Protein 7AC0 (pdb70)

Secondary structure (P-SEA, 3-state):
cbbbbbccccccbbbbbbbbbbcbbbbbbbccccccccccccaaaaaaccbbbbbbcccccccccccccccaaaaaaaaaaaaaaaccccbbbbbcaaaaaaaaaaaaaccccccbbbbcccccccccccccccaaaaaacaaaaaacccaaaaaaaaaccaaaaaaacccccccccccccccaaaaaaaaaaaaccaaaaaaaaaaaaaacaaaaaaaacccccccbbbbbbbccccccaaaaaaaaccbbbbbbbcccccccccccaaaaaaaaaaaacccc/cccccccccccbbbbbbbbbbcbbbbbbbccccccccaaaaaaaaaacccccccccccccccccccccccaaaaaaaaaaaaaaaccccbbbbbcaaaaaaaaaaaaaccccccbbbbcccccccccccccccaaaaaacaaaaaacccaaaaaaaaaccaaaaaaacccccccccccccccaaaaaaaaaaaaccaaaaaaaaaaaaaacaaaaaaaacccccccbbbbbbbccccccccccccccccbbbbbbbcccccccccccaaaaaaaaaaaacccc/cbbbbbccccccbbbbbbbbbbcbbbbbbbccccccccccccaaaaaaccbbbbbbcccccccccccccccaaaaaaaaaaaaaaaccccbbbbbcaaaaaaaaaaaaaccccccbbbbcccccccccccccccaaaaaacaaaaaaacaaaaaaaaaaccaaaaaaacccccccccccccccaaaaaaaaaaaaccaaaaaaaaaaaaaacaaaaaaaacccccccbbbbbbbccccccaaaaaaaaccccccccccccccccccccaaaaaaaaaaaacccc/ccccccccccccbbbbbbbbbbcbbbbbbbccccccccccccaaaaaaccbbbbbbcccccccccccccccaaaaaaaaaaaaaaaccccbbbbbccaaaaaaaaaaaaccccccbbbbcccccccccccccccaaaaaacaaaaaacccaaaaaaaaaccaaaaaaacccccccccccccccaaaaaaaaaaaaccaaaaaaaaaaaaaacaaaaaaaacccccccbbbbbbbccccccaaaaaaacccccbbbbbcccccccccccaaaaaaaaaaaacccc/cccccccccccbbbbbbbbbbcbbbbbbbccccccccccccccccccccbbbbbbcccccccccccccccaaaaaaaaaaaaaaaccccbbbbbcaaaaaaaaaaaaaccccccbbbbcccccccccccccccaaaaaacaaaaaacccaaaaaaaaaccaaaaaaacccccccccccccccaaaaaaaaaaaaccaaaaaaaaaaaaaacaaaaaaaacccccccbbbbbbbccccccaaaaaaacccccccccccccccccccccaaaaaaaaaaaacccc/cbbbbbccccccbbbbbbbbbbcbbbbbbbccccccccaaaaaaaaaaccbbbbbbcccccccccccccccaaaaaaaaaaaaaaaccccbbbbbcaaaaaaaaaaaaaccccccbbbbcccccccccccccccaaaaaacaaaaaacccaaaaaaaaaccaaaaaaacccccccccccccccaaaaaaaaaaaaccaaaaaaaaaaaaaacaaaaaaaacccccccbbbbbbbccccccaaaaaaacccccccccccccccccccccaaaaaaaaaaaacccc/cbbbbbccccccbbbbbbbbbbcbbbbbbbccccccccaaaaaaaaaaccbbbbbbcccccccccccccccaaaaaaaaaaaaaaaccccbbbbbcaaaaaaaaaaaaaccccccbbbbcccccccccccccccaaaaaaaaaaaaacccaaaaaaaaaccaaaaaaacccccccccccccccaaaaaaaaaaaaccaaaaaaaaaaaaaacaaaaaaaacccccccbbbbbbbccccccaaaaaaacccbbbbbbbcccccccccccaaaaaaaaaaaacccc/cccccccccccbbbbbbbbbbcbbbbbbbccccccccaaaaaaaaaaccbbbbbbcccccccccccccccaaaaaaaaaaaaaaaccccbbbbbcaaaaaaaaaaaaaccccccbbbbcccccccccccccccaaaaaacaaaaaacccaaaaaaaaaccaaaaaaacccccccccccccccaaaaaaaaaaaaccaaaaaaaaaaaaaacaaaaaaaacccccccbbbbbbbccccccaaaaaaacccccccccccccccccccccaaaaaaaaaaaacccc

Foldseek 3Di:
DDKDWDWDCFPNWIKIKIKAADDAEEEEEEAPPDFLVLQVLQVVLVRPHHIYMTIGFAQFFPTDHDLDQLQLLSSLSRVVRVCVVVPAQAYEYEAAHSRLLNQLSNCLVRVRHYQEYEYEAYFNALAAPPDDQDPVRCVLPVVLCLLQVPPVVSLVVCLVCVLVVCLVQQQDVLQWLHSPLDDPVRSVSSSVRCNPPRNSSSNSVNSNSSPPVNNHVVNVLQAARAHAYEHEYEPSHPFANQVSNVRRHVHYHYTYDYSGGRSCCSRPVVVVNVVCCVRCVVVD/DKDWDWDQFPNWIKIKIKAADDAEEEEFEAPPDFLVLLVLQRVLCNPPHIYIYIGFEQFFPIDFDLDQLQLLSSLSRVVRVCVVVPAQEYEYEAAESRLLSQLSNCLVNVRHYQEYEYEAYFNAPAAPPDDDDPVRCVLPVVLCLLQVDPVVSLVVCLVDVLVPCLVQQQDVLQWLHSPLDDPVRSVSSSVRCNPPNNSSSNSNNSNSRVPVNNHVVNVLQAAREHHYEYEYEPSYPFANQVRNVRRHVHYHYTYDYSTGRSCCRNPVVVCNVVCCVRCVVVD/DDKDWDWDQFPNWIKIKIKAADDAEEEEAEAPPDFLLLLPLQRVLVRPPHIYMTIGFAQFFPTDHDLDQLQLLSSLSRVVRVCVVVPAQEYEYEAAELRLLNQLSVCLVRVRYYQEYEYEAYFNALAAPPDDADVVNCVLPVVLCLLQVPPVVSLVVCLVDVLVVCLVQQQDVLFWLHSPLADPVRSVSSSVGCNPPRNSSSNSVNSNCRVPVNNHVVNVLQQARAHAYEYEYAPSGPFANQVSNVRRHVHYHYTHDYSTGRSCCRNPVVCVNVVVCVRCVVVD/DDKDWDWDCFPNWIKIKIKAADDAEEEEFEAPPDFLVLLVLQRVLVRPHHIYITIGFEQFFPTDHDPDQLQLLSSLSRVVRVCVVVPAQAYEYEAAHVRQLNQLNNCLVRVRHYQEYEYEADFNALAAPPDDDDPVSCVLPVVLCLLAVDPVVSLVVCLVCVLVPVLVQQQDVLFWLHSPLDDVVRSVSSSVRCNPPRSSSSNSSNSNSSVPVNNHVVNVQQQARAHAYEYEYAPSYPWACQVSNVSRHVHYDYTYDYSTGRSCCRNPVVVVNVCCCVRCVVVD/DKDWDWDCFPNWIKIKIKAADDAEEEEFEAPPDFLVLLVLQRVLVRPPHIYITIGFAQFAPIDHDLDQLQLLSSLSRVVRVCVVVPAQAYEYEAAASRQLNVLSNCLVNVRHYQEYEYEADFNAPAAPVDDDDPVRCVLPVVLCLLQVPVVVSLVVCLVDVLVPVLVQQQDVLFWLHSPLDDPVRSVSSSVGCNPPRNSSSNSNNSNSSVPVNNHVVNVLQAARAHAYEYEYAPSYPWACQVSNVSRHVHYDYTYDYSTGRSCCRNPVVVVNVVCCVRCVVVD/DDKDWDWDQFPNWIKIKIKAAADAEEEEFEAPPDFLLLQVLQRVLVRPPHIYMTIGFELHFPTDFDLDQLQLLSSLSRVVVVCVVVPAQEHEYEAAEVRLLNQQSVCLVRVSHHQEYEYEAYFNALAAPPDDDDPVSCVLPVVLCLLQVDPVVSLVVCLVCVLVVVLVQQQDVLQWLHSPLDDPVRSVSSSVRCNPPNNSSSNSVNSNSSVPVNNHVVNVLQAARAHAYEYEYEPSYPFACQVSNVRRHVHYHYTYDYSTGRSCCSNPVVCVNVVVCVRCVVRD/DDWDWDWDQFPRWIKIKIKAAADAEEEEFEAPPDFLVLLVLQRVLVRPHHIYITIGFAQFQPIDFDLDQLQLLSSLSSVVRVCVVVPAQAYEYEAAHVRLLNQLSNCLVNVRHHQEYEYEAYFNAPAAPPDDDDPVRCVLPVVLCLLQVPPVVSLVVCLVDVLVVCLVQQQDVLQWLHSPLDDPVRSVSSSVRCNPPNNSSSSSNNSNCRVPVNNHVVNVLQAAREHAYEYEYEPSAPFACQVSNVSRHVHYHYTYDYSTGRSCCSNPVVCVNVVCCVRCVVVD/DKDWDWDQFPNWIKIKIKAADDAEEEEEEAPPDFLLLQVLQRVLVNPPHIYITIGFAQFFPTDHDLDQLQLLSSLSSVVRVCVVVPAQEYEYEAAASRLLNQLNVCLVRVRHYQEYEYEAYFNALAAPPDDDDPVRCVLPVVLCLLQVPPVVSLVVCLVCVLVPCLVQQQDCLQWLHSPLDDPVRSVSSSVRCNPPNNSSSSSVNSNSRPPVNNHVVNVLQAARAHAYEHEYEPSERFQNQVSNVNRHVHYHYTYDYSGGRSCCRNPVVVVNVVCCVRCVVVD

Sequence (2269 aa):
TEITHHQAMINGYRMHYVTAGSGYPLVLLHGWPQSWYEWRNVIPALAEQFTVIAPDLRGLGDSEKPMTGFDKRTMMATDVRELVSHLGYDKVGVIGHDWGGSVAFYFAYDNRDLVERLFILDMIPGLIKAGDSFPIPVALMINHIFFHGGNPDWATALISKDVNLYLRRFLTTLDYNYSPNVFSEEDIAEYVRVNSLPGSIRSGCQWYATGLREEDTENLAKATDKLTIPVIAWGGSHFLGDIRPAWQEVAENVEGGAVENCGHFVPEEKPQFVIDTALKFFAPLREITHHQAMINGYRMHYVTAGSGYPLVLLHGWPQSWYEWRNVIPALAEQFTVIAPDLRGLGDSEKPMTGFDKRTMMATDVRELVSHLGYDKVGVIGHDWGGSVAFYFAYDNRDLVERLFILDMIPGLIKAGDSFPIPVALMINHIFFHGGNPDWATALISKDVNLYLRRFLTTLDYNYSPNVFSEEDIAEYVRVNSLPGSIRSGCQWYATGLREEDTENLAKATDKLTIPVIAWGGSHFLGDIRPAWQEVAENVEGGAVENCGHFVPEEKPQFVIDTALKFFAPLRTEITHHQAMINGYRMHYVTAGSGYPLVLLHGWPQSWYEWRNVIPALAEQFTVIAPDLRGLGDSEKPMTGFDKRTMMATDVRREELVSHLGYDKVGVIGHDWGGSVAFYFAYDNRDLVERLFILDMIPGLIKAGDSFPIPVALMINHIFFHGGNPDWATALISKDVNLYLRRFLTTLDYNYSPNVFSEEDIAEYVRVNSLPGSIRSGCQWYATGLREEDTEENLAKATDKLTIPVIAWGGSHFLGDIRPAWQEVAENVEGGAVENCGHFVPEEKPQFVIDTALKFFAPLRTEITHHQAMINGYRMHYVTAGSGYPLVLLHGWPQSWYEWRNVIPALAEQFTVIAPDLRGLGDSEKPMTGFDKRTMATDVRELVSHLGYDKVGVIGHDWGGSVAFYFAYDNRDLVERLFILDMIPGLIKAGDSFPIPVALMINHIFFHGGNPDWATALISKDVNLYLRRFLTTLDYNYSPNVFSEEDIAEYVRVNSLPGSIRSGCQWYATGLREDTENLAKATDKLTIPVIAWGGSHFLGDIRPAWQEVAENVEGGAVENCGHFVPEEKPQFVIDTALKFFAPLREITHHQAMINGYRMHYVTAGSGYPLVLLHGWPQSWYEWRNVIPALAEQFTVIAPDLRGLGDSEKPMTGFDKRTMATDVRELVSHLGYDKVGVIGHDWGGSVAFYFAYDNRDLVERLFILDMIPGLIKAGDSFPIPVALMINHIFFHGGNPDWATALISKDVNLYLRRFLTTLDYNYSPNVFSEEDIAEYVRVNSLPGSIRSGCQWYATGLREDTENLAKATDKLTIPVIAWGGSHFLGDIRPAWQEVAENVEGGAVENCGHFVPEEKPQFVIDTALKFFAPLRTEITHHQAMINGYRMHYVTAGSGYPLVLLHGWPQSWYEWRNVIPALAEQFTVIAPDLRGLGDSEKPMTGFDKRTMMATDVRELVSHLGYDKVGVIGHDWGGSVAFYFAYDNRDLVERLFILDMIPGLIKAGDSFPIPVALMINHIFFHGGNPDWATALISKDVNLYLRRFLTTLDYNYSPNVFSEEDIAEYVRVNSLPGSIRSGCQWYATGLREDTENLAKATDKLTIPVIAWGGSHFLGDIRPAWQEVAENVEGGAVENCGHFVPEEKPQFVIDTALKFFAPLRTEITHHQAMINGYRMHYVTAGSGYPLVLLHGWPQSWYEWRNVIPALAEQFTVIAPDLRGLGDSEKPMTGFDKRTMMATDVRELVSHLGYDKVGVIGHDWGGSVAFYFAYDNRDLVERLFILDMIPGLIKAGDSFPIPVALMINHIFFHGGNPDWATALISKDVNLYLRRFLTTLDYNYSPNVFSEEDIAEYVRVNSLPGSIRSGCQWYATGLREDTEENLAKATDKLTIPVIAWGGSHFLGDIRPAWQEVAENVEGGAVENCGHFVPEEKPQFVIDTALKFFAPLREITHHQAMINGYRMHYVTAGSGYPLVLLHGWPQSWYEWRNVIPALAEQFTVIAPDLRGLGDSEKPMTGFDKRTMMATDVRELVSHLGYDKVGVIGHDWGGSVAFYFAYDNRDLVERLFILDMIPGLIKAGDSFPIPVALMINHIFFHGGNPDWATALISKDVNLYLRRFLTTLDYNYSPNVFSEEDIAEYVRVNSLPGSIRSGCQWYATGLREEDTEENLAKATDKLTIPVIAWGGSHFLGDIRPAWQEVAENVEGGAVENCGHFVPEEKPQFVIDTALKFFAPLR

Structure (mmCIF, N/CA/C/O backbone):
data_7AC0
#
_entry.id   7AC0
#
_cell.length_a   140.016
_cell.length_b   156.570
_cell.length_c   112.581
_cell.angle_alpha   90.000
_cell.angle_beta   90.000
_cell.angle_gamma   90.000
#
_symmetry.space_group_name_H-M   'P 21 21 2'
#
loop_
_entity.id
_entity.type
_entity.pdbx_description
1 polymer 'Soluble epoxide hydrolase'
2 water water
#
loop_
_atom_site.group_PDB
_atom_site.id
_atom_site.type_symbol
_atom_site.label_atom_id
_atom_site.label_alt_id
_atom_site.label_comp_id
_atom_site.label_asym_id
_atom_site.label_entity_id
_atom_site.label_seq_id
_atom_site.pdbx_PDB_ins_code
_atom_site.Cartn_x
_atom_site.Cartn_y
_atom_site.Cartn_z
_atom_site.occupancy
_atom_site.B_iso_or_equiv
_atom_site.auth_seq_id
_atom_site.auth_comp_id
_atom_site.auth_asym_id
_atom_site.auth_atom_id
_atom_site.pdbx_PDB_model_num
ATOM 1 N N . THR A 1 21 ? 8.621 27.087 48.944 1.000 57.452 3 THR AAA N 1
ATOM 2 C CA . THR A 1 21 ? 9.950 27.773 49.199 1.000 56.350 3 THR AAA CA 1
ATOM 3 C C . THR A 1 21 ? 10.247 27.836 50.723 1.000 56.057 3 THR AAA C 1
ATOM 4 O O . THR A 1 21 ? 11.451 27.875 51.099 1.000 48.980 3 THR AAA O 1
ATOM 9 N N . GLU A 1 22 ? 9.198 27.892 51.568 1.000 56.575 4 GLU AAA N 1
ATOM 10 C CA . GLU A 1 22 ? 9.203 27.790 53.069 1.000 54.361 4 GLU AAA CA 1
ATOM 11 C C . GLU A 1 22 ? 10.094 26.618 53.575 1.000 47.830 4 GLU AAA C 1
ATOM 12 O O . GLU A 1 22 ? 9.730 25.459 53.364 1.000 45.538 4 GLU AAA O 1
ATOM 24 N N . ILE A 1 23 ? 11.208 26.888 54.259 1.000 43.936 5 ILE AAA N 1
ATOM 25 C CA . ILE A 1 23 ? 11.992 25.889 55.073 1.000 42.070 5 ILE AAA CA 1
ATOM 26 C C . ILE A 1 23 ? 11.128 25.370 56.241 1.000 38.245 5 ILE AAA C 1
ATOM 27 O O . ILE A 1 23 ? 10.633 26.234 56.936 1.000 40.133 5 ILE AAA O 1
ATOM 43 N N . THR A 1 24 ? 11.012 24.050 56.495 1.000 33.708 6 THR AAA N 1
ATOM 44 C CA . THR A 1 24 ? 10.347 23.466 57.697 1.000 31.603 6 THR AAA CA 1
ATOM 45 C C . THR A 1 24 ? 11.343 22.627 58.491 1.000 30.275 6 THR AAA C 1
ATOM 46 O O . THR A 1 24 ? 12.093 21.877 57.851 1.000 29.925 6 THR AAA O 1
ATOM 57 N N . HIS A 1 25 ? 11.299 22.718 59.823 1.000 28.680 7 HIS AAA N 1
ATOM 58 C CA . HIS A 1 25 ? 12.164 21.972 60.781 1.000 27.225 7 HIS AAA CA 1
ATOM 59 C C . HIS A 1 25 ? 11.541 20.627 61.182 1.000 26.789 7 HIS AAA C 1
ATOM 60 O O . HIS A 1 25 ? 10.375 20.594 61.647 1.000 27.299 7 HIS AAA O 1
ATOM 75 N N . HIS A 1 26 ? 12.338 19.561 61.089 1.000 25.492 8 HIS AAA N 1
ATOM 76 C CA . HIS A 1 26 ? 11.935 18.178 61.390 1.000 24.698 8 HIS AAA CA 1
ATOM 77 C C . HIS A 1 26 ? 12.997 17.499 62.241 1.000 23.861 8 HIS AAA C 1
ATOM 78 O O . HIS A 1 26 ? 14.084 18.025 62.415 1.000 22.850 8 HIS AAA O 1
ATOM 93 N N . GLN A 1 27 ? 12.644 16.320 62.710 1.000 24.357 9 GLN AAA N 1
ATOM 94 C CA . GLN A 1 27 ? 13.546 15.390 63.382 1.000 24.163 9 GLN AAA CA 1
ATOM 95 C C . GLN A 1 27 ? 13.068 13.991 63.000 1.000 25.002 9 GLN AAA C 1
ATOM 96 O O . GLN A 1 27 ? 11.813 13.766 62.724 1.000 24.346 9 GLN AAA O 1
ATOM 110 N N . ALA A 1 28 ? 14.031 13.077 62.927 1.000 25.565 10 ALA AAA N 1
ATOM 111 C CA . ALA A 1 28 ? 13.815 11.616 62.812 1.000 26.980 10 ALA AAA CA 1
ATOM 112 C C . ALA A 1 28 ? 14.754 10.905 63.804 1.000 27.557 10 ALA AAA C 1
ATOM 113 O O . ALA A 1 28 ? 15.820 11.463 64.146 1.000 28.567 10 ALA AAA O 1
ATOM 120 N N . MET A 1 29 ? 14.350 9.726 64.260 1.000 29.203 11 MET AAA N 1
ATOM 121 C CA . MET A 1 29 ? 15.207 8.799 65.038 1.000 31.234 11 MET AAA CA 1
ATOM 122 C C . MET A 1 29 ? 16.067 8.013 64.037 1.000 29.545 11 MET AAA C 1
ATOM 123 O O . MET A 1 29 ? 15.490 7.240 63.239 1.000 27.930 11 MET AAA O 1
ATOM 137 N N . ILE A 1 30 ? 17.386 8.286 64.030 1.000 27.016 12 ILE AAA N 1
ATOM 138 C CA . ILE A 1 30 ? 18.340 7.775 63.005 1.000 26.989 12 ILE AAA CA 1
ATOM 139 C C . ILE A 1 30 ? 19.498 7.117 63.731 1.000 25.374 12 ILE AAA C 1
ATOM 140 O O . ILE A 1 30 ? 20.171 7.840 64.452 1.000 23.571 12 ILE AAA O 1
ATOM 156 N N . ASN A 1 31 ? 19.682 5.812 63.538 1.000 25.385 13 ASN AAA N 1
ATOM 157 C CA . ASN A 1 31 ? 20.767 5.008 64.158 1.000 25.663 13 ASN AAA CA 1
ATOM 158 C C . ASN A 1 31 ? 20.915 5.378 65.636 1.000 25.620 13 ASN AAA C 1
ATOM 159 O O . ASN A 1 31 ? 22.051 5.507 66.080 1.000 25.147 13 ASN AAA O 1
ATOM 170 N N . GLY A 1 32 ? 19.822 5.465 66.390 1.000 26.059 14 GLY AAA N 1
ATOM 171 C CA . GLY A 1 32 ? 19.896 5.546 67.858 1.000 27.020 14 GLY AAA CA 1
ATOM 172 C C . GLY A 1 32 ? 19.994 6.962 68.392 1.000 27.061 14 GLY AAA C 1
ATOM 173 O O . GLY A 1 32 ? 20.058 7.080 69.593 1.000 27.822 14 GLY AAA O 1
ATOM 177 N N . TYR A 1 33 ? 19.931 8.018 67.571 1.000 27.022 15 TYR AAA N 1
ATOM 178 C CA . TYR A 1 33 ? 19.915 9.424 68.083 1.000 26.946 15 TYR AAA CA 1
ATOM 179 C C . TYR A 1 33 ? 18.941 10.256 67.231 1.000 27.486 15 TYR AAA C 1
ATOM 180 O O . TYR A 1 33 ? 18.562 9.857 66.084 1.000 29.709 15 TYR AAA O 1
ATOM 198 N N . ARG A 1 34 ? 18.523 11.405 67.774 1.000 27.874 16 ARG AAA N 1
ATOM 199 C CA . ARG A 1 34 ? 17.568 12.316 67.107 1.000 27.367 16 ARG AAA CA 1
ATOM 200 C C . ARG A 1 34 ? 18.353 13.225 66.173 1.000 27.086 16 ARG AAA C 1
ATOM 201 O O . ARG A 1 34 ? 19.221 13.958 66.646 1.000 27.760 16 ARG AAA O 1
ATOM 222 N N . MET A 1 35 ? 18.041 13.130 64.882 1.000 27.254 17 MET AAA N 1
ATOM 223 C CA . MET A 1 35 ? 18.694 13.943 63.838 1.000 26.597 17 MET AAA CA 1
ATOM 224 C C . MET A 1 35 ? 17.730 15.061 63.440 1.000 25.252 17 MET AAA C 1
ATOM 225 O O . MET A 1 35 ? 16.586 14.743 63.058 1.000 25.947 17 MET AAA O 1
ATOM 239 N N . HIS A 1 36 ? 18.165 16.308 63.584 1.000 23.432 18 HIS AAA N 1
ATOM 240 C CA . HIS A 1 36 ? 17.492 17.520 63.075 1.000 23.371 18 HIS AAA CA 1
ATOM 241 C C . HIS A 1 36 ? 17.723 17.649 61.570 1.000 24.068 18 HIS AAA C 1
ATOM 242 O O . HIS A 1 36 ? 18.867 17.490 61.139 1.000 22.985 18 HIS AAA O 1
ATOM 257 N N . TYR A 1 37 ? 16.683 17.928 60.792 1.000 24.324 19 TYR AAA N 1
ATOM 258 C CA . TYR A 1 37 ? 16.863 18.138 59.341 1.000 23.673 19 TYR AAA CA 1
ATOM 259 C C . TYR A 1 37 ? 15.830 19.151 58.931 1.000 24.366 19 TYR AAA C 1
ATOM 260 O O . TYR A 1 37 ? 14.743 19.183 59.618 1.000 25.224 19 TYR AAA O 1
ATOM 278 N N . VAL A 1 38 ? 16.109 19.924 57.892 1.000 23.075 20 VAL AAA N 1
ATOM 279 C CA . VAL A 1 38 ? 15.083 20.827 57.319 1.000 24.596 20 VAL AAA CA 1
ATOM 280 C C . VAL A 1 38 ? 14.740 20.377 55.882 1.000 25.856 20 VAL AAA C 1
ATOM 281 O O . VAL A 1 38 ? 15.548 19.713 55.212 1.000 25.574 20 VAL AAA O 1
ATOM 294 N N . THR A 1 39 ? 13.555 20.745 55.430 1.000 26.039 21 THR AAA N 1
ATOM 295 C CA . THR A 1 39 ? 13.019 20.352 54.109 1.000 27.582 21 THR AAA CA 1
ATOM 296 C C . THR A 1 39 ? 12.388 21.587 53.485 1.000 27.322 21 THR AAA C 1
ATOM 297 O O . THR A 1 39 ? 11.952 22.489 54.242 1.000 26.745 21 THR AAA O 1
ATOM 308 N N . ALA A 1 40 ? 12.400 21.643 52.157 1.000 27.952 22 ALA AAA N 1
ATOM 309 C CA . ALA A 1 40 ? 11.709 22.673 51.348 1.000 28.982 22 ALA AAA CA 1
ATOM 310 C C . ALA A 1 40 ? 11.436 22.118 49.950 1.000 30.914 22 ALA AAA C 1
ATOM 311 O O . ALA A 1 40 ? 12.145 21.225 49.497 1.000 32.228 22 ALA AAA O 1
ATOM 318 N N . GLY A 1 41 ? 10.479 22.727 49.287 1.000 32.198 23 GLY AAA N 1
ATOM 319 C CA . GLY A 1 41 ? 10.189 22.510 47.869 1.000 33.494 23 GLY AAA CA 1
ATOM 320 C C . GLY A 1 41 ? 9.521 21.193 47.592 1.000 34.127 23 GLY AAA C 1
ATOM 321 O O . GLY A 1 41 ? 8.893 20.616 48.505 1.000 33.526 23 GLY AAA O 1
ATOM 325 N N . SER A 1 42 ? 9.607 20.797 46.325 1.000 34.844 24 SER AAA N 1
ATOM 326 C CA . SER A 1 42 ? 8.882 19.650 45.760 1.000 37.051 24 SER AAA CA 1
ATOM 327 C C . SER A 1 42 ? 9.591 19.207 44.487 1.000 36.947 24 SER AAA C 1
ATOM 328 O O . SER A 1 42 ? 10.273 20.033 43.871 1.000 38.023 24 SER AAA O 1
ATOM 336 N N . GLY A 1 43 ? 9.458 17.929 44.152 1.000 37.843 25 GLY AAA N 1
ATOM 337 C CA . GLY A 1 43 ? 10.155 17.292 43.016 1.000 38.267 25 GLY AAA CA 1
ATOM 338 C C . GLY A 1 43 ? 11.293 16.391 43.492 1.000 36.764 25 GLY AAA C 1
ATOM 339 O O . GLY A 1 43 ? 11.323 16.018 44.704 1.000 36.541 25 GLY AAA O 1
ATOM 343 N N . TYR A 1 44 ? 12.208 16.079 42.574 1.000 34.069 26 TYR AAA N 1
ATOM 344 C CA . TYR A 1 44 ? 13.382 15.213 42.806 1.000 32.430 26 TYR AAA CA 1
ATOM 345 C C . TYR A 1 44 ? 14.173 15.734 44.016 1.000 30.338 26 TYR AAA C 1
ATOM 346 O O . TYR A 1 44 ? 14.454 16.927 44.160 1.000 30.388 26 TYR AAA O 1
ATOM 364 N N . PRO A 1 45 ? 14.597 14.834 44.909 1.000 28.004 27 PRO AAA N 1
ATOM 365 C CA . PRO A 1 45 ? 15.323 15.229 46.118 1.000 27.903 27 PRO AAA CA 1
ATOM 366 C C . PRO A 1 45 ? 16.848 15.425 45.964 1.000 27.199 27 PRO AAA C 1
ATOM 367 O O . PRO A 1 45 ? 17.491 14.548 45.446 1.000 27.830 27 PRO AAA O 1
ATOM 378 N N . LEU A 1 46 ? 17.344 16.571 46.457 1.000 25.933 28 LEU AAA N 1
ATOM 379 C CA . LEU A 1 46 ? 18.754 16.950 46.650 1.000 25.334 28 LEU AAA CA 1
ATOM 380 C C . LEU A 1 46 ? 19.027 16.982 48.146 1.000 25.187 28 LEU AAA C 1
ATOM 381 O O . LEU A 1 46 ? 18.320 17.709 48.834 1.000 26.484 28 LEU AAA O 1
ATOM 397 N N . VAL A 1 47 ? 20.001 16.214 48.615 1.000 25.132 29 VAL AAA N 1
ATOM 398 C CA . VAL A 1 47 ? 20.476 16.218 50.021 1.000 25.323 29 VAL AAA CA 1
ATOM 399 C C . VAL A 1 47 ? 21.682 17.162 50.083 1.000 25.275 29 VAL AAA C 1
ATOM 400 O O . VAL A 1 47 ? 22.620 16.996 49.266 1.000 26.595 29 VAL AAA O 1
ATOM 413 N N . LEU A 1 48 ? 21.598 18.241 50.860 1.000 25.438 30 LEU AAA N 1
ATOM 414 C CA . LEU A 1 48 ? 22.743 19.177 51.086 1.000 25.003 30 LEU AAA CA 1
ATOM 415 C C . LEU A 1 48 ? 23.408 18.776 52.402 1.000 24.718 30 LEU AAA C 1
ATOM 416 O O . LEU A 1 48 ? 22.704 18.809 53.405 1.000 23.940 30 LEU AAA O 1
ATOM 432 N N . LEU A 1 49 ? 24.722 18.522 52.421 1.000 26.424 31 LEU AAA N 1
ATOM 433 C CA . LEU A 1 49 ? 25.473 18.068 53.635 1.000 25.166 31 LEU AAA CA 1
ATOM 434 C C . LEU A 1 49 ? 26.544 19.081 54.027 1.000 25.361 31 LEU AAA C 1
ATOM 435 O O . LEU A 1 49 ? 27.498 19.259 53.291 1.000 25.755 31 LEU AAA O 1
ATOM 451 N N . HIS A 1 50 ? 26.376 19.731 55.172 1.000 24.014 32 HIS AAA N 1
ATOM 452 C CA . HIS A 1 50 ? 27.269 20.785 55.715 1.000 22.245 32 HIS AAA CA 1
ATOM 453 C C . HIS A 1 50 ? 28.604 20.236 56.258 1.000 21.121 32 HIS AAA C 1
ATOM 454 O O . HIS A 1 50 ? 28.845 19.027 56.296 1.000 19.332 32 HIS AAA O 1
ATOM 469 N N . GLY A 1 51 ? 29.467 21.122 56.730 1.000 22.288 33 GLY AAA N 1
ATOM 470 C CA . GLY A 1 51 ? 30.756 20.717 57.331 1.000 23.173 33 GLY AAA CA 1
ATOM 471 C C . GLY A 1 51 ? 30.985 21.389 58.658 1.000 23.056 33 GLY AAA C 1
ATOM 472 O O . GLY A 1 51 ? 29.994 21.920 59.250 1.000 23.274 33 GLY AAA O 1
ATOM 476 N N . TRP A 1 52 ? 32.239 21.408 59.098 1.000 23.266 34 TRP AAA N 1
ATOM 477 C CA . TRP A 1 52 ? 32.618 21.974 60.403 1.000 24.687 34 TRP AAA CA 1
ATOM 478 C C . TRP A 1 52 ? 33.003 23.448 60.207 1.000 24.823 34 TRP AAA C 1
ATOM 479 O O . TRP A 1 52 ? 33.720 23.727 59.262 1.000 23.714 34 TRP AAA O 1
ATOM 500 N N . PRO A 1 53 ? 32.661 24.433 61.098 1.000 23.356 35 PRO AAA N 1
ATOM 501 C CA . PRO A 1 53 ? 31.826 24.264 62.292 1.000 22.235 35 PRO AAA CA 1
ATOM 502 C C . PRO A 1 53 ? 30.365 24.689 62.082 1.000 21.439 35 PRO AAA C 1
ATOM 503 O O . PRO A 1 53 ? 29.897 25.541 62.746 1.000 20.402 35 PRO AAA O 1
ATOM 514 N N . GLN A 1 54 ? 29.683 24.131 61.106 1.000 21.583 36 GLN AAA N 1
ATOM 515 C CA . GLN A 1 54 ? 28.401 24.728 60.687 1.000 22.786 36 GLN AAA CA 1
ATOM 516 C C . GLN A 1 54 ? 27.287 23.680 60.860 1.000 22.575 36 GLN AAA C 1
ATOM 517 O O . GLN A 1 54 ? 27.334 22.867 61.817 1.000 20.072 36 GLN AAA O 1
ATOM 531 N N . SER A 1 55 ? 26.275 23.759 59.992 1.000 22.541 37 SER AAA N 1
ATOM 532 C CA . SER A 1 55 ? 24.971 23.089 60.144 1.000 21.822 37 SER AAA CA 1
ATOM 533 C C . SER A 1 55 ? 24.153 23.304 58.862 1.000 23.137 37 SER AAA C 1
ATOM 534 O O . SER A 1 55 ? 24.665 23.968 57.944 1.000 22.184 37 SER AAA O 1
ATOM 542 N N . TRP A 1 56 ? 22.907 22.830 58.820 1.000 22.897 38 TRP AAA N 1
ATOM 543 C CA . TRP A 1 56 ? 21.989 23.054 57.668 1.000 23.442 38 TRP AAA CA 1
ATOM 544 C C . TRP A 1 56 ? 22.029 24.531 57.284 1.000 24.829 38 TRP AAA C 1
ATOM 545 O O . TRP A 1 56 ? 21.880 24.897 56.061 1.000 24.569 38 TRP AAA O 1
ATOM 566 N N . TYR A 1 57 ? 22.251 25.365 58.298 1.000 24.748 39 TYR AAA N 1
ATOM 567 C CA . TYR A 1 57 ? 22.117 26.842 58.174 1.000 24.446 39 TYR AAA CA 1
ATOM 568 C C . TYR A 1 57 ? 23.074 27.408 57.110 1.000 24.560 39 TYR AAA C 1
ATOM 569 O O . TYR A 1 57 ? 22.803 28.504 56.665 1.000 25.396 39 TYR AAA O 1
ATOM 587 N N . GLU A 1 58 ? 24.178 26.739 56.766 1.000 23.791 40 GLU AAA N 1
ATOM 588 C CA . GLU A 1 58 ? 25.106 27.258 55.737 1.000 24.384 40 GLU AAA CA 1
ATOM 589 C C . GLU A 1 58 ? 24.462 27.223 54.339 1.000 24.786 40 GLU AAA C 1
ATOM 590 O O . GLU A 1 58 ? 25.012 27.852 53.435 1.000 25.050 40 GLU AAA O 1
ATOM 602 N N . TRP A 1 59 ? 23.306 26.563 54.191 1.000 26.322 41 TRP AAA N 1
ATOM 603 C CA . TRP A 1 59 ? 22.599 26.360 52.898 1.000 25.342 41 TRP AAA CA 1
ATOM 604 C C . TRP A 1 59 ? 21.467 27.359 52.776 1.000 25.646 41 TRP AAA C 1
ATOM 605 O O . TRP A 1 59 ? 20.866 27.411 51.678 1.000 26.900 41 TRP AAA O 1
ATOM 626 N N . ARG A 1 60 ? 21.195 28.119 53.843 1.000 25.815 42 ARG AAA N 1
ATOM 627 C CA . ARG A 1 60 ? 19.992 28.999 53.939 1.000 27.444 42 ARG AAA CA 1
ATOM 628 C C . ARG A 1 60 ? 19.829 29.867 52.676 1.000 28.291 42 ARG AAA C 1
ATOM 629 O O . ARG A 1 60 ? 18.667 30.118 52.321 1.000 29.473 42 ARG AAA O 1
ATOM 650 N N . ASN A 1 61 ? 20.904 30.317 52.015 1.000 27.682 43 ASN AAA N 1
ATOM 651 C CA . ASN A 1 61 ? 20.777 31.236 50.840 1.000 28.378 43 ASN AAA CA 1
ATOM 652 C C . ASN A 1 61 ? 20.757 30.496 49.490 1.000 27.344 43 ASN AAA C 1
ATOM 653 O O . ASN A 1 61 ? 20.644 31.153 48.436 1.000 28.146 43 ASN AAA O 1
ATOM 664 N N . VAL A 1 62 ? 20.807 29.179 49.532 1.000 27.571 44 VAL AAA N 1
ATOM 665 C CA . VAL A 1 62 ? 20.817 28.258 48.360 1.000 27.601 44 VAL AAA CA 1
ATOM 666 C C . VAL A 1 62 ? 19.491 27.488 48.310 1.000 26.384 44 VAL AAA C 1
ATOM 667 O O . VAL A 1 62 ? 18.964 27.313 47.226 1.000 27.198 44 VAL AAA O 1
ATOM 680 N N . ILE A 1 63 ? 19.006 27.022 49.445 1.000 25.162 45 ILE AAA N 1
ATOM 681 C CA . ILE A 1 63 ? 17.747 26.233 49.571 1.000 25.560 45 ILE AAA CA 1
ATOM 682 C C . ILE A 1 63 ? 16.583 26.914 48.846 1.000 26.598 45 ILE AAA C 1
ATOM 683 O O . ILE A 1 63 ? 15.930 26.271 48.062 1.000 28.253 45 ILE AAA O 1
ATOM 699 N N . PRO A 1 64 ? 16.206 28.190 49.052 1.000 27.502 46 PRO AAA N 1
ATOM 700 C CA . PRO A 1 64 ? 14.966 28.666 48.465 1.000 28.846 46 PRO AAA CA 1
ATOM 701 C C . PRO A 1 64 ? 15.014 28.527 46.935 1.000 30.823 46 PRO AAA C 1
ATOM 702 O O . PRO A 1 64 ? 13.955 28.273 46.363 1.000 32.691 46 PRO AAA O 1
ATOM 713 N N . ALA A 1 65 ? 16.173 28.786 46.311 1.000 30.099 47 ALA AAA N 1
ATOM 714 C CA . ALA A 1 65 ? 16.316 28.784 44.830 1.000 30.102 47 ALA AAA CA 1
ATOM 715 C C . ALA A 1 65 ? 16.240 27.331 44.378 1.000 29.056 47 ALA AAA C 1
ATOM 716 O O . ALA A 1 65 ? 15.478 27.043 43.431 1.000 29.275 47 ALA AAA O 1
ATOM 723 N N . LEU A 1 66 ? 16.819 26.419 45.158 1.000 28.273 48 LEU AAA N 1
ATOM 724 C CA . LEU A 1 66 ? 16.798 24.987 44.753 1.000 28.611 48 LEU AAA CA 1
ATOM 725 C C . LEU A 1 66 ? 15.363 24.456 44.882 1.000 28.378 48 LEU AAA C 1
ATOM 726 O O . LEU A 1 66 ? 14.941 23.688 43.974 1.000 27.947 48 LEU AAA O 1
ATOM 742 N N . ALA A 1 67 ? 14.660 24.931 45.914 1.000 27.780 49 ALA AAA N 1
ATOM 743 C CA . ALA A 1 67 ? 13.308 24.494 46.312 1.000 28.431 49 ALA AAA CA 1
ATOM 744 C C . ALA A 1 67 ? 12.283 24.838 45.221 1.000 30.152 49 ALA AAA C 1
ATOM 745 O O . ALA A 1 67 ? 11.225 24.320 45.312 1.000 31.841 49 ALA AAA O 1
ATOM 752 N N . GLU A 1 68 ? 12.559 25.728 44.273 1.000 32.266 50 GLU AAA N 1
ATOM 753 C CA . GLU A 1 68 ? 11.626 26.037 43.149 1.000 35.431 50 GLU AAA CA 1
ATOM 754 C C . GLU A 1 68 ? 11.585 24.873 42.166 1.000 34.127 50 GLU AAA C 1
ATOM 755 O O . GLU A 1 68 ? 10.569 24.752 41.452 1.000 34.162 50 GLU AAA O 1
ATOM 767 N N . GLN A 1 69 ? 12.600 24.014 42.165 1.000 32.665 51 GLN AAA N 1
ATOM 768 C CA . GLN A 1 69 ? 12.661 22.915 41.163 1.000 32.990 51 GLN AAA CA 1
ATOM 769 C C . GLN A 1 69 ? 12.862 21.541 41.787 1.000 31.236 51 GLN AAA C 1
ATOM 770 O O . GLN A 1 69 ? 12.700 20.577 41.043 1.000 31.733 51 GLN AAA O 1
ATOM 784 N N . PHE A 1 70 ? 13.225 21.467 43.077 1.000 29.918 52 PHE AAA N 1
ATOM 785 C CA . PHE A 1 70 ? 13.643 20.220 43.758 1.000 28.528 52 PHE AAA CA 1
ATOM 786 C C . PHE A 1 70 ? 13.068 20.183 45.174 1.000 28.552 52 PHE AAA C 1
ATOM 787 O O . PHE A 1 70 ? 12.688 21.224 45.737 1.000 28.159 52 PHE AAA O 1
ATOM 804 N N . THR A 1 71 ? 13.043 18.991 45.750 1.000 27.799 53 THR AAA N 1
ATOM 805 C CA . THR A 1 71 ? 12.820 18.817 47.186 1.000 27.621 53 THR AAA CA 1
ATOM 806 C C . THR A 1 71 ? 14.215 18.980 47.774 1.000 27.568 53 THR AAA C 1
ATOM 807 O O . THR A 1 71 ? 15.105 18.313 47.295 1.000 28.009 53 THR AAA O 1
ATOM 818 N N . VAL A 1 72 ? 14.387 19.829 48.768 1.000 27.662 54 VAL AAA N 1
ATOM 819 C CA . VAL A 1 72 ? 15.706 20.048 49.380 1.000 27.531 54 VAL AAA CA 1
ATOM 820 C C . VAL A 1 72 ? 15.659 19.511 50.793 1.000 27.716 54 VAL AAA C 1
ATOM 821 O O . VAL A 1 72 ? 14.760 19.877 51.533 1.000 27.449 54 VAL AAA O 1
ATOM 834 N N . ILE A 1 73 ? 16.676 18.732 51.130 1.000 28.792 55 ILE AAA N 1
ATOM 835 C CA . ILE A 1 73 ? 16.839 18.033 52.429 1.000 27.776 55 ILE AAA CA 1
ATOM 836 C C . ILE A 1 73 ? 18.223 18.378 52.947 1.000 26.402 55 ILE AAA C 1
ATOM 837 O O . ILE A 1 73 ? 19.194 18.072 52.248 1.000 26.112 55 ILE AAA O 1
ATOM 853 N N . ALA A 1 74 ? 18.278 19.001 54.116 1.000 24.816 56 ALA AAA N 1
ATOM 854 C CA . ALA A 1 74 ? 19.506 19.494 54.758 1.000 24.248 56 ALA AAA CA 1
ATOM 855 C C . ALA A 1 74 ? 19.502 19.115 56.240 1.000 23.706 56 ALA AAA C 1
ATOM 856 O O . ALA A 1 74 ? 18.951 19.814 57.066 1.000 21.622 56 ALA AAA O 1
ATOM 863 N N . PRO A 1 75 ? 20.182 18.016 56.607 1.000 23.784 57 PRO AAA N 1
ATOM 864 C CA . PRO A 1 75 ? 20.344 17.628 57.997 1.000 24.004 57 PRO AAA CA 1
ATOM 865 C C . PRO A 1 75 ? 21.519 18.295 58.705 1.000 25.080 57 PRO AAA C 1
ATOM 866 O O . PRO A 1 75 ? 22.459 18.749 58.038 1.000 27.554 57 PRO AAA O 1
ATOM 877 N N . ASP A 1 76 ? 21.410 18.344 60.026 1.000 24.828 58 ASP AAA N 1
ATOM 878 C CA . ASP A 1 76 ? 22.522 18.528 60.982 1.000 23.638 58 ASP AAA CA 1
ATOM 879 C C . ASP A 1 76 ? 23.141 17.148 61.182 1.000 24.286 58 ASP AAA C 1
ATOM 880 O O . ASP A 1 76 ? 22.473 16.239 61.733 1.000 26.351 58 ASP AAA O 1
ATOM 889 N N . LEU A 1 77 ? 24.342 16.961 60.648 1.000 23.587 59 LEU AAA N 1
ATOM 890 C CA . LEU A 1 77 ? 25.088 15.697 60.745 1.000 23.046 59 LEU AAA CA 1
ATOM 891 C C . LEU A 1 77 ? 25.421 15.372 62.212 1.000 22.770 59 LEU AAA C 1
ATOM 892 O O . LEU A 1 77 ? 25.352 16.244 63.087 1.000 22.267 59 LEU AAA O 1
ATOM 908 N N . ARG A 1 78 ? 25.751 14.114 62.444 1.000 23.736 60 ARG AAA N 1
ATOM 909 C CA . ARG A 1 78 ? 25.978 13.484 63.772 1.000 23.791 60 ARG AAA CA 1
ATOM 910 C C . ARG A 1 78 ? 26.848 14.391 64.672 1.000 22.875 60 ARG AAA C 1
ATOM 911 O O . ARG A 1 78 ? 27.993 14.668 64.307 1.000 22.765 60 ARG AAA O 1
ATOM 932 N N . GLY A 1 79 ? 26.258 14.924 65.738 1.000 20.628 61 GLY AAA N 1
ATOM 933 C CA . GLY A 1 79 ? 26.933 15.641 66.829 1.000 20.184 61 GLY AAA CA 1
ATOM 934 C C . GLY A 1 79 ? 26.895 17.142 66.663 1.000 19.311 61 GLY AAA C 1
ATOM 935 O O . GLY A 1 79 ? 27.179 17.861 67.624 1.000 18.211 61 GLY AAA O 1
ATOM 939 N N . LEU A 1 80 ? 26.555 17.628 65.472 1.000 19.851 62 LEU AAA N 1
ATOM 940 C CA . LEU A 1 80 ? 26.625 19.077 65.176 1.000 20.401 62 LEU AAA CA 1
ATOM 941 C C . LEU A 1 80 ? 25.238 19.664 64.930 1.000 21.960 62 LEU AAA C 1
ATOM 942 O O . LEU A 1 80 ? 24.206 18.940 65.038 1.000 22.267 62 LEU AAA O 1
ATOM 958 N N . GLY A 1 81 ? 25.210 20.970 64.675 1.000 22.022 63 GLY AAA N 1
ATOM 959 C CA . GLY A 1 81 ? 23.982 21.762 64.784 1.000 21.910 63 GLY AAA CA 1
ATOM 960 C C . GLY A 1 81 ? 23.158 21.333 66.000 1.000 22.666 63 GLY AAA C 1
ATOM 961 O O . GLY A 1 81 ? 23.723 21.208 67.108 1.000 21.446 63 GLY AAA O 1
ATOM 965 N N . ASP A 1 82 ? 21.866 21.105 65.778 1.000 21.448 64 ASP AAA N 1
ATOM 966 C CA . ASP A 1 82 ? 20.913 20.812 66.852 1.000 23.092 64 ASP AAA CA 1
ATOM 967 C C . ASP A 1 82 ? 20.697 19.310 66.888 1.000 22.927 64 ASP AAA C 1
ATOM 968 O O . ASP A 1 82 ? 19.853 18.888 67.721 1.000 23.635 64 ASP AAA O 1
ATOM 977 N N . SER A 1 83 ? 21.364 18.524 66.030 1.000 21.505 65 SER AAA N 1
ATOM 978 C CA . SER A 1 83 ? 21.218 17.048 66.134 1.000 21.812 65 SER AAA CA 1
ATOM 979 C C . SER A 1 83 ? 21.756 16.599 67.502 1.000 23.347 65 SER AAA C 1
ATOM 980 O O . SER A 1 83 ? 22.448 17.387 68.155 1.000 23.287 65 SER AAA O 1
ATOM 988 N N . GLU A 1 84 ? 21.314 15.438 67.969 1.000 23.832 66 GLU AAA N 1
ATOM 989 C CA . GLU A 1 84 ? 21.850 14.797 69.183 1.000 24.328 66 GLU AAA CA 1
ATOM 990 C C . GLU A 1 84 ? 23.280 14.329 68.881 1.000 25.390 66 GLU AAA C 1
ATOM 991 O O . GLU A 1 84 ? 23.742 14.326 67.679 1.000 22.142 66 GLU AAA O 1
ATOM 1003 N N . LYS A 1 85 ? 23.985 14.004 69.954 1.000 24.899 67 LYS AAA N 1
ATOM 1004 C CA . LYS A 1 85 ? 25.461 13.985 69.952 1.000 25.038 67 LYS AAA CA 1
ATOM 1005 C C . LYS A 1 85 ? 25.899 12.674 70.600 1.000 25.499 67 LYS AAA C 1
ATOM 1006 O O . LYS A 1 85 ? 26.140 12.619 71.798 1.000 25.187 67 LYS AAA O 1
ATOM 1025 N N . PRO A 1 86 ? 25.962 11.556 69.856 1.000 25.906 68 PRO AAA N 1
ATOM 1026 C CA . PRO A 1 86 ? 26.516 10.326 70.400 1.000 27.727 68 PRO AAA CA 1
ATOM 1027 C C . PRO A 1 86 ? 28.029 10.481 70.682 1.000 27.722 68 PRO AAA C 1
ATOM 1028 O O . PRO A 1 86 ? 28.608 11.521 70.360 1.000 25.405 68 PRO AAA O 1
ATOM 1039 N N . MET A 1 87 ? 28.597 9.474 71.346 1.000 27.846 69 MET AAA N 1
ATOM 1040 C CA . MET A 1 87 ? 30.014 9.416 71.795 1.000 29.251 69 MET AAA CA 1
ATOM 1041 C C . MET A 1 87 ? 30.883 8.716 70.731 1.000 29.658 69 MET AAA C 1
ATOM 1042 O O . MET A 1 87 ? 32.103 8.793 70.863 1.000 31.187 69 MET AAA O 1
ATOM 1056 N N . THR A 1 88 ? 30.272 8.033 69.758 1.000 28.711 70 THR AAA N 1
ATOM 1057 C CA . THR A 1 88 ? 30.944 7.192 68.741 1.000 30.327 70 THR AAA CA 1
ATOM 1058 C C . THR A 1 88 ? 30.296 7.379 67.375 1.000 28.596 70 THR AAA C 1
ATOM 1059 O O . THR A 1 88 ? 29.252 8.033 67.325 1.000 26.145 70 THR AAA O 1
ATOM 1070 N N . GLY A 1 89 ? 30.922 6.783 66.346 1.000 30.044 71 GLY AAA N 1
ATOM 1071 C CA . GLY A 1 89 ? 30.463 6.698 64.940 1.000 29.960 71 GLY AAA CA 1
ATOM 1072 C C . GLY A 1 89 ? 30.689 7.979 64.154 1.000 28.389 71 GLY AAA C 1
ATOM 1073 O O . GLY A 1 89 ? 29.836 8.320 63.281 1.000 30.281 71 GLY AAA O 1
ATOM 1077 N N . PHE A 1 90 ? 31.778 8.680 64.431 1.000 26.179 72 PHE AAA N 1
ATOM 1078 C CA . PHE A 1 90 ? 32.102 9.977 63.790 1.000 24.818 72 PHE AAA CA 1
ATOM 1079 C C . PHE A 1 90 ? 32.999 9.757 62.564 1.000 24.756 72 PHE AAA C 1
ATOM 1080 O O . PHE A 1 90 ? 33.295 10.752 61.888 1.000 25.473 72 PHE AAA O 1
ATOM 1097 N N . ASP A 1 91 ? 33.382 8.531 62.246 1.000 24.123 73 ASP AAA N 1
ATOM 1098 C CA . ASP A 1 91 ? 33.992 8.260 60.924 1.000 25.831 73 ASP AAA CA 1
ATOM 1099 C C . ASP A 1 91 ? 32.963 8.580 59.825 1.000 25.308 73 ASP AAA C 1
ATOM 1100 O O . ASP A 1 91 ? 31.723 8.426 60.074 1.000 24.987 73 ASP AAA O 1
ATOM 1109 N N . LYS A 1 92 ? 33.449 8.997 58.652 1.000 25.533 74 LYS AAA N 1
ATOM 1110 C CA . LYS A 1 92 ? 32.602 9.581 57.573 1.000 25.269 74 LYS AAA CA 1
ATOM 1111 C C . LYS A 1 92 ? 31.755 8.481 56.933 1.000 25.776 74 LYS AAA C 1
ATOM 1112 O O . LYS A 1 92 ? 30.615 8.749 56.591 1.000 27.285 74 LYS AAA O 1
ATOM 1131 N N . ARG A 1 93 ? 32.226 7.246 56.863 1.000 27.443 75 ARG AAA N 1
ATOM 1132 C CA . ARG A 1 93 ? 31.371 6.122 56.407 1.000 28.883 75 ARG AAA CA 1
ATOM 1133 C C . ARG A 1 93 ? 30.200 5.920 57.385 1.000 29.985 75 ARG AAA C 1
ATOM 1134 O O . ARG A 1 93 ? 29.068 5.808 56.899 1.000 31.810 75 ARG AAA O 1
ATOM 1155 N N . THR A 1 94 ? 30.434 5.863 58.699 1.000 28.690 76 THR AAA N 1
ATOM 1156 C CA . THR A 1 94 ? 29.305 5.695 59.646 1.000 28.356 76 THR AAA CA 1
ATOM 1157 C C . THR A 1 94 ? 28.304 6.840 59.470 1.000 26.804 76 THR AAA C 1
ATOM 1158 O O . THR A 1 94 ? 27.086 6.593 59.410 1.000 27.020 76 THR AAA O 1
ATOM 1169 N N . MET A 1 95 ? 28.807 8.054 59.371 1.000 26.910 77 MET AAA N 1
ATOM 1170 C CA A MET A 1 95 ? 27.957 9.263 59.282 0.500 26.284 77 MET AAA CA 1
ATOM 1171 C CA B MET A 1 95 ? 27.956 9.264 59.283 0.500 26.180 77 MET AAA CA 1
ATOM 11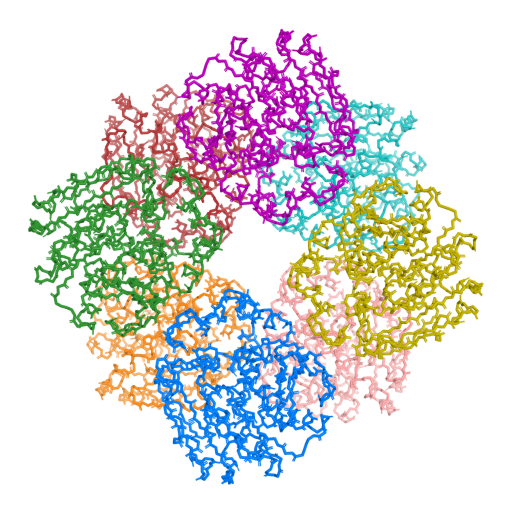72 C C . MET A 1 95 ? 27.127 9.224 57.995 1.000 26.188 77 MET AAA C 1
ATOM 1173 O O . MET A 1 95 ? 25.973 9.679 58.051 1.000 26.362 77 MET AAA O 1
ATOM 1199 N N . ALA A 1 96 ? 27.672 8.662 56.919 1.000 26.036 78 ALA AAA N 1
ATOM 1200 C CA . ALA A 1 96 ? 26.947 8.454 55.649 1.000 26.251 78 ALA AAA CA 1
ATOM 1201 C C . ALA A 1 96 ? 25.791 7.483 55.871 1.000 26.988 78 ALA AAA C 1
ATOM 1202 O O . ALA A 1 96 ? 24.807 7.644 55.188 1.000 26.662 78 ALA AAA O 1
ATOM 1209 N N . THR A 1 97 ? 25.902 6.460 56.727 1.000 28.768 79 THR AAA N 1
ATOM 1210 C CA . THR A 1 97 ? 24.749 5.553 57.049 1.000 28.625 79 THR AAA CA 1
ATOM 1211 C C . THR A 1 97 ? 23.606 6.385 57.650 1.000 28.826 79 THR AAA C 1
ATOM 1212 O O . THR A 1 97 ? 22.444 6.095 57.363 1.000 29.568 79 THR AAA O 1
ATOM 1223 N N . ASP A 1 98 ? 23.921 7.391 58.464 1.000 28.153 80 ASP AAA N 1
ATOM 1224 C CA . ASP A 1 98 ? 22.905 8.319 59.014 1.000 26.629 80 ASP AAA CA 1
ATOM 1225 C C . ASP A 1 98 ? 22.129 8.940 57.842 1.000 27.131 80 ASP AAA C 1
ATOM 1226 O O . ASP A 1 98 ? 20.872 8.989 57.876 1.000 24.459 80 ASP AAA O 1
ATOM 1235 N N . VAL A 1 99 ? 22.861 9.416 56.834 1.000 26.649 81 VAL AAA N 1
ATOM 1236 C CA . VAL A 1 99 ? 22.254 10.137 55.689 1.000 27.582 81 VAL AAA CA 1
ATOM 1237 C C . VAL A 1 99 ? 21.416 9.129 54.914 1.000 26.773 81 VAL AAA C 1
ATOM 1238 O O . VAL A 1 99 ? 20.309 9.500 54.506 1.000 29.573 81 VAL AAA O 1
ATOM 1251 N N . ARG A 1 100 ? 21.909 7.908 54.734 1.000 26.676 82 ARG AAA N 1
ATOM 1252 C CA . ARG A 1 100 ? 21.144 6.789 54.104 1.000 27.425 82 ARG AAA CA 1
ATOM 1253 C C . ARG A 1 100 ? 19.821 6.522 54.859 1.000 28.107 82 ARG AAA C 1
ATOM 1254 O O . ARG A 1 100 ? 18.777 6.309 54.195 1.000 27.239 82 ARG AAA O 1
ATOM 1275 N N . GLU A 1 101 ? 19.871 6.443 56.194 1.000 27.249 83 GLU AAA N 1
ATOM 1276 C CA . GLU A 1 101 ? 18.676 6.156 57.018 1.000 27.667 83 GLU AAA CA 1
ATOM 1277 C C . GLU A 1 101 ? 17.662 7.296 56.877 1.000 27.509 83 GLU AAA C 1
ATOM 1278 O O . GLU A 1 101 ? 16.475 6.959 56.788 1.000 28.350 83 GLU AAA O 1
ATOM 1290 N N . LEU A 1 102 ? 18.112 8.551 56.822 1.000 26.140 84 LEU AAA N 1
ATOM 1291 C CA . LEU A 1 102 ? 17.247 9.737 56.644 1.000 26.289 84 LEU AAA CA 1
ATOM 1292 C C . LEU A 1 102 ? 16.547 9.655 55.285 1.000 26.940 84 LEU AAA C 1
ATOM 1293 O O . LEU A 1 102 ? 15.329 9.854 55.231 1.000 27.907 84 LEU AAA O 1
ATOM 1309 N N . VAL A 1 103 ? 17.292 9.379 54.226 1.000 27.199 85 VAL AAA N 1
ATOM 1310 C CA . VAL A 1 103 ? 16.744 9.365 52.844 1.000 27.666 85 VAL AAA CA 1
ATOM 1311 C C . VAL A 1 103 ? 15.702 8.257 52.747 1.000 28.737 85 VAL AAA C 1
ATOM 1312 O O . VAL A 1 103 ? 14.664 8.438 52.120 1.000 30.625 85 VAL AAA O 1
ATOM 1325 N N . SER A 1 104 ? 15.974 7.142 53.395 1.000 30.175 86 SER AAA N 1
ATOM 1326 C CA . SER A 1 104 ? 15.118 5.934 53.460 1.000 31.424 86 SER AAA CA 1
ATOM 1327 C C . SER A 1 104 ? 13.830 6.257 54.228 1.000 31.702 86 SER AAA C 1
ATOM 1328 O O . SER A 1 104 ? 12.746 5.992 53.670 1.000 33.704 86 SER AAA O 1
ATOM 1336 N N . HIS A 1 105 ? 13.955 6.833 55.439 1.000 30.496 87 HIS AAA N 1
ATOM 1337 C CA . HIS A 1 105 ? 12.857 7.379 56.285 1.000 30.593 87 HIS AAA CA 1
ATOM 1338 C C . HIS A 1 105 ? 12.002 8.337 55.469 1.000 30.389 87 HIS AAA C 1
ATOM 1339 O O . HIS A 1 105 ? 10.838 8.261 55.588 1.000 31.139 87 HIS AAA O 1
ATOM 1354 N N . LEU A 1 106 ? 12.573 9.173 54.618 1.000 30.683 88 LEU AAA N 1
ATOM 1355 C CA . LEU A 1 106 ? 11.763 10.156 53.874 1.000 30.964 88 LEU AAA CA 1
ATOM 1356 C C . LEU A 1 106 ? 11.127 9.483 52.676 1.000 31.462 88 LEU AAA C 1
ATOM 1357 O O . LEU A 1 106 ? 10.354 10.182 52.058 1.000 33.239 88 LEU AAA O 1
ATOM 1373 N N . GLY A 1 107 ? 11.416 8.207 52.392 1.000 31.656 89 GLY AAA N 1
ATOM 1374 C CA . GLY A 1 107 ? 10.858 7.420 51.264 1.000 32.297 89 GLY AAA CA 1
ATOM 1375 C C . GLY A 1 107 ? 11.543 7.586 49.894 1.000 32.618 89 GLY AAA C 1
ATOM 1376 O O . GLY A 1 107 ? 10.924 7.278 48.884 1.000 32.862 89 GLY AAA O 1
ATOM 1380 N N . TYR A 1 108 ? 12.809 7.962 49.782 1.000 34.012 90 TYR AAA N 1
ATOM 1381 C CA . TYR A 1 108 ? 13.405 8.129 48.422 1.000 35.754 90 TYR AAA CA 1
ATOM 1382 C C . TYR A 1 108 ? 14.476 7.063 48.141 1.000 35.662 90 TYR AAA C 1
ATOM 1383 O O . TYR A 1 108 ? 15.270 6.679 49.038 1.000 36.745 90 TYR AAA O 1
ATOM 1401 N N . ASP A 1 109 ? 14.496 6.600 46.900 1.000 35.908 91 ASP AAA N 1
ATOM 1402 C CA . ASP A 1 109 ? 15.413 5.528 46.456 1.000 36.415 91 ASP AAA CA 1
ATOM 1403 C C . ASP A 1 109 ? 16.391 6.081 45.408 1.000 34.553 91 ASP AAA C 1
ATOM 1404 O O . ASP A 1 109 ? 17.232 5.284 44.980 1.000 37.082 91 ASP AAA O 1
ATOM 1413 N N . LYS A 1 110 ? 16.322 7.375 45.036 1.000 32.622 92 LYS AAA N 1
ATOM 1414 C CA . LYS A 1 110 ? 17.286 8.085 44.139 1.000 31.020 92 LYS AAA CA 1
ATOM 1415 C C . LYS A 1 110 ? 17.439 9.520 44.631 1.000 29.471 92 LYS AAA C 1
ATOM 1416 O O . LYS A 1 110 ? 16.437 10.138 44.859 1.000 29.355 92 LYS AAA O 1
ATOM 1435 N N . VAL A 1 111 ? 18.657 10.035 44.774 1.000 29.227 93 VAL AAA N 1
ATOM 1436 C CA . VAL A 1 111 ? 18.905 11.439 45.221 1.000 28.290 93 VAL AAA CA 1
ATOM 1437 C C . VAL A 1 111 ? 20.119 12.013 44.500 1.000 28.008 93 VAL AAA C 1
ATOM 1438 O O . VAL A 1 111 ? 21.007 11.198 44.141 1.000 29.260 93 VAL AAA O 1
ATOM 1451 N N . GLY A 1 112 ? 20.173 13.350 44.424 1.000 26.355 94 GLY AAA N 1
ATOM 1452 C CA . GLY A 1 112 ? 21.393 14.136 44.197 1.000 25.781 94 GLY AAA CA 1
ATOM 1453 C C . GLY A 1 112 ? 21.949 14.561 45.539 1.000 25.544 94 GLY AAA C 1
ATOM 1454 O O . GLY A 1 112 ? 21.198 14.562 46.524 1.000 23.383 94 GLY AAA O 1
ATOM 1458 N N . VAL A 1 113 ? 23.244 14.835 45.612 1.000 26.319 95 VAL AAA N 1
ATOM 1459 C CA . VAL A 1 113 ? 23.913 15.295 46.869 1.000 25.809 95 VAL AAA CA 1
ATOM 1460 C C . VAL A 1 113 ? 24.835 16.482 46.559 1.000 26.999 95 VAL AAA C 1
ATOM 1461 O O . VAL A 1 113 ? 25.538 16.483 45.496 1.000 27.766 95 VAL AAA O 1
ATOM 1474 N N . ILE A 1 114 ? 24.817 17.463 47.446 1.000 25.239 96 ILE AAA N 1
ATOM 1475 C CA . ILE A 1 114 ? 25.857 18.510 47.538 1.000 24.477 96 ILE AAA CA 1
ATOM 1476 C C . ILE A 1 114 ? 26.506 18.371 48.920 1.000 24.083 96 ILE AAA C 1
ATOM 1477 O O . ILE A 1 114 ? 25.773 18.332 49.924 1.000 22.998 96 ILE AAA O 1
ATOM 1493 N N . GLY A 1 115 ? 27.834 18.273 48.956 1.000 24.113 97 GLY AAA N 1
ATOM 1494 C CA . GLY A 1 115 ? 28.608 18.219 50.206 1.000 24.233 97 GLY AAA CA 1
ATOM 1495 C C . GLY A 1 115 ? 29.657 19.285 50.190 1.000 24.172 97 GLY AAA C 1
ATOM 1496 O O . GLY A 1 115 ? 30.393 19.382 49.157 1.000 25.890 97 GLY AAA O 1
ATOM 1500 N N . HIS A 1 116 ? 29.695 20.073 51.245 1.000 23.541 98 HIS AAA N 1
ATOM 1501 C CA . HIS A 1 116 ? 30.686 21.141 51.486 1.000 24.436 98 HIS AAA CA 1
ATOM 1502 C C . HIS A 1 116 ? 31.549 20.746 52.669 1.000 25.906 98 HIS AAA C 1
ATOM 1503 O O . HIS A 1 116 ? 30.941 20.263 53.689 1.000 25.350 98 HIS AAA O 1
ATOM 1518 N N . ASP A 1 117 ? 32.881 20.914 52.555 1.000 25.203 99 ASP AAA N 1
ATOM 1519 C CA . ASP A 1 117 ? 33.785 20.651 53.700 1.000 26.068 99 ASP AAA CA 1
ATOM 1520 C C . ASP A 1 117 ? 33.638 19.168 54.068 1.000 26.123 99 ASP AAA C 1
ATOM 1521 O O . ASP A 1 117 ? 33.480 18.340 53.169 1.000 25.374 99 ASP AAA O 1
ATOM 1530 N N . TRP A 1 118 ? 33.562 18.830 55.355 1.000 27.125 100 TRP AAA N 1
ATOM 1531 C CA . TRP A 1 118 ? 33.428 17.419 55.796 1.000 26.994 100 TRP AAA CA 1
ATOM 1532 C C . TRP A 1 118 ? 32.199 16.724 55.194 1.000 25.181 100 TRP AAA C 1
ATOM 1533 O O . TRP A 1 118 ? 32.258 15.504 54.972 1.000 25.844 100 TRP AAA O 1
ATOM 1554 N N . GLY A 1 119 ? 31.139 17.468 54.966 1.000 22.769 101 GLY AAA N 1
ATOM 1555 C CA . GLY A 1 119 ? 29.940 16.998 54.259 1.000 24.556 101 GLY AAA CA 1
ATOM 1556 C C . GLY A 1 119 ? 30.249 16.447 52.882 1.000 24.662 101 GLY AAA C 1
ATOM 1557 O O . GLY A 1 119 ? 29.486 15.618 52.439 1.000 25.184 101 GLY AAA O 1
ATOM 1561 N N . GLY A 1 120 ? 31.345 16.874 52.267 1.000 26.214 102 GLY AAA N 1
ATOM 1562 C CA . GLY A 1 120 ? 31.880 16.313 51.014 1.000 27.919 102 GLY AAA CA 1
ATOM 1563 C C . GLY A 1 120 ? 32.467 14.917 51.174 1.000 28.491 102 GLY AAA C 1
ATOM 1564 O O . GLY A 1 120 ? 32.342 14.154 50.220 1.000 29.998 102 GLY AAA O 1
ATOM 1568 N N . SER A 1 121 ? 33.137 14.642 52.298 1.000 27.611 103 SER AAA N 1
ATOM 1569 C CA . SER A 1 121 ? 33.724 13.327 52.644 1.000 28.114 103 SER AAA CA 1
ATOM 1570 C C . SER A 1 121 ? 32.574 12.374 52.975 1.000 25.924 103 SER AAA C 1
ATOM 1571 O O . SER A 1 121 ? 32.510 11.303 52.415 1.000 26.814 103 SER AAA O 1
ATOM 1579 N N . VAL A 1 122 ? 31.614 12.800 53.785 1.000 24.721 104 VAL AAA N 1
ATOM 1580 C CA . VAL A 1 122 ? 30.382 12.013 54.063 1.000 23.616 104 VAL AAA CA 1
ATOM 1581 C C . VAL A 1 122 ? 29.630 11.766 52.742 1.000 23.860 104 VAL AAA C 1
ATOM 1582 O O . VAL A 1 122 ? 29.267 10.622 52.470 1.000 24.144 104 VAL AAA O 1
ATOM 1595 N N . ALA A 1 123 ? 29.410 12.792 51.932 1.000 23.144 105 ALA AAA N 1
ATOM 1596 C CA . ALA A 1 123 ? 28.850 12.631 50.575 1.000 25.990 105 ALA AAA CA 1
ATOM 1597 C C . ALA A 1 123 ? 29.598 11.539 49.828 1.000 27.165 105 ALA AAA C 1
ATOM 1598 O O . ALA A 1 123 ? 28.920 10.738 49.161 1.000 29.684 105 ALA AAA O 1
ATOM 1605 N N . PHE A 1 124 ? 30.932 11.545 49.883 1.000 27.697 106 PHE AAA N 1
ATOM 1606 C CA . PHE A 1 124 ? 31.773 10.586 49.132 1.000 27.694 106 PHE AAA CA 1
ATOM 1607 C C . PHE A 1 124 ? 31.470 9.162 49.573 1.000 29.255 106 PHE AAA C 1
ATOM 1608 O O . PHE A 1 124 ? 31.339 8.297 48.679 1.000 29.475 106 PHE AAA O 1
ATOM 1625 N N . TYR A 1 125 ? 31.420 8.890 50.891 1.000 28.620 107 TYR AAA N 1
ATOM 1626 C CA . TYR A 1 125 ? 31.086 7.526 51.402 1.000 28.388 107 TYR AAA CA 1
ATOM 1627 C C . TYR A 1 125 ? 29.599 7.219 51.141 1.000 27.378 107 TYR AAA C 1
ATOM 1628 O O . TYR A 1 125 ? 29.262 6.064 50.885 1.000 28.956 107 TYR AAA O 1
ATOM 1646 N N . PHE A 1 126 ? 28.740 8.215 51.162 1.000 25.296 108 PHE AAA N 1
ATOM 1647 C CA . PHE A 1 126 ? 27.310 8.013 50.823 1.000 26.149 108 PHE AAA CA 1
ATOM 1648 C C . PHE A 1 126 ? 27.233 7.525 49.375 1.000 25.783 108 PHE AAA C 1
ATOM 1649 O O . PHE A 1 126 ? 26.683 6.462 49.155 1.000 26.959 108 PHE AAA O 1
ATOM 1666 N N . ALA A 1 127 ? 27.920 8.161 48.437 1.000 25.736 109 ALA AAA N 1
ATOM 1667 C CA . ALA A 1 127 ? 27.910 7.716 47.018 1.000 27.598 109 ALA AAA CA 1
ATOM 1668 C C . ALA A 1 127 ? 28.616 6.356 46.843 1.000 28.999 109 ALA AAA C 1
ATOM 1669 O O . ALA A 1 127 ? 28.071 5.456 46.091 1.000 30.435 109 ALA AAA O 1
ATOM 1676 N N . TYR A 1 128 ? 29.768 6.165 47.504 1.000 27.735 110 TYR AAA N 1
ATOM 1677 C CA . TYR A 1 128 ? 30.596 4.944 47.391 1.000 27.794 110 TYR AAA CA 1
ATOM 1678 C C . TYR A 1 128 ? 29.796 3.723 47.851 1.000 28.852 110 TYR AAA C 1
ATOM 1679 O O . TYR A 1 128 ? 29.836 2.716 47.151 1.000 28.851 110 TYR AAA O 1
ATOM 1697 N N . ASP A 1 129 ? 29.158 3.806 49.038 1.000 29.634 111 ASP AAA N 1
ATOM 1698 C CA . ASP A 1 129 ? 28.425 2.718 49.750 1.000 29.402 111 ASP AAA CA 1
ATOM 1699 C C . ASP A 1 129 ? 26.973 2.523 49.254 1.000 30.220 111 ASP AAA C 1
ATOM 1700 O O . ASP A 1 129 ? 26.315 1.551 49.726 1.000 31.041 111 ASP AAA O 1
ATOM 1709 N N . ASN A 1 130 ? 26.430 3.419 48.413 1.000 30.340 112 ASN AAA N 1
ATOM 1710 C CA . ASN A 1 130 ? 25.026 3.349 47.913 1.000 30.226 112 ASN AAA CA 1
ATOM 1711 C C . ASN A 1 130 ? 25.038 3.740 46.426 1.000 31.586 112 ASN AAA C 1
ATOM 1712 O O . ASN A 1 130 ? 24.591 4.793 46.084 1.000 30.852 112 ASN AAA O 1
ATOM 1723 N N . ARG A 1 131 ? 25.509 2.866 45.559 1.000 34.556 113 ARG AAA N 1
ATOM 1724 C CA . ARG A 1 131 ? 25.776 3.171 44.133 1.000 37.125 113 ARG AAA CA 1
ATOM 1725 C C . ARG A 1 131 ? 24.501 3.245 43.296 1.000 39.151 113 ARG AAA C 1
ATOM 1726 O O . ARG A 1 131 ? 24.565 3.839 42.216 1.000 42.377 113 ARG AAA O 1
ATOM 1747 N N . ASP A 1 132 ? 23.413 2.639 43.759 1.000 41.975 114 ASP AAA N 1
ATOM 1748 C CA . ASP A 1 132 ? 22.059 2.721 43.148 1.000 44.696 114 ASP AAA CA 1
ATOM 1749 C C . ASP A 1 132 ? 21.211 3.834 43.762 1.000 40.479 114 ASP AAA C 1
ATOM 1750 O O . ASP A 1 132 ? 20.064 3.932 43.303 1.000 40.672 114 ASP AAA O 1
ATOM 1759 N N . LEU A 1 133 ? 21.677 4.508 44.829 1.000 36.465 115 LEU AAA N 1
ATOM 1760 C CA . LEU A 1 133 ? 20.898 5.521 45.587 1.000 33.028 115 LEU AAA CA 1
ATOM 1761 C C . LEU A 1 133 ? 21.284 6.896 45.070 1.000 32.087 115 LEU AAA C 1
ATOM 1762 O O . LEU A 1 133 ? 20.396 7.691 44.753 1.000 31.490 115 LEU AAA O 1
ATOM 1778 N N . VAL A 1 134 ? 22.578 7.190 45.072 1.000 30.215 116 VAL AAA N 1
ATOM 1779 C CA . VAL A 1 134 ? 23.090 8.534 44.723 1.000 28.543 116 VAL AAA CA 1
ATOM 1780 C C . VAL A 1 134 ? 23.407 8.626 43.209 1.000 29.489 116 VAL AAA C 1
ATOM 1781 O O . VAL A 1 134 ? 24.239 7.888 42.718 1.000 30.094 116 VAL AAA O 1
ATOM 1794 N N . GLU A 1 135 ? 22.809 9.567 42.501 1.000 29.438 117 GLU AAA N 1
ATOM 1795 C CA . GLU A 1 135 ? 22.833 9.601 41.021 1.000 30.819 117 GLU AAA CA 1
ATOM 1796 C C . GLU A 1 135 ? 23.848 10.637 40.556 1.000 29.551 117 GLU AAA C 1
ATOM 1797 O O . GLU A 1 135 ? 24.453 10.441 39.460 1.000 30.276 117 GLU AAA O 1
ATOM 1809 N N . ARG A 1 136 ? 24.015 11.683 41.361 1.000 27.917 118 ARG AAA N 1
ATOM 1810 C CA . ARG A 1 136 ? 24.889 12.838 41.063 1.000 27.584 118 ARG AAA CA 1
ATOM 1811 C C . ARG A 1 136 ? 25.442 13.420 42.362 1.000 27.524 118 ARG AAA C 1
ATOM 1812 O O . ARG A 1 136 ? 24.754 13.417 43.410 1.000 26.663 118 ARG AAA O 1
ATOM 1833 N N . LEU A 1 137 ? 26.708 13.835 42.288 1.000 28.086 119 LEU AAA N 1
ATOM 1834 C CA . LEU A 1 137 ? 27.486 14.336 43.453 1.000 25.678 119 LEU AAA CA 1
ATOM 1835 C C . LEU A 1 137 ? 28.220 15.622 43.053 1.000 25.054 119 LEU AAA C 1
ATOM 1836 O O . LEU A 1 137 ? 29.002 15.561 42.071 1.000 24.363 119 LEU AAA O 1
ATOM 1852 N N . PHE A 1 138 ? 27.928 16.717 43.793 1.000 24.529 120 PHE AAA N 1
ATOM 1853 C CA . PHE A 1 138 ? 28.471 18.091 43.726 1.000 23.731 120 PHE AAA CA 1
ATOM 1854 C C . PHE A 1 138 ? 29.279 18.322 44.998 1.000 24.196 120 PHE AAA C 1
ATOM 1855 O O . PHE A 1 138 ? 28.701 18.309 46.127 1.000 23.406 120 PHE AAA O 1
ATOM 1872 N N . ILE A 1 139 ? 30.604 18.464 44.842 1.000 24.802 121 ILE AAA N 1
ATOM 1873 C CA . ILE A 1 139 ? 31.527 18.726 45.973 1.000 23.876 121 ILE AAA CA 1
ATOM 1874 C C . ILE A 1 139 ? 31.930 20.213 45.998 1.000 23.872 121 ILE AAA C 1
ATOM 1875 O O . ILE A 1 139 ? 32.286 20.754 44.968 1.000 23.351 121 ILE AAA O 1
ATOM 1891 N N . LEU A 1 140 ? 31.914 20.826 47.184 1.000 23.442 122 LEU AAA N 1
ATOM 1892 C CA . LEU A 1 140 ? 32.371 22.208 47.420 1.000 24.136 122 LEU AAA CA 1
ATOM 1893 C C . LEU A 1 140 ? 33.497 22.234 48.460 1.000 25.806 122 LEU AAA C 1
ATOM 1894 O O . LEU A 1 140 ? 33.256 21.891 49.645 1.000 24.901 122 LEU AAA O 1
ATOM 1910 N N . ASP A 1 141 ? 34.674 22.654 48.005 1.000 26.684 123 ASP AAA N 1
ATOM 1911 C CA . ASP A 1 141 ? 35.862 22.979 48.837 1.000 28.457 123 ASP AAA CA 1
ATOM 1912 C C . ASP A 1 141 ? 36.142 21.881 49.886 1.000 27.909 123 ASP AAA C 1
ATOM 1913 O O . ASP A 1 141 ? 36.218 22.175 51.087 1.000 27.986 123 ASP AAA O 1
ATOM 1922 N N . MET A 1 142 ? 36.396 20.679 49.389 1.000 28.907 124 MET AAA N 1
ATOM 1923 C CA . MET A 1 142 ? 36.796 19.462 50.140 1.000 28.701 124 MET AAA CA 1
ATOM 1924 C C . MET A 1 142 ? 37.547 18.518 49.201 1.000 30.810 124 MET AAA C 1
ATOM 1925 O O . MET A 1 142 ? 37.392 18.587 47.916 1.000 31.271 124 MET AAA O 1
ATOM 1939 N N . ILE A 1 143 ? 38.349 17.651 49.793 1.000 31.531 125 ILE AAA N 1
ATOM 1940 C CA . ILE A 1 143 ? 39.000 16.535 49.059 1.000 32.913 125 ILE AAA CA 1
ATOM 1941 C C . ILE A 1 143 ? 38.484 15.240 49.688 1.000 32.924 125 ILE AAA C 1
ATOM 1942 O O . ILE A 1 143 ? 37.989 15.238 50.813 1.000 33.987 125 ILE AAA O 1
ATOM 1958 N N . PRO A 1 144 ? 38.552 14.083 49.003 1.000 33.392 126 PRO AAA N 1
ATOM 1959 C CA . PRO A 1 144 ? 37.831 12.902 49.476 1.000 34.340 126 PRO AAA CA 1
ATOM 1960 C C . PRO A 1 144 ? 38.063 12.541 50.950 1.000 34.849 126 PRO AAA C 1
ATOM 1961 O O . PRO A 1 144 ? 37.101 12.045 51.604 1.000 37.960 126 PRO AAA O 1
ATOM 1972 N N . GLY A 1 145 ? 39.267 12.831 51.445 1.000 34.125 127 GLY AAA N 1
ATOM 1973 C CA . GLY A 1 145 ? 39.666 12.709 52.861 1.000 34.977 127 GLY AAA CA 1
ATOM 1974 C C . GLY A 1 145 ? 40.955 13.481 53.112 1.000 35.526 127 GLY AAA C 1
ATOM 1975 O O . GLY A 1 145 ? 41.662 13.757 52.113 1.000 36.993 127 GLY AAA O 1
ATOM 1979 N N . LEU A 1 146 ? 41.270 13.846 54.366 1.000 34.757 128 LEU AAA N 1
ATOM 1980 C CA . LEU A 1 146 ? 42.453 14.720 54.659 1.000 35.885 128 LEU AAA CA 1
ATOM 1981 C C . LEU A 1 146 ? 43.719 14.111 54.032 1.000 35.823 128 LEU AAA C 1
ATOM 1982 O O . LEU A 1 146 ? 44.512 14.843 53.501 1.000 36.874 128 LEU AAA O 1
ATOM 1998 N N . ILE A 1 147 ? 43.859 12.794 54.049 1.000 36.045 129 ILE AAA N 1
ATOM 1999 C CA . ILE A 1 147 ? 45.104 12.088 53.654 1.000 35.984 129 ILE AAA CA 1
ATOM 2000 C C . ILE A 1 147 ? 44.813 10.588 53.617 1.000 37.566 129 ILE AAA C 1
ATOM 2001 O O . ILE A 1 147 ? 43.799 10.133 54.209 1.000 36.182 129 ILE AAA O 1
ATOM 2017 N N . LYS A 1 148 ? 45.672 9.844 52.941 1.000 40.563 130 LYS AAA N 1
ATOM 2018 C CA . LYS A 1 148 ? 45.589 8.367 52.849 1.000 44.903 130 LYS AAA CA 1
ATOM 2019 C C . LYS A 1 148 ? 46.555 7.775 53.877 1.000 45.174 130 LYS AAA C 1
ATOM 2020 O O . LYS A 1 148 ? 47.668 8.334 54.007 1.000 45.188 130 LYS AAA O 1
ATOM 2039 N N . ALA A 1 149 ? 46.169 6.698 54.573 1.000 45.034 131 ALA AAA N 1
ATOM 2040 C CA . ALA A 1 149 ? 47.084 5.960 55.481 1.000 46.844 131 ALA AAA CA 1
ATOM 2041 C C . ALA A 1 149 ? 48.396 5.692 54.718 1.000 47.287 131 ALA AAA C 1
ATOM 2042 O O . ALA A 1 149 ? 48.308 5.407 53.510 1.000 48.199 131 ALA AAA O 1
ATOM 2049 N N . GLY A 1 150 ? 49.550 5.898 55.372 1.000 47.622 132 GLY AAA N 1
ATOM 2050 C CA . GLY A 1 150 ? 50.904 5.660 54.821 1.000 48.503 132 GLY AAA CA 1
ATOM 2051 C C . GLY A 1 150 ? 51.527 6.898 54.188 1.000 47.847 132 GLY AAA C 1
ATOM 2052 O O . GLY A 1 150 ? 52.680 6.832 53.839 1.000 48.491 132 GLY AAA O 1
ATOM 2056 N N . ASP A 1 151 ? 50.779 7.989 54.000 1.000 47.845 133 ASP AAA N 1
ATOM 2057 C CA . ASP A 1 151 ? 51.276 9.235 53.348 1.000 46.204 133 ASP AAA CA 1
ATOM 2058 C C . ASP A 1 151 ? 51.649 10.232 54.452 1.000 44.563 133 ASP AAA C 1
ATOM 2059 O O . ASP A 1 151 ? 51.343 9.980 55.653 1.000 42.862 133 ASP AAA O 1
ATOM 2068 N N . SER A 1 152 ? 52.316 11.304 54.041 1.000 43.703 134 SER AAA N 1
ATOM 2069 C CA . SER A 1 152 ? 52.913 12.344 54.908 1.000 44.365 134 SER AAA CA 1
ATOM 2070 C C . SER A 1 152 ? 52.357 13.719 54.504 1.000 44.524 134 SER AAA C 1
ATOM 2071 O O . SER A 1 152 ? 52.056 13.920 53.308 1.000 45.076 134 SER AAA O 1
ATOM 2079 N N . PHE A 1 153 ? 52.159 14.618 55.476 1.000 44.831 135 PHE AAA N 1
ATOM 2080 C CA . PHE A 1 153 ? 51.749 16.032 55.245 1.000 43.795 135 PHE AAA CA 1
ATOM 2081 C C . PHE A 1 153 ? 52.967 16.904 54.916 1.000 44.756 135 PHE AAA C 1
ATOM 2082 O O . PHE A 1 153 ? 53.825 17.081 55.787 1.000 44.293 135 PHE AAA O 1
ATOM 2099 N N . PRO A 1 154 ? 53.069 17.498 53.687 1.000 45.130 136 PRO AAA N 1
ATOM 2100 C CA . PRO A 1 154 ? 54.093 18.511 53.395 1.000 46.107 136 PRO AAA CA 1
ATOM 2101 C C . PRO A 1 154 ? 53.976 19.652 54.429 1.000 45.486 136 PRO AAA C 1
ATOM 2102 O O . PRO A 1 154 ? 52.907 19.841 54.986 1.000 44.747 136 PRO AAA O 1
ATOM 2113 N N . ILE A 1 155 ? 55.065 20.365 54.724 1.000 44.801 137 ILE AAA N 1
ATOM 2114 C CA . ILE A 1 155 ? 55.073 21.420 55.787 1.000 44.536 137 ILE AAA CA 1
ATOM 2115 C C . ILE A 1 155 ? 54.094 22.542 55.435 1.000 42.512 137 ILE AAA C 1
ATOM 2116 O O . ILE A 1 155 ? 53.351 22.967 56.314 1.000 41.814 137 ILE AAA O 1
ATOM 2132 N N . PRO A 1 156 ? 54.035 23.069 54.181 1.000 42.372 138 PRO AAA N 1
ATOM 2133 C CA . PRO A 1 156 ? 53.045 24.099 53.817 1.000 41.911 138 PRO AAA CA 1
ATOM 2134 C C . PRO A 1 156 ? 51.570 23.697 54.017 1.000 40.197 138 PRO AAA C 1
ATOM 2135 O O . PRO A 1 156 ? 50.752 24.524 54.438 1.000 39.018 138 PRO AAA O 1
ATOM 2146 N N . VAL A 1 157 ? 51.257 22.426 53.746 1.000 40.295 139 VAL AAA N 1
ATOM 2147 C CA . VAL A 1 157 ? 49.892 21.838 53.915 1.000 39.027 139 VAL AAA CA 1
ATOM 2148 C C . VAL A 1 157 ? 49.574 21.741 55.415 1.000 36.745 139 VAL AAA C 1
ATOM 2149 O O . VAL A 1 157 ? 48.474 22.154 55.790 1.000 36.833 139 VAL AAA O 1
ATOM 2162 N N . ALA A 1 158 ? 50.491 21.231 56.241 1.000 36.039 140 ALA AAA N 1
ATOM 2163 C CA . ALA A 1 158 ? 50.279 21.118 57.705 1.000 35.891 140 ALA AAA CA 1
ATOM 2164 C C . ALA A 1 158 ? 49.988 22.520 58.264 1.000 36.555 140 ALA AAA C 1
ATOM 2165 O O . ALA A 1 158 ? 49.111 22.646 59.087 1.000 35.687 140 ALA AAA O 1
ATOM 2172 N N . LEU A 1 159 ? 50.677 23.562 57.798 1.000 38.882 141 LEU AAA N 1
ATOM 2173 C CA . LEU A 1 159 ? 50.520 24.945 58.341 1.000 38.565 141 LEU AAA CA 1
ATOM 2174 C C . LEU A 1 159 ? 49.175 25.516 57.906 1.000 38.457 141 LEU AAA C 1
ATOM 2175 O O . LEU A 1 159 ? 48.584 26.242 58.730 1.000 34.607 141 LEU AAA O 1
ATOM 2191 N N . MET A 1 160 ? 48.757 25.205 56.663 1.000 38.963 142 MET AAA N 1
ATOM 2192 C CA . MET A 1 160 ? 47.524 25.726 56.017 1.000 37.814 142 MET AAA CA 1
ATOM 2193 C C . MET A 1 160 ? 46.318 25.212 56.813 1.000 36.421 142 MET AAA C 1
ATOM 2194 O O . MET A 1 160 ? 45.421 26.047 57.103 1.000 38.045 142 MET AAA O 1
ATOM 2208 N N . ILE A 1 161 ? 46.301 23.918 57.161 1.000 34.761 143 ILE AAA N 1
ATOM 2209 C CA . ILE A 1 161 ? 45.173 23.244 57.879 1.000 35.735 143 ILE AAA CA 1
ATOM 2210 C C . ILE A 1 161 ? 45.595 22.797 59.300 1.000 34.554 143 ILE AAA C 1
ATOM 2211 O O . ILE A 1 161 ? 45.185 21.693 59.730 1.000 32.931 143 ILE AAA O 1
ATOM 2227 N N . ASN A 1 162 ? 46.359 23.630 60.020 1.000 32.664 144 ASN AAA N 1
ATOM 2228 C CA . ASN A 1 162 ? 47.008 23.233 61.291 1.000 33.409 144 ASN AAA CA 1
ATOM 2229 C C . ASN A 1 162 ? 45.944 22.882 62.333 1.000 33.840 144 ASN AAA C 1
ATOM 2230 O O . ASN A 1 162 ? 46.241 22.064 63.176 1.000 35.631 144 ASN AAA O 1
ATOM 2241 N N . HIS A 1 163 ? 44.729 23.423 62.226 1.000 34.576 145 HIS AAA N 1
ATOM 2242 C CA . HIS A 1 163 ? 43.586 23.103 63.131 1.000 33.800 145 HIS AAA CA 1
ATOM 2243 C C . HIS A 1 163 ? 43.263 21.590 63.145 1.000 32.139 145 HIS AAA C 1
ATOM 2244 O O . HIS A 1 163 ? 42.777 21.124 64.167 1.000 32.720 145 HIS AAA O 1
ATOM 2259 N N . ILE A 1 164 ? 43.514 20.821 62.090 1.000 29.652 146 ILE AAA N 1
ATOM 2260 C CA . ILE A 1 164 ? 43.154 19.372 62.111 1.000 30.095 146 ILE AAA CA 1
ATOM 2261 C C . ILE A 1 164 ? 43.967 18.663 63.211 1.000 31.762 146 ILE AAA C 1
ATOM 2262 O O . ILE A 1 164 ? 43.427 17.680 63.807 1.000 31.848 146 ILE AAA O 1
ATOM 2278 N N . PHE A 1 165 ? 45.247 19.043 63.403 1.000 31.452 147 PHE AAA N 1
ATOM 2279 C CA . PHE A 1 165 ? 46.135 18.425 64.431 1.000 32.578 147 PHE AAA CA 1
ATOM 2280 C C . PHE A 1 165 ? 45.653 18.847 65.827 1.000 31.783 147 PHE AAA C 1
ATOM 2281 O O . PHE A 1 165 ? 45.717 18.071 66.778 1.000 33.268 147 PHE AAA O 1
ATOM 2298 N N . PHE A 1 166 ? 45.169 20.068 65.955 1.000 31.158 148 PHE AAA N 1
ATOM 2299 C CA . PHE A 1 166 ? 44.694 20.598 67.252 1.000 32.118 148 PHE AAA CA 1
ATOM 2300 C C . PHE A 1 166 ? 43.423 19.843 67.656 1.000 30.898 148 PHE AAA C 1
ATOM 2301 O O . PHE A 1 166 ? 43.469 19.144 68.651 1.000 32.377 148 PHE AAA O 1
ATOM 2318 N N . HIS A 1 167 ? 42.372 19.868 66.838 1.000 29.365 149 HIS AAA N 1
ATOM 2319 C CA . HIS A 1 167 ? 41.107 19.132 67.081 1.000 28.636 149 HIS AAA CA 1
ATOM 2320 C C . HIS A 1 167 ? 41.346 17.614 67.207 1.000 28.792 149 HIS AAA C 1
ATOM 2321 O O . HIS A 1 167 ? 40.814 16.981 68.184 1.000 28.749 149 HIS AAA O 1
ATOM 2336 N N . GLY A 1 168 ? 42.099 17.022 66.267 1.000 26.576 150 GLY AAA N 1
ATOM 2337 C CA . GLY A 1 168 ? 42.204 15.561 66.117 1.000 26.030 150 GLY AAA CA 1
ATOM 2338 C C . GLY A 1 168 ? 43.246 14.939 67.010 1.000 26.944 150 GLY AAA C 1
ATOM 2339 O O . GLY A 1 168 ? 43.240 13.696 67.175 1.000 26.506 150 GLY AAA O 1
ATOM 2343 N N . GLY A 1 169 ? 44.221 15.742 67.441 1.000 28.333 151 GLY AAA N 1
ATOM 2344 C CA . GLY A 1 169 ? 45.429 15.228 68.106 1.000 29.690 151 GLY AAA CA 1
ATOM 2345 C C . GLY A 1 169 ? 45.076 14.692 69.474 1.000 29.669 151 GLY AAA C 1
ATOM 2346 O O . GLY A 1 169 ? 45.047 13.465 69.646 1.000 28.636 151 GLY AAA O 1
ATOM 2350 N N . ASN A 1 170 ? 44.735 15.601 70.378 1.000 30.113 152 ASN AAA N 1
ATOM 2351 C CA . ASN A 1 170 ? 44.217 15.245 71.734 1.000 31.515 152 ASN AAA CA 1
ATOM 2352 C C . ASN A 1 170 ? 42.848 15.896 71.884 1.000 30.755 152 ASN AAA C 1
ATOM 2353 O O . ASN A 1 170 ? 42.730 17.000 72.404 1.000 32.794 152 ASN AAA O 1
ATOM 2364 N N . PRO A 1 171 ? 41.781 15.255 71.387 1.000 29.453 153 PRO AAA N 1
ATOM 2365 C CA . PRO A 1 171 ? 40.466 15.901 71.324 1.000 28.531 153 PRO AAA CA 1
ATOM 2366 C C . PRO A 1 171 ? 39.904 16.486 72.641 1.000 28.049 153 PRO AAA C 1
ATOM 2367 O O . PRO A 1 171 ? 39.362 17.555 72.578 1.000 27.735 153 PRO AAA O 1
ATOM 2378 N N . ASP A 1 172 ? 40.060 15.822 73.792 1.000 28.558 154 ASP AAA N 1
ATOM 2379 C CA . ASP A 1 172 ? 39.587 16.343 75.107 1.000 28.517 154 ASP AAA CA 1
ATOM 2380 C C . ASP A 1 172 ? 40.226 17.687 75.401 1.000 28.979 154 ASP AAA C 1
ATOM 2381 O O . ASP A 1 172 ? 39.496 18.562 75.874 1.000 29.601 154 ASP AAA O 1
ATOM 2390 N N . TRP A 1 173 ? 41.529 17.827 75.126 1.000 29.562 155 TRP AAA N 1
ATOM 2391 C CA . TRP A 1 173 ? 42.307 19.067 75.379 1.000 29.703 155 TRP AAA CA 1
ATOM 2392 C C . TRP A 1 173 ? 41.873 20.177 74.433 1.000 27.883 155 TRP AAA C 1
ATOM 2393 O O . TRP A 1 173 ? 41.628 21.292 74.907 1.000 27.238 155 TRP AAA O 1
ATOM 2414 N N . ALA A 1 174 ? 41.739 19.899 73.149 1.000 28.017 156 ALA AAA N 1
ATOM 2415 C CA . ALA A 1 174 ? 41.175 20.892 72.200 1.000 27.575 156 ALA AAA CA 1
ATOM 2416 C C . ALA A 1 174 ? 39.772 21.275 72.680 1.000 26.567 156 ALA AAA C 1
ATOM 2417 O O . ALA A 1 174 ? 39.374 22.469 72.591 1.000 26.706 156 ALA AAA O 1
ATOM 2424 N N . THR A 1 175 ? 38.989 20.286 73.078 1.000 27.468 157 THR AAA N 1
ATOM 2425 C CA . THR A 1 175 ? 37.587 20.529 73.479 1.000 26.628 157 THR AAA CA 1
ATOM 2426 C C . THR A 1 175 ? 37.641 21.570 74.603 1.000 27.120 157 THR AAA C 1
ATOM 2427 O O . THR A 1 175 ? 36.947 22.579 74.493 1.000 27.368 157 THR AAA O 1
ATOM 2438 N N . ALA A 1 176 ? 38.521 21.404 75.597 1.000 26.270 158 ALA AAA N 1
ATOM 2439 C CA . ALA A 1 176 ? 38.586 22.333 76.743 1.000 26.698 158 ALA AAA CA 1
ATOM 2440 C C . ALA A 1 176 ? 39.032 23.712 76.233 1.000 27.255 158 ALA AAA C 1
ATOM 2441 O O . ALA A 1 176 ? 38.435 24.703 76.624 1.000 27.717 158 ALA AAA O 1
ATOM 2448 N N . LEU A 1 177 ? 40.043 23.818 75.363 1.000 28.407 159 LEU AAA N 1
ATOM 2449 C CA . LEU A 1 177 ? 40.563 25.162 75.016 1.000 27.490 159 LEU AAA CA 1
ATOM 2450 C C . LEU A 1 177 ? 39.487 25.849 74.179 1.000 26.705 159 LEU AAA C 1
ATOM 2451 O O . LEU A 1 177 ? 39.306 27.078 74.319 1.000 27.603 159 LEU AAA O 1
ATOM 2467 N N . ILE A 1 178 ? 38.773 25.109 73.350 1.000 25.693 160 ILE AAA N 1
ATOM 2468 C CA . ILE A 1 178 ? 37.795 25.757 72.438 1.000 25.688 160 ILE AAA CA 1
ATOM 2469 C C . ILE A 1 178 ? 36.524 26.171 73.199 1.000 25.990 160 ILE AAA C 1
ATOM 2470 O O . ILE A 1 178 ? 36.038 27.340 72.996 1.000 25.236 160 ILE AAA O 1
ATOM 2486 N N . SER A 1 179 ? 35.998 25.283 74.046 1.000 27.183 161 SER AAA N 1
ATOM 2487 C CA . SER A 1 179 ? 34.695 25.485 74.752 1.000 28.267 161 SER AAA CA 1
ATOM 2488 C C . SER A 1 179 ? 34.753 26.684 75.705 1.000 28.440 161 SER AAA C 1
ATOM 2489 O O . SER A 1 179 ? 33.704 27.163 76.152 1.000 28.624 161 SER AAA O 1
ATOM 2497 N N . LYS A 1 180 ? 35.953 27.136 76.035 1.000 30.430 162 LYS AAA N 1
ATOM 2498 C CA . LYS A 1 180 ? 36.201 28.250 76.989 1.000 32.023 162 LYS AAA CA 1
ATOM 2499 C C . LYS A 1 180 ? 35.731 29.569 76.362 1.000 31.343 162 LYS AAA C 1
ATOM 2500 O O . LYS A 1 180 ? 35.370 30.506 77.118 1.000 30.720 162 LYS AAA O 1
ATOM 2519 N N . ASP A 1 181 ? 35.736 29.657 75.021 1.000 29.183 163 ASP AAA N 1
ATOM 2520 C CA . ASP A 1 181 ? 35.288 30.864 74.280 1.000 27.276 163 ASP AAA CA 1
ATOM 2521 C C . ASP A 1 181 ? 34.946 30.430 72.854 1.000 26.313 163 ASP AAA C 1
ATOM 2522 O O . ASP A 1 181 ? 35.847 30.530 71.964 1.000 26.566 163 ASP AAA O 1
ATOM 2531 N N . VAL A 1 182 ? 33.748 29.878 72.635 1.000 25.004 164 VAL AAA N 1
ATOM 2532 C CA . VAL A 1 182 ? 33.348 29.412 71.273 1.000 24.475 164 VAL AAA CA 1
ATOM 2533 C C . VAL A 1 182 ? 33.282 30.592 70.304 1.000 25.064 164 VAL AAA C 1
ATOM 2534 O O . VAL A 1 182 ? 33.603 30.408 69.140 1.000 26.477 164 VAL AAA O 1
ATOM 2547 N N . ASN A 1 183 ? 32.907 31.764 70.791 1.000 26.110 165 ASN AAA N 1
ATOM 2548 C CA . ASN A 1 183 ? 32.686 32.965 69.967 1.000 26.708 165 ASN AAA CA 1
ATOM 2549 C C . ASN A 1 183 ? 34.027 33.429 69.379 1.000 27.738 165 ASN AAA C 1
ATOM 2550 O O . ASN A 1 183 ? 34.053 33.821 68.186 1.000 25.110 165 ASN AAA O 1
ATOM 2561 N N . LEU A 1 184 ? 35.102 33.409 70.181 1.000 28.244 166 LEU AAA N 1
ATOM 2562 C CA . LEU A 1 184 ? 36.463 33.721 69.686 1.000 28.173 166 LEU AAA CA 1
ATOM 2563 C C . LEU A 1 184 ? 36.864 32.704 68.629 1.000 27.564 166 LEU AAA C 1
ATOM 2564 O O . LEU A 1 184 ? 37.165 33.083 67.471 1.000 29.712 166 LEU AAA O 1
ATOM 2580 N N . TYR A 1 185 ? 36.838 31.439 69.007 1.000 26.951 167 TYR AAA N 1
ATOM 2581 C CA . TYR A 1 185 ? 37.478 30.354 68.237 1.000 26.266 167 TYR AAA CA 1
ATOM 2582 C C . TYR A 1 185 ? 36.883 30.278 66.826 1.000 25.277 167 TYR AAA C 1
ATOM 2583 O O . TYR A 1 185 ? 37.697 30.159 65.835 1.000 23.343 167 TYR AAA O 1
ATOM 2601 N N . LEU A 1 186 ? 35.561 30.329 66.691 1.000 23.328 168 LEU AAA N 1
ATOM 2602 C CA . LEU A 1 186 ? 34.961 30.063 65.352 1.000 23.448 168 LEU AAA CA 1
ATOM 2603 C C . LEU A 1 186 ? 35.384 31.158 64.373 1.000 23.929 168 LEU AAA C 1
ATOM 2604 O O . LEU A 1 186 ? 35.354 30.923 63.153 1.000 22.568 168 LEU AAA O 1
ATOM 2620 N N . ARG A 1 187 ? 35.708 32.349 64.875 1.000 24.632 169 ARG AAA N 1
ATOM 2621 C CA . ARG A 1 187 ? 36.117 33.458 63.975 1.000 26.797 169 ARG AAA CA 1
ATOM 2622 C C . ARG A 1 187 ? 37.474 33.169 63.295 1.000 26.552 169 ARG AAA C 1
ATOM 2623 O O . ARG A 1 187 ? 37.699 33.799 62.268 1.000 26.097 169 ARG AAA O 1
ATOM 2644 N N . ARG A 1 188 ? 38.332 32.290 63.839 1.000 26.085 170 ARG AAA N 1
ATOM 2645 C CA . ARG A 1 188 ? 39.563 31.788 63.143 1.000 26.278 170 ARG AAA CA 1
ATOM 2646 C C . ARG A 1 188 ? 39.177 31.379 61.715 1.000 25.459 170 ARG AAA C 1
ATOM 2647 O O . ARG A 1 188 ? 39.976 31.568 60.782 1.000 24.226 170 ARG AAA O 1
ATOM 2668 N N . PHE A 1 189 ? 37.969 30.835 61.588 1.000 24.636 171 PHE AAA N 1
ATOM 2669 C CA . PHE A 1 189 ? 37.442 30.214 60.355 1.000 24.764 171 PHE AAA CA 1
ATOM 2670 C C . PHE A 1 189 ? 36.546 31.201 59.614 1.000 25.252 171 PHE AAA C 1
ATOM 2671 O O . PHE A 1 189 ? 36.795 31.374 58.430 1.000 25.975 171 PHE AAA O 1
ATOM 2688 N N . LEU A 1 190 ? 35.609 31.853 60.310 1.000 24.773 172 LEU AAA N 1
ATOM 2689 C CA . LEU A 1 190 ? 34.472 32.577 59.707 1.000 24.776 172 LEU AAA CA 1
ATOM 2690 C C . LEU A 1 190 ? 34.891 33.964 59.219 1.000 25.016 172 LEU AAA C 1
ATOM 2691 O O . LEU A 1 190 ? 34.271 34.385 58.223 1.000 24.383 172 LEU AAA O 1
ATOM 2707 N N . THR A 1 191 ? 35.831 34.678 59.855 1.000 24.677 173 THR AAA N 1
ATOM 2708 C CA . THR A 1 191 ? 36.093 36.090 59.438 1.000 24.939 173 THR AAA CA 1
ATOM 2709 C C . THR A 1 191 ? 37.522 36.312 58.888 1.000 25.672 173 THR AAA C 1
ATOM 2710 O O . THR A 1 191 ? 37.858 37.457 58.604 1.000 27.340 173 THR AAA O 1
ATOM 2721 N N . THR A 1 192 ? 38.380 35.304 58.816 1.000 25.164 174 THR AAA N 1
ATOM 2722 C CA . THR A 1 192 ? 39.814 35.494 58.486 1.000 25.564 174 THR AAA CA 1
ATOM 2723 C C . THR A 1 192 ? 40.008 35.558 56.968 1.000 26.283 174 THR AAA C 1
ATOM 2724 O O . THR A 1 192 ? 39.168 35.015 56.207 1.000 25.526 174 THR AAA O 1
ATOM 2735 N N . LEU A 1 193 ? 41.078 36.231 56.538 1.000 27.126 175 LEU AAA N 1
ATOM 2736 C CA . LEU A 1 193 ? 41.395 36.382 55.097 1.000 27.287 175 LEU AAA CA 1
ATOM 2737 C C . LEU A 1 193 ? 41.970 35.093 54.510 1.000 28.165 175 LEU AAA C 1
ATOM 2738 O O . LEU A 1 193 ? 41.870 34.955 53.250 1.000 29.102 175 LEU AAA O 1
ATOM 2754 N N . ASP A 1 194 ? 42.488 34.152 55.324 1.000 28.297 176 ASP AAA N 1
ATOM 2755 C CA . ASP A 1 194 ? 43.088 32.900 54.761 1.000 28.327 176 ASP AAA CA 1
ATOM 2756 C C . ASP A 1 194 ? 42.012 31.849 54.535 1.000 27.551 176 ASP AAA C 1
ATOM 2757 O O . ASP A 1 194 ? 42.252 31.001 53.700 1.000 30.452 176 ASP AAA O 1
ATOM 2766 N N . TYR A 1 195 ? 40.840 31.972 55.162 1.000 27.092 177 TYR AAA N 1
ATOM 2767 C CA . TYR A 1 195 ? 39.645 31.087 54.972 1.000 25.710 177 TYR AAA CA 1
ATOM 2768 C C . TYR A 1 195 ? 38.611 31.717 54.037 1.000 25.283 177 TYR AAA C 1
ATOM 2769 O O . TYR A 1 195 ? 37.818 30.910 53.498 1.000 25.104 177 TYR AAA O 1
ATOM 2787 N N . ASN A 1 196 ? 38.602 33.055 53.859 1.000 25.104 178 ASN AAA N 1
ATOM 2788 C CA . ASN A 1 196 ? 37.536 33.798 53.127 1.000 25.512 178 ASN AAA CA 1
ATOM 2789 C C . ASN A 1 196 ? 38.150 34.829 52.183 1.000 25.392 178 ASN AAA C 1
ATOM 2790 O O . ASN A 1 196 ? 39.155 35.435 52.587 1.000 27.360 178 ASN AAA O 1
ATOM 2801 N N . TYR A 1 197 ? 37.552 35.087 51.020 1.000 23.740 179 TYR AAA N 1
ATOM 2802 C CA . TYR A 1 197 ? 37.992 36.236 50.189 1.000 24.864 179 TYR AAA CA 1
ATOM 2803 C C . TYR A 1 197 ? 37.697 37.524 50.960 1.000 25.932 179 TYR AAA C 1
ATOM 2804 O O . TYR A 1 197 ? 38.636 38.333 51.103 1.000 27.921 179 TYR AAA O 1
ATOM 2822 N N . SER A 1 198 ? 36.452 37.718 51.429 1.000 25.743 180 SER AAA N 1
ATOM 2823 C CA . SER A 1 198 ? 36.035 38.881 52.252 1.000 25.857 180 SER AAA CA 1
ATOM 2824 C C . SER A 1 198 ? 35.925 38.477 53.719 1.000 24.018 180 SER AAA C 1
ATOM 2825 O O . SER A 1 198 ? 35.495 37.378 54.003 1.000 22.250 180 SER AAA O 1
ATOM 2833 N N . PRO A 1 199 ? 36.310 39.356 54.677 1.000 24.110 181 PRO AAA N 1
ATOM 2834 C CA . PRO A 1 199 ? 36.128 39.091 56.102 1.000 24.527 181 PRO AAA CA 1
ATOM 2835 C C . PRO A 1 199 ? 34.695 39.366 56.548 1.000 25.830 181 PRO AAA C 1
ATOM 2836 O O . PRO A 1 199 ? 34.446 39.361 57.692 1.000 25.327 181 PRO AAA O 1
ATOM 2847 N N . ASN A 1 200 ? 33.781 39.494 55.596 1.000 27.712 182 ASN AAA N 1
ATOM 2848 C CA . ASN A 1 200 ? 32.408 39.976 55.868 1.000 29.812 182 ASN AAA CA 1
ATOM 2849 C C . ASN A 1 200 ? 31.380 39.061 55.176 1.000 28.736 182 ASN AAA C 1
ATOM 2850 O O . ASN A 1 200 ? 30.313 39.531 54.840 1.000 29.534 182 ASN AAA O 1
ATOM 2861 N N . VAL A 1 201 ? 31.668 37.771 55.042 1.000 27.300 183 VAL AAA N 1
ATOM 2862 C CA . VAL A 1 201 ? 30.709 36.781 54.496 1.000 27.681 183 VAL AAA CA 1
ATOM 2863 C C . VAL A 1 201 ? 29.586 36.566 55.522 1.000 26.926 183 VAL AAA C 1
ATOM 2864 O O . VAL A 1 201 ? 28.469 36.322 55.105 1.000 26.263 183 VAL AAA O 1
ATOM 2877 N N . PHE A 1 202 ? 29.871 36.732 56.809 1.000 26.681 184 PHE AAA N 1
ATOM 2878 C CA . PHE A 1 202 ? 28.933 36.399 57.904 1.000 26.530 184 PHE AAA CA 1
ATOM 2879 C C . PHE A 1 202 ? 28.608 37.658 58.676 1.000 27.309 184 PHE AAA C 1
ATOM 2880 O O . PHE A 1 202 ? 29.550 38.383 59.122 1.000 29.144 184 PHE AAA O 1
ATOM 2897 N N . SER A 1 203 ? 27.310 37.902 58.823 1.000 26.657 185 SER AAA N 1
ATOM 2898 C CA . SER A 1 203 ? 26.766 38.921 59.756 1.000 28.673 185 SER AAA CA 1
ATOM 2899 C C . SER A 1 203 ? 27.025 38.448 61.196 1.000 28.116 185 SER AAA C 1
ATOM 2900 O O . SER A 1 203 ? 27.285 37.245 61.380 1.000 26.062 185 SER AAA O 1
ATOM 2908 N N . GLU A 1 204 ? 26.939 39.350 62.172 1.000 30.578 186 GLU AAA N 1
ATOM 2909 C CA . GLU A 1 204 ? 27.033 39.007 63.623 1.000 31.819 186 GLU AAA CA 1
ATOM 2910 C C . GLU A 1 204 ? 25.915 38.008 63.983 1.000 31.046 186 GLU AAA C 1
ATOM 2911 O O . GLU A 1 204 ? 26.158 37.097 64.764 1.000 28.192 186 GLU AAA O 1
ATOM 2923 N N . GLU A 1 205 ? 24.715 38.143 63.394 1.000 32.466 187 GLU AAA N 1
ATOM 2924 C CA . GLU A 1 205 ? 23.594 37.185 63.587 1.000 33.429 187 GLU AAA CA 1
ATOM 2925 C C . GLU A 1 205 ? 23.999 35.773 63.110 1.000 30.712 187 GLU AAA C 1
ATOM 2926 O O . GLU A 1 205 ? 23.707 34.777 63.806 1.000 29.337 187 GLU AAA O 1
ATOM 2938 N N . ASP A 1 206 ? 24.628 35.663 61.939 1.000 27.424 188 ASP AAA N 1
ATOM 2939 C CA . ASP A 1 206 ? 25.029 34.367 61.376 1.000 26.497 188 ASP AAA CA 1
ATOM 2940 C C . ASP A 1 206 ? 26.079 33.732 62.289 1.000 25.361 188 ASP AAA C 1
ATOM 2941 O O . ASP A 1 206 ? 26.012 32.533 62.543 1.000 26.313 188 ASP AAA O 1
ATOM 2950 N N . ILE A 1 207 ? 27.093 34.464 62.715 1.000 24.761 189 ILE AAA N 1
ATOM 2951 C CA . ILE A 1 207 ? 28.151 33.883 63.603 1.000 24.093 189 ILE AAA CA 1
ATOM 2952 C C . ILE A 1 207 ? 27.499 33.437 64.936 1.000 23.711 189 ILE AAA C 1
ATOM 2953 O O . ILE A 1 207 ? 27.817 32.359 65.439 1.000 22.864 189 ILE AAA O 1
ATOM 2969 N N . ALA A 1 208 ? 26.568 34.217 65.479 1.000 24.867 190 ALA AAA N 1
ATOM 2970 C CA . ALA A 1 208 ? 25.851 33.887 66.742 1.000 25.689 190 ALA AAA CA 1
ATOM 2971 C C . ALA A 1 208 ? 25.101 32.561 66.566 1.000 25.616 190 ALA AAA C 1
ATOM 2972 O O . ALA A 1 208 ? 25.027 31.784 67.562 1.000 26.046 190 ALA AAA O 1
ATOM 2979 N N . GLU A 1 209 ? 24.592 32.283 65.356 1.000 24.284 191 GLU AAA N 1
ATOM 2980 C CA . GLU A 1 209 ? 23.872 31.018 65.116 1.000 24.184 191 GLU AAA CA 1
ATOM 2981 C C . GLU A 1 209 ? 24.864 29.864 65.222 1.000 22.437 191 GLU AAA C 1
ATOM 2982 O O . GLU A 1 209 ? 24.565 28.879 65.933 1.000 22.639 191 GLU AAA O 1
ATOM 2994 N N . TYR A 1 210 ? 26.012 29.977 64.585 1.000 21.465 192 TYR AAA N 1
ATOM 2995 C CA . TYR A 1 210 ? 27.063 28.939 64.679 1.000 21.145 192 TYR AAA CA 1
ATOM 2996 C C . TYR A 1 210 ? 27.609 28.866 66.110 1.000 20.732 192 TYR AAA C 1
ATOM 2997 O O . TYR A 1 210 ? 27.899 27.761 66.556 1.000 20.000 192 TYR AAA O 1
ATOM 3015 N N . VAL A 1 211 ? 27.694 29.971 66.827 1.000 21.034 193 VAL AAA N 1
ATOM 3016 C CA . VAL A 1 211 ? 28.209 29.919 68.223 1.000 22.202 193 VAL AAA CA 1
ATOM 3017 C C . VAL A 1 211 ? 27.159 29.191 69.049 1.000 23.715 193 VAL AAA C 1
ATOM 3018 O O . VAL A 1 211 ? 27.551 28.339 69.857 1.000 23.867 193 VAL AAA O 1
ATOM 3031 N N . ARG A 1 212 ? 25.864 29.430 68.756 1.000 25.291 194 ARG AAA N 1
ATOM 3032 C CA . ARG A 1 212 ? 24.739 28.800 69.510 1.000 24.768 194 ARG AAA CA 1
ATOM 3033 C C . ARG A 1 212 ? 24.847 27.267 69.420 1.000 23.989 194 ARG AAA C 1
ATOM 3034 O O . ARG A 1 212 ? 24.899 26.613 70.453 1.000 24.027 194 ARG AAA O 1
ATOM 3055 N N . VAL A 1 213 ? 24.889 26.719 68.206 1.000 22.474 195 VAL AAA N 1
ATOM 3056 C CA . VAL A 1 213 ? 24.886 25.256 68.003 1.000 22.197 195 VAL AAA CA 1
ATOM 3057 C C . VAL A 1 213 ? 26.196 24.658 68.531 1.000 22.784 195 VAL AAA C 1
ATOM 3058 O O . VAL A 1 213 ? 26.116 23.576 69.175 1.000 25.398 195 VAL AAA O 1
ATOM 3071 N N . ASN A 1 214 ? 27.337 25.330 68.365 1.000 20.812 196 ASN AAA N 1
ATOM 3072 C CA . ASN A 1 214 ? 28.627 24.772 68.800 1.000 20.674 196 ASN AAA CA 1
ATOM 3073 C C . ASN A 1 214 ? 28.795 25.040 70.308 1.000 22.077 196 ASN AAA C 1
ATOM 3074 O O . ASN A 1 214 ? 29.726 24.478 70.875 1.000 22.303 196 ASN AAA O 1
ATOM 3085 N N . SER A 1 215 ? 27.933 25.840 70.956 1.000 23.287 197 SER AAA N 1
ATOM 3086 C CA . SER A 1 215 ? 27.934 25.989 72.447 1.000 24.515 197 SER AAA CA 1
ATOM 3087 C C . SER A 1 215 ? 27.055 24.916 73.115 1.000 24.941 197 SER AAA C 1
ATOM 3088 O O . SER A 1 215 ? 27.033 24.842 74.387 1.000 26.331 197 SER AAA O 1
ATOM 3096 N N . LEU A 1 216 ? 26.269 24.162 72.329 1.000 25.474 198 LEU AAA N 1
ATOM 3097 C CA . LEU A 1 216 ? 25.436 23.054 72.867 1.000 24.932 198 LEU AAA CA 1
ATOM 3098 C C . LEU A 1 216 ? 26.418 22.006 73.341 1.000 25.707 198 LEU AAA C 1
ATOM 3099 O O . LEU A 1 216 ? 27.329 21.631 72.574 1.000 26.263 198 LEU AAA O 1
ATOM 3115 N N . PRO A 1 217 ? 26.314 21.592 74.625 1.000 24.379 199 PRO AAA N 1
ATOM 3116 C CA . PRO A 1 217 ? 27.175 20.552 75.160 1.000 25.027 199 PRO AAA CA 1
ATOM 3117 C C . PRO A 1 217 ? 27.187 19.306 74.264 1.000 23.181 199 PRO AAA C 1
ATOM 3118 O O . PRO A 1 217 ? 26.162 18.859 73.877 1.000 20.743 199 PRO AAA O 1
ATOM 3129 N N . GLY A 1 218 ? 28.394 18.794 73.994 1.000 22.881 200 GLY AAA N 1
ATOM 3130 C CA . GLY A 1 218 ? 28.618 17.715 73.032 1.000 22.450 200 GLY AAA CA 1
ATOM 3131 C C . GLY A 1 218 ? 29.028 18.201 71.646 1.000 21.868 200 GLY AAA C 1
ATOM 3132 O O . GLY A 1 218 ? 29.541 17.380 70.930 1.000 22.066 200 GLY AAA O 1
ATOM 3136 N N . SER A 1 219 ? 28.758 19.432 71.227 1.000 22.109 201 SER AAA N 1
ATOM 3137 C CA . SER A 1 219 ? 29.022 19.833 69.814 1.000 22.275 201 SER AAA CA 1
ATOM 3138 C C . SER A 1 219 ? 30.531 19.933 69.613 1.000 23.049 201 SER AAA C 1
ATOM 3139 O O . SER A 1 219 ? 31.002 19.445 68.596 1.000 22.337 201 SER AAA O 1
ATOM 3147 N N . ILE A 1 220 ? 31.264 20.546 70.557 1.000 24.499 202 ILE AAA N 1
ATOM 3148 C CA . ILE A 1 220 ? 32.729 20.736 70.367 1.000 25.044 202 ILE AAA CA 1
ATOM 3149 C C . ILE A 1 220 ? 33.388 19.358 70.520 1.000 25.473 202 ILE AAA C 1
ATOM 3150 O O . ILE A 1 220 ? 34.238 18.986 69.685 1.000 26.168 202 ILE AAA O 1
ATOM 3166 N N . ARG A 1 221 ? 32.973 18.565 71.501 1.000 23.668 203 ARG AAA N 1
ATOM 3167 C CA . ARG A 1 221 ? 33.444 17.161 71.619 1.000 23.585 203 ARG AAA CA 1
ATOM 3168 C C . ARG A 1 221 ? 33.233 16.413 70.293 1.000 24.051 203 ARG AAA C 1
ATOM 3169 O O . ARG A 1 221 ? 34.143 15.779 69.793 1.000 25.444 203 ARG AAA O 1
ATOM 3190 N N . SER A 1 222 ? 32.049 16.507 69.712 1.000 24.665 204 SER AAA N 1
ATOM 3191 C CA . SER A 1 222 ? 31.648 15.737 68.521 1.000 23.731 204 SER AAA CA 1
ATOM 3192 C C . SER A 1 222 ? 32.490 16.217 67.347 1.000 23.364 204 SER AAA C 1
ATOM 3193 O O . SER A 1 222 ? 32.984 15.394 66.577 1.000 23.777 204 SER AAA O 1
ATOM 3201 N N . GLY A 1 223 ? 32.634 17.526 67.220 1.000 23.675 205 GLY AAA N 1
ATOM 3202 C CA . GLY A 1 223 ? 33.401 18.134 66.131 1.000 24.287 205 GLY AAA CA 1
ATOM 3203 C C . GLY A 1 223 ? 34.852 17.689 66.190 1.000 25.577 205 GLY AAA C 1
ATOM 3204 O O . GLY A 1 223 ? 35.416 17.382 65.124 1.000 25.655 205 GLY AAA O 1
ATOM 3208 N N . CYS A 1 224 ? 35.444 17.640 67.386 1.000 25.031 206 CYS AAA N 1
ATOM 3209 C CA . CYS A 1 224 ? 36.823 17.192 67.542 1.000 26.092 206 CYS AAA CA 1
ATOM 3210 C C . CYS A 1 224 ? 36.888 15.735 67.092 1.000 26.953 206 CYS AAA C 1
ATOM 3211 O O . CYS A 1 224 ? 37.903 15.361 66.483 1.000 27.607 206 CYS AAA O 1
ATOM 3219 N N . GLN A 1 225 ? 35.867 14.936 67.380 1.000 26.866 207 GLN AAA N 1
ATOM 3220 C CA . GLN A 1 225 ? 35.884 13.528 66.939 1.000 27.351 207 GLN AAA CA 1
ATOM 3221 C C . GLN A 1 225 ? 35.810 13.492 65.401 1.000 27.272 207 GLN AAA C 1
ATOM 3222 O O . GLN A 1 225 ? 36.297 12.543 64.832 1.000 29.088 207 GLN AAA O 1
ATOM 3236 N N . TRP A 1 226 ? 35.176 14.436 64.733 1.000 25.372 208 TRP AAA N 1
ATOM 3237 C CA . TRP A 1 226 ? 35.159 14.364 63.251 1.000 25.850 208 TRP AAA CA 1
ATOM 3238 C C . TRP A 1 226 ? 36.617 14.361 62.796 1.000 26.053 208 TRP AAA C 1
ATOM 3239 O O . TRP A 1 226 ? 36.958 13.599 61.880 1.000 26.532 208 TRP AAA O 1
ATOM 3260 N N . TYR A 1 227 ? 37.468 15.143 63.461 1.000 26.585 209 TYR AAA N 1
ATOM 3261 C CA . TYR A 1 227 ? 38.882 15.330 63.053 1.000 27.309 209 TYR AAA CA 1
ATOM 3262 C C . TYR A 1 227 ? 39.741 14.158 63.533 1.000 27.575 209 TYR AAA C 1
ATOM 3263 O O . TYR A 1 227 ? 40.676 13.760 62.784 1.000 26.557 209 TYR AAA O 1
ATOM 3281 N N . ALA A 1 228 ? 39.488 13.657 64.755 1.000 26.912 210 ALA AAA N 1
ATOM 3282 C CA . ALA A 1 228 ? 40.224 12.534 65.347 1.000 27.731 210 ALA AAA CA 1
ATOM 3283 C C . ALA A 1 228 ? 40.134 11.333 64.407 1.000 27.902 210 ALA AAA C 1
ATOM 3284 O O . ALA A 1 228 ? 41.179 10.807 64.004 1.000 29.759 210 ALA AAA O 1
ATOM 3291 N N . THR A 1 229 ? 38.918 10.968 64.041 1.000 27.352 211 THR AAA N 1
ATOM 3292 C CA . THR A 1 229 ? 38.581 9.886 63.073 1.000 27.661 211 THR AAA CA 1
ATOM 3293 C C . THR A 1 229 ? 39.128 10.261 61.677 1.000 27.276 211 THR AAA C 1
ATOM 3294 O O . THR A 1 229 ? 39.572 9.367 60.948 1.000 28.538 211 THR AAA O 1
ATOM 3305 N N . GLY A 1 230 ? 39.112 11.552 61.357 1.000 27.202 212 GLY AAA N 1
ATOM 3306 C CA . GLY A 1 230 ? 39.613 12.136 60.097 1.000 26.922 212 GLY AAA CA 1
ATOM 3307 C C . GLY A 1 230 ? 41.061 11.796 59.904 1.000 28.851 212 GLY AAA C 1
ATOM 3308 O O . GLY A 1 230 ? 41.412 11.570 58.737 1.000 29.631 212 GLY AAA O 1
ATOM 3312 N N . LEU A 1 231 ? 41.823 11.682 61.008 1.000 28.678 213 LEU AAA N 1
ATOM 3313 C CA . LEU A 1 231 ? 43.278 11.400 60.968 1.000 30.906 213 LEU AAA CA 1
ATOM 3314 C C . LEU A 1 231 ? 43.596 9.939 61.320 1.000 31.006 213 LEU AAA C 1
ATOM 3315 O O . LEU A 1 231 ? 44.794 9.638 61.338 1.000 31.957 213 LEU AAA O 1
ATOM 3331 N N . ARG A 1 232 ? 42.603 9.052 61.464 1.000 30.409 214 ARG AAA N 1
ATOM 3332 C CA . ARG A 1 232 ? 42.787 7.635 61.874 1.000 31.247 214 ARG AAA CA 1
ATOM 3333 C C . ARG A 1 232 ? 41.932 6.730 60.981 1.000 32.142 214 ARG AAA C 1
ATOM 3334 O O . ARG A 1 232 ? 42.371 6.536 59.848 1.000 32.383 214 ARG AAA O 1
ATOM 3355 N N . GLU A 1 233 ? 40.800 6.191 61.462 1.000 32.554 215 GLU AAA N 1
ATOM 3356 C CA A GLU A 1 233 ? 39.858 5.314 60.707 0.700 33.487 215 GLU AAA CA 1
ATOM 3357 C CA B GLU A 1 233 ? 39.965 5.246 60.671 0.300 32.369 215 GLU AAA CA 1
ATOM 3358 C C . GLU A 1 233 ? 39.684 5.827 59.276 1.000 32.225 215 GLU AAA C 1
ATOM 3359 O O . GLU A 1 233 ? 39.833 5.085 58.355 1.000 34.249 215 GLU AAA O 1
ATOM 3381 N N . ASP A 1 234 ? 39.352 7.098 59.114 1.000 30.666 216 ASP AAA N 1
ATOM 3382 C CA . ASP A 1 234 ? 39.059 7.644 57.756 1.000 30.716 216 ASP AAA CA 1
ATOM 3383 C C . ASP A 1 234 ? 40.247 7.468 56.783 1.000 31.906 216 ASP AAA C 1
ATOM 3384 O O . ASP A 1 234 ? 40.001 7.346 55.552 1.000 30.490 216 ASP AAA O 1
ATOM 3393 N N . THR A 1 235 ? 41.490 7.422 57.285 1.000 31.698 217 THR AAA N 1
ATOM 3394 C CA . THR A 1 235 ? 42.705 7.423 56.420 1.000 32.377 217 THR AAA CA 1
ATOM 3395 C C . THR A 1 235 ? 42.825 6.024 55.824 1.000 34.443 217 THR AAA C 1
ATOM 3396 O O . THR A 1 235 ? 43.130 5.916 54.610 1.000 34.304 217 THR AAA O 1
ATOM 3407 N N . GLU A 1 236 ? 42.509 5.020 56.650 1.000 36.637 218 GLU AAA N 1
ATOM 3408 C CA . GLU A 1 236 ? 42.485 3.580 56.306 1.000 39.098 218 GLU AAA CA 1
ATOM 3409 C C . GLU A 1 236 ? 41.303 3.308 55.383 1.000 37.169 218 GLU AAA C 1
ATOM 3410 O O . GLU A 1 236 ? 41.466 2.476 54.505 1.000 38.582 218 GLU AAA O 1
ATOM 3422 N N . ASN A 1 237 ? 40.132 3.907 55.627 1.000 35.396 219 ASN AAA N 1
ATOM 3423 C CA . ASN A 1 237 ? 38.932 3.671 54.769 1.000 35.573 219 ASN AAA CA 1
ATOM 3424 C C . ASN A 1 237 ? 39.199 4.202 53.345 1.000 35.586 219 ASN AAA C 1
ATOM 3425 O O . ASN A 1 237 ? 38.864 3.497 52.354 1.000 35.546 219 ASN AAA O 1
ATOM 3436 N N . LEU A 1 238 ? 39.793 5.398 53.253 1.000 36.151 220 LEU AAA N 1
ATOM 3437 C CA . LEU A 1 238 ? 40.179 6.054 51.977 1.000 36.224 220 LEU AAA CA 1
ATOM 3438 C C . LEU A 1 238 ? 41.177 5.155 51.231 1.000 37.768 220 LEU AAA C 1
ATOM 3439 O O . LEU A 1 238 ? 41.025 5.025 50.004 1.000 38.689 220 LEU AAA O 1
ATOM 3455 N N . ALA A 1 239 ? 42.141 4.527 51.901 1.000 38.485 221 ALA AAA N 1
ATOM 3456 C CA . ALA A 1 239 ? 43.170 3.721 51.192 1.000 40.225 221 ALA AAA CA 1
ATOM 3457 C C . ALA A 1 239 ? 42.484 2.496 50.570 1.000 40.780 221 ALA AAA C 1
ATOM 3458 O O . ALA A 1 239 ? 42.946 2.047 49.540 1.000 41.617 221 ALA AAA O 1
ATOM 3465 N N . LYS A 1 240 ? 41.400 2.002 51.173 1.000 42.334 222 LYS AAA N 1
ATOM 3466 C CA . LYS A 1 240 ? 40.732 0.718 50.791 1.000 45.324 222 LYS AAA CA 1
ATOM 3467 C C . LYS A 1 240 ? 39.622 0.970 49.772 1.000 40.948 222 LYS AAA C 1
ATOM 3468 O O . LYS A 1 240 ? 39.169 0.007 49.196 1.000 41.891 222 LYS AAA O 1
ATOM 3487 N N . ALA A 1 241 ? 39.203 2.218 49.630 1.000 38.090 223 ALA AAA N 1
ATOM 3488 C CA . ALA A 1 241 ? 38.129 2.715 48.735 1.000 36.496 223 ALA AAA CA 1
ATOM 3489 C C . ALA A 1 241 ? 38.696 2.860 47.322 1.000 36.695 223 ALA AAA C 1
ATOM 3490 O O . ALA A 1 241 ? 38.968 3.996 46.912 1.000 36.275 223 ALA AAA O 1
ATOM 3497 N N . THR A 1 242 ? 38.930 1.739 46.647 1.000 37.577 224 THR AAA N 1
ATOM 3498 C CA . THR A 1 242 ? 39.680 1.648 45.368 1.000 38.558 224 THR AAA CA 1
ATOM 3499 C C . THR A 1 242 ? 38.731 1.556 44.162 1.000 38.836 224 THR AAA C 1
ATOM 3500 O O . THR A 1 242 ? 39.207 1.599 43.022 1.000 37.041 224 THR AAA O 1
ATOM 3511 N N . ASP A 1 243 ? 37.428 1.469 44.420 1.000 39.846 225 ASP AAA N 1
ATOM 3512 C CA . ASP A 1 243 ? 36.369 1.403 43.383 1.000 41.437 225 ASP AAA CA 1
ATOM 3513 C C . ASP A 1 243 ? 35.935 2.843 43.034 1.000 39.475 225 ASP AAA C 1
ATOM 3514 O O . ASP A 1 243 ? 35.151 3.491 43.771 1.000 38.937 225 ASP AAA O 1
ATOM 3523 N N . LYS A 1 244 ? 36.421 3.379 41.926 1.000 39.030 226 LYS AAA N 1
ATOM 3524 C CA . LYS A 1 244 ? 36.051 4.755 41.489 1.000 38.041 226 LYS AAA CA 1
ATOM 3525 C C . LYS A 1 244 ? 34.539 4.861 41.279 1.000 35.351 226 LYS AAA C 1
ATOM 3526 O O . LYS A 1 244 ? 33.944 3.925 40.721 1.000 34.495 226 LYS AAA O 1
ATOM 3545 N N . LEU A 1 245 ? 33.949 5.984 41.671 1.000 33.337 227 LEU AAA N 1
ATOM 3546 C CA . LEU A 1 245 ? 32.524 6.275 41.368 1.000 32.559 227 LEU AAA CA 1
ATOM 3547 C C . LEU A 1 245 ? 32.338 6.316 39.834 1.000 34.543 227 LEU AAA C 1
ATOM 3548 O O . LEU A 1 245 ? 33.261 6.805 39.121 1.000 32.627 227 LEU AAA O 1
ATOM 3564 N N . THR A 1 246 ? 31.176 5.875 39.341 1.000 34.371 228 THR AAA N 1
ATOM 3565 C CA . THR A 1 246 ? 30.826 5.894 37.899 1.000 35.439 228 THR AAA CA 1
ATOM 3566 C C . THR A 1 246 ? 29.916 7.089 37.584 1.000 34.390 228 THR AAA C 1
ATOM 3567 O O . THR A 1 246 ? 29.972 7.565 36.434 1.000 34.175 228 THR AAA O 1
ATOM 3578 N N . ILE A 1 247 ? 29.207 7.599 38.594 1.000 33.473 229 ILE AAA N 1
ATOM 3579 C CA . ILE A 1 247 ? 28.208 8.712 38.497 1.000 32.267 229 ILE AAA CA 1
ATOM 3580 C C . ILE A 1 247 ? 28.879 10.044 38.207 1.000 31.193 229 ILE AAA C 1
ATOM 3581 O O . ILE A 1 247 ? 30.027 10.291 38.548 1.000 32.229 229 ILE AAA O 1
ATOM 3597 N N . PRO A 1 248 ? 28.143 10.983 37.604 1.000 30.581 230 PRO AAA N 1
ATOM 3598 C CA . PRO A 1 248 ? 28.679 12.311 37.378 1.000 30.305 230 PRO AAA CA 1
ATOM 3599 C C . PRO A 1 248 ? 29.022 12.974 38.717 1.000 29.629 230 PRO AAA C 1
ATOM 3600 O O . PRO A 1 248 ? 28.229 12.928 39.647 1.000 27.321 230 PRO AAA O 1
ATOM 3611 N N . VAL A 1 249 ? 30.234 13.537 38.764 1.000 29.761 231 VAL AAA N 1
ATOM 3612 C CA . VAL A 1 249 ? 30.762 14.337 39.893 1.000 28.927 231 VAL AAA CA 1
ATOM 3613 C C . VAL A 1 249 ? 31.136 15.709 39.365 1.000 29.267 231 VAL AAA C 1
ATOM 3614 O O . VAL A 1 249 ? 31.849 15.755 38.343 1.000 30.114 231 VAL AAA O 1
ATOM 3627 N N . ILE A 1 250 ? 30.724 16.765 40.068 1.000 28.788 232 ILE AAA N 1
ATOM 3628 C CA . ILE A 1 250 ? 31.378 18.092 39.903 1.000 29.063 232 ILE AAA CA 1
ATOM 3629 C C . ILE A 1 250 ? 32.009 18.485 41.230 1.000 27.356 232 ILE AAA C 1
ATOM 3630 O O . ILE A 1 250 ? 31.445 18.135 42.313 1.000 25.634 232 ILE AAA O 1
ATOM 3646 N N . ALA A 1 251 ? 33.202 19.076 41.136 1.000 26.459 233 ALA AAA N 1
ATOM 3647 C CA . ALA A 1 251 ? 33.972 19.495 42.335 1.000 26.115 233 ALA AAA CA 1
ATOM 3648 C C . ALA A 1 251 ? 34.507 20.906 42.146 1.000 25.575 233 ALA AAA C 1
ATOM 3649 O O . ALA A 1 251 ? 35.306 21.099 41.220 1.000 26.891 233 ALA AAA O 1
ATOM 3656 N N . TRP A 1 252 ? 34.041 21.863 42.958 1.000 24.603 234 TRP AAA N 1
ATOM 3657 C CA . TRP A 1 252 ? 34.412 23.299 42.843 1.000 23.868 234 TRP AAA CA 1
ATOM 3658 C C . TRP A 1 252 ? 35.011 23.732 44.169 1.000 23.858 234 TRP AAA C 1
ATOM 3659 O O . TRP A 1 252 ? 34.381 23.521 45.246 1.000 24.312 234 TRP AAA O 1
ATOM 3680 N N . GLY A 1 253 ? 36.216 24.286 44.132 1.000 23.967 235 GLY AAA N 1
ATOM 3681 C CA . GLY A 1 253 ? 36.849 24.847 45.346 1.000 23.275 235 GLY AAA CA 1
ATOM 3682 C C . GLY A 1 253 ? 36.896 26.355 45.233 1.000 23.756 235 GLY AAA C 1
ATOM 3683 O O . GLY A 1 253 ? 36.671 26.857 44.109 1.000 25.069 235 GLY AAA O 1
ATOM 3687 N N . GLY A 1 254 ? 37.146 27.068 46.332 1.000 23.376 236 GLY AAA N 1
ATOM 3688 C CA . GLY A 1 254 ? 37.377 28.520 46.278 1.000 24.084 236 GLY AAA CA 1
ATOM 3689 C C . GLY A 1 254 ? 38.821 28.834 45.880 1.000 25.860 236 GLY AAA C 1
ATOM 3690 O O . GLY A 1 254 ? 39.744 28.145 46.363 1.000 25.466 236 GLY AAA O 1
ATOM 3694 N N . SER A 1 255 ? 38.985 29.865 45.047 1.000 27.076 237 SER AAA N 1
ATOM 3695 C CA . SER A 1 255 ? 40.254 30.461 44.572 1.000 28.033 237 SER AAA CA 1
ATOM 3696 C C . SER A 1 255 ? 41.143 30.715 45.785 1.000 29.253 237 SER AAA C 1
ATOM 3697 O O . SER A 1 255 ? 42.342 30.452 45.708 1.000 28.944 237 SER AAA O 1
ATOM 3705 N N . HIS A 1 256 ? 40.539 31.140 46.895 1.000 29.182 238 HIS AAA N 1
ATOM 3706 C CA . HIS A 1 256 ? 41.284 31.531 48.108 1.000 29.298 238 HIS AAA CA 1
ATOM 3707 C C . HIS A 1 256 ? 41.262 30.404 49.150 1.000 29.209 238 HIS AAA C 1
ATOM 3708 O O . HIS A 1 256 ? 41.688 30.665 50.288 1.000 29.794 238 HIS AAA O 1
ATOM 3723 N N . PHE A 1 257 ? 40.878 29.173 48.800 1.000 30.258 239 PHE AAA N 1
ATOM 3724 C CA . PHE A 1 257 ? 41.149 28.003 49.691 1.000 30.936 239 PHE AAA CA 1
ATOM 3725 C C . PHE A 1 257 ? 41.601 26.809 48.847 1.000 30.680 239 PHE AAA C 1
ATOM 3726 O O . PHE A 1 257 ? 42.760 26.856 48.493 1.000 34.301 239 PHE AAA O 1
ATOM 3743 N N . LEU A 1 258 ? 40.819 25.764 48.573 1.000 30.025 240 LEU AAA N 1
ATOM 3744 C CA . LEU A 1 258 ? 41.430 24.551 47.963 1.000 30.213 240 LEU AAA CA 1
ATOM 3745 C C . LEU A 1 258 ? 41.676 24.751 46.467 1.000 31.152 240 LEU AAA C 1
ATOM 3746 O O . LEU A 1 258 ? 42.570 24.086 45.966 1.000 32.176 240 LEU AAA O 1
ATOM 3762 N N . GLY A 1 259 ? 40.913 25.615 45.800 1.000 30.486 241 GLY AAA N 1
ATOM 3763 C CA . GLY A 1 259 ? 41.112 25.957 44.381 1.000 30.742 241 GLY AAA CA 1
ATOM 3764 C C . GLY A 1 259 ? 40.592 24.861 43.481 1.000 29.828 241 GLY AAA C 1
ATOM 3765 O O . GLY A 1 259 ? 39.457 24.388 43.648 1.000 27.422 241 GLY AAA O 1
ATOM 3769 N N . ASP A 1 260 ? 41.403 24.472 42.522 1.000 31.139 242 ASP AAA N 1
ATOM 3770 C CA . ASP A 1 260 ? 40.983 23.491 41.489 1.000 31.863 242 ASP AAA CA 1
ATOM 3771 C C . ASP A 1 260 ? 41.081 22.086 42.088 1.000 31.943 242 ASP AAA C 1
ATOM 3772 O O . ASP A 1 260 ? 42.164 21.530 42.038 1.000 34.568 242 ASP AAA O 1
ATOM 3781 N N . ILE A 1 261 ? 39.975 21.527 42.597 1.000 31.777 243 ILE AAA N 1
ATOM 3782 C CA . ILE A 1 261 ? 39.962 20.210 43.322 1.000 31.546 243 ILE AAA CA 1
ATOM 3783 C C . ILE A 1 261 ? 39.573 19.058 42.382 1.000 31.755 243 ILE AAA C 1
ATOM 3784 O O . ILE A 1 261 ? 39.453 17.942 42.848 1.000 31.775 243 ILE AAA O 1
ATOM 3800 N N . ARG A 1 262 ? 39.547 19.278 41.075 1.000 33.125 244 ARG AAA N 1
ATOM 3801 C CA . ARG A 1 262 ? 39.256 18.198 40.113 1.000 34.932 244 ARG AAA CA 1
ATOM 3802 C C . ARG A 1 262 ? 40.263 17.069 40.238 1.000 35.347 244 ARG AAA C 1
ATOM 3803 O O . ARG A 1 262 ? 39.834 15.931 40.314 1.000 36.344 244 ARG AAA O 1
ATOM 3824 N N . PRO A 1 263 ? 41.600 17.275 40.225 1.000 35.072 245 PRO AAA N 1
ATOM 3825 C CA . PRO A 1 263 ? 42.516 16.140 40.293 1.000 35.048 245 PRO AAA CA 1
ATOM 3826 C C . PRO A 1 263 ? 42.242 15.254 41.515 1.000 33.681 245 PRO AAA C 1
ATOM 3827 O O . PRO A 1 263 ? 42.249 14.050 41.360 1.000 34.972 245 PRO AAA O 1
ATOM 3838 N N . ALA A 1 264 ? 42.021 15.839 42.691 1.000 32.000 246 ALA AAA N 1
ATOM 3839 C CA . ALA A 1 264 ? 41.764 15.073 43.937 1.000 31.455 246 ALA AAA CA 1
ATOM 3840 C C . ALA A 1 264 ? 40.547 14.180 43.691 1.000 30.560 246 ALA AAA C 1
ATOM 3841 O O . ALA A 1 264 ? 40.562 13.013 44.083 1.000 31.106 246 ALA AAA O 1
ATOM 3848 N N . TRP A 1 265 ? 39.527 14.696 43.010 1.000 29.900 247 TRP AAA N 1
ATOM 3849 C CA . TRP A 1 265 ? 38.285 13.911 42.845 1.000 29.277 247 TRP AAA CA 1
ATOM 3850 C C . TRP A 1 265 ? 38.460 12.899 41.704 1.000 30.797 247 TRP AAA C 1
ATOM 3851 O O . TRP A 1 265 ? 37.804 11.831 41.784 1.000 30.579 247 TRP AAA O 1
ATOM 3872 N N . GLN A 1 266 ? 39.379 13.143 40.768 1.000 32.650 248 GLN AAA N 1
ATOM 3873 C CA . GLN A 1 266 ? 39.698 12.243 39.614 1.000 36.122 248 GLN AAA CA 1
ATOM 3874 C C . GLN A 1 266 ? 40.318 10.927 40.109 1.000 35.864 248 GLN AAA C 1
ATOM 3875 O O . GLN A 1 266 ? 40.161 9.895 39.440 1.000 34.448 248 GLN AAA O 1
ATOM 3889 N N . GLU A 1 267 ? 40.916 10.925 41.293 1.000 36.407 249 GLU AAA N 1
ATOM 3890 C CA . GLU A 1 267 ? 41.461 9.685 41.908 1.000 37.403 249 GLU AAA CA 1
ATOM 3891 C C . GLU A 1 267 ? 40.335 8.744 42.340 1.000 35.965 249 GLU AAA C 1
ATOM 3892 O O . GLU A 1 267 ? 40.542 7.552 42.263 1.000 37.639 249 GLU AAA O 1
ATOM 3904 N N . VAL A 1 268 ? 39.180 9.245 42.750 1.000 34.047 250 VAL AAA N 1
ATOM 3905 C CA . VAL A 1 268 ? 38.106 8.394 43.342 1.000 33.635 250 VAL AAA CA 1
ATOM 3906 C C . VAL A 1 268 ? 36.854 8.346 42.444 1.000 33.288 250 VAL AAA C 1
ATOM 3907 O O . VAL A 1 268 ? 35.862 7.692 42.835 1.000 32.115 250 VAL AAA O 1
ATOM 3920 N N . ALA A 1 269 ? 36.897 8.978 41.268 1.000 33.602 251 ALA AAA N 1
ATOM 3921 C CA . ALA A 1 269 ? 35.724 9.105 40.360 1.000 33.531 251 ALA AAA CA 1
ATOM 3922 C C . ALA A 1 269 ? 36.178 9.257 38.911 1.000 34.457 251 ALA AAA C 1
ATOM 3923 O O . ALA A 1 269 ? 37.129 9.997 38.708 1.000 34.745 251 ALA AAA O 1
ATOM 3930 N N . GLU A 1 270 ? 35.465 8.610 37.991 1.000 35.453 252 GLU AAA N 1
ATOM 3931 C CA . GLU A 1 270 ? 35.804 8.400 36.562 1.000 38.744 252 GLU AAA CA 1
ATOM 3932 C C . GLU A 1 270 ? 35.354 9.609 35.741 1.000 37.661 252 GLU AAA C 1
ATOM 3933 O O . GLU A 1 270 ? 36.019 9.889 34.809 1.000 37.037 252 GLU AAA O 1
ATOM 3945 N N . ASN A 1 271 ? 34.252 10.269 36.117 1.000 36.701 253 ASN AAA N 1
ATOM 3946 C CA . ASN A 1 271 ? 33.624 11.414 35.405 1.000 35.561 253 ASN AAA CA 1
ATOM 3947 C C . ASN A 1 271 ? 33.522 12.625 36.351 1.000 34.132 253 ASN AAA C 1
ATOM 3948 O O . ASN A 1 271 ? 32.525 12.723 37.118 1.000 33.248 253 ASN AAA O 1
ATOM 3959 N N . VAL A 1 272 ? 34.514 13.521 36.298 1.000 33.732 254 VAL AAA N 1
ATOM 3960 C CA . VAL A 1 272 ? 34.695 14.660 37.237 1.000 32.568 254 VAL AAA CA 1
ATOM 3961 C C . VAL A 1 272 ? 34.855 15.949 36.456 1.000 32.690 254 VAL AAA C 1
ATOM 3962 O O . VAL A 1 272 ? 35.647 15.970 35.592 1.000 33.727 254 VAL AAA O 1
ATOM 3975 N N . GLU A 1 273 ? 34.118 16.989 36.805 1.000 34.096 255 GLU AAA N 1
ATOM 3976 C CA . GLU A 1 273 ? 34.249 18.348 36.222 1.000 35.435 255 GLU AAA CA 1
ATOM 3977 C C . GLU A 1 273 ? 34.251 19.334 37.382 1.000 33.484 255 GLU AAA C 1
ATOM 3978 O O . GLU A 1 273 ? 33.958 18.915 38.493 1.000 32.436 255 GLU AAA O 1
ATOM 3990 N N . GLY A 1 274 ? 34.597 20.587 37.101 1.000 33.522 256 GLY AAA N 1
ATOM 3991 C CA . GLY A 1 274 ? 34.550 21.702 38.057 1.000 32.091 256 GLY AAA CA 1
ATOM 3992 C C . GLY A 1 274 ? 35.708 22.639 37.850 1.000 31.986 256 GLY AAA C 1
ATOM 3993 O O . GLY A 1 274 ? 36.007 22.996 36.684 1.000 32.241 256 GLY AAA O 1
ATOM 3997 N N . GLY A 1 275 ? 36.344 23.023 38.947 1.000 30.996 257 GLY AAA N 1
ATOM 3998 C CA . GLY A 1 275 ? 37.373 24.078 38.944 1.000 31.013 257 GLY AAA CA 1
ATOM 3999 C C . GLY A 1 275 ? 37.391 24.885 40.234 1.000 29.836 257 GLY AAA C 1
ATOM 4000 O O . GLY A 1 275 ? 37.009 24.370 41.275 1.000 27.736 257 GLY AAA O 1
ATOM 4004 N N . ALA A 1 276 ? 37.783 26.144 40.093 1.000 30.689 258 ALA AAA N 1
ATOM 4005 C CA . ALA A 1 276 ? 37.953 27.164 41.137 1.000 30.726 258 ALA AAA CA 1
ATOM 4006 C C . ALA A 1 276 ? 36.927 28.281 40.940 1.000 31.604 258 ALA AAA C 1
ATOM 4007 O O . ALA A 1 276 ? 36.741 28.750 39.754 1.000 31.796 258 ALA AAA O 1
ATOM 4014 N N . VAL A 1 277 ? 36.328 28.735 42.049 1.000 29.453 259 VAL AAA N 1
ATOM 4015 C CA . VAL A 1 277 ? 35.337 29.844 42.043 1.000 30.055 259 VAL AAA CA 1
ATOM 4016 C C . VAL A 1 277 ? 36.111 31.125 42.304 1.000 31.195 259 VAL AAA C 1
ATOM 4017 O O . VAL A 1 277 ? 36.790 31.121 43.339 1.000 32.087 259 VAL AAA O 1
ATOM 4030 N N . GLU A 1 278 ? 36.020 32.132 41.434 1.000 31.870 260 GLU AAA N 1
ATOM 4031 C CA . GLU A 1 278 ? 36.854 33.366 41.477 1.000 35.444 260 GLU AAA CA 1
ATOM 4032 C C . GLU A 1 278 ? 36.544 34.138 42.766 1.000 31.819 260 GLU AAA C 1
ATOM 4033 O O . GLU A 1 278 ? 35.373 34.272 43.113 1.000 32.014 260 GLU AAA O 1
ATOM 4045 N N . ASN A 1 279 ? 37.571 34.621 43.440 1.000 30.973 261 ASN AAA N 1
ATOM 4046 C CA . ASN A 1 279 ? 37.523 35.525 44.628 1.000 30.593 261 ASN AAA CA 1
ATOM 4047 C C . ASN A 1 279 ? 36.593 34.925 45.652 1.000 27.297 261 ASN AAA C 1
ATOM 4048 O O . ASN A 1 279 ? 35.708 35.607 46.136 1.000 26.628 261 ASN AAA O 1
ATOM 4059 N N . CYS A 1 280 ? 36.781 33.651 45.879 1.000 26.624 262 CYS AAA N 1
ATOM 4060 C CA . CYS A 1 280 ? 35.955 32.849 46.794 1.000 25.701 262 CYS AAA CA 1
ATOM 4061 C C . CYS A 1 280 ? 36.877 32.073 47.709 1.000 25.380 262 CYS AAA C 1
ATOM 4062 O O . CYS A 1 280 ? 37.847 31.467 47.224 1.000 26.077 262 CYS AAA O 1
ATOM 4070 N N . GLY A 1 281 ? 36.594 32.162 48.992 1.000 25.175 263 GLY AAA N 1
ATOM 4071 C CA . GLY A 1 281 ? 37.189 31.308 50.028 1.000 25.514 263 GLY AAA CA 1
ATOM 4072 C C . GLY A 1 281 ? 36.509 29.963 50.165 1.000 25.490 263 GLY AAA C 1
ATOM 4073 O O . GLY A 1 281 ? 35.863 29.430 49.180 1.000 27.772 263 GLY AAA O 1
ATOM 4077 N N . HIS A 1 282 ? 36.667 29.408 51.355 1.000 23.959 264 HIS AAA N 1
ATOM 4078 C CA . HIS A 1 282 ? 36.272 28.032 51.720 1.000 23.619 264 HIS AAA CA 1
ATOM 4079 C C . HIS A 1 282 ? 34.743 27.895 51.792 1.000 22.865 264 HIS AAA C 1
ATOM 4080 O O . HIS A 1 282 ? 34.192 26.808 51.437 1.000 22.834 264 HIS AAA O 1
ATOM 4095 N N . PHE A 1 283 ? 34.075 28.954 52.234 1.000 22.997 265 PHE AAA N 1
ATOM 4096 C CA . PHE A 1 283 ? 32.642 28.882 52.594 1.000 22.127 265 PHE AAA CA 1
ATOM 4097 C C . PHE A 1 283 ? 31.842 29.227 51.346 1.000 21.865 265 PHE AAA C 1
ATOM 4098 O O . PHE A 1 283 ? 31.200 30.285 51.338 1.000 22.118 265 PHE AAA O 1
ATOM 4115 N N . VAL A 1 284 ? 31.935 28.388 50.312 1.000 21.642 266 VAL AAA N 1
ATOM 4116 C CA . VAL A 1 284 ? 31.359 28.750 48.991 1.000 23.621 266 VAL AAA CA 1
ATOM 4117 C C . VAL A 1 284 ? 29.847 28.982 49.118 1.000 23.953 266 VAL AAA C 1
ATOM 4118 O O . VAL A 1 284 ? 29.354 30.011 48.674 1.000 24.718 266 VAL AAA O 1
ATOM 4131 N N . PRO A 1 285 ? 29.049 28.102 49.765 1.000 24.615 267 PRO AAA N 1
ATOM 4132 C CA . PRO A 1 285 ? 27.604 28.328 49.848 1.000 24.458 267 PRO AAA CA 1
ATOM 4133 C C . PRO A 1 285 ? 27.191 29.708 50.381 1.000 25.954 267 PRO AAA C 1
ATOM 4134 O O . PRO A 1 285 ? 26.170 30.225 49.997 1.000 27.509 267 PRO AAA O 1
ATOM 4145 N N . GLU A 1 286 ? 27.986 30.294 51.269 1.000 25.228 268 GLU AAA N 1
ATOM 4146 C CA . GLU A 1 286 ? 27.618 31.567 51.928 1.000 24.839 268 GLU AAA CA 1
ATOM 4147 C C . GLU A 1 286 ? 28.319 32.717 51.200 1.000 25.412 268 GLU AAA C 1
ATOM 4148 O O . GLU A 1 286 ? 27.688 33.800 51.118 1.000 26.888 268 GLU AAA O 1
ATOM 4160 N N . GLU A 1 287 ? 29.532 32.515 50.661 1.000 23.712 269 GLU AAA N 1
ATOM 4161 C CA . GLU A 1 287 ? 30.292 33.622 50.010 1.000 23.579 269 GLU AAA CA 1
ATOM 4162 C C . GLU A 1 287 ? 29.888 33.752 48.545 1.000 22.719 269 GLU AAA C 1
ATOM 4163 O O . GLU A 1 287 ? 29.942 34.858 48.004 1.000 22.996 269 GLU AAA O 1
ATOM 4175 N N . LYS A 1 288 ? 29.501 32.676 47.907 1.000 22.714 270 LYS AAA N 1
ATOM 4176 C CA . LYS A 1 288 ? 29.034 32.762 46.489 1.000 23.774 270 LYS AAA CA 1
ATOM 4177 C C . LYS A 1 288 ? 27.778 31.910 46.299 1.000 24.920 270 LYS AAA C 1
ATOM 4178 O O . LYS A 1 288 ? 27.770 30.937 45.529 1.000 24.161 270 LYS AAA O 1
ATOM 4197 N N . PRO A 1 289 ? 26.685 32.187 47.046 1.000 26.130 271 PRO AAA N 1
ATOM 4198 C CA . PRO A 1 289 ? 25.453 31.400 46.918 1.000 26.100 271 PRO AAA CA 1
ATOM 4199 C C . PRO A 1 289 ? 24.922 31.321 45.483 1.000 25.857 271 PRO AAA C 1
ATOM 4200 O O . PRO A 1 289 ? 24.546 30.319 45.079 1.000 27.405 271 PRO AAA O 1
ATOM 4211 N N . GLN A 1 290 ? 24.896 32.414 44.763 1.000 27.342 272 GLN AAA N 1
ATOM 4212 C CA . GLN A 1 290 ? 24.391 32.442 43.367 1.000 28.184 272 GLN AAA CA 1
ATOM 4213 C C . GLN A 1 290 ? 25.201 31.453 42.512 1.000 28.751 272 GLN AAA C 1
ATOM 4214 O O . GLN A 1 290 ? 24.612 30.836 41.606 1.000 27.733 272 GLN AAA O 1
ATOM 4228 N N . PHE A 1 291 ? 26.515 31.310 42.761 1.000 28.929 273 PHE AAA N 1
ATOM 4229 C CA . PHE A 1 291 ? 27.372 30.339 42.034 1.000 29.239 273 PHE AAA CA 1
ATOM 4230 C C . PHE A 1 291 ? 26.920 28.905 42.352 1.000 27.369 273 PHE AAA C 1
ATOM 4231 O O . PHE A 1 291 ? 26.837 28.052 41.457 1.000 27.357 273 PHE AAA O 1
ATOM 4248 N N . VAL A 1 292 ? 26.672 28.601 43.617 1.000 24.997 274 VAL AAA N 1
ATOM 4249 C CA . VAL A 1 292 ? 26.253 27.230 43.974 1.000 24.635 274 VAL AAA CA 1
ATOM 4250 C C . VAL A 1 292 ? 24.861 26.962 43.374 1.000 25.248 274 VAL AAA C 1
ATOM 4251 O O . VAL A 1 292 ? 24.626 25.848 42.872 1.000 23.756 274 VAL AAA O 1
ATOM 4264 N N . ILE A 1 293 ? 23.967 27.947 43.443 1.000 25.152 275 ILE AAA N 1
ATOM 4265 C CA . ILE A 1 293 ? 22.578 27.801 42.937 1.000 26.786 275 ILE AAA CA 1
ATOM 4266 C C . ILE A 1 293 ? 22.659 27.488 41.443 1.000 27.692 275 ILE AAA C 1
ATOM 4267 O O . ILE A 1 293 ? 22.131 26.450 41.052 1.000 28.601 275 ILE AAA O 1
ATOM 4283 N N . ASP A 1 294 ? 23.287 28.349 40.648 1.000 28.753 276 ASP AAA N 1
ATOM 4284 C CA . ASP A 1 294 ? 23.291 28.221 39.157 1.000 29.864 276 ASP AAA CA 1
ATOM 4285 C C . ASP A 1 294 ? 23.908 26.867 38.758 1.000 30.201 276 ASP AAA C 1
ATOM 4286 O O . ASP A 1 294 ? 23.331 26.180 37.886 1.000 28.600 276 ASP AAA O 1
ATOM 4295 N N . THR A 1 295 ? 25.003 26.490 39.430 1.000 29.957 277 THR AAA N 1
ATOM 4296 C CA . THR A 1 295 ? 25.776 25.255 39.173 1.000 30.380 277 THR AAA CA 1
ATOM 4297 C C . THR A 1 295 ? 24.892 24.043 39.525 1.000 30.534 277 THR AAA C 1
ATOM 4298 O O . THR A 1 295 ? 24.767 23.096 38.651 1.000 29.902 277 THR AAA O 1
ATOM 4309 N N . ALA A 1 296 ? 24.289 24.009 40.728 1.000 28.790 278 ALA AAA N 1
ATOM 4310 C CA . ALA A 1 296 ? 23.391 22.876 41.091 1.000 29.867 278 ALA AAA CA 1
ATOM 4311 C C . ALA A 1 296 ? 22.225 22.740 40.075 1.000 30.544 278 ALA AAA C 1
ATOM 4312 O O . ALA A 1 296 ? 21.953 21.629 39.580 1.000 30.222 278 ALA AAA O 1
ATOM 4319 N N . LEU A 1 297 ? 21.479 23.801 39.794 1.000 32.371 279 LEU AAA N 1
ATOM 4320 C CA . LEU A 1 297 ? 20.268 23.688 38.916 1.000 34.481 279 LEU AAA CA 1
ATOM 4321 C C . LEU A 1 297 ? 20.654 23.088 37.557 1.000 36.019 279 LEU AAA C 1
ATOM 4322 O O . LEU A 1 297 ? 19.822 22.347 37.002 1.000 40.576 279 LEU AAA O 1
ATOM 4338 N N . LYS A 1 298 ? 21.839 23.399 37.023 1.000 36.499 280 LYS AAA N 1
ATOM 4339 C CA . LYS A 1 298 ? 22.231 22.950 35.659 1.000 39.561 280 LYS AAA CA 1
ATOM 4340 C C . LYS A 1 298 ? 22.692 21.492 35.780 1.000 36.665 280 LYS AAA C 1
ATOM 4341 O O . LYS A 1 298 ? 22.324 20.662 34.949 1.000 36.078 280 LYS AAA O 1
ATOM 4360 N N . PHE A 1 299 ? 23.426 21.188 36.836 1.000 33.082 281 PHE AAA N 1
ATOM 4361 C CA . PHE A 1 299 ? 24.052 19.865 37.021 1.000 32.510 281 PHE AAA CA 1
ATOM 4362 C C . PHE A 1 299 ? 22.979 18.823 37.335 1.000 32.458 281 PHE AAA C 1
ATOM 4363 O O . PHE A 1 299 ? 23.123 17.707 36.867 1.000 33.424 281 PHE AAA O 1
ATOM 4380 N N . PHE A 1 300 ? 21.984 19.175 38.162 1.000 31.567 282 PHE AAA N 1
ATOM 4381 C CA . PHE A 1 300 ? 20.917 18.254 38.628 1.000 30.263 282 PHE AAA CA 1
ATOM 4382 C C . PHE A 1 300 ? 19.698 18.289 37.704 1.000 31.181 282 PHE AAA C 1
ATOM 4383 O O . PHE A 1 300 ? 18.774 17.485 37.912 1.000 31.295 282 PHE AAA O 1
ATOM 4400 N N . ALA A 1 301 ? 19.687 19.175 36.709 1.000 31.868 283 ALA AAA N 1
ATOM 4401 C CA . ALA A 1 301 ? 18.567 19.332 35.746 1.000 33.556 283 ALA AAA CA 1
ATOM 4402 C C . ALA A 1 301 ? 18.173 17.982 35.152 1.000 34.648 283 ALA AAA C 1
ATOM 4403 O O . ALA A 1 301 ? 16.993 17.677 35.053 1.000 35.342 283 ALA AAA O 1
ATOM 4410 N N . PRO A 1 302 ? 19.097 17.100 34.732 1.000 35.791 284 PRO AAA N 1
ATOM 4411 C CA . PRO A 1 302 ? 18.661 15.877 34.055 1.000 37.473 284 PRO AAA CA 1
ATOM 4412 C C . PRO A 1 302 ? 17.899 14.927 34.986 1.000 37.485 284 PRO AAA C 1
ATOM 4413 O O . PRO A 1 302 ? 17.275 14.064 34.472 1.000 37.385 284 PRO AAA O 1
ATOM 4424 N N . LEU A 1 303 ? 17.961 15.116 36.305 1.000 38.375 285 LEU AAA N 1
ATOM 4425 C CA . LEU A 1 303 ? 17.234 14.263 37.293 1.000 40.386 285 LEU AAA CA 1
ATOM 4426 C C . LEU A 1 303 ? 15.769 14.693 37.484 1.000 41.951 285 LEU AAA C 1
ATOM 4427 O O . LEU A 1 303 ? 15.006 13.891 38.067 1.000 42.818 285 LEU AAA O 1
ATOM 4443 N N . ARG A 1 304 ? 15.388 15.912 37.084 1.000 45.202 286 ARG AAA N 1
ATOM 4444 C CA . ARG A 1 304 ? 14.009 16.463 37.296 1.000 48.268 286 ARG AAA CA 1
ATOM 4445 C C . ARG A 1 304 ? 12.975 15.750 36.423 1.000 49.484 286 ARG AAA C 1
ATOM 4446 O O . ARG A 1 304 ? 11.827 15.700 36.864 1.000 53.746 286 ARG AAA O 1
ATOM 4468 N N . GLU B 1 22 ? 75.502 26.769 95.720 1.000 69.509 4 GLU BBB N 1
ATOM 4469 C CA . GLU B 1 22 ? 74.462 27.832 95.890 1.000 67.209 4 GLU BBB CA 1
ATOM 4470 C C . GLU B 1 22 ? 74.269 28.595 94.571 1.000 62.892 4 GLU BBB C 1
ATOM 4471 O O . GLU B 1 22 ? 75.284 29.071 93.964 1.000 59.197 4 GLU BBB O 1
ATOM 4483 N N . ILE B 1 23 ? 72.993 28.781 94.204 1.000 58.587 5 ILE BBB N 1
ATOM 4484 C CA . ILE B 1 23 ? 72.545 29.407 92.928 1.000 54.952 5 ILE BBB CA 1
ATOM 4485 C C . ILE B 1 23 ? 72.394 30.914 93.182 1.000 52.192 5 ILE BBB C 1
ATOM 4486 O O . ILE B 1 23 ? 71.783 31.275 94.187 1.000 51.184 5 ILE BBB O 1
ATOM 4502 N N . THR B 1 24 ? 72.995 31.760 92.340 1.000 49.507 6 THR BBB N 1
ATOM 4503 C CA . THR B 1 24 ? 72.850 33.240 92.396 1.000 48.479 6 THR BBB CA 1
ATOM 4504 C C . THR B 1 24 ? 72.087 33.731 91.152 1.000 45.775 6 THR BBB C 1
ATOM 4505 O O . THR B 1 24 ? 72.372 33.283 90.032 1.000 43.215 6 THR BBB O 1
ATOM 4516 N N . HIS B 1 25 ? 71.150 34.657 91.347 1.000 45.318 7 HIS BBB N 1
ATOM 4517 C CA . HIS B 1 25 ? 70.311 35.219 90.254 1.000 43.723 7 HIS BBB CA 1
ATOM 4518 C C . HIS B 1 25 ? 71.031 36.427 89.666 1.000 44.085 7 HIS BBB C 1
ATOM 4519 O O . HIS B 1 25 ? 71.573 37.224 90.459 1.000 47.472 7 HIS BBB O 1
ATOM 4534 N N . HIS B 1 26 ? 71.053 36.551 88.356 1.000 41.430 8 HIS BBB N 1
ATOM 4535 C CA . HIS B 1 26 ? 71.822 37.616 87.669 1.000 42.838 8 HIS BBB CA 1
ATOM 4536 C C . HIS B 1 26 ? 71.032 38.108 86.466 1.000 41.473 8 HIS BBB C 1
ATOM 4537 O O . HIS B 1 26 ? 70.167 37.354 86.011 1.000 40.406 8 HIS BBB O 1
ATOM 4552 N N . GLN B 1 27 ? 71.307 39.322 85.990 1.000 42.046 9 GLN BBB N 1
ATOM 4553 C CA . GLN B 1 27 ? 70.757 39.799 84.692 1.000 39.953 9 GLN BBB CA 1
ATOM 4554 C C . GLN B 1 27 ? 71.898 40.403 83.870 1.000 40.198 9 GLN BBB C 1
ATOM 4555 O O . GLN B 1 27 ? 72.892 40.817 84.453 1.000 39.207 9 GLN BBB O 1
ATOM 4569 N N . ALA B 1 28 ? 71.783 40.385 82.550 1.000 40.179 10 ALA BBB N 1
ATOM 4570 C CA . ALA B 1 28 ? 72.710 41.114 81.661 1.000 42.189 10 ALA BBB CA 1
ATOM 4571 C C . ALA B 1 28 ? 71.957 41.605 80.435 1.000 41.953 10 ALA BBB C 1
ATOM 4572 O O . ALA B 1 28 ? 70.971 40.949 80.025 1.000 41.350 10 ALA BBB O 1
ATOM 4579 N N . MET B 1 29 ? 72.406 42.743 79.919 1.000 43.732 11 MET BBB N 1
ATOM 4580 C CA . MET B 1 29 ? 71.843 43.379 78.710 1.000 45.236 11 MET BBB CA 1
ATOM 4581 C C . MET B 1 29 ? 72.412 42.604 77.504 1.000 44.467 11 MET BBB C 1
ATOM 4582 O O . MET B 1 29 ? 73.639 42.702 77.249 1.000 43.067 11 MET BBB O 1
ATOM 4596 N N . ILE B 1 30 ? 71.586 41.757 76.874 1.000 42.945 12 ILE BBB N 1
ATOM 4597 C CA . ILE B 1 30 ? 72.024 40.844 75.770 1.000 42.639 12 ILE BBB CA 1
ATOM 4598 C C . ILE B 1 30 ? 71.198 41.162 74.528 1.000 40.275 12 ILE BBB C 1
ATOM 4599 O O . ILE B 1 30 ? 69.963 41.020 74.614 1.000 37.800 12 ILE BBB O 1
ATOM 4615 N N . ASN B 1 31 ? 71.864 41.559 73.441 1.000 39.148 13 ASN BBB N 1
ATOM 4616 C CA . ASN B 1 31 ? 71.276 41.734 72.094 1.000 38.187 13 ASN BBB CA 1
ATOM 4617 C C . ASN B 1 31 ? 70.022 42.586 72.223 1.000 38.632 13 ASN BBB C 1
ATOM 4618 O O . ASN B 1 31 ? 69.022 42.262 71.562 1.000 38.473 13 ASN BBB O 1
ATOM 4629 N N . GLY B 1 32 ? 70.049 43.560 73.138 1.000 39.389 14 GLY BBB N 1
ATOM 4630 C CA . GLY B 1 32 ? 69.025 44.609 73.244 1.000 39.387 14 GLY BBB CA 1
ATOM 4631 C C . GLY B 1 32 ? 67.935 44.306 74.257 1.000 39.801 14 GLY BBB C 1
ATOM 4632 O O . GLY B 1 32 ? 67.114 45.225 74.466 1.000 39.956 14 GLY BBB O 1
ATOM 4636 N N . TYR B 1 33 ? 67.921 43.113 74.878 1.000 39.353 15 TYR BBB N 1
ATOM 4637 C CA . TYR B 1 33 ? 67.055 42.819 76.048 1.000 38.133 15 TYR BBB CA 1
ATOM 4638 C C . TYR B 1 33 ? 67.816 42.381 77.325 1.000 39.110 15 TYR BBB C 1
ATOM 4639 O O . TYR B 1 33 ? 69.003 41.985 77.308 1.000 39.286 15 TYR BBB O 1
ATOM 4657 N N . ARG B 1 34 ? 67.115 42.477 78.454 1.000 38.665 16 ARG BBB N 1
ATOM 4658 C CA . ARG B 1 34 ? 67.588 41.953 79.757 1.000 39.985 16 ARG BBB CA 1
ATOM 4659 C C . ARG B 1 34 ? 67.407 40.437 79.761 1.000 39.023 16 ARG BBB C 1
ATOM 4660 O O . ARG B 1 34 ? 66.254 39.978 79.631 1.000 37.325 16 ARG BBB O 1
ATOM 4681 N N . MET B 1 35 ? 68.513 39.702 79.887 1.000 39.386 17 MET BBB N 1
ATOM 4682 C CA . MET B 1 35 ? 68.487 38.228 80.022 1.000 38.179 17 MET BBB CA 1
ATOM 4683 C C . MET B 1 35 ? 68.716 37.900 81.493 1.000 38.898 17 MET BBB C 1
ATOM 4684 O O . MET B 1 35 ? 69.674 38.404 82.063 1.000 38.218 17 MET BBB O 1
ATOM 4698 N N . HIS B 1 36 ? 67.767 37.186 82.095 1.000 39.708 18 HIS BBB N 1
ATOM 4699 C CA . HIS B 1 36 ? 67.917 36.540 83.411 1.000 38.533 18 HIS BBB CA 1
ATOM 4700 C C . HIS B 1 36 ? 68.773 35.303 83.212 1.000 38.791 18 HIS BBB C 1
ATOM 4701 O O . HIS B 1 36 ? 68.529 34.597 82.240 1.000 37.694 18 HIS BBB O 1
ATOM 4716 N N . TYR B 1 37 ? 69.741 35.076 84.097 1.000 40.050 19 TYR BBB N 1
ATOM 4717 C CA . TYR B 1 37 ? 70.541 33.829 84.191 1.000 39.517 19 TYR BBB CA 1
ATOM 4718 C C . TYR B 1 37 ? 70.933 33.604 85.654 1.000 40.000 19 TYR BBB C 1
ATOM 4719 O O . TYR B 1 37 ? 70.957 34.607 86.429 1.000 38.834 19 TYR BBB O 1
ATOM 4737 N N . VAL B 1 38 ? 71.157 32.329 86.006 1.000 40.221 20 VAL BBB N 1
ATOM 4738 C CA . VAL B 1 38 ? 71.684 31.892 87.338 1.000 41.937 20 VAL BBB CA 1
ATOM 4739 C C . VAL B 1 38 ? 73.069 31.266 87.135 1.000 43.199 20 VAL BBB C 1
ATOM 4740 O O . VAL B 1 38 ? 73.318 30.631 86.083 1.000 44.869 20 VAL BBB O 1
ATOM 4753 N N . THR B 1 39 ? 73.914 31.399 88.145 1.000 43.887 21 THR BBB N 1
ATOM 4754 C CA . THR B 1 39 ? 75.271 30.825 88.194 1.000 45.309 21 THR BBB CA 1
ATOM 4755 C C . THR B 1 39 ? 75.471 30.161 89.539 1.000 46.410 21 THR BBB C 1
ATOM 4756 O O . THR B 1 39 ? 74.827 30.608 90.517 1.000 45.588 21 THR BBB O 1
ATOM 4767 N N . ALA B 1 40 ? 76.312 29.128 89.553 1.000 47.200 22 ALA BBB N 1
ATOM 4768 C CA . ALA B 1 40 ? 76.746 28.415 90.768 1.000 48.814 22 ALA BBB CA 1
ATOM 4769 C C . ALA B 1 40 ? 78.072 27.709 90.489 1.000 50.121 22 ALA BBB C 1
ATOM 4770 O O . ALA B 1 40 ? 78.302 27.290 89.336 1.000 51.144 22 ALA BBB O 1
ATOM 4777 N N . GLY B 1 41 ? 78.916 27.591 91.503 1.000 51.207 23 GLY BBB N 1
ATOM 4778 C CA . GLY B 1 41 ? 80.132 26.761 91.418 1.000 52.953 23 GLY BBB CA 1
ATOM 4779 C C . GLY B 1 41 ? 81.317 27.523 90.870 1.000 53.349 23 GLY BBB C 1
ATOM 4780 O O . GLY B 1 41 ? 81.254 28.759 90.780 1.000 53.822 23 GLY BBB O 1
ATOM 4784 N N . SER B 1 42 ? 82.384 26.814 90.522 1.000 54.638 24 SER BBB N 1
ATOM 4785 C CA . SER B 1 42 ? 83.608 27.425 89.942 1.000 55.230 24 SER BBB CA 1
ATOM 4786 C C . SER B 1 42 ? 84.391 26.377 89.148 1.000 55.060 24 SER BBB C 1
ATOM 4787 O O . SER B 1 42 ? 84.045 25.193 89.218 1.000 55.610 24 SER BBB O 1
ATOM 4795 N N . GLY B 1 43 ? 85.425 26.808 88.435 1.000 54.973 25 GLY BBB N 1
ATOM 4796 C CA . GLY B 1 43 ? 86.135 25.969 87.461 1.000 54.931 25 GLY BBB CA 1
ATOM 4797 C C . GLY B 1 43 ? 85.530 26.146 86.088 1.000 53.716 25 GLY BBB C 1
ATOM 4798 O O . GLY B 1 43 ? 84.843 27.167 85.856 1.000 53.089 25 GLY BBB O 1
ATOM 4802 N N . TYR B 1 44 ? 85.711 25.155 85.219 1.000 53.629 26 TYR BBB N 1
ATOM 4803 C CA . TYR B 1 44 ? 85.300 25.205 83.791 1.000 52.300 26 TYR BBB CA 1
ATOM 4804 C C . TYR B 1 44 ? 83.810 25.497 83.659 1.000 50.332 26 TYR BBB C 1
ATOM 4805 O O . TYR B 1 44 ? 83.002 24.854 84.331 1.000 49.942 26 TYR BBB O 1
ATOM 4823 N N . PRO B 1 45 ? 83.416 26.409 82.732 1.000 49.560 27 PRO BBB N 1
ATOM 4824 C CA . PRO B 1 45 ? 82.007 26.762 82.518 1.000 47.257 27 PRO BBB CA 1
ATOM 4825 C C . PRO B 1 45 ? 81.159 25.728 81.753 1.000 46.496 27 PRO BBB C 1
ATOM 4826 O O . PRO B 1 45 ? 81.560 25.309 80.667 1.000 46.639 27 PRO BBB O 1
ATOM 4837 N N . LEU B 1 46 ? 80.015 25.342 82.342 1.000 45.657 28 LEU BBB N 1
ATOM 4838 C CA . LEU B 1 46 ? 78.936 24.565 81.666 1.000 44.970 28 LEU BBB CA 1
ATOM 4839 C C . LEU B 1 46 ? 77.689 25.446 81.532 1.000 43.549 28 LEU BBB C 1
ATOM 4840 O O . LEU B 1 46 ? 77.221 26.044 82.567 1.000 42.360 28 LEU BBB O 1
ATOM 4856 N N . VAL B 1 47 ? 77.172 25.490 80.304 1.000 42.927 29 VAL BBB N 1
ATOM 4857 C CA . VAL B 1 47 ? 75.922 26.184 79.958 1.000 42.546 29 VAL BBB CA 1
ATOM 4858 C C . VAL B 1 47 ? 74.807 25.145 79.835 1.000 42.501 29 VAL BBB C 1
ATOM 4859 O O . VAL B 1 47 ? 74.934 24.222 79.003 1.000 43.123 29 VAL BBB O 1
ATOM 4872 N N . LEU B 1 48 ? 73.742 25.321 80.628 1.000 41.357 30 LEU BBB N 1
ATOM 4873 C CA . LEU B 1 48 ? 72.527 24.471 80.602 1.000 39.865 30 LEU BBB CA 1
ATOM 4874 C C . LEU B 1 48 ? 71.415 25.337 80.000 1.000 39.143 30 LEU BBB C 1
ATOM 4875 O O . LEU B 1 48 ? 71.126 26.441 80.584 1.000 39.086 30 LEU BBB O 1
ATOM 4891 N N . LEU B 1 49 ? 70.870 24.851 78.882 1.000 37.051 31 LEU BBB N 1
ATOM 4892 C CA . LEU B 1 49 ? 69.852 25.503 78.029 1.000 36.329 31 LEU BBB CA 1
ATOM 4893 C C . LEU B 1 49 ? 68.537 24.728 78.133 1.000 35.658 31 LEU BBB C 1
ATOM 4894 O O . LEU B 1 49 ? 68.442 23.584 77.625 1.000 35.671 31 LEU BBB O 1
ATOM 4910 N N . HIS B 1 50 ? 67.542 25.368 78.734 1.000 36.116 32 HIS BBB N 1
ATOM 4911 C CA . HIS B 1 50 ? 66.174 24.821 78.936 1.000 35.305 32 HIS BBB CA 1
ATOM 4912 C C . HIS B 1 50 ? 65.347 24.847 77.643 1.000 34.518 32 HIS BBB C 1
ATOM 4913 O O . HIS B 1 50 ? 65.759 25.446 76.655 1.000 33.561 32 HIS BBB O 1
ATOM 4928 N N . GLY B 1 51 ? 64.168 24.235 77.698 1.000 34.382 33 GLY BBB N 1
ATOM 4929 C CA . GLY B 1 51 ? 63.192 24.212 76.595 1.000 33.427 33 GLY BBB CA 1
ATOM 4930 C C . GLY B 1 51 ? 61.843 24.752 77.031 1.000 32.911 33 GLY BBB C 1
ATOM 4931 O O . GLY B 1 51 ? 61.769 25.455 78.086 1.000 32.254 33 GLY BBB O 1
ATOM 4935 N N . TRP B 1 52 ? 60.839 24.510 76.182 1.000 32.977 34 TRP BBB N 1
ATOM 4936 C CA . TRP B 1 52 ? 59.433 24.962 76.334 1.000 31.670 34 TRP BBB CA 1
ATOM 4937 C C . TRP B 1 52 ? 58.670 23.872 77.064 1.000 31.246 34 TRP BBB C 1
ATOM 4938 O O . TRP B 1 52 ? 58.816 22.708 76.724 1.000 30.858 34 TRP BBB O 1
ATOM 4959 N N . PRO B 1 53 ? 57.812 24.164 78.053 1.000 32.351 35 PRO BBB N 1
ATOM 4960 C CA . PRO B 1 53 ? 57.528 25.515 78.545 1.000 32.886 35 PRO BBB CA 1
ATOM 4961 C C . PRO B 1 53 ? 58.273 25.859 79.845 1.000 32.446 35 PRO BBB C 1
ATOM 4962 O O . PRO B 1 53 ? 57.643 26.164 80.909 1.000 33.376 35 PRO BBB O 1
ATOM 4973 N N . GLN B 1 54 ? 59.590 25.748 79.811 1.000 31.920 36 GLN BBB N 1
ATOM 4974 C CA . GLN B 1 54 ? 60.364 25.790 81.084 1.000 32.456 36 GLN BBB CA 1
ATOM 4975 C C . GLN B 1 54 ? 61.253 27.034 81.125 1.000 33.031 36 GLN BBB C 1
ATOM 4976 O O . GLN B 1 54 ? 60.859 28.089 80.629 1.000 33.429 36 GLN BBB O 1
ATOM 4990 N N . SER B 1 55 ? 62.397 26.919 81.775 1.000 34.243 37 SER BBB N 1
ATOM 4991 C CA . SER B 1 55 ? 63.173 28.047 82.329 1.000 33.281 37 SER BBB CA 1
ATOM 4992 C C . SER B 1 55 ? 64.408 27.386 82.906 1.000 34.355 37 SER BBB C 1
ATOM 4993 O O . SER B 1 55 ? 64.477 26.142 82.819 1.000 34.280 37 SER BBB O 1
ATOM 5001 N N . TRP B 1 56 ? 65.313 28.171 83.476 1.000 35.187 38 TRP BBB N 1
ATOM 5002 C CA . TRP B 1 56 ? 66.497 27.660 84.230 1.000 36.405 38 TRP BBB CA 1
ATOM 5003 C C . TRP B 1 56 ? 66.067 26.630 85.286 1.000 36.214 38 TRP BBB C 1
ATOM 5004 O O . TRP B 1 56 ? 66.845 25.696 85.562 1.000 36.277 38 TRP BBB O 1
ATOM 5025 N N . TYR B 1 57 ? 64.871 26.817 85.869 1.000 36.309 39 TYR BBB N 1
ATOM 5026 C CA . TYR B 1 57 ? 64.319 26.043 87.028 1.000 35.734 39 TYR BBB CA 1
ATOM 5027 C C . TYR B 1 57 ? 64.353 24.536 86.740 1.000 35.382 39 TYR BBB C 1
ATOM 5028 O O . TYR B 1 57 ? 64.466 23.744 87.735 1.000 35.890 39 TYR BBB O 1
ATOM 5046 N N . GLU B 1 58 ? 64.277 24.130 85.460 1.000 33.810 40 GLU BBB N 1
ATOM 5047 C CA . GLU B 1 58 ? 64.293 22.690 85.107 1.000 34.698 40 GLU BBB CA 1
ATOM 5048 C C . GLU B 1 58 ? 65.661 22.087 85.460 1.000 37.105 40 GLU BBB C 1
ATOM 5049 O O . GLU B 1 58 ? 65.746 20.839 85.572 1.000 39.909 40 GLU BBB O 1
ATOM 5061 N N . TRP B 1 59 ? 66.695 22.890 85.705 1.000 36.664 41 TRP BBB N 1
ATOM 5062 C CA . TRP B 1 59 ? 68.008 22.308 86.070 1.000 38.309 41 TRP BBB CA 1
ATOM 5063 C C . TRP B 1 59 ? 68.240 22.423 87.564 1.000 38.966 41 TRP BBB C 1
ATOM 5064 O O . TRP B 1 59 ? 69.295 22.074 87.973 1.000 40.655 41 TRP BBB O 1
ATOM 5085 N N . ARG B 1 60 ? 67.248 22.815 88.335 1.000 39.928 42 ARG BBB N 1
ATOM 5086 C CA . ARG B 1 60 ? 67.430 23.154 89.770 1.000 40.991 42 ARG BBB CA 1
ATOM 5087 C C . ARG B 1 60 ? 68.023 21.973 90.555 1.000 43.204 42 ARG BBB C 1
ATOM 5088 O O . ARG B 1 60 ? 68.762 22.263 91.536 1.000 47.143 42 ARG BBB O 1
ATOM 5109 N N . ASN B 1 61 ? 67.749 20.718 90.167 1.000 43.204 43 ASN BBB N 1
ATOM 5110 C CA . ASN B 1 61 ? 68.168 19.507 90.930 1.000 44.187 43 ASN BBB CA 1
ATOM 5111 C C . ASN B 1 61 ? 69.410 18.866 90.298 1.000 46.199 43 ASN BBB C 1
ATOM 5112 O O . ASN B 1 61 ? 69.858 17.825 90.831 1.000 49.470 43 ASN BBB O 1
ATOM 5123 N N . VAL B 1 62 ? 69.951 19.452 89.225 1.000 44.907 44 VAL BBB N 1
ATOM 5124 C CA . VAL B 1 62 ? 71.201 19.003 88.552 1.000 44.175 44 VAL BBB CA 1
ATOM 5125 C C . VAL B 1 62 ? 72.305 20.004 88.899 1.000 44.391 44 VAL BBB C 1
ATOM 5126 O O . VAL B 1 62 ? 73.434 19.604 89.111 1.000 45.291 44 VAL BBB O 1
ATOM 5139 N N . ILE B 1 63 ? 71.991 21.285 88.984 1.000 43.114 45 ILE BBB N 1
ATOM 5140 C CA . ILE B 1 63 ? 73.022 22.339 89.160 1.000 43.168 45 ILE BBB CA 1
ATOM 5141 C C . ILE B 1 63 ? 73.897 22.098 90.395 1.000 44.769 45 ILE BBB C 1
ATOM 5142 O O . ILE B 1 63 ? 75.129 22.111 90.254 1.000 46.252 45 ILE BBB O 1
ATOM 5158 N N . PRO B 1 64 ? 73.366 21.904 91.632 1.000 44.715 46 PRO BBB N 1
ATOM 5159 C CA . PRO B 1 64 ? 74.234 21.787 92.819 1.000 46.217 46 PRO BBB CA 1
ATOM 5160 C C . PRO B 1 64 ? 75.307 20.693 92.685 1.000 47.631 46 PRO BBB C 1
ATOM 5161 O O . PRO B 1 64 ? 76.420 20.940 93.094 1.000 49.809 46 PRO BBB O 1
ATOM 5172 N N . ALA B 1 65 ? 74.974 19.521 92.130 1.000 47.347 47 ALA BBB N 1
ATOM 5173 C CA . ALA B 1 65 ? 75.947 18.427 91.903 1.000 48.246 47 ALA BBB CA 1
ATOM 5174 C C . ALA B 1 65 ? 77.001 18.886 90.878 1.000 48.769 47 ALA BBB C 1
ATOM 5175 O O . ALA B 1 65 ? 78.197 18.708 91.189 1.000 50.917 47 ALA BBB O 1
ATOM 5182 N N . LEU B 1 66 ? 76.611 19.509 89.748 1.000 46.631 48 LEU BBB N 1
ATOM 5183 C CA . LEU B 1 66 ? 77.589 20.018 88.744 1.000 47.975 48 LEU BBB CA 1
ATOM 5184 C C . LEU B 1 66 ? 78.423 21.158 89.342 1.000 49.134 48 LEU BBB C 1
ATOM 5185 O O . LEU B 1 66 ? 79.596 21.272 89.019 1.000 49.721 48 LEU BBB O 1
ATOM 5201 N N . ALA B 1 67 ? 77.816 21.977 90.188 1.000 50.026 49 ALA BBB N 1
ATOM 5202 C CA . ALA B 1 67 ? 78.442 23.162 90.805 1.000 51.472 49 ALA BBB CA 1
ATOM 5203 C C . ALA B 1 67 ? 79.670 22.750 91.614 1.000 54.988 49 ALA BBB C 1
ATOM 5204 O O . ALA B 1 67 ? 80.431 23.653 91.921 1.000 55.514 49 ALA BBB O 1
ATOM 5211 N N . GLU B 1 68 ? 79.803 21.480 92.017 1.000 57.491 50 GLU BBB N 1
ATOM 5212 C CA . GLU B 1 68 ? 80.930 21.023 92.872 1.000 61.546 50 GLU BBB CA 1
ATOM 5213 C C . GLU B 1 68 ? 82.212 20.980 92.041 1.000 61.440 50 GLU BBB C 1
ATOM 5214 O O . GLU B 1 68 ? 83.256 21.255 92.595 1.000 62.849 50 GLU BBB O 1
ATOM 5226 N N . GLN B 1 69 ? 82.096 20.710 90.741 1.000 60.510 51 GLN BBB N 1
ATOM 5227 C CA . GLN B 1 69 ? 83.238 20.470 89.835 1.000 60.164 51 GLN BBB CA 1
ATOM 5228 C C . GLN B 1 69 ? 83.281 21.501 88.704 1.000 58.160 51 GLN BBB C 1
ATOM 5229 O O . GLN B 1 69 ? 84.286 21.519 88.004 1.000 59.169 51 GLN BBB O 1
ATOM 5243 N N . PHE B 1 70 ? 82.238 22.302 88.485 1.000 55.825 52 PHE BBB N 1
ATOM 5244 C CA . PHE B 1 70 ? 82.100 23.151 87.269 1.000 53.048 52 PHE BBB CA 1
ATOM 5245 C C . PHE B 1 70 ? 81.531 24.513 87.642 1.000 52.339 52 PHE BBB C 1
ATOM 5246 O O . PHE B 1 70 ? 80.830 24.594 88.661 1.000 52.974 52 PHE BBB O 1
ATOM 5263 N N . THR B 1 71 ? 81.827 25.557 86.869 1.000 51.058 53 THR BBB N 1
ATOM 5264 C CA . THR B 1 71 ? 80.979 26.766 86.879 1.000 49.367 53 THR BBB CA 1
ATOM 5265 C C . THR B 1 71 ? 79.733 26.402 86.094 1.000 48.532 53 THR BBB C 1
ATOM 5266 O O . THR B 1 71 ? 79.929 25.833 84.997 1.000 48.387 53 THR BBB O 1
ATOM 5277 N N . VAL B 1 72 ? 78.536 26.675 86.636 1.000 46.425 54 VAL BBB N 1
ATOM 5278 C CA . VAL B 1 72 ? 77.251 26.360 85.952 1.000 44.439 54 VAL BBB CA 1
ATOM 5279 C C . VAL B 1 72 ? 76.522 27.666 85.645 1.000 43.469 54 VAL BBB C 1
ATOM 5280 O O . VAL B 1 72 ? 76.449 28.525 86.529 1.000 43.090 54 VAL BBB O 1
ATOM 5293 N N . ILE B 1 73 ? 76.126 27.831 84.374 1.000 41.766 55 ILE BBB N 1
ATOM 5294 C CA . ILE B 1 73 ? 75.415 29.026 83.864 1.000 40.430 55 ILE BBB CA 1
ATOM 5295 C C . ILE B 1 73 ? 74.126 28.555 83.189 1.000 39.834 55 ILE BBB C 1
ATOM 5296 O O . ILE B 1 73 ? 74.210 27.885 82.133 1.000 41.452 55 ILE BBB O 1
ATOM 5312 N N . ALA B 1 74 ? 72.977 28.909 83.740 1.000 38.255 56 ALA BBB N 1
ATOM 5313 C CA . ALA B 1 74 ? 71.669 28.517 83.187 1.000 37.106 56 ALA BBB CA 1
ATOM 5314 C C . ALA B 1 74 ? 70.843 29.775 82.974 1.000 36.911 56 ALA BBB C 1
ATOM 5315 O O . ALA B 1 74 ? 70.304 30.364 83.912 1.000 38.511 56 ALA BBB O 1
ATOM 5322 N N . PRO B 1 75 ? 70.755 30.259 81.723 1.000 36.885 57 PRO BBB N 1
ATOM 5323 C CA . PRO B 1 75 ? 69.932 31.422 81.404 1.000 37.281 57 PRO BBB CA 1
ATOM 5324 C C . PRO B 1 75 ? 68.454 31.084 81.071 1.000 34.880 57 PRO BBB C 1
ATOM 5325 O O . PRO B 1 75 ? 68.165 29.971 80.677 1.000 34.730 57 PRO BBB O 1
ATOM 5336 N N . ASP B 1 76 ? 67.547 32.026 81.286 1.000 34.232 58 ASP BBB N 1
ATOM 5337 C CA . ASP B 1 76 ? 66.174 32.010 80.701 1.000 34.640 58 ASP BBB CA 1
ATOM 5338 C C . ASP B 1 76 ? 66.344 32.523 79.268 1.000 33.748 58 ASP BBB C 1
ATOM 5339 O O . ASP B 1 76 ? 66.777 33.661 79.126 1.000 33.392 58 ASP BBB O 1
ATOM 5348 N N . LEU B 1 77 ? 66.213 31.648 78.284 1.000 33.956 59 LEU BBB N 1
ATOM 5349 C CA . LEU B 1 77 ? 66.349 31.982 76.835 1.000 34.544 59 LEU BBB CA 1
ATOM 5350 C C . LEU B 1 77 ? 65.303 33.021 76.428 1.000 33.937 59 LEU BBB C 1
ATOM 5351 O O . LEU B 1 77 ? 64.272 33.178 77.124 1.000 33.742 59 LEU BBB O 1
ATOM 5367 N N . ARG B 1 78 ? 65.499 33.605 75.251 1.000 33.221 60 ARG BBB N 1
ATOM 5368 C CA . ARG B 1 78 ? 64.713 34.753 74.719 1.000 32.714 60 ARG BBB CA 1
ATOM 5369 C C . ARG B 1 78 ? 63.205 34.565 74.943 1.000 31.771 60 ARG BBB C 1
ATOM 5370 O O . ARG B 1 78 ? 62.619 33.571 74.437 1.000 31.754 60 ARG BBB O 1
ATOM 5391 N N . GLY B 1 79 ? 62.600 35.499 75.682 1.000 31.398 61 GLY BBB N 1
ATOM 5392 C CA . GLY B 1 79 ? 61.142 35.579 75.819 1.000 31.005 61 GLY BBB CA 1
ATOM 5393 C C . GLY B 1 79 ? 60.555 34.679 76.896 1.000 30.007 61 GLY BBB C 1
ATOM 5394 O O . GLY B 1 79 ? 59.378 34.929 77.234 1.000 29.787 61 GLY BBB O 1
ATOM 5398 N N . LEU B 1 80 ? 61.271 33.667 77.391 1.000 30.492 62 LEU BBB N 1
ATOM 5399 C CA . LEU B 1 80 ? 60.698 32.688 78.371 1.000 32.205 62 LEU BBB CA 1
ATOM 5400 C C . LEU B 1 80 ? 61.220 32.965 79.784 1.000 31.256 62 LEU BBB C 1
ATOM 5401 O O . LEU B 1 80 ? 62.033 33.865 79.942 1.000 31.504 62 LEU BBB O 1
ATOM 5417 N N . GLY B 1 81 ? 60.798 32.173 80.759 1.000 30.682 63 GLY BBB N 1
ATOM 5418 C CA . GLY B 1 81 ? 61.132 32.412 82.177 1.000 32.118 63 GLY BBB CA 1
ATOM 5419 C C . GLY B 1 81 ? 61.011 33.885 82.495 1.000 32.341 63 GLY BBB C 1
ATOM 5420 O O . GLY B 1 81 ? 60.060 34.479 81.968 1.000 34.193 63 GLY BBB O 1
ATOM 5424 N N . ASP B 1 82 ? 61.913 34.455 83.299 1.000 32.219 64 ASP BBB N 1
ATOM 5425 C CA . ASP B 1 82 ? 61.873 35.884 83.723 1.000 32.420 64 ASP BBB CA 1
ATOM 5426 C C . ASP B 1 82 ? 62.672 36.803 82.773 1.000 33.674 64 ASP BBB C 1
ATOM 5427 O O . ASP B 1 82 ? 62.708 38.059 83.005 1.000 35.667 64 ASP BBB O 1
ATOM 5436 N N . SER B 1 83 ? 63.257 36.265 81.708 1.000 32.324 65 SER BBB N 1
ATOM 5437 C CA . SER B 1 83 ? 63.946 37.091 80.689 1.000 33.057 65 SER BBB CA 1
ATOM 5438 C C . SER B 1 83 ? 62.949 38.050 80.018 1.000 33.048 65 SER BBB C 1
ATOM 5439 O O . SER B 1 83 ? 61.712 37.787 80.073 1.000 32.186 65 SER BBB O 1
ATOM 5447 N N . GLU B 1 84 ? 63.474 39.145 79.443 1.000 33.371 66 GLU BBB N 1
ATOM 5448 C CA . GLU B 1 84 ? 62.663 40.111 78.688 1.000 33.349 66 GLU BBB CA 1
ATOM 5449 C C . GLU B 1 84 ? 62.257 39.424 77.381 1.000 33.788 66 GLU BBB C 1
ATOM 5450 O O . GLU B 1 84 ? 62.846 38.342 77.091 1.000 33.183 66 GLU BBB O 1
ATOM 5462 N N . LYS B 1 85 ? 61.262 40.009 76.674 1.000 34.026 67 LYS BBB N 1
ATOM 5463 C CA . LYS B 1 85 ? 60.406 39.327 75.665 1.000 33.696 67 LYS BBB CA 1
ATOM 5464 C C . LYS B 1 85 ? 60.324 40.214 74.439 1.000 33.109 67 LYS BBB C 1
ATOM 5465 O O . LYS B 1 85 ? 59.370 40.927 74.201 1.000 32.261 67 LYS BBB O 1
ATOM 5484 N N . PRO B 1 86 ? 61.382 40.201 73.615 1.000 34.278 68 PRO BBB N 1
ATOM 5485 C CA . PRO B 1 86 ? 61.376 40.933 72.357 1.000 34.166 68 PRO BBB CA 1
ATOM 5486 C C . PRO B 1 86 ? 60.231 40.402 71.498 1.000 33.073 68 PRO BBB C 1
ATOM 5487 O O . PRO B 1 86 ? 59.687 39.455 71.870 1.000 31.930 68 PRO BBB O 1
ATOM 5498 N N . MET B 1 87 ? 59.973 41.023 70.349 1.000 34.653 69 MET BBB N 1
ATOM 5499 C CA . MET B 1 87 ? 58.901 40.620 69.397 1.000 33.475 69 MET BBB CA 1
ATOM 5500 C C . MET B 1 87 ? 59.467 39.727 68.298 1.000 34.178 69 MET BBB C 1
ATOM 5501 O O . MET B 1 87 ? 58.666 39.063 67.631 1.000 33.244 69 MET BBB O 1
ATOM 5515 N N . THR B 1 88 ? 60.790 39.712 68.105 1.000 35.221 70 THR BBB N 1
ATOM 5516 C CA . THR B 1 88 ? 61.460 38.919 67.045 1.000 37.297 70 THR BBB CA 1
ATOM 5517 C C . THR B 1 88 ? 62.736 38.254 67.561 1.000 38.435 70 THR BBB C 1
ATOM 5518 O O . THR B 1 88 ? 63.137 38.514 68.744 1.000 37.520 70 THR BBB O 1
ATOM 5529 N N . GLY B 1 89 ? 63.340 37.455 66.669 1.000 36.364 71 GLY BBB N 1
ATOM 5530 C CA . GLY B 1 89 ? 64.628 36.801 66.889 1.000 36.355 71 GLY BBB CA 1
ATOM 5531 C C . GLY B 1 89 ? 64.449 35.503 67.629 1.000 34.660 71 GLY BBB C 1
ATOM 5532 O O . GLY B 1 89 ? 65.323 35.182 68.443 1.000 34.244 71 GLY BBB O 1
ATOM 5536 N N . PHE B 1 90 ? 63.378 34.767 67.320 1.000 33.315 72 PHE BBB N 1
ATOM 5537 C CA . PHE B 1 90 ? 63.012 33.497 67.992 1.000 32.739 72 PHE BBB CA 1
ATOM 5538 C C . PHE B 1 90 ? 63.436 32.304 67.148 1.000 32.749 72 PHE BBB C 1
ATOM 5539 O O . PHE B 1 90 ? 63.278 31.175 67.626 1.000 31.599 72 PHE BBB O 1
ATOM 5556 N N . ASP B 1 91 ? 64.002 32.524 65.961 1.000 34.445 73 ASP BBB N 1
ATOM 5557 C CA . ASP B 1 91 ? 64.622 31.408 65.215 1.000 35.623 73 ASP BBB CA 1
ATOM 5558 C C . ASP B 1 91 ? 65.823 30.981 66.073 1.000 36.220 73 ASP BBB C 1
ATOM 5559 O O . ASP B 1 91 ? 66.296 31.824 66.912 1.000 35.095 73 ASP BBB O 1
ATOM 5568 N N . LYS B 1 92 ? 66.221 29.703 66.005 1.000 36.151 74 LYS BBB N 1
ATOM 5569 C CA . LYS B 1 92 ? 67.100 29.134 67.051 1.000 36.307 74 LYS BBB CA 1
ATOM 5570 C C . LYS B 1 92 ? 68.535 29.612 66.833 1.000 36.747 74 LYS BBB C 1
ATOM 5571 O O . LYS B 1 92 ? 69.258 29.753 67.878 1.000 36.487 74 LYS BBB O 1
ATOM 5590 N N . ARG B 1 93 ? 68.917 29.896 65.583 1.000 34.533 75 ARG BBB N 1
ATOM 5591 C CA . ARG B 1 93 ? 70.207 30.552 65.283 1.000 36.691 75 ARG BBB CA 1
ATOM 5592 C C . ARG B 1 93 ? 70.285 31.871 66.067 1.000 36.201 75 ARG BBB C 1
ATOM 5593 O O . ARG B 1 93 ? 71.332 32.110 66.699 1.000 36.335 75 ARG BBB O 1
ATOM 5614 N N . THR B 1 94 ? 69.269 32.726 66.003 1.000 34.660 76 THR BBB N 1
ATOM 5615 C CA . THR B 1 94 ? 69.310 34.061 66.665 1.000 35.873 76 THR BBB CA 1
ATOM 5616 C C . THR B 1 94 ? 69.332 33.892 68.198 1.000 36.915 76 THR BBB C 1
ATOM 5617 O O . THR B 1 94 ? 70.066 34.674 68.885 1.000 38.717 76 THR BBB O 1
ATOM 5628 N N . MET B 1 95 ? 68.678 32.869 68.737 1.000 36.562 77 MET BBB N 1
ATOM 5629 C CA A MET B 1 95 ? 68.681 32.614 70.203 0.500 36.597 77 MET BBB CA 1
ATOM 5630 C CA B MET B 1 95 ? 68.699 32.631 70.204 0.500 36.601 77 MET BBB CA 1
ATOM 5631 C C . MET B 1 95 ? 70.073 32.091 70.610 1.000 37.725 77 MET BBB C 1
ATOM 5632 O O . MET B 1 95 ? 70.515 32.436 71.687 1.000 37.005 77 MET BBB O 1
ATOM 5658 N N . ALA B 1 96 ? 70.759 31.377 69.719 1.000 38.701 78 ALA BBB N 1
ATOM 5659 C CA . ALA B 1 96 ? 72.185 31.001 69.918 1.000 40.592 78 ALA BBB CA 1
ATOM 5660 C C . ALA B 1 96 ? 73.097 32.229 70.011 1.000 40.490 78 ALA BBB C 1
ATOM 5661 O O . ALA B 1 96 ? 74.045 32.178 70.821 1.000 44.482 78 ALA BBB O 1
ATOM 5668 N N . THR B 1 97 ? 72.868 33.284 69.238 1.000 39.206 79 THR BBB N 1
ATOM 5669 C CA . THR B 1 97 ? 73.729 34.490 69.323 1.000 40.904 79 THR BBB CA 1
ATOM 5670 C C . THR B 1 97 ? 73.612 35.067 70.743 1.000 40.213 79 THR BBB C 1
ATOM 5671 O O . THR B 1 97 ? 74.613 35.540 71.232 1.000 40.510 79 THR BBB O 1
ATOM 5682 N N . ASP B 1 98 ? 72.423 35.008 71.366 1.000 40.400 80 ASP BBB N 1
ATOM 5683 C CA . ASP B 1 98 ? 72.149 35.480 72.753 1.000 39.937 80 ASP BBB CA 1
ATOM 5684 C C . ASP B 1 98 ? 73.094 34.766 73.732 1.000 40.214 80 ASP BBB C 1
ATOM 5685 O O . ASP B 1 98 ? 73.627 35.436 74.636 1.000 38.947 80 ASP BBB O 1
ATOM 5694 N N . VAL B 1 99 ? 73.233 33.447 73.566 1.000 40.132 81 VAL BBB N 1
ATOM 5695 C CA . VAL B 1 99 ? 74.066 32.552 74.420 1.000 40.792 81 VAL BBB CA 1
ATOM 5696 C C . VAL B 1 99 ? 75.534 32.903 74.167 1.000 42.290 81 VAL BBB C 1
ATOM 5697 O O . VAL B 1 99 ? 76.284 33.034 75.113 1.000 41.393 81 VAL BBB O 1
ATOM 5710 N N . ARG B 1 100 ? 75.903 33.130 72.908 1.000 43.889 82 ARG BBB N 1
ATOM 5711 C CA . ARG B 1 100 ? 77.279 33.566 72.557 1.000 44.961 82 ARG BBB CA 1
ATOM 5712 C C . ARG B 1 100 ? 77.564 34.859 73.311 1.000 44.932 82 ARG BBB C 1
ATOM 5713 O O . ARG B 1 100 ? 78.627 34.959 73.926 1.000 45.255 82 ARG BBB O 1
ATOM 5734 N N . GLU B 1 101 ? 76.656 35.825 73.217 1.000 43.682 83 GLU BBB N 1
ATOM 5735 C CA . GLU B 1 101 ? 76.839 37.151 73.855 1.000 45.122 83 GLU BBB CA 1
ATOM 5736 C C . GLU B 1 101 ? 76.896 36.984 75.382 1.000 43.890 83 GLU BBB C 1
ATOM 5737 O O . GLU B 1 101 ? 77.650 37.737 76.033 1.000 43.140 83 GLU BBB O 1
ATOM 5749 N N . LEU B 1 102 ? 76.145 36.039 75.942 1.000 42.967 84 LEU BBB N 1
ATOM 5750 C CA . LEU B 1 102 ? 76.100 35.851 77.422 1.000 43.319 84 LEU BBB CA 1
ATOM 5751 C C . LEU B 1 102 ? 77.481 35.388 77.853 1.000 44.086 84 LEU BBB C 1
ATOM 5752 O O . LEU B 1 102 ? 78.095 36.047 78.726 1.000 45.035 84 LEU BBB O 1
ATOM 5768 N N . VAL B 1 103 ? 77.923 34.320 77.193 1.000 44.482 85 VAL BBB N 1
ATOM 5769 C CA . VAL B 1 103 ? 79.171 33.561 77.460 1.000 46.273 85 VAL BBB CA 1
ATOM 5770 C C . VAL B 1 103 ? 80.377 34.514 77.318 1.000 47.608 85 VAL BBB C 1
ATOM 5771 O O . VAL B 1 103 ? 81.173 34.556 78.241 1.000 49.938 85 VAL BBB O 1
ATOM 5784 N N . SER B 1 104 ? 80.431 35.314 76.254 1.000 46.242 86 SER BBB N 1
ATOM 5785 C CA . SER B 1 104 ? 81.394 36.421 76.048 1.000 46.762 86 SER BBB CA 1
ATOM 5786 C C . SER B 1 104 ? 81.293 37.485 77.153 1.000 46.729 86 SER BBB C 1
ATOM 5787 O O . SER B 1 104 ? 82.379 37.896 77.664 1.000 48.160 86 SER BBB O 1
ATOM 5795 N N . HIS B 1 105 ? 80.097 37.969 77.506 1.000 44.927 87 HIS BBB N 1
ATOM 5796 C CA . HIS B 1 105 ? 79.877 38.908 78.658 1.000 45.416 87 HIS BBB CA 1
ATOM 5797 C C . HIS B 1 105 ? 80.519 38.374 79.949 1.000 46.282 87 HIS BBB C 1
ATOM 5798 O O . HIS B 1 105 ? 80.999 39.191 80.754 1.000 45.591 87 HIS BBB O 1
ATOM 5813 N N . LEU B 1 106 ? 80.502 37.056 80.153 1.000 47.053 88 LEU BBB N 1
ATOM 5814 C CA . LEU B 1 106 ? 80.954 36.427 81.421 1.000 47.976 88 LEU BBB CA 1
ATOM 5815 C C . LEU B 1 106 ? 82.468 36.174 81.405 1.000 49.698 88 LEU BBB C 1
ATOM 5816 O O . LEU B 1 106 ? 82.946 35.718 82.431 1.000 49.626 88 LEU BBB O 1
ATOM 5832 N N . GLY B 1 107 ? 83.175 36.437 80.303 1.000 51.145 89 GLY BBB N 1
ATOM 5833 C CA . GLY B 1 107 ? 84.660 36.338 80.212 1.000 52.946 89 GLY BBB CA 1
ATOM 5834 C C . GLY B 1 107 ? 85.220 35.016 79.659 1.000 53.304 89 GLY BBB C 1
ATOM 5835 O O . GLY B 1 107 ? 86.450 34.928 79.617 1.000 56.386 89 GLY BBB O 1
ATOM 5839 N N . TYR B 1 108 ? 84.392 34.046 79.220 1.000 53.786 90 TYR BBB N 1
ATOM 5840 C CA . TYR B 1 108 ? 84.783 32.652 78.846 1.000 55.079 90 TYR BBB CA 1
ATOM 5841 C C . TYR B 1 108 ? 84.931 32.523 77.312 1.000 55.420 90 TYR BBB C 1
ATOM 5842 O O . TYR B 1 108 ? 84.143 33.120 76.581 1.000 53.049 90 TYR BBB O 1
ATOM 5860 N N . ASP B 1 109 ? 85.969 31.822 76.821 1.000 57.243 91 ASP BBB N 1
ATOM 5861 C CA . ASP B 1 109 ? 86.220 31.609 75.362 1.000 57.207 91 ASP BBB CA 1
ATOM 5862 C C . ASP B 1 109 ? 86.145 30.104 75.024 1.000 56.155 91 ASP BBB C 1
ATOM 5863 O O . ASP B 1 109 ? 86.273 29.762 73.808 1.000 55.824 91 ASP BBB O 1
ATOM 5872 N N . LYS B 1 110 ? 85.874 29.265 76.039 1.000 54.551 92 LYS BBB N 1
ATOM 5873 C CA . LYS B 1 110 ? 85.621 27.801 75.940 1.000 54.445 92 LYS BBB CA 1
ATOM 5874 C C . LYS B 1 110 ? 84.470 27.438 76.897 1.000 54.974 92 LYS BBB C 1
ATOM 5875 O O . LYS B 1 110 ? 84.489 27.916 78.050 1.000 56.260 92 LYS BBB O 1
ATOM 5894 N N . VAL B 1 111 ? 83.477 26.664 76.422 1.000 54.022 93 VAL BBB N 1
ATOM 5895 C CA . VAL B 1 111 ? 82.327 26.173 77.232 1.000 52.187 93 VAL BBB CA 1
ATOM 5896 C C . VAL B 1 111 ? 81.923 24.769 76.792 1.000 50.760 93 VAL BBB C 1
ATOM 5897 O O . VAL B 1 111 ? 82.119 24.411 75.600 1.000 50.189 93 VAL BBB O 1
ATOM 5910 N N . GLY B 1 112 ? 81.424 24.021 77.780 1.000 49.642 94 GLY BBB N 1
ATOM 5911 C CA . GLY B 1 112 ? 80.541 22.847 77.630 1.000 48.878 94 GLY BBB CA 1
ATOM 5912 C C . GLY B 1 112 ? 79.073 23.273 77.647 1.000 46.411 94 GLY BBB C 1
ATOM 5913 O O . GLY B 1 112 ? 78.730 24.283 78.352 1.000 44.495 94 GLY BBB O 1
ATOM 5917 N N . VAL B 1 113 ? 78.234 22.583 76.860 1.000 45.284 95 VAL BBB N 1
ATOM 5918 C CA . VAL B 1 113 ? 76.797 22.940 76.736 1.000 43.702 95 VAL BBB CA 1
ATOM 5919 C C . VAL B 1 113 ? 75.910 21.707 76.944 1.000 42.973 95 VAL BBB C 1
ATOM 5920 O O . VAL B 1 113 ? 76.231 20.628 76.407 1.000 43.123 95 VAL BBB O 1
ATOM 5933 N N . ILE B 1 114 ? 74.810 21.889 77.680 1.000 42.172 96 ILE BBB N 1
ATOM 5934 C CA . ILE B 1 114 ? 73.730 20.871 77.827 1.000 42.137 96 ILE BBB CA 1
ATOM 5935 C C . ILE B 1 114 ? 72.462 21.554 77.353 1.000 40.881 96 ILE BBB C 1
ATOM 5936 O O . ILE B 1 114 ? 72.168 22.668 77.825 1.000 40.221 96 ILE BBB O 1
ATOM 5952 N N . GLY B 1 115 ? 71.722 20.859 76.498 1.000 42.065 97 GLY BBB N 1
ATOM 5953 C CA . GLY B 1 115 ? 70.503 21.357 75.849 1.000 40.752 97 GLY BBB CA 1
ATOM 5954 C C . GLY B 1 115 ? 69.369 20.350 75.921 1.000 40.870 97 GLY BBB C 1
ATOM 5955 O O . GLY B 1 115 ? 69.515 19.248 75.377 1.000 42.366 97 GLY BBB O 1
ATOM 5959 N N . HIS B 1 116 ? 68.253 20.747 76.530 1.000 39.840 98 HIS BBB N 1
ATOM 5960 C CA . HIS B 1 116 ? 67.011 19.946 76.632 1.000 39.375 98 HIS BBB CA 1
ATOM 5961 C C . HIS B 1 116 ? 65.895 20.566 75.779 1.000 38.478 98 HIS BBB C 1
ATOM 5962 O O . HIS B 1 116 ? 65.756 21.833 75.752 1.000 36.978 98 HIS BBB O 1
ATOM 5977 N N . ASP B 1 117 ? 65.117 19.714 75.110 1.000 38.443 99 ASP BBB N 1
ATOM 5978 C CA . ASP B 1 117 ? 63.994 20.169 74.270 1.000 37.582 99 ASP BBB CA 1
ATOM 5979 C C . ASP B 1 117 ? 64.543 21.226 73.317 1.000 37.601 99 ASP BBB C 1
ATOM 5980 O O . ASP B 1 117 ? 65.591 20.966 72.734 1.000 37.112 99 ASP BBB O 1
ATOM 5989 N N . TRP B 1 118 ? 63.896 22.391 73.186 1.000 38.866 100 TRP BBB N 1
ATOM 5990 C CA . TRP B 1 118 ? 64.334 23.453 72.233 1.000 39.550 100 TRP BBB CA 1
ATOM 5991 C C . TRP B 1 118 ? 65.723 23.998 72.628 1.000 39.733 100 TRP BBB C 1
ATOM 5992 O O . TRP B 1 118 ? 66.453 24.432 71.743 1.000 41.953 100 TRP BBB O 1
ATOM 6013 N N . GLY B 1 119 ? 66.068 24.003 73.913 1.000 39.042 101 GLY BBB N 1
ATOM 6014 C CA . GLY B 1 119 ? 67.444 24.238 74.380 1.000 39.055 101 GLY BBB CA 1
ATOM 6015 C C . GLY B 1 119 ? 68.450 23.353 73.651 1.000 40.154 101 GLY BBB C 1
ATOM 6016 O O . GLY B 1 119 ? 69.629 23.758 73.467 1.000 40.206 101 GLY BBB O 1
ATOM 6020 N N . GLY B 1 120 ? 68.049 22.155 73.251 1.000 39.839 102 GLY BBB N 1
ATOM 6021 C CA . GLY B 1 120 ? 68.916 21.283 72.439 1.000 40.800 102 GLY BBB CA 1
ATOM 6022 C C . GLY B 1 120 ? 69.149 21.858 71.047 1.000 41.057 102 GLY BBB C 1
ATOM 6023 O O . GLY B 1 120 ? 70.296 21.759 70.527 1.000 42.220 102 GLY BBB O 1
ATOM 6027 N N . SER B 1 121 ? 68.124 22.451 70.446 1.000 40.114 103 SER BBB N 1
ATOM 6028 C CA . SER B 1 121 ? 68.184 22.953 69.052 1.000 40.532 103 SER BBB CA 1
ATOM 6029 C C . SER B 1 121 ? 69.038 24.215 69.039 1.000 39.981 103 SER BBB C 1
ATOM 6030 O O . SER B 1 121 ? 69.885 24.381 68.109 1.000 41.560 103 SER BBB O 1
ATOM 6038 N N . VAL B 1 122 ? 68.850 25.056 70.051 1.000 38.909 104 VAL BBB N 1
ATOM 6039 C CA . VAL B 1 122 ? 69.645 26.295 70.258 1.000 39.258 104 VAL BBB CA 1
ATOM 6040 C C . VAL B 1 122 ? 71.113 25.891 70.467 1.000 41.281 104 VAL BBB C 1
ATOM 6041 O O . VAL B 1 122 ? 71.965 26.361 69.660 1.000 41.660 104 VAL BBB O 1
ATOM 6054 N N . ALA B 1 123 ? 71.370 24.953 71.384 1.000 41.269 105 ALA BBB N 1
ATOM 6055 C CA . ALA B 1 123 ? 72.704 24.333 71.600 1.000 41.911 105 ALA BBB CA 1
ATOM 6056 C C . ALA B 1 123 ? 73.314 23.994 70.244 1.000 42.427 105 ALA BBB C 1
ATOM 6057 O O . ALA B 1 123 ? 74.526 24.320 69.989 1.000 42.151 105 ALA BBB O 1
ATOM 6064 N N . PHE B 1 124 ? 72.524 23.310 69.424 1.000 40.680 106 PHE BBB N 1
ATOM 6065 C CA . PHE B 1 124 ? 73.001 22.796 68.126 1.000 41.832 106 PHE BBB CA 1
ATOM 6066 C C . PHE B 1 124 ? 73.548 23.956 67.277 1.000 41.736 106 PHE BBB C 1
ATOM 6067 O O . PHE B 1 124 ? 74.650 23.822 66.739 1.000 42.001 106 PHE BBB O 1
ATOM 6084 N N . TYR B 1 125 ? 72.806 25.062 67.188 1.000 40.368 107 TYR BBB N 1
ATOM 6085 C CA . TYR B 1 125 ? 73.196 26.245 66.386 1.000 41.069 107 TYR BBB CA 1
ATOM 6086 C C . TYR B 1 125 ? 74.344 26.980 67.103 1.000 41.578 107 TYR BBB C 1
ATOM 6087 O O . TYR B 1 125 ? 75.291 27.466 66.389 1.000 41.206 107 TYR BBB O 1
ATOM 6105 N N . PHE B 1 126 ? 74.309 27.038 68.444 1.000 40.393 108 PHE BBB N 1
ATOM 6106 C CA . PHE B 1 126 ? 75.399 27.630 69.275 1.000 41.129 108 PHE BBB CA 1
ATOM 6107 C C . PHE B 1 126 ? 76.739 26.964 68.920 1.000 42.048 108 PHE BBB C 1
ATOM 6108 O O . PHE B 1 126 ? 77.683 27.687 68.629 1.000 43.459 108 PHE BBB O 1
ATOM 6125 N N . ALA B 1 127 ? 76.787 25.630 68.887 1.000 41.963 109 ALA BBB N 1
ATOM 6126 C CA . ALA B 1 127 ? 77.954 24.834 68.457 1.000 43.722 109 ALA BBB CA 1
ATOM 6127 C C . ALA B 1 127 ? 78.242 25.047 66.970 1.000 44.059 109 ALA BBB C 1
ATOM 6128 O O . ALA B 1 127 ? 79.431 25.237 66.651 1.000 44.765 109 ALA BBB O 1
ATOM 6135 N N . TYR B 1 128 ? 77.231 24.927 66.105 1.000 42.722 110 TYR BBB N 1
ATOM 6136 C CA . TYR B 1 128 ? 77.411 24.915 64.624 1.000 44.153 110 TYR BBB CA 1
ATOM 6137 C C . TYR B 1 128 ? 78.101 26.214 64.179 1.000 45.205 110 TYR BBB C 1
ATOM 6138 O O . TYR B 1 128 ? 78.944 26.160 63.323 1.000 46.537 110 TYR BBB O 1
ATOM 6156 N N . ASP B 1 129 ? 77.767 27.344 64.805 1.000 46.247 111 ASP BBB N 1
ATOM 6157 C CA . ASP B 1 129 ? 78.155 28.717 64.364 1.000 47.508 111 ASP BBB CA 1
ATOM 6158 C C . ASP B 1 129 ? 79.369 29.222 65.162 1.000 48.053 111 ASP BBB C 1
ATOM 6159 O O . ASP B 1 129 ? 79.847 30.315 64.858 1.000 47.457 111 ASP BBB O 1
ATOM 6168 N N . ASN B 1 130 ? 79.760 28.513 66.222 1.000 49.012 112 ASN BBB N 1
ATOM 6169 C CA . ASN B 1 130 ? 80.912 28.883 67.091 1.000 50.454 112 ASN BBB CA 1
ATOM 6170 C C . ASN B 1 130 ? 81.772 27.628 67.332 1.000 52.199 112 ASN BBB C 1
ATOM 6171 O O . ASN B 1 130 ? 81.747 27.049 68.465 1.000 52.800 112 ASN BBB O 1
ATOM 6182 N N . ARG B 1 131 ? 82.520 27.231 66.312 1.000 52.737 113 ARG BBB N 1
ATOM 6183 C CA . ARG B 1 131 ? 83.244 25.943 66.259 1.000 54.508 113 ARG BBB CA 1
ATOM 6184 C C . ARG B 1 131 ? 84.414 25.944 67.258 1.000 55.779 113 ARG BBB C 1
ATOM 6185 O O . ARG B 1 131 ? 84.859 24.847 67.645 1.000 54.913 113 ARG BBB O 1
ATOM 6206 N N . ASP B 1 132 ? 84.905 27.127 67.645 1.000 56.232 114 ASP BBB N 1
ATOM 6207 C CA . ASP B 1 132 ? 86.103 27.277 68.524 1.000 57.642 114 ASP BBB CA 1
ATOM 6208 C C . ASP B 1 132 ? 85.654 27.728 69.923 1.000 55.911 114 ASP BBB C 1
ATOM 6209 O O . ASP B 1 132 ? 86.539 28.040 70.753 1.000 57.399 114 ASP BBB O 1
ATOM 6218 N N . LEU B 1 133 ? 84.349 27.732 70.205 1.000 54.443 115 LEU BBB N 1
ATOM 6219 C CA . LEU B 1 133 ? 83.830 28.121 71.549 1.000 53.076 115 LEU BBB CA 1
ATOM 6220 C C . LEU B 1 133 ? 83.285 26.901 72.292 1.000 52.140 115 LEU BBB C 1
ATOM 6221 O O . LEU B 1 133 ? 83.592 26.752 73.490 1.000 52.823 115 LEU BBB O 1
ATOM 6237 N N . VAL B 1 134 ? 82.471 26.069 71.653 1.000 51.164 116 VAL BBB N 1
ATOM 6238 C CA . VAL B 1 134 ? 81.804 24.926 72.347 1.000 50.109 116 VAL BBB CA 1
ATOM 6239 C C . VAL B 1 134 ? 82.654 23.672 72.155 1.000 49.309 116 VAL BBB C 1
ATOM 6240 O O . VAL B 1 134 ? 82.793 23.247 71.029 1.000 50.110 116 VAL BBB O 1
ATOM 6253 N N . GLU B 1 135 ? 83.135 23.054 73.220 1.000 48.457 117 GLU BBB N 1
ATOM 6254 C CA . GLU B 1 135 ? 84.065 21.906 73.110 1.000 49.295 117 GLU BBB CA 1
ATOM 6255 C C . GLU B 1 135 ? 83.325 20.570 73.136 1.000 48.473 117 GLU BBB C 1
ATOM 6256 O O . GLU B 1 135 ? 83.804 19.635 72.509 1.000 48.764 117 GLU BBB O 1
ATOM 6268 N N . ARG B 1 136 ? 82.244 20.466 73.908 1.000 47.653 118 ARG BBB N 1
ATOM 6269 C CA . ARG B 1 136 ? 81.418 19.235 74.050 1.000 47.122 118 ARG BBB CA 1
ATOM 6270 C C . ARG B 1 136 ? 79.938 19.622 74.189 1.000 45.717 118 ARG BBB C 1
ATOM 6271 O O . ARG B 1 136 ? 79.620 20.707 74.743 1.000 46.027 118 ARG BBB O 1
ATOM 6292 N N . LEU B 1 137 ? 79.067 18.762 73.685 1.000 44.796 119 LEU BBB N 1
ATOM 6293 C CA . LEU B 1 137 ? 77.606 19.025 73.550 1.000 42.612 119 LEU BBB CA 1
ATOM 6294 C C . LEU B 1 137 ? 76.850 17.816 74.101 1.000 42.468 119 LEU BBB C 1
ATOM 6295 O O . LEU B 1 137 ? 77.169 16.677 73.708 1.000 42.860 119 LEU BBB O 1
ATOM 6311 N N . PHE B 1 138 ? 75.898 18.063 75.000 1.000 43.084 120 PHE BBB N 1
ATOM 6312 C CA . PHE B 1 138 ? 74.997 17.038 75.596 1.000 43.440 120 PHE BBB CA 1
ATOM 6313 C C . PHE B 1 138 ? 73.543 17.421 75.262 1.000 42.751 120 PHE BBB C 1
ATOM 6314 O O . PHE B 1 138 ? 73.070 18.520 75.620 1.000 41.824 120 PHE BBB O 1
ATOM 6331 N N . ILE B 1 139 ? 72.864 16.557 74.503 1.000 42.977 121 ILE BBB N 1
ATOM 6332 C CA . ILE B 1 139 ? 71.459 16.762 74.055 1.000 41.863 121 ILE BBB CA 1
ATOM 6333 C C . ILE B 1 139 ? 70.564 15.825 74.873 1.000 41.008 121 ILE BBB C 1
ATOM 6334 O O . ILE B 1 139 ? 70.882 14.625 75.002 1.000 40.804 121 ILE BBB O 1
ATOM 6350 N N . LEU B 1 140 ? 69.464 16.361 75.388 1.000 39.785 122 LEU BBB N 1
ATOM 6351 C CA . LEU B 1 140 ? 68.430 15.564 76.086 1.000 39.242 122 LEU BBB CA 1
ATOM 6352 C C . LEU B 1 140 ? 67.093 15.677 75.353 1.000 39.015 122 LEU BBB C 1
ATOM 6353 O O . LEU B 1 140 ? 66.556 16.804 75.226 1.000 39.005 122 LEU BBB O 1
ATOM 6369 N N . ASP B 1 141 ? 66.580 14.519 74.943 1.000 39.353 123 ASP BBB N 1
ATOM 6370 C CA . ASP B 1 141 ? 65.231 14.325 74.360 1.000 40.216 123 ASP BBB CA 1
ATOM 6371 C C . ASP B 1 141 ? 64.951 15.474 73.394 1.000 39.490 123 ASP BBB C 1
ATOM 6372 O O . ASP B 1 141 ? 64.062 16.286 73.640 1.000 37.820 123 ASP BBB O 1
ATOM 6381 N N . MET B 1 142 ? 65.766 15.555 72.349 1.000 39.378 124 MET BBB N 1
ATOM 6382 C CA . MET B 1 142 ? 65.526 16.484 71.229 1.000 38.969 124 MET BBB CA 1
ATOM 6383 C C . MET B 1 142 ? 66.231 15.951 69.992 1.000 39.703 124 MET BBB C 1
ATOM 6384 O O . MET B 1 142 ? 67.157 15.134 70.146 1.000 40.664 124 MET BBB O 1
ATOM 6398 N N . ILE B 1 143 ? 65.768 16.396 68.834 1.000 39.564 125 ILE BBB N 1
ATOM 6399 C CA . ILE B 1 143 ? 66.416 16.222 67.511 1.000 41.676 125 ILE BBB CA 1
ATOM 6400 C C . ILE B 1 143 ? 66.822 17.615 67.039 1.000 42.346 125 ILE BBB C 1
ATOM 6401 O O . ILE B 1 143 ? 66.301 18.623 67.524 1.000 42.978 125 ILE BBB O 1
ATOM 6417 N N . PRO B 1 144 ? 67.813 17.711 66.132 1.000 43.086 126 PRO BBB N 1
ATOM 6418 C CA . PRO B 1 144 ? 68.398 18.999 65.753 1.000 42.981 126 PRO BBB CA 1
ATOM 6419 C C . PRO B 1 144 ? 67.423 20.129 65.373 1.000 41.204 126 PRO BBB C 1
ATOM 6420 O O . PRO B 1 144 ? 67.628 21.287 65.740 1.000 39.664 126 PRO BBB O 1
ATOM 6431 N N . GLY B 1 145 ? 66.429 19.799 64.566 1.000 42.391 127 GLY BBB N 1
ATOM 6432 C CA . GLY B 1 145 ? 65.213 20.620 64.418 1.000 42.772 127 GLY BBB CA 1
ATOM 6433 C C . GLY B 1 145 ? 64.025 19.715 64.134 1.000 44.427 127 GLY BBB C 1
ATOM 6434 O O . GLY B 1 145 ? 64.245 18.483 63.989 1.000 44.071 127 GLY BBB O 1
ATOM 6438 N N . LEU B 1 146 ? 62.817 20.284 64.005 1.000 45.707 128 LEU BBB N 1
ATOM 6439 C CA . LEU B 1 146 ? 61.569 19.484 63.848 1.000 47.509 128 LEU BBB CA 1
ATOM 6440 C C . LEU B 1 146 ? 61.600 18.756 62.506 1.000 46.525 128 LEU BBB C 1
ATOM 6441 O O . LEU B 1 146 ? 61.117 17.623 62.456 1.000 47.226 128 LEU BBB O 1
ATOM 6457 N N . ILE B 1 147 ? 62.206 19.351 61.481 1.000 47.019 129 ILE BBB N 1
ATOM 6458 C CA . ILE B 1 147 ? 62.114 18.836 60.080 1.000 46.806 129 ILE BBB CA 1
ATOM 6459 C C . ILE B 1 147 ? 62.938 19.765 59.190 1.000 46.908 129 ILE BBB C 1
ATOM 6460 O O . ILE B 1 147 ? 63.051 20.945 59.553 1.000 46.678 129 ILE BBB O 1
ATOM 6476 N N . LYS B 1 148 ? 63.470 19.283 58.063 1.000 48.990 130 LYS BBB N 1
ATOM 6477 C CA . LYS B 1 148 ? 64.120 20.171 57.066 1.000 49.745 130 LYS BBB CA 1
ATOM 6478 C C . LYS B 1 148 ? 63.055 20.662 56.082 1.000 47.487 130 LYS BBB C 1
ATOM 6479 O O . LYS B 1 148 ? 62.175 19.869 55.715 1.000 47.096 130 LYS BBB O 1
ATOM 6498 N N . ALA B 1 149 ? 63.181 21.900 55.614 1.000 46.035 131 ALA BBB N 1
ATOM 6499 C CA . ALA B 1 149 ? 62.434 22.433 54.452 1.000 46.103 131 ALA BBB CA 1
ATOM 6500 C C . ALA B 1 149 ? 62.506 21.407 53.308 1.000 46.690 131 ALA BBB C 1
ATOM 6501 O O . ALA B 1 149 ? 63.588 20.887 53.021 1.000 48.201 131 ALA BBB O 1
ATOM 6508 N N . GLY B 1 150 ? 61.368 21.067 52.712 1.000 47.352 132 GLY BBB N 1
ATOM 6509 C CA . GLY B 1 150 ? 61.275 20.060 51.629 1.000 48.549 132 GLY BBB CA 1
ATOM 6510 C C . GLY B 1 150 ? 60.713 18.728 52.123 1.000 48.298 132 GLY BBB C 1
ATOM 6511 O O . GLY B 1 150 ? 60.190 17.955 51.291 1.000 47.636 132 GLY BBB O 1
ATOM 6515 N N . ASP B 1 151 ? 60.821 18.442 53.429 1.000 47.067 133 ASP BBB N 1
ATOM 6516 C CA . ASP B 1 151 ? 60.415 17.119 53.975 1.000 48.111 133 ASP BBB CA 1
ATOM 6517 C C . ASP B 1 151 ? 58.970 17.238 54.469 1.000 46.825 133 ASP BBB C 1
ATOM 6518 O O . ASP B 1 151 ? 58.412 18.366 54.521 1.000 45.955 133 ASP BBB O 1
ATOM 6527 N N . SER B 1 152 ? 58.363 16.107 54.797 1.000 46.037 134 SER BBB N 1
ATOM 6528 C CA . SER B 1 152 ? 56.935 16.065 55.167 1.000 44.837 134 SER BBB CA 1
ATOM 6529 C C . SER B 1 152 ? 56.755 15.172 56.404 1.000 43.429 134 SER BBB C 1
ATOM 6530 O O . SER B 1 152 ? 57.646 14.363 56.677 1.000 42.278 134 SER BBB O 1
ATOM 6538 N N . PHE B 1 153 ? 55.668 15.375 57.151 1.000 42.592 135 PHE BBB N 1
ATOM 6539 C CA . PHE B 1 153 ? 55.389 14.677 58.435 1.000 42.855 135 PHE BBB CA 1
ATOM 6540 C C . PHE B 1 153 ? 54.605 13.385 58.207 1.000 44.798 135 PHE BBB C 1
ATOM 6541 O O . PHE B 1 153 ? 53.490 13.419 57.690 1.000 46.456 135 PHE BBB O 1
ATOM 6558 N N . PRO B 1 154 ? 55.146 12.198 58.584 1.000 46.135 136 PRO BBB N 1
ATOM 6559 C CA . PRO B 1 154 ? 54.304 11.014 58.709 1.000 46.205 136 PRO BBB CA 1
ATOM 6560 C C . PRO B 1 154 ? 53.180 11.324 59.721 1.000 43.766 136 PRO BBB C 1
ATOM 6561 O O . PRO B 1 154 ? 53.432 12.010 60.706 1.000 40.967 136 PRO BBB O 1
ATOM 6572 N N . ILE B 1 155 ? 51.964 10.854 59.396 1.000 43.762 137 ILE BBB N 1
ATOM 6573 C CA . ILE B 1 155 ? 50.712 10.961 60.216 1.000 41.970 137 ILE BBB CA 1
ATOM 6574 C C . ILE B 1 155 ? 51.002 10.609 61.680 1.000 41.635 137 ILE BBB C 1
ATOM 6575 O O . ILE B 1 155 ? 50.771 11.459 62.539 1.000 38.611 137 ILE BBB O 1
ATOM 6591 N N . PRO B 1 156 ? 51.528 9.395 62.021 1.000 43.672 138 PRO BBB N 1
ATOM 6592 C CA . PRO B 1 156 ? 51.846 9.066 63.416 1.000 44.574 138 PRO BBB CA 1
ATOM 6593 C C . PRO B 1 156 ? 52.695 10.142 64.135 1.000 44.900 138 PRO BBB C 1
ATOM 6594 O O . PRO B 1 156 ? 52.452 10.422 65.323 1.000 45.085 138 PRO BBB O 1
ATOM 6605 N N . VAL B 1 157 ? 53.664 10.739 63.421 1.000 43.993 139 VAL BBB N 1
ATOM 6606 C CA . VAL B 1 157 ? 54.566 11.785 63.982 1.000 42.672 139 VAL BBB CA 1
ATOM 6607 C C . VAL B 1 157 ? 53.750 13.056 64.228 1.000 41.757 139 VAL BBB C 1
ATOM 6608 O O . VAL B 1 157 ? 53.807 13.564 65.359 1.000 42.884 139 VAL BBB O 1
ATOM 6621 N N . ALA B 1 158 ? 52.986 13.526 63.234 1.000 41.286 140 ALA BBB N 1
ATOM 6622 C CA . ALA B 1 158 ? 52.086 14.710 63.322 1.000 40.816 140 ALA BBB CA 1
ATOM 6623 C C . ALA B 1 158 ? 51.117 14.595 64.526 1.000 39.774 140 ALA BBB C 1
ATOM 6624 O O . ALA B 1 158 ? 50.922 15.617 65.241 1.000 37.418 140 ALA BBB O 1
ATOM 6631 N N . LEU B 1 159 ? 50.531 13.408 64.758 1.000 40.900 141 LEU BBB N 1
ATOM 6632 C CA . LEU B 1 159 ? 49.668 13.096 65.948 1.000 40.442 141 LEU BBB CA 1
ATOM 6633 C C . LEU B 1 159 ? 50.510 13.141 67.231 1.000 40.279 141 LEU BBB C 1
ATOM 6634 O O . LEU B 1 159 ? 50.113 13.828 68.103 1.000 39.416 141 LEU BBB O 1
ATOM 6650 N N . MET B 1 160 ? 51.697 12.537 67.295 1.000 43.810 142 MET BBB N 1
ATOM 6651 C CA . MET B 1 160 ? 52.566 12.533 68.524 1.000 44.337 142 MET BBB CA 1
ATOM 6652 C C . MET B 1 160 ? 52.909 13.960 69.026 1.000 41.783 142 MET BBB C 1
ATOM 6653 O O . MET B 1 160 ? 52.805 14.230 70.252 1.000 42.340 142 MET BBB O 1
ATOM 6667 N N . ILE B 1 161 ? 53.282 14.874 68.131 1.000 41.247 143 ILE BBB N 1
ATOM 6668 C CA . ILE B 1 161 ? 53.680 16.273 68.494 1.000 39.878 143 ILE BBB CA 1
ATOM 6669 C C . ILE B 1 161 ? 52.710 17.276 67.828 1.000 38.676 143 ILE BBB C 1
ATOM 6670 O O . ILE B 1 161 ? 53.180 18.332 67.299 1.000 38.678 143 ILE BBB O 1
ATOM 6686 N N . ASN B 1 162 ? 51.390 16.989 67.911 1.000 35.551 144 ASN BBB N 1
ATOM 6687 C CA . ASN B 1 162 ? 50.303 17.793 67.294 1.000 34.022 144 ASN BBB CA 1
ATOM 6688 C C . ASN B 1 162 ? 50.379 19.225 67.818 1.000 33.189 144 ASN BBB C 1
ATOM 6689 O O . ASN B 1 162 ? 49.963 20.147 67.084 1.000 33.646 144 ASN BBB O 1
ATOM 6700 N N . HIS B 1 163 ? 50.906 19.423 69.025 1.000 32.047 145 HIS BBB N 1
ATOM 6701 C CA . HIS B 1 163 ? 51.029 20.782 69.604 1.000 32.683 145 HIS BBB CA 1
ATOM 6702 C C . HIS B 1 163 ? 51.902 21.699 68.721 1.000 33.174 145 HIS BBB C 1
ATOM 6703 O O . HIS B 1 163 ? 51.685 22.953 68.766 1.000 31.752 145 HIS BBB O 1
ATOM 6718 N N . ILE B 1 164 ? 52.907 21.187 67.991 1.000 33.735 146 ILE BBB N 1
ATOM 6719 C CA . ILE B 1 164 ? 53.786 22.142 67.244 1.000 33.187 146 ILE BBB CA 1
ATOM 6720 C C . ILE B 1 164 ? 52.881 22.916 66.267 1.000 32.516 146 ILE BBB C 1
ATOM 6721 O O . ILE B 1 164 ? 53.146 24.129 66.065 1.000 32.529 146 ILE BBB O 1
ATOM 6737 N N . PHE B 1 165 ? 51.876 22.280 65.654 1.000 32.663 147 PHE BBB N 1
ATOM 6738 C CA . PHE B 1 165 ? 51.067 22.949 64.604 1.000 34.058 147 PHE BBB CA 1
ATOM 6739 C C . PHE B 1 165 ? 50.109 23.955 65.251 1.000 33.980 147 PHE BBB C 1
ATOM 6740 O O . PHE B 1 165 ? 49.651 24.887 64.556 1.000 36.418 147 PHE BBB O 1
ATOM 6757 N N . PHE B 1 166 ? 49.730 23.699 66.499 1.000 32.583 148 PHE BBB N 1
ATOM 6758 C CA . PHE B 1 166 ? 48.813 24.550 67.263 1.000 32.681 148 PHE BBB CA 1
ATOM 6759 C C . PHE B 1 166 ? 49.579 25.838 67.571 1.000 32.065 148 PHE BBB C 1
ATOM 6760 O O . PHE B 1 166 ? 49.118 26.912 67.147 1.000 32.146 148 PHE BBB O 1
ATOM 6777 N N . HIS B 1 167 ? 50.730 25.727 68.240 1.000 31.720 149 HIS BBB N 1
ATOM 6778 C CA . HIS B 1 167 ? 51.582 26.862 68.666 1.000 32.142 149 HIS BBB CA 1
ATOM 6779 C C . HIS B 1 167 ? 52.144 27.601 67.443 1.000 33.621 149 HIS BBB C 1
ATOM 6780 O O . HIS B 1 167 ? 52.164 28.861 67.443 1.000 35.918 149 HIS BBB O 1
ATOM 6795 N N . GLY B 1 168 ? 52.564 26.876 66.412 1.000 33.372 150 GLY BBB N 1
ATOM 6796 C CA . GLY B 1 168 ? 53.312 27.481 65.298 1.000 34.008 150 GLY BBB CA 1
ATOM 6797 C C . GLY B 1 168 ? 52.443 27.837 64.116 1.000 33.332 150 GLY BBB C 1
ATOM 6798 O O . GLY B 1 168 ? 52.889 28.628 63.231 1.000 32.871 150 GLY BBB O 1
ATOM 6802 N N . GLY B 1 169 ? 51.261 27.244 64.028 1.000 34.179 151 GLY BBB N 1
ATOM 6803 C CA . GLY B 1 169 ? 50.393 27.494 62.859 1.000 32.939 151 GLY BBB CA 1
ATOM 6804 C C . GLY B 1 169 ? 49.970 28.936 62.817 1.000 32.765 151 GLY BBB C 1
ATOM 6805 O O . GLY B 1 169 ? 50.347 29.621 61.888 1.000 34.251 151 GLY BBB O 1
ATOM 6809 N N . ASN B 1 170 ? 49.179 29.362 63.803 1.000 32.559 152 ASN BBB N 1
ATOM 6810 C CA . ASN B 1 170 ? 48.582 30.725 63.929 1.000 31.362 152 ASN BBB CA 1
ATOM 6811 C C . ASN B 1 170 ? 48.825 31.175 65.364 1.000 30.344 152 ASN BBB C 1
ATOM 6812 O O . ASN B 1 170 ? 47.944 31.059 66.225 1.000 28.754 152 ASN BBB O 1
ATOM 6823 N N . PRO B 1 171 ? 50.050 31.649 65.649 1.000 30.027 153 PRO BBB N 1
ATOM 6824 C CA . PRO B 1 171 ? 50.501 31.845 67.014 1.000 29.480 153 PRO BBB CA 1
ATOM 6825 C C . PRO B 1 171 ? 49.649 32.783 67.880 1.000 29.650 153 PRO BBB C 1
ATOM 6826 O O . PRO B 1 171 ? 49.492 32.476 69.053 1.000 28.670 153 PRO BBB O 1
ATOM 6837 N N . ASP B 1 172 ? 49.123 33.882 67.324 1.000 30.281 154 ASP BBB N 1
ATOM 6838 C CA . ASP B 1 172 ? 48.199 34.800 68.060 1.000 29.550 154 ASP BBB CA 1
ATOM 6839 C C . ASP B 1 172 ? 46.985 34.036 68.589 1.000 29.894 154 ASP BBB C 1
ATOM 6840 O O . ASP B 1 172 ? 46.555 34.259 69.793 1.000 29.993 154 ASP BBB O 1
ATOM 6849 N N . TRP B 1 173 ? 46.435 33.141 67.772 1.000 30.952 155 TRP BBB N 1
ATOM 6850 C CA . TRP B 1 173 ? 45.197 32.373 68.110 1.000 29.661 155 TRP BBB CA 1
ATOM 6851 C C . TRP B 1 173 ? 45.517 31.373 69.198 1.000 28.838 155 TRP BBB C 1
ATOM 6852 O O . TRP B 1 173 ? 44.790 31.338 70.189 1.000 30.131 155 TRP BBB O 1
ATOM 6873 N N . ALA B 1 174 ? 46.604 30.646 69.035 1.000 28.661 156 ALA BBB N 1
ATOM 6874 C CA . ALA B 1 174 ? 47.160 29.752 70.072 1.000 28.539 156 ALA BBB CA 1
ATOM 6875 C C . ALA B 1 174 ? 47.442 30.524 71.373 1.000 28.329 156 ALA BBB C 1
ATOM 6876 O O . ALA B 1 174 ? 47.180 29.971 72.466 1.000 27.215 156 ALA BBB O 1
ATOM 6883 N N . THR B 1 175 ? 48.007 31.729 71.255 1.000 29.070 157 THR BBB N 1
ATOM 6884 C CA . THR B 1 175 ? 48.372 32.585 72.404 1.000 29.443 157 THR BBB CA 1
ATOM 6885 C C . THR B 1 175 ? 47.072 32.893 73.156 1.000 30.253 157 THR BBB C 1
ATOM 6886 O O . THR B 1 175 ? 47.061 32.790 74.417 1.000 29.333 157 THR BBB O 1
ATOM 6897 N N . ALA B 1 176 ? 46.008 33.225 72.421 1.000 29.653 158 ALA BBB N 1
ATOM 6898 C CA . ALA B 1 176 ? 44.705 33.616 73.025 1.000 30.077 158 ALA BBB CA 1
ATOM 6899 C C . ALA B 1 176 ? 44.152 32.428 73.818 1.000 29.316 158 ALA BBB C 1
ATOM 6900 O O . ALA B 1 176 ? 43.809 32.607 75.055 1.000 28.030 158 ALA BBB O 1
ATOM 6907 N N . LEU B 1 177 ? 44.174 31.246 73.189 1.000 28.124 159 LEU BBB N 1
ATOM 6908 C CA . LEU B 1 177 ? 43.526 30.049 73.769 1.000 27.742 159 LEU BBB CA 1
ATOM 6909 C C . LEU B 1 177 ? 44.343 29.494 74.936 1.000 27.286 159 LEU BBB C 1
ATOM 6910 O O . LEU B 1 177 ? 43.714 29.096 75.958 1.000 26.188 159 LEU BBB O 1
ATOM 6926 N N . ILE B 1 178 ? 45.657 29.469 74.821 1.000 26.341 160 ILE BBB N 1
ATOM 6927 C CA . ILE B 1 178 ? 46.517 29.024 75.952 1.000 26.893 160 ILE BBB CA 1
ATOM 6928 C C . ILE B 1 178 ? 46.372 30.015 77.127 1.000 28.208 160 ILE BBB C 1
ATOM 6929 O O . ILE B 1 178 ? 46.165 29.559 78.266 1.000 29.350 160 ILE BBB O 1
ATOM 6945 N N . SER B 1 179 ? 46.485 31.317 76.885 1.000 29.641 161 SER BBB N 1
ATOM 6946 C CA . SER B 1 179 ? 46.560 32.341 77.947 1.000 30.463 161 SER BBB CA 1
ATOM 6947 C C . SER B 1 179 ? 45.288 32.361 78.788 1.000 32.884 161 SER BBB C 1
ATOM 6948 O O . SER B 1 179 ? 45.408 32.824 79.946 1.000 33.221 161 SER BBB O 1
ATOM 6956 N N . LYS B 1 180 ? 44.110 31.955 78.286 1.000 34.643 162 LYS BBB N 1
ATOM 6957 C CA . LYS B 1 180 ? 42.895 31.951 79.174 1.000 34.945 162 LYS BBB CA 1
ATOM 6958 C C . LYS B 1 180 ? 43.078 30.991 80.342 1.000 34.577 162 LYS BBB C 1
ATOM 6959 O O . LYS B 1 180 ? 42.336 31.140 81.295 1.000 35.706 162 LYS BBB O 1
ATOM 6978 N N . ASP B 1 181 ? 43.968 30.001 80.257 1.000 33.107 163 ASP BBB N 1
ATOM 6979 C CA . ASP B 1 181 ? 44.170 29.070 81.393 1.000 32.676 163 ASP BBB CA 1
ATOM 6980 C C . ASP B 1 181 ? 45.516 28.348 81.259 1.000 31.599 163 ASP BBB C 1
ATOM 6981 O O . ASP B 1 181 ? 45.586 27.188 80.777 1.000 29.836 163 ASP BBB O 1
ATOM 6990 N N . VAL B 1 182 ? 46.550 29.017 81.753 1.000 31.482 164 VAL BBB N 1
ATOM 6991 C CA . VAL B 1 182 ? 47.955 28.555 81.625 1.000 31.477 164 VAL BBB CA 1
ATOM 6992 C C . VAL B 1 182 ? 48.138 27.360 82.553 1.000 31.516 164 VAL BBB C 1
ATOM 6993 O O . VAL B 1 182 ? 48.728 26.380 82.120 1.000 31.021 164 VAL BBB O 1
ATOM 7006 N N . ASN B 1 183 ? 47.621 27.438 83.783 1.000 32.014 165 ASN BBB N 1
ATOM 7007 C CA . ASN B 1 183 ? 47.680 26.317 84.756 1.000 32.020 165 ASN BBB CA 1
ATOM 7008 C C . ASN B 1 183 ? 47.140 25.025 84.118 1.000 32.335 165 ASN BBB C 1
ATOM 7009 O O . ASN B 1 183 ? 47.734 23.931 84.329 1.000 32.706 165 ASN BBB O 1
ATOM 7020 N N . LEU B 1 184 ? 46.000 25.115 83.413 1.000 30.559 166 LEU BBB N 1
ATOM 7021 C CA . LEU B 1 184 ? 45.429 23.957 82.688 1.000 30.060 166 LEU BBB CA 1
ATOM 7022 C C . LEU B 1 184 ? 46.371 23.577 81.541 1.000 29.778 166 LEU BBB C 1
ATOM 7023 O O . LEU B 1 184 ? 46.764 22.428 81.459 1.000 29.373 166 LEU BBB O 1
ATOM 7039 N N . TYR B 1 185 ? 46.719 24.493 80.655 1.000 29.638 167 TYR BBB N 1
ATOM 7040 C CA . TYR B 1 185 ? 47.388 24.081 79.397 1.000 30.418 167 TYR BBB CA 1
ATOM 7041 C C . TYR B 1 185 ? 48.755 23.418 79.649 1.000 29.848 167 TYR BBB C 1
ATOM 7042 O O . TYR B 1 185 ? 49.038 22.369 79.055 1.000 29.490 167 TYR BBB O 1
ATOM 7060 N N . LEU B 1 186 ? 49.593 23.977 80.522 1.000 30.792 168 LEU BBB N 1
ATOM 7061 C CA . LEU B 1 186 ? 50.943 23.390 80.838 1.000 29.605 168 LEU BBB CA 1
ATOM 7062 C C . LEU B 1 186 ? 50.826 21.920 81.268 1.000 28.694 168 LEU BBB C 1
ATOM 7063 O O . LEU B 1 186 ? 51.821 21.163 81.020 1.000 29.881 168 LEU BBB O 1
ATOM 7079 N N . ARG B 1 187 ? 49.693 21.488 81.822 1.000 26.636 169 ARG BBB N 1
ATOM 7080 C CA . ARG B 1 187 ? 49.568 20.113 82.367 1.000 27.173 169 ARG BBB CA 1
ATOM 7081 C C . ARG B 1 187 ? 49.450 19.101 81.243 1.000 27.550 169 ARG BBB C 1
ATOM 7082 O O . ARG B 1 187 ? 49.769 17.936 81.510 1.000 29.415 169 ARG BBB O 1
ATOM 7103 N N . ARG B 1 188 ? 48.994 19.508 80.061 1.000 27.947 170 ARG BBB N 1
ATOM 7104 C CA . ARG B 1 188 ? 49.130 18.692 78.817 1.000 30.152 170 ARG BBB CA 1
ATOM 7105 C C . ARG B 1 188 ? 50.542 18.081 78.740 1.000 30.721 170 ARG BBB C 1
ATOM 7106 O O . ARG B 1 188 ? 50.687 16.971 78.288 1.000 34.053 170 ARG BBB O 1
ATOM 7127 N N . PHE B 1 189 ? 51.570 18.814 79.117 1.000 30.829 171 PHE BBB N 1
ATOM 7128 C CA . PHE B 1 189 ? 52.993 18.394 79.006 1.000 31.315 171 PHE BBB CA 1
ATOM 7129 C C . PHE B 1 189 ? 53.489 17.846 80.352 1.000 31.036 171 PHE BBB C 1
ATOM 7130 O O . PHE B 1 189 ? 54.185 16.811 80.319 1.000 30.816 171 PHE BBB O 1
ATOM 7147 N N . LEU B 1 190 ? 53.134 18.473 81.487 1.000 29.695 172 LEU BBB N 1
ATOM 7148 C CA . LEU B 1 190 ? 53.835 18.194 82.770 1.000 30.384 172 LEU BBB CA 1
ATOM 7149 C C . LEU B 1 190 ? 53.269 16.950 83.493 1.000 31.408 172 LEU BBB C 1
ATOM 7150 O O . LEU B 1 190 ? 54.063 16.288 84.198 1.000 31.344 172 LEU BBB O 1
ATOM 7166 N N . THR B 1 191 ? 51.971 16.614 83.387 1.000 31.494 173 THR BBB N 1
ATOM 7167 C CA . THR B 1 191 ? 51.422 15.435 84.123 1.000 32.343 173 THR BBB CA 1
ATOM 7168 C C . THR B 1 191 ? 50.985 14.261 83.231 1.000 32.740 173 THR BBB C 1
ATOM 7169 O O . THR B 1 191 ? 50.765 13.170 83.782 1.000 33.763 173 THR BBB O 1
ATOM 7180 N N . THR B 1 192 ? 50.910 14.397 81.912 1.000 32.023 174 THR BBB N 1
ATOM 7181 C CA . THR B 1 192 ? 50.357 13.322 81.053 1.000 32.178 174 THR BBB CA 1
ATOM 7182 C C . THR B 1 192 ? 51.347 12.156 80.900 1.000 32.128 174 THR BBB C 1
ATOM 7183 O O . THR B 1 192 ? 52.588 12.377 80.967 1.000 31.459 174 THR BBB O 1
ATOM 7194 N N . LEU B 1 193 ? 50.821 10.944 80.684 1.000 31.663 175 LEU BBB N 1
ATOM 7195 C CA . LEU B 1 193 ? 51.633 9.709 80.552 1.000 32.518 175 LEU BBB CA 1
ATOM 7196 C C . LEU B 1 193 ? 52.299 9.609 79.173 1.000 34.348 175 LEU BBB C 1
ATOM 7197 O O . LEU B 1 193 ? 53.128 8.708 79.005 1.000 35.272 175 LEU BBB O 1
ATOM 7213 N N . ASP B 1 194 ? 51.924 10.451 78.209 1.000 34.340 176 ASP BBB N 1
ATOM 7214 C CA . ASP B 1 194 ? 52.490 10.373 76.848 1.000 34.705 176 ASP BBB CA 1
ATOM 7215 C C . ASP B 1 194 ? 53.753 11.230 76.797 1.000 34.555 176 ASP BBB C 1
ATOM 7216 O O . ASP B 1 194 ? 54.578 10.996 75.896 1.000 35.035 176 ASP BBB O 1
ATOM 7225 N N . TYR B 1 195 ? 53.902 12.200 77.712 1.000 34.643 177 TYR BBB N 1
ATOM 7226 C CA . TYR B 1 195 ? 55.158 12.989 77.870 1.000 34.826 177 TYR BBB CA 1
ATOM 7227 C C . TYR B 1 195 ? 56.017 12.519 79.062 1.000 34.865 177 TYR BBB C 1
ATOM 7228 O O . TYR B 1 195 ? 57.171 12.991 79.130 1.000 33.311 177 TYR BBB O 1
ATOM 7246 N N . ASN B 1 196 ? 55.500 11.695 79.990 1.000 34.962 178 ASN BBB N 1
ATOM 7247 C CA . ASN B 1 196 ? 56.214 11.350 81.249 1.000 34.660 178 ASN BBB CA 1
ATOM 7248 C C . ASN B 1 196 ? 56.069 9.858 81.523 1.000 35.262 178 ASN BBB C 1
ATOM 7249 O O . ASN B 1 196 ? 54.992 9.382 81.308 1.000 35.817 178 ASN BBB O 1
ATOM 7260 N N . TYR B 1 197 ? 57.094 9.144 82.004 1.000 36.028 179 TYR BBB N 1
ATOM 7261 C CA . TYR B 1 197 ? 56.852 7.779 82.560 1.000 37.182 179 TYR BBB CA 1
ATOM 7262 C C . TYR B 1 197 ? 55.812 7.930 83.692 1.000 36.720 179 TYR BBB C 1
ATOM 7263 O O . TYR B 1 197 ? 54.776 7.240 83.685 1.000 36.678 179 TYR BBB O 1
ATOM 7281 N N . SER B 1 198 ? 56.045 8.886 84.585 1.000 36.912 180 SER BBB N 1
ATOM 7282 C CA . SER B 1 198 ? 55.239 9.108 85.814 1.000 36.901 180 SER BBB CA 1
ATOM 7283 C C . SER B 1 198 ? 54.519 10.452 85.763 1.000 36.511 180 SER BBB C 1
ATOM 7284 O O . SER B 1 198 ? 55.027 11.474 85.286 1.000 35.402 180 SER BBB O 1
ATOM 7292 N N . PRO B 1 199 ? 53.257 10.481 86.240 1.000 37.615 181 PRO BBB N 1
ATOM 7293 C CA . PRO B 1 199 ? 52.470 11.717 86.270 1.000 37.715 181 PRO BBB CA 1
ATOM 7294 C C . PRO B 1 199 ? 52.756 12.570 87.510 1.000 39.028 181 PRO BBB C 1
ATOM 7295 O O . PRO B 1 199 ? 52.081 13.553 87.720 1.000 39.560 181 PRO BBB O 1
ATOM 7306 N N . ASN B 1 200 ? 53.747 12.181 88.315 1.000 41.232 182 ASN BBB N 1
ATOM 7307 C CA . ASN B 1 200 ? 54.057 12.903 89.572 1.000 42.091 182 ASN BBB CA 1
ATOM 7308 C C . ASN B 1 200 ? 55.535 13.337 89.544 1.000 42.631 182 ASN BBB C 1
ATOM 7309 O O . ASN B 1 200 ? 56.149 13.423 90.627 1.000 41.171 182 ASN BBB O 1
ATOM 7320 N N . VAL B 1 201 ? 56.083 13.651 88.358 1.000 41.464 183 VAL BBB N 1
ATOM 7321 C CA . VAL B 1 201 ? 57.471 14.185 88.240 1.000 40.997 183 VAL BBB CA 1
ATOM 7322 C C . VAL B 1 201 ? 57.507 15.572 88.882 1.000 39.210 183 VAL BBB C 1
ATOM 7323 O O . VAL B 1 201 ? 58.546 15.959 89.389 1.000 37.979 183 VAL BBB O 1
ATOM 7336 N N . PHE B 1 202 ? 56.398 16.304 88.846 1.000 38.266 184 PHE BBB N 1
ATOM 7337 C CA . PHE B 1 202 ? 56.342 17.710 89.292 1.000 37.242 184 PHE BBB CA 1
ATOM 7338 C C . PHE B 1 202 ? 55.411 17.824 90.492 1.000 37.590 184 PHE BBB C 1
ATOM 7339 O O . PHE B 1 202 ? 54.228 17.460 90.383 1.000 39.726 184 PHE BBB O 1
ATOM 7356 N N . SER B 1 203 ? 55.944 18.322 91.602 1.000 38.051 185 SER BBB N 1
ATOM 7357 C CA . SER B 1 203 ? 55.151 18.925 92.700 1.000 39.160 185 SER BBB CA 1
ATOM 7358 C C . SER B 1 203 ? 54.222 20.016 92.119 1.000 38.669 185 SER BBB C 1
ATOM 7359 O O . SER B 1 203 ? 54.494 20.572 91.024 1.000 35.363 185 SER BBB O 1
ATOM 7367 N N . GLU B 1 204 ? 53.166 20.342 92.859 1.000 39.044 186 GLU BBB N 1
ATOM 7368 C CA . GLU B 1 204 ? 52.297 21.514 92.600 1.000 39.540 186 GLU BBB CA 1
ATOM 7369 C C . GLU B 1 204 ? 53.127 22.811 92.708 1.000 39.124 186 GLU BBB C 1
ATOM 7370 O O . GLU B 1 204 ? 52.871 23.733 91.907 1.000 35.737 186 GLU BBB O 1
ATOM 7382 N N . GLU B 1 205 ? 54.060 22.914 93.662 1.000 40.328 187 GLU BBB N 1
ATOM 7383 C CA . GLU B 1 205 ? 54.965 24.087 93.781 1.000 42.695 187 GLU BBB CA 1
ATOM 7384 C C . GLU B 1 205 ? 55.741 24.232 92.455 1.000 39.762 187 GLU BBB C 1
ATOM 7385 O O . GLU B 1 205 ? 55.938 25.362 91.969 1.000 37.895 187 GLU BBB O 1
ATOM 7397 N N . ASP B 1 206 ? 56.169 23.121 91.865 1.000 37.835 188 ASP BBB N 1
ATOM 7398 C CA . ASP B 1 206 ? 56.973 23.157 90.615 1.000 37.276 188 ASP BBB CA 1
ATOM 7399 C C . ASP B 1 206 ? 56.093 23.652 89.469 1.000 36.803 188 ASP BBB C 1
ATOM 7400 O O . ASP B 1 206 ? 56.562 24.490 88.705 1.000 38.350 188 ASP BBB O 1
ATOM 7409 N N . ILE B 1 207 ? 54.873 23.132 89.323 1.000 36.254 189 ILE BBB N 1
ATOM 7410 C CA . ILE B 1 207 ? 54.008 23.470 88.156 1.000 35.846 189 ILE BBB CA 1
ATOM 7411 C C . ILE B 1 207 ? 53.727 24.965 88.274 1.000 35.747 189 ILE BBB C 1
ATOM 7412 O O . ILE B 1 207 ? 53.778 25.692 87.268 1.000 33.018 189 ILE BBB O 1
ATOM 7428 N N . ALA B 1 208 ? 53.461 25.398 89.513 1.000 35.114 190 ALA BBB N 1
ATOM 7429 C CA . ALA B 1 208 ? 53.184 26.794 89.873 1.000 33.738 190 ALA BBB CA 1
ATOM 7430 C C . ALA B 1 208 ? 54.371 27.666 89.439 1.000 33.552 190 ALA BBB C 1
ATOM 7431 O O . ALA B 1 208 ? 54.134 28.767 88.874 1.000 33.147 190 ALA BBB O 1
ATOM 7438 N N . GLU B 1 209 ? 55.624 27.245 89.631 1.000 33.305 191 GLU BBB N 1
ATOM 7439 C CA . GLU B 1 209 ? 56.721 28.097 89.092 1.000 32.943 191 GLU BBB CA 1
ATOM 7440 C C . GLU B 1 209 ? 56.560 28.216 87.554 1.000 31.827 191 GLU BBB C 1
ATOM 7441 O O . GLU B 1 209 ? 56.689 29.338 87.027 1.000 31.106 191 GLU BBB O 1
ATOM 7453 N N . TYR B 1 210 ? 56.272 27.140 86.827 1.000 30.479 192 TYR BBB N 1
ATOM 7454 C CA . TYR B 1 210 ? 56.195 27.215 85.345 1.000 31.209 192 TYR BBB CA 1
ATOM 7455 C C . TYR B 1 210 ? 54.984 28.036 84.918 1.000 31.832 192 TYR BBB C 1
ATOM 7456 O O . TYR B 1 210 ? 55.116 28.815 83.933 1.000 30.707 192 TYR BBB O 1
ATOM 7474 N N . VAL B 1 211 ? 53.871 27.913 85.668 1.000 32.143 193 VAL BBB N 1
ATOM 7475 C CA . VAL B 1 211 ? 52.649 28.717 85.428 1.000 31.526 193 VAL BBB CA 1
ATOM 7476 C C . VAL B 1 211 ? 53.054 30.173 85.614 1.000 31.170 193 VAL BBB C 1
ATOM 7477 O O . VAL B 1 211 ? 52.702 30.951 84.738 1.000 32.176 193 VAL BBB O 1
ATOM 7490 N N . ARG B 1 212 ? 53.810 30.499 86.677 1.000 31.436 194 ARG BBB N 1
ATOM 7491 C CA . ARG B 1 212 ? 54.196 31.897 87.030 1.000 31.371 194 ARG BBB CA 1
ATOM 7492 C C . ARG B 1 212 ? 54.922 32.546 85.844 1.000 31.482 194 ARG BBB C 1
ATOM 7493 O O . ARG B 1 212 ? 54.497 33.631 85.368 1.000 32.963 194 ARG BBB O 1
ATOM 7514 N N . VAL B 1 213 ? 55.939 31.884 85.326 1.000 30.489 195 VAL BBB N 1
ATOM 7515 C CA . VAL B 1 213 ? 56.818 32.501 84.293 1.000 30.047 195 VAL BBB CA 1
ATOM 7516 C C . VAL B 1 213 ? 56.064 32.552 82.962 1.000 29.077 195 VAL BBB C 1
ATOM 7517 O O . VAL B 1 213 ? 56.198 33.556 82.277 1.000 28.521 195 VAL BBB O 1
ATOM 7530 N N . ASN B 1 214 ? 55.244 31.548 82.667 1.000 29.733 196 ASN BBB N 1
ATOM 7531 C CA . ASN B 1 214 ? 54.463 31.442 81.408 1.000 30.641 196 ASN BBB CA 1
ATOM 7532 C C . ASN B 1 214 ? 53.204 32.333 81.455 1.000 30.856 196 ASN BBB C 1
ATOM 7533 O O . ASN B 1 214 ? 52.676 32.664 80.352 1.000 31.408 196 ASN BBB O 1
ATOM 7544 N N . SER B 1 215 ? 52.829 32.836 82.632 1.000 29.073 197 SER BBB N 1
ATOM 7545 C CA . SER B 1 215 ? 51.755 33.851 82.792 1.000 29.896 197 SER BBB CA 1
ATOM 7546 C C . SER B 1 215 ? 52.309 35.289 82.748 1.000 29.989 197 SER BBB C 1
ATOM 7547 O O . SER B 1 215 ? 51.500 36.238 82.838 1.000 30.466 197 SER BBB O 1
ATOM 7555 N N . LEU B 1 216 ? 53.623 35.487 82.768 1.000 30.459 198 LEU BBB N 1
ATOM 7556 C CA . LEU B 1 216 ? 54.189 36.837 82.535 1.000 31.463 198 LEU BBB CA 1
ATOM 7557 C C . LEU B 1 216 ? 53.729 37.232 81.141 1.000 30.797 198 LEU BBB C 1
ATOM 7558 O O . LEU B 1 216 ? 53.858 36.418 80.237 1.000 31.035 198 LEU BBB O 1
ATOM 7574 N N . PRO B 1 217 ? 53.119 38.423 80.944 1.000 31.007 199 PRO BBB N 1
ATOM 7575 C CA . PRO B 1 217 ? 52.779 38.894 79.609 1.000 30.637 199 PRO BBB CA 1
ATOM 7576 C C . PRO B 1 217 ? 53.965 38.776 78.649 1.000 30.094 199 PRO BBB C 1
ATOM 7577 O O . PRO B 1 217 ? 54.961 39.319 78.908 1.000 29.483 199 PRO BBB O 1
ATOM 7588 N N . GLY B 1 218 ? 53.795 38.015 77.577 1.000 30.611 200 GLY BBB N 1
ATOM 7589 C CA . GLY B 1 218 ? 54.821 37.882 76.524 1.000 30.323 200 GLY BBB CA 1
ATOM 7590 C C . GLY B 1 218 ? 55.367 36.485 76.459 1.000 29.676 200 GLY BBB C 1
ATOM 7591 O O . GLY B 1 218 ? 55.839 36.123 75.356 1.000 30.207 200 GLY BBB O 1
ATOM 7595 N N . SER B 1 219 ? 55.341 35.735 77.584 1.000 28.707 201 SER BBB N 1
ATOM 7596 C CA . SER B 1 219 ? 55.973 34.394 77.660 1.000 27.773 201 SER BBB CA 1
ATOM 7597 C C . SER B 1 219 ? 55.244 33.481 76.686 1.000 27.329 201 SER BBB C 1
ATOM 7598 O O . SER B 1 219 ? 55.908 32.816 75.914 1.000 27.083 201 SER BBB O 1
ATOM 7606 N N . ILE B 1 220 ? 53.921 33.489 76.656 1.000 27.899 202 ILE BBB N 1
ATOM 7607 C CA . ILE B 1 220 ? 53.183 32.563 75.754 1.000 28.259 202 ILE BBB CA 1
ATOM 7608 C C . ILE B 1 220 ? 53.428 33.033 74.321 1.000 28.098 202 ILE BBB C 1
ATOM 7609 O O . ILE B 1 220 ? 53.697 32.182 73.458 1.000 30.000 202 ILE BBB O 1
ATOM 7625 N N . ARG B 1 221 ? 53.313 34.332 74.078 1.000 27.712 203 ARG BBB N 1
ATOM 7626 C CA . ARG B 1 221 ? 53.500 34.882 72.716 1.000 28.208 203 ARG BBB CA 1
ATOM 7627 C C . ARG B 1 221 ? 54.873 34.419 72.219 1.000 29.888 203 ARG BBB C 1
ATOM 7628 O O . ARG B 1 221 ? 54.982 33.928 71.043 1.000 30.074 203 ARG BBB O 1
ATOM 7649 N N . SER B 1 222 ? 55.885 34.581 73.088 1.000 28.426 204 SER BBB N 1
ATOM 7650 C CA . SER B 1 222 ? 57.294 34.257 72.777 1.000 28.930 204 SER BBB CA 1
ATOM 7651 C C . SER B 1 222 ? 57.395 32.752 72.491 1.000 28.852 204 SER BBB C 1
ATOM 7652 O O . SER B 1 222 ? 58.015 32.379 71.482 1.000 28.323 204 SER BBB O 1
ATOM 7660 N N . GLY B 1 223 ? 56.781 31.927 73.334 1.000 28.715 205 GLY BBB N 1
ATOM 7661 C CA . GLY B 1 223 ? 56.796 30.459 73.169 1.000 29.010 205 GLY BBB CA 1
ATOM 7662 C C . GLY B 1 223 ? 56.229 30.058 71.810 1.000 29.428 205 GLY BBB C 1
ATOM 7663 O O . GLY B 1 223 ? 56.846 29.223 71.113 1.000 28.690 205 GLY BBB O 1
ATOM 7667 N N . CYS B 1 224 ? 55.063 30.592 71.433 1.000 28.974 206 CYS BBB N 1
ATOM 7668 C CA . CYS B 1 224 ? 54.452 30.259 70.129 1.000 29.135 206 CYS BBB CA 1
ATOM 7669 C C . CYS B 1 224 ? 55.410 30.699 69.016 1.000 29.428 206 CYS BBB C 1
ATOM 7670 O O . CYS B 1 224 ? 55.484 29.968 68.033 1.000 30.320 206 CYS BBB O 1
ATOM 7678 N N . GLN B 1 225 ? 56.188 31.778 69.196 1.000 29.891 207 GLN BBB N 1
ATOM 7679 C CA . GLN B 1 225 ? 57.202 32.224 68.185 1.000 31.360 207 GLN BBB CA 1
ATOM 7680 C C . GLN B 1 225 ? 58.316 31.163 68.040 1.000 33.213 207 GLN BBB C 1
ATOM 7681 O O . GLN B 1 225 ? 58.887 31.006 66.888 1.000 32.262 207 GLN BBB O 1
ATOM 7695 N N . TRP B 1 226 ? 58.615 30.420 69.116 1.000 32.848 208 TRP BBB N 1
ATOM 7696 C CA . TRP B 1 226 ? 59.624 29.324 69.071 1.000 34.042 208 TRP BBB CA 1
ATOM 7697 C C . TRP B 1 226 ? 59.156 28.307 68.035 1.000 32.962 208 TRP BBB C 1
ATOM 7698 O O . TRP B 1 226 ? 59.905 28.045 67.102 1.000 33.339 208 TRP BBB O 1
ATOM 7719 N N . TYR B 1 227 ? 57.931 27.814 68.184 1.000 32.858 209 TYR BBB N 1
ATOM 7720 C CA . TYR B 1 227 ? 57.260 26.861 67.252 1.000 32.821 209 TYR BBB CA 1
ATOM 7721 C C . TYR B 1 227 ? 57.077 27.462 65.833 1.000 33.172 209 TYR BBB C 1
ATOM 7722 O O . TYR B 1 227 ? 57.263 26.709 64.843 1.000 32.970 209 TYR BBB O 1
ATOM 7740 N N . ALA B 1 228 ? 56.688 28.742 65.699 1.000 31.563 210 ALA BBB N 1
ATOM 7741 C CA . ALA B 1 228 ? 56.398 29.335 64.380 1.000 31.384 210 ALA BBB CA 1
ATOM 7742 C C . ALA B 1 228 ? 57.682 29.346 63.534 1.000 32.240 210 ALA BBB C 1
ATOM 7743 O O . ALA B 1 228 ? 57.687 28.827 62.356 1.000 31.497 210 ALA BBB O 1
ATOM 7750 N N . THR B 1 229 ? 58.750 29.903 64.097 1.000 32.210 211 THR BBB N 1
ATOM 7751 C CA . THR B 1 229 ? 60.105 29.869 63.471 1.000 33.798 211 THR BBB CA 1
ATOM 7752 C C . THR B 1 229 ? 60.543 28.409 63.313 1.000 33.893 211 THR BBB C 1
ATOM 7753 O O . THR B 1 229 ? 61.057 28.111 62.255 1.000 35.434 211 THR BBB O 1
ATOM 7764 N N . GLY B 1 230 ? 60.231 27.518 64.263 1.000 33.833 212 GLY BBB N 1
ATOM 7765 C CA . GLY B 1 230 ? 60.476 26.059 64.190 1.000 33.676 212 GLY BBB CA 1
ATOM 7766 C C . GLY B 1 230 ? 59.938 25.406 62.924 1.000 34.943 212 GLY BBB C 1
ATOM 7767 O O . GLY B 1 230 ? 60.582 24.443 62.464 1.000 36.273 212 GLY BBB O 1
ATOM 7771 N N . LEU B 1 231 ? 58.789 25.863 62.391 1.000 35.233 213 LEU BBB N 1
ATOM 7772 C CA . LEU B 1 231 ? 58.139 25.277 61.192 1.000 36.912 213 LEU BBB CA 1
ATOM 7773 C C . LEU B 1 231 ? 58.460 26.131 59.956 1.000 37.260 213 LEU BBB C 1
ATOM 7774 O O . LEU B 1 231 ? 58.031 25.755 58.900 1.000 37.350 213 LEU BBB O 1
ATOM 7790 N N . ARG B 1 232 ? 59.206 27.234 60.088 1.000 37.365 214 ARG BBB N 1
ATOM 7791 C CA . ARG B 1 232 ? 59.510 28.159 58.962 1.000 37.771 214 ARG BBB CA 1
ATOM 7792 C C . ARG B 1 232 ? 61.044 28.350 58.868 1.000 38.156 214 ARG BBB C 1
ATOM 7793 O O . ARG B 1 232 ? 61.668 27.440 58.315 1.000 37.279 214 ARG BBB O 1
ATOM 7814 N N . GLU B 1 233 ? 61.608 29.466 59.359 1.000 38.210 215 GLU BBB N 1
ATOM 7815 C CA A GLU B 1 233 ? 63.048 29.774 59.110 0.600 39.490 215 GLU BBB CA 1
ATOM 7816 C CA B GLU B 1 233 ? 63.050 29.838 59.313 0.400 38.361 215 GLU BBB CA 1
ATOM 7817 C C . GLU B 1 233 ? 63.931 28.622 59.623 1.000 39.685 215 GLU BBB C 1
ATOM 7818 O O . GLU B 1 233 ? 64.976 28.406 58.939 1.000 40.848 215 GLU BBB O 1
ATOM 7840 N N . ASP B 1 234 ? 63.556 27.916 60.705 1.000 39.198 216 ASP BBB N 1
ATOM 7841 C CA . ASP B 1 234 ? 64.418 26.873 61.336 1.000 40.452 216 ASP BBB CA 1
ATOM 7842 C C . ASP B 1 234 ? 64.615 25.747 60.342 1.000 40.452 216 ASP BBB C 1
ATOM 7843 O O . ASP B 1 234 ? 65.684 25.144 60.329 1.000 41.346 216 ASP BBB O 1
ATOM 7852 N N . THR B 1 235 ? 63.599 25.496 59.540 1.000 40.131 217 THR BBB N 1
ATOM 7853 C CA . THR B 1 235 ? 63.583 24.328 58.626 1.000 41.931 217 THR BBB CA 1
ATOM 7854 C C . THR B 1 235 ? 64.578 24.600 57.496 1.000 42.973 217 THR BBB C 1
ATOM 7855 O O . THR B 1 235 ? 65.154 23.633 56.978 1.000 44.088 217 THR BBB O 1
ATOM 7866 N N . GLU B 1 236 ? 64.722 25.868 57.112 1.000 44.900 218 GLU BBB N 1
ATOM 7867 C CA . GLU B 1 236 ? 65.675 26.316 56.061 1.000 48.748 218 GLU BBB CA 1
ATOM 7868 C C . GLU B 1 236 ? 67.100 26.240 56.630 1.000 46.246 218 GLU BBB C 1
ATOM 7869 O O . GLU B 1 236 ? 67.975 25.778 55.921 1.000 46.958 218 GLU BBB O 1
ATOM 7881 N N . ASN B 1 237 ? 67.306 26.620 57.889 1.000 43.852 219 ASN BBB N 1
ATOM 7882 C CA . ASN B 1 237 ? 68.658 26.697 58.503 1.000 43.442 219 ASN BBB CA 1
ATOM 7883 C C . ASN B 1 237 ? 69.179 25.256 58.673 1.000 45.780 219 ASN BBB C 1
ATOM 7884 O O . ASN B 1 237 ? 70.407 24.969 58.370 1.000 45.804 219 ASN BBB O 1
ATOM 7895 N N . LEU B 1 238 ? 68.269 24.352 59.060 1.000 47.162 220 LEU BBB N 1
ATOM 7896 C CA . LEU B 1 238 ? 68.598 22.915 59.289 1.000 48.050 220 LEU BBB CA 1
ATOM 7897 C C . LEU B 1 238 ? 68.876 22.231 57.940 1.000 48.529 220 LEU BBB C 1
ATOM 7898 O O . LEU B 1 238 ? 69.863 21.471 57.898 1.000 51.680 220 LEU BBB O 1
ATOM 7914 N N . ALA B 1 239 ? 68.102 22.505 56.882 1.000 46.577 221 ALA BBB N 1
ATOM 7915 C CA . ALA B 1 239 ? 68.371 22.005 55.503 1.000 47.916 221 ALA BBB CA 1
ATOM 7916 C C . ALA B 1 239 ? 69.786 22.381 54.996 1.000 48.210 221 ALA BBB C 1
ATOM 7917 O O . ALA B 1 239 ? 70.361 21.579 54.256 1.000 47.083 221 ALA BBB O 1
ATOM 7924 N N . LYS B 1 240 ? 70.326 23.540 55.398 1.000 49.422 222 LYS BBB N 1
ATOM 7925 C CA . LYS B 1 240 ? 71.672 24.059 55.003 1.000 52.122 222 LYS BBB CA 1
ATOM 7926 C C . LYS B 1 240 ? 72.759 23.667 56.027 1.000 51.186 222 LYS BBB C 1
ATOM 7927 O O . LYS B 1 240 ? 73.938 23.850 55.720 1.000 51.702 222 LYS BBB O 1
ATOM 7946 N N . ALA B 1 241 ? 72.389 23.117 57.188 1.000 49.126 223 ALA BBB N 1
ATOM 7947 C CA . ALA B 1 241 ? 73.310 22.690 58.275 1.000 49.363 223 ALA BBB CA 1
ATOM 7948 C C . ALA B 1 241 ? 74.019 21.352 57.942 1.000 49.002 223 ALA BBB C 1
ATOM 7949 O O . ALA B 1 241 ? 73.847 20.375 58.656 1.000 47.056 223 ALA BBB O 1
ATOM 7956 N N . THR B 1 242 ? 74.875 21.319 56.918 1.000 51.909 224 THR BBB N 1
ATOM 7957 C CA . THR B 1 242 ? 75.348 20.059 56.262 1.000 52.969 224 THR BBB CA 1
ATOM 7958 C C . THR B 1 242 ? 76.819 19.744 56.619 1.000 55.512 224 THR BBB C 1
ATOM 7959 O O . THR B 1 242 ? 77.245 18.561 56.404 1.000 55.966 224 THR BBB O 1
ATOM 7970 N N . ASP B 1 243 ? 77.537 20.745 57.163 1.000 56.353 225 ASP BBB N 1
ATOM 7971 C CA . ASP B 1 243 ? 78.912 20.694 57.747 1.000 57.463 225 ASP BBB CA 1
ATOM 7972 C C . ASP B 1 243 ? 78.855 20.089 59.173 1.000 54.563 225 ASP BBB C 1
ATOM 7973 O O . ASP B 1 243 ? 78.649 20.850 60.135 1.000 51.626 225 ASP BBB O 1
ATOM 7982 N N . LYS B 1 244 ? 79.075 18.778 59.315 1.000 54.029 226 LYS BBB N 1
ATOM 7983 C CA . LYS B 1 244 ? 78.870 18.009 60.580 1.000 52.313 226 LYS BBB CA 1
ATOM 7984 C C . LYS B 1 244 ? 79.738 18.588 61.697 1.000 51.219 226 LYS BBB C 1
ATOM 7985 O O . LYS B 1 244 ? 80.910 18.893 61.432 1.000 50.701 226 LYS BBB O 1
ATOM 8004 N N . LEU B 1 245 ? 79.170 18.722 62.898 1.000 49.122 227 LEU BBB N 1
ATOM 8005 C CA . LEU B 1 245 ? 79.952 19.024 64.121 1.000 49.282 227 LEU BBB CA 1
ATOM 8006 C C . LEU B 1 245 ? 81.096 18.015 64.190 1.000 49.828 227 LEU BBB C 1
ATOM 8007 O O . LEU B 1 245 ? 80.842 16.847 63.861 1.000 49.568 227 LEU BBB O 1
ATOM 8023 N N . THR B 1 246 ? 82.267 18.430 64.662 1.000 50.973 228 THR BBB N 1
ATOM 8024 C CA . THR B 1 246 ? 83.426 17.517 64.907 1.000 53.264 228 THR BBB CA 1
ATOM 8025 C C . THR B 1 246 ? 83.667 17.308 66.405 1.000 53.370 228 THR BBB C 1
ATOM 8026 O O . THR B 1 246 ? 84.292 16.273 66.742 1.000 55.639 228 THR BBB O 1
ATOM 8037 N N . ILE B 1 247 ? 83.225 18.238 67.255 1.000 52.334 229 ILE BBB N 1
ATOM 8038 C CA . ILE B 1 247 ? 83.328 18.133 68.747 1.000 52.899 229 ILE BBB CA 1
ATOM 8039 C C . ILE B 1 247 ? 82.535 16.918 69.241 1.000 52.511 229 ILE BBB C 1
ATOM 8040 O O . ILE B 1 247 ? 81.558 16.527 68.616 1.000 51.834 229 ILE BBB O 1
ATOM 8056 N N . PRO B 1 248 ? 82.925 16.290 70.377 1.000 53.630 230 PRO BBB N 1
ATOM 8057 C CA . PRO B 1 248 ? 82.103 15.270 71.031 1.000 53.030 230 PRO BBB CA 1
ATOM 8058 C C . PRO B 1 248 ? 80.646 15.698 71.291 1.000 51.031 230 PRO BBB C 1
ATOM 8059 O O . PRO B 1 248 ? 80.412 16.781 71.807 1.000 50.019 230 PRO BBB O 1
ATOM 8070 N N . VAL B 1 249 ? 79.701 14.841 70.879 1.000 49.878 231 VAL BBB N 1
ATOM 8071 C CA . VAL B 1 249 ? 78.242 14.972 71.159 1.000 47.920 231 VAL BBB CA 1
ATOM 8072 C C . VAL B 1 249 ? 77.766 13.699 71.867 1.000 47.279 231 VAL BBB C 1
ATOM 8073 O O . VAL B 1 249 ? 78.127 12.605 71.413 1.000 46.826 231 VAL BBB O 1
ATOM 8086 N N . ILE B 1 250 ? 76.960 13.857 72.914 1.000 46.497 232 ILE BBB N 1
ATOM 8087 C CA . ILE B 1 250 ? 76.099 12.754 73.407 1.000 47.637 232 ILE BBB CA 1
ATOM 8088 C C . ILE B 1 250 ? 74.638 13.187 73.393 1.000 46.206 232 ILE BBB C 1
ATOM 8089 O O . ILE B 1 250 ? 74.334 14.320 73.776 1.000 45.772 232 ILE BBB O 1
ATOM 8105 N N . ALA B 1 251 ? 73.774 12.253 73.008 1.000 46.243 233 ALA BBB N 1
ATOM 8106 C CA . ALA B 1 251 ? 72.326 12.457 72.795 1.000 45.368 233 ALA BBB CA 1
ATOM 8107 C C . ALA B 1 251 ? 71.564 11.337 73.505 1.000 45.210 233 ALA BBB C 1
ATOM 8108 O O . ALA B 1 251 ? 71.691 10.133 73.124 1.000 45.437 233 ALA BBB O 1
ATOM 8115 N N . TRP B 1 252 ? 70.815 11.727 74.523 1.000 43.292 234 TRP BBB N 1
ATOM 8116 C CA . TRP B 1 252 ? 69.995 10.778 75.310 1.000 44.588 234 TRP BBB CA 1
ATOM 8117 C C . TRP B 1 252 ? 68.548 11.256 75.327 1.000 42.894 234 TRP BBB C 1
ATOM 8118 O O . TRP B 1 252 ? 68.314 12.418 75.713 1.000 43.336 234 TRP BBB O 1
ATOM 8139 N N . GLY B 1 253 ? 67.631 10.390 74.912 1.000 43.305 235 GLY BBB N 1
ATOM 8140 C CA . GLY B 1 253 ? 66.184 10.645 74.989 1.000 42.638 235 GLY BBB CA 1
ATOM 8141 C C . GLY B 1 253 ? 65.509 9.692 75.950 1.000 42.942 235 GLY BBB C 1
ATOM 8142 O O . GLY B 1 253 ? 66.091 8.616 76.207 1.000 45.591 235 GLY BBB O 1
ATOM 8146 N N . GLY B 1 254 ? 64.347 10.071 76.492 1.000 41.687 236 GLY BBB N 1
ATOM 8147 C CA . GLY B 1 254 ? 63.550 9.170 77.351 1.000 41.336 236 GLY BBB CA 1
ATOM 8148 C C . GLY B 1 254 ? 62.991 7.987 76.561 1.000 40.468 236 GLY BBB C 1
ATOM 8149 O O . GLY B 1 254 ? 62.547 8.213 75.466 1.000 41.034 236 GLY BBB O 1
ATOM 8153 N N . SER B 1 255 ? 63.046 6.776 77.101 1.000 40.251 237 SER BBB N 1
ATOM 8154 C CA . SER B 1 255 ? 62.354 5.553 76.628 1.000 41.346 237 SER BBB CA 1
ATOM 8155 C C . SER B 1 255 ? 60.920 5.892 76.203 1.000 41.287 237 SER BBB C 1
ATOM 8156 O O . SER B 1 255 ? 60.495 5.403 75.165 1.000 41.469 237 SER BBB O 1
ATOM 8164 N N . HIS B 1 256 ? 60.211 6.697 77.005 1.000 40.737 238 HIS BBB N 1
ATOM 8165 C CA . HIS B 1 256 ? 58.757 6.996 76.881 1.000 39.540 238 HIS BBB CA 1
ATOM 8166 C C . HIS B 1 256 ? 58.536 8.372 76.204 1.000 38.781 238 HIS BBB C 1
ATOM 8167 O O . HIS B 1 256 ? 57.408 8.936 76.316 1.000 37.159 238 HIS BBB O 1
ATOM 8182 N N . PHE B 1 257 ? 59.545 8.880 75.477 1.000 38.641 239 PHE BBB N 1
ATOM 8183 C CA . PHE B 1 257 ? 59.332 9.920 74.432 1.000 38.459 239 PHE BBB CA 1
ATOM 8184 C C . PHE B 1 257 ? 60.185 9.592 73.179 1.000 38.510 239 PHE BBB C 1
ATOM 8185 O O . PHE B 1 257 ? 59.797 8.642 72.469 1.000 39.165 239 PHE BBB O 1
ATOM 8202 N N . LEU B 1 258 ? 61.275 10.315 72.892 1.000 38.427 240 LEU BBB N 1
ATOM 8203 C CA . LEU B 1 258 ? 62.060 10.146 71.620 1.000 38.970 240 LEU BBB CA 1
ATOM 8204 C C . LEU B 1 258 ? 62.958 8.924 71.688 1.000 39.786 240 LEU BBB C 1
ATOM 8205 O O . LEU B 1 258 ? 63.327 8.444 70.623 1.000 40.828 240 LEU BBB O 1
ATOM 8221 N N . GLY B 1 259 ? 63.306 8.479 72.896 1.000 40.542 241 GLY BBB N 1
ATOM 8222 C CA . GLY B 1 259 ? 64.210 7.343 73.137 1.000 42.731 241 GLY BBB CA 1
ATOM 8223 C C . GLY B 1 259 ? 65.572 7.537 72.469 1.000 43.879 241 GLY BBB C 1
ATOM 8224 O O . GLY B 1 259 ? 66.222 8.572 72.711 1.000 44.692 241 GLY BBB O 1
ATOM 8228 N N . ASP B 1 260 ? 66.014 6.559 71.688 1.000 44.496 242 ASP BBB N 1
ATOM 8229 C CA . ASP B 1 260 ? 67.379 6.515 71.123 1.000 45.730 242 ASP BBB CA 1
ATOM 8230 C C . ASP B 1 260 ? 67.517 7.584 70.021 1.000 45.257 242 ASP BBB C 1
ATOM 8231 O O . ASP B 1 260 ? 67.275 7.266 68.860 1.000 45.583 242 ASP BBB O 1
ATOM 8240 N N . ILE B 1 261 ? 67.969 8.789 70.378 1.000 44.891 243 ILE BBB N 1
ATOM 8241 C CA . ILE B 1 261 ? 68.079 9.966 69.463 1.000 45.226 243 ILE BBB CA 1
ATOM 8242 C C . ILE B 1 261 ? 69.454 10.022 68.757 1.000 47.514 243 ILE BBB C 1
ATOM 8243 O O . ILE B 1 261 ? 69.693 11.004 68.032 1.000 46.632 243 ILE BBB O 1
ATOM 8259 N N . ARG B 1 262 ? 70.309 9.004 68.889 1.000 49.624 244 ARG BBB N 1
ATOM 8260 C CA . ARG B 1 262 ? 71.673 8.983 68.278 1.000 51.896 244 ARG BBB CA 1
ATOM 8261 C C . ARG B 1 262 ? 71.588 9.084 66.755 1.000 52.762 244 ARG BBB C 1
ATOM 8262 O O . ARG B 1 262 ? 72.291 9.901 66.154 1.000 51.323 244 ARG BBB O 1
ATOM 8283 N N . PRO B 1 263 ? 70.751 8.245 66.093 1.000 53.855 245 PRO BBB N 1
ATOM 8284 C CA . PRO B 1 263 ? 70.625 8.279 64.634 1.000 54.185 245 PRO BBB CA 1
ATOM 8285 C C . PRO B 1 263 ? 70.398 9.697 64.094 1.000 52.676 245 PRO BBB C 1
ATOM 8286 O O . PRO B 1 263 ? 70.980 10.015 63.076 1.000 53.067 245 PRO BBB O 1
ATOM 8297 N N . ALA B 1 264 ? 69.608 10.517 64.792 1.000 50.289 246 ALA BBB N 1
ATOM 8298 C CA . ALA B 1 264 ? 69.227 11.870 64.324 1.000 50.844 246 ALA BBB CA 1
ATOM 8299 C C . ALA B 1 264 ? 70.431 12.832 64.397 1.000 51.075 246 ALA BBB C 1
ATOM 8300 O O . ALA B 1 264 ? 70.679 13.550 63.414 1.000 50.314 246 ALA BBB O 1
ATOM 8307 N N . TRP B 1 265 ? 71.132 12.855 65.533 1.000 50.013 247 TRP BBB N 1
ATOM 8308 C CA . TRP B 1 265 ? 72.342 13.680 65.772 1.000 49.318 247 TRP BBB CA 1
ATOM 8309 C C . TRP B 1 265 ? 73.497 13.210 64.887 1.000 51.079 247 TRP BBB C 1
ATOM 8310 O O . TRP B 1 265 ? 74.259 14.075 64.421 1.000 50.682 247 TRP BBB O 1
ATOM 8331 N N . GLN B 1 266 ? 73.596 11.908 64.624 1.000 52.858 248 GLN BBB N 1
ATOM 8332 C CA . GLN B 1 266 ? 74.632 11.351 63.726 1.000 56.724 248 GLN BBB CA 1
ATOM 8333 C C . GLN B 1 266 ? 74.602 12.087 62.382 1.000 57.376 248 GLN BBB C 1
ATOM 8334 O O . GLN B 1 266 ? 75.684 12.192 61.765 1.000 56.925 248 GLN BBB O 1
ATOM 8348 N N . GLU B 1 267 ? 73.438 12.616 61.974 1.000 56.662 249 GLU BBB N 1
ATOM 8349 C CA . GLU B 1 267 ? 73.265 13.345 60.690 1.000 56.965 249 GLU BBB CA 1
ATOM 8350 C C . GLU B 1 267 ? 73.909 14.732 60.733 1.000 56.949 249 GLU BBB C 1
ATOM 8351 O O . GLU B 1 267 ? 74.187 15.241 59.628 1.000 57.643 249 GLU BBB O 1
ATOM 8363 N N . VAL B 1 268 ? 74.123 15.344 61.906 1.000 54.027 250 VAL BBB N 1
ATOM 8364 C CA . VAL B 1 268 ? 74.763 16.697 61.956 1.000 53.761 250 VAL BBB CA 1
ATOM 8365 C C . VAL B 1 268 ? 76.091 16.687 62.710 1.000 53.701 250 VAL BBB C 1
ATOM 8366 O O . VAL B 1 268 ? 76.654 17.775 62.887 1.000 52.934 250 VAL BBB O 1
ATOM 8379 N N . ALA B 1 269 ? 76.584 15.514 63.091 1.000 54.967 251 ALA BBB N 1
ATOM 8380 C CA . ALA B 1 269 ? 77.708 15.361 64.043 1.000 56.749 251 ALA BBB CA 1
ATOM 8381 C C . ALA B 1 269 ? 78.471 14.049 63.789 1.000 58.521 251 ALA BBB C 1
ATOM 8382 O O . ALA B 1 269 ? 77.828 12.977 63.668 1.000 58.435 251 ALA BBB O 1
ATOM 8389 N N . GLU B 1 270 ? 79.803 14.122 63.736 1.000 59.521 252 GLU BBB N 1
ATOM 8390 C CA . GLU B 1 270 ? 80.667 12.969 63.376 1.000 61.257 252 GLU BBB CA 1
ATOM 8391 C C . GLU B 1 270 ? 80.844 12.040 64.584 1.000 60.244 252 GLU BBB C 1
ATOM 8392 O O . GLU B 1 270 ? 80.937 10.829 64.346 1.000 60.193 252 GLU BBB O 1
ATOM 8404 N N . ASN B 1 271 ? 80.864 12.575 65.811 1.000 58.361 253 ASN BBB N 1
ATOM 8405 C CA . ASN B 1 271 ? 81.215 11.826 67.052 1.000 59.763 253 ASN BBB CA 1
ATOM 8406 C C . ASN B 1 271 ? 80.015 11.864 68.000 1.000 56.992 253 ASN BBB C 1
ATOM 8407 O O . ASN B 1 271 ? 79.859 12.867 68.706 1.000 55.025 253 ASN BBB O 1
ATOM 8418 N N . VAL B 1 272 ? 79.191 10.808 67.978 1.000 56.635 254 VAL BBB N 1
ATOM 8419 C CA . VAL B 1 272 ? 77.861 10.722 68.671 1.000 53.306 254 VAL BBB CA 1
ATOM 8420 C C . VAL B 1 272 ? 77.752 9.408 69.469 1.000 52.824 254 VAL BBB C 1
ATOM 8421 O O . VAL B 1 272 ? 77.818 8.300 68.894 1.000 50.697 254 VAL BBB O 1
ATOM 8434 N N . GLU B 1 273 ? 77.552 9.562 70.776 1.000 53.231 255 GLU BBB N 1
ATOM 8435 C CA . GLU B 1 273 ? 77.244 8.475 71.746 1.000 55.396 255 GLU BBB CA 1
ATOM 8436 C C . GLU B 1 273 ? 75.903 8.808 72.408 1.000 52.746 255 GLU BBB C 1
ATOM 8437 O O . GLU B 1 273 ? 75.500 9.985 72.353 1.000 51.167 255 GLU BBB O 1
ATOM 8449 N N . GLY B 1 274 ? 75.252 7.818 73.024 1.000 53.067 256 GLY BBB N 1
ATOM 8450 C CA . GLY B 1 274 ? 74.060 8.034 73.866 1.000 50.851 256 GLY BBB CA 1
ATOM 8451 C C . GLY B 1 274 ? 73.062 6.908 73.760 1.000 50.524 256 GLY BBB C 1
ATOM 8452 O O . GLY B 1 274 ? 73.458 5.761 73.908 1.000 51.549 256 GLY BBB O 1
ATOM 8456 N N . GLY B 1 275 ? 71.797 7.244 73.531 1.000 49.358 257 GLY BBB N 1
ATOM 8457 C CA . GLY B 1 275 ? 70.694 6.268 73.466 1.000 49.606 257 GLY BBB CA 1
ATOM 8458 C C . GLY B 1 275 ? 69.487 6.723 74.271 1.000 47.073 257 GLY BBB C 1
ATOM 8459 O O . GLY B 1 275 ? 69.139 7.916 74.183 1.000 45.232 257 GLY BBB O 1
ATOM 8463 N N . ALA B 1 276 ? 68.900 5.808 75.046 1.000 47.484 258 ALA BBB N 1
ATOM 8464 C CA . ALA B 1 276 ? 67.558 5.932 75.665 1.000 47.112 258 ALA BBB CA 1
ATOM 8465 C C . ALA B 1 276 ? 67.662 5.715 77.169 1.000 47.125 258 ALA BBB C 1
ATOM 8466 O O . ALA B 1 276 ? 68.306 4.740 77.546 1.000 47.831 258 ALA BBB O 1
ATOM 8473 N N . VAL B 1 277 ? 67.021 6.573 77.965 1.000 46.063 259 VAL BBB N 1
ATOM 8474 C CA . VAL B 1 277 ? 66.925 6.430 79.446 1.000 46.740 259 VAL BBB CA 1
ATOM 8475 C C . VAL B 1 277 ? 65.718 5.529 79.769 1.000 47.461 259 VAL BBB C 1
ATOM 8476 O O . VAL B 1 277 ? 64.623 5.815 79.296 1.000 45.219 259 VAL BBB O 1
ATOM 8489 N N . GLU B 1 278 ? 65.919 4.490 80.581 1.000 50.472 260 GLU BBB N 1
ATOM 8490 C CA . GLU B 1 278 ? 64.876 3.503 80.967 1.000 52.481 260 GLU BBB CA 1
ATOM 8491 C C . GLU B 1 278 ? 63.807 4.192 81.824 1.000 49.053 260 GLU BBB C 1
ATOM 8492 O O . GLU B 1 278 ? 64.176 4.997 82.708 1.000 48.225 260 GLU BBB O 1
ATOM 8504 N N . ASN B 1 279 ? 62.534 3.903 81.540 1.000 46.456 261 ASN BBB N 1
ATOM 8505 C CA . ASN B 1 279 ? 61.341 4.378 82.301 1.000 43.596 261 ASN BBB CA 1
ATOM 8506 C C . ASN B 1 279 ? 61.420 5.891 82.506 1.000 41.340 261 ASN BBB C 1
ATOM 8507 O O . ASN B 1 279 ? 61.166 6.367 83.616 1.000 40.105 261 ASN BBB O 1
ATOM 8518 N N . CYS B 1 280 ? 61.690 6.634 81.441 1.000 41.130 262 CYS BBB N 1
ATOM 8519 C CA . CYS B 1 280 ? 61.821 8.109 81.502 1.000 40.478 262 CYS BBB CA 1
ATOM 8520 C C . CYS B 1 280 ? 61.103 8.763 80.326 1.000 39.247 262 CYS BBB C 1
ATOM 8521 O O . CYS B 1 280 ? 61.325 8.306 79.187 1.000 40.324 262 CYS BBB O 1
ATOM 8529 N N . GLY B 1 281 ? 60.329 9.809 80.609 1.000 37.577 263 GLY BBB N 1
ATOM 8530 C CA . GLY B 1 281 ? 59.643 10.636 79.605 1.000 35.848 263 GLY BBB CA 1
ATOM 8531 C C . GLY B 1 281 ? 60.514 11.778 79.100 1.000 35.801 263 GLY BBB C 1
ATOM 8532 O O . GLY B 1 281 ? 61.757 11.696 79.145 1.000 37.008 263 GLY BBB O 1
ATOM 8536 N N . HIS B 1 282 ? 59.892 12.817 78.579 1.000 35.083 264 HIS BBB N 1
ATOM 8537 C CA . HIS B 1 282 ? 60.588 13.897 77.861 1.000 34.977 264 HIS BBB CA 1
ATOM 8538 C C . HIS B 1 282 ? 61.460 14.725 78.819 1.000 35.131 264 HIS BBB C 1
ATOM 8539 O O . HIS B 1 282 ? 62.504 15.212 78.416 1.000 36.069 264 HIS BBB O 1
ATOM 8554 N N . PHE B 1 283 ? 61.045 14.885 80.061 1.000 35.649 265 PHE BBB N 1
ATOM 8555 C CA . PHE B 1 283 ? 61.600 15.877 81.008 1.000 34.815 265 PHE BBB CA 1
ATOM 8556 C C . PHE B 1 283 ? 62.701 15.229 81.852 1.000 35.323 265 PHE BBB C 1
ATOM 8557 O O . PHE B 1 283 ? 62.553 15.114 83.094 1.000 35.829 265 PHE BBB O 1
ATOM 8574 N N . VAL B 1 284 ? 63.792 14.854 81.185 1.000 35.193 266 VAL BBB N 1
ATOM 8575 C CA . VAL B 1 284 ? 64.895 14.003 81.729 1.000 36.159 266 VAL BBB CA 1
ATOM 8576 C C . VAL B 1 284 ? 65.576 14.696 82.906 1.000 36.188 266 VAL BBB C 1
ATOM 8577 O O . VAL B 1 284 ? 65.776 14.088 83.955 1.000 37.258 266 VAL BBB O 1
ATOM 8590 N N . PRO B 1 285 ? 65.906 15.997 82.831 1.000 34.993 267 PRO BBB N 1
ATOM 8591 C CA . PRO B 1 285 ? 66.473 16.690 83.994 1.000 35.635 267 PRO BBB CA 1
ATOM 8592 C C . PRO B 1 285 ? 65.705 16.615 85.326 1.000 36.081 267 PRO BBB C 1
ATOM 8593 O O . PRO B 1 285 ? 66.322 16.806 86.402 1.000 35.993 267 PRO BBB O 1
ATOM 8604 N N . GLU B 1 286 ? 64.390 16.388 85.237 1.000 36.209 268 GLU BBB N 1
ATOM 8605 C CA . GLU B 1 286 ? 63.448 16.419 86.386 1.000 36.421 268 GLU BBB CA 1
ATOM 8606 C C . GLU B 1 286 ? 62.949 15.019 86.712 1.000 37.077 268 GLU BBB C 1
ATOM 8607 O O . GLU B 1 286 ? 62.718 14.745 87.904 1.000 38.604 268 GLU BBB O 1
ATOM 8619 N N . GLU B 1 287 ? 62.801 14.170 85.703 1.000 37.763 269 GLU BBB N 1
ATOM 8620 C CA . GLU B 1 287 ? 62.326 12.783 85.915 1.000 38.428 269 GLU BBB CA 1
ATOM 8621 C C . GLU B 1 287 ? 63.516 11.951 86.372 1.000 40.306 269 GLU BBB C 1
ATOM 8622 O O . GLU B 1 287 ? 63.320 11.083 87.279 1.000 41.750 269 GLU BBB O 1
ATOM 8634 N N . LYS B 1 288 ? 64.698 12.185 85.780 1.000 41.278 270 LYS BBB N 1
ATOM 8635 C CA . LYS B 1 288 ? 65.920 11.405 86.094 1.000 42.680 270 LYS BBB CA 1
ATOM 8636 C C . LYS B 1 288 ? 67.104 12.323 86.384 1.000 42.245 270 LYS BBB C 1
ATOM 8637 O O . LYS B 1 288 ? 68.122 12.273 85.700 1.000 40.822 270 LYS BBB O 1
ATOM 8656 N N . PRO B 1 289 ? 67.017 13.165 87.438 1.000 42.203 271 PRO BBB N 1
ATOM 8657 C CA . PRO B 1 289 ? 68.087 14.108 87.742 1.000 42.172 271 PRO BBB CA 1
ATOM 8658 C C . PRO B 1 289 ? 69.433 13.379 87.896 1.000 43.202 271 PRO BBB C 1
ATOM 8659 O O . PRO B 1 289 ? 70.427 13.877 87.344 1.000 41.474 271 PRO BBB O 1
ATOM 8670 N N . GLN B 1 290 ? 69.440 12.216 88.554 1.000 43.592 272 GLN BBB N 1
ATOM 8671 C CA . GLN B 1 290 ? 70.714 11.519 88.871 1.000 45.561 272 GLN BBB CA 1
ATOM 8672 C C . GLN B 1 290 ? 71.350 11.053 87.560 1.000 45.711 272 GLN BBB C 1
ATOM 8673 O O . GLN B 1 290 ? 72.601 11.158 87.467 1.000 46.325 272 GLN BBB O 1
ATOM 8687 N N . PHE B 1 291 ? 70.560 10.603 86.579 1.000 45.374 273 PHE BBB N 1
ATOM 8688 C CA . PHE B 1 291 ? 71.105 10.110 85.287 1.000 47.406 273 PHE BBB CA 1
ATOM 8689 C C . PHE B 1 291 ? 71.861 11.266 84.631 1.000 47.595 273 PHE BBB C 1
ATOM 8690 O O . PHE B 1 291 ? 73.075 11.128 84.324 1.000 48.852 273 PHE BBB O 1
ATOM 8707 N N . VAL B 1 292 ? 71.203 12.422 84.528 1.000 45.733 274 VAL BBB N 1
ATOM 8708 C CA . VAL B 1 292 ? 71.813 13.629 83.902 1.000 45.684 274 VAL BBB CA 1
ATOM 8709 C C . VAL B 1 292 ? 73.103 14.036 84.659 1.000 47.452 274 VAL BBB C 1
ATOM 8710 O O . VAL B 1 292 ? 74.115 14.340 83.967 1.000 49.141 274 VAL BBB O 1
ATOM 8723 N N . ILE B 1 293 ? 73.076 14.092 85.998 1.000 45.315 275 ILE BBB N 1
ATOM 8724 C CA . ILE B 1 293 ? 74.242 14.510 86.832 1.000 46.248 275 ILE BBB CA 1
ATOM 8725 C C . ILE B 1 293 ? 75.414 13.604 86.446 1.000 47.447 275 ILE BBB C 1
ATOM 8726 O O . ILE B 1 293 ? 76.408 14.154 85.934 1.000 48.763 275 ILE BBB O 1
ATOM 8742 N N . ASP B 1 294 ? 75.252 12.284 86.666 1.000 48.277 276 ASP BBB N 1
ATOM 8743 C CA . ASP B 1 294 ? 76.221 11.183 86.404 1.000 49.318 276 ASP BBB CA 1
ATOM 8744 C C . ASP B 1 294 ? 76.748 11.278 84.960 1.000 50.052 276 ASP BBB C 1
ATOM 8745 O O . ASP B 1 294 ? 77.980 11.327 84.782 1.000 50.923 276 ASP BBB O 1
ATOM 8754 N N . THR B 1 295 ? 75.870 11.338 83.948 1.000 48.707 277 THR BBB N 1
ATOM 8755 C CA . THR B 1 295 ? 76.286 11.286 82.521 1.000 48.825 277 THR BBB CA 1
ATOM 8756 C C . THR B 1 295 ? 77.140 12.513 82.165 1.000 48.868 277 THR BBB C 1
ATOM 8757 O O . THR B 1 295 ? 78.139 12.339 81.452 1.000 49.075 277 THR BBB O 1
ATOM 8768 N N . ALA B 1 296 ? 76.761 13.688 82.677 1.000 48.534 278 ALA BBB N 1
ATOM 8769 C CA . ALA B 1 296 ? 77.412 14.999 82.446 1.000 49.791 278 ALA BBB CA 1
ATOM 8770 C C . ALA B 1 296 ? 78.769 15.109 83.165 1.000 52.910 278 ALA BBB C 1
ATOM 8771 O O . ALA B 1 296 ? 79.690 15.683 82.547 1.000 52.968 278 ALA BBB O 1
ATOM 8778 N N . LEU B 1 297 ? 78.896 14.660 84.429 1.000 54.494 279 LEU BBB N 1
ATOM 8779 C CA . LEU B 1 297 ? 80.199 14.712 85.163 1.000 57.064 279 LEU BBB CA 1
ATOM 8780 C C . LEU B 1 297 ? 81.241 13.924 84.368 1.000 59.834 279 LEU BBB C 1
ATOM 8781 O O . LEU B 1 297 ? 82.346 14.448 84.203 1.000 60.937 279 LEU BBB O 1
ATOM 8797 N N . LYS B 1 298 ? 80.886 12.726 83.897 1.000 63.216 280 LYS BBB N 1
ATOM 8798 C CA . LYS B 1 298 ? 81.795 11.828 83.137 1.000 67.029 280 LYS BBB CA 1
ATOM 8799 C C . LYS B 1 298 ? 82.064 12.439 81.759 1.000 65.292 280 LYS BBB C 1
ATOM 8800 O O . LYS B 1 298 ? 83.232 12.463 81.367 1.000 63.020 280 LYS BBB O 1
ATOM 8819 N N . PHE B 1 299 ? 81.035 12.946 81.064 1.000 61.604 281 PHE BBB N 1
ATOM 8820 C CA . PHE B 1 299 ? 81.177 13.507 79.690 1.000 59.257 281 PHE BBB CA 1
ATOM 8821 C C . PHE B 1 299 ? 82.091 14.744 79.699 1.000 59.306 281 PHE BBB C 1
ATOM 8822 O O . PHE B 1 299 ? 82.934 14.909 78.750 1.000 59.171 281 PHE BBB O 1
ATOM 8839 N N . PHE B 1 300 ? 81.924 15.614 80.704 1.000 57.360 282 PHE BBB N 1
ATOM 8840 C CA . PHE B 1 300 ? 82.605 16.933 80.765 1.000 57.656 282 PHE BBB CA 1
ATOM 8841 C C . PHE B 1 300 ? 83.950 16.834 81.500 1.000 59.745 282 PHE BBB C 1
ATOM 8842 O O . PHE B 1 300 ? 84.667 17.850 81.515 1.000 59.079 282 PHE BBB O 1
ATOM 8859 N N . ALA B 1 301 ? 84.301 15.649 82.018 1.000 61.909 283 ALA BBB N 1
ATOM 8860 C CA . ALA B 1 301 ? 85.464 15.405 82.915 1.000 64.888 283 ALA BBB CA 1
ATOM 8861 C C . ALA B 1 301 ? 86.763 15.906 82.279 1.000 65.695 283 ALA BBB C 1
ATOM 8862 O O . ALA B 1 301 ? 87.508 16.657 82.913 1.000 63.072 283 ALA BBB O 1
ATOM 8869 N N . PRO B 1 302 ? 87.044 15.549 81.000 1.000 66.676 284 PRO BBB N 1
ATOM 8870 C CA . PRO B 1 302 ? 88.314 15.911 80.363 1.000 67.898 284 PRO BBB CA 1
ATOM 8871 C C . PRO B 1 302 ? 88.534 17.421 80.136 1.000 66.823 284 PRO BBB C 1
ATOM 8872 O O . PRO B 1 302 ? 89.632 17.768 79.745 1.000 67.277 284 PRO BBB O 1
ATOM 8883 N N . LEU B 1 303 ? 87.520 18.266 80.379 1.000 64.580 285 LEU BBB N 1
ATOM 8884 C CA . LEU B 1 303 ? 87.587 19.748 80.212 1.000 64.376 285 LEU BBB CA 1
ATOM 8885 C C . LEU B 1 303 ? 88.055 20.466 81.498 1.000 65.888 285 LEU BBB C 1
ATOM 8886 O O . LEU B 1 303 ? 88.535 21.616 81.373 1.000 65.190 285 LEU BBB O 1
ATOM 8902 N N . ARG B 1 304 ? 87.938 19.860 82.690 1.000 67.596 286 ARG BBB N 1
ATOM 8903 C CA . ARG B 1 304 ? 88.532 20.427 83.938 1.000 70.365 286 ARG BBB CA 1
ATOM 8904 C C . ARG B 1 304 ? 90.057 20.303 83.888 1.000 73.470 286 ARG BBB C 1
ATOM 8905 O O . ARG B 1 304 ? 90.640 19.211 83.757 1.000 76.093 286 ARG BBB O 1
ATOM 8927 N N . THR C 1 21 ? 28.555 53.156 43.476 1.000 69.047 3 THR CCC N 1
ATOM 8928 C CA . THR C 1 21 ? 29.121 53.757 44.762 1.000 71.295 3 THR CCC CA 1
ATOM 8929 C C . THR C 1 21 ? 29.047 52.741 45.924 1.000 72.166 3 THR CCC C 1
ATOM 8930 O O . THR C 1 21 ? 29.232 53.155 47.129 1.000 68.451 3 THR CCC O 1
ATOM 8941 N N . GLU C 1 22 ? 28.826 51.459 45.603 1.000 70.173 4 GLU CCC N 1
ATOM 8942 C CA . GLU C 1 22 ? 28.763 50.365 46.604 1.000 64.049 4 GLU CCC CA 1
ATOM 8943 C C . GLU C 1 22 ? 30.180 49.859 46.888 1.000 51.764 4 GLU CCC C 1
ATOM 8944 O O . GLU C 1 22 ? 30.956 49.594 45.960 1.000 50.362 4 GLU CCC O 1
ATOM 8956 N N . ILE C 1 23 ? 30.431 49.696 48.169 1.000 45.159 5 ILE CCC N 1
ATOM 8957 C CA . ILE C 1 23 ? 31.651 49.152 48.817 1.000 42.650 5 ILE CCC CA 1
ATOM 8958 C C . ILE C 1 23 ? 31.751 47.650 48.557 1.000 38.024 5 ILE CCC C 1
ATOM 8959 O O . ILE C 1 23 ? 30.807 46.941 48.902 1.000 36.175 5 ILE CCC O 1
ATOM 8975 N N . THR C 1 24 ? 32.891 47.212 48.025 1.000 33.714 6 THR CCC N 1
ATOM 8976 C CA . THR C 1 24 ? 33.305 45.808 47.856 1.000 31.927 6 THR CCC CA 1
ATOM 8977 C C . THR C 1 24 ? 34.489 45.558 48.805 1.000 29.834 6 THR CCC C 1
ATOM 8978 O O . THR C 1 24 ? 35.378 46.422 48.901 1.000 28.034 6 THR CCC O 1
ATOM 8989 N N . HIS C 1 25 ? 34.479 44.432 49.514 1.000 29.170 7 HIS CCC N 1
ATOM 8990 C CA . HIS C 1 25 ? 35.620 43.944 50.336 1.000 28.075 7 HIS CCC CA 1
ATOM 8991 C C . HIS C 1 25 ? 36.627 43.209 49.435 1.000 27.817 7 HIS CCC C 1
ATOM 8992 O O . HIS C 1 25 ? 36.220 42.418 48.582 1.000 27.453 7 HIS CCC O 1
ATOM 9007 N N . HIS C 1 26 ? 37.904 43.422 49.687 1.000 27.624 8 HIS CCC N 1
ATOM 9008 C CA . HIS C 1 26 ? 38.982 42.807 48.879 1.000 28.225 8 HIS CCC CA 1
ATOM 9009 C C . HIS C 1 26 ? 40.128 42.436 49.797 1.000 27.526 8 HIS CCC C 1
ATOM 9010 O O . HIS C 1 26 ? 40.185 42.925 50.949 1.000 26.311 8 HIS CCC O 1
ATOM 9025 N N . GLN C 1 27 ? 41.000 41.580 49.295 1.000 28.038 9 GLN CCC N 1
ATOM 9026 C CA . GLN C 1 27 ? 42.319 41.360 49.941 1.000 27.422 9 GLN CCC CA 1
ATOM 9027 C C . GLN C 1 27 ? 43.425 41.355 48.868 1.000 27.676 9 GLN CCC C 1
ATOM 9028 O O . GLN C 1 27 ? 43.150 41.037 47.661 1.000 26.063 9 GLN CCC O 1
ATOM 9042 N N . ALA C 1 28 ? 44.644 41.614 49.322 1.000 28.162 10 ALA CCC N 1
ATOM 9043 C CA . ALA C 1 28 ? 45.867 41.352 48.555 1.000 27.731 10 ALA CCC CA 1
ATOM 9044 C C . ALA C 1 28 ? 47.020 41.047 49.515 1.000 29.830 10 ALA CCC C 1
ATOM 9045 O O . ALA C 1 28 ? 46.969 41.388 50.767 1.000 24.724 10 ALA CCC O 1
ATOM 9052 N N . MET C 1 29 ? 48.001 40.359 48.937 1.000 31.797 11 MET CCC N 1
ATOM 9053 C CA . MET C 1 29 ? 49.268 39.968 49.600 1.000 33.787 11 MET CCC CA 1
ATOM 9054 C C . MET C 1 29 ? 50.194 41.198 49.502 1.000 31.124 11 MET CCC C 1
ATOM 9055 O O . MET C 1 29 ? 50.559 41.626 48.399 1.000 29.747 11 MET CCC O 1
ATOM 9069 N N . ILE C 1 30 ? 50.418 41.851 50.641 1.000 28.978 12 ILE CCC N 1
ATOM 9070 C CA . ILE C 1 30 ? 51.194 43.120 50.750 1.000 28.063 12 ILE CCC CA 1
ATOM 9071 C C . ILE C 1 30 ? 52.324 42.857 51.754 1.000 28.160 12 ILE CCC C 1
ATOM 9072 O O . ILE C 1 30 ? 52.002 42.618 52.958 1.000 27.080 12 ILE CCC O 1
ATOM 9088 N N . ASN C 1 31 ? 53.571 42.818 51.272 1.000 28.592 13 ASN CCC N 1
ATOM 9089 C CA . ASN C 1 31 ? 54.786 42.700 52.127 1.000 28.666 13 ASN CCC CA 1
ATOM 9090 C C . ASN C 1 31 ? 54.660 41.508 53.071 1.000 27.546 13 ASN CCC C 1
ATOM 9091 O O . ASN C 1 31 ? 54.807 41.760 54.244 1.000 26.018 13 ASN CCC O 1
ATOM 9102 N N . GLY C 1 32 ? 54.263 40.341 52.539 1.000 27.514 14 GLY CCC N 1
ATOM 9103 C CA . GLY C 1 32 ? 54.175 39.028 53.210 1.000 28.369 14 GLY CCC CA 1
ATOM 9104 C C . GLY C 1 32 ? 52.918 38.757 54.051 1.000 27.016 14 GLY CCC C 1
ATOM 9105 O O . GLY C 1 32 ? 52.864 37.672 54.634 1.000 26.498 14 GLY CCC O 1
ATOM 9109 N N . TYR C 1 33 ? 51.931 39.648 54.097 1.000 26.581 15 TYR CCC N 1
ATOM 9110 C CA . TYR C 1 33 ? 50.645 39.403 54.810 1.000 26.740 15 TYR CCC CA 1
ATOM 9111 C C . TYR C 1 33 ? 49.429 39.831 53.971 1.000 28.212 15 TYR CCC C 1
ATOM 9112 O O . TYR C 1 33 ? 49.528 40.661 53.045 1.000 29.586 15 TYR CCC O 1
ATOM 9130 N N . ARG C 1 34 ? 48.274 39.284 54.355 1.000 29.866 16 ARG CCC N 1
ATOM 9131 C CA . ARG C 1 34 ? 46.970 39.488 53.678 1.000 28.926 16 ARG CCC CA 1
ATOM 9132 C C . ARG C 1 34 ? 46.394 40.778 54.243 1.000 26.640 16 ARG CCC C 1
ATOM 9133 O O . ARG C 1 34 ? 46.080 40.824 55.472 1.000 24.725 16 ARG CCC O 1
ATOM 9154 N N . MET C 1 35 ? 46.337 41.792 53.392 1.000 24.466 17 MET CCC N 1
ATOM 9155 C CA . MET C 1 35 ? 45.780 43.114 53.722 1.000 25.516 17 MET CCC CA 1
ATOM 9156 C C . MET C 1 35 ? 44.328 43.182 53.210 1.000 25.416 17 MET CCC C 1
ATOM 9157 O O . MET C 1 35 ? 44.099 43.076 51.926 1.000 25.992 17 MET CCC O 1
ATOM 9171 N N . HIS C 1 36 ? 43.376 43.427 54.118 1.000 24.299 18 HIS CCC N 1
ATOM 9172 C CA . HIS C 1 36 ? 41.964 43.719 53.752 1.000 22.422 18 HIS CCC CA 1
ATOM 9173 C C . HIS C 1 36 ? 41.856 45.190 53.363 1.000 22.218 18 HIS CCC C 1
ATOM 9174 O O . HIS C 1 36 ? 42.409 46.063 54.056 1.000 22.777 18 HIS CCC O 1
ATOM 9189 N N . TYR C 1 37 ? 41.138 45.461 52.282 1.000 22.399 19 TYR CCC N 1
ATOM 9190 C CA . TYR C 1 37 ? 40.802 46.826 51.834 1.000 22.140 19 TYR CCC CA 1
ATOM 9191 C C . TYR C 1 37 ? 39.413 46.828 51.190 1.000 22.320 19 TYR CCC C 1
ATOM 9192 O O . TYR C 1 37 ? 38.958 45.773 50.661 1.000 23.005 19 TYR CCC O 1
ATOM 9210 N N . VAL C 1 38 ? 38.762 47.981 51.236 1.000 22.344 20 VAL CCC N 1
ATOM 9211 C CA . VAL C 1 38 ? 37.502 48.196 50.476 1.000 24.099 20 VAL CCC CA 1
ATOM 9212 C C . VAL C 1 38 ? 37.714 49.244 49.394 1.000 23.996 20 VAL CCC C 1
ATOM 9213 O O . VAL C 1 38 ? 38.544 50.094 49.592 1.000 25.088 20 VAL CCC O 1
ATOM 9226 N N . THR C 1 39 ? 37.016 49.080 48.281 1.000 24.999 21 THR CCC N 1
ATOM 9227 C CA . THR C 1 39 ? 36.915 50.036 47.163 1.000 26.215 21 THR CCC CA 1
ATOM 9228 C C . THR C 1 39 ? 35.438 50.357 46.867 1.000 27.991 21 THR CCC C 1
ATOM 9229 O O . THR C 1 39 ? 34.513 49.574 47.139 1.000 27.375 21 THR CCC O 1
ATOM 9240 N N . ALA C 1 40 ? 35.273 51.549 46.329 1.000 28.581 22 ALA CCC N 1
ATOM 9241 C CA . ALA C 1 40 ? 34.022 52.145 45.878 1.000 29.142 22 ALA CCC CA 1
ATOM 9242 C C . ALA C 1 40 ? 34.392 53.166 44.803 1.000 28.342 22 ALA CCC C 1
ATOM 9243 O O . ALA C 1 40 ? 35.492 53.763 44.896 1.000 29.816 22 ALA CCC O 1
ATOM 9250 N N . GLY C 1 41 ? 33.500 53.354 43.842 1.000 28.419 23 GLY CCC N 1
ATOM 9251 C CA . GLY C 1 41 ? 33.455 54.536 42.970 1.000 28.415 23 GLY CCC CA 1
ATOM 9252 C C . GLY C 1 41 ? 34.289 54.364 41.733 1.000 28.018 23 GLY CCC C 1
ATOM 9253 O O . GLY C 1 41 ? 34.641 53.261 41.412 1.000 28.146 23 GLY CCC O 1
ATOM 9257 N N . SER C 1 42 ? 34.551 55.458 41.053 1.000 28.862 24 SER CCC N 1
ATOM 9258 C CA . SER C 1 42 ? 35.412 55.479 39.849 1.000 30.160 24 SER CCC CA 1
ATOM 9259 C C . SER C 1 42 ? 35.994 56.881 39.641 1.000 29.467 24 SER CCC C 1
ATOM 9260 O O . SER C 1 42 ? 35.509 57.838 40.262 1.000 26.990 24 SER CCC O 1
ATOM 9268 N N . GLY C 1 43 ? 37.007 56.959 38.767 1.000 30.162 25 GLY CCC N 1
ATOM 9269 C CA . GLY C 1 43 ? 37.796 58.174 38.535 1.000 29.888 25 GLY CCC CA 1
ATOM 9270 C C . GLY C 1 43 ? 39.008 58.199 39.453 1.000 28.231 25 GLY CCC C 1
ATOM 9271 O O . GLY C 1 43 ? 39.443 57.153 39.874 1.000 28.606 25 GLY CCC O 1
ATOM 9275 N N . TYR C 1 44 ? 39.505 59.389 39.744 1.000 28.303 26 TYR CCC N 1
ATOM 9276 C CA . TYR C 1 44 ? 40.809 59.643 40.390 1.000 27.680 26 TYR CCC CA 1
ATOM 9277 C C . TYR C 1 44 ? 40.765 59.012 41.783 1.000 26.985 26 TYR CCC C 1
ATOM 9278 O O . TYR C 1 44 ? 39.737 59.079 42.441 1.000 25.469 26 TYR CCC O 1
ATOM 9296 N N . PRO C 1 45 ? 41.847 58.322 42.222 1.000 27.043 27 PRO CCC N 1
ATOM 9297 C CA . PRO C 1 45 ? 41.872 57.615 43.504 1.000 25.044 27 PRO CCC CA 1
ATOM 9298 C C . PRO C 1 45 ? 42.264 58.395 44.755 1.000 25.304 27 PRO CCC C 1
ATOM 9299 O O . PRO C 1 45 ? 43.266 59.027 44.737 1.000 24.212 27 PRO CCC O 1
ATOM 9310 N N . LEU C 1 46 ? 41.455 58.238 45.806 1.000 26.343 28 LEU CCC N 1
ATOM 9311 C CA . LEU C 1 46 ? 41.691 58.765 47.164 1.000 25.350 28 LEU CCC CA 1
ATOM 9312 C C . LEU C 1 46 ? 41.826 57.560 48.084 1.000 25.211 28 LEU CCC C 1
ATOM 9313 O O . LEU C 1 46 ? 40.986 56.671 47.998 1.000 28.070 28 LEU CCC O 1
ATOM 9329 N N . VAL C 1 47 ? 42.903 57.537 48.848 1.000 23.932 29 VAL CCC N 1
ATOM 9330 C CA . VAL C 1 47 ? 43.292 56.509 49.837 1.000 24.080 29 VAL CCC CA 1
ATOM 9331 C C . VAL C 1 47 ? 42.940 57.066 51.226 1.000 23.066 29 VAL CCC C 1
ATOM 9332 O O . VAL C 1 47 ? 43.380 58.188 51.548 1.000 22.747 29 VAL CCC O 1
ATOM 9345 N N . LEU C 1 48 ? 42.078 56.378 51.946 1.000 22.863 30 LEU CCC N 1
ATOM 9346 C CA . LEU C 1 48 ? 41.642 56.803 53.276 1.000 22.802 30 LEU CCC CA 1
ATOM 9347 C C . LEU C 1 48 ? 42.281 55.860 54.273 1.000 22.364 30 LEU CCC C 1
ATOM 9348 O O . LEU C 1 48 ? 42.098 54.652 54.150 1.000 22.624 30 LEU CCC O 1
ATOM 9364 N N . LEU C 1 49 ? 43.050 56.450 55.184 1.000 22.158 31 LEU CCC N 1
ATOM 9365 C CA . LEU C 1 49 ? 43.891 55.747 56.183 1.000 22.619 31 LEU CCC CA 1
ATOM 9366 C C . LEU C 1 49 ? 43.298 56.041 57.561 1.000 21.409 31 LEU CCC C 1
ATOM 9367 O O . LEU C 1 49 ? 43.450 57.161 58.103 1.000 21.987 31 LEU CCC O 1
ATOM 9383 N N . HIS C 1 50 ? 42.727 55.009 58.138 1.000 21.171 32 HIS CCC N 1
ATOM 9384 C CA . HIS C 1 50 ? 42.190 55.035 59.522 1.000 21.795 32 HIS CCC CA 1
ATOM 9385 C C . HIS C 1 50 ? 43.318 55.076 60.570 1.000 21.697 32 HIS CCC C 1
ATOM 9386 O O . HIS C 1 50 ? 44.483 54.928 60.196 1.000 21.273 32 HIS CCC O 1
ATOM 9401 N N . GLY C 1 51 ? 42.943 55.258 61.842 1.000 22.095 33 GLY CCC N 1
ATOM 9402 C CA . GLY C 1 51 ? 43.816 55.216 63.026 1.000 21.697 33 GLY CCC CA 1
ATOM 9403 C C . GLY C 1 51 ? 43.352 54.246 64.090 1.000 21.713 33 GLY CCC C 1
ATOM 9404 O O . GLY C 1 51 ? 42.601 53.313 63.776 1.000 20.843 33 GLY CCC O 1
ATOM 9408 N N . TRP C 1 52 ? 43.906 54.376 65.288 1.000 23.108 34 TRP CCC N 1
ATOM 9409 C CA . TRP C 1 52 ? 43.635 53.473 66.443 1.000 23.437 34 TRP CCC CA 1
ATOM 9410 C C . TRP C 1 52 ? 42.455 54.006 67.263 1.000 23.197 34 TRP CCC C 1
ATOM 9411 O O . TRP C 1 52 ? 42.309 55.209 67.412 1.000 23.673 34 TRP CCC O 1
ATOM 9432 N N . PRO C 1 53 ? 41.487 53.198 67.750 1.000 24.012 35 PRO CCC N 1
ATOM 9433 C CA . PRO C 1 53 ? 41.393 51.746 67.547 1.000 23.705 35 PRO CCC CA 1
ATOM 9434 C C . PRO C 1 53 ? 40.395 51.293 66.461 1.000 22.438 35 PRO CCC C 1
ATOM 9435 O O . PRO C 1 53 ? 39.454 50.600 66.769 1.000 23.212 35 PRO CCC O 1
ATOM 9446 N N . GLN C 1 54 ? 40.616 51.679 65.216 1.000 21.955 36 GLN CCC N 1
ATOM 9447 C CA . GLN C 1 54 ? 39.569 51.582 64.201 1.000 21.278 36 GLN CCC CA 1
ATOM 9448 C C . GLN C 1 54 ? 40.052 50.749 63.018 1.000 21.894 36 GLN CCC C 1
ATOM 9449 O O . GLN C 1 54 ? 40.747 49.730 63.247 1.000 20.421 36 GLN CCC O 1
ATOM 9463 N N . SER C 1 55 ? 39.501 51.079 61.839 1.000 22.486 37 SER CCC N 1
ATOM 9464 C CA . SER C 1 55 ? 39.495 50.261 60.615 1.000 21.946 37 SER CCC CA 1
ATOM 9465 C C . SER C 1 55 ? 38.886 51.077 59.498 1.000 21.085 37 SER CCC C 1
ATOM 9466 O O . SER C 1 55 ? 38.638 52.210 59.734 1.000 20.310 37 SER CCC O 1
ATOM 9474 N N . TRP C 1 56 ? 38.800 50.538 58.294 1.000 21.522 38 TRP CCC N 1
ATOM 9475 C CA . TRP C 1 56 ? 38.170 51.242 57.160 1.000 22.734 38 TRP CCC CA 1
ATOM 9476 C C . TRP C 1 56 ? 36.764 51.657 57.592 1.000 23.325 38 TRP CCC C 1
ATOM 9477 O O . TRP C 1 56 ? 36.292 52.706 57.141 1.000 22.627 38 TRP CCC O 1
ATOM 9498 N N . TYR C 1 57 ? 36.123 50.869 58.464 1.000 23.580 39 TYR CCC N 1
ATOM 9499 C CA . TYR C 1 57 ? 34.726 51.108 58.934 1.000 24.884 39 TYR CCC CA 1
ATOM 9500 C C . TYR C 1 57 ? 34.506 52.583 59.323 1.000 25.153 39 TYR CCC C 1
ATOM 9501 O O . TYR C 1 57 ? 33.400 53.119 59.082 1.000 25.924 39 TYR CCC O 1
ATOM 9519 N N . GLU C 1 58 ? 35.516 53.276 59.848 1.000 25.677 40 GLU CCC N 1
ATOM 9520 C CA . GLU C 1 58 ? 35.339 54.673 60.317 1.000 26.018 40 GLU CCC CA 1
ATOM 9521 C C . GLU C 1 58 ? 35.084 55.648 59.176 1.000 26.865 40 GLU CCC C 1
ATOM 9522 O O . GLU C 1 58 ? 34.551 56.762 59.496 1.000 27.706 40 GLU CCC O 1
ATOM 9534 N N . TRP C 1 59 ? 35.384 55.254 57.928 1.000 25.221 41 TRP CCC N 1
ATOM 9535 C CA . TRP C 1 59 ? 35.014 56.027 56.718 1.000 25.791 41 TRP CCC CA 1
ATOM 9536 C C . TRP C 1 59 ? 33.679 55.619 56.127 1.000 27.363 41 TRP CCC C 1
ATOM 9537 O O . TRP C 1 59 ? 33.326 56.172 55.065 1.000 31.400 41 TRP CCC O 1
ATOM 9558 N N . ARG C 1 60 ? 32.945 54.679 56.698 1.000 28.210 42 ARG CCC N 1
ATOM 9559 C CA . ARG C 1 60 ? 31.685 54.178 56.022 1.000 28.393 42 ARG CCC CA 1
ATOM 9560 C C . ARG C 1 60 ? 30.692 55.304 55.675 1.000 28.570 42 ARG CCC C 1
ATOM 9561 O O . ARG C 1 60 ? 29.895 55.097 54.784 1.000 29.226 42 ARG CCC O 1
ATOM 9582 N N . ASN C 1 61 ? 30.666 56.429 56.395 1.000 29.246 43 ASN CCC N 1
ATOM 9583 C CA . ASN C 1 61 ? 29.662 57.477 56.130 1.000 29.207 43 ASN CCC CA 1
ATOM 9584 C C . ASN C 1 61 ? 30.284 58.547 55.240 1.000 29.779 43 ASN CCC C 1
ATOM 9585 O O . ASN C 1 61 ? 29.586 59.508 54.911 1.000 30.923 43 ASN CCC O 1
ATOM 9596 N N . VAL C 1 62 ? 31.542 58.390 54.839 1.000 29.062 44 VAL CCC N 1
ATOM 9597 C CA . VAL C 1 62 ? 32.229 59.381 53.973 1.000 28.378 44 VAL CCC CA 1
ATOM 9598 C C . VAL C 1 62 ? 32.317 58.822 52.545 1.000 26.376 44 VAL CCC C 1
ATOM 9599 O O . VAL C 1 62 ? 32.133 59.580 51.626 1.000 25.957 44 VAL CCC O 1
ATOM 9612 N N . ILE C 1 63 ? 32.545 57.521 52.424 1.000 25.454 45 ILE CCC N 1
ATOM 9613 C CA . ILE C 1 63 ? 32.965 56.812 51.184 1.000 25.590 45 ILE CCC CA 1
ATOM 9614 C C . ILE C 1 63 ? 31.908 57.025 50.109 1.000 27.507 45 ILE CCC C 1
ATOM 9615 O O . ILE C 1 63 ? 32.252 57.234 48.954 1.000 28.760 45 ILE CCC O 1
ATOM 9631 N N . PRO C 1 64 ? 30.604 56.858 50.418 1.000 27.434 46 PRO CCC N 1
ATOM 9632 C CA . PRO C 1 64 ? 29.588 56.893 49.370 1.000 28.425 46 PRO CCC CA 1
ATOM 9633 C C . PRO C 1 64 ? 29.565 58.246 48.654 1.000 28.547 46 PRO CCC C 1
ATOM 9634 O O . PRO C 1 64 ? 29.471 58.263 47.442 1.000 30.118 46 PRO CCC O 1
ATOM 9645 N N . ALA C 1 65 ? 29.623 59.346 49.398 1.000 27.228 47 ALA CCC N 1
ATOM 9646 C CA . ALA C 1 65 ? 29.629 60.699 48.807 1.000 27.270 47 ALA CCC CA 1
ATOM 9647 C C . ALA C 1 65 ? 30.914 60.884 47.992 1.000 26.849 47 ALA CCC C 1
ATOM 9648 O O . ALA C 1 65 ? 30.840 61.493 46.976 1.000 28.058 47 ALA CCC O 1
ATOM 9655 N N . LEU C 1 66 ? 32.053 60.371 48.431 1.000 26.028 48 LEU CCC N 1
ATOM 9656 C CA . LEU C 1 66 ? 33.301 60.627 47.688 1.000 26.010 48 LEU CCC CA 1
ATOM 9657 C C . LEU C 1 66 ? 33.276 59.761 46.435 1.000 26.183 48 LEU CCC C 1
ATOM 9658 O O . LEU C 1 66 ? 33.668 60.271 45.366 1.000 25.534 48 LEU CCC O 1
ATOM 9674 N N . ALA C 1 67 ? 32.703 58.560 46.546 1.000 27.230 49 ALA CCC N 1
ATOM 9675 C CA . ALA C 1 67 ? 32.668 57.555 45.465 1.000 27.889 49 ALA CCC CA 1
ATOM 9676 C C . ALA C 1 67 ? 31.821 58.035 44.274 1.000 29.219 49 ALA CCC C 1
ATOM 9677 O O . ALA C 1 67 ? 31.865 57.379 43.253 1.000 28.407 49 ALA CCC O 1
ATOM 9684 N N . GLU C 1 68 ? 31.110 59.150 44.375 1.000 31.353 50 GLU CCC N 1
ATOM 9685 C CA . GLU C 1 68 ? 30.315 59.694 43.239 1.000 35.566 50 GLU CCC CA 1
ATOM 9686 C C . GLU C 1 68 ? 31.223 60.422 42.256 1.000 33.970 50 GLU CCC C 1
ATOM 9687 O O . GLU C 1 68 ? 30.753 60.704 41.229 1.000 33.665 50 GLU CCC O 1
ATOM 9699 N N . GLN C 1 69 ? 32.430 60.776 42.677 1.000 32.572 51 GLN CCC N 1
ATOM 9700 C CA . GLN C 1 69 ? 33.386 61.640 41.955 1.000 32.911 51 GLN CCC CA 1
ATOM 9701 C C . GLN C 1 69 ? 34.802 61.062 41.984 1.000 31.595 51 GLN CCC C 1
ATOM 9702 O O . GLN C 1 69 ? 35.623 61.580 41.263 1.000 31.731 51 GLN CCC O 1
ATOM 9716 N N . PHE C 1 70 ? 35.078 60.058 42.814 1.000 30.739 52 PHE CCC N 1
ATOM 9717 C CA . PHE C 1 70 ? 36.430 59.492 42.984 1.000 29.780 52 PHE CCC CA 1
ATOM 9718 C C . PHE C 1 70 ? 36.315 57.974 43.069 1.000 29.785 52 PHE CCC C 1
ATOM 9719 O O . PHE C 1 70 ? 35.233 57.475 43.438 1.000 30.478 52 PHE CCC O 1
ATOM 9736 N N . THR C 1 71 ? 37.388 57.275 42.716 1.000 28.862 53 THR CCC N 1
ATOM 9737 C CA . THR C 1 71 ? 37.684 55.924 43.222 1.000 28.642 53 THR CCC CA 1
ATOM 9738 C C . THR C 1 71 ? 38.119 56.072 44.686 1.000 26.608 53 THR CCC C 1
ATOM 9739 O O . THR C 1 71 ? 38.925 56.941 44.941 1.000 26.068 53 THR CCC O 1
ATOM 9750 N N . VAL C 1 72 ? 37.559 55.272 45.598 1.000 25.362 54 VAL CCC N 1
ATOM 9751 C CA . VAL C 1 72 ? 37.866 55.374 47.051 1.000 24.714 54 VAL CCC CA 1
ATOM 9752 C C . VAL C 1 72 ? 38.488 54.044 47.430 1.000 23.981 54 VAL CCC C 1
ATOM 9753 O O . VAL C 1 72 ? 38.010 53.052 46.979 1.000 25.609 54 VAL CCC O 1
ATOM 9766 N N . ILE C 1 73 ? 39.635 54.084 48.091 1.000 23.938 55 ILE CCC N 1
ATOM 9767 C CA . ILE C 1 73 ? 40.400 52.911 48.583 1.000 23.475 55 ILE CCC CA 1
ATOM 9768 C C . ILE C 1 73 ? 40.671 53.120 50.083 1.000 22.910 55 ILE CCC C 1
ATOM 9769 O O . ILE C 1 73 ? 41.212 54.158 50.482 1.000 21.207 55 ILE CCC O 1
ATOM 9785 N N . ALA C 1 74 ? 40.268 52.160 50.893 1.000 23.434 56 ALA CCC N 1
ATOM 9786 C CA . ALA C 1 74 ? 40.309 52.274 52.366 1.000 22.949 56 ALA CCC CA 1
ATOM 9787 C C . ALA C 1 74 ? 40.800 50.958 52.925 1.000 22.920 56 ALA CCC C 1
ATOM 9788 O O . ALA C 1 74 ? 40.052 50.012 53.066 1.000 25.398 56 ALA CCC O 1
ATOM 9795 N N . PRO C 1 75 ? 42.099 50.819 53.167 1.000 22.738 57 PRO CCC N 1
ATOM 9796 C CA . PRO C 1 75 ? 42.626 49.590 53.725 1.000 23.007 57 PRO CCC CA 1
ATOM 9797 C C . PRO C 1 75 ? 42.520 49.554 55.256 1.000 20.825 57 PRO CCC C 1
ATOM 9798 O O . PRO C 1 75 ? 42.383 50.602 55.926 1.000 19.419 57 PRO CCC O 1
ATOM 9809 N N . ASP C 1 76 ? 42.481 48.335 55.755 1.000 20.679 58 ASP CCC N 1
ATOM 9810 C CA . ASP C 1 76 ? 42.842 48.011 57.160 1.000 21.112 58 ASP CCC CA 1
ATOM 9811 C C . ASP C 1 76 ? 44.378 47.934 57.247 1.000 21.792 58 ASP CCC C 1
ATOM 9812 O O . ASP C 1 76 ? 44.916 46.954 56.748 1.000 23.341 58 ASP CCC O 1
ATOM 9821 N N . LEU C 1 77 ? 45.029 48.949 57.826 1.000 22.490 59 LEU CCC N 1
ATOM 9822 C CA . LEU C 1 77 ? 46.516 49.038 58.071 1.000 23.858 59 LEU CCC CA 1
ATOM 9823 C C . LEU C 1 77 ? 47.042 47.851 58.900 1.000 24.014 59 LEU CCC C 1
ATOM 9824 O O . LEU C 1 77 ? 46.236 47.173 59.616 1.000 25.263 59 LEU CCC O 1
ATOM 9840 N N . ARG C 1 78 ? 48.336 47.573 58.744 1.000 23.293 60 ARG CCC N 1
ATOM 9841 C CA . ARG C 1 78 ? 49.031 46.375 59.258 1.000 23.722 60 ARG CCC CA 1
ATOM 9842 C C . ARG C 1 78 ? 48.627 46.101 60.714 1.000 23.596 60 ARG CCC C 1
ATOM 9843 O O . ARG C 1 78 ? 48.766 47.019 61.557 1.000 22.782 60 ARG CCC O 1
ATOM 9864 N N . GLY C 1 79 ? 48.090 44.908 60.998 1.000 24.161 61 GLY CCC N 1
ATOM 9865 C CA . GLY C 1 79 ? 47.735 44.525 62.396 1.000 24.067 61 GLY CCC CA 1
ATOM 9866 C C . GLY C 1 79 ? 46.290 44.814 62.820 1.000 23.037 61 GLY CCC C 1
ATOM 9867 O O . GLY C 1 79 ? 45.817 44.137 63.749 1.000 23.226 61 GLY CCC O 1
ATOM 9871 N N . LEU C 1 80 ? 45.591 45.767 62.194 1.000 22.966 62 LEU CCC N 1
ATOM 9872 C CA . LEU C 1 80 ? 44.285 46.231 62.686 1.000 23.962 62 LEU CCC CA 1
ATOM 9873 C C . LEU C 1 80 ? 43.190 45.859 61.699 1.000 24.960 62 LEU CCC C 1
ATOM 9874 O O . LEU C 1 80 ? 43.509 45.289 60.623 1.000 25.254 62 LEU CCC O 1
ATOM 9890 N N . GLY C 1 81 ? 41.926 46.078 62.098 1.000 22.982 63 GLY CCC N 1
ATOM 9891 C CA . GLY C 1 81 ? 40.765 45.556 61.356 1.000 21.396 63 GLY CCC CA 1
ATOM 9892 C C . GLY C 1 81 ? 40.868 44.059 61.117 1.000 21.598 63 GLY CCC C 1
ATOM 9893 O O . GLY C 1 81 ? 41.222 43.354 62.054 1.000 21.907 63 GLY CCC O 1
ATOM 9897 N N . ASP C 1 82 ? 40.545 43.600 59.898 1.000 22.029 64 ASP CCC N 1
ATOM 9898 C CA . ASP C 1 82 ? 40.517 42.187 59.441 1.000 22.710 64 ASP CCC CA 1
ATOM 9899 C C . ASP C 1 82 ? 41.819 41.874 58.696 1.000 22.692 64 ASP CCC C 1
ATOM 9900 O O . ASP C 1 82 ? 41.977 40.719 58.237 1.000 23.354 64 ASP CCC O 1
ATOM 9909 N N . SER C 1 83 ? 42.742 42.838 58.602 1.000 23.329 65 SER CCC N 1
ATOM 9910 C CA . SER C 1 83 ? 44.081 42.620 57.987 1.000 23.320 65 SER CCC CA 1
ATOM 9911 C C . SER C 1 83 ? 44.858 41.623 58.855 1.000 23.927 65 SER CCC C 1
ATOM 9912 O O . SER C 1 83 ? 44.597 41.541 60.087 1.000 23.747 65 SER CCC O 1
ATOM 9920 N N . GLU C 1 84 ? 45.750 40.848 58.234 1.000 24.303 66 GLU CCC N 1
ATOM 9921 C CA . GLU C 1 84 ? 46.594 39.913 58.995 1.000 23.706 66 GLU CCC CA 1
ATOM 9922 C C . GLU C 1 84 ? 47.545 40.760 59.850 1.000 23.980 66 GLU CCC C 1
ATOM 9923 O O . GLU C 1 84 ? 47.531 42.005 59.766 1.000 23.723 66 GLU CCC O 1
ATOM 9935 N N . LYS C 1 85 ? 48.325 40.121 60.695 1.000 25.056 67 LYS CCC N 1
ATOM 9936 C CA . LYS C 1 85 ? 48.905 40.809 61.868 1.000 25.730 67 LYS CCC CA 1
ATOM 9937 C C . LYS C 1 85 ? 50.343 40.375 61.994 1.000 25.322 67 LYS CCC C 1
ATOM 9938 O O . LYS C 1 85 ? 50.607 39.396 62.661 1.000 27.853 67 LYS CCC O 1
ATOM 9957 N N . PRO C 1 86 ? 51.305 40.986 61.283 1.000 26.532 68 PRO CCC N 1
ATOM 9958 C CA . PRO C 1 86 ? 52.707 40.621 61.476 1.000 27.317 68 PRO CCC CA 1
ATOM 9959 C C . PRO C 1 86 ? 53.117 40.983 62.911 1.000 27.491 68 PRO CCC C 1
ATOM 9960 O O . PRO C 1 86 ? 52.320 41.606 63.658 1.000 24.227 68 PRO CCC O 1
ATOM 9971 N N . MET C 1 87 ? 54.328 40.519 63.269 1.000 28.931 69 MET CCC N 1
ATOM 9972 C CA . MET C 1 87 ? 54.978 40.715 64.590 1.000 28.491 69 MET CCC CA 1
ATOM 9973 C C . MET C 1 87 ? 55.864 41.978 64.607 1.000 28.532 69 MET CCC C 1
ATOM 9974 O O . MET C 1 87 ? 56.233 42.442 65.726 1.000 28.416 69 MET CCC O 1
ATOM 9988 N N . THR C 1 88 ? 56.218 42.502 63.428 1.000 29.320 70 THR CCC N 1
ATOM 9989 C CA . THR C 1 88 ? 57.132 43.665 63.230 1.000 30.370 70 THR CCC CA 1
ATOM 9990 C C . THR C 1 88 ? 56.677 44.585 62.077 1.000 28.360 70 THR CCC C 1
ATOM 9991 O O . THR C 1 88 ? 55.718 44.264 61.373 1.000 28.377 70 THR CCC O 1
ATOM 10002 N N . GLY C 1 89 ? 57.347 45.714 61.922 1.000 27.898 71 GLY CCC N 1
ATOM 10003 C CA . GLY C 1 89 ? 57.124 46.681 60.830 1.000 26.957 71 GLY CCC CA 1
ATOM 10004 C C . GLY C 1 89 ? 56.013 47.651 61.154 1.000 25.665 71 GLY CCC C 1
ATOM 10005 O O . GLY C 1 89 ? 55.358 48.045 60.239 1.000 23.777 71 GLY CCC O 1
ATOM 10009 N N . PHE C 1 90 ? 55.814 48.016 62.433 1.000 25.220 72 PHE CCC N 1
ATOM 10010 C CA . PHE C 1 90 ? 54.708 48.897 62.909 1.000 24.441 72 PHE CCC CA 1
ATOM 10011 C C . PHE C 1 90 ? 55.144 50.378 62.983 1.000 24.110 72 PHE CCC C 1
ATOM 10012 O O . PHE C 1 90 ? 54.298 51.239 63.115 1.000 23.666 72 PHE CCC O 1
ATOM 10029 N N . ASP C 1 91 ? 56.423 50.687 62.789 1.000 24.968 73 ASP CCC N 1
ATOM 10030 C CA . ASP C 1 91 ? 56.869 52.076 62.525 1.000 25.406 73 ASP CCC CA 1
ATOM 10031 C C . ASP C 1 91 ? 56.070 52.580 61.308 1.000 24.908 73 ASP CCC C 1
ATOM 10032 O O . ASP C 1 91 ? 55.769 51.772 60.407 1.000 23.919 73 ASP CCC O 1
ATOM 10041 N N . LYS C 1 92 ? 55.765 53.863 61.274 1.000 24.222 74 LYS CCC N 1
ATOM 10042 C CA . LYS C 1 92 ? 54.804 54.398 60.312 1.000 24.679 74 LYS CCC CA 1
ATOM 10043 C C . LYS C 1 92 ? 55.447 54.500 58.933 1.000 25.433 74 LYS CCC C 1
ATOM 10044 O O . LYS C 1 92 ? 54.684 54.549 57.936 1.000 24.220 74 LYS CCC O 1
ATOM 10063 N N . ARG C 1 93 ? 56.775 54.520 58.852 1.000 25.806 75 ARG CCC N 1
ATOM 10064 C CA . ARG C 1 93 ? 57.445 54.558 57.526 1.000 27.153 75 ARG CCC CA 1
ATOM 10065 C C . ARG C 1 93 ? 57.213 53.182 56.888 1.000 27.051 75 ARG CCC C 1
ATOM 10066 O O . ARG C 1 93 ? 56.887 53.178 55.736 1.000 24.838 75 ARG CCC O 1
ATOM 10087 N N . THR C 1 94 ? 57.264 52.073 57.674 1.000 27.478 76 THR CCC N 1
ATOM 10088 C CA . THR C 1 94 ? 57.162 50.690 57.140 1.000 26.436 76 THR CCC CA 1
ATOM 10089 C C . THR C 1 94 ? 55.706 50.446 56.731 1.000 27.180 76 THR CCC C 1
ATOM 10090 O O . THR C 1 94 ? 55.461 49.960 55.593 1.000 26.173 76 THR CCC O 1
ATOM 10101 N N . MET C 1 95 ? 54.779 50.925 57.559 1.000 26.484 77 MET CCC N 1
ATOM 10102 C CA A MET C 1 95 ? 53.325 50.800 57.291 0.500 26.009 77 MET CCC CA 1
ATOM 10103 C CA B MET C 1 95 ? 53.325 50.804 57.287 0.500 26.550 77 MET CCC CA 1
ATOM 10104 C C . MET C 1 95 ? 52.985 51.631 56.045 1.000 26.499 77 MET CCC C 1
ATOM 10105 O O . MET C 1 95 ? 52.058 51.221 55.312 1.000 25.671 77 MET CCC O 1
ATOM 10131 N N . ALA C 1 96 ? 53.710 52.738 55.811 1.000 27.479 78 ALA CCC N 1
ATOM 10132 C CA . ALA C 1 96 ? 53.504 53.562 54.600 1.000 26.491 78 ALA CCC CA 1
ATOM 10133 C C . ALA C 1 96 ? 53.906 52.726 53.382 1.000 26.615 78 ALA CCC C 1
ATOM 10134 O O . ALA C 1 96 ? 53.307 52.900 52.324 1.000 27.639 78 ALA CCC O 1
ATOM 10141 N N . THR C 1 97 ? 54.853 51.811 53.528 1.000 27.016 79 THR CCC N 1
ATOM 10142 C CA . THR C 1 97 ? 55.310 51.014 52.362 1.000 26.929 79 THR CCC CA 1
ATOM 10143 C C . THR C 1 97 ? 54.194 50.031 51.980 1.000 26.238 79 THR CCC C 1
ATOM 10144 O O . THR C 1 97 ? 54.141 49.672 50.784 1.000 24.069 79 THR CCC O 1
ATOM 10155 N N . ASP C 1 98 ? 53.337 49.657 52.935 1.000 25.248 80 ASP CCC N 1
ATOM 10156 C CA . ASP C 1 98 ? 52.184 48.758 52.650 1.000 25.663 80 ASP CCC CA 1
ATOM 10157 C C . ASP C 1 98 ? 51.182 49.513 51.760 1.000 25.524 80 ASP CCC C 1
ATOM 10158 O O . ASP C 1 98 ? 50.639 48.943 50.763 1.000 24.065 80 ASP CCC O 1
ATOM 10167 N N . VAL C 1 99 ? 50.956 50.779 52.084 1.000 25.204 81 VAL CCC N 1
ATOM 10168 C CA . VAL C 1 99 ? 50.009 51.632 51.318 1.000 25.007 81 VAL CCC CA 1
ATOM 10169 C C . VAL C 1 99 ? 50.542 51.787 49.888 1.000 24.972 81 VAL CCC C 1
ATOM 10170 O O . VAL C 1 99 ? 49.736 51.734 48.928 1.000 24.308 81 VAL CCC O 1
ATOM 10183 N N . ARG C 1 100 ? 51.856 52.031 49.762 1.000 24.969 82 ARG CCC N 1
ATOM 10184 C CA A ARG C 1 100 ? 52.541 52.159 48.447 0.700 24.175 82 ARG CCC CA 1
ATOM 10185 C CA B ARG C 1 100 ? 52.602 52.132 48.474 0.300 24.266 82 ARG CCC CA 1
ATOM 10186 C C . ARG C 1 100 ? 52.335 50.875 47.634 1.000 24.572 82 ARG CCC C 1
ATOM 10187 O O . ARG C 1 100 ? 51.916 51.031 46.451 1.000 25.704 82 ARG CCC O 1
ATOM 10227 N N . GLU C 1 101 ? 52.637 49.700 48.204 1.000 23.232 83 GLU CCC N 1
ATOM 10228 C CA A GLU C 1 101 ? 52.507 48.385 47.544 0.700 24.643 83 GLU CCC CA 1
ATOM 10229 C CA B GLU C 1 101 ? 52.531 48.421 47.468 0.300 23.941 83 GLU CCC CA 1
ATOM 10230 C C . GLU C 1 101 ? 51.046 48.206 47.102 1.000 25.019 83 GLU CCC C 1
ATOM 10231 O O . GLU C 1 101 ? 50.788 47.720 45.918 1.000 25.403 83 GLU CCC O 1
ATOM 10253 N N . LEU C 1 102 ? 50.109 48.610 47.962 1.000 23.405 84 LEU CCC N 1
ATOM 10254 C CA . LEU C 1 102 ? 48.658 48.478 47.670 1.000 23.704 84 LEU CCC CA 1
ATOM 10255 C C . LEU C 1 102 ? 48.297 49.342 46.471 1.000 24.640 84 LEU CCC C 1
ATOM 10256 O O . LEU C 1 102 ? 47.603 48.832 45.614 1.000 27.006 84 LEU CCC O 1
ATOM 10272 N N . VAL C 1 103 ? 48.680 50.617 46.474 1.000 23.135 85 VAL CCC N 1
ATOM 10273 C CA . VAL C 1 103 ? 48.326 51.590 45.423 1.000 23.746 85 VAL CCC CA 1
ATOM 10274 C C . VAL C 1 103 ? 48.867 51.136 44.055 1.000 24.919 85 VAL CCC C 1
ATOM 10275 O O . VAL C 1 103 ? 48.104 51.164 43.069 1.000 24.612 85 VAL CCC O 1
ATOM 10288 N N . SER C 1 104 ? 50.164 50.796 43.990 1.000 24.317 86 SER CCC N 1
ATOM 10289 C CA . SER C 1 104 ? 50.850 50.256 42.797 1.000 24.770 86 SER CCC CA 1
ATOM 10290 C C . SER C 1 104 ? 50.173 48.951 42.368 1.000 25.647 86 SER CCC C 1
ATOM 10291 O O . SER C 1 104 ? 50.101 48.701 41.177 1.000 26.142 86 SER CCC O 1
ATOM 10299 N N . HIS C 1 105 ? 49.704 48.123 43.316 1.000 26.639 87 HIS CCC N 1
ATOM 10300 C CA . HIS C 1 105 ? 48.990 46.861 42.982 1.000 27.440 87 HIS CCC CA 1
ATOM 10301 C C . HIS C 1 105 ? 47.651 47.164 42.256 1.000 26.466 87 HIS CCC C 1
ATOM 10302 O O . HIS C 1 105 ? 47.333 46.487 41.287 1.000 25.962 87 HIS CCC O 1
ATOM 10317 N N . LEU C 1 106 ? 46.937 48.199 42.677 1.000 25.136 88 LEU CCC N 1
ATOM 10318 C CA . LEU C 1 106 ? 45.696 48.665 42.029 1.000 25.557 88 LEU CCC CA 1
ATOM 10319 C C . LEU C 1 106 ? 45.959 49.419 40.721 1.000 26.520 88 LEU CCC C 1
ATOM 10320 O O . LEU C 1 106 ? 44.953 49.745 40.037 1.000 26.370 88 LEU CCC O 1
ATOM 10336 N N . GLY C 1 107 ? 47.234 49.664 40.347 1.000 26.068 89 GLY CCC N 1
ATOM 10337 C CA . GLY C 1 107 ? 47.590 50.267 39.044 1.000 26.334 89 GLY CCC CA 1
ATOM 10338 C C . GLY C 1 107 ? 47.679 51.782 39.073 1.000 25.702 89 GLY CCC C 1
ATOM 10339 O O . GLY C 1 107 ? 47.622 52.354 38.040 1.000 27.872 89 GLY CCC O 1
ATOM 10343 N N . TYR C 1 108 ? 47.862 52.418 40.210 1.000 24.387 90 TYR CCC N 1
ATOM 10344 C CA . TYR C 1 108 ? 47.863 53.899 40.303 1.000 25.240 90 TYR CCC CA 1
ATOM 10345 C C . TYR C 1 108 ? 49.283 54.422 40.611 1.000 25.422 90 TYR CCC C 1
ATOM 10346 O O . TYR C 1 108 ? 49.959 53.880 41.486 1.000 24.281 90 TYR CCC O 1
ATOM 10364 N N . ASP C 1 109 ? 49.725 55.443 39.884 1.000 26.956 91 ASP CCC N 1
ATOM 10365 C CA . ASP C 1 109 ? 50.994 56.159 40.148 1.000 28.601 91 ASP CCC CA 1
ATOM 10366 C C . ASP C 1 109 ? 50.736 57.575 40.665 1.000 28.204 91 ASP CCC C 1
ATOM 10367 O O . ASP C 1 109 ? 51.720 58.260 40.895 1.000 27.485 91 ASP CCC O 1
ATOM 10376 N N . LYS C 1 110 ? 49.467 58.002 40.841 1.000 28.892 92 LYS CCC N 1
ATOM 10377 C CA . LYS C 1 110 ? 49.091 59.312 41.434 1.000 27.805 92 LYS CCC CA 1
ATOM 10378 C C . LYS C 1 110 ? 47.854 59.121 42.308 1.000 28.981 92 LYS CCC C 1
ATOM 10379 O O . LYS C 1 110 ? 46.882 58.458 41.843 1.000 28.357 92 LYS CCC O 1
ATOM 10398 N N . VAL C 1 111 ? 47.882 59.678 43.521 1.000 26.740 93 VAL CCC N 1
ATOM 10399 C CA . VAL C 1 111 ? 46.762 59.551 44.482 1.000 26.392 93 VAL CCC CA 1
ATOM 10400 C C . VAL C 1 111 ? 46.636 60.801 45.344 1.000 26.035 93 VAL CCC C 1
ATOM 10401 O O . VAL C 1 111 ? 47.641 61.549 45.587 1.000 24.469 93 VAL CCC O 1
ATOM 10414 N N . GLY C 1 112 ? 45.401 61.003 45.789 1.000 26.086 94 GLY CCC N 1
ATOM 10415 C CA . GLY C 1 112 ? 45.103 61.850 46.958 1.000 26.009 94 GLY CCC CA 1
ATOM 10416 C C . GLY C 1 112 ? 44.969 60.984 48.175 1.000 24.675 94 GLY CCC C 1
ATOM 10417 O O . GLY C 1 112 ? 44.717 59.822 47.965 1.000 23.531 94 GLY CCC O 1
ATOM 10421 N N . VAL C 1 113 ? 45.191 61.536 49.368 1.000 24.261 95 VAL CCC N 1
ATOM 10422 C CA . VAL C 1 113 ? 45.288 60.748 50.615 1.000 24.034 95 VAL CCC CA 1
ATOM 10423 C C . VAL C 1 113 ? 44.543 61.494 51.720 1.000 23.895 95 VAL CCC C 1
ATOM 10424 O O . VAL C 1 113 ? 44.753 62.685 51.867 1.000 24.735 95 VAL CCC O 1
ATOM 10437 N N . ILE C 1 114 ? 43.702 60.801 52.476 1.000 23.887 96 ILE CCC N 1
ATOM 10438 C CA . ILE C 1 114 ? 43.131 61.343 53.734 1.000 23.917 96 ILE CCC CA 1
ATOM 10439 C C . ILE C 1 114 ? 43.616 60.431 54.836 1.000 24.449 96 ILE CCC C 1
ATOM 10440 O O . ILE C 1 114 ? 43.433 59.226 54.669 1.000 25.843 96 ILE CCC O 1
ATOM 10456 N N . GLY C 1 115 ? 44.128 60.968 55.932 1.000 24.374 97 GLY CCC N 1
ATOM 10457 C CA . GLY C 1 115 ? 44.570 60.114 57.048 1.000 25.233 97 GLY CCC CA 1
ATOM 10458 C C . GLY C 1 115 ? 44.071 60.661 58.361 1.000 25.748 97 GLY CCC C 1
ATOM 10459 O O . GLY C 1 115 ? 44.093 61.899 58.517 1.000 28.362 97 GLY CCC O 1
ATOM 10463 N N . HIS C 1 116 ? 43.499 59.807 59.199 1.000 24.862 98 HIS CCC N 1
ATOM 10464 C CA . HIS C 1 116 ? 42.965 60.236 60.509 1.000 24.233 98 HIS CCC CA 1
ATOM 10465 C C . HIS C 1 116 ? 43.825 59.585 61.584 1.000 23.172 98 HIS CCC C 1
ATOM 10466 O O . HIS C 1 116 ? 44.141 58.446 61.432 1.000 20.857 98 HIS CCC O 1
ATOM 10481 N N . ASP C 1 117 ? 44.187 60.310 62.644 1.000 25.208 99 ASP CCC N 1
ATOM 10482 C CA . ASP C 1 117 ? 44.874 59.688 63.807 1.000 24.886 99 ASP CCC CA 1
ATOM 10483 C C . ASP C 1 117 ? 46.138 59.035 63.252 1.000 27.475 99 ASP CCC C 1
ATOM 10484 O O . ASP C 1 117 ? 46.894 59.724 62.421 1.000 28.331 99 ASP CCC O 1
ATOM 10493 N N . TRP C 1 118 ? 46.419 57.783 63.623 1.000 27.352 100 TRP CCC N 1
ATOM 10494 C CA . TRP C 1 118 ? 47.719 57.186 63.214 1.000 27.663 100 TRP CCC CA 1
ATOM 10495 C C . TRP C 1 118 ? 47.835 57.143 61.678 1.000 25.947 100 TRP CCC C 1
ATOM 10496 O O . TRP C 1 118 ? 48.951 57.262 61.172 1.000 26.854 100 TRP CCC O 1
ATOM 10517 N N . GLY C 1 119 ? 46.713 56.975 60.978 1.000 23.666 101 GLY CCC N 1
ATOM 10518 C CA . GLY C 1 119 ? 46.609 57.077 59.519 1.000 22.832 101 GLY CCC CA 1
ATOM 10519 C C . GLY C 1 119 ? 47.180 58.370 58.976 1.000 22.841 101 GLY CCC C 1
ATOM 10520 O O . GLY C 1 119 ? 47.643 58.370 57.846 1.000 22.602 101 GLY CCC O 1
ATOM 10524 N N . GLY C 1 120 ? 47.077 59.461 59.707 1.000 22.601 102 GLY CCC N 1
ATOM 10525 C CA . GLY C 1 120 ? 47.689 60.732 59.295 1.000 23.183 102 GLY CCC CA 1
ATOM 10526 C C . GLY C 1 120 ? 49.202 60.711 59.383 1.000 23.329 102 GLY CCC C 1
ATOM 10527 O O . GLY C 1 120 ? 49.833 61.419 58.609 1.000 24.595 102 GLY CCC O 1
ATOM 10531 N N . SER C 1 121 ? 49.785 59.938 60.290 1.000 23.614 103 SER CCC N 1
ATOM 10532 C CA . SER C 1 121 ? 51.252 59.796 60.434 1.000 23.802 103 SER CCC CA 1
ATOM 10533 C C . SER C 1 121 ? 51.750 58.878 59.329 1.000 24.490 103 SER CCC C 1
ATOM 10534 O O . SER C 1 121 ? 52.731 59.234 58.634 1.000 26.155 103 SER CCC O 1
ATOM 10542 N N . VAL C 1 122 ? 51.090 57.735 59.163 1.000 24.313 104 VAL CCC N 1
ATOM 10543 C CA . VAL C 1 122 ? 51.325 56.850 57.998 1.000 24.160 104 VAL CCC CA 1
ATOM 10544 C C . VAL C 1 122 ? 51.174 57.682 56.719 1.000 25.286 104 VAL CCC C 1
ATOM 10545 O O . VAL C 1 122 ? 52.123 57.687 55.924 1.000 23.544 104 VAL CCC O 1
ATOM 10558 N N . ALA C 1 123 ? 50.103 58.461 56.595 1.000 24.891 105 ALA CCC N 1
ATOM 10559 C CA . ALA C 1 123 ? 49.908 59.334 55.417 1.000 26.122 105 ALA CCC CA 1
ATOM 10560 C C . ALA C 1 123 ? 51.129 60.248 55.211 1.000 25.210 105 ALA CCC C 1
ATOM 10561 O O . ALA C 1 123 ? 51.487 60.510 54.042 1.000 24.868 105 ALA CCC O 1
ATOM 10568 N N . PHE C 1 124 ? 51.679 60.805 56.287 1.000 24.918 106 PHE CCC N 1
ATOM 10569 C CA . PHE C 1 124 ? 52.834 61.736 56.220 1.000 25.726 106 PHE CCC CA 1
ATOM 10570 C C . PHE C 1 124 ? 54.064 61.050 55.598 1.000 25.318 106 PHE CCC C 1
ATOM 10571 O O . PHE C 1 124 ? 54.797 61.684 54.822 1.000 25.322 106 PHE CCC O 1
ATOM 10588 N N . TYR C 1 125 ? 54.358 59.833 56.024 1.000 24.295 107 TYR CCC N 1
ATOM 10589 C CA . TYR C 1 125 ? 55.558 59.100 55.566 1.000 24.628 107 TYR CCC CA 1
ATOM 10590 C C . TYR C 1 125 ? 55.295 58.648 54.125 1.000 24.912 107 TYR CCC C 1
ATOM 10591 O O . TYR C 1 125 ? 56.228 58.625 53.303 1.000 24.328 107 TYR CCC O 1
ATOM 10609 N N . PHE C 1 126 ? 54.033 58.346 53.817 1.000 24.754 108 PHE CCC N 1
ATOM 10610 C CA . PHE C 1 126 ? 53.585 57.862 52.488 1.000 25.050 108 PHE CCC CA 1
ATOM 10611 C C . PHE C 1 126 ? 53.861 58.973 51.497 1.000 25.608 108 PHE CCC C 1
ATOM 10612 O O . PHE C 1 126 ? 54.476 58.649 50.485 1.000 26.818 108 PHE CCC O 1
ATOM 10629 N N . ALA C 1 127 ? 53.581 60.233 51.857 1.000 26.175 109 ALA CCC N 1
ATOM 10630 C CA . ALA C 1 127 ? 53.856 61.435 51.018 1.000 26.363 109 ALA CCC CA 1
ATOM 10631 C C . ALA C 1 127 ? 55.339 61.841 51.030 1.000 27.414 109 ALA CCC C 1
ATOM 10632 O O . ALA C 1 127 ? 55.850 62.426 49.991 1.000 26.467 109 ALA CCC O 1
ATOM 10639 N N . TYR C 1 128 ? 55.989 61.667 52.184 1.000 26.207 110 TYR CCC N 1
ATOM 10640 C CA . TYR C 1 128 ? 57.382 62.126 52.385 1.000 27.108 110 TYR CCC CA 1
ATOM 10641 C C . TYR C 1 128 ? 58.301 61.229 51.566 1.000 26.897 110 TYR CCC C 1
ATOM 10642 O O . TYR C 1 128 ? 59.176 61.795 50.956 1.000 27.775 110 TYR CCC O 1
ATOM 10660 N N . ASP C 1 129 ? 58.064 59.914 51.604 1.000 26.543 111 ASP CCC N 1
ATOM 10661 C CA . ASP C 1 129 ? 58.852 58.849 50.936 1.000 27.242 111 ASP CCC CA 1
ATOM 10662 C C . ASP C 1 129 ? 58.427 58.632 49.463 1.000 27.494 111 ASP CCC C 1
ATOM 10663 O O . ASP C 1 129 ? 59.073 57.874 48.802 1.000 27.767 111 ASP CCC O 1
ATOM 10672 N N . ASN C 1 130 ? 57.355 59.246 48.975 1.000 27.609 112 ASN CCC N 1
ATOM 10673 C CA . ASN C 1 130 ? 56.842 59.004 47.602 1.000 27.698 112 ASN CCC CA 1
ATOM 10674 C C . ASN C 1 130 ? 56.318 60.341 47.035 1.000 28.351 112 ASN CCC C 1
ATOM 10675 O O . ASN C 1 130 ? 55.089 60.539 46.913 1.000 26.371 112 ASN CCC O 1
ATOM 10686 N N . ARG C 1 131 ? 57.222 61.247 46.702 1.000 30.201 113 ARG CCC N 1
ATOM 10687 C CA . ARG C 1 131 ? 56.867 62.600 46.205 1.000 33.163 113 ARG CCC CA 1
ATOM 10688 C C . ARG C 1 131 ? 56.417 62.472 44.740 1.000 32.655 113 ARG CCC C 1
ATOM 10689 O O . ARG C 1 131 ? 55.946 63.449 44.205 1.000 32.668 113 ARG CCC O 1
ATOM 10710 N N . ASP C 1 132 ? 56.520 61.282 44.163 1.000 32.029 114 ASP CCC N 1
ATOM 10711 C CA . ASP C 1 132 ? 56.111 61.024 42.758 1.000 34.897 114 ASP CCC CA 1
ATOM 10712 C C . ASP C 1 132 ? 54.631 60.612 42.750 1.000 34.727 114 ASP CCC C 1
ATOM 10713 O O . ASP C 1 132 ? 54.027 60.610 41.685 1.000 36.060 114 ASP CCC O 1
ATOM 10722 N N . LEU C 1 133 ? 54.088 60.283 43.916 1.000 31.667 115 LEU CCC N 1
ATOM 10723 C CA . LEU C 1 133 ? 52.890 59.433 44.031 1.000 32.005 115 LEU CCC CA 1
ATOM 10724 C C . LEU C 1 133 ? 51.777 60.232 44.714 1.000 30.761 115 LEU CCC C 1
ATOM 10725 O O . LEU C 1 133 ? 50.682 60.346 44.146 1.000 29.901 115 LEU CCC O 1
ATOM 10741 N N . VAL C 1 134 ? 52.050 60.819 45.871 1.000 28.924 116 VAL CCC N 1
ATOM 10742 C CA . VAL C 1 134 ? 51.001 61.598 46.582 1.000 28.308 116 VAL CCC CA 1
ATOM 10743 C C . VAL C 1 134 ? 50.930 63.033 46.068 1.000 28.431 116 VAL CCC C 1
ATOM 10744 O O . VAL C 1 134 ? 51.928 63.759 46.224 1.000 31.698 116 VAL CCC O 1
ATOM 10757 N N . GLU C 1 135 ? 49.768 63.477 45.577 1.000 27.201 117 GLU CCC N 1
ATOM 10758 C CA . GLU C 1 135 ? 49.620 64.848 45.031 1.000 26.849 117 GLU CCC CA 1
ATOM 10759 C C . GLU C 1 135 ? 48.922 65.795 46.014 1.000 26.354 117 GLU CCC C 1
ATOM 10760 O O . GLU C 1 135 ? 49.123 67.023 45.821 1.000 26.134 117 GLU CCC O 1
ATOM 10772 N N . ARG C 1 136 ? 48.085 65.297 46.947 1.000 24.646 118 ARG CCC N 1
ATOM 10773 C CA . ARG C 1 136 ? 47.352 66.143 47.909 1.000 24.558 118 ARG CCC CA 1
ATOM 10774 C C . ARG C 1 136 ? 47.094 65.354 49.175 1.000 24.229 118 ARG CCC C 1
ATOM 10775 O O . ARG C 1 136 ? 46.934 64.151 49.113 1.000 24.856 118 ARG CCC O 1
ATOM 10796 N N . LEU C 1 137 ? 47.152 66.016 50.310 1.000 25.297 119 LEU CCC N 1
ATOM 10797 C CA . LEU C 1 137 ? 47.145 65.325 51.625 1.000 25.288 119 LEU CCC CA 1
ATOM 10798 C C . LEU C 1 137 ? 46.216 66.071 52.584 1.000 24.429 119 LEU CCC C 1
ATOM 10799 O O . LEU C 1 137 ? 46.420 67.290 52.809 1.000 24.029 119 LEU CCC O 1
ATOM 10815 N N . PHE C 1 138 ? 45.217 65.339 53.088 1.000 24.053 120 PHE CCC N 1
ATOM 10816 C CA . PHE C 1 138 ? 44.165 65.805 54.008 1.000 23.935 120 PHE CCC CA 1
ATOM 10817 C C . PHE C 1 138 ? 44.346 65.050 55.332 1.000 24.393 120 PHE CCC C 1
ATOM 10818 O O . PHE C 1 138 ? 44.215 63.830 55.380 1.000 25.503 120 PHE CCC O 1
ATOM 10835 N N . ILE C 1 139 ? 44.739 65.754 56.378 1.000 24.810 121 ILE CCC N 1
ATOM 10836 C CA . ILE C 1 139 ? 44.918 65.160 57.730 1.000 24.104 121 ILE CCC CA 1
ATOM 10837 C C . ILE C 1 139 ? 43.712 65.516 58.613 1.000 23.475 121 ILE CCC C 1
ATOM 10838 O O . ILE C 1 139 ? 43.253 66.715 58.631 1.000 22.952 121 ILE CCC O 1
ATOM 10854 N N . LEU C 1 140 ? 43.272 64.545 59.411 1.000 23.404 122 LEU CCC N 1
ATOM 10855 C CA . LEU C 1 140 ? 42.214 64.776 60.421 1.000 24.601 122 LEU CCC CA 1
ATOM 10856 C C . LEU C 1 140 ? 42.753 64.399 61.802 1.000 25.395 122 LEU CCC C 1
ATOM 10857 O O . LEU C 1 140 ? 43.185 63.257 61.967 1.000 24.653 122 LEU CCC O 1
ATOM 10873 N N . ASP C 1 141 ? 42.638 65.332 62.744 1.000 27.308 123 ASP CCC N 1
ATOM 10874 C CA . ASP C 1 141 ? 42.979 65.226 64.196 1.000 27.984 123 ASP CCC CA 1
ATOM 10875 C C . ASP C 1 141 ? 44.207 64.345 64.411 1.000 28.077 123 ASP CCC C 1
ATOM 10876 O O . ASP C 1 141 ? 44.040 63.273 64.968 1.000 29.251 123 ASP CCC O 1
ATOM 10885 N N . MET C 1 142 ? 45.368 64.795 63.928 1.000 28.132 124 MET CCC N 1
ATOM 10886 C CA . MET C 1 142 ? 46.677 64.132 64.122 1.000 29.357 124 MET CCC CA 1
ATOM 10887 C C . MET C 1 142 ? 47.759 65.187 63.927 1.000 29.430 124 MET CCC C 1
ATOM 10888 O O . MET C 1 142 ? 47.495 66.143 63.238 1.000 29.197 124 MET CCC O 1
ATOM 10902 N N . ILE C 1 143 ? 48.916 64.973 64.559 1.000 30.472 125 ILE CCC N 1
ATOM 10903 C CA . ILE C 1 143 ? 50.191 65.709 64.360 1.000 30.735 125 ILE CCC CA 1
ATOM 10904 C C . ILE C 1 143 ? 51.165 64.756 63.693 1.000 29.840 125 ILE CCC C 1
ATOM 10905 O O . ILE C 1 143 ? 50.977 63.554 63.725 1.000 27.277 125 ILE CCC O 1
ATOM 10921 N N . PRO C 1 144 ? 52.195 65.264 62.986 1.000 31.672 126 PRO CCC N 1
ATOM 10922 C CA . PRO C 1 144 ? 52.937 64.447 62.019 1.000 31.094 126 PRO CCC CA 1
ATOM 10923 C C . PRO C 1 144 ? 53.542 63.190 62.659 1.000 30.775 126 PRO CCC C 1
ATOM 10924 O O . PRO C 1 144 ? 53.531 62.113 62.066 1.000 33.342 126 PRO CCC O 1
ATOM 10935 N N . GLY C 1 145 ? 54.005 63.339 63.882 1.000 31.278 127 GLY CCC N 1
ATOM 10936 C CA . GLY C 1 145 ? 54.219 62.226 64.816 1.000 32.860 127 GLY CCC CA 1
ATOM 10937 C C . GLY C 1 145 ? 54.044 62.738 66.232 1.000 33.832 127 GLY CCC C 1
ATOM 10938 O O . GLY C 1 145 ? 53.900 63.948 66.372 1.000 34.422 127 GLY CCC O 1
ATOM 10942 N N . LEU C 1 146 ? 54.130 61.867 67.235 1.000 34.484 128 LEU CCC N 1
ATOM 10943 C CA . LEU C 1 146 ? 53.870 62.234 68.648 1.000 35.439 128 LEU CCC CA 1
ATOM 10944 C C . LEU C 1 146 ? 54.914 63.246 69.097 1.000 35.929 128 LEU CCC C 1
ATOM 10945 O O . LEU C 1 146 ? 54.563 64.190 69.814 1.000 38.266 128 LEU CCC O 1
ATOM 10961 N N . ILE C 1 147 ? 56.172 63.014 68.742 1.000 34.455 129 ILE CCC N 1
ATOM 10962 C CA . ILE C 1 147 ? 57.308 63.797 69.283 1.000 34.766 129 ILE CCC CA 1
ATOM 10963 C C . ILE C 1 147 ? 58.535 63.453 68.439 1.000 35.183 129 ILE CCC C 1
ATOM 10964 O O . ILE C 1 147 ? 58.584 62.315 67.882 1.000 33.936 129 ILE CCC O 1
ATOM 10980 N N . LYS C 1 148 ? 59.486 64.382 68.352 1.000 36.347 130 LYS CCC N 1
ATOM 10981 C CA . LYS C 1 148 ? 60.824 64.124 67.760 1.000 38.521 130 LYS CCC CA 1
ATOM 10982 C C . LYS C 1 148 ? 61.800 63.631 68.835 1.000 39.661 130 LYS CCC C 1
ATOM 10983 O O . LYS C 1 148 ? 61.731 64.131 70.000 1.000 40.677 130 LYS CCC O 1
ATOM 11002 N N . ALA C 1 149 ? 62.729 62.753 68.439 1.000 38.381 131 ALA CCC N 1
ATOM 11003 C CA . ALA C 1 149 ? 63.873 62.322 69.262 1.000 38.731 131 ALA CCC CA 1
ATOM 11004 C C . ALA C 1 149 ? 64.459 63.569 69.895 1.000 39.192 131 ALA CCC C 1
ATOM 11005 O O . ALA C 1 149 ? 64.524 64.601 69.212 1.000 38.618 131 ALA CCC O 1
ATOM 11012 N N . GLY C 1 150 ? 64.780 63.486 71.188 1.000 40.625 132 GLY CCC N 1
ATOM 11013 C CA . GLY C 1 150 ? 65.501 64.559 71.903 1.000 41.410 132 GLY CCC CA 1
ATOM 11014 C C . GLY C 1 150 ? 64.587 65.642 72.461 1.000 41.022 132 GLY CCC C 1
ATOM 11015 O O . GLY C 1 150 ? 65.115 66.477 73.192 1.000 41.880 132 GLY CCC O 1
ATOM 11019 N N . ASP C 1 151 ? 63.276 65.631 72.181 1.000 39.523 133 ASP CCC N 1
ATOM 11020 C CA . ASP C 1 151 ? 62.312 66.619 72.745 1.000 40.262 133 ASP CCC CA 1
ATOM 11021 C C . ASP C 1 151 ? 61.633 66.012 73.988 1.000 40.774 133 ASP CCC C 1
ATOM 11022 O O . ASP C 1 151 ? 61.760 64.790 74.287 1.000 41.213 133 ASP CCC O 1
ATOM 11031 N N . SER C 1 152 ? 60.945 66.852 74.730 1.000 40.705 134 SER CCC N 1
ATOM 11032 C CA . SER C 1 152 ? 60.267 66.456 75.982 1.000 40.659 134 SER CCC CA 1
ATOM 11033 C C . SER C 1 152 ? 58.764 66.640 75.794 1.000 39.605 134 SER CCC C 1
ATOM 11034 O O . SER C 1 152 ? 58.364 67.296 74.799 1.000 41.716 134 SER CCC O 1
ATOM 11042 N N . PHE C 1 153 ? 57.990 66.065 76.711 1.000 38.621 135 PHE CCC N 1
ATOM 11043 C CA . PHE C 1 153 ? 56.503 66.117 76.773 1.000 37.908 135 PHE CCC CA 1
ATOM 11044 C C . PHE C 1 153 ? 56.076 67.055 77.894 1.000 39.503 135 PHE CCC C 1
ATOM 11045 O O . PHE C 1 153 ? 56.416 66.800 79.065 1.000 41.630 135 PHE CCC O 1
ATOM 11062 N N . PRO C 1 154 ? 55.379 68.180 77.598 1.000 39.652 136 PRO CCC N 1
ATOM 11063 C CA . PRO C 1 154 ? 54.866 69.045 78.681 1.000 39.809 136 PRO CCC CA 1
ATOM 11064 C C . PRO C 1 154 ? 53.846 68.244 79.503 1.000 38.722 136 PRO CCC C 1
ATOM 11065 O O . PRO C 1 154 ? 53.266 67.340 78.937 1.000 35.894 136 PRO CCC O 1
ATOM 11076 N N . ILE C 1 155 ? 53.737 68.485 80.821 1.000 40.068 137 ILE CCC N 1
ATOM 11077 C CA . ILE C 1 155 ? 52.875 67.646 81.712 1.000 39.645 137 ILE CCC CA 1
ATOM 11078 C C . ILE C 1 155 ? 51.451 67.590 81.149 1.000 39.381 137 ILE CCC C 1
ATOM 11079 O O . ILE C 1 155 ? 50.891 66.504 81.044 1.000 37.340 137 ILE CCC O 1
ATOM 11095 N N . PRO C 1 156 ? 50.801 68.731 80.793 1.000 41.118 138 PRO CCC N 1
ATOM 11096 C CA . PRO C 1 156 ? 49.416 68.703 80.291 1.000 40.956 138 PRO CCC CA 1
ATOM 11097 C C . PRO C 1 156 ? 49.175 67.862 79.025 1.000 39.148 138 PRO CCC C 1
ATOM 11098 O O . PRO C 1 156 ? 48.104 67.277 78.971 1.000 39.933 138 PRO CCC O 1
ATOM 11109 N N . VAL C 1 157 ? 50.121 67.829 78.071 1.000 38.287 139 VAL CCC N 1
ATOM 11110 C CA . VAL C 1 157 ? 50.092 66.947 76.853 1.000 36.144 139 VAL CCC CA 1
ATOM 11111 C C . VAL C 1 157 ? 50.160 65.483 77.290 1.000 36.115 139 VAL CCC C 1
ATOM 11112 O O . VAL C 1 157 ? 49.385 64.684 76.757 1.000 35.065 139 VAL CCC O 1
ATOM 11125 N N . ALA C 1 158 ? 51.077 65.149 78.221 1.000 37.776 140 ALA CCC N 1
ATOM 11126 C CA . ALA C 1 158 ? 51.297 63.788 78.776 1.000 37.339 140 ALA CCC CA 1
ATOM 11127 C C . ALA C 1 158 ? 49.986 63.243 79.349 1.000 37.240 140 ALA CCC C 1
ATOM 11128 O O . ALA C 1 158 ? 49.673 62.085 79.023 1.000 38.553 140 ALA CCC O 1
ATOM 11135 N N . LEU C 1 159 ? 49.267 64.054 80.140 1.000 38.215 141 LEU CCC N 1
ATOM 11136 C CA . LEU C 1 159 ? 47.936 63.785 80.772 1.000 38.065 141 LEU CCC CA 1
ATOM 11137 C C . LEU C 1 159 ? 46.869 63.700 79.680 1.000 38.037 141 LEU CCC C 1
ATOM 11138 O O . LEU C 1 159 ? 46.114 62.743 79.652 1.000 39.735 141 LEU CCC O 1
ATOM 11154 N N . MET C 1 160 ? 46.829 64.640 78.753 1.000 38.227 142 MET CCC N 1
ATOM 11155 C CA . MET C 1 160 ? 45.808 64.585 77.676 1.000 37.717 142 MET CCC CA 1
ATOM 11156 C C . MET C 1 160 ? 45.955 63.309 76.813 1.000 35.290 142 MET CCC C 1
ATOM 11157 O O . MET C 1 160 ? 44.912 62.821 76.218 1.000 32.317 142 MET CCC O 1
ATOM 11171 N N . ILE C 1 161 ? 47.176 62.777 76.669 1.000 35.726 143 ILE CCC N 1
ATOM 11172 C CA . ILE C 1 161 ? 47.357 61.583 75.781 1.000 35.442 143 ILE CCC CA 1
ATOM 11173 C C . ILE C 1 161 ? 48.086 60.485 76.536 1.000 35.266 143 ILE CCC C 1
ATOM 11174 O O . ILE C 1 161 ? 48.851 59.790 75.881 1.000 37.682 143 ILE CCC O 1
ATOM 11190 N N . ASN C 1 162 ? 47.723 60.247 77.804 1.000 35.309 144 ASN CCC N 1
ATOM 11191 C CA . ASN C 1 162 ? 48.438 59.313 78.720 1.000 33.973 144 ASN CCC CA 1
ATOM 11192 C C . ASN C 1 162 ? 48.452 57.929 78.101 1.000 32.606 144 ASN CCC C 1
ATOM 11193 O O . ASN C 1 162 ? 49.381 57.162 78.349 1.000 34.416 144 ASN CCC O 1
ATOM 11204 N N . HIS C 1 163 ? 47.431 57.599 77.348 1.000 31.756 145 HIS CCC N 1
ATOM 11205 C CA . HIS C 1 163 ? 47.295 56.241 76.768 1.000 31.656 145 HIS CCC CA 1
ATOM 11206 C C . HIS C 1 163 ? 48.544 55.858 75.937 1.000 31.193 145 HIS CCC C 1
ATOM 11207 O O . HIS C 1 163 ? 48.865 54.633 75.931 1.000 31.001 145 HIS CCC O 1
ATOM 11222 N N . ILE C 1 164 ? 49.269 56.808 75.310 1.000 30.613 146 ILE CCC N 1
ATOM 11223 C CA . ILE C 1 164 ? 50.446 56.446 74.452 1.000 30.539 146 ILE CCC CA 1
ATOM 11224 C C . ILE C 1 164 ? 51.501 55.706 75.293 1.000 31.339 146 ILE CCC C 1
ATOM 11225 O O . ILE C 1 164 ? 52.156 54.771 74.749 1.000 32.900 146 ILE CCC O 1
ATOM 11241 N N . PHE C 1 165 ? 51.630 56.063 76.565 1.000 31.601 147 PHE CCC N 1
ATOM 11242 C CA . PHE C 1 165 ? 52.661 55.554 77.513 1.000 33.340 147 PHE CCC CA 1
ATOM 11243 C C . PHE C 1 165 ? 52.244 54.182 78.040 1.000 34.411 147 PHE CCC C 1
ATOM 11244 O O . PHE C 1 165 ? 53.108 53.307 78.284 1.000 34.664 147 PHE CCC O 1
ATOM 11261 N N . PHE C 1 166 ? 50.932 53.996 78.225 1.000 33.763 148 PHE CCC N 1
ATOM 11262 C CA . PHE C 1 166 ? 50.374 52.692 78.646 1.000 33.994 148 PHE CCC CA 1
ATOM 11263 C C . PHE C 1 166 ? 50.515 51.699 77.472 1.000 33.582 148 PHE CCC C 1
ATOM 11264 O O . PHE C 1 166 ? 51.094 50.628 77.645 1.000 35.173 148 PHE CCC O 1
ATOM 11281 N N . HIS C 1 167 ? 49.999 52.027 76.288 1.000 33.314 149 HIS CCC N 1
ATOM 11282 C CA . HIS C 1 167 ? 50.102 51.154 75.074 1.000 32.548 149 HIS CCC CA 1
ATOM 11283 C C . HIS C 1 167 ? 51.560 50.891 74.694 1.000 32.008 149 HIS CCC C 1
ATOM 11284 O O . HIS C 1 167 ? 51.880 49.752 74.284 1.000 32.299 149 HIS CCC O 1
ATOM 11299 N N . GLY C 1 168 ? 52.398 51.920 74.698 1.000 31.635 150 GLY CCC N 1
ATOM 11300 C CA . GLY C 1 168 ? 53.720 51.824 74.056 1.000 30.716 150 GLY CCC CA 1
ATOM 11301 C C . GLY C 1 168 ? 54.804 51.575 75.076 1.000 31.374 150 GLY CCC C 1
ATOM 11302 O O . GLY C 1 168 ? 55.915 51.169 74.666 1.000 32.043 150 GLY CCC O 1
ATOM 11306 N N . GLY C 1 169 ? 54.496 51.841 76.347 1.000 31.095 151 GLY CCC N 1
ATOM 11307 C CA . GLY C 1 169 ? 55.437 51.651 77.457 1.000 33.015 151 GLY CCC CA 1
ATOM 11308 C C . GLY C 1 169 ? 55.960 50.239 77.503 1.000 34.111 151 GLY CCC C 1
ATOM 11309 O O . GLY C 1 169 ? 57.097 50.027 76.975 1.000 36.470 151 GLY CCC O 1
ATOM 11313 N N . ASN C 1 170 ? 55.193 49.326 78.130 1.000 34.276 152 ASN CCC N 1
ATOM 11314 C CA . ASN C 1 170 ? 55.387 47.841 78.142 1.000 33.593 152 ASN CCC CA 1
ATOM 11315 C C . ASN C 1 170 ? 54.204 47.199 77.428 1.000 33.080 152 ASN CCC C 1
ATOM 11316 O O . ASN C 1 170 ? 53.174 46.865 78.024 1.000 33.579 152 ASN CCC O 1
ATOM 11327 N N . PRO C 1 171 ? 54.311 47.089 76.100 1.000 31.084 153 PRO CCC N 1
ATOM 11328 C CA . PRO C 1 171 ? 53.199 46.668 75.263 1.000 30.161 153 PRO CCC CA 1
ATOM 11329 C C . PRO C 1 171 ? 52.588 45.289 75.569 1.000 30.200 153 PRO CCC C 1
ATOM 11330 O O . PRO C 1 171 ? 51.376 45.173 75.411 1.000 29.113 153 PRO CCC O 1
ATOM 11341 N N . ASP C 1 172 ? 53.372 44.294 76.016 1.000 30.330 154 ASP CCC N 1
ATOM 11342 C CA . ASP C 1 172 ? 52.800 42.969 76.386 1.000 30.843 154 ASP CCC CA 1
ATOM 11343 C C . ASP C 1 172 ? 51.883 43.129 77.636 1.000 32.011 154 ASP CCC C 1
ATOM 11344 O O . ASP C 1 172 ? 50.877 42.463 77.677 1.000 31.402 154 ASP CCC O 1
ATOM 11353 N N . TRP C 1 173 ? 52.245 43.949 78.629 1.000 32.453 155 TRP CCC N 1
ATOM 11354 C CA . TRP C 1 173 ? 51.423 44.223 79.837 1.000 33.617 155 TRP CCC CA 1
ATOM 11355 C C . TRP C 1 173 ? 50.171 45.009 79.438 1.000 33.770 155 TRP CCC C 1
ATOM 11356 O O . TRP C 1 173 ? 49.087 44.710 79.912 1.000 32.973 155 TRP CCC O 1
ATOM 11377 N N . ALA C 1 174 ? 50.303 46.001 78.579 1.000 33.629 156 ALA CCC N 1
ATOM 11378 C CA . ALA C 1 174 ? 49.120 46.739 78.094 1.000 33.837 156 ALA CCC CA 1
ATOM 11379 C C . ALA C 1 174 ? 48.148 45.753 77.419 1.000 32.629 156 ALA CCC C 1
ATOM 11380 O O . ALA C 1 174 ? 46.950 45.808 77.709 1.000 31.188 156 ALA CCC O 1
ATOM 11387 N N . THR C 1 175 ? 48.669 44.900 76.537 1.000 31.290 157 THR CCC N 1
ATOM 11388 C CA . THR C 1 175 ? 47.894 43.946 75.701 1.000 31.670 157 THR CCC CA 1
ATOM 11389 C C . THR C 1 175 ? 47.050 43.014 76.588 1.000 31.539 157 THR CCC C 1
ATOM 11390 O O . THR C 1 175 ? 45.831 42.834 76.340 1.000 29.558 157 THR CCC O 1
ATOM 11401 N N . ALA C 1 176 ? 47.684 42.431 77.600 1.000 32.225 158 ALA CCC N 1
ATOM 11402 C CA . ALA C 1 176 ? 47.033 41.595 78.637 1.000 31.812 158 ALA CCC CA 1
ATOM 11403 C C . ALA C 1 176 ? 45.877 42.376 79.295 1.000 31.767 158 ALA CCC C 1
ATOM 11404 O O . ALA C 1 176 ? 44.789 41.789 79.430 1.000 30.201 158 ALA CCC O 1
ATOM 11411 N N . LEU C 1 177 ? 46.130 43.616 79.762 1.000 30.810 159 LEU CCC N 1
ATOM 11412 C CA . LEU C 1 177 ? 45.158 44.377 80.587 1.000 30.261 159 LEU CCC CA 1
ATOM 11413 C C . LEU C 1 177 ? 43.985 44.804 79.694 1.000 29.161 159 LEU CCC C 1
ATOM 11414 O O . LEU C 1 177 ? 42.836 44.783 80.174 1.000 27.770 159 LEU CCC O 1
ATOM 11430 N N . ILE C 1 178 ? 44.257 45.131 78.439 1.000 27.584 160 ILE CCC N 1
ATOM 11431 C CA . ILE C 1 178 ? 43.207 45.579 77.491 1.000 27.323 160 ILE CCC CA 1
ATOM 11432 C C . ILE C 1 178 ? 42.434 44.350 77.048 1.000 27.530 160 ILE CCC C 1
ATOM 11433 O O . ILE C 1 178 ? 41.205 44.423 77.086 1.000 28.443 160 ILE CCC O 1
ATOM 11449 N N . SER C 1 179 ? 43.116 43.287 76.607 1.000 28.183 161 SER CCC N 1
ATOM 11450 C CA . SER C 1 179 ? 42.472 42.102 75.976 1.000 27.765 161 SER CCC CA 1
ATOM 11451 C C . SER C 1 179 ? 41.514 41.447 76.991 1.000 28.684 161 SER CCC C 1
ATOM 11452 O O . SER C 1 179 ? 40.596 40.759 76.574 1.000 28.110 161 SER CCC O 1
ATOM 11460 N N . LYS C 1 180 ? 41.723 41.639 78.293 1.000 30.106 162 LYS CCC N 1
ATOM 11461 C CA . LYS C 1 180 ? 40.819 41.100 79.338 1.000 30.957 162 LYS CCC CA 1
ATOM 11462 C C . LYS C 1 180 ? 39.387 41.554 79.096 1.000 29.619 162 LYS CCC C 1
ATOM 11463 O O . LYS C 1 180 ? 38.512 40.754 79.396 1.000 28.571 162 LYS CCC O 1
ATOM 11482 N N . ASP C 1 181 ? 39.195 42.807 78.646 1.000 27.964 163 ASP CCC N 1
ATOM 11483 C CA . ASP C 1 181 ? 37.865 43.442 78.423 1.000 26.819 163 ASP CCC CA 1
ATOM 11484 C C . ASP C 1 181 ? 37.929 44.497 77.308 1.000 25.145 163 ASP CCC C 1
ATOM 11485 O O . ASP C 1 181 ? 37.965 45.688 77.599 1.000 25.485 163 ASP CCC O 1
ATOM 11494 N N . VAL C 1 182 ? 37.950 44.104 76.044 1.000 24.474 164 VAL CCC N 1
ATOM 11495 C CA . VAL C 1 182 ? 38.076 45.065 74.924 1.000 23.497 164 VAL CCC CA 1
ATOM 11496 C C . VAL C 1 182 ? 36.820 45.927 74.914 1.000 25.000 164 VAL CCC C 1
ATOM 11497 O O . VAL C 1 182 ? 36.913 47.171 74.728 1.000 26.650 164 VAL CCC O 1
ATOM 11510 N N . ASN C 1 183 ? 35.657 45.328 75.142 1.000 24.944 165 ASN CCC N 1
ATOM 11511 C CA . ASN C 1 183 ? 34.408 46.133 75.139 1.000 26.049 165 ASN CCC CA 1
ATOM 11512 C C . ASN C 1 183 ? 34.528 47.318 76.128 1.000 26.276 165 ASN CCC C 1
ATOM 11513 O O . ASN C 1 183 ? 34.129 48.433 75.775 1.000 26.721 165 ASN CCC O 1
ATOM 11524 N N . LEU C 1 184 ? 35.059 47.132 77.337 1.000 26.795 166 LEU CCC N 1
ATOM 11525 C CA . LEU C 1 184 ? 35.216 48.261 78.293 1.000 27.307 166 LEU CCC CA 1
ATOM 11526 C C . LEU C 1 184 ? 36.300 49.217 77.785 1.000 26.251 166 LEU CCC C 1
ATOM 11527 O O . LEU C 1 184 ? 36.083 50.431 77.791 1.000 25.650 166 LEU CCC O 1
ATOM 11543 N N . TYR C 1 185 ? 37.460 48.690 77.428 1.000 25.149 167 TYR CCC N 1
ATOM 11544 C CA . TYR C 1 185 ? 38.625 49.544 77.142 1.000 25.018 167 TYR CCC CA 1
ATOM 11545 C C . TYR C 1 185 ? 38.322 50.498 75.986 1.000 25.056 167 TYR CCC C 1
ATOM 11546 O O . TYR C 1 185 ? 38.653 51.676 76.118 1.000 25.764 167 TYR CCC O 1
ATOM 11564 N N . LEU C 1 186 ? 37.686 50.052 74.898 1.000 24.533 168 LEU CCC N 1
ATOM 11565 C CA . LEU C 1 186 ? 37.579 50.907 73.694 1.000 23.753 168 LEU CCC CA 1
ATOM 11566 C C . LEU C 1 186 ? 36.712 52.093 74.032 1.000 23.726 168 LEU CCC C 1
ATOM 11567 O O . LEU C 1 186 ? 36.868 53.180 73.420 1.000 23.693 168 LEU CCC O 1
ATOM 11583 N N . ARG C 1 187 ? 35.840 51.922 75.007 1.000 25.435 169 ARG CCC N 1
ATOM 11584 C CA . ARG C 1 187 ? 34.868 52.994 75.337 1.000 26.821 169 ARG CCC CA 1
ATOM 11585 C C . ARG C 1 187 ? 35.587 54.194 76.006 1.000 27.529 169 ARG CCC C 1
ATOM 11586 O O . ARG C 1 187 ? 35.042 55.364 75.960 1.000 28.010 169 ARG CCC O 1
ATOM 11607 N N . ARG C 1 188 ? 36.738 53.978 76.626 1.000 26.486 170 ARG CCC N 1
ATOM 11608 C CA . ARG C 1 188 ? 37.602 55.101 77.058 1.000 28.227 170 ARG CCC CA 1
ATOM 11609 C C . ARG C 1 188 ? 37.808 56.115 75.906 1.000 27.571 170 ARG CCC C 1
ATOM 11610 O O . ARG C 1 188 ? 37.969 57.304 76.194 1.000 28.700 170 ARG CCC O 1
ATOM 11631 N N . PHE C 1 189 ? 37.802 55.693 74.638 1.000 27.244 171 PHE CCC N 1
ATOM 11632 C CA . PHE C 1 189 ? 38.038 56.578 73.455 1.000 26.449 171 PHE CCC CA 1
ATOM 11633 C C . PHE C 1 189 ? 36.736 56.907 72.723 1.000 26.303 171 PHE CCC C 1
ATOM 11634 O O . PHE C 1 189 ? 36.539 58.063 72.319 1.000 26.210 171 PHE CCC O 1
ATOM 11651 N N . LEU C 1 190 ? 35.834 55.938 72.630 1.000 27.566 172 LEU CCC N 1
ATOM 11652 C CA . LEU C 1 190 ? 34.630 56.029 71.755 1.000 27.803 172 LEU CCC CA 1
ATOM 11653 C C . LEU C 1 190 ? 33.477 56.823 72.411 1.000 29.223 172 LEU CCC C 1
ATOM 11654 O O . LEU C 1 190 ? 32.719 57.475 71.651 1.000 29.090 172 LEU CCC O 1
ATOM 11670 N N . THR C 1 191 ? 33.320 56.835 73.745 1.000 28.761 173 THR CCC N 1
ATOM 11671 C CA . THR C 1 191 ? 32.122 57.470 74.346 1.000 29.286 173 THR CCC CA 1
ATOM 11672 C C . THR C 1 191 ? 32.419 58.581 75.334 1.000 30.575 173 THR CCC C 1
ATOM 11673 O O . THR C 1 191 ? 31.471 59.256 75.684 1.000 33.596 173 THR CCC O 1
ATOM 11684 N N . THR C 1 192 ? 33.660 58.794 75.735 1.000 29.671 174 THR CCC N 1
ATOM 11685 C CA . THR C 1 192 ? 34.012 59.780 76.773 1.000 29.728 174 THR CCC CA 1
ATOM 11686 C C . THR C 1 192 ? 33.969 61.185 76.173 1.000 29.943 174 THR CCC C 1
ATOM 11687 O O . THR C 1 192 ? 34.212 61.340 74.933 1.000 29.773 174 THR CCC O 1
ATOM 11698 N N . LEU C 1 193 ? 33.804 62.158 77.052 1.000 29.458 175 LEU CCC N 1
ATOM 11699 C CA . LEU C 1 193 ? 33.696 63.593 76.735 1.000 30.921 175 LEU CCC CA 1
ATOM 11700 C C . LEU C 1 193 ? 35.080 64.193 76.454 1.000 30.397 175 LEU CCC C 1
ATOM 11701 O O . LEU C 1 193 ? 35.131 65.290 75.884 1.000 29.355 175 LEU CCC O 1
ATOM 11717 N N . ASP C 1 194 ? 36.169 63.558 76.869 1.000 30.718 176 ASP CCC N 1
ATOM 11718 C CA . ASP C 1 194 ? 37.484 64.187 76.588 1.000 32.115 176 ASP CCC CA 1
ATOM 11719 C C . ASP C 1 194 ? 37.931 63.768 75.191 1.000 31.225 176 ASP CCC C 1
ATOM 11720 O O . ASP C 1 194 ? 38.809 64.469 74.720 1.000 31.406 176 ASP CCC O 1
ATOM 11729 N N . TYR C 1 195 ? 37.283 62.778 74.542 1.000 30.453 177 TYR CCC N 1
ATOM 11730 C CA . TYR C 1 195 ? 37.603 62.354 73.142 1.000 30.360 177 TYR CCC CA 1
ATOM 11731 C C . TYR C 1 195 ? 36.535 62.773 72.134 1.000 29.670 177 TYR CCC C 1
ATOM 11732 O O . TYR C 1 195 ? 36.834 62.841 70.924 1.000 28.685 177 TYR CCC O 1
ATOM 11750 N N . ASN C 1 196 ? 35.336 63.068 72.601 1.000 30.376 178 ASN CCC N 1
ATOM 11751 C CA . ASN C 1 196 ? 34.199 63.406 71.708 1.000 30.878 178 ASN CCC CA 1
ATOM 11752 C C . ASN C 1 196 ? 33.442 64.604 72.246 1.000 32.022 178 ASN CCC C 1
ATOM 11753 O O . ASN C 1 196 ? 33.386 64.775 73.501 1.000 34.668 178 ASN CCC O 1
ATOM 11764 N N . TYR C 1 197 ? 32.886 65.418 71.352 1.000 30.529 179 TYR CCC N 1
ATOM 11765 C CA . TYR C 1 197 ? 31.944 66.483 71.764 1.000 30.628 179 TYR CCC CA 1
ATOM 11766 C C . TYR C 1 197 ? 30.743 65.812 72.443 1.000 30.463 179 TYR CCC C 1
ATOM 11767 O O . TYR C 1 197 ? 30.461 66.152 73.558 1.000 30.122 179 TYR CCC O 1
ATOM 11785 N N . SER C 1 198 ? 30.126 64.841 71.756 1.000 30.636 180 SER CCC N 1
ATOM 11786 C CA . SER C 1 198 ? 28.910 64.080 72.152 1.000 30.401 180 SER CCC CA 1
ATOM 11787 C C . SER C 1 198 ? 29.329 62.669 72.529 1.000 29.183 180 SER CCC C 1
ATOM 11788 O O . SER C 1 198 ? 30.138 62.049 71.813 1.000 26.741 180 SER CCC O 1
ATOM 11796 N N . PRO C 1 199 ? 28.784 62.135 73.654 1.000 28.888 181 PRO CCC N 1
ATOM 11797 C CA . PRO C 1 199 ? 29.051 60.753 74.058 1.000 29.336 181 PRO CCC CA 1
ATOM 11798 C C . PRO C 1 199 ? 28.291 59.727 73.206 1.000 29.260 181 PRO CCC C 1
ATOM 11799 O O . PRO C 1 199 ? 28.293 58.540 73.521 1.000 27.759 181 PRO CCC O 1
ATOM 11810 N N . ASN C 1 200 ? 27.627 60.194 72.156 1.000 31.185 182 ASN CCC N 1
ATOM 11811 C CA . ASN C 1 200 ? 26.695 59.349 71.370 1.000 33.429 182 ASN CCC CA 1
ATOM 11812 C C . ASN C 1 200 ? 27.073 59.354 69.882 1.000 32.146 182 ASN CCC C 1
ATOM 11813 O O . ASN C 1 200 ? 26.178 59.198 69.021 1.000 32.287 182 ASN CCC O 1
ATOM 11824 N N . VAL C 1 201 ? 28.355 59.491 69.577 1.000 31.010 183 VAL CCC N 1
ATOM 11825 C CA . VAL C 1 201 ? 28.842 59.506 68.161 1.000 31.406 183 VAL CCC CA 1
ATOM 11826 C C . VAL C 1 201 ? 28.586 58.124 67.571 1.000 31.163 183 VAL CCC C 1
ATOM 11827 O O . VAL C 1 201 ? 28.288 58.057 66.361 1.000 30.352 183 VAL CCC O 1
ATOM 11840 N N . PHE C 1 202 ? 28.706 57.082 68.415 1.000 31.427 184 PHE CCC N 1
ATOM 11841 C CA . PHE C 1 202 ? 28.762 55.636 68.027 1.000 29.507 184 PHE CCC CA 1
ATOM 11842 C C . PHE C 1 202 ? 27.530 54.905 68.544 1.000 29.720 184 PHE CCC C 1
ATOM 11843 O O . PHE C 1 202 ? 27.268 55.014 69.740 1.000 30.343 184 PHE CCC O 1
ATOM 11860 N N . SER C 1 203 ? 26.791 54.234 67.671 1.000 29.264 185 SER CCC N 1
ATOM 11861 C CA . SER C 1 203 ? 25.723 53.305 68.072 1.000 30.299 185 SER CCC CA 1
ATOM 11862 C C . SER C 1 203 ? 26.407 52.144 68.790 1.000 30.936 185 SER CCC C 1
ATOM 11863 O O . SER C 1 203 ? 27.662 51.967 68.569 1.000 28.627 185 SER CCC O 1
ATOM 11871 N N . GLU C 1 204 ? 25.669 51.379 69.612 1.000 31.609 186 GLU CCC N 1
ATOM 11872 C CA . GLU C 1 204 ? 26.185 50.088 70.175 1.000 33.581 186 GLU CCC CA 1
ATOM 11873 C C . GLU C 1 204 ? 26.638 49.120 69.037 1.000 32.538 186 GLU CCC C 1
ATOM 11874 O O . GLU C 1 204 ? 27.617 48.417 69.224 1.000 29.384 186 GLU CCC O 1
ATOM 11886 N N . GLU C 1 205 ? 25.952 49.078 67.897 1.000 33.083 187 GLU CCC N 1
ATOM 11887 C CA . GLU C 1 205 ? 26.346 48.278 66.708 1.000 34.619 187 GLU CCC CA 1
ATOM 11888 C C . GLU C 1 205 ? 27.758 48.656 66.240 1.000 31.340 187 GLU CCC C 1
ATOM 11889 O O . GLU C 1 205 ? 28.521 47.742 65.857 1.000 29.328 187 GLU CCC O 1
ATOM 11901 N N . ASP C 1 206 ? 28.012 49.960 66.101 1.000 29.501 188 ASP CCC N 1
ATOM 11902 C CA . ASP C 1 206 ? 29.286 50.546 65.614 1.000 29.809 188 ASP CCC CA 1
ATOM 11903 C C . ASP C 1 206 ? 30.419 50.189 66.596 1.000 28.279 188 ASP CCC C 1
ATOM 11904 O O . ASP C 1 206 ? 31.485 49.781 66.161 1.000 25.408 188 ASP CCC O 1
ATOM 11913 N N . ILE C 1 207 ? 30.173 50.367 67.895 1.000 26.579 189 ILE CCC N 1
ATOM 11914 C CA . ILE C 1 207 ? 31.145 49.994 68.954 1.000 25.728 189 ILE CCC CA 1
ATOM 11915 C C . ILE C 1 207 ? 31.407 48.491 68.881 1.000 24.691 189 ILE CCC C 1
ATOM 11916 O O . ILE C 1 207 ? 32.579 48.127 68.940 1.000 24.086 189 ILE CCC O 1
ATOM 11932 N N . ALA C 1 208 ? 30.376 47.659 68.704 1.000 24.485 190 ALA CCC N 1
ATOM 11933 C CA . ALA C 1 208 ? 30.488 46.177 68.559 1.000 24.733 190 ALA CCC CA 1
ATOM 11934 C C . ALA C 1 208 ? 31.429 45.844 67.376 1.000 24.656 190 ALA CCC C 1
ATOM 11935 O O . ALA C 1 208 ? 32.224 44.866 67.486 1.000 24.083 190 ALA CCC O 1
ATOM 11942 N N . GLU C 1 209 ? 31.384 46.629 66.298 1.000 25.123 191 GLU CCC N 1
ATOM 11943 C CA . GLU C 1 209 ? 32.243 46.365 65.090 1.000 25.407 191 GLU CCC CA 1
ATOM 11944 C C . GLU C 1 209 ? 33.706 46.624 65.493 1.000 24.174 191 GLU CCC C 1
ATOM 11945 O O . GLU C 1 209 ? 34.532 45.764 65.268 1.000 25.111 191 GLU CCC O 1
ATOM 11957 N N . TYR C 1 210 ? 33.988 47.723 66.171 1.000 24.347 192 TYR CCC N 1
ATOM 11958 C CA . TYR C 1 210 ? 35.358 48.012 66.664 1.000 24.779 192 TYR CCC CA 1
ATOM 11959 C C . TYR C 1 210 ? 35.754 46.968 67.698 1.000 23.768 192 TYR CCC C 1
ATOM 11960 O O . TYR C 1 210 ? 36.901 46.537 67.670 1.000 23.237 192 TYR CCC O 1
ATOM 11978 N N . VAL C 1 211 ? 34.837 46.504 68.542 1.000 24.378 193 VAL CCC N 1
ATOM 11979 C CA . VAL C 1 211 ? 35.207 45.448 69.524 1.000 24.131 193 VAL CCC CA 1
ATOM 11980 C C . VAL C 1 211 ? 35.498 44.129 68.789 1.000 24.286 193 VAL CCC C 1
ATOM 11981 O O . VAL C 1 211 ? 36.440 43.421 69.224 1.000 24.601 193 VAL CCC O 1
ATOM 11994 N N . ARG C 1 212 ? 34.728 43.799 67.729 1.000 24.014 194 ARG CCC N 1
ATOM 11995 C CA . ARG C 1 212 ? 34.937 42.578 66.901 1.000 23.704 194 ARG CCC CA 1
ATOM 11996 C C . ARG C 1 212 ? 36.370 42.594 66.339 1.000 22.973 194 ARG CCC C 1
ATOM 11997 O O . ARG C 1 212 ? 37.109 41.605 66.576 1.000 23.125 194 ARG CCC O 1
ATOM 12018 N N . VAL C 1 213 ? 36.802 43.685 65.718 1.000 22.630 195 VAL CCC N 1
ATOM 12019 C CA . VAL C 1 213 ? 38.139 43.665 65.041 1.000 23.887 195 VAL CCC CA 1
ATOM 12020 C C . VAL C 1 213 ? 39.271 43.779 66.074 1.000 23.624 195 VAL CCC C 1
ATOM 12021 O O . VAL C 1 213 ? 40.331 43.170 65.859 1.000 22.839 195 VAL CCC O 1
ATOM 12034 N N . ASN C 1 214 ? 39.072 44.529 67.144 1.000 24.530 196 ASN CCC N 1
ATOM 12035 C CA . ASN C 1 214 ? 40.147 44.622 68.159 1.000 24.884 196 ASN CCC CA 1
ATOM 12036 C C . ASN C 1 214 ? 40.195 43.339 68.990 1.000 25.071 196 ASN CCC C 1
ATOM 12037 O O . ASN C 1 214 ? 41.259 43.118 69.664 1.000 30.058 196 ASN CCC O 1
ATOM 12048 N N . SER C 1 215 ? 39.187 42.468 68.902 1.000 24.452 197 SER CCC N 1
ATOM 12049 C CA . SER C 1 215 ? 39.159 41.207 69.690 1.000 24.282 197 SER CCC CA 1
ATOM 12050 C C . SER C 1 215 ? 39.807 40.086 68.892 1.000 23.751 197 SER CCC C 1
ATOM 12051 O O . SER C 1 215 ? 40.049 39.039 69.492 1.000 24.797 197 SER CCC O 1
ATOM 12059 N N . LEU C 1 216 ? 40.050 40.257 67.585 1.000 23.519 198 LEU CCC N 1
ATOM 12060 C CA . LEU C 1 216 ? 40.717 39.208 66.777 1.000 23.972 198 LEU CCC CA 1
ATOM 12061 C C . LEU C 1 216 ? 42.082 39.008 67.411 1.000 24.334 198 LEU CCC C 1
ATOM 12062 O O . LEU C 1 216 ? 42.760 39.996 67.594 1.000 23.212 198 LEU CCC O 1
ATOM 12078 N N . PRO C 1 217 ? 42.523 37.794 67.773 1.000 25.437 199 PRO CCC N 1
ATOM 12079 C CA . PRO C 1 217 ? 43.884 37.617 68.272 1.000 26.083 199 PRO CCC CA 1
ATOM 12080 C C . PRO C 1 217 ? 44.911 38.312 67.358 1.000 28.013 199 PRO CCC C 1
ATOM 12081 O O . PRO C 1 217 ? 44.860 38.140 66.096 1.000 27.380 199 PRO CCC O 1
ATOM 12092 N N . GLY C 1 218 ? 45.727 39.180 68.002 1.000 28.697 200 GLY CCC N 1
ATOM 12093 C CA . GLY C 1 218 ? 46.801 39.989 67.410 1.000 27.995 200 GLY CCC CA 1
ATOM 12094 C C . GLY C 1 218 ? 46.486 41.456 67.194 1.000 26.823 200 GLY CCC C 1
ATOM 12095 O O . GLY C 1 218 ? 47.436 42.214 66.955 1.000 28.623 200 GLY CCC O 1
ATOM 12099 N N . SER C 1 219 ? 45.226 41.860 67.194 1.000 25.064 201 SER CCC N 1
ATOM 12100 C CA . SER C 1 219 ? 44.840 43.253 66.915 1.000 23.824 201 SER CCC CA 1
ATOM 12101 C C . SER C 1 219 ? 45.380 44.158 68.051 1.000 24.073 201 SER CCC C 1
ATOM 12102 O O . SER C 1 219 ? 45.904 45.254 67.824 1.000 25.125 201 SER CCC O 1
ATOM 12110 N N . ILE C 1 220 ? 45.228 43.748 69.286 1.000 24.445 202 ILE CCC N 1
ATOM 12111 C CA . ILE C 1 220 ? 45.646 44.567 70.443 1.000 23.646 202 ILE CCC CA 1
ATOM 12112 C C . ILE C 1 220 ? 47.184 44.574 70.455 1.000 24.125 202 ILE CCC C 1
ATOM 12113 O O . ILE C 1 220 ? 47.761 45.656 70.705 1.000 25.455 202 ILE CCC O 1
ATOM 12129 N N . ARG C 1 221 ? 47.817 43.421 70.240 1.000 24.441 203 ARG CCC N 1
ATOM 12130 C CA . ARG C 1 221 ? 49.311 43.300 70.167 1.000 24.866 203 ARG CCC CA 1
ATOM 12131 C C . ARG C 1 221 ? 49.804 44.264 69.082 1.000 24.202 203 ARG CCC C 1
ATOM 12132 O O . ARG C 1 221 ? 50.679 45.100 69.354 1.000 25.143 203 ARG CCC O 1
ATOM 12153 N N . SER C 1 222 ? 49.232 44.187 67.897 1.000 22.795 204 SER CCC N 1
ATOM 12154 C CA . SER C 1 222 ? 49.629 45.061 66.772 1.000 23.768 204 SER CCC CA 1
ATOM 12155 C C . SER C 1 222 ? 49.411 46.529 67.184 1.000 25.510 204 SER CCC C 1
ATOM 12156 O O . SER C 1 222 ? 50.314 47.346 66.997 1.000 30.165 204 SER CCC O 1
ATOM 12164 N N . GLY C 1 223 ? 48.276 46.872 67.780 1.000 26.479 205 GLY CCC N 1
ATOM 12165 C CA . GLY C 1 223 ? 47.966 48.276 68.123 1.000 26.091 205 GLY CCC CA 1
ATOM 12166 C C . GLY C 1 223 ? 48.953 48.835 69.138 1.000 26.857 205 GLY CCC C 1
ATOM 12167 O O . GLY C 1 223 ? 49.373 49.998 68.979 1.000 27.326 205 GLY CCC O 1
ATOM 12171 N N . CYS C 1 224 ? 49.343 48.057 70.150 1.000 26.391 206 CYS CCC N 1
ATOM 12172 C CA . CYS C 1 224 ? 50.352 48.533 71.132 1.000 27.658 206 CYS CCC CA 1
ATOM 12173 C C . CYS C 1 224 ? 51.713 48.729 70.435 1.000 27.783 206 CYS CCC C 1
ATOM 12174 O O . CYS C 1 224 ? 52.444 49.615 70.866 1.000 27.754 206 CYS CCC O 1
ATOM 12182 N N . GLN C 1 225 ? 52.020 47.945 69.385 1.000 28.259 207 GLN CCC N 1
ATOM 12183 C CA . GLN C 1 225 ? 53.246 48.132 68.577 1.000 29.621 207 GLN CCC CA 1
ATOM 12184 C C . GLN C 1 225 ? 53.120 49.466 67.835 1.000 29.112 207 GLN CCC C 1
ATOM 12185 O O . GLN C 1 225 ? 54.129 50.137 67.704 1.000 30.057 207 GLN CCC O 1
ATOM 12199 N N . TRP C 1 226 ? 51.931 49.846 67.357 1.000 27.403 208 TRP CCC N 1
ATOM 12200 C CA . TRP C 1 226 ? 51.761 51.175 66.722 1.000 26.022 208 TRP CCC CA 1
ATOM 12201 C C . TRP C 1 226 ? 52.262 52.250 67.684 1.000 26.209 208 TRP CCC C 1
ATOM 12202 O O . TRP C 1 226 ? 52.907 53.163 67.214 1.000 27.050 208 TRP CCC O 1
ATOM 12223 N N . TYR C 1 227 ? 51.977 52.147 68.986 1.000 25.657 209 TYR CCC N 1
ATOM 12224 C CA . TYR C 1 227 ? 52.338 53.167 70.004 1.000 26.557 209 TYR CCC CA 1
ATOM 12225 C C . TYR C 1 227 ? 53.815 53.007 70.387 1.000 26.271 209 TYR CCC C 1
ATOM 12226 O O . TYR C 1 227 ? 54.547 53.978 70.653 1.000 24.975 209 TYR CCC O 1
ATOM 12244 N N . ALA C 1 228 ? 54.248 51.762 70.501 1.000 26.964 210 ALA CCC N 1
ATOM 12245 C CA . ALA C 1 228 ? 55.601 51.454 71.001 1.000 28.147 210 ALA CCC CA 1
ATOM 12246 C C . ALA C 1 228 ? 56.623 51.972 69.964 1.000 27.992 210 ALA CCC C 1
ATOM 12247 O O . ALA C 1 228 ? 57.540 52.670 70.386 1.000 29.605 210 ALA CCC O 1
ATOM 12254 N N . THR C 1 229 ? 56.457 51.706 68.660 1.000 25.829 211 THR CCC N 1
ATOM 12255 C CA . THR C 1 229 ? 57.293 52.343 67.608 1.000 26.180 211 THR CCC CA 1
ATOM 12256 C C . THR C 1 229 ? 57.041 53.857 67.623 1.000 26.041 211 THR CCC C 1
ATOM 12257 O O . THR C 1 229 ? 57.943 54.636 67.349 1.000 25.312 211 THR CCC O 1
ATOM 12268 N N . GLY C 1 230 ? 55.828 54.276 67.971 1.000 26.408 212 GLY CCC N 1
ATOM 12269 C CA . GLY C 1 230 ? 55.479 55.701 68.023 1.000 27.008 212 GLY CCC CA 1
ATOM 12270 C C . GLY C 1 230 ? 56.321 56.490 69.012 1.000 29.538 212 GLY CCC C 1
ATOM 12271 O O . GLY C 1 230 ? 56.396 57.747 68.855 1.000 30.752 212 GLY CCC O 1
ATOM 12275 N N . LEU C 1 231 ? 56.871 55.844 70.051 1.000 30.501 213 LEU CCC N 1
ATOM 12276 C CA . LEU C 1 231 ? 57.691 56.563 71.051 1.000 31.557 213 LEU CCC CA 1
ATOM 12277 C C . LEU C 1 231 ? 59.151 56.186 70.871 1.000 32.398 213 LEU CCC C 1
ATOM 12278 O O . LEU C 1 231 ? 59.930 56.600 71.742 1.000 32.548 213 LEU CCC O 1
ATOM 12294 N N . ARG C 1 232 ? 59.483 55.387 69.839 1.000 31.870 214 ARG CCC N 1
ATOM 12295 C CA . ARG C 1 232 ? 60.880 54.907 69.607 1.000 33.191 214 ARG CCC CA 1
ATOM 12296 C C . ARG C 1 232 ? 61.265 55.194 68.153 1.000 32.895 214 ARG CCC C 1
ATOM 12297 O O . ARG C 1 232 ? 61.610 56.344 67.886 1.000 33.357 214 ARG CCC O 1
ATOM 12318 N N . GLU C 1 233 ? 61.253 54.204 67.257 1.000 32.988 215 GLU CCC N 1
ATOM 12319 C CA A GLU C 1 233 ? 61.801 54.423 65.895 0.700 33.438 215 GLU CCC CA 1
ATOM 12320 C CA B GLU C 1 233 ? 61.691 54.340 65.839 0.300 32.543 215 GLU CCC CA 1
ATOM 12321 C C . GLU C 1 233 ? 61.110 55.624 65.229 1.000 32.725 215 GLU CCC C 1
ATOM 12322 O O . GLU C 1 233 ? 61.822 56.328 64.466 1.000 33.289 215 GLU CCC O 1
ATOM 12344 N N . ASP C 1 234 ? 59.827 55.879 65.493 1.000 31.128 216 ASP CCC N 1
ATOM 12345 C CA . ASP C 1 234 ? 59.081 56.949 64.773 1.000 31.062 216 ASP CCC CA 1
ATOM 12346 C C . ASP C 1 234 ? 59.632 58.322 65.172 1.000 29.823 216 ASP CCC C 1
ATOM 12347 O O . ASP C 1 234 ? 59.589 59.298 64.347 1.000 30.492 216 ASP CCC O 1
ATOM 12356 N N . THR C 1 235 ? 60.111 58.434 66.396 1.000 29.075 217 THR CCC N 1
ATOM 12357 C CA . THR C 1 235 ? 60.582 59.720 66.932 1.000 28.834 217 THR CCC CA 1
ATOM 12358 C C . THR C 1 235 ? 61.889 60.026 66.217 1.000 30.049 217 THR CCC C 1
ATOM 12359 O O . THR C 1 235 ? 62.182 61.203 66.033 1.000 29.920 217 THR CCC O 1
ATOM 12370 N N . GLU C 1 236 ? 62.696 59.021 65.902 1.000 31.625 218 GLU CCC N 1
ATOM 12371 C CA A GLU C 1 236 ? 63.992 59.206 65.192 0.700 33.663 218 GLU CCC CA 1
ATOM 12372 C CA B GLU C 1 236 ? 63.998 59.249 65.197 0.300 33.105 218 GLU CCC CA 1
ATOM 12373 C C . GLU C 1 236 ? 63.687 59.575 63.725 1.000 33.432 218 GLU CCC C 1
ATOM 12374 O O . GLU C 1 236 ? 64.367 60.449 63.176 1.000 34.409 218 GLU CCC O 1
ATOM 12396 N N . ASN C 1 237 ? 62.661 58.960 63.134 1.000 32.811 219 ASN CCC N 1
ATOM 12397 C CA . ASN C 1 237 ? 62.291 59.272 61.730 1.000 33.312 219 ASN CCC CA 1
ATOM 12398 C C . ASN C 1 237 ? 61.821 60.731 61.663 1.000 33.729 219 ASN CCC C 1
ATOM 12399 O O . ASN C 1 237 ? 62.192 61.411 60.710 1.000 33.057 219 ASN CCC O 1
ATOM 12410 N N . LEU C 1 238 ? 61.081 61.205 62.671 1.000 34.832 220 LEU CCC N 1
ATOM 12411 C CA . LEU C 1 238 ? 60.452 62.551 62.627 1.000 35.121 220 LEU CCC CA 1
ATOM 12412 C C . LEU C 1 238 ? 61.553 63.594 62.726 1.000 36.915 220 LEU CCC C 1
ATOM 12413 O O . LEU C 1 238 ? 61.531 64.553 61.937 1.000 39.324 220 LEU CCC O 1
ATOM 12429 N N . ALA C 1 239 ? 62.490 63.409 63.655 1.000 37.629 221 ALA CCC N 1
ATOM 12430 C CA . ALA C 1 239 ? 63.635 64.319 63.812 1.000 39.545 221 ALA CCC CA 1
ATOM 12431 C C . ALA C 1 239 ? 64.416 64.405 62.482 1.000 39.493 221 ALA CCC C 1
ATOM 12432 O O . ALA C 1 239 ? 64.989 65.480 62.240 1.000 39.089 221 ALA CCC O 1
ATOM 12439 N N . LYS C 1 240 ? 64.432 63.366 61.643 1.000 39.318 222 LYS CCC N 1
ATOM 12440 C CA . LYS C 1 240 ? 65.258 63.379 60.395 1.000 43.571 222 LYS CCC CA 1
ATOM 12441 C C . LYS C 1 240 ? 64.420 63.838 59.191 1.000 41.464 222 LYS CCC C 1
ATOM 12442 O O . LYS C 1 240 ? 64.991 63.894 58.086 1.000 39.287 222 LYS CCC O 1
ATOM 12461 N N . ALA C 1 241 ? 63.116 64.101 59.368 1.000 39.362 223 ALA CCC N 1
ATOM 12462 C CA . ALA C 1 241 ? 62.189 64.453 58.263 1.000 37.953 223 ALA CCC CA 1
ATOM 12463 C C . ALA C 1 241 ? 62.087 65.973 58.144 1.000 37.842 223 ALA CCC C 1
ATOM 12464 O O . ALA C 1 241 ? 61.037 66.509 58.488 1.000 39.454 223 ALA CCC O 1
ATOM 12471 N N . THR C 1 242 ? 63.146 66.617 57.663 1.000 38.672 224 THR CCC N 1
ATOM 12472 C CA . THR C 1 242 ? 63.354 68.083 57.603 1.000 38.403 224 THR CCC CA 1
ATOM 12473 C C . THR C 1 242 ? 63.050 68.583 56.185 1.000 36.809 224 THR CCC C 1
ATOM 12474 O O . THR C 1 242 ? 62.987 69.788 56.000 1.000 36.097 224 THR CCC O 1
ATOM 12485 N N . ASP C 1 243 ? 62.834 67.695 55.221 1.000 35.453 225 ASP CCC N 1
ATOM 12486 C CA . ASP C 1 243 ? 62.571 68.117 53.824 1.000 36.295 225 ASP CCC CA 1
ATOM 12487 C C . ASP C 1 243 ? 61.067 68.375 53.684 1.000 34.499 225 ASP CCC C 1
ATOM 12488 O O . ASP C 1 243 ? 60.295 67.400 53.505 1.000 32.609 225 ASP CCC O 1
ATOM 12497 N N . LYS C 1 244 ? 60.632 69.624 53.851 1.000 35.010 226 LYS CCC N 1
ATOM 12498 C CA . LYS C 1 244 ? 59.173 69.946 53.929 1.000 35.728 226 LYS CCC CA 1
ATOM 12499 C C . LYS C 1 244 ? 58.429 69.412 52.693 1.000 34.068 226 LYS CCC C 1
ATOM 12500 O O . LYS C 1 244 ? 58.933 69.588 51.557 1.000 36.507 226 LYS CCC O 1
ATOM 12519 N N . LEU C 1 245 ? 57.255 68.816 52.865 1.000 32.455 227 LEU CCC N 1
ATOM 12520 C CA . LEU C 1 245 ? 56.371 68.511 51.708 1.000 31.699 227 LEU CCC CA 1
ATOM 12521 C C . LEU C 1 245 ? 56.153 69.791 50.885 1.000 31.994 227 LEU CCC C 1
ATOM 12522 O O . LEU C 1 245 ? 56.029 70.885 51.483 1.000 34.317 227 LEU CCC O 1
ATOM 12538 N N . THR C 1 246 ? 56.065 69.677 49.563 1.000 30.920 228 THR CCC N 1
ATOM 12539 C CA . THR C 1 246 ? 55.725 70.819 48.675 1.000 31.215 228 THR CCC CA 1
ATOM 12540 C C . THR C 1 246 ? 54.276 70.714 48.175 1.000 31.016 228 THR CCC C 1
ATOM 12541 O O . THR C 1 246 ? 53.803 71.684 47.606 1.000 32.874 228 THR CCC O 1
ATOM 12552 N N . ILE C 1 247 ? 53.587 69.580 48.361 1.000 30.586 229 ILE CCC N 1
ATOM 12553 C CA . ILE C 1 247 ? 52.198 69.372 47.846 1.000 29.041 229 ILE CCC CA 1
ATOM 12554 C C . ILE C 1 247 ? 51.199 70.139 48.704 1.000 29.359 229 ILE CCC C 1
ATOM 12555 O O . ILE C 1 247 ? 51.464 70.439 49.879 1.000 28.953 229 ILE CCC O 1
ATOM 12571 N N . PRO C 1 248 ? 49.988 70.421 48.165 1.000 28.511 230 PRO CCC N 1
ATOM 12572 C CA . PRO C 1 248 ? 48.926 71.007 48.982 1.000 27.274 230 PRO CCC CA 1
ATOM 12573 C C . PRO C 1 248 ? 48.571 70.068 50.144 1.000 26.719 230 PRO CCC C 1
ATOM 12574 O O . PRO C 1 248 ? 48.450 68.890 49.962 1.000 26.485 230 PRO CCC O 1
ATOM 12585 N N . VAL C 1 249 ? 48.511 70.603 51.353 1.000 26.664 231 VAL CCC N 1
ATOM 12586 C CA . VAL C 1 249 ? 48.164 69.836 52.584 1.000 27.393 231 VAL CCC CA 1
ATOM 12587 C C . VAL C 1 249 ? 47.020 70.562 53.287 1.000 27.519 231 VAL CCC C 1
ATOM 12588 O O . VAL C 1 249 ? 47.090 71.795 53.413 1.000 28.693 231 VAL CCC O 1
ATOM 12601 N N . ILE C 1 250 ? 46.001 69.852 53.757 1.000 27.311 232 ILE CCC N 1
ATOM 12602 C CA . ILE C 1 250 ? 45.044 70.514 54.697 1.000 26.742 232 ILE CCC CA 1
ATOM 12603 C C . ILE C 1 250 ? 45.032 69.699 55.969 1.000 25.918 232 ILE CCC C 1
ATOM 12604 O O . ILE C 1 250 ? 45.205 68.508 55.882 1.000 26.295 232 ILE CCC O 1
ATOM 12620 N N . ALA C 1 251 ? 44.900 70.366 57.099 1.000 25.942 233 ALA CCC N 1
ATOM 12621 C CA . ALA C 1 251 ? 44.976 69.732 58.424 1.000 25.804 233 ALA CCC CA 1
ATOM 12622 C C . ALA C 1 251 ? 43.832 70.281 59.275 1.000 25.649 233 ALA CCC C 1
ATOM 12623 O O . ALA C 1 251 ? 43.812 71.481 59.548 1.000 26.874 233 ALA CCC O 1
ATOM 12630 N N . TRP C 1 252 ? 42.875 69.431 59.622 1.000 25.841 234 TRP CCC N 1
ATOM 12631 C CA . TRP C 1 252 ? 41.705 69.859 60.420 1.000 26.353 234 TRP CCC CA 1
ATOM 12632 C C . TRP C 1 252 ? 41.642 68.968 61.651 1.000 26.535 234 TRP CCC C 1
ATOM 12633 O O . TRP C 1 252 ? 41.679 67.749 61.479 1.000 26.862 234 TRP CCC O 1
ATOM 12654 N N . GLY C 1 253 ? 41.538 69.573 62.829 1.000 27.415 235 GLY CCC N 1
ATOM 12655 C CA . GLY C 1 253 ? 41.318 68.822 64.071 1.000 27.915 235 GLY CCC CA 1
ATOM 12656 C C . GLY C 1 253 ? 39.992 69.165 64.675 1.000 27.603 235 GLY CCC C 1
ATOM 12657 O O . GLY C 1 253 ? 39.383 70.072 64.201 1.000 28.006 235 GLY CCC O 1
ATOM 12661 N N . GLY C 1 254 ? 39.587 68.460 65.718 1.000 26.946 236 GLY CCC N 1
ATOM 12662 C CA . GLY C 1 254 ? 38.300 68.711 66.380 1.000 27.530 236 GLY CCC CA 1
ATOM 12663 C C . GLY C 1 254 ? 38.499 69.728 67.475 1.000 28.252 236 GLY CCC C 1
ATOM 12664 O O . GLY C 1 254 ? 39.510 69.624 68.169 1.000 28.405 236 GLY CCC O 1
ATOM 12668 N N . SER C 1 255 ? 37.627 70.726 67.564 1.000 28.596 237 SER CCC N 1
ATOM 12669 C CA . SER C 1 255 ? 37.591 71.658 68.710 1.000 29.997 237 SER CCC CA 1
ATOM 12670 C C . SER C 1 255 ? 37.876 70.898 70.012 1.000 29.355 237 SER CCC C 1
ATOM 12671 O O . SER C 1 255 ? 38.483 71.481 70.869 1.000 29.918 237 SER CCC O 1
ATOM 12679 N N . HIS C 1 256 ? 37.360 69.691 70.211 1.000 28.709 238 HIS CCC N 1
ATOM 12680 C CA . HIS C 1 256 ? 37.268 69.123 71.589 1.000 28.926 238 HIS CCC CA 1
ATOM 12681 C C . HIS C 1 256 ? 38.330 68.035 71.727 1.000 29.309 238 HIS CCC C 1
ATOM 12682 O O . HIS C 1 256 ? 38.174 67.182 72.561 1.000 30.477 238 HIS CCC O 1
ATOM 12697 N N . PHE C 1 257 ? 39.373 68.075 70.892 1.000 31.327 239 PHE CCC N 1
ATOM 12698 C CA . PHE C 1 257 ? 40.599 67.237 71.007 1.000 30.297 239 PHE CCC CA 1
ATOM 12699 C C . PHE C 1 257 ? 41.802 68.064 70.527 1.000 30.745 239 PHE CCC C 1
ATOM 12700 O O . PHE C 1 257 ? 42.239 68.925 71.291 1.000 30.947 239 PHE CCC O 1
ATOM 12717 N N . LEU C 1 258 ? 42.378 67.838 69.336 1.000 31.895 240 LEU CCC N 1
ATOM 12718 C CA . LEU C 1 258 ? 43.707 68.478 69.060 1.000 32.509 240 LEU CCC CA 1
ATOM 12719 C C . LEU C 1 258 ? 43.509 69.949 68.634 1.000 32.503 240 LEU CCC C 1
ATOM 12720 O O . LEU C 1 258 ? 44.474 70.699 68.624 1.000 34.877 240 LEU CCC O 1
ATOM 12736 N N . GLY C 1 259 ? 42.294 70.368 68.296 1.000 30.543 241 GLY CCC N 1
ATOM 12737 C CA . GLY C 1 259 ? 42.018 71.748 67.886 1.000 30.165 241 GLY CCC CA 1
ATOM 12738 C C . GLY C 1 259 ? 42.692 72.133 66.585 1.000 28.805 241 GLY CCC C 1
ATOM 12739 O O . GLY C 1 259 ? 42.639 71.380 65.627 1.000 27.745 241 GLY CCC O 1
ATOM 12743 N N . ASP C 1 260 ? 43.289 73.315 66.544 1.000 30.305 242 ASP CCC N 1
ATOM 12744 C CA . ASP C 1 260 ? 43.940 73.819 65.305 1.000 30.485 242 ASP CCC CA 1
ATOM 12745 C C . ASP C 1 260 ? 45.290 73.118 65.094 1.000 28.665 242 ASP CCC C 1
ATOM 12746 O O . ASP C 1 260 ? 46.255 73.516 65.693 1.000 28.553 242 ASP CCC O 1
ATOM 12755 N N . ILE C 1 261 ? 45.326 72.106 64.251 1.000 27.555 243 ILE CCC N 1
ATOM 12756 C CA . ILE C 1 261 ? 46.563 71.340 63.941 1.000 27.567 243 ILE CCC CA 1
ATOM 12757 C C . ILE C 1 261 ? 47.288 71.926 62.723 1.000 28.825 243 ILE CCC C 1
ATOM 12758 O O . ILE C 1 261 ? 48.346 71.389 62.409 1.000 29.775 243 ILE CCC O 1
ATOM 12774 N N . ARG C 1 262 ? 46.785 73.020 62.126 1.000 29.228 244 ARG CCC N 1
ATOM 12775 C CA . ARG C 1 262 ? 47.363 73.653 60.919 1.000 28.970 244 ARG CCC CA 1
ATOM 12776 C C . ARG C 1 262 ? 48.808 74.044 61.220 1.000 30.038 244 ARG CCC C 1
ATOM 12777 O O . ARG C 1 262 ? 49.673 73.737 60.426 1.000 28.328 244 ARG CCC O 1
ATOM 12798 N N . PRO C 1 263 ? 49.105 74.755 62.336 1.000 31.139 245 PRO CCC N 1
ATOM 12799 C CA . PRO C 1 263 ? 50.488 75.105 62.652 1.000 32.870 245 PRO CCC CA 1
ATOM 12800 C C . PRO C 1 263 ? 51.447 73.916 62.745 1.000 31.945 245 PRO CCC C 1
ATOM 12801 O O . PRO C 1 263 ? 52.558 74.025 62.317 1.000 32.376 245 PRO CCC O 1
ATOM 12812 N N . ALA C 1 264 ? 51.016 72.826 63.349 1.000 32.436 246 ALA CCC N 1
ATOM 12813 C CA . ALA C 1 264 ? 51.864 71.626 63.495 1.000 32.070 246 ALA CCC CA 1
ATOM 12814 C C . ALA C 1 264 ? 52.278 71.111 62.107 1.000 31.431 246 ALA CCC C 1
ATOM 12815 O O . ALA C 1 264 ? 53.387 70.642 61.960 1.000 31.453 246 ALA CCC O 1
ATOM 12822 N N . TRP C 1 265 ? 51.408 71.180 61.118 1.000 31.302 247 TRP CCC N 1
ATOM 12823 C CA . TRP C 1 265 ? 51.678 70.604 59.783 1.000 31.504 247 TRP CCC CA 1
ATOM 12824 C C . TRP C 1 265 ? 52.483 71.613 58.995 1.000 33.730 247 TRP CCC C 1
ATOM 12825 O O . TRP C 1 265 ? 53.265 71.177 58.112 1.000 33.800 247 TRP CCC O 1
ATOM 12846 N N . GLN C 1 266 ? 52.300 72.900 59.312 1.000 35.712 248 GLN CCC N 1
ATOM 12847 C CA . GLN C 1 266 ? 53.095 74.009 58.710 1.000 39.150 248 GLN CCC CA 1
ATOM 12848 C C . GLN C 1 266 ? 54.591 73.701 58.902 1.000 38.591 248 GLN CCC C 1
ATOM 12849 O O . GLN C 1 266 ? 55.364 74.045 57.994 1.000 36.613 248 GLN CCC O 1
ATOM 12863 N N . GLU C 1 267 ? 54.972 72.998 59.985 1.000 39.385 249 GLU CCC N 1
ATOM 12864 C CA . GLU C 1 267 ? 56.394 72.653 60.306 1.000 40.424 249 GLU CCC CA 1
ATOM 12865 C C . GLU C 1 267 ? 56.973 71.623 59.328 1.000 38.551 249 GLU CCC C 1
ATOM 12866 O O . GLU C 1 267 ? 58.192 71.711 59.106 1.000 40.417 249 GLU CCC O 1
ATOM 12878 N N . VAL C 1 268 ? 56.170 70.706 58.754 1.000 36.020 250 VAL CCC N 1
ATOM 12879 C CA . VAL C 1 268 ? 56.687 69.649 57.824 1.000 34.831 250 VAL CCC CA 1
ATOM 12880 C C . VAL C 1 268 ? 56.195 69.831 56.380 1.000 33.369 250 VAL CCC C 1
ATOM 12881 O O . VAL C 1 268 ? 56.374 68.875 55.570 1.000 31.380 250 VAL CCC O 1
ATOM 12894 N N . ALA C 1 269 ? 55.611 70.987 56.074 1.000 33.285 251 ALA CCC N 1
ATOM 12895 C CA . ALA C 1 269 ? 54.945 71.279 54.788 1.000 34.615 251 ALA CCC CA 1
ATOM 12896 C C . ALA C 1 269 ? 54.920 72.787 54.522 1.000 37.347 251 ALA CCC C 1
ATOM 12897 O O . ALA C 1 269 ? 54.614 73.549 55.463 1.000 38.661 251 ALA CCC O 1
ATOM 12904 N N . GLU C 1 270 ? 55.237 73.180 53.285 1.000 38.839 252 GLU CCC N 1
ATOM 12905 C CA . GLU C 1 270 ? 55.262 74.584 52.823 1.000 41.099 252 GLU CCC CA 1
ATOM 12906 C C . GLU C 1 270 ? 53.827 75.103 52.708 1.000 39.800 252 GLU CCC C 1
ATOM 12907 O O . GLU C 1 270 ? 53.613 76.271 53.048 1.000 41.468 252 GLU CCC O 1
ATOM 12919 N N . ASN C 1 271 ? 52.877 74.299 52.245 1.000 38.507 253 ASN CCC N 1
ATOM 12920 C CA . ASN C 1 271 ? 51.532 74.800 51.816 1.000 38.883 253 ASN CCC CA 1
ATOM 12921 C C . ASN C 1 271 ? 50.476 74.095 52.688 1.000 36.221 253 ASN CCC C 1
ATOM 12922 O O . ASN C 1 271 ? 50.108 72.946 52.391 1.000 36.074 253 ASN CCC O 1
ATOM 12933 N N . VAL C 1 272 ? 50.059 74.711 53.794 1.000 35.229 254 VAL CCC N 1
ATOM 12934 C CA . VAL C 1 272 ? 49.130 74.064 54.768 1.000 33.653 254 VAL CCC CA 1
ATOM 12935 C C . VAL C 1 272 ? 47.977 75.017 55.113 1.000 32.868 254 VAL CCC C 1
ATOM 12936 O O . VAL C 1 272 ? 48.261 76.080 55.672 1.000 32.225 254 VAL CCC O 1
ATOM 12949 N N . GLU C 1 273 ? 46.728 74.626 54.793 1.000 31.842 255 GLU CCC N 1
ATOM 12950 C CA . GLU C 1 273 ? 45.489 75.322 55.241 1.000 30.937 255 GLU CCC CA 1
ATOM 12951 C C . GLU C 1 273 ? 44.761 74.403 56.234 1.000 28.898 255 GLU CCC C 1
ATOM 12952 O O . GLU C 1 273 ? 45.114 73.246 56.304 1.000 28.224 255 GLU CCC O 1
ATOM 12964 N N . GLY C 1 274 ? 43.803 74.915 57.004 1.000 27.700 256 GLY CCC N 1
ATOM 12965 C CA . GLY C 1 274 ? 43.018 74.104 57.942 1.000 26.403 256 GLY CCC CA 1
ATOM 12966 C C . GLY C 1 274 ? 42.600 74.904 59.174 1.000 26.738 256 GLY CCC C 1
ATOM 12967 O O . GLY C 1 274 ? 42.346 76.107 59.073 1.000 26.925 256 GLY CCC O 1
ATOM 12971 N N . GLY C 1 275 ? 42.435 74.220 60.290 1.000 26.690 257 GLY CCC N 1
ATOM 12972 C CA . GLY C 1 275 ? 41.952 74.779 61.562 1.000 27.544 257 GLY CCC CA 1
ATOM 12973 C C . GLY C 1 275 ? 41.307 73.704 62.427 1.000 27.866 257 GLY CCC C 1
ATOM 12974 O O . GLY C 1 275 ? 41.743 72.526 62.417 1.000 26.814 257 GLY CCC O 1
ATOM 12978 N N . ALA C 1 276 ? 40.236 74.088 63.122 1.000 29.180 258 ALA CCC N 1
ATOM 12979 C CA . ALA C 1 276 ? 39.496 73.240 64.072 1.000 28.899 258 ALA CCC CA 1
ATOM 12980 C C . ALA C 1 276 ? 38.037 73.198 63.609 1.000 29.105 258 ALA CCC C 1
ATOM 12981 O O . ALA C 1 276 ? 37.532 74.191 63.052 1.000 29.813 258 ALA CCC O 1
ATOM 12988 N N . VAL C 1 277 ? 37.416 72.053 63.774 1.000 28.155 259 VAL CCC N 1
ATOM 12989 C CA . VAL C 1 277 ? 35.978 71.836 63.499 1.000 29.340 259 VAL CCC CA 1
ATOM 12990 C C . VAL C 1 277 ? 35.191 72.131 64.803 1.000 30.124 259 VAL CCC C 1
ATOM 12991 O O . VAL C 1 277 ? 35.527 71.552 65.845 1.000 29.924 259 VAL CCC O 1
ATOM 13004 N N . GLU C 1 278 ? 34.216 73.042 64.771 1.000 31.301 260 GLU CCC N 1
ATOM 13005 C CA . GLU C 1 278 ? 33.485 73.475 65.988 1.000 32.144 260 GLU CCC CA 1
ATOM 13006 C C . GLU C 1 278 ? 32.748 72.238 66.557 1.000 30.820 260 GLU CCC C 1
ATOM 13007 O O . GLU C 1 278 ? 32.348 71.338 65.778 1.000 29.722 260 GLU CCC O 1
ATOM 13019 N N . ASN C 1 279 ? 32.720 72.110 67.881 1.000 31.336 261 ASN CCC N 1
ATOM 13020 C CA . ASN C 1 279 ? 31.829 71.172 68.619 1.000 31.341 261 ASN CCC CA 1
ATOM 13021 C C . ASN C 1 279 ? 32.050 69.740 68.121 1.000 31.339 261 ASN CCC C 1
ATOM 13022 O O . ASN C 1 279 ? 31.089 68.957 67.931 1.000 30.947 261 ASN CCC O 1
ATOM 13033 N N . CYS C 1 280 ? 33.316 69.402 67.900 1.000 31.069 262 CYS CCC N 1
ATOM 13034 C CA . CYS C 1 280 ? 33.737 68.117 67.310 1.000 29.394 262 CYS CCC CA 1
ATOM 13035 C C . CYS C 1 280 ? 34.934 67.581 68.070 1.000 28.790 262 CYS CCC C 1
ATOM 13036 O O . CYS C 1 280 ? 35.919 68.339 68.254 1.000 30.477 262 CYS CCC O 1
ATOM 13044 N N . GLY C 1 281 ? 34.878 66.313 68.444 1.000 28.356 263 GLY CCC N 1
ATOM 13045 C CA . GLY C 1 281 ? 36.032 65.650 69.069 1.000 28.450 263 GLY CCC CA 1
ATOM 13046 C C . GLY C 1 281 ? 36.998 65.069 68.041 1.000 28.145 263 GLY CCC C 1
ATOM 13047 O O . GLY C 1 281 ? 36.979 65.519 66.873 1.000 27.581 263 GLY CCC O 1
ATOM 13051 N N . HIS C 1 282 ? 37.683 64.003 68.467 1.000 27.908 264 HIS CCC N 1
ATOM 13052 C CA . HIS C 1 282 ? 38.793 63.300 67.797 1.000 27.807 264 HIS CCC CA 1
ATOM 13053 C C . HIS C 1 282 ? 38.321 62.566 66.526 1.000 27.289 264 HIS CCC C 1
ATOM 13054 O O . HIS C 1 282 ? 39.058 62.597 65.547 1.000 26.538 264 HIS CCC O 1
ATOM 13069 N N . PHE C 1 283 ? 37.140 61.943 66.554 1.000 27.650 265 PHE CCC N 1
ATOM 13070 C CA . PHE C 1 283 ? 36.654 61.048 65.484 1.000 26.393 265 PHE CCC CA 1
ATOM 13071 C C . PHE C 1 283 ? 35.854 61.863 64.478 1.000 26.087 265 PHE CCC C 1
ATOM 13072 O O . PHE C 1 283 ? 34.639 61.702 64.368 1.000 25.361 265 PHE CCC O 1
ATOM 13089 N N . VAL C 1 284 ? 36.562 62.722 63.771 1.000 26.497 266 VAL CCC N 1
ATOM 13090 C CA . VAL C 1 284 ? 35.954 63.728 62.845 1.000 27.151 266 VAL CCC CA 1
ATOM 13091 C C . VAL C 1 284 ? 35.165 63.031 61.737 1.000 26.504 266 VAL CCC C 1
ATOM 13092 O O . VAL C 1 284 ? 34.003 63.367 61.550 1.000 27.354 266 VAL CCC O 1
ATOM 13105 N N . PRO C 1 285 ? 35.666 61.958 61.082 1.000 25.460 267 PRO CCC N 1
ATOM 13106 C CA . PRO C 1 285 ? 34.866 61.235 60.084 1.000 25.404 267 PRO CCC CA 1
ATOM 13107 C C . PRO C 1 285 ? 33.494 60.718 60.564 1.000 26.005 267 PRO CCC C 1
ATOM 13108 O O . PRO C 1 285 ? 32.655 60.539 59.770 1.000 25.935 267 PRO CCC O 1
ATOM 13119 N N . GLU C 1 286 ? 33.335 60.460 61.857 1.000 26.705 268 GLU CCC N 1
ATOM 13120 C CA . GLU C 1 286 ? 32.119 59.851 62.437 1.000 26.958 268 GLU CCC CA 1
ATOM 13121 C C . GLU C 1 286 ? 31.288 60.904 63.179 1.000 27.447 268 GLU CCC C 1
ATOM 13122 O O . GLU C 1 286 ? 30.112 60.768 63.087 1.000 27.684 268 GLU CCC O 1
ATOM 13134 N N . GLU C 1 287 ? 31.879 61.917 63.834 1.000 28.534 269 GLU CCC N 1
ATOM 13135 C CA . GLU C 1 287 ? 31.136 62.999 64.550 1.000 28.693 269 GLU CCC CA 1
ATOM 13136 C C . GLU C 1 287 ? 30.687 64.069 63.540 1.000 28.281 269 GLU CCC C 1
ATOM 13137 O O . GLU C 1 287 ? 29.568 64.635 63.715 1.000 27.695 269 GLU CCC O 1
ATOM 13149 N N . LYS C 1 288 ? 31.481 64.358 62.510 1.000 27.659 270 LYS CCC N 1
ATOM 13150 C CA . LYS C 1 288 ? 31.092 65.367 61.483 1.000 28.714 270 LYS CCC CA 1
ATOM 13151 C C . LYS C 1 288 ? 31.420 64.857 60.085 1.000 28.835 270 LYS CCC C 1
ATOM 13152 O O . LYS C 1 288 ? 32.264 65.425 59.377 1.000 28.563 270 LYS CCC O 1
ATOM 13171 N N . PRO C 1 289 ? 30.755 63.775 59.649 1.000 28.242 271 PRO CCC N 1
ATOM 13172 C CA . PRO C 1 289 ? 31.026 63.196 58.343 1.000 27.806 271 PRO CCC CA 1
ATOM 13173 C C . PRO C 1 289 ? 30.786 64.212 57.221 1.000 28.541 271 PRO CCC C 1
ATOM 13174 O O . PRO C 1 289 ? 31.533 64.144 56.235 1.000 29.464 271 PRO CCC O 1
ATOM 13185 N N . GLN C 1 290 ? 29.815 65.110 57.350 1.000 28.693 272 GLN CCC N 1
ATOM 13186 C CA . GLN C 1 290 ? 29.500 66.070 56.259 1.000 29.841 272 GLN CCC CA 1
ATOM 13187 C C . GLN C 1 290 ? 30.647 67.097 56.104 1.000 31.119 272 GLN CCC C 1
ATOM 13188 O O . GLN C 1 290 ? 30.983 67.481 54.948 1.000 29.796 272 GLN CCC O 1
ATOM 13202 N N . PHE C 1 291 ? 31.286 67.502 57.213 1.000 31.500 273 PHE CCC N 1
ATOM 13203 C CA . PHE C 1 291 ? 32.503 68.334 57.179 1.000 30.072 273 PHE CCC CA 1
ATOM 13204 C C . PHE C 1 291 ? 33.560 67.614 56.315 1.000 28.364 273 PHE CCC C 1
ATOM 13205 O O . PHE C 1 291 ? 34.172 68.282 55.493 1.000 29.703 273 PHE CCC O 1
ATOM 13222 N N . VAL C 1 292 ? 33.819 66.320 56.527 1.000 27.125 274 VAL CCC N 1
ATOM 13223 C CA . VAL C 1 292 ? 34.909 65.574 55.844 1.000 26.368 274 VAL CCC CA 1
ATOM 13224 C C . VAL C 1 292 ? 34.548 65.426 54.356 1.000 27.136 274 VAL CCC C 1
ATOM 13225 O O . VAL C 1 292 ? 35.427 65.651 53.450 1.000 27.776 274 VAL CCC O 1
ATOM 13238 N N . ILE C 1 293 ? 33.309 65.051 54.093 1.000 25.549 275 ILE CCC N 1
ATOM 13239 C CA . ILE C 1 293 ? 32.772 64.921 52.714 1.000 27.001 275 ILE CCC CA 1
ATOM 13240 C C . ILE C 1 293 ? 32.988 66.226 51.946 1.000 27.130 275 ILE CCC C 1
ATOM 13241 O O . ILE C 1 293 ? 33.649 66.170 50.889 1.000 27.569 275 ILE CCC O 1
ATOM 13257 N N . ASP C 1 294 ? 32.469 67.345 52.461 1.000 27.592 276 ASP CCC N 1
ATOM 13258 C CA . ASP C 1 294 ? 32.455 68.654 51.750 1.000 28.047 276 ASP CCC CA 1
ATOM 13259 C C . ASP C 1 294 ? 33.898 69.142 51.586 1.000 27.502 276 ASP CCC C 1
ATOM 13260 O O . ASP C 1 294 ? 34.258 69.599 50.472 1.000 27.223 276 ASP CCC O 1
ATOM 13269 N N . THR C 1 295 ? 34.670 69.127 52.686 1.000 25.895 277 THR CCC N 1
ATOM 13270 C CA . THR C 1 295 ? 36.075 69.587 52.710 1.000 24.918 277 THR CCC CA 1
ATOM 13271 C C . THR C 1 295 ? 36.891 68.821 51.647 1.000 23.820 277 THR CCC C 1
ATOM 13272 O O . THR C 1 295 ? 37.640 69.463 50.905 1.000 24.106 277 THR CCC O 1
ATOM 13283 N N . ALA C 1 296 ? 36.728 67.499 51.594 1.000 22.767 278 ALA CCC N 1
ATOM 13284 C CA . ALA C 1 296 ? 37.433 66.594 50.685 1.000 23.180 278 ALA CCC CA 1
ATOM 13285 C C . ALA C 1 296 ? 37.022 66.826 49.218 1.000 25.438 278 ALA CCC C 1
ATOM 13286 O O . ALA C 1 296 ? 37.900 66.744 48.358 1.000 27.176 278 ALA CCC O 1
ATOM 13293 N N . LEU C 1 297 ? 35.737 66.992 48.912 1.000 26.868 279 LEU CCC N 1
ATOM 13294 C CA . LEU C 1 297 ? 35.278 67.148 47.523 1.000 28.717 279 LEU CCC CA 1
ATOM 13295 C C . LEU C 1 297 ? 35.875 68.452 46.995 1.000 30.285 279 LEU CCC C 1
ATOM 13296 O O . LEU C 1 297 ? 36.304 68.477 45.834 1.000 31.260 279 LEU CCC O 1
ATOM 13312 N N . LYS C 1 298 ? 35.918 69.503 47.812 1.000 30.751 280 LYS CCC N 1
ATOM 13313 C CA . LYS C 1 298 ? 36.519 70.769 47.367 1.000 32.130 280 LYS CCC CA 1
ATOM 13314 C C . LYS C 1 298 ? 38.051 70.617 47.271 1.000 31.771 280 LYS CCC C 1
ATOM 13315 O O . LYS C 1 298 ? 38.590 71.106 46.275 1.000 31.664 280 LYS CCC O 1
ATOM 13334 N N . PHE C 1 299 ? 38.702 69.991 48.264 1.000 28.776 281 PHE CCC N 1
ATOM 13335 C CA . PHE C 1 299 ? 40.184 69.927 48.361 1.000 28.473 281 PHE CCC CA 1
ATOM 13336 C C . PHE C 1 299 ? 40.753 69.095 47.195 1.000 27.800 281 PHE CCC C 1
ATOM 13337 O O . PHE C 1 299 ? 41.790 69.513 46.676 1.000 28.142 281 PHE CCC O 1
ATOM 13354 N N . PHE C 1 300 ? 40.110 67.976 46.826 1.000 27.405 282 PHE CCC N 1
ATOM 13355 C CA . PHE C 1 300 ? 40.559 67.038 45.763 1.000 28.311 282 PHE CCC CA 1
ATOM 13356 C C . PHE C 1 300 ? 39.963 67.419 44.408 1.000 29.230 282 PHE CCC C 1
ATOM 13357 O O . PHE C 1 300 ? 40.301 66.769 43.465 1.000 32.466 282 PHE CCC O 1
ATOM 13374 N N . ALA C 1 301 ? 39.119 68.417 44.274 1.000 30.268 283 ALA CCC N 1
ATOM 13375 C CA . ALA C 1 301 ? 38.454 68.648 42.968 1.000 32.712 283 ALA CCC CA 1
ATOM 13376 C C . ALA C 1 301 ? 39.485 68.870 41.850 1.000 33.485 283 ALA CCC C 1
ATOM 13377 O O . ALA C 1 301 ? 39.273 68.431 40.729 1.000 32.041 283 ALA CCC O 1
ATOM 13384 N N . PRO C 1 302 ? 40.602 69.601 42.065 1.000 35.369 284 PRO CCC N 1
ATOM 13385 C CA . PRO C 1 302 ? 41.548 69.885 40.967 1.000 35.678 284 PRO CCC CA 1
ATOM 13386 C C . PRO C 1 302 ? 42.188 68.620 40.387 1.000 35.373 284 PRO CCC C 1
ATOM 13387 O O . PRO C 1 302 ? 42.763 68.723 39.333 1.000 36.494 284 PRO CCC O 1
ATOM 13398 N N . LEU C 1 303 ? 42.063 67.485 41.081 1.000 33.979 285 LEU CCC N 1
ATOM 13399 C CA . LEU C 1 303 ? 42.641 66.188 40.657 1.000 34.201 285 LEU CCC CA 1
ATOM 13400 C C . LEU C 1 303 ? 41.688 65.396 39.764 1.000 34.907 285 LEU CCC C 1
ATOM 13401 O O . LEU C 1 303 ? 42.172 64.507 39.112 1.000 35.680 285 LEU CCC O 1
ATOM 13417 N N . ARG C 1 304 ? 40.392 65.675 39.745 1.000 39.880 286 ARG CCC N 1
ATOM 13418 C CA . ARG C 1 304 ? 39.408 64.911 38.914 1.000 42.657 286 ARG CCC CA 1
ATOM 13419 C C . ARG C 1 304 ? 39.563 65.234 37.426 1.000 43.588 286 ARG CCC C 1
ATOM 13420 O O . ARG C 1 304 ? 40.073 66.270 36.993 1.000 44.130 286 ARG CCC O 1
ATOM 13442 N N . THR D 1 21 ? 61.692 43.286 120.797 1.000 74.154 3 THR DDD N 1
ATOM 13443 C CA . THR D 1 21 ? 62.445 42.979 119.551 1.000 73.864 3 THR DDD CA 1
ATOM 13444 C C . THR D 1 21 ? 61.531 42.266 118.530 1.000 77.026 3 THR DDD C 1
ATOM 13445 O O . THR D 1 21 ? 62.120 41.713 117.564 1.000 77.572 3 THR DDD O 1
ATOM 13450 N N . GLU D 1 22 ? 60.180 42.318 118.708 1.000 75.896 4 GLU DDD N 1
ATOM 13451 C CA . GLU D 1 22 ? 59.101 41.670 117.878 1.000 73.230 4 GLU DDD CA 1
ATOM 13452 C C . GLU D 1 22 ? 57.945 42.653 117.567 1.000 66.876 4 GLU DDD C 1
ATOM 13453 O O . GLU D 1 22 ? 57.455 43.370 118.474 1.000 62.046 4 GLU DDD O 1
ATOM 13465 N N . ILE D 1 23 ? 57.483 42.641 116.314 1.000 62.259 5 ILE DDD N 1
ATOM 13466 C CA . ILE D 1 23 ? 56.538 43.649 115.746 1.000 59.347 5 ILE DDD CA 1
ATOM 13467 C C . ILE D 1 23 ? 55.155 43.505 116.403 1.000 57.811 5 ILE DDD C 1
ATOM 13468 O O . ILE D 1 23 ? 54.753 42.362 116.689 1.000 58.184 5 ILE DDD O 1
ATOM 13484 N N . THR D 1 24 ? 54.432 44.607 116.615 1.000 54.270 6 THR DDD N 1
ATOM 13485 C CA . THR D 1 24 ? 53.050 44.593 117.159 1.000 52.556 6 THR DDD CA 1
ATOM 13486 C C . THR D 1 24 ? 52.135 45.447 116.293 1.000 50.135 6 THR DDD C 1
ATOM 13487 O O . THR D 1 24 ? 52.520 46.564 115.962 1.000 49.281 6 THR DDD O 1
ATOM 13498 N N . HIS D 1 25 ? 50.951 44.916 115.974 1.000 50.396 7 HIS DDD N 1
ATOM 13499 C CA . HIS D 1 25 ? 49.947 45.524 115.068 1.000 47.368 7 HIS DDD CA 1
ATOM 13500 C C . HIS D 1 25 ? 49.103 46.508 115.884 1.000 47.936 7 HIS DDD C 1
ATOM 13501 O O . HIS D 1 25 ? 48.633 46.127 116.989 1.000 47.754 7 HIS DDD O 1
ATOM 13516 N N . HIS D 1 26 ? 48.949 47.739 115.388 1.000 46.656 8 HIS DDD N 1
ATOM 13517 C CA . HIS D 1 26 ? 48.220 48.820 116.097 1.000 46.898 8 HIS DDD CA 1
ATOM 13518 C C . HIS D 1 26 ? 47.334 49.578 115.097 1.000 45.441 8 HIS DDD C 1
ATOM 13519 O O . HIS D 1 26 ? 47.546 49.459 113.888 1.000 42.993 8 HIS DDD O 1
ATOM 13534 N N . GLN D 1 27 ? 46.380 50.360 115.587 1.000 45.700 9 GLN DDD N 1
ATOM 13535 C CA . GLN D 1 27 ? 45.645 51.326 114.728 1.000 44.843 9 GLN DDD CA 1
ATOM 13536 C C . GLN D 1 27 ? 45.394 52.625 115.502 1.000 46.069 9 GLN DDD C 1
ATOM 13537 O O . GLN D 1 27 ? 45.441 52.584 116.775 1.000 44.945 9 GLN DDD O 1
ATOM 13551 N N . ALA D 1 28 ? 45.084 53.713 114.779 1.000 45.472 10 ALA DDD N 1
ATOM 13552 C CA . ALA D 1 28 ? 44.822 55.049 115.376 1.000 46.128 10 ALA DDD CA 1
ATOM 13553 C C . ALA D 1 28 ? 43.872 55.875 114.484 1.000 45.059 10 ALA DDD C 1
ATOM 13554 O O . ALA D 1 28 ? 44.024 55.785 113.276 1.000 44.071 10 ALA DDD O 1
ATOM 13561 N N . MET D 1 29 ? 42.983 56.690 115.068 1.000 45.259 11 MET DDD N 1
ATOM 13562 C CA . MET D 1 29 ? 42.102 57.647 114.344 1.000 45.706 11 MET DDD CA 1
ATOM 13563 C C . MET D 1 29 ? 42.937 58.873 113.941 1.000 44.720 11 MET DDD C 1
ATOM 13564 O O . MET D 1 29 ? 43.397 59.622 114.816 1.000 43.590 11 MET DDD O 1
ATOM 13578 N N . ILE D 1 30 ? 43.171 59.032 112.632 1.000 43.623 12 ILE DDD N 1
ATOM 13579 C CA . ILE D 1 30 ? 44.116 60.042 112.068 1.000 44.496 12 ILE DDD CA 1
ATOM 13580 C C . ILE D 1 30 ? 43.394 60.820 110.963 1.000 43.870 12 ILE DDD C 1
ATOM 13581 O O . ILE D 1 30 ? 43.167 60.235 109.865 1.000 43.497 12 ILE DDD O 1
ATOM 13597 N N . ASN D 1 31 ? 43.042 62.077 111.233 1.000 44.574 13 ASN DDD N 1
ATOM 13598 C CA . ASN D 1 31 ? 42.480 63.004 110.216 1.000 45.126 13 ASN DDD CA 1
ATOM 13599 C C . ASN D 1 31 ? 41.245 62.332 109.588 1.000 45.579 13 ASN DDD C 1
ATOM 13600 O O . ASN D 1 31 ? 41.133 62.362 108.357 1.000 42.798 13 ASN DDD O 1
ATOM 13611 N N . GLY D 1 32 ? 40.386 61.708 110.424 1.000 46.538 14 GLY DDD N 1
ATOM 13612 C CA . GLY D 1 32 ? 39.052 61.180 110.044 1.000 46.766 14 GLY DDD CA 1
ATOM 13613 C C . GLY D 1 32 ? 39.032 59.721 109.574 1.000 45.371 14 GLY DDD C 1
ATOM 13614 O O . GLY D 1 32 ? 37.918 59.220 109.317 1.000 43.655 14 GLY DDD O 1
ATOM 13618 N N . TYR D 1 33 ? 40.181 59.028 109.478 1.000 44.019 15 TYR DDD N 1
ATOM 13619 C CA . TYR D 1 33 ? 40.206 57.584 109.146 1.000 41.722 15 TYR DDD CA 1
ATOM 13620 C C . TYR D 1 33 ? 41.112 56.787 110.088 1.000 41.575 15 TYR DDD C 1
ATOM 13621 O O . TYR D 1 33 ? 41.958 57.339 110.801 1.000 42.711 15 TYR DDD O 1
ATOM 13639 N N . ARG D 1 34 ? 40.903 55.474 110.090 1.000 41.317 16 ARG DDD N 1
ATOM 13640 C CA . ARG D 1 34 ? 41.676 54.493 110.886 1.000 41.504 16 ARG DDD CA 1
ATOM 13641 C C . ARG D 1 34 ? 42.968 54.149 110.151 1.000 41.810 16 ARG DDD C 1
ATOM 13642 O O . ARG D 1 34 ? 42.913 53.624 108.999 1.000 41.565 16 ARG DDD O 1
ATOM 13663 N N . MET D 1 35 ? 44.108 54.458 110.768 1.000 43.406 17 MET DDD N 1
ATOM 13664 C CA . MET D 1 35 ? 45.433 54.177 110.159 1.000 43.435 17 MET DDD CA 1
ATOM 13665 C C . MET D 1 35 ? 46.086 53.013 110.922 1.000 43.224 17 MET DDD C 1
ATOM 13666 O O . MET D 1 35 ? 46.026 52.980 112.161 1.000 45.310 17 MET DDD O 1
ATOM 13680 N N . HIS D 1 36 ? 46.537 52.013 110.174 1.000 42.505 18 HIS DDD N 1
ATOM 13681 C CA . HIS D 1 36 ? 47.281 50.818 110.644 1.000 42.804 18 HIS DDD CA 1
ATOM 13682 C C . HIS D 1 36 ? 48.752 51.181 110.772 1.000 41.702 18 HIS DDD C 1
ATOM 13683 O O . HIS D 1 36 ? 49.255 51.839 109.883 1.000 42.318 18 HIS DDD O 1
ATOM 13698 N N . TYR D 1 37 ? 49.412 50.666 111.784 1.000 41.900 19 TYR DDD N 1
ATOM 13699 C CA . TYR D 1 37 ? 50.863 50.847 112.003 1.000 42.491 19 TYR DDD CA 1
ATOM 13700 C C . TYR D 1 37 ? 51.363 49.698 112.878 1.000 43.830 19 TYR DDD C 1
ATOM 13701 O O . TYR D 1 37 ? 50.587 49.127 113.711 1.000 44.954 19 TYR DDD O 1
ATOM 13719 N N . VAL D 1 38 ? 52.617 49.327 112.641 1.000 43.746 20 VAL DDD N 1
ATOM 13720 C CA . VAL D 1 38 ? 53.344 48.355 113.490 1.000 45.950 20 VAL DDD CA 1
ATOM 13721 C C . VAL D 1 38 ? 54.455 49.152 114.182 1.000 46.278 20 VAL DDD C 1
ATOM 13722 O O . VAL D 1 38 ? 55.031 50.048 113.539 1.000 47.594 20 VAL DDD O 1
ATOM 13735 N N . THR D 1 39 ? 54.665 48.887 115.454 1.000 46.018 21 THR DDD N 1
ATOM 13736 C CA . THR D 1 39 ? 55.806 49.368 116.268 1.000 47.158 21 THR DDD CA 1
ATOM 13737 C C . THR D 1 39 ? 56.670 48.173 116.671 1.000 47.621 21 THR DDD C 1
ATOM 13738 O O . THR D 1 39 ? 56.156 47.053 116.758 1.000 45.925 21 THR DDD O 1
ATOM 13749 N N . ALA D 1 40 ? 57.960 48.423 116.907 1.000 50.529 22 ALA DDD N 1
ATOM 13750 C CA . ALA D 1 40 ? 58.881 47.460 117.545 1.000 52.031 22 ALA DDD CA 1
ATOM 13751 C C . ALA D 1 40 ? 59.981 48.202 118.307 1.000 53.845 22 ALA DDD C 1
ATOM 13752 O O . ALA D 1 40 ? 60.263 49.390 118.004 1.000 54.596 22 ALA DDD O 1
ATOM 13759 N N . GLY D 1 41 ? 60.584 47.504 119.258 1.000 55.082 23 GLY DDD N 1
ATOM 13760 C CA . GLY D 1 41 ? 61.822 47.954 119.915 1.000 57.231 23 GLY DDD CA 1
ATOM 13761 C C . GLY D 1 41 ? 61.589 49.143 120.834 1.000 57.989 23 GLY DDD C 1
ATOM 13762 O O . GLY D 1 41 ? 60.461 49.262 121.386 1.000 57.619 23 GLY DDD O 1
ATOM 13766 N N . SER D 1 42 ? 62.623 49.983 120.975 1.000 57.881 24 SER DDD N 1
ATOM 13767 C CA . SER D 1 42 ? 62.692 51.129 121.920 1.000 59.473 24 SER DDD CA 1
ATOM 13768 C C . SER D 1 42 ? 63.978 51.948 121.736 1.000 59.965 24 SER DDD C 1
ATOM 13769 O O . SER D 1 42 ? 64.995 51.466 121.106 1.000 57.345 24 SER DDD O 1
ATOM 13777 N N . GLY D 1 43 ? 63.940 53.106 122.393 1.000 61.373 25 GLY DDD N 1
ATOM 13778 C CA . GLY D 1 43 ? 64.906 54.207 122.268 1.000 62.580 25 GLY DDD CA 1
ATOM 13779 C C . GLY D 1 43 ? 64.383 55.227 121.270 1.000 59.700 25 GLY DDD C 1
ATOM 13780 O O . GLY D 1 43 ? 63.159 55.323 121.121 1.000 57.920 25 GLY DDD O 1
ATOM 13784 N N . TYR D 1 44 ? 65.284 55.972 120.639 1.000 58.501 26 TYR DDD N 1
ATOM 13785 C CA . TYR D 1 44 ? 64.945 57.085 119.730 1.000 57.842 26 TYR DDD CA 1
ATOM 13786 C C . TYR D 1 44 ? 64.102 56.506 118.599 1.000 55.879 26 TYR DDD C 1
ATOM 13787 O O . TYR D 1 44 ? 64.348 55.396 118.134 1.000 53.997 26 TYR DDD O 1
ATOM 13805 N N . PRO D 1 45 ? 63.017 57.221 118.244 1.000 55.249 27 PRO DDD N 1
ATOM 13806 C CA . PRO D 1 45 ? 62.101 56.814 117.184 1.000 53.887 27 PRO DDD CA 1
ATOM 13807 C C . PRO D 1 45 ? 62.535 57.060 115.724 1.000 53.516 27 PRO DDD C 1
ATOM 13808 O O . PRO D 1 45 ? 62.857 58.197 115.370 1.000 53.504 27 PRO DDD O 1
ATOM 13819 N N . LEU D 1 46 ? 62.406 56.020 114.883 1.000 52.156 28 LEU DDD N 1
ATOM 13820 C CA . LEU D 1 46 ? 62.514 56.096 113.396 1.000 49.890 28 LEU DDD CA 1
ATOM 13821 C C . LEU D 1 46 ? 61.162 55.753 112.783 1.000 48.917 28 LEU DDD C 1
ATOM 13822 O O . LEU D 1 46 ? 60.525 54.766 113.234 1.000 49.441 28 LEU DDD O 1
ATOM 13838 N N . VAL D 1 47 ? 60.750 56.553 111.809 1.000 46.662 29 VAL DDD N 1
ATOM 13839 C CA . VAL D 1 47 ? 59.456 56.406 111.118 1.000 44.723 29 VAL DDD CA 1
ATOM 13840 C C . VAL D 1 47 ? 59.801 55.917 109.725 1.000 44.445 29 VAL DDD C 1
ATOM 13841 O O . VAL D 1 47 ? 60.537 56.639 109.017 1.000 45.016 29 VAL DDD O 1
ATOM 13854 N N . LEU D 1 48 ? 59.338 54.722 109.371 1.000 43.683 30 LEU DDD N 1
ATOM 13855 C CA . LEU D 1 48 ? 59.620 54.111 108.045 1.000 42.216 30 LEU DDD CA 1
ATOM 13856 C C . LEU D 1 48 ? 58.338 54.225 107.206 1.000 40.750 30 LEU DDD C 1
ATOM 13857 O O . LEU D 1 48 ? 57.277 53.809 107.722 1.000 41.618 30 LEU DDD O 1
ATOM 13873 N N . LEU D 1 49 ? 58.455 54.798 106.006 1.000 38.408 31 LEU DDD N 1
ATOM 13874 C CA . LEU D 1 49 ? 57.338 55.176 105.120 1.000 37.612 31 LEU DDD CA 1
ATOM 13875 C C . LEU D 1 49 ? 57.478 54.428 103.804 1.000 36.474 31 LEU DDD C 1
ATOM 13876 O O . LEU D 1 49 ? 58.356 54.760 102.971 1.000 34.871 31 LEU DDD O 1
ATOM 13892 N N . HIS D 1 50 ? 56.585 53.458 103.629 1.000 37.271 32 HIS DDD N 1
ATOM 13893 C CA . HIS D 1 50 ? 56.496 52.604 102.418 1.000 36.024 32 HIS DDD CA 1
ATOM 13894 C C . HIS D 1 50 ? 56.064 53.412 101.177 1.000 35.227 32 HIS DDD C 1
ATOM 13895 O O . HIS D 1 50 ? 55.759 54.604 101.256 1.000 34.157 32 HIS DDD O 1
ATOM 13910 N N . GLY D 1 51 ? 56.006 52.726 100.044 1.000 35.475 33 GLY DDD N 1
ATOM 13911 C CA . GLY D 1 51 ? 55.563 53.287 98.761 1.000 36.106 33 GLY DDD CA 1
ATOM 13912 C C . GLY D 1 51 ? 54.612 52.320 98.094 1.000 36.284 33 GLY DDD C 1
ATOM 13913 O O . GLY D 1 51 ? 54.019 51.432 98.803 1.000 35.804 33 GLY DDD O 1
ATOM 13917 N N . TRP D 1 52 ? 54.434 52.500 96.794 1.000 36.302 34 TRP DDD N 1
ATOM 13918 C CA . TRP D 1 52 ? 53.443 51.743 95.986 1.000 36.187 34 TRP DDD CA 1
ATOM 13919 C C . TRP D 1 52 ? 54.184 50.620 95.262 1.000 34.987 34 TRP DDD C 1
ATOM 13920 O O . TRP D 1 52 ? 55.208 50.895 94.653 1.000 37.772 34 TRP DDD O 1
ATOM 13941 N N . PRO D 1 53 ? 53.690 49.367 95.198 1.000 33.175 35 PRO DDD N 1
ATOM 13942 C CA . PRO D 1 53 ? 52.381 48.970 95.707 1.000 34.025 35 PRO DDD CA 1
ATOM 13943 C C . PRO D 1 53 ? 52.468 48.259 97.052 1.000 33.575 35 PRO DDD C 1
ATOM 13944 O O . PRO D 1 53 ? 52.139 47.121 97.118 1.000 33.637 35 PRO DDD O 1
ATOM 13955 N N . GLN D 1 54 ? 53.029 48.889 98.060 1.000 35.542 36 GLN DDD N 1
ATOM 13956 C CA . GLN D 1 54 ? 53.427 48.087 99.232 1.000 35.881 36 GLN DDD CA 1
ATOM 13957 C C . GLN D 1 54 ? 52.702 48.619 100.459 1.000 35.035 36 GLN DDD C 1
ATOM 13958 O O . GLN D 1 54 ? 51.564 49.025 100.292 1.000 34.788 36 GLN DDD O 1
ATOM 13972 N N . SER D 1 55 ? 53.360 48.575 101.614 1.000 35.380 37 SER DDD N 1
ATOM 13973 C CA . SER D 1 55 ? 52.790 48.654 102.993 1.000 35.104 37 SER DDD CA 1
ATOM 13974 C C . SER D 1 55 ? 53.964 48.636 103.978 1.000 35.151 37 SER DDD C 1
ATOM 13975 O O . SER D 1 55 ? 55.122 48.547 103.482 1.000 33.989 37 SER DDD O 1
ATOM 13983 N N . TRP D 1 56 ? 53.691 48.658 105.293 1.000 34.756 38 TRP DDD N 1
ATOM 13984 C CA . TRP D 1 56 ? 54.699 48.437 106.361 1.000 36.255 38 TRP DDD CA 1
ATOM 13985 C C . TRP D 1 56 ? 55.501 47.150 106.034 1.000 36.597 38 TRP DDD C 1
ATOM 13986 O O . TRP D 1 56 ? 56.709 47.028 106.425 1.000 38.581 38 TRP DDD O 1
ATOM 14007 N N . TYR D 1 57 ? 54.889 46.175 105.369 1.000 36.074 39 TYR DDD N 1
ATOM 14008 C CA . TYR D 1 57 ? 55.479 44.826 105.142 1.000 36.466 39 TYR DDD CA 1
ATOM 14009 C C . TYR D 1 57 ? 56.829 44.908 104.394 1.000 37.335 39 TYR DDD C 1
ATOM 14010 O O . TYR D 1 57 ? 57.643 43.945 104.530 1.000 36.909 39 TYR DDD O 1
ATOM 14028 N N . GLU D 1 58 ? 57.067 45.952 103.586 1.000 36.219 40 GLU DDD N 1
ATOM 14029 C CA . GLU D 1 58 ? 58.326 46.007 102.777 1.000 37.359 40 GLU DDD CA 1
ATOM 14030 C C . GLU D 1 58 ? 59.522 46.169 103.713 1.000 39.420 40 GLU DDD C 1
ATOM 14031 O O . GLU D 1 58 ? 60.614 45.832 103.294 1.000 40.567 40 GLU DDD O 1
ATOM 14043 N N . TRP D 1 59 ? 59.282 46.660 104.927 1.000 41.114 41 TRP DDD N 1
ATOM 14044 C CA . TRP D 1 59 ? 60.297 46.940 105.970 1.000 43.292 41 TRP DDD CA 1
ATOM 14045 C C . TRP D 1 59 ? 60.493 45.729 106.882 1.000 44.486 41 TRP DDD C 1
ATOM 14046 O O . TRP D 1 59 ? 61.194 45.876 107.888 1.000 48.353 41 TRP DDD O 1
ATOM 14067 N N . ARG D 1 60 ? 59.907 44.574 106.576 1.000 44.101 42 ARG DDD N 1
ATOM 14068 C CA . ARG D 1 60 ? 59.872 43.457 107.561 1.000 45.317 42 ARG DDD CA 1
ATOM 14069 C C . ARG D 1 60 ? 61.289 42.895 107.781 1.000 44.909 42 ARG DDD C 1
ATOM 14070 O O . ARG D 1 60 ? 61.465 42.344 108.877 1.000 46.393 42 ARG DDD O 1
ATOM 14091 N N . ASN D 1 61 ? 62.257 43.030 106.854 1.000 42.774 43 ASN DDD N 1
ATOM 14092 C CA . ASN D 1 61 ? 63.613 42.405 107.039 1.000 44.078 43 ASN DDD CA 1
ATOM 14093 C C . ASN D 1 61 ? 64.652 43.425 107.560 1.000 44.804 43 ASN DDD C 1
ATOM 14094 O O . ASN D 1 61 ? 65.853 43.045 107.714 1.000 45.478 43 ASN DDD O 1
ATOM 14105 N N . VAL D 1 62 ? 64.149 44.604 107.940 1.000 44.414 44 VAL DDD N 1
ATOM 14106 C CA . VAL D 1 62 ? 64.877 45.835 108.336 1.000 45.133 44 VAL DDD CA 1
ATOM 14107 C C . VAL D 1 62 ? 64.538 46.093 109.811 1.000 46.558 44 VAL DDD C 1
ATOM 14108 O O . VAL D 1 62 ? 65.478 46.049 110.641 1.000 45.745 44 VAL DDD O 1
ATOM 14121 N N . ILE D 1 63 ? 63.236 46.147 110.120 1.000 46.584 45 ILE DDD N 1
ATOM 14122 C CA . ILE D 1 63 ? 62.657 46.514 111.459 1.000 48.106 45 ILE DDD CA 1
ATOM 14123 C C . ILE D 1 63 ? 63.350 45.743 112.583 1.000 50.411 45 ILE DDD C 1
ATOM 14124 O O . ILE D 1 63 ? 63.684 46.346 113.614 1.000 53.503 45 ILE DDD O 1
ATOM 14140 N N . PRO D 1 64 ? 63.590 44.408 112.475 1.000 51.619 46 PRO DDD N 1
ATOM 14141 C CA . PRO D 1 64 ? 64.116 43.653 113.622 1.000 53.038 46 PRO DDD CA 1
ATOM 14142 C C . PRO D 1 64 ? 65.569 44.022 113.993 1.000 54.217 46 PRO DDD C 1
ATOM 14143 O O . PRO D 1 64 ? 65.927 43.852 115.133 1.000 55.793 46 PRO DDD O 1
ATOM 14154 N N . ALA D 1 65 ? 66.377 44.504 113.035 1.000 52.972 47 ALA DDD N 1
ATOM 14155 C CA . ALA D 1 65 ? 67.734 45.045 113.288 1.000 52.691 47 ALA DDD CA 1
ATOM 14156 C C . ALA D 1 65 ? 67.581 46.450 113.866 1.000 52.248 47 ALA DDD C 1
ATOM 14157 O O . ALA D 1 65 ? 68.205 46.724 114.896 1.000 52.239 47 ALA DDD O 1
ATOM 14164 N N . LEU D 1 66 ? 66.743 47.303 113.270 1.000 49.797 48 LEU DDD N 1
ATOM 14165 C CA . LEU D 1 66 ? 66.656 48.695 113.777 1.000 49.901 48 LEU DDD CA 1
ATOM 14166 C C . LEU D 1 66 ? 66.135 48.669 115.226 1.000 50.895 48 LEU DDD C 1
ATOM 14167 O O . LEU D 1 66 ? 66.567 49.541 115.996 1.000 52.632 48 LEU DDD O 1
ATOM 14183 N N . ALA D 1 67 ? 65.261 47.709 115.574 1.000 50.564 49 ALA DDD N 1
ATOM 14184 C CA . ALA D 1 67 ? 64.536 47.663 116.866 1.000 52.725 49 ALA DDD CA 1
ATOM 14185 C C . ALA D 1 67 ? 65.483 47.348 118.046 1.000 55.640 49 ALA DDD C 1
ATOM 14186 O O . ALA D 1 67 ? 65.062 47.580 119.182 1.000 58.208 49 ALA DDD O 1
ATOM 14193 N N . GLU D 1 68 ? 66.708 46.859 117.823 1.000 58.575 50 GLU DDD N 1
ATOM 14194 C CA . GLU D 1 68 ? 67.714 46.579 118.901 1.000 62.503 50 GLU DDD CA 1
ATOM 14195 C C . GLU D 1 68 ? 68.208 47.916 119.498 1.000 63.456 50 GLU DDD C 1
ATOM 14196 O O . GLU D 1 68 ? 68.460 47.964 120.740 1.000 63.557 50 GLU DDD O 1
ATOM 14208 N N . GLN D 1 69 ? 68.233 48.980 118.680 1.000 62.339 51 GLN DDD N 1
ATOM 14209 C CA . GLN D 1 69 ? 68.784 50.324 119.034 1.000 63.419 51 GLN DDD CA 1
ATOM 14210 C C . GLN D 1 69 ? 67.695 51.407 118.997 1.000 60.527 51 GLN DDD C 1
ATOM 14211 O O . GLN D 1 69 ? 67.902 52.453 119.664 1.000 60.876 51 GLN DDD O 1
ATOM 14225 N N . PHE D 1 70 ? 66.621 51.229 118.206 1.000 56.816 52 PHE DDD N 1
ATOM 14226 C CA . PHE D 1 70 ? 65.594 52.287 117.971 1.000 54.797 52 PHE DDD CA 1
ATOM 14227 C C . PHE D 1 70 ? 64.173 51.779 118.271 1.000 53.035 52 PHE DDD C 1
ATOM 14228 O O . PHE D 1 70 ? 63.879 50.562 118.190 1.000 51.385 52 PHE DDD O 1
ATOM 14245 N N . THR D 1 71 ? 63.288 52.725 118.581 1.000 52.232 53 THR DDD N 1
ATOM 14246 C CA . THR D 1 71 ? 61.818 52.569 118.403 1.000 51.365 53 THR DDD CA 1
ATOM 14247 C C . THR D 1 71 ? 61.521 52.726 116.911 1.000 49.392 53 THR DDD C 1
ATOM 14248 O O . THR D 1 71 ? 62.005 53.714 116.301 1.000 48.294 53 THR DDD O 1
ATOM 14259 N N . VAL D 1 72 ? 60.797 51.759 116.349 1.000 48.704 54 VAL DDD N 1
ATOM 14260 C CA . VAL D 1 72 ? 60.503 51.679 114.899 1.000 46.623 54 VAL DDD CA 1
ATOM 14261 C C . VAL D 1 72 ? 58.995 51.766 114.729 1.000 45.878 54 VAL DDD C 1
ATOM 14262 O O . VAL D 1 72 ? 58.319 50.902 115.262 1.000 46.569 54 VAL DDD O 1
ATOM 14275 N N . ILE D 1 73 ? 58.539 52.781 114.004 1.000 44.286 55 ILE DDD N 1
ATOM 14276 C CA . ILE D 1 73 ? 57.127 53.058 113.637 1.000 43.319 55 ILE DDD CA 1
ATOM 14277 C C . ILE D 1 73 ? 57.020 52.973 112.092 1.000 41.579 55 ILE DDD C 1
ATOM 14278 O O . ILE D 1 73 ? 57.720 53.763 111.388 1.000 40.367 55 ILE DDD O 1
ATOM 14294 N N . ALA D 1 74 ? 56.252 51.998 111.592 1.000 39.759 56 ALA DDD N 1
ATOM 14295 C CA . ALA D 1 74 ? 56.031 51.721 110.145 1.000 38.239 56 ALA DDD CA 1
ATOM 14296 C C . ALA D 1 74 ? 54.518 51.642 109.900 1.000 37.300 56 ALA DDD C 1
ATOM 14297 O O . ALA D 1 74 ? 53.868 50.656 110.240 1.000 36.136 56 ALA DDD O 1
ATOM 14304 N N . PRO D 1 75 ? 53.895 52.747 109.443 1.000 37.195 57 PRO DDD N 1
ATOM 14305 C CA . PRO D 1 75 ? 52.457 52.763 109.173 1.000 36.948 57 PRO DDD CA 1
ATOM 14306 C C . PRO D 1 75 ? 52.098 52.308 107.760 1.000 36.219 57 PRO DDD C 1
ATOM 14307 O O . PRO D 1 75 ? 53.009 52.326 106.941 1.000 36.233 57 PRO DDD O 1
ATOM 14318 N N . ASP D 1 76 ? 50.833 51.909 107.543 1.000 35.674 58 ASP DDD N 1
ATOM 14319 C CA . ASP D 1 76 ? 50.205 51.838 106.193 1.000 35.558 58 ASP DDD CA 1
ATOM 14320 C C . ASP D 1 76 ? 49.712 53.255 105.864 1.000 36.085 58 ASP DDD C 1
ATOM 14321 O O . ASP D 1 76 ? 48.749 53.730 106.520 1.000 39.433 58 ASP DDD O 1
ATOM 14330 N N . LEU D 1 77 ? 50.353 53.904 104.894 1.000 35.059 59 LEU DDD N 1
ATOM 14331 C CA . LEU D 1 77 ? 50.028 55.281 104.460 1.000 35.243 59 LEU DDD CA 1
ATOM 14332 C C . LEU D 1 77 ? 48.636 55.301 103.835 1.000 35.190 59 LEU DDD C 1
ATOM 14333 O O . LEU D 1 77 ? 48.103 54.243 103.611 1.000 34.304 59 LEU DDD O 1
ATOM 14349 N N . ARG D 1 78 ? 48.100 56.491 103.585 1.000 35.743 60 ARG DDD N 1
ATOM 14350 C CA . ARG D 1 78 ? 46.654 56.732 103.391 1.000 36.195 60 ARG DDD CA 1
ATOM 14351 C C . ARG D 1 78 ? 46.252 55.912 102.163 1.000 34.946 60 ARG DDD C 1
ATOM 14352 O O . ARG D 1 78 ? 46.938 55.978 101.140 1.000 33.576 60 ARG DDD O 1
ATOM 14373 N N . GLY D 1 79 ? 45.242 55.072 102.323 1.000 35.150 61 GLY DDD N 1
ATOM 14374 C CA . GLY D 1 79 ? 44.549 54.383 101.209 1.000 34.593 61 GLY DDD CA 1
ATOM 14375 C C . GLY D 1 79 ? 45.093 52.984 100.974 1.000 33.969 61 GLY DDD C 1
ATOM 14376 O O . GLY D 1 79 ? 44.347 52.146 100.416 1.000 34.400 61 GLY DDD O 1
ATOM 14380 N N . LEU D 1 80 ? 46.333 52.735 101.396 1.000 33.056 62 LEU DDD N 1
ATOM 14381 C CA . LEU D 1 80 ? 47.047 51.488 101.083 1.000 32.806 62 LEU DDD CA 1
ATOM 14382 C C . LEU D 1 80 ? 47.213 50.630 102.325 1.000 33.142 62 LEU DDD C 1
ATOM 14383 O O . LEU D 1 80 ? 46.803 51.074 103.394 1.000 34.343 62 LEU DDD O 1
ATOM 14399 N N . GLY D 1 81 ? 47.784 49.442 102.158 1.000 32.981 63 GLY DDD N 1
ATOM 14400 C CA . GLY D 1 81 ? 47.916 48.442 103.226 1.000 34.023 63 GLY DDD CA 1
ATOM 14401 C C . GLY D 1 81 ? 46.542 48.092 103.771 1.000 35.373 63 GLY DDD C 1
ATOM 14402 O O . GLY D 1 81 ? 45.537 47.978 102.951 1.000 35.443 63 GLY DDD O 1
ATOM 14406 N N . ASP D 1 82 ? 46.465 47.956 105.085 1.000 34.894 64 ASP DDD N 1
ATOM 14407 C CA . ASP D 1 82 ? 45.212 47.716 105.837 1.000 35.530 64 ASP DDD CA 1
ATOM 14408 C C . ASP D 1 82 ? 44.676 49.018 106.454 1.000 36.149 64 ASP DDD C 1
ATOM 14409 O O . ASP D 1 82 ? 43.705 48.961 107.300 1.000 34.771 64 ASP DDD O 1
ATOM 14418 N N . SER D 1 83 ? 45.262 50.157 106.088 1.000 35.812 65 SER DDD N 1
ATOM 14419 C CA . SER D 1 83 ? 44.720 51.480 106.484 1.000 36.691 65 SER DDD CA 1
ATOM 14420 C C . SER D 1 83 ? 43.358 51.669 105.771 1.000 36.525 65 SER DDD C 1
ATOM 14421 O O . SER D 1 83 ? 43.118 51.094 104.666 1.000 36.865 65 SER DDD O 1
ATOM 14429 N N . GLU D 1 84 ? 42.468 52.442 106.381 1.000 38.160 66 GLU DDD N 1
ATOM 14430 C CA . GLU D 1 84 ? 41.229 52.916 105.729 1.000 37.902 66 GLU DDD CA 1
ATOM 14431 C C . GLU D 1 84 ? 41.657 53.883 104.624 1.000 37.139 66 GLU DDD C 1
ATOM 14432 O O . GLU D 1 84 ? 42.880 54.197 104.505 1.000 36.372 66 GLU DDD O 1
ATOM 14444 N N . LYS D 1 85 ? 40.688 54.340 103.841 1.000 36.596 67 LYS DDD N 1
ATOM 14445 C CA . LYS D 1 85 ? 40.922 54.770 102.434 1.000 36.644 67 LYS DDD CA 1
ATOM 14446 C C . LYS D 1 85 ? 39.914 55.849 102.073 1.000 36.198 67 LYS DDD C 1
ATOM 14447 O O . LYS D 1 85 ? 38.966 55.587 101.361 1.000 36.302 67 LYS DDD O 1
ATOM 14466 N N . PRO D 1 86 ? 40.118 57.110 102.483 1.000 35.980 68 PRO DDD N 1
ATOM 14467 C CA . PRO D 1 86 ? 39.200 58.173 102.120 1.000 36.210 68 PRO DDD CA 1
ATOM 14468 C C . PRO D 1 86 ? 39.239 58.423 100.613 1.000 36.587 68 PRO DDD C 1
ATOM 14469 O O . PRO D 1 86 ? 39.976 57.773 99.920 1.000 34.842 68 PRO DDD O 1
ATOM 14480 N N . MET D 1 87 ? 38.503 59.435 100.190 1.000 37.526 69 MET DDD N 1
ATOM 14481 C CA . MET D 1 87 ? 38.235 59.722 98.771 1.000 38.382 69 MET DDD CA 1
ATOM 14482 C C . MET D 1 87 ? 39.111 60.862 98.267 1.000 38.729 69 MET DDD C 1
ATOM 14483 O O . MET D 1 87 ? 39.286 60.919 97.037 1.000 39.242 69 MET DDD O 1
ATOM 14497 N N . THR D 1 88 ? 39.700 61.657 99.174 1.000 40.751 70 THR DDD N 1
ATOM 14498 C CA . THR D 1 88 ? 40.758 62.674 98.874 1.000 41.009 70 THR DDD CA 1
ATOM 14499 C C . THR D 1 88 ? 41.897 62.710 99.896 1.000 40.162 70 THR DDD C 1
ATOM 14500 O O . THR D 1 88 ? 41.894 61.899 100.864 1.000 40.420 70 THR DDD O 1
ATOM 14511 N N . GLY D 1 89 ? 42.790 63.682 99.687 1.000 39.433 71 GLY DDD N 1
ATOM 14512 C CA . GLY D 1 89 ? 43.920 64.031 100.561 1.000 39.436 71 GLY DDD CA 1
ATOM 14513 C C . GLY D 1 89 ? 45.121 63.172 100.244 1.000 39.072 71 GLY DDD C 1
ATOM 14514 O O . GLY D 1 89 ? 45.871 62.847 101.182 1.000 39.395 71 GLY DDD O 1
ATOM 14518 N N . PHE D 1 90 ? 45.343 62.872 98.956 1.000 39.251 72 PHE DDD N 1
ATOM 14519 C CA . PHE D 1 90 ? 46.376 61.926 98.453 1.000 37.712 72 PHE DDD CA 1
ATOM 14520 C C . PHE D 1 90 ? 47.619 62.663 97.916 1.000 37.461 72 PHE DDD C 1
ATOM 14521 O O . PHE D 1 90 ? 48.617 61.985 97.640 1.000 36.748 72 PHE DDD O 1
ATOM 14538 N N . ASP D 1 91 ? 47.600 63.989 97.769 1.000 38.323 73 ASP DDD N 1
ATOM 14539 C CA . ASP D 1 91 ? 48.845 64.805 97.604 1.000 39.527 73 ASP DDD CA 1
ATOM 14540 C C . ASP D 1 91 ? 49.784 64.532 98.802 1.000 39.784 73 ASP DDD C 1
ATOM 14541 O O . ASP D 1 91 ? 49.294 64.231 99.899 1.000 38.924 73 ASP DDD O 1
ATOM 14550 N N . LYS D 1 92 ? 51.090 64.577 98.603 1.000 39.111 74 LYS DDD N 1
ATOM 14551 C CA . LYS D 1 92 ? 52.038 64.066 99.618 1.000 39.938 74 LYS DDD CA 1
ATOM 14552 C C . LYS D 1 92 ? 52.103 65.045 100.794 1.000 40.778 74 LYS DDD C 1
ATOM 14553 O O . LYS D 1 92 ? 52.218 64.552 101.910 1.000 40.628 74 LYS DDD O 1
ATOM 14572 N N . ARG D 1 93 ? 51.910 66.343 100.565 1.000 42.306 75 ARG DDD N 1
ATOM 14573 C CA . ARG D 1 93 ? 51.701 67.325 101.654 1.000 44.694 75 ARG DDD CA 1
ATOM 14574 C C . ARG D 1 93 ? 50.604 66.787 102.610 1.000 45.290 75 ARG DDD C 1
ATOM 14575 O O . ARG D 1 93 ? 50.872 66.773 103.861 1.000 44.917 75 ARG DDD O 1
ATOM 14596 N N . THR D 1 94 ? 49.433 66.339 102.113 1.000 43.128 76 THR DDD N 1
ATOM 14597 C CA . THR D 1 94 ? 48.286 66.009 103.013 1.000 43.974 76 THR DDD CA 1
ATOM 14598 C C . THR D 1 94 ? 48.624 64.707 103.760 1.000 44.924 76 THR DDD C 1
ATOM 14599 O O . THR D 1 94 ? 48.495 64.677 105.029 1.000 44.182 76 THR DDD O 1
ATOM 14610 N N . MET D 1 95 ? 49.192 63.735 103.051 1.000 43.634 77 MET DDD N 1
ATOM 14611 C CA . MET D 1 95 ? 49.590 62.443 103.660 1.000 44.439 77 MET DDD CA 1
ATOM 14612 C C . MET D 1 95 ? 50.708 62.653 104.682 1.000 44.352 77 MET DDD C 1
ATOM 14613 O O . MET D 1 95 ? 50.855 61.819 105.615 1.000 44.061 77 MET DDD O 1
ATOM 14627 N N . ALA D 1 96 ? 51.500 63.701 104.530 1.000 43.723 78 ALA DDD N 1
ATOM 14628 C CA . ALA D 1 96 ? 52.599 63.938 105.492 1.000 44.080 78 ALA DDD CA 1
ATOM 14629 C C . ALA D 1 96 ? 51.988 64.417 106.820 1.000 44.040 78 ALA DDD C 1
ATOM 14630 O O . ALA D 1 96 ? 52.644 64.210 107.885 1.000 45.620 78 ALA DDD O 1
ATOM 14637 N N . THR D 1 97 ? 50.801 65.042 106.752 1.000 43.220 79 THR DDD N 1
ATOM 14638 C CA . THR D 1 97 ? 50.078 65.582 107.927 1.000 44.667 79 THR DDD CA 1
ATOM 14639 C C . THR D 1 97 ? 49.539 64.413 108.744 1.000 44.961 79 THR DDD C 1
ATOM 14640 O O . THR D 1 97 ? 49.365 64.591 109.989 1.000 45.269 79 THR DDD O 1
ATOM 14651 N N . ASP D 1 98 ? 49.251 63.308 108.044 1.000 44.293 80 ASP DDD N 1
ATOM 14652 C CA . ASP D 1 98 ? 48.884 61.984 108.612 1.000 43.775 80 ASP DDD CA 1
ATOM 14653 C C . ASP D 1 98 ? 50.059 61.490 109.467 1.000 44.827 80 ASP DDD C 1
ATOM 14654 O O . ASP D 1 98 ? 49.828 61.064 110.643 1.000 44.473 80 ASP DDD O 1
ATOM 14663 N N . VAL D 1 99 ? 51.270 61.520 108.899 1.000 43.492 81 VAL DDD N 1
ATOM 14664 C CA . VAL D 1 99 ? 52.484 61.062 109.616 1.000 43.930 81 VAL DDD CA 1
ATOM 14665 C C . VAL D 1 99 ? 52.696 62.001 110.816 1.000 45.908 81 VAL DDD C 1
ATOM 14666 O O . VAL D 1 99 ? 53.079 61.499 111.882 1.000 47.518 81 VAL DDD O 1
ATOM 14679 N N . ARG D 1 100 ? 52.460 63.311 110.660 1.000 46.469 82 ARG DDD N 1
ATOM 14680 C CA . ARG D 1 100 ? 52.621 64.303 111.758 1.000 49.056 82 ARG DDD CA 1
ATOM 14681 C C . ARG D 1 100 ? 51.638 63.943 112.877 1.000 49.188 82 ARG DDD C 1
ATOM 14682 O O . ARG D 1 100 ? 52.090 63.831 114.010 1.000 48.672 82 ARG DDD O 1
ATOM 14703 N N . GLU D 1 101 ? 50.368 63.701 112.519 1.000 48.619 83 GLU DDD N 1
ATOM 14704 C CA . GLU D 1 101 ? 49.265 63.427 113.459 1.000 49.519 83 GLU DDD CA 1
ATOM 14705 C C . GLU D 1 101 ? 49.622 62.144 114.215 1.000 48.622 83 GLU DDD C 1
ATOM 14706 O O . GLU D 1 101 ? 49.366 62.104 115.420 1.000 50.288 83 GLU DDD O 1
ATOM 14718 N N . LEU D 1 102 ? 50.244 61.154 113.576 1.000 46.027 84 LEU DDD N 1
ATOM 14719 C CA . LEU D 1 102 ? 50.507 59.836 114.221 1.000 45.829 84 LEU DDD CA 1
ATOM 14720 C C . LEU D 1 102 ? 51.619 59.975 115.265 1.000 47.776 84 LEU DDD C 1
ATOM 14721 O O . LEU D 1 102 ? 51.505 59.428 116.400 1.000 46.244 84 LEU DDD O 1
ATOM 14737 N N . VAL D 1 103 ? 52.698 60.632 114.841 1.000 49.879 85 VAL DDD N 1
ATOM 14738 C CA . VAL D 1 103 ? 53.929 60.886 115.646 1.000 52.410 85 VAL DDD CA 1
ATOM 14739 C C . VAL D 1 103 ? 53.556 61.684 116.919 1.000 54.384 85 VAL DDD C 1
ATOM 14740 O O . VAL D 1 103 ? 54.029 61.331 118.032 1.000 55.553 85 VAL DDD O 1
ATOM 14753 N N . SER D 1 104 ? 52.705 62.702 116.768 1.000 55.397 86 SER DDD N 1
ATOM 14754 C CA . SER D 1 104 ? 52.056 63.466 117.862 1.000 56.954 86 SER DDD CA 1
ATOM 14755 C C . SER D 1 104 ? 51.248 62.504 118.745 1.000 56.453 86 SER DDD C 1
ATOM 14756 O O . SER D 1 104 ? 51.454 62.506 119.967 1.000 58.932 86 SER DDD O 1
ATOM 14764 N N . HIS D 1 105 ? 50.437 61.638 118.148 1.000 53.799 87 HIS DDD N 1
ATOM 14765 C CA . HIS D 1 105 ? 49.650 60.597 118.867 1.000 53.904 87 HIS DDD CA 1
ATOM 14766 C C . HIS D 1 105 ? 50.552 59.733 119.767 1.000 54.200 87 HIS DDD C 1
ATOM 14767 O O . HIS D 1 105 ? 50.083 59.354 120.892 1.000 54.265 87 HIS DDD O 1
ATOM 14782 N N . LEU D 1 106 ? 51.761 59.380 119.302 1.000 53.933 88 LEU DDD N 1
ATOM 14783 C CA . LEU D 1 106 ? 52.670 58.407 119.982 1.000 55.299 88 LEU DDD CA 1
ATOM 14784 C C . LEU D 1 106 ? 53.615 59.099 120.985 1.000 56.700 88 LEU DDD C 1
ATOM 14785 O O . LEU D 1 106 ? 54.424 58.355 121.596 1.000 56.474 88 LEU DDD O 1
ATOM 14801 N N . GLY D 1 107 ? 53.544 60.430 121.145 1.000 57.358 89 GLY DDD N 1
ATOM 14802 C CA . GLY D 1 107 ? 54.258 61.173 122.209 1.000 59.750 89 GLY DDD CA 1
ATOM 14803 C C . GLY D 1 107 ? 55.599 61.751 121.768 1.000 60.762 89 GLY DDD C 1
ATOM 14804 O O . GLY D 1 107 ? 56.347 62.260 122.645 1.000 63.413 89 GLY DDD O 1
ATOM 14808 N N . TYR D 1 108 ? 55.909 61.717 120.471 1.000 60.827 90 TYR DDD N 1
ATOM 14809 C CA . TYR D 1 108 ? 57.227 62.139 119.925 1.000 61.373 90 TYR DDD CA 1
ATOM 14810 C C . TYR D 1 108 ? 57.103 63.506 119.252 1.000 60.307 90 TYR DDD C 1
ATOM 14811 O O . TYR D 1 108 ? 56.153 63.773 118.440 1.000 57.850 90 TYR DDD O 1
ATOM 14829 N N . ASP D 1 109 ? 58.104 64.329 119.575 1.000 61.426 91 ASP DDD N 1
ATOM 14830 C CA . ASP D 1 109 ? 58.290 65.733 119.129 1.000 61.019 91 ASP DDD CA 1
ATOM 14831 C C . ASP D 1 109 ? 59.637 65.889 118.393 1.000 59.640 91 ASP DDD C 1
ATOM 14832 O O . ASP D 1 109 ? 59.893 67.028 117.946 1.000 58.233 91 ASP DDD O 1
ATOM 14841 N N . LYS D 1 110 ? 60.417 64.790 118.240 1.000 59.115 92 LYS DDD N 1
ATOM 14842 C CA . LYS D 1 110 ? 61.678 64.652 117.438 1.000 58.776 92 LYS DDD CA 1
ATOM 14843 C C . LYS D 1 110 ? 61.810 63.225 116.870 1.000 56.394 92 LYS DDD C 1
ATOM 14844 O O . LYS D 1 110 ? 61.880 62.282 117.686 1.000 56.246 92 LYS DDD O 1
ATOM 14863 N N . VAL D 1 111 ? 61.901 63.054 115.535 1.000 53.916 93 VAL DDD N 1
ATOM 14864 C CA . VAL D 1 111 ? 62.050 61.708 114.889 1.000 50.555 93 VAL DDD CA 1
ATOM 14865 C C . VAL D 1 111 ? 63.065 61.713 113.737 1.000 49.203 93 VAL DDD C 1
ATOM 14866 O O . VAL D 1 111 ? 63.336 62.783 113.145 1.000 47.689 93 VAL DDD O 1
ATOM 14879 N N . GLY D 1 112 ? 63.611 60.519 113.489 1.000 47.796 94 GLY DDD N 1
ATOM 14880 C CA . GLY D 1 112 ? 64.292 60.116 112.256 1.000 47.296 94 GLY DDD CA 1
ATOM 14881 C C . GLY D 1 112 ? 63.284 59.539 111.289 1.000 45.463 94 GLY DDD C 1
ATOM 14882 O O . GLY D 1 112 ? 62.275 59.026 111.775 1.000 44.603 94 GLY DDD O 1
ATOM 14886 N N . VAL D 1 113 ? 63.538 59.623 109.975 1.000 45.158 95 VAL DDD N 1
ATOM 14887 C CA . VAL D 1 113 ? 62.600 59.140 108.916 1.000 43.699 95 VAL DDD CA 1
ATOM 14888 C C . VAL D 1 113 ? 63.352 58.451 107.771 1.000 43.093 95 VAL DDD C 1
ATOM 14889 O O . VAL D 1 113 ? 64.296 59.042 107.243 1.000 42.075 95 VAL DDD O 1
ATOM 14902 N N . ILE D 1 114 ? 62.887 57.255 107.385 1.000 42.320 96 ILE DDD N 1
ATOM 14903 C CA . ILE D 1 114 ? 63.281 56.581 106.114 1.000 42.333 96 ILE DDD CA 1
ATOM 14904 C C . ILE D 1 114 ? 62.054 56.569 105.187 1.000 41.583 96 ILE DDD C 1
ATOM 14905 O O . ILE D 1 114 ? 60.963 56.155 105.650 1.000 40.031 96 ILE DDD O 1
ATOM 14921 N N . GLY D 1 115 ? 62.232 57.007 103.931 1.000 40.956 97 GLY DDD N 1
ATOM 14922 C CA . GLY D 1 115 ? 61.183 56.964 102.894 1.000 39.032 97 GLY DDD CA 1
ATOM 14923 C C . GLY D 1 115 ? 61.654 56.243 101.650 1.000 39.042 97 GLY DDD C 1
ATOM 14924 O O . GLY D 1 115 ? 62.618 56.711 101.006 1.000 39.283 97 GLY DDD O 1
ATOM 14928 N N . HIS D 1 116 ? 60.986 55.151 101.292 1.000 39.001 98 HIS DDD N 1
ATOM 14929 C CA . HIS D 1 116 ? 61.166 54.442 99.995 1.000 38.733 98 HIS DDD CA 1
ATOM 14930 C C . HIS D 1 116 ? 60.004 54.771 99.056 1.000 38.164 98 HIS DDD C 1
ATOM 14931 O O . HIS D 1 116 ? 58.844 54.821 99.491 1.000 34.762 98 HIS DDD O 1
ATOM 14946 N N . ASP D 1 117 ? 60.321 54.991 97.777 1.000 39.483 99 ASP DDD N 1
ATOM 14947 C CA . ASP D 1 117 ? 59.306 55.213 96.729 1.000 37.478 99 ASP DDD CA 1
ATOM 14948 C C . ASP D 1 117 ? 58.468 56.407 97.178 1.000 38.995 99 ASP DDD C 1
ATOM 14949 O O . ASP D 1 117 ? 59.095 57.351 97.661 1.000 40.189 99 ASP DDD O 1
ATOM 14958 N N . TRP D 1 118 ? 57.138 56.408 96.999 1.000 38.740 100 TRP DDD N 1
ATOM 14959 C CA . TRP D 1 118 ? 56.278 57.564 97.364 1.000 38.634 100 TRP DDD CA 1
ATOM 14960 C C . TRP D 1 118 ? 56.465 57.925 98.834 1.000 39.557 100 TRP DDD C 1
ATOM 14961 O O . TRP D 1 118 ? 56.213 59.097 99.177 1.000 41.422 100 TRP DDD O 1
ATOM 14982 N N . GLY D 1 119 ? 56.786 56.953 99.692 1.000 39.170 101 GLY DDD N 1
ATOM 14983 C CA . GLY D 1 119 ? 57.133 57.234 101.097 1.000 39.441 101 GLY DDD CA 1
ATOM 14984 C C . GLY D 1 119 ? 58.153 58.360 101.175 1.000 39.280 101 GLY DDD C 1
ATOM 14985 O O . GLY D 1 119 ? 58.030 59.245 102.064 1.000 38.709 101 GLY DDD O 1
ATOM 14989 N N . GLY D 1 120 ? 59.089 58.346 100.222 1.000 38.977 102 GLY DDD N 1
ATOM 14990 C CA . GLY D 1 120 ? 60.155 59.347 100.027 1.000 40.177 102 GLY DDD CA 1
ATOM 14991 C C . GLY D 1 120 ? 59.586 60.746 99.883 1.000 40.824 102 GLY DDD C 1
ATOM 14992 O O . GLY D 1 120 ? 60.120 61.695 100.539 1.000 41.719 102 GLY DDD O 1
ATOM 14996 N N . SER D 1 121 ? 58.555 60.896 99.050 1.000 40.018 103 SER DDD N 1
ATOM 14997 C CA . SER D 1 121 ? 57.939 62.216 98.740 1.000 40.407 103 SER DDD CA 1
ATOM 14998 C C . SER D 1 121 ? 57.128 62.676 99.961 1.000 41.087 103 SER DDD C 1
ATOM 14999 O O . SER D 1 121 ? 57.267 63.834 100.388 1.000 41.750 103 SER DDD O 1
ATOM 15007 N N . VAL D 1 122 ? 56.324 61.773 100.521 1.000 40.800 104 VAL DDD N 1
ATOM 15008 C CA . VAL D 1 122 ? 55.623 62.002 101.818 1.000 41.687 104 VAL DDD CA 1
ATOM 15009 C C . VAL D 1 122 ? 56.675 62.460 102.838 1.000 41.949 104 VAL DDD C 1
ATOM 15010 O O . VAL D 1 122 ? 56.425 63.451 103.481 1.000 44.680 104 VAL DDD O 1
ATOM 15023 N N . ALA D 1 123 ? 57.832 61.807 102.914 1.000 41.381 105 ALA DDD N 1
ATOM 15024 C CA . ALA D 1 123 ? 58.906 62.110 103.896 1.000 42.266 105 ALA DDD CA 1
ATOM 15025 C C . ALA D 1 123 ? 59.482 63.510 103.626 1.000 42.848 105 ALA DDD C 1
ATOM 15026 O O . ALA D 1 123 ? 59.711 64.288 104.599 1.000 42.621 105 ALA DDD O 1
ATOM 15033 N N . PHE D 1 124 ? 59.697 63.833 102.344 1.000 41.966 106 PHE DDD N 1
ATOM 15034 C CA . PHE D 1 124 ? 60.168 65.161 101.897 1.000 42.019 106 PHE DDD CA 1
ATOM 15035 C C . PHE D 1 124 ? 59.236 66.218 102.470 1.000 42.121 106 PHE DDD C 1
ATOM 15036 O O . PHE D 1 124 ? 59.748 67.140 103.083 1.000 45.008 106 PHE DDD O 1
ATOM 15053 N N . TYR D 1 125 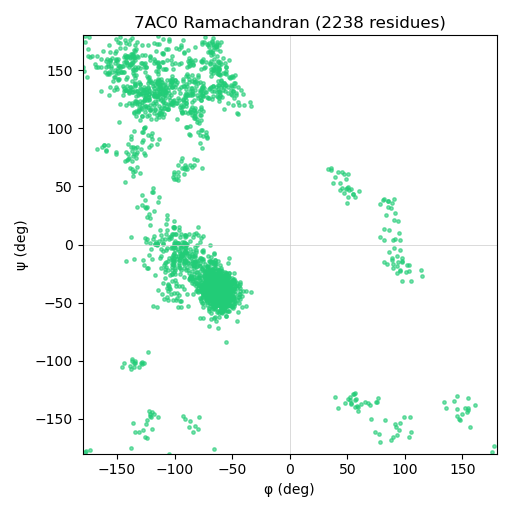? 57.929 66.082 102.304 1.000 40.863 107 TYR DDD N 1
ATOM 15054 C CA . TYR D 1 125 ? 56.993 67.127 102.763 1.000 42.118 107 TYR DDD CA 1
ATOM 15055 C C . TYR D 1 125 ? 56.914 67.098 104.295 1.000 43.241 107 TYR DDD C 1
ATOM 15056 O O . TYR D 1 125 ? 56.748 68.184 104.932 1.000 43.852 107 TYR DDD O 1
ATOM 15074 N N . PHE D 1 126 ? 57.076 65.910 104.884 1.000 42.313 108 PHE DDD N 1
ATOM 15075 C CA . PHE D 1 126 ? 57.004 65.732 106.354 1.000 43.957 108 PHE DDD CA 1
ATOM 15076 C C . PHE D 1 126 ? 58.161 66.552 106.957 1.000 44.327 108 PHE DDD C 1
ATOM 15077 O O . PHE D 1 126 ? 57.913 67.322 107.903 1.000 43.996 108 PHE DDD O 1
ATOM 15094 N N . ALA D 1 127 ? 59.352 66.473 106.355 1.000 44.519 109 ALA DDD N 1
ATOM 15095 C CA . ALA D 1 127 ? 60.566 67.210 106.815 1.000 46.637 109 ALA DDD CA 1
ATOM 15096 C C . ALA D 1 127 ? 60.429 68.716 106.535 1.000 47.506 109 ALA DDD C 1
ATOM 15097 O O . ALA D 1 127 ? 60.768 69.500 107.438 1.000 49.694 109 ALA DDD O 1
ATOM 15104 N N . TYR D 1 128 ? 59.870 69.084 105.378 1.000 46.807 110 TYR DDD N 1
ATOM 15105 C CA . TYR D 1 128 ? 59.765 70.476 104.857 1.000 48.220 110 TYR DDD CA 1
ATOM 15106 C C . TYR D 1 128 ? 58.799 71.310 105.719 1.000 49.052 110 TYR DDD C 1
ATOM 15107 O O . TYR D 1 128 ? 59.073 72.518 105.964 1.000 49.852 110 TYR DDD O 1
ATOM 15125 N N . ASP D 1 129 ? 57.665 70.701 106.087 1.000 49.622 111 ASP DDD N 1
ATOM 15126 C CA . ASP D 1 129 ? 56.499 71.327 106.764 1.000 50.959 111 ASP DDD CA 1
ATOM 15127 C C . ASP D 1 129 ? 56.653 71.266 108.289 1.000 52.082 111 ASP DDD C 1
ATOM 15128 O O . ASP D 1 129 ? 55.796 71.871 108.943 1.000 53.927 111 ASP DDD O 1
ATOM 15137 N N . ASN D 1 130 ? 57.667 70.563 108.822 1.000 50.992 112 ASN DDD N 1
ATOM 15138 C CA . ASN D 1 130 ? 57.888 70.356 110.282 1.000 51.710 112 ASN DDD CA 1
ATOM 15139 C C . ASN D 1 130 ? 59.405 70.420 110.546 1.000 52.657 112 ASN DDD C 1
ATOM 15140 O O . ASN D 1 130 ? 60.035 69.355 110.793 1.000 51.163 112 ASN DDD O 1
ATOM 15151 N N . ARG D 1 131 ? 59.992 71.618 110.475 1.000 53.227 113 ARG DDD N 1
ATOM 15152 C CA . ARG D 1 131 ? 61.468 71.786 110.556 1.000 55.665 113 ARG DDD CA 1
ATOM 15153 C C . ARG D 1 131 ? 62.002 71.367 111.931 1.000 57.159 113 ARG DDD C 1
ATOM 15154 O O . ARG D 1 131 ? 63.220 71.132 112.061 1.000 56.747 113 ARG DDD O 1
ATOM 15175 N N . ASP D 1 132 ? 61.140 71.324 112.944 1.000 58.671 114 ASP DDD N 1
ATOM 15176 C CA . ASP D 1 132 ? 61.570 71.097 114.349 1.000 61.332 114 ASP DDD CA 1
ATOM 15177 C C . ASP D 1 132 ? 61.307 69.633 114.697 1.000 59.967 114 ASP DDD C 1
ATOM 15178 O O . ASP D 1 132 ? 61.838 69.179 115.740 1.000 60.577 114 ASP DDD O 1
ATOM 15187 N N . LEU D 1 133 ? 60.560 68.932 113.842 1.000 56.219 115 LEU DDD N 1
ATOM 15188 C CA . LEU D 1 133 ? 60.121 67.539 114.108 1.000 56.462 115 LEU DDD CA 1
ATOM 15189 C C . LEU D 1 133 ? 61.105 66.554 113.466 1.000 55.641 115 LEU DDD C 1
ATOM 15190 O O . LEU D 1 133 ? 61.554 65.633 114.162 1.000 55.238 115 LEU DDD O 1
ATOM 15206 N N . VAL D 1 134 ? 61.387 66.691 112.166 1.000 55.721 116 VAL DDD N 1
ATOM 15207 C CA . VAL D 1 134 ? 62.253 65.708 111.460 1.000 54.586 116 VAL DDD CA 1
ATOM 15208 C C . VAL D 1 134 ? 63.701 66.178 111.547 1.000 54.601 116 VAL DDD C 1
ATOM 15209 O O . VAL D 1 134 ? 64.049 67.204 110.925 1.000 54.329 116 VAL DDD O 1
ATOM 15222 N N . GLU D 1 135 ? 64.499 65.394 112.261 1.000 54.621 117 GLU DDD N 1
ATOM 15223 C CA . GLU D 1 135 ? 65.906 65.704 112.591 1.000 55.567 117 GLU DDD CA 1
ATOM 15224 C C . GLU D 1 135 ? 66.842 65.121 111.538 1.000 55.157 117 GLU DDD C 1
ATOM 15225 O O . GLU D 1 135 ? 67.846 65.784 111.301 1.000 57.529 117 GLU DDD O 1
ATOM 15237 N N . ARG D 1 136 ? 66.588 63.915 111.004 1.000 53.511 118 ARG DDD N 1
ATOM 15238 C CA . ARG D 1 136 ? 67.406 63.333 109.889 1.000 53.218 118 ARG DDD CA 1
ATOM 15239 C C . ARG D 1 136 ? 66.486 62.590 108.921 1.000 50.451 118 ARG DDD C 1
ATOM 15240 O O . ARG D 1 136 ? 65.403 62.194 109.357 1.000 50.287 118 ARG DDD O 1
ATOM 15261 N N . LEU D 1 137 ? 66.910 62.426 107.672 1.000 48.827 119 LEU DDD N 1
ATOM 15262 C CA . LEU D 1 137 ? 66.077 61.885 106.562 1.000 47.479 119 LEU DDD CA 1
ATOM 15263 C C . LEU D 1 137 ? 66.959 60.998 105.676 1.000 46.437 119 LEU DDD C 1
ATOM 15264 O O . LEU D 1 137 ? 67.955 61.525 105.147 1.000 47.173 119 LEU DDD O 1
ATOM 15280 N N . PHE D 1 138 ? 66.588 59.721 105.552 1.000 44.168 120 PHE DDD N 1
ATOM 15281 C CA . PHE D 1 138 ? 67.186 58.684 104.685 1.000 43.427 120 PHE DDD CA 1
ATOM 15282 C C . PHE D 1 138 ? 66.146 58.352 103.617 1.000 42.189 120 PHE DDD C 1
ATOM 15283 O O . PHE D 1 138 ? 65.055 57.864 104.014 1.000 43.099 120 PHE DDD O 1
ATOM 15300 N N . ILE D 1 139 ? 66.452 58.606 102.338 1.000 41.624 121 ILE DDD N 1
ATOM 15301 C CA . ILE D 1 139 ? 65.591 58.302 101.139 1.000 39.543 121 ILE DDD CA 1
ATOM 15302 C C . ILE D 1 139 ? 66.116 57.054 100.426 1.000 39.436 121 ILE DDD C 1
ATOM 15303 O O . ILE D 1 139 ? 67.348 56.934 100.321 1.000 40.243 121 ILE DDD O 1
ATOM 15319 N N . LEU D 1 140 ? 65.221 56.176 99.932 1.000 38.863 122 LEU DDD N 1
ATOM 15320 C CA . LEU D 1 140 ? 65.559 55.046 99.013 1.000 38.872 122 LEU DDD CA 1
ATOM 15321 C C . LEU D 1 140 ? 64.799 55.188 97.679 1.000 38.160 122 LEU DDD C 1
ATOM 15322 O O . LEU D 1 140 ? 63.593 55.465 97.683 1.000 35.393 122 LEU DDD O 1
ATOM 15338 N N . ASP D 1 141 ? 65.555 55.079 96.589 1.000 39.012 123 ASP DDD N 1
ATOM 15339 C CA . ASP D 1 141 ? 65.093 55.018 95.182 1.000 38.790 123 ASP DDD CA 1
ATOM 15340 C C . ASP D 1 141 ? 63.827 55.867 95.013 1.000 39.141 123 ASP DDD C 1
ATOM 15341 O O . ASP D 1 141 ? 62.745 55.329 94.775 1.000 37.512 123 ASP DDD O 1
ATOM 15350 N N . MET D 1 142 ? 63.976 57.177 95.197 1.000 42.050 124 MET DDD N 1
ATOM 15351 C CA . MET D 1 142 ? 62.923 58.187 94.929 1.000 41.447 124 MET DDD CA 1
ATOM 15352 C C . MET D 1 142 ? 63.589 59.550 94.769 1.000 41.845 124 MET DDD C 1
ATOM 15353 O O . MET D 1 142 ? 64.710 59.714 95.261 1.000 40.195 124 MET DDD O 1
ATOM 15367 N N . ILE D 1 143 ? 62.881 60.451 94.093 1.000 42.148 125 ILE DDD N 1
ATOM 15368 C CA . ILE D 1 143 ? 63.228 61.888 93.917 1.000 45.077 125 ILE DDD CA 1
ATOM 15369 C C . ILE D 1 143 ? 62.122 62.696 94.584 1.000 46.485 125 ILE DDD C 1
ATOM 15370 O O . ILE D 1 143 ? 61.032 62.173 94.830 1.000 47.837 125 ILE DDD O 1
ATOM 15386 N N . PRO D 1 144 ? 62.369 63.962 94.982 1.000 47.576 126 PRO DDD N 1
ATOM 15387 C CA . PRO D 1 144 ? 61.429 64.649 95.882 1.000 47.184 126 PRO DDD CA 1
ATOM 15388 C C . PRO D 1 144 ? 59.974 64.719 95.358 1.000 45.985 126 PRO DDD C 1
ATOM 15389 O O . PRO D 1 144 ? 59.043 64.847 96.155 1.000 45.647 126 PRO DDD O 1
ATOM 15400 N N . GLY D 1 145 ? 59.808 64.620 94.032 1.000 44.549 127 GLY DDD N 1
ATOM 15401 C CA . GLY D 1 145 ? 58.529 64.542 93.298 1.000 43.526 127 GLY DDD CA 1
ATOM 15402 C C . GLY D 1 145 ? 58.783 64.138 91.856 1.000 42.374 127 GLY DDD C 1
ATOM 15403 O O . GLY D 1 145 ? 59.921 64.251 91.421 1.000 41.112 127 GLY DDD O 1
ATOM 15407 N N . LEU D 1 146 ? 57.775 63.662 91.127 1.000 42.671 128 LEU DDD N 1
ATOM 15408 C CA . LEU D 1 146 ? 57.972 63.155 89.730 1.000 42.766 128 LEU DDD CA 1
ATOM 15409 C C . LEU D 1 146 ? 58.542 64.254 88.859 1.000 41.563 128 LEU DDD C 1
ATOM 15410 O O . LEU D 1 146 ? 59.416 63.950 88.052 1.000 42.261 128 LEU DDD O 1
ATOM 15426 N N . ILE D 1 147 ? 58.045 65.473 89.051 1.000 41.510 129 ILE DDD N 1
ATOM 15427 C CA . ILE D 1 147 ? 58.337 66.654 88.204 1.000 42.392 129 ILE DDD CA 1
ATOM 15428 C C . ILE D 1 147 ? 57.718 67.883 88.849 1.000 43.152 129 ILE DDD C 1
ATOM 15429 O O . ILE D 1 147 ? 56.808 67.702 89.634 1.000 42.424 129 ILE DDD O 1
ATOM 15445 N N . LYS D 1 148 ? 58.186 69.068 88.461 1.000 46.646 130 LYS DDD N 1
ATOM 15446 C CA . LYS D 1 148 ? 57.706 70.396 88.926 1.000 48.972 130 LYS DDD CA 1
ATOM 15447 C C . LYS D 1 148 ? 56.841 71.055 87.850 1.000 47.988 130 LYS DDD C 1
ATOM 15448 O O . LYS D 1 148 ? 57.241 71.024 86.694 1.000 46.795 130 LYS DDD O 1
ATOM 15467 N N . ALA D 1 149 ? 55.730 71.678 88.245 1.000 48.251 131 ALA DDD N 1
ATOM 15468 C CA . ALA D 1 149 ? 54.843 72.454 87.348 1.000 48.142 131 ALA DDD CA 1
ATOM 15469 C C . ALA D 1 149 ? 55.727 73.257 86.393 1.000 48.329 131 ALA DDD C 1
ATOM 15470 O O . ALA D 1 149 ? 56.656 73.909 86.876 1.000 49.034 131 ALA DDD O 1
ATOM 15477 N N . GLY D 1 150 ? 55.454 73.174 85.090 1.000 47.700 132 GLY DDD N 1
ATOM 15478 C CA . GLY D 1 150 ? 56.130 73.985 84.072 1.000 47.991 132 GLY DDD CA 1
ATOM 15479 C C . GLY D 1 150 ? 57.185 73.198 83.334 1.000 47.623 132 GLY DDD C 1
ATOM 15480 O O . GLY D 1 150 ? 57.584 73.649 82.248 1.000 47.491 132 GLY DDD O 1
ATOM 15484 N N . ASP D 1 151 ? 57.630 72.067 83.883 1.000 47.223 133 ASP DDD N 1
ATOM 15485 C CA . ASP D 1 151 ? 58.721 71.254 83.271 1.000 47.519 133 ASP DDD CA 1
ATOM 15486 C C . ASP D 1 151 ? 58.117 70.173 82.352 1.000 45.730 133 ASP DDD C 1
ATOM 15487 O O . ASP D 1 151 ? 56.856 70.018 82.289 1.000 44.170 133 ASP DDD O 1
ATOM 15496 N N . SER D 1 152 ? 58.995 69.435 81.674 1.000 44.432 134 SER DDD N 1
ATOM 15497 C CA . SER D 1 152 ? 58.641 68.404 80.665 1.000 42.578 134 SER DDD CA 1
ATOM 15498 C C . SER D 1 152 ? 59.372 67.086 80.933 1.000 41.549 134 SER DDD C 1
ATOM 15499 O O . SER D 1 152 ? 60.447 67.103 81.556 1.000 41.357 134 SER DDD O 1
ATOM 15507 N N . PHE D 1 153 ? 58.775 65.966 80.517 1.000 40.906 135 PHE DDD N 1
ATOM 15508 C CA . PHE D 1 153 ? 59.383 64.616 80.624 1.000 39.412 135 PHE DDD CA 1
ATOM 15509 C C . PHE D 1 153 ? 60.189 64.295 79.376 1.000 41.100 135 PHE DDD C 1
ATOM 15510 O O . PHE D 1 153 ? 59.611 64.262 78.285 1.000 41.667 135 PHE DDD O 1
ATOM 15527 N N . PRO D 1 154 ? 61.514 64.003 79.492 1.000 41.763 136 PRO DDD N 1
ATOM 15528 C CA . PRO D 1 154 ? 62.258 63.469 78.354 1.000 41.541 136 PRO DDD CA 1
ATOM 15529 C C . PRO D 1 154 ? 61.605 62.127 77.970 1.000 39.579 136 PRO DDD C 1
ATOM 15530 O O . PRO D 1 154 ? 61.096 61.486 78.849 1.000 37.972 136 PRO DDD O 1
ATOM 15541 N N . ILE D 1 155 ? 61.586 61.766 76.678 1.000 38.136 137 ILE DDD N 1
ATOM 15542 C CA . ILE D 1 155 ? 61.049 60.450 76.231 1.000 36.929 137 ILE DDD CA 1
ATOM 15543 C C . ILE D 1 155 ? 61.643 59.327 77.096 1.000 36.399 137 ILE DDD C 1
ATOM 15544 O O . ILE D 1 155 ? 60.878 58.543 77.671 1.000 35.703 137 ILE DDD O 1
ATOM 15560 N N . PRO D 1 156 ? 62.992 59.212 77.260 1.000 38.191 138 PRO DDD N 1
ATOM 15561 C CA . PRO D 1 156 ? 63.586 58.124 78.052 1.000 37.535 138 PRO DDD CA 1
ATOM 15562 C C . PRO D 1 156 ? 62.960 57.947 79.447 1.000 35.081 138 PRO DDD C 1
ATOM 15563 O O . PRO D 1 156 ? 62.663 56.822 79.835 1.000 33.262 138 PRO DDD O 1
ATOM 15574 N N . VAL D 1 157 ? 62.720 59.048 80.141 1.000 35.084 139 VAL DDD N 1
ATOM 15575 C CA . VAL D 1 157 ? 62.117 59.030 81.515 1.000 35.519 139 VAL DDD CA 1
ATOM 15576 C C . VAL D 1 157 ? 60.640 58.655 81.419 1.000 35.810 139 VAL DDD C 1
ATOM 15577 O O . VAL D 1 157 ? 60.239 57.749 82.192 1.000 35.677 139 VAL DDD O 1
ATOM 15590 N N . ALA D 1 158 ? 59.880 59.240 80.471 1.000 36.703 140 ALA DDD N 1
ATOM 15591 C CA . ALA D 1 158 ? 58.440 58.920 80.249 1.000 37.098 140 ALA DDD CA 1
ATOM 15592 C C . ALA D 1 158 ? 58.244 57.397 80.079 1.000 36.909 140 ALA DDD C 1
ATOM 15593 O O . ALA D 1 158 ? 57.411 56.839 80.802 1.000 36.502 140 ALA DDD O 1
ATOM 15600 N N . LEU D 1 159 ? 59.084 56.747 79.257 1.000 39.071 141 LEU DDD N 1
ATOM 15601 C CA . LEU D 1 159 ? 59.114 55.273 79.015 1.000 37.825 141 LEU DDD CA 1
ATOM 15602 C C . LEU D 1 159 ? 59.528 54.522 80.277 1.000 36.281 141 LEU DDD C 1
ATOM 15603 O O . LEU D 1 159 ? 58.786 53.639 80.670 1.000 36.373 141 LEU DDD O 1
ATOM 15619 N N . MET D 1 160 ? 60.620 54.908 80.928 1.000 37.013 142 MET DDD N 1
ATOM 15620 C CA . MET D 1 160 ? 61.139 54.211 82.149 1.000 37.077 142 MET DDD CA 1
ATOM 15621 C C . MET D 1 160 ? 60.017 54.104 83.190 1.000 36.313 142 MET DDD C 1
ATOM 15622 O O . MET D 1 160 ? 59.826 53.023 83.739 1.000 36.442 142 MET DDD O 1
ATOM 15636 N N . ILE D 1 161 ? 59.264 55.172 83.436 1.000 37.084 143 ILE DDD N 1
ATOM 15637 C CA . ILE D 1 161 ? 58.191 55.185 84.477 1.000 37.188 143 ILE DDD CA 1
ATOM 15638 C C . ILE D 1 161 ? 56.797 55.343 83.828 1.000 36.534 143 ILE DDD C 1
ATOM 15639 O O . ILE D 1 161 ? 55.941 56.004 84.472 1.000 35.894 143 ILE DDD O 1
ATOM 15655 N N . ASN D 1 162 ? 56.543 54.747 82.644 1.000 35.511 144 ASN DDD N 1
ATOM 15656 C CA . ASN D 1 162 ? 55.275 54.913 81.883 1.000 34.261 144 ASN DDD CA 1
ATOM 15657 C C . ASN D 1 162 ? 54.040 54.671 82.782 1.000 33.851 144 ASN DDD C 1
ATOM 15658 O O . ASN D 1 162 ? 52.979 55.239 82.473 1.000 33.710 144 ASN DDD O 1
ATOM 15669 N N . HIS D 1 163 ? 54.138 53.832 83.822 1.000 34.810 145 HIS DDD N 1
ATOM 15670 C CA . HIS D 1 163 ? 53.005 53.509 84.730 1.000 36.506 145 HIS DDD CA 1
ATOM 15671 C C . HIS D 1 163 ? 52.382 54.788 85.317 1.000 36.487 145 HIS DDD C 1
ATOM 15672 O O . HIS D 1 163 ? 51.155 54.782 85.613 1.000 34.713 145 HIS DDD O 1
ATOM 15687 N N . ILE D 1 164 ? 53.188 55.822 85.551 1.000 37.600 146 ILE DDD N 1
ATOM 15688 C CA . ILE D 1 164 ? 52.707 57.056 86.238 1.000 39.173 146 ILE DDD CA 1
ATOM 15689 C C . ILE D 1 164 ? 51.578 57.660 85.404 1.000 38.751 146 ILE DDD C 1
ATOM 15690 O O . ILE D 1 164 ? 50.667 58.189 86.042 1.000 41.334 146 ILE DDD O 1
ATOM 15706 N N . PHE D 1 165 ? 51.633 57.565 84.071 1.000 37.080 147 PHE DDD N 1
ATOM 15707 C CA . PHE D 1 165 ? 50.616 58.129 83.140 1.000 36.355 147 PHE DDD CA 1
ATOM 15708 C C . PHE D 1 165 ? 49.358 57.248 83.123 1.000 36.292 147 PHE DDD C 1
ATOM 15709 O O . PHE D 1 165 ? 48.213 57.779 83.072 1.000 35.608 147 PHE DDD O 1
ATOM 15726 N N . PHE D 1 166 ? 49.548 55.931 83.130 1.000 35.512 148 PHE DDD N 1
ATOM 15727 C CA . PHE D 1 166 ? 48.443 54.951 83.263 1.000 35.522 148 PHE DDD CA 1
ATOM 15728 C C . PHE D 1 166 ? 47.679 55.189 84.583 1.000 35.388 148 PHE DDD C 1
ATOM 15729 O O . PHE D 1 166 ? 46.457 55.428 84.513 1.000 35.068 148 PHE DDD O 1
ATOM 15746 N N . HIS D 1 167 ? 48.359 55.133 85.732 1.000 34.149 149 HIS DDD N 1
ATOM 15747 C CA . HIS D 1 167 ? 47.712 55.259 87.066 1.000 36.469 149 HIS DDD CA 1
ATOM 15748 C C . HIS D 1 167 ? 47.085 56.647 87.212 1.000 38.808 149 HIS DDD C 1
ATOM 15749 O O . HIS D 1 167 ? 45.962 56.712 87.800 1.000 42.490 149 HIS DDD O 1
ATOM 15764 N N . GLY D 1 168 ? 47.748 57.698 86.696 1.000 38.542 150 GLY DDD N 1
ATOM 15765 C CA . GLY D 1 168 ? 47.498 59.091 87.122 1.000 38.203 150 GLY DDD CA 1
ATOM 15766 C C . GLY D 1 168 ? 46.719 59.897 86.105 1.000 37.702 150 GLY DDD C 1
ATOM 15767 O O . GLY D 1 168 ? 46.234 61.014 86.435 1.000 38.719 150 GLY DDD O 1
ATOM 15771 N N . GLY D 1 169 ? 46.618 59.380 84.890 1.000 36.582 151 GLY DDD N 1
ATOM 15772 C CA . GLY D 1 169 ? 45.964 60.073 83.769 1.000 35.527 151 GLY DDD CA 1
ATOM 15773 C C . GLY D 1 169 ? 44.459 60.030 83.930 1.000 33.907 151 GLY DDD C 1
ATOM 15774 O O . GLY D 1 169 ? 43.868 61.088 84.058 1.000 33.017 151 GLY DDD O 1
ATOM 15778 N N . ASN D 1 170 ? 43.862 58.837 83.915 1.000 33.310 152 ASN DDD N 1
ATOM 15779 C CA . ASN D 1 170 ? 42.424 58.624 84.203 1.000 32.729 152 ASN DDD CA 1
ATOM 15780 C C . ASN D 1 170 ? 42.285 57.536 85.253 1.000 32.832 152 ASN DDD C 1
ATOM 15781 O O . ASN D 1 170 ? 42.077 56.346 84.951 1.000 32.765 152 ASN DDD O 1
ATOM 15792 N N . PRO D 1 171 ? 42.436 57.924 86.528 1.000 31.497 153 PRO DDD N 1
ATOM 15793 C CA . PRO D 1 171 ? 42.527 56.944 87.614 1.000 32.011 153 PRO DDD CA 1
ATOM 15794 C C . PRO D 1 171 ? 41.432 55.845 87.607 1.000 31.411 153 PRO DDD C 1
ATOM 15795 O O . PRO D 1 171 ? 41.770 54.702 87.940 1.000 31.099 153 PRO DDD O 1
ATOM 15806 N N . ASP D 1 172 ? 40.182 56.192 87.242 1.000 30.799 154 ASP DDD N 1
ATOM 15807 C CA . ASP D 1 172 ? 39.007 55.287 87.324 1.000 29.967 154 ASP DDD CA 1
ATOM 15808 C C . ASP D 1 172 ? 39.210 54.163 86.308 1.000 29.861 154 ASP DDD C 1
ATOM 15809 O O . ASP D 1 172 ? 38.901 52.952 86.666 1.000 31.301 154 ASP DDD O 1
ATOM 15818 N N . TRP D 1 173 ? 39.671 54.534 85.094 1.000 28.514 155 TRP DDD N 1
ATOM 15819 C CA . TRP D 1 173 ? 39.955 53.580 84.000 1.000 27.740 155 TRP DDD CA 1
ATOM 15820 C C . TRP D 1 173 ? 41.115 52.662 84.381 1.000 27.566 155 TRP DDD C 1
ATOM 15821 O O . TRP D 1 173 ? 40.990 51.434 84.235 1.000 28.070 155 TRP DDD O 1
ATOM 15842 N N . ALA D 1 174 ? 42.183 53.205 84.935 1.000 28.368 156 ALA DDD N 1
ATOM 15843 C CA . ALA D 1 174 ? 43.321 52.391 85.406 1.000 27.720 156 ALA DDD CA 1
ATOM 15844 C C . ALA D 1 174 ? 42.881 51.492 86.555 1.000 28.598 156 ALA DDD C 1
ATOM 15845 O O . ALA D 1 174 ? 43.293 50.335 86.582 1.000 28.414 156 ALA DDD O 1
ATOM 15852 N N . THR D 1 175 ? 42.112 52.010 87.509 1.000 29.830 157 THR DDD N 1
ATOM 15853 C CA . THR D 1 175 ? 41.590 51.192 88.638 1.000 30.109 157 THR DDD CA 1
ATOM 15854 C C . THR D 1 175 ? 40.836 50.003 88.063 1.000 30.428 157 THR DDD C 1
ATOM 15855 O O . THR D 1 175 ? 41.062 48.880 88.551 1.000 32.026 157 THR DDD O 1
ATOM 15866 N N . ALA D 1 176 ? 40.035 50.210 87.003 1.000 29.229 158 ALA DDD N 1
ATOM 15867 C CA . ALA D 1 176 ? 39.196 49.131 86.435 1.000 27.674 158 ALA DDD CA 1
ATOM 15868 C C . ALA D 1 176 ? 40.097 48.062 85.838 1.000 26.905 158 ALA DDD C 1
ATOM 15869 O O . ALA D 1 176 ? 39.873 46.877 86.172 1.000 27.595 158 ALA DDD O 1
ATOM 15876 N N . LEU D 1 177 ? 41.069 48.427 84.993 1.000 26.256 159 LEU DDD N 1
ATOM 15877 C CA . LEU D 1 177 ? 41.950 47.432 84.303 1.000 26.108 159 LEU DDD CA 1
ATOM 15878 C C . LEU D 1 177 ? 42.880 46.717 85.300 1.000 25.851 159 LEU DDD C 1
ATOM 15879 O O . LEU D 1 177 ? 43.159 45.503 85.156 1.000 25.381 159 LEU DDD O 1
ATOM 15895 N N . ILE D 1 178 ? 43.414 47.422 86.276 1.000 26.607 160 ILE DDD N 1
ATOM 15896 C CA . ILE D 1 178 ? 44.271 46.758 87.310 1.000 27.993 160 ILE DDD CA 1
ATOM 15897 C C . ILE D 1 178 ? 43.398 45.818 88.157 1.000 29.090 160 ILE DDD C 1
ATOM 15898 O O . ILE D 1 178 ? 43.769 44.640 88.292 1.000 30.427 160 ILE DDD O 1
ATOM 15914 N N . SER D 1 179 ? 42.219 46.264 88.600 1.000 29.697 161 SER DDD N 1
ATOM 15915 C CA . SER D 1 179 ? 41.413 45.524 89.607 1.000 29.555 161 SER DDD CA 1
ATOM 15916 C C . SER D 1 179 ? 40.923 44.185 89.063 1.000 29.821 161 SER DDD C 1
ATOM 15917 O O . SER D 1 179 ? 40.807 43.263 89.897 1.000 28.313 161 SER DDD O 1
ATOM 15925 N N . LYS D 1 180 ? 40.763 44.037 87.738 1.000 30.584 162 LYS DDD N 1
ATOM 15926 C CA . LYS D 1 180 ? 40.453 42.729 87.093 1.000 32.204 162 LYS DDD CA 1
ATOM 15927 C C . LYS D 1 180 ? 41.452 41.624 87.485 1.000 32.287 162 LYS DDD C 1
ATOM 15928 O O . LYS D 1 180 ? 41.064 40.442 87.519 1.000 31.242 162 LYS DDD O 1
ATOM 15947 N N . ASP D 1 181 ? 42.720 41.945 87.719 1.000 31.787 163 ASP DDD N 1
ATOM 15948 C CA . ASP D 1 181 ? 43.740 40.900 87.995 1.000 31.787 163 ASP DDD CA 1
ATOM 15949 C C . ASP D 1 181 ? 44.918 41.565 88.706 1.000 30.435 163 ASP DDD C 1
ATOM 15950 O O . ASP D 1 181 ? 45.920 41.889 88.037 1.000 31.155 163 ASP DDD O 1
ATOM 15959 N N . VAL D 1 182 ? 44.777 41.786 90.003 1.000 30.201 164 VAL DDD N 1
ATOM 15960 C CA . VAL D 1 182 ? 45.820 42.398 90.876 1.000 29.554 164 VAL DDD CA 1
ATOM 15961 C C . VAL D 1 182 ? 47.053 41.491 90.865 1.000 30.317 164 VAL DDD C 1
ATOM 15962 O O . VAL D 1 182 ? 48.182 41.998 90.703 1.000 30.889 164 VAL DDD O 1
ATOM 15975 N N . ASN D 1 183 ? 46.841 40.178 90.941 1.000 31.759 165 ASN DDD N 1
ATOM 15976 C CA . ASN D 1 183 ? 47.940 39.188 90.994 1.000 32.905 165 ASN DDD CA 1
ATOM 15977 C C . ASN D 1 183 ? 48.827 39.418 89.767 1.000 32.665 165 ASN DDD C 1
ATOM 15978 O O . ASN D 1 183 ? 50.048 39.585 89.988 1.000 33.578 165 ASN DDD O 1
ATOM 15989 N N . LEU D 1 184 ? 48.244 39.481 88.555 1.000 30.635 166 LEU DDD N 1
ATOM 15990 C CA . LEU D 1 184 ? 48.996 39.787 87.317 1.000 30.505 166 LEU DDD CA 1
ATOM 15991 C C . LEU D 1 184 ? 49.666 41.158 87.459 1.000 30.574 166 LEU DDD C 1
ATOM 15992 O O . LEU D 1 184 ? 50.898 41.252 87.286 1.000 30.645 166 LEU DDD O 1
ATOM 16008 N N . TYR D 1 185 ? 48.913 42.224 87.715 1.000 30.094 167 TYR DDD N 1
ATOM 16009 C CA . TYR D 1 185 ? 49.477 43.585 87.491 1.000 29.181 167 TYR DDD CA 1
ATOM 16010 C C . TYR D 1 185 ? 50.670 43.813 88.431 1.000 30.524 167 TYR DDD C 1
ATOM 16011 O O . TYR D 1 185 ? 51.697 44.331 88.013 1.000 29.478 167 TYR DDD O 1
ATOM 16029 N N . LEU D 1 186 ? 50.523 43.474 89.713 1.000 30.950 168 LEU DDD N 1
ATOM 16030 C CA . LEU D 1 186 ? 51.553 43.805 90.705 1.000 30.872 168 LEU DDD CA 1
ATOM 16031 C C . LEU D 1 186 ? 52.906 43.272 90.223 1.000 31.982 168 LEU DDD C 1
ATOM 16032 O O . LEU D 1 186 ? 53.923 43.940 90.512 1.000 31.170 168 LEU DDD O 1
ATOM 16048 N N . ARG D 1 187 ? 52.904 42.203 89.420 1.000 30.926 169 ARG DDD N 1
ATOM 16049 C CA . ARG D 1 187 ? 54.127 41.478 89.048 1.000 31.119 169 ARG DDD CA 1
ATOM 16050 C C . ARG D 1 187 ? 54.916 42.300 88.022 1.000 31.435 169 ARG DDD C 1
ATOM 16051 O O . ARG D 1 187 ? 56.112 42.038 87.898 1.000 30.885 169 ARG DDD O 1
ATOM 16072 N N . ARG D 1 188 ? 54.266 43.209 87.285 1.000 31.817 170 ARG DDD N 1
ATOM 16073 C CA . ARG D 1 188 ? 54.950 44.215 86.422 1.000 32.560 170 ARG DDD CA 1
ATOM 16074 C C . ARG D 1 188 ? 56.108 44.839 87.212 1.000 33.709 170 ARG DDD C 1
ATOM 16075 O O . ARG D 1 188 ? 57.160 45.153 86.596 1.000 33.133 170 ARG DDD O 1
ATOM 16096 N N . PHE D 1 189 ? 55.901 45.049 88.510 1.000 32.461 171 PHE DDD N 1
ATOM 16097 C CA . PHE D 1 189 ? 56.844 45.751 89.398 1.000 33.478 171 PHE DDD CA 1
ATOM 16098 C C . PHE D 1 189 ? 57.641 44.731 90.217 1.000 34.029 171 PHE DDD C 1
ATOM 16099 O O . PHE D 1 189 ? 58.852 44.905 90.345 1.000 36.542 171 PHE DDD O 1
ATOM 16116 N N . LEU D 1 190 ? 57.008 43.679 90.733 1.000 33.640 172 LEU DDD N 1
ATOM 16117 C CA . LEU D 1 190 ? 57.624 42.850 91.795 1.000 34.015 172 LEU DDD CA 1
ATOM 16118 C C . LEU D 1 190 ? 58.643 41.857 91.223 1.000 34.344 172 LEU DDD C 1
ATOM 16119 O O . LEU D 1 190 ? 59.630 41.569 91.969 1.000 32.091 172 LEU DDD O 1
ATOM 16135 N N . THR D 1 191 ? 58.499 41.399 89.969 1.000 32.227 173 THR DDD N 1
ATOM 16136 C CA . THR D 1 191 ? 59.356 40.276 89.477 1.000 33.466 173 THR DDD CA 1
ATOM 16137 C C . THR D 1 191 ? 60.134 40.604 88.190 1.000 33.574 173 THR DDD C 1
ATOM 16138 O O . THR D 1 191 ? 60.821 39.713 87.686 1.000 33.086 173 THR DDD O 1
ATOM 16149 N N . THR D 1 192 ? 60.031 41.820 87.663 1.000 33.546 174 THR DDD N 1
ATOM 16150 C CA . THR D 1 192 ? 60.624 42.180 86.357 1.000 34.363 174 THR DDD CA 1
ATOM 16151 C C . THR D 1 192 ? 62.063 42.661 86.534 1.000 34.640 174 THR DDD C 1
ATOM 16152 O O . THR D 1 192 ? 62.452 43.130 87.656 1.000 34.153 174 THR DDD O 1
ATOM 16163 N N . LEU D 1 193 ? 62.799 42.553 85.437 1.000 33.876 175 LEU DDD N 1
ATOM 16164 C CA . LEU D 1 193 ? 64.258 42.800 85.388 1.000 35.818 175 LEU DDD CA 1
ATOM 16165 C C . LEU D 1 193 ? 64.541 44.299 85.292 1.000 36.270 175 LEU DDD C 1
ATOM 16166 O O . LEU D 1 193 ? 65.652 44.669 85.660 1.000 35.523 175 LEU DDD O 1
ATOM 16182 N N . ASP D 1 194 ? 63.559 45.110 84.875 1.000 36.564 176 ASP DDD N 1
ATOM 16183 C CA . ASP D 1 194 ? 63.743 46.582 84.805 1.000 38.201 176 ASP DDD CA 1
ATOM 16184 C C . ASP D 1 194 ? 63.505 47.192 86.194 1.000 37.455 176 ASP DDD C 1
ATOM 16185 O O . ASP D 1 194 ? 64.061 48.279 86.433 1.000 37.485 176 ASP DDD O 1
ATOM 16194 N N . TYR D 1 195 ? 62.833 46.486 87.108 1.000 37.003 177 TYR DDD N 1
ATOM 16195 C CA . TYR D 1 195 ? 62.512 47.008 88.468 1.000 38.157 177 TYR DDD CA 1
ATOM 16196 C C . TYR D 1 195 ? 63.437 46.395 89.533 1.000 38.295 177 TYR DDD C 1
ATOM 16197 O O . TYR D 1 195 ? 63.631 47.011 90.554 1.000 37.498 177 TYR DDD O 1
ATOM 16215 N N . ASN D 1 196 ? 63.967 45.205 89.286 1.000 37.726 178 ASN DDD N 1
ATOM 16216 C CA . ASN D 1 196 ? 64.706 44.413 90.285 1.000 38.077 178 ASN DDD CA 1
ATOM 16217 C C . ASN D 1 196 ? 65.973 43.900 89.617 1.000 38.420 178 ASN DDD C 1
ATOM 16218 O O . ASN D 1 196 ? 65.906 43.618 88.391 1.000 38.121 178 ASN DDD O 1
ATOM 16229 N N . TYR D 1 197 ? 67.070 43.794 90.368 1.000 37.793 179 TYR DDD N 1
ATOM 16230 C CA . TYR D 1 197 ? 68.282 43.123 89.843 1.000 38.926 179 TYR DDD CA 1
ATOM 16231 C C . TYR D 1 197 ? 67.948 41.634 89.654 1.000 39.098 179 TYR DDD C 1
ATOM 16232 O O . TYR D 1 197 ? 68.094 41.115 88.521 1.000 39.827 179 TYR DDD O 1
ATOM 16250 N N . SER D 1 198 ? 67.430 40.986 90.699 1.000 38.587 180 SER DDD N 1
ATOM 16251 C CA . SER D 1 198 ? 66.989 39.569 90.653 1.000 38.807 180 SER DDD CA 1
ATOM 16252 C C . SER D 1 198 ? 65.468 39.521 90.484 1.000 38.415 180 SER DDD C 1
ATOM 16253 O O . SER D 1 198 ? 64.745 40.331 91.065 1.000 37.035 180 SER DDD O 1
ATOM 16261 N N . PRO D 1 199 ? 64.920 38.572 89.695 1.000 37.782 181 PRO DDD N 1
ATOM 16262 C CA . PRO D 1 199 ? 63.470 38.467 89.560 1.000 37.227 181 PRO DDD CA 1
ATOM 16263 C C . PRO D 1 199 ? 62.889 37.739 90.771 1.000 37.075 181 PRO DDD C 1
ATOM 16264 O O . PRO D 1 199 ? 61.705 37.404 90.743 1.000 35.815 181 PRO DDD O 1
ATOM 16275 N N . ASN D 1 200 ? 63.723 37.497 91.781 1.000 38.835 182 ASN DDD N 1
ATOM 16276 C CA . ASN D 1 200 ? 63.372 36.558 92.882 1.000 40.431 182 ASN DDD CA 1
ATOM 16277 C C . ASN D 1 200 ? 63.518 37.269 94.228 1.000 38.728 182 ASN DDD C 1
ATOM 16278 O O . ASN D 1 200 ? 63.766 36.604 95.208 1.000 39.732 182 ASN DDD O 1
ATOM 16289 N N . VAL D 1 201 ? 63.271 38.570 94.285 1.000 37.590 183 VAL DDD N 1
ATOM 16290 C CA . VAL D 1 201 ? 63.299 39.324 95.568 1.000 38.650 183 VAL DDD CA 1
ATOM 16291 C C . VAL D 1 201 ? 62.153 38.814 96.462 1.000 38.177 183 VAL DDD C 1
ATOM 16292 O O . VAL D 1 201 ? 62.338 38.716 97.664 1.000 39.629 183 VAL DDD O 1
ATOM 16305 N N . PHE D 1 202 ? 61.016 38.472 95.857 1.000 38.611 184 PHE DDD N 1
ATOM 16306 C CA . PHE D 1 202 ? 59.722 38.177 96.539 1.000 37.291 184 PHE DDD CA 1
ATOM 16307 C C . PHE D 1 202 ? 59.368 36.695 96.388 1.000 37.616 184 PHE DDD C 1
ATOM 16308 O O . PHE D 1 202 ? 59.306 36.188 95.274 1.000 37.232 184 PHE DDD O 1
ATOM 16325 N N . SER D 1 203 ? 59.146 36.010 97.510 1.000 38.535 185 SER DDD N 1
ATOM 16326 C CA . SER D 1 203 ? 58.546 34.659 97.510 1.000 39.513 185 SER DDD CA 1
ATOM 16327 C C . SER D 1 203 ? 57.108 34.840 97.019 1.000 38.848 185 SER DDD C 1
ATOM 16328 O O . SER D 1 203 ? 56.664 36.006 96.987 1.000 37.203 185 SER DDD O 1
ATOM 16336 N N . GLU D 1 204 ? 56.401 33.758 96.679 1.000 40.641 186 GLU DDD N 1
ATOM 16337 C CA . GLU D 1 204 ? 54.949 33.804 96.344 1.000 40.881 186 GLU DDD CA 1
ATOM 16338 C C . GLU D 1 204 ? 54.139 34.267 97.568 1.000 40.882 186 GLU DDD C 1
ATOM 16339 O O . GLU D 1 204 ? 53.138 34.960 97.370 1.000 38.461 186 GLU DDD O 1
ATOM 16351 N N . GLU D 1 205 ? 54.553 33.918 98.790 1.000 42.165 187 GLU DDD N 1
ATOM 16352 C CA . GLU D 1 205 ? 53.861 34.358 100.029 1.000 43.462 187 GLU DDD CA 1
ATOM 16353 C C . GLU D 1 205 ? 53.993 35.901 100.143 1.000 41.801 187 GLU DDD C 1
ATOM 16354 O O . GLU D 1 205 ? 52.994 36.577 100.434 1.000 40.248 187 GLU DDD O 1
ATOM 16366 N N . ASP D 1 206 ? 55.157 36.485 99.845 1.000 41.193 188 ASP DDD N 1
ATOM 16367 C CA . ASP D 1 206 ? 55.337 37.955 99.910 1.000 40.199 188 ASP DDD CA 1
ATOM 16368 C C . ASP D 1 206 ? 54.415 38.608 98.882 1.000 38.005 188 ASP DDD C 1
ATOM 16369 O O . ASP D 1 206 ? 53.756 39.600 99.204 1.000 38.171 188 ASP DDD O 1
ATOM 16378 N N . ILE D 1 207 ? 54.356 38.074 97.673 1.000 36.322 189 ILE DDD N 1
ATOM 16379 C CA . ILE D 1 207 ? 53.542 38.696 96.589 1.000 35.120 189 ILE DDD CA 1
ATOM 16380 C C . ILE D 1 207 ? 52.076 38.592 96.996 1.000 33.866 189 ILE DDD C 1
ATOM 16381 O O . ILE D 1 207 ? 51.289 39.535 96.771 1.000 34.197 189 ILE DDD O 1
ATOM 16397 N N . ALA D 1 208 ? 51.710 37.438 97.517 1.000 34.126 190 ALA DDD N 1
ATOM 16398 C CA . ALA D 1 208 ? 50.340 37.177 98.007 1.000 35.418 190 ALA DDD CA 1
ATOM 16399 C C . ALA D 1 208 ? 49.973 38.170 99.121 1.000 35.456 190 ALA DDD C 1
ATOM 16400 O O . ALA D 1 208 ? 48.829 38.544 99.183 1.000 37.293 190 ALA DDD O 1
ATOM 16407 N N . GLU D 1 209 ? 50.907 38.623 99.951 1.000 35.998 191 GLU DDD N 1
ATOM 16408 C CA . GLU D 1 209 ? 50.599 39.661 100.960 1.000 35.991 191 GLU DDD CA 1
ATOM 16409 C C . GLU D 1 209 ? 50.255 40.959 100.238 1.000 33.853 191 GLU DDD C 1
ATOM 16410 O O . GLU D 1 209 ? 49.295 41.597 100.627 1.000 33.076 191 GLU DDD O 1
ATOM 16422 N N . TYR D 1 210 ? 51.072 41.385 99.292 1.000 32.695 192 TYR DDD N 1
ATOM 16423 C CA . TYR D 1 210 ? 50.857 42.679 98.610 1.000 33.231 192 TYR DDD CA 1
ATOM 16424 C C . TYR D 1 210 ? 49.654 42.564 97.684 1.000 33.434 192 TYR DDD C 1
ATOM 16425 O O . TYR D 1 210 ? 49.047 43.604 97.474 1.000 35.340 192 TYR DDD O 1
ATOM 16443 N N . VAL D 1 211 ? 49.317 41.375 97.173 1.000 33.076 193 VAL DDD N 1
ATOM 16444 C CA . VAL D 1 211 ? 48.025 41.194 96.451 1.000 33.224 193 VAL DDD CA 1
ATOM 16445 C C . VAL D 1 211 ? 46.869 41.292 97.468 1.000 33.679 193 VAL DDD C 1
ATOM 16446 O O . VAL D 1 211 ? 45.854 41.945 97.160 1.000 33.579 193 VAL DDD O 1
ATOM 16459 N N . ARG D 1 212 ? 46.967 40.678 98.638 1.000 33.843 194 ARG DDD N 1
ATOM 16460 C CA . ARG D 1 212 ? 45.867 40.813 99.623 1.000 33.280 194 ARG DDD CA 1
ATOM 16461 C C . ARG D 1 212 ? 45.555 42.295 99.865 1.000 34.125 194 ARG DDD C 1
ATOM 16462 O O . ARG D 1 212 ? 44.373 42.715 99.699 1.000 33.706 194 ARG DDD O 1
ATOM 16483 N N . VAL D 1 213 ? 46.544 43.086 100.285 1.000 34.333 195 VAL DDD N 1
ATOM 16484 C CA . VAL D 1 213 ? 46.265 44.489 100.713 1.000 34.075 195 VAL DDD CA 1
ATOM 16485 C C . VAL D 1 213 ? 45.761 45.257 99.482 1.000 33.685 195 VAL DDD C 1
ATOM 16486 O O . VAL D 1 213 ? 44.904 46.132 99.665 1.000 32.798 195 VAL DDD O 1
ATOM 16499 N N . ASN D 1 214 ? 46.256 44.968 98.279 1.000 33.649 196 ASN DDD N 1
ATOM 16500 C CA . ASN D 1 214 ? 45.869 45.787 97.104 1.000 34.839 196 ASN DDD CA 1
ATOM 16501 C C . ASN D 1 214 ? 44.552 45.271 96.521 1.000 33.450 196 ASN DDD C 1
ATOM 16502 O O . ASN D 1 214 ? 44.024 45.897 95.636 1.000 34.284 196 ASN DDD O 1
ATOM 16513 N N . SER D 1 215 ? 44.087 44.127 96.974 1.000 33.507 197 SER DDD N 1
ATOM 16514 C CA . SER D 1 215 ? 42.771 43.563 96.620 1.000 34.013 197 SER DDD CA 1
ATOM 16515 C C . SER D 1 215 ? 41.698 44.045 97.618 1.000 34.474 197 SER DDD C 1
ATOM 16516 O O . SER D 1 215 ? 40.501 43.751 97.381 1.000 34.307 197 SER DDD O 1
ATOM 16524 N N . LEU D 1 216 ? 42.059 44.806 98.661 1.000 33.447 198 LEU DDD N 1
ATOM 16525 C CA . LEU D 1 216 ? 41.013 45.413 99.537 1.000 34.655 198 LEU DDD CA 1
ATOM 16526 C C . LEU D 1 216 ? 40.342 46.523 98.736 1.000 33.639 198 LEU DDD C 1
ATOM 16527 O O . LEU D 1 216 ? 41.035 47.400 98.221 1.000 32.278 198 LEU DDD O 1
ATOM 16543 N N . PRO D 1 217 ? 39.000 46.547 98.608 1.000 34.393 199 PRO DDD N 1
ATOM 16544 C CA . PRO D 1 217 ? 38.332 47.617 97.873 1.000 33.483 199 PRO DDD CA 1
ATOM 16545 C C . PRO D 1 217 ? 38.754 48.983 98.398 1.000 33.092 199 PRO DDD C 1
ATOM 16546 O O . PRO D 1 217 ? 38.667 49.238 99.606 1.000 33.993 199 PRO DDD O 1
ATOM 16557 N N . GLY D 1 218 ? 39.308 49.778 97.495 1.000 31.392 200 GLY DDD N 1
ATOM 16558 C CA . GLY D 1 218 ? 39.745 51.167 97.726 1.000 31.758 200 GLY DDD CA 1
ATOM 16559 C C . GLY D 1 218 ? 41.266 51.331 97.623 1.000 31.836 200 GLY DDD C 1
ATOM 16560 O O . GLY D 1 218 ? 41.741 52.490 97.484 1.000 32.702 200 GLY DDD O 1
ATOM 16564 N N . SER D 1 219 ? 42.003 50.237 97.795 1.000 30.786 201 SER DDD N 1
ATOM 16565 C CA . SER D 1 219 ? 43.481 50.194 97.774 1.000 30.866 201 SER DDD CA 1
ATOM 16566 C C . SER D 1 219 ? 43.965 50.623 96.374 1.000 30.078 201 SER DDD C 1
ATOM 16567 O O . SER D 1 219 ? 44.786 51.515 96.299 1.000 29.332 201 SER DDD O 1
ATOM 16575 N N . ILE D 1 220 ? 43.402 50.092 95.284 1.000 30.724 202 ILE DDD N 1
ATOM 16576 C CA . ILE D 1 220 ? 43.824 50.471 93.904 1.000 29.513 202 ILE DDD CA 1
ATOM 16577 C C . ILE D 1 220 ? 43.362 51.881 93.598 1.000 29.937 202 ILE DDD C 1
ATOM 16578 O O . ILE D 1 220 ? 44.126 52.647 93.010 1.000 31.105 202 ILE DDD O 1
ATOM 16594 N N . ARG D 1 221 ? 42.144 52.232 93.967 1.000 31.156 203 ARG DDD N 1
ATOM 16595 C CA . ARG D 1 221 ? 41.634 53.605 93.718 1.000 31.394 203 ARG DDD CA 1
ATOM 16596 C C . ARG D 1 221 ? 42.569 54.600 94.424 1.000 31.337 203 ARG DDD C 1
ATOM 16597 O O . ARG D 1 221 ? 43.011 55.520 93.779 1.000 30.986 203 ARG DDD O 1
ATOM 16618 N N . SER D 1 222 ? 42.806 54.448 95.732 1.000 31.709 204 SER DDD N 1
ATOM 16619 C CA . SER D 1 222 ? 43.754 55.270 96.531 1.000 31.527 204 SER DDD CA 1
ATOM 16620 C C . SER D 1 222 ? 45.126 55.290 95.828 1.000 30.905 204 SER DDD C 1
ATOM 16621 O O . SER D 1 222 ? 45.693 56.380 95.635 1.000 31.181 204 SER DDD O 1
ATOM 16629 N N . GLY D 1 223 ? 45.671 54.127 95.495 1.000 30.020 205 GLY DDD N 1
ATOM 16630 C CA . GLY D 1 223 ? 46.968 54.030 94.799 1.000 31.418 205 GLY DDD CA 1
ATOM 16631 C C . GLY D 1 223 ? 46.970 54.920 93.551 1.000 32.125 205 GLY DDD C 1
ATOM 16632 O O . GLY D 1 223 ? 47.885 55.736 93.382 1.000 33.962 205 GLY DDD O 1
ATOM 16636 N N . CYS D 1 224 ? 45.936 54.876 92.718 1.000 31.258 206 CYS DDD N 1
ATOM 16637 C CA . CYS D 1 224 ? 45.907 55.750 91.505 1.000 32.021 206 CYS DDD CA 1
ATOM 16638 C C . CYS D 1 224 ? 45.752 57.222 91.882 1.000 31.074 206 CYS DDD C 1
ATOM 16639 O O . CYS D 1 224 ? 46.319 58.008 91.187 1.000 31.476 206 CYS DDD O 1
ATOM 16647 N N . GLN D 1 225 ? 45.058 57.577 92.958 1.000 31.830 207 GLN DDD N 1
ATOM 16648 C CA . GLN D 1 225 ? 45.031 58.994 93.453 1.000 33.467 207 GLN DDD CA 1
ATOM 16649 C C . GLN D 1 225 ? 46.447 59.465 93.804 1.000 33.610 207 GLN DDD C 1
ATOM 16650 O O . GLN D 1 225 ? 46.728 60.639 93.586 1.000 36.198 207 GLN DDD O 1
ATOM 16664 N N . TRP D 1 226 ? 47.322 58.573 94.256 1.000 34.188 208 TRP DDD N 1
ATOM 16665 C CA . TRP D 1 226 ? 48.743 58.887 94.564 1.000 34.737 208 TRP DDD CA 1
ATOM 16666 C C . TRP D 1 226 ? 49.428 59.368 93.296 1.000 35.335 208 TRP DDD C 1
ATOM 16667 O O . TRP D 1 226 ? 50.171 60.382 93.375 1.000 36.038 208 TRP DDD O 1
ATOM 16688 N N . TYR D 1 227 ? 49.234 58.672 92.172 1.000 35.644 209 TYR DDD N 1
ATOM 16689 C CA . TYR D 1 227 ? 49.871 59.111 90.896 1.000 35.550 209 TYR DDD CA 1
ATOM 16690 C C . TYR D 1 227 ? 49.136 60.315 90.316 1.000 36.034 209 TYR DDD C 1
ATOM 16691 O O . TYR D 1 227 ? 49.816 61.223 89.798 1.000 37.239 209 TYR DDD O 1
ATOM 16709 N N . ALA D 1 228 ? 47.810 60.362 90.423 1.000 36.354 210 ALA DDD N 1
ATOM 16710 C CA . ALA D 1 228 ? 46.982 61.477 89.887 1.000 37.219 210 ALA DDD CA 1
ATOM 16711 C C . ALA D 1 228 ? 47.365 62.808 90.578 1.000 38.386 210 ALA DDD C 1
ATOM 16712 O O . ALA D 1 228 ? 47.595 63.807 89.840 1.000 40.390 210 ALA DDD O 1
ATOM 16719 N N . THR D 1 229 ? 47.467 62.843 91.916 1.000 35.767 211 THR DDD N 1
ATOM 16720 C CA . THR D 1 229 ? 47.958 64.040 92.649 1.000 36.286 211 THR DDD CA 1
ATOM 16721 C C . THR D 1 229 ? 49.451 64.203 92.322 1.000 35.744 211 THR DDD C 1
ATOM 16722 O O . THR D 1 229 ? 49.909 65.368 92.099 1.000 36.085 211 THR DDD O 1
ATOM 16733 N N . GLY D 1 230 ? 50.174 63.087 92.258 1.000 34.365 212 GLY DDD N 1
ATOM 16734 C CA . GLY D 1 230 ? 51.530 63.035 91.668 1.000 35.462 212 GLY DDD CA 1
ATOM 16735 C C . GLY D 1 230 ? 51.742 63.987 90.482 1.000 35.629 212 GLY DDD C 1
ATOM 16736 O O . GLY D 1 230 ? 52.816 64.589 90.444 1.000 37.187 212 GLY DDD O 1
ATOM 16740 N N . LEU D 1 231 ? 50.794 64.155 89.551 1.000 35.727 213 LEU DDD N 1
ATOM 16741 C CA . LEU D 1 231 ? 51.051 64.926 88.296 1.000 37.310 213 LEU DDD CA 1
ATOM 16742 C C . LEU D 1 231 ? 50.275 66.257 88.249 1.000 38.946 213 LEU DDD C 1
ATOM 16743 O O . LEU D 1 231 ? 50.358 67.043 87.203 1.000 37.432 213 LEU DDD O 1
ATOM 16759 N N . ARG D 1 232 ? 49.589 66.576 89.352 1.000 40.179 214 ARG DDD N 1
ATOM 16760 C CA . ARG D 1 232 ? 48.746 67.800 89.407 1.000 43.290 214 ARG DDD CA 1
ATOM 16761 C C . ARG D 1 232 ? 49.232 68.656 90.578 1.000 44.146 214 ARG DDD C 1
ATOM 16762 O O . ARG D 1 232 ? 50.173 69.413 90.386 1.000 44.077 214 ARG DDD O 1
ATOM 16783 N N . GLU D 1 233 ? 48.650 68.505 91.761 1.000 45.542 215 GLU DDD N 1
ATOM 16784 C CA . GLU D 1 233 ? 48.897 69.406 92.906 1.000 45.840 215 GLU DDD CA 1
ATOM 16785 C C . GLU D 1 233 ? 50.333 69.222 93.419 1.000 44.049 215 GLU DDD C 1
ATOM 16786 O O . GLU D 1 233 ? 50.957 70.199 93.838 1.000 44.418 215 GLU DDD O 1
ATOM 16798 N N . ASP D 1 234 ? 50.845 67.996 93.408 1.000 42.163 216 ASP DDD N 1
ATOM 16799 C CA . ASP D 1 234 ? 52.199 67.653 93.916 1.000 40.487 216 ASP DDD CA 1
ATOM 16800 C C . ASP D 1 234 ? 53.263 68.452 93.151 1.000 40.783 216 ASP DDD C 1
ATOM 16801 O O . ASP D 1 234 ? 54.297 68.808 93.776 1.000 40.200 216 ASP DDD O 1
ATOM 16810 N N . THR D 1 235 ? 53.014 68.715 91.857 1.000 39.224 217 THR DDD N 1
ATOM 16811 C CA . THR D 1 235 ? 53.949 69.388 90.916 1.000 39.478 217 THR DDD CA 1
ATOM 16812 C C . THR D 1 235 ? 53.937 70.886 91.210 1.000 41.940 217 THR DDD C 1
ATOM 16813 O O . THR D 1 235 ? 54.971 71.552 91.056 1.000 43.159 217 THR DDD O 1
ATOM 16824 N N . GLU D 1 236 ? 52.780 71.423 91.549 1.000 45.416 218 GLU DDD N 1
ATOM 16825 C CA . GLU D 1 236 ? 52.663 72.816 92.043 1.000 49.214 218 GLU DDD CA 1
ATOM 16826 C C . GLU D 1 236 ? 53.447 72.903 93.364 1.000 49.566 218 GLU DDD C 1
ATOM 16827 O O . GLU D 1 236 ? 54.263 73.823 93.468 1.000 51.097 218 GLU DDD O 1
ATOM 16839 N N . ASN D 1 237 ? 53.269 71.951 94.292 1.000 47.433 219 ASN DDD N 1
ATOM 16840 C CA . ASN D 1 237 ? 53.845 72.043 95.664 1.000 48.027 219 ASN DDD CA 1
ATOM 16841 C C . ASN D 1 237 ? 55.375 72.011 95.543 1.000 49.236 219 ASN DDD C 1
ATOM 16842 O O . ASN D 1 237 ? 56.070 72.742 96.303 1.000 50.330 219 ASN DDD O 1
ATOM 16853 N N . LEU D 1 238 ? 55.889 71.240 94.583 1.000 49.231 220 LEU DDD N 1
ATOM 16854 C CA . LEU D 1 238 ? 57.354 71.100 94.388 1.000 49.403 220 LEU DDD CA 1
ATOM 16855 C C . LEU D 1 238 ? 57.942 72.383 93.771 1.000 51.066 220 LEU DDD C 1
ATOM 16856 O O . LEU D 1 238 ? 59.063 72.769 94.193 1.000 50.556 220 LEU DDD O 1
ATOM 16872 N N . ALA D 1 239 ? 57.244 73.026 92.821 1.000 50.927 221 ALA DDD N 1
ATOM 16873 C CA . ALA D 1 239 ? 57.682 74.314 92.216 1.000 53.270 221 ALA DDD CA 1
ATOM 16874 C C . ALA D 1 239 ? 57.812 75.423 93.296 1.000 54.758 221 ALA DDD C 1
ATOM 16875 O O . ALA D 1 239 ? 58.535 76.425 93.072 1.000 54.309 221 ALA DDD O 1
ATOM 16882 N N . LYS D 1 240 ? 57.138 75.263 94.441 1.000 56.266 222 LYS DDD N 1
ATOM 16883 C CA . LYS D 1 240 ? 57.083 76.288 95.517 1.000 57.985 222 LYS DDD CA 1
ATOM 16884 C C . LYS D 1 240 ? 57.947 75.869 96.724 1.000 55.735 222 LYS DDD C 1
ATOM 16885 O O . LYS D 1 240 ? 58.085 76.710 97.648 1.000 55.159 222 LYS DDD O 1
ATOM 16904 N N . ALA D 1 241 ? 58.563 74.676 96.694 1.000 53.650 223 ALA DDD N 1
ATOM 16905 C CA . ALA D 1 241 ? 59.449 74.138 97.766 1.000 53.928 223 ALA DDD CA 1
ATOM 16906 C C . ALA D 1 241 ? 60.925 74.468 97.474 1.000 54.168 223 ALA DDD C 1
ATOM 16907 O O . ALA D 1 241 ? 61.711 73.581 97.117 1.000 52.648 223 ALA DDD O 1
ATOM 16914 N N . THR D 1 242 ? 61.317 75.719 97.672 1.000 56.810 224 THR DDD N 1
ATOM 16915 C CA . THR D 1 242 ? 62.658 76.230 97.296 1.000 58.418 224 THR DDD CA 1
ATOM 16916 C C . THR D 1 242 ? 63.475 76.589 98.544 1.000 58.695 224 THR DDD C 1
ATOM 16917 O O . THR D 1 242 ? 64.687 76.835 98.401 1.000 58.978 224 THR DDD O 1
ATOM 16928 N N . ASP D 1 243 ? 62.820 76.622 99.702 1.000 58.446 225 ASP DDD N 1
ATOM 16929 C CA . ASP D 1 243 ? 63.454 76.716 101.040 1.000 59.157 225 ASP DDD CA 1
ATOM 16930 C C . ASP D 1 243 ? 64.002 75.322 101.381 1.000 56.697 225 ASP DDD C 1
ATOM 16931 O O . ASP D 1 243 ? 63.235 74.416 101.799 1.000 54.631 225 ASP DDD O 1
ATOM 16940 N N . LYS D 1 244 ? 65.299 75.148 101.158 1.000 55.844 226 LYS DDD N 1
ATOM 16941 C CA . LYS D 1 244 ? 65.991 73.842 101.215 1.000 54.516 226 LYS DDD CA 1
ATOM 16942 C C . LYS D 1 244 ? 66.005 73.368 102.661 1.000 54.698 226 LYS DDD C 1
ATOM 16943 O O . LYS D 1 244 ? 66.015 74.260 103.568 1.000 55.517 226 LYS DDD O 1
ATOM 16962 N N . LEU D 1 245 ? 66.017 72.037 102.853 1.000 53.613 227 LEU DDD N 1
ATOM 16963 C CA . LEU D 1 245 ? 66.178 71.401 104.191 1.000 52.971 227 LEU DDD CA 1
ATOM 16964 C C . LEU D 1 245 ? 67.598 71.719 104.666 1.000 53.543 227 LEU DDD C 1
ATOM 16965 O O . LEU D 1 245 ? 68.505 71.865 103.818 1.000 53.645 227 LEU DDD O 1
ATOM 16981 N N . THR D 1 246 ? 67.762 71.854 105.974 1.000 52.973 228 THR DDD N 1
ATOM 16982 C CA . THR D 1 246 ? 69.056 72.102 106.639 1.000 54.142 228 THR DDD CA 1
ATOM 16983 C C . THR D 1 246 ? 69.537 70.821 107.339 1.000 53.705 228 THR DDD C 1
ATOM 16984 O O . THR D 1 246 ? 70.760 70.704 107.578 1.000 55.353 228 THR DDD O 1
ATOM 16995 N N . ILE D 1 247 ? 68.625 69.900 107.640 1.000 52.251 229 ILE DDD N 1
ATOM 16996 C CA . ILE D 1 247 ? 68.886 68.629 108.380 1.000 51.800 229 ILE DDD CA 1
ATOM 16997 C C . ILE D 1 247 ? 69.729 67.691 107.508 1.000 50.574 229 ILE DDD C 1
ATOM 16998 O O . ILE D 1 247 ? 69.602 67.704 106.279 1.000 49.343 229 ILE DDD O 1
ATOM 17014 N N . PRO D 1 248 ? 70.613 66.835 108.086 1.000 50.135 230 PRO DDD N 1
ATOM 17015 C CA . PRO D 1 248 ? 71.293 65.810 107.293 1.000 49.101 230 PRO DDD CA 1
ATOM 17016 C C . PRO D 1 248 ? 70.303 65.003 106.438 1.000 47.088 230 PRO DDD C 1
ATOM 17017 O O . PRO D 1 248 ? 69.247 64.609 106.950 1.000 45.260 230 PRO DDD O 1
ATOM 17028 N N . VAL D 1 249 ? 70.666 64.764 105.181 1.000 46.077 231 VAL DDD N 1
ATOM 17029 C CA . VAL D 1 249 ? 69.886 63.899 104.254 1.000 44.716 231 VAL DDD CA 1
ATOM 17030 C C . VAL D 1 249 ? 70.853 62.895 103.624 1.000 45.258 231 VAL DDD C 1
ATOM 17031 O O . VAL D 1 249 ? 71.962 63.288 103.277 1.000 46.184 231 VAL DDD O 1
ATOM 17044 N N . ILE D 1 250 ? 70.436 61.634 103.508 1.000 45.249 232 ILE DDD N 1
ATOM 17045 C CA . ILE D 1 250 ? 71.108 60.633 102.633 1.000 46.174 232 ILE DDD CA 1
ATOM 17046 C C . ILE D 1 250 ? 70.059 60.040 101.690 1.000 45.272 232 ILE DDD C 1
ATOM 17047 O O . ILE D 1 250 ? 68.872 59.931 102.066 1.000 44.706 232 ILE DDD O 1
ATOM 17063 N N . ALA D 1 251 ? 70.510 59.685 100.496 1.000 45.613 233 ALA DDD N 1
ATOM 17064 C CA . ALA D 1 251 ? 69.649 59.321 99.360 1.000 44.977 233 ALA DDD CA 1
ATOM 17065 C C . ALA D 1 251 ? 70.403 58.288 98.538 1.000 45.680 233 ALA DDD C 1
ATOM 17066 O O . ALA D 1 251 ? 71.415 58.666 97.879 1.000 46.397 233 ALA DDD O 1
ATOM 17073 N N . TRP D 1 252 ? 69.960 57.035 98.659 1.000 45.211 234 TRP DDD N 1
ATOM 17074 C CA . TRP D 1 252 ? 70.520 55.844 97.979 1.000 45.466 234 TRP DDD CA 1
ATOM 17075 C C . TRP D 1 252 ? 69.481 55.316 97.002 1.000 45.105 234 TRP DDD C 1
ATOM 17076 O O . TRP D 1 252 ? 68.404 54.862 97.474 1.000 46.053 234 TRP DDD O 1
ATOM 17097 N N . GLY D 1 253 ? 69.767 55.412 95.708 1.000 45.511 235 GLY DDD N 1
ATOM 17098 C CA . GLY D 1 253 ? 68.990 54.688 94.679 1.000 45.395 235 GLY DDD CA 1
ATOM 17099 C C . GLY D 1 253 ? 69.647 53.346 94.422 1.000 45.889 235 GLY DDD C 1
ATOM 17100 O O . GLY D 1 253 ? 70.802 53.174 94.889 1.000 47.645 235 GLY DDD O 1
ATOM 17104 N N . GLY D 1 254 ? 68.941 52.417 93.769 1.000 43.113 236 GLY DDD N 1
ATOM 17105 C CA . GLY D 1 254 ? 69.513 51.151 93.274 1.000 41.862 236 GLY DDD CA 1
ATOM 17106 C C . GLY D 1 254 ? 70.193 51.363 91.931 1.000 42.155 236 GLY DDD C 1
ATOM 17107 O O . GLY D 1 254 ? 69.658 52.143 91.093 1.000 39.356 236 GLY DDD O 1
ATOM 17111 N N . SER D 1 255 ? 71.353 50.725 91.745 1.000 42.425 237 SER DDD N 1
ATOM 17112 C CA . SER D 1 255 ? 72.118 50.700 90.473 1.000 41.945 237 SER DDD CA 1
ATOM 17113 C C . SER D 1 255 ? 71.170 50.453 89.298 1.000 41.929 237 SER DDD C 1
ATOM 17114 O O . SER D 1 255 ? 71.361 51.142 88.302 1.000 44.227 237 SER DDD O 1
ATOM 17122 N N . HIS D 1 256 ? 70.207 49.533 89.436 1.000 40.657 238 HIS DDD N 1
ATOM 17123 C CA . HIS D 1 256 ? 69.350 48.988 88.342 1.000 40.203 238 HIS DDD CA 1
ATOM 17124 C C . HIS D 1 256 ? 67.953 49.628 88.353 1.000 39.450 238 HIS DDD C 1
ATOM 17125 O O . HIS D 1 256 ? 67.053 49.128 87.654 1.000 38.751 238 HIS DDD O 1
ATOM 17140 N N . PHE D 1 257 ? 67.781 50.732 89.071 1.000 39.482 239 PHE DDD N 1
ATOM 17141 C CA . PHE D 1 257 ? 66.647 51.656 88.861 1.000 39.574 239 PHE DDD CA 1
ATOM 17142 C C . PHE D 1 257 ? 67.150 53.093 88.865 1.000 38.754 239 PHE DDD C 1
ATOM 17143 O O . PHE D 1 257 ? 67.596 53.476 87.821 1.000 39.607 239 PHE DDD O 1
ATOM 17160 N N . LEU D 1 258 ? 66.998 53.870 89.939 1.000 39.653 240 LEU DDD N 1
ATOM 17161 C CA . LEU D 1 258 ? 67.190 55.348 89.880 1.000 41.140 240 LEU DDD CA 1
ATOM 17162 C C . LEU D 1 258 ? 68.678 55.743 90.002 1.000 42.841 240 LEU DDD C 1
ATOM 17163 O O . LEU D 1 258 ? 68.990 56.901 89.618 1.000 43.539 240 LEU DDD O 1
ATOM 17179 N N . GLY D 1 259 ? 69.548 54.865 90.538 1.000 43.578 241 GLY DDD N 1
ATOM 17180 C CA . GLY D 1 259 ? 71.017 55.069 90.586 1.000 43.459 241 GLY DDD CA 1
ATOM 17181 C C . GLY D 1 259 ? 71.433 56.200 91.527 1.000 44.431 241 GLY DDD C 1
ATOM 17182 O O . GLY D 1 259 ? 70.928 56.273 92.660 1.000 42.469 241 GLY DDD O 1
ATOM 17186 N N . ASP D 1 260 ? 72.369 57.053 91.099 1.000 45.153 242 ASP DDD N 1
ATOM 17187 C CA . ASP D 1 260 ? 72.886 58.142 91.954 1.000 46.427 242 ASP DDD CA 1
ATOM 17188 C C . ASP D 1 260 ? 71.815 59.238 92.015 1.000 45.922 242 ASP DDD C 1
ATOM 17189 O O . ASP D 1 260 ? 71.840 60.164 91.189 1.000 45.437 242 ASP DDD O 1
ATOM 17198 N N . ILE D 1 261 ? 70.962 59.172 93.035 1.000 43.966 243 ILE DDD N 1
ATOM 17199 C CA . ILE D 1 261 ? 69.869 60.163 93.230 1.000 44.571 243 ILE DDD CA 1
ATOM 17200 C C . ILE D 1 261 ? 70.341 61.401 94.019 1.000 46.343 243 ILE DDD C 1
ATOM 17201 O O . ILE D 1 261 ? 69.493 62.286 94.262 1.000 46.713 243 ILE DDD O 1
ATOM 17217 N N . ARG D 1 262 ? 71.629 61.509 94.377 1.000 47.962 244 ARG DDD N 1
ATOM 17218 C CA . ARG D 1 262 ? 72.142 62.629 95.211 1.000 49.232 244 ARG DDD CA 1
ATOM 17219 C C . ARG D 1 262 ? 71.814 63.993 94.609 1.000 50.140 244 ARG DDD C 1
ATOM 17220 O O . ARG D 1 262 ? 71.350 64.870 95.357 1.000 49.292 244 ARG DDD O 1
ATOM 17241 N N . PRO D 1 263 ? 72.085 64.232 93.294 1.000 50.534 245 PRO DDD N 1
ATOM 17242 C CA . PRO D 1 263 ? 71.798 65.528 92.668 1.000 52.205 245 PRO DDD CA 1
ATOM 17243 C C . PRO D 1 263 ? 70.325 65.962 92.791 1.000 50.851 245 PRO DDD C 1
ATOM 17244 O O . PRO D 1 263 ? 70.074 67.121 93.133 1.000 53.383 245 PRO DDD O 1
ATOM 17255 N N . ALA D 1 264 ? 69.381 65.065 92.530 1.000 48.883 246 ALA DDD N 1
ATOM 17256 C CA . ALA D 1 264 ? 67.930 65.331 92.715 1.000 48.240 246 ALA DDD CA 1
ATOM 17257 C C . ALA D 1 264 ? 67.676 65.850 94.146 1.000 48.802 246 ALA DDD C 1
ATOM 17258 O O . ALA D 1 264 ? 66.855 66.779 94.292 1.000 50.649 246 ALA DDD O 1
ATOM 17265 N N . TRP D 1 265 ? 68.376 65.337 95.161 1.000 49.201 247 TRP DDD N 1
ATOM 17266 C CA . TRP D 1 265 ? 68.088 65.702 96.577 1.000 50.626 247 TRP DDD CA 1
ATOM 17267 C C . TRP D 1 265 ? 68.846 66.983 96.965 1.000 52.733 247 TRP DDD C 1
ATOM 17268 O O . TRP D 1 265 ? 68.277 67.771 97.769 1.000 52.542 247 TRP DDD O 1
ATOM 17289 N N . GLN D 1 266 ? 69.990 67.267 96.315 1.000 53.362 248 GLN DDD N 1
ATOM 17290 C CA . GLN D 1 266 ? 70.769 68.534 96.489 1.000 53.973 248 GLN DDD CA 1
ATOM 17291 C C . GLN D 1 266 ? 69.958 69.760 96.050 1.000 53.856 248 GLN DDD C 1
ATOM 17292 O O . GLN D 1 266 ? 70.199 70.854 96.585 1.000 53.193 248 GLN DDD O 1
ATOM 17306 N N . GLU D 1 267 ? 69.024 69.593 95.111 1.000 53.633 249 GLU DDD N 1
ATOM 17307 C CA . GLU D 1 267 ? 68.118 70.690 94.672 1.000 54.398 249 GLU DDD CA 1
ATOM 17308 C C . GLU D 1 267 ? 67.197 71.151 95.822 1.000 52.210 249 GLU DDD C 1
ATOM 17309 O O . GLU D 1 267 ? 66.745 72.328 95.767 1.000 50.710 249 GLU DDD O 1
ATOM 17321 N N . VAL D 1 268 ? 66.916 70.297 96.812 1.000 50.019 250 VAL DDD N 1
ATOM 17322 C CA . VAL D 1 268 ? 65.933 70.637 97.883 1.000 50.804 250 VAL DDD CA 1
ATOM 17323 C C . VAL D 1 268 ? 66.549 70.524 99.284 1.000 51.067 250 VAL DDD C 1
ATOM 17324 O O . VAL D 1 268 ? 65.781 70.646 100.249 1.000 51.873 250 VAL DDD O 1
ATOM 17337 N N . ALA D 1 269 ? 67.849 70.255 99.399 1.000 51.232 251 ALA DDD N 1
ATOM 17338 C CA . ALA D 1 269 ? 68.536 70.020 100.695 1.000 52.620 251 ALA DDD CA 1
ATOM 17339 C C . ALA D 1 269 ? 70.019 70.469 100.650 1.000 54.125 251 ALA DDD C 1
ATOM 17340 O O . ALA D 1 269 ? 70.762 70.126 99.678 1.000 52.635 251 ALA DDD O 1
ATOM 17347 N N . GLU D 1 270 ? 70.464 71.193 101.677 1.000 56.339 252 GLU DDD N 1
ATOM 17348 C CA . GLU D 1 270 ? 71.830 71.808 101.739 1.000 60.043 252 GLU DDD CA 1
ATOM 17349 C C . GLU D 1 270 ? 72.910 70.727 101.983 1.000 59.362 252 GLU DDD C 1
ATOM 17350 O O . GLU D 1 270 ? 74.028 70.875 101.448 1.000 61.299 252 GLU DDD O 1
ATOM 17362 N N . ASN D 1 271 ? 72.576 69.663 102.720 1.000 57.740 253 ASN DDD N 1
ATOM 17363 C CA . ASN D 1 271 ? 73.512 68.664 103.301 1.000 57.562 253 ASN DDD CA 1
ATOM 17364 C C . ASN D 1 271 ? 73.026 67.279 102.866 1.000 56.267 253 ASN DDD C 1
ATOM 17365 O O . ASN D 1 271 ? 72.136 66.695 103.564 1.000 58.343 253 ASN DDD O 1
ATOM 17376 N N . VAL D 1 272 ? 73.519 66.806 101.723 1.000 55.482 254 VAL DDD N 1
ATOM 17377 C CA . VAL D 1 272 ? 73.119 65.526 101.058 1.000 53.835 254 VAL DDD CA 1
ATOM 17378 C C . VAL D 1 272 ? 74.376 64.697 100.829 1.000 53.821 254 VAL DDD C 1
ATOM 17379 O O . VAL D 1 272 ? 75.329 65.276 100.325 1.000 54.997 254 VAL DDD O 1
ATOM 17392 N N . GLU D 1 273 ? 74.355 63.412 101.181 1.000 54.147 255 GLU DDD N 1
ATOM 17393 C CA . GLU D 1 273 ? 75.373 62.390 100.812 1.000 56.369 255 GLU DDD CA 1
ATOM 17394 C C . GLU D 1 273 ? 74.611 61.161 100.315 1.000 54.680 255 GLU DDD C 1
ATOM 17395 O O . GLU D 1 273 ? 73.348 61.164 100.407 1.000 54.648 255 GLU DDD O 1
ATOM 17407 N N . GLY D 1 274 ? 75.326 60.149 99.819 1.000 54.084 256 GLY DDD N 1
ATOM 17408 C CA . GLY D 1 274 ? 74.738 58.844 99.437 1.000 53.036 256 GLY DDD CA 1
ATOM 17409 C C . GLY D 1 274 ? 75.266 58.349 98.095 1.000 52.754 256 GLY DDD C 1
ATOM 17410 O O . GLY D 1 274 ? 76.468 58.544 97.843 1.000 54.850 256 GLY DDD O 1
ATOM 17414 N N . GLY D 1 275 ? 74.414 57.741 97.257 1.000 49.809 257 GLY DDD N 1
ATOM 17415 C CA . GLY D 1 275 ? 74.792 57.267 95.906 1.000 48.629 257 GLY DDD CA 1
ATOM 17416 C C . GLY D 1 275 ? 73.942 56.084 95.449 1.000 47.432 257 GLY DDD C 1
ATOM 17417 O O . GLY D 1 275 ? 72.727 56.057 95.740 1.000 44.634 257 GLY DDD O 1
ATOM 17421 N N . ALA D 1 276 ? 74.568 55.114 94.779 1.000 47.524 258 ALA DDD N 1
ATOM 17422 C CA . ALA D 1 276 ? 73.917 53.933 94.165 1.000 46.665 258 ALA DDD CA 1
ATOM 17423 C C . ALA D 1 276 ? 74.285 52.695 94.986 1.000 46.772 258 ALA DDD C 1
ATOM 17424 O O . ALA D 1 276 ? 75.480 52.561 95.308 1.000 46.592 258 ALA DDD O 1
ATOM 17431 N N . VAL D 1 277 ? 73.285 51.868 95.335 1.000 45.689 259 VAL DDD N 1
ATOM 17432 C CA . VAL D 1 277 ? 73.453 50.494 95.899 1.000 45.994 259 VAL DDD CA 1
ATOM 17433 C C . VAL D 1 277 ? 73.676 49.536 94.730 1.000 46.093 259 VAL DDD C 1
ATOM 17434 O O . VAL D 1 277 ? 72.791 49.485 93.838 1.000 41.484 259 VAL DDD O 1
ATOM 17447 N N . GLU D 1 278 ? 74.780 48.779 94.762 1.000 48.956 260 GLU DDD N 1
ATOM 17448 C CA . GLU D 1 278 ? 75.228 48.020 93.567 1.000 49.983 260 GLU DDD CA 1
ATOM 17449 C C . GLU D 1 278 ? 74.398 46.735 93.440 1.000 46.499 260 GLU DDD C 1
ATOM 17450 O O . GLU D 1 278 ? 74.004 46.143 94.477 1.000 44.958 260 GLU DDD O 1
ATOM 17462 N N . ASN D 1 279 ? 74.119 46.366 92.194 1.000 44.762 261 ASN DDD N 1
ATOM 17463 C CA . ASN D 1 279 ? 73.369 45.152 91.757 1.000 44.059 261 ASN DDD CA 1
ATOM 17464 C C . ASN D 1 279 ? 72.047 45.068 92.542 1.000 42.508 261 ASN DDD C 1
ATOM 17465 O O . ASN D 1 279 ? 71.686 44.004 93.137 1.000 42.594 261 ASN DDD O 1
ATOM 17476 N N . CYS D 1 280 ? 71.333 46.179 92.565 1.000 41.177 262 CYS DDD N 1
ATOM 17477 C CA . CYS D 1 280 ? 70.086 46.328 93.346 1.000 40.087 262 CYS DDD CA 1
ATOM 17478 C C . CYS D 1 280 ? 69.122 47.147 92.500 1.000 38.765 262 CYS DDD C 1
ATOM 17479 O O . CYS D 1 280 ? 69.581 48.141 91.882 1.000 37.490 262 CYS DDD O 1
ATOM 17487 N N . GLY D 1 281 ? 67.852 46.709 92.470 1.000 38.349 263 GLY DDD N 1
ATOM 17488 C CA . GLY D 1 281 ? 66.777 47.342 91.700 1.000 36.448 263 GLY DDD CA 1
ATOM 17489 C C . GLY D 1 281 ? 66.061 48.331 92.594 1.000 35.817 263 GLY DDD C 1
ATOM 17490 O O . GLY D 1 281 ? 66.701 48.908 93.497 1.000 35.866 263 GLY DDD O 1
ATOM 17494 N N . HIS D 1 282 ? 64.768 48.494 92.369 1.000 33.233 264 HIS DDD N 1
ATOM 17495 C CA . HIS D 1 282 ? 63.992 49.608 92.928 1.000 33.797 264 HIS DDD CA 1
ATOM 17496 C C . HIS D 1 282 ? 63.691 49.305 94.401 1.000 33.895 264 HIS DDD C 1
ATOM 17497 O O . HIS D 1 282 ? 63.525 50.258 95.120 1.000 34.401 264 HIS DDD O 1
ATOM 17512 N N . PHE D 1 283 ? 63.548 48.035 94.785 1.000 34.247 265 PHE DDD N 1
ATOM 17513 C CA . PHE D 1 283 ? 62.947 47.610 96.082 1.000 35.214 265 PHE DDD CA 1
ATOM 17514 C C . PHE D 1 283 ? 64.087 47.342 97.066 1.000 37.928 265 PHE DDD C 1
ATOM 17515 O O . PHE D 1 283 ? 64.353 46.153 97.421 1.000 38.321 265 PHE DDD O 1
ATOM 17532 N N . VAL D 1 284 ? 64.764 48.432 97.445 1.000 39.124 266 VAL DDD N 1
ATOM 17533 C CA . VAL D 1 284 ? 66.071 48.405 98.153 1.000 41.735 266 VAL DDD CA 1
ATOM 17534 C C . VAL D 1 284 ? 65.819 47.736 99.497 1.000 41.659 266 VAL DDD C 1
ATOM 17535 O O . VAL D 1 284 ? 66.556 46.830 99.880 1.000 43.637 266 VAL DDD O 1
ATOM 17548 N N . PRO D 1 285 ? 64.728 48.077 100.224 1.000 40.491 267 PRO DDD N 1
ATOM 17549 C CA . PRO D 1 285 ? 64.527 47.452 101.531 1.000 40.324 267 PRO DDD CA 1
ATOM 17550 C C . PRO D 1 285 ? 64.375 45.921 101.447 1.000 39.733 267 PRO DDD C 1
ATOM 17551 O O . PRO D 1 285 ? 64.673 45.315 102.426 1.000 41.243 267 PRO DDD O 1
ATOM 17562 N N . GLU D 1 286 ? 63.998 45.318 100.311 1.000 37.640 268 GLU DDD N 1
ATOM 17563 C CA . GLU D 1 286 ? 63.811 43.846 100.240 1.000 36.561 268 GLU DDD CA 1
ATOM 17564 C C . GLU D 1 286 ? 64.903 43.162 99.434 1.000 36.342 268 GLU DDD C 1
ATOM 17565 O O . GLU D 1 286 ? 65.094 41.972 99.649 1.000 36.223 268 GLU DDD O 1
ATOM 17577 N N . GLU D 1 287 ? 65.497 43.836 98.451 1.000 36.269 269 GLU DDD N 1
ATOM 17578 C CA . GLU D 1 287 ? 66.564 43.225 97.620 1.000 36.592 269 GLU DDD CA 1
ATOM 17579 C C . GLU D 1 287 ? 67.878 43.372 98.375 1.000 37.599 269 GLU DDD C 1
ATOM 17580 O O . GLU D 1 287 ? 68.708 42.483 98.224 1.000 37.744 269 GLU DDD O 1
ATOM 17592 N N . LYS D 1 288 ? 68.077 44.456 99.138 1.000 39.668 270 LYS DDD N 1
ATOM 17593 C CA . LYS D 1 288 ? 69.336 44.676 99.919 1.000 41.777 270 LYS DDD CA 1
ATOM 17594 C C . LYS D 1 288 ? 69.003 45.232 101.298 1.000 43.024 270 LYS DDD C 1
ATOM 17595 O O . LYS D 1 288 ? 69.366 46.381 101.624 1.000 41.626 270 LYS DDD O 1
ATOM 17614 N N . PRO D 1 289 ? 68.316 44.404 102.139 1.000 44.374 271 PRO DDD N 1
ATOM 17615 C CA . PRO D 1 289 ? 67.979 44.788 103.516 1.000 43.658 271 PRO DDD CA 1
ATOM 17616 C C . PRO D 1 289 ? 69.222 45.120 104.364 1.000 46.064 271 PRO DDD C 1
ATOM 17617 O O . PRO D 1 289 ? 69.169 46.106 105.078 1.000 46.884 271 PRO DDD O 1
ATOM 17628 N N . GLN D 1 290 ? 70.292 44.313 104.262 1.000 46.347 272 GLN DDD N 1
ATOM 17629 C CA . GLN D 1 290 ? 71.538 44.484 105.063 1.000 48.483 272 GLN DDD CA 1
ATOM 17630 C C . GLN D 1 290 ? 72.098 45.891 104.764 1.000 48.492 272 GLN DDD C 1
ATOM 17631 O O . GLN D 1 290 ? 72.495 46.617 105.739 1.000 47.620 272 GLN DDD O 1
ATOM 17645 N N . PHE D 1 291 ? 72.090 46.299 103.482 1.000 46.772 273 PHE DDD N 1
ATOM 17646 C CA . PHE D 1 291 ? 72.544 47.649 103.099 1.000 46.431 273 PHE DDD CA 1
ATOM 17647 C C . PHE D 1 291 ? 71.678 48.654 103.859 1.000 45.382 273 PHE DDD C 1
ATOM 17648 O O . PHE D 1 291 ? 72.233 49.608 104.418 1.000 47.781 273 PHE DDD O 1
ATOM 17665 N N . VAL D 1 292 ? 70.367 48.483 103.891 1.000 43.474 274 VAL DDD N 1
ATOM 17666 C CA . VAL D 1 292 ? 69.488 49.520 104.523 1.000 43.693 274 VAL DDD CA 1
ATOM 17667 C C . VAL D 1 292 ? 69.761 49.544 106.037 1.000 44.672 274 VAL DDD C 1
ATOM 17668 O O . VAL D 1 292 ? 69.844 50.661 106.620 1.000 44.840 274 VAL DDD O 1
ATOM 17681 N N . ILE D 1 293 ? 69.950 48.365 106.624 1.000 45.128 275 ILE DDD N 1
ATOM 17682 C CA . ILE D 1 293 ? 70.202 48.198 108.084 1.000 47.414 275 ILE DDD CA 1
ATOM 17683 C C . ILE D 1 293 ? 71.485 48.959 108.473 1.000 49.610 275 ILE DDD C 1
ATOM 17684 O O . ILE D 1 293 ? 71.437 49.754 109.471 1.000 50.254 275 ILE DDD O 1
ATOM 17700 N N . ASP D 1 294 ? 72.586 48.754 107.728 1.000 50.364 276 ASP DDD N 1
ATOM 17701 C CA . ASP D 1 294 ? 73.936 49.253 108.129 1.000 52.343 276 ASP DDD CA 1
ATOM 17702 C C . ASP D 1 294 ? 73.968 50.781 107.978 1.000 51.555 276 ASP DDD C 1
ATOM 17703 O O . ASP D 1 294 ? 74.459 51.499 108.912 1.000 52.668 276 ASP DDD O 1
ATOM 17712 N N . THR D 1 295 ? 73.480 51.265 106.841 1.000 48.761 277 THR DDD N 1
ATOM 17713 C CA . THR D 1 295 ? 73.338 52.708 106.535 1.000 48.061 277 THR DDD CA 1
ATOM 17714 C C . THR D 1 295 ? 72.494 53.360 107.635 1.000 47.721 277 THR DDD C 1
ATOM 17715 O O . THR D 1 295 ? 72.851 54.460 108.070 1.000 48.778 277 THR DDD O 1
ATOM 17726 N N . ALA D 1 296 ? 71.348 52.766 107.976 1.000 46.973 278 ALA DDD N 1
ATOM 17727 C CA . ALA D 1 296 ? 70.378 53.405 108.884 1.000 46.913 278 ALA DDD CA 1
ATOM 17728 C C . ALA D 1 296 ? 71.036 53.493 110.247 1.000 48.449 278 ALA DDD C 1
ATOM 17729 O O . ALA D 1 296 ? 71.031 54.594 110.790 1.000 49.007 278 ALA DDD O 1
ATOM 17736 N N . LEU D 1 297 ? 71.589 52.391 110.753 1.000 50.030 279 LEU DDD N 1
ATOM 17737 C CA . LEU D 1 297 ? 72.206 52.372 112.116 1.000 53.641 279 LEU DDD CA 1
ATOM 17738 C C . LEU D 1 297 ? 73.255 53.489 112.216 1.000 54.884 279 LEU DDD C 1
ATOM 17739 O O . LEU D 1 297 ? 73.283 54.171 113.266 1.000 55.165 279 LEU DDD O 1
ATOM 17755 N N . LYS D 1 298 ? 74.060 53.681 111.158 1.000 55.882 280 LYS DDD N 1
ATOM 17756 C CA . LYS D 1 298 ? 75.226 54.608 111.171 1.000 58.163 280 LYS DDD CA 1
ATOM 17757 C C . LYS D 1 298 ? 74.664 56.026 111.018 1.000 56.390 280 LYS DDD C 1
ATOM 17758 O O . LYS D 1 298 ? 75.014 56.872 111.811 1.000 56.511 280 LYS DDD O 1
ATOM 17777 N N . PHE D 1 299 ? 73.746 56.252 110.089 1.000 54.250 281 PHE DDD N 1
ATOM 17778 C CA . PHE D 1 299 ? 73.185 57.602 109.797 1.000 54.916 281 PHE DDD CA 1
ATOM 17779 C C . PHE D 1 299 ? 72.411 58.179 111.007 1.000 54.908 281 PHE DDD C 1
ATOM 17780 O O . PHE D 1 299 ? 72.472 59.405 111.222 1.000 56.945 281 PHE DDD O 1
ATOM 17797 N N . PHE D 1 300 ? 71.669 57.353 111.749 1.000 52.774 282 PHE DDD N 1
ATOM 17798 C CA . PHE D 1 300 ? 70.775 57.790 112.858 1.000 52.849 282 PHE DDD CA 1
ATOM 17799 C C . PHE D 1 300 ? 71.456 57.687 114.242 1.000 53.856 282 PHE DDD C 1
ATOM 17800 O O . PHE D 1 300 ? 70.872 58.246 115.176 1.000 53.009 282 PHE DDD O 1
ATOM 17817 N N . ALA D 1 301 ? 72.607 57.001 114.360 1.000 54.983 283 ALA DDD N 1
ATOM 17818 C CA . ALA D 1 301 ? 73.387 56.805 115.617 1.000 57.812 283 ALA DDD CA 1
ATOM 17819 C C . ALA D 1 301 ? 73.519 58.140 116.362 1.000 59.600 283 ALA DDD C 1
ATOM 17820 O O . ALA D 1 301 ? 73.251 58.210 117.542 1.000 60.488 283 ALA DDD O 1
ATOM 17827 N N . PRO D 1 302 ? 73.895 59.261 115.709 1.000 61.102 284 PRO DDD N 1
ATOM 17828 C CA . PRO D 1 302 ? 73.973 60.559 116.390 1.000 63.044 284 PRO DDD CA 1
ATOM 17829 C C . PRO D 1 302 ? 72.743 61.063 117.171 1.000 63.865 284 PRO DDD C 1
ATOM 17830 O O . PRO D 1 302 ? 72.887 62.037 117.886 1.000 63.613 284 PRO DDD O 1
ATOM 17841 N N . LEU D 1 303 ? 71.583 60.417 117.007 1.000 64.478 285 LEU DDD N 1
ATOM 17842 C CA . LEU D 1 303 ? 70.265 60.883 117.536 1.000 66.680 285 LEU DDD CA 1
ATOM 17843 C C . LEU D 1 303 ? 69.882 60.098 118.797 1.000 70.138 285 LEU DDD C 1
ATOM 17844 O O . LEU D 1 303 ? 69.068 60.625 119.557 1.000 70.012 285 LEU DDD O 1
ATOM 17860 N N . ARG D 1 304 ? 70.451 58.901 118.988 1.000 75.101 286 ARG DDD N 1
ATOM 17861 C CA . ARG D 1 304 ? 70.428 58.133 120.263 1.000 80.459 286 ARG DDD CA 1
ATOM 17862 C C . ARG D 1 304 ? 70.952 59.053 121.369 1.000 81.591 286 ARG DDD C 1
ATOM 17863 O O . ARG D 1 304 ? 72.026 59.648 121.222 1.000 81.382 286 ARG DDD O 1
ATOM 17885 N N . GLU E 1 22 ? 13.314 67.899 69.239 1.000 60.469 4 GLU EEE N 1
ATOM 17886 C CA . GLU E 1 22 ? 14.456 66.982 68.815 1.000 60.823 4 GLU EEE CA 1
ATOM 17887 C C . GLU E 1 22 ? 15.771 67.243 69.595 1.000 54.955 4 GLU EEE C 1
ATOM 17888 O O . GLU E 1 22 ? 16.267 68.384 69.600 1.000 51.549 4 GLU EEE O 1
ATOM 17900 N N . ILE E 1 23 ? 16.378 66.186 70.136 1.000 48.660 5 ILE EEE N 1
ATOM 17901 C CA . ILE E 1 23 ? 17.401 66.239 71.223 1.000 46.706 5 ILE EEE CA 1
ATOM 17902 C C . ILE E 1 23 ? 18.817 66.361 70.634 1.000 42.298 5 ILE EEE C 1
ATOM 17903 O O . ILE E 1 23 ? 19.118 65.574 69.766 1.000 41.629 5 ILE EEE O 1
ATOM 17919 N N . THR E 1 24 ? 19.638 67.313 71.089 1.000 37.815 6 THR EEE N 1
ATOM 17920 C CA . THR E 1 24 ? 21.081 67.436 70.748 1.000 36.655 6 THR EEE CA 1
ATOM 17921 C C . THR E 1 24 ? 21.944 67.202 71.998 1.000 34.879 6 THR EEE C 1
ATOM 17922 O O . THR E 1 24 ? 21.598 67.717 73.094 1.000 33.535 6 THR EEE O 1
ATOM 17933 N N . HIS E 1 25 ? 23.042 66.455 71.828 1.000 34.295 7 HIS EEE N 1
ATOM 17934 C CA . HIS E 1 25 ? 24.088 66.213 72.867 1.000 32.921 7 HIS EEE CA 1
ATOM 17935 C C . HIS E 1 25 ? 25.062 67.385 72.898 1.000 32.531 7 HIS EEE C 1
ATOM 17936 O O . HIS E 1 25 ? 25.452 67.853 71.764 1.000 31.898 7 HIS EEE O 1
ATOM 17951 N N . HIS E 1 26 ? 25.362 67.870 74.127 1.000 31.479 8 HIS EEE N 1
ATOM 17952 C CA . HIS E 1 26 ? 26.352 68.947 74.411 1.000 31.545 8 HIS EEE CA 1
ATOM 17953 C C . HIS E 1 26 ? 27.218 68.587 75.629 1.000 31.208 8 HIS EEE C 1
ATOM 17954 O O . HIS E 1 26 ? 26.876 67.682 76.438 1.000 30.716 8 HIS EEE O 1
ATOM 17969 N N . GLN E 1 27 ? 28.340 69.270 75.763 1.000 31.746 9 GLN EEE N 1
ATOM 17970 C CA . GLN E 1 27 ? 29.046 69.286 77.056 1.000 32.119 9 GLN EEE CA 1
ATOM 17971 C C . GLN E 1 27 ? 29.495 70.701 77.362 1.000 34.335 9 GLN EEE C 1
ATOM 17972 O O . GLN E 1 27 ? 29.539 71.560 76.442 1.000 35.249 9 GLN EEE O 1
ATOM 17986 N N . ALA E 1 28 ? 29.840 70.901 78.634 1.000 35.939 10 ALA EEE N 1
ATOM 17987 C CA . ALA E 1 28 ? 30.358 72.163 79.193 1.000 36.943 10 ALA EEE CA 1
ATOM 17988 C C . ALA E 1 28 ? 31.297 71.825 80.344 1.000 37.155 10 ALA EEE C 1
ATOM 17989 O O . ALA E 1 28 ? 31.117 70.763 80.970 1.000 35.354 10 ALA EEE O 1
ATOM 17996 N N . MET E 1 29 ? 32.314 72.657 80.522 1.000 39.048 11 MET EEE N 1
ATOM 17997 C CA . MET E 1 29 ? 33.264 72.550 81.650 1.000 40.370 11 MET EEE CA 1
ATOM 17998 C C . MET E 1 29 ? 32.544 73.251 82.806 1.000 39.301 11 MET EEE C 1
ATOM 17999 O O . MET E 1 29 ? 32.204 74.435 82.682 1.000 39.930 11 MET EEE O 1
ATOM 18013 N N . ILE E 1 30 ? 32.200 72.485 83.833 1.000 36.657 12 ILE EEE N 1
ATOM 18014 C CA . ILE E 1 30 ? 31.369 72.943 84.966 1.000 35.508 12 ILE EEE CA 1
ATOM 18015 C C . ILE E 1 30 ? 32.122 72.526 86.222 1.000 34.359 12 ILE EEE C 1
ATOM 18016 O O . ILE E 1 30 ? 32.424 71.353 86.354 1.000 32.351 12 ILE EEE O 1
ATOM 18032 N N . ASN E 1 31 ? 32.438 73.466 87.090 1.000 35.537 13 ASN EEE N 1
ATOM 18033 C CA . ASN E 1 31 ? 33.177 73.181 88.349 1.000 36.989 13 ASN EEE CA 1
ATOM 18034 C C . ASN E 1 31 ? 34.260 72.102 88.153 1.000 36.405 13 ASN EEE C 1
ATOM 18035 O O . ASN E 1 31 ? 34.305 71.139 88.956 1.000 36.807 13 ASN EEE O 1
ATOM 18046 N N . GLY E 1 32 ? 35.146 72.285 87.175 1.000 36.230 14 GLY EEE N 1
ATOM 18047 C CA . GLY E 1 32 ? 36.342 71.446 86.974 1.000 36.084 14 GLY EEE CA 1
ATOM 18048 C C . GLY E 1 32 ? 36.081 70.096 86.297 1.000 34.228 14 GLY EEE C 1
ATOM 18049 O O . GLY E 1 32 ? 37.003 69.300 86.242 1.000 34.279 14 GLY EEE O 1
ATOM 18053 N N . TYR E 1 33 ? 34.896 69.770 85.820 1.000 32.742 15 TYR EEE N 1
ATOM 18054 C CA . TYR E 1 33 ? 34.692 68.488 85.095 1.000 32.902 15 TYR EEE CA 1
ATOM 18055 C C . TYR E 1 33 ? 33.846 68.751 83.855 1.000 32.594 15 TYR EEE C 1
ATOM 18056 O O . TYR E 1 33 ? 33.274 69.813 83.758 1.000 33.611 15 TYR EEE O 1
ATOM 18074 N N . ARG E 1 34 ? 33.842 67.831 82.901 1.000 32.858 16 ARG EEE N 1
ATOM 18075 C CA . ARG E 1 34 ? 32.998 67.952 81.680 1.000 33.684 16 ARG EEE CA 1
ATOM 18076 C C . ARG E 1 34 ? 31.638 67.362 82.004 1.000 31.595 16 ARG EEE C 1
ATOM 18077 O O . ARG E 1 34 ? 31.551 66.157 82.282 1.000 29.280 16 ARG EEE O 1
ATOM 18098 N N . MET E 1 35 ? 30.624 68.211 82.014 1.000 32.346 17 MET EEE N 1
ATOM 18099 C CA . MET E 1 35 ? 29.222 67.787 82.230 1.000 32.560 17 MET EEE CA 1
ATOM 18100 C C . MET E 1 35 ? 28.564 67.521 80.869 1.000 31.309 17 MET EEE C 1
ATOM 18101 O O . MET E 1 35 ? 28.592 68.407 80.001 1.000 31.871 17 MET EEE O 1
ATOM 18115 N N . HIS E 1 36 ? 28.016 66.331 80.682 1.000 29.664 18 HIS EEE N 1
ATOM 18116 C CA . HIS E 1 36 ? 27.084 66.005 79.573 1.000 28.821 18 HIS EEE CA 1
ATOM 18117 C C . HIS E 1 36 ? 25.686 66.538 79.876 1.000 29.023 18 HIS EEE C 1
ATOM 18118 O O . HIS E 1 36 ? 25.220 66.412 81.052 1.000 28.624 18 HIS EEE O 1
ATOM 18133 N N . TYR E 1 37 ? 25.033 67.070 78.846 1.000 28.600 19 TYR EEE N 1
ATOM 18134 C CA . TYR E 1 37 ? 23.618 67.491 78.901 1.000 29.296 19 TYR EEE CA 1
ATOM 18135 C C . TYR E 1 37 ? 23.041 67.448 77.478 1.000 30.443 19 TYR EEE C 1
ATOM 18136 O O . TYR E 1 37 ? 23.795 67.545 76.456 1.000 30.445 19 TYR EEE O 1
ATOM 18154 N N . VAL E 1 38 ? 21.727 67.226 77.416 1.000 30.618 20 VAL EEE N 1
ATOM 18155 C CA . VAL E 1 38 ? 20.956 67.325 76.158 1.000 31.431 20 VAL EEE CA 1
ATOM 18156 C C . VAL E 1 38 ? 20.069 68.559 76.266 1.000 32.149 20 VAL EEE C 1
ATOM 18157 O O . VAL E 1 38 ? 19.700 68.913 77.405 1.000 31.842 20 VAL EEE O 1
ATOM 18170 N N . THR E 1 39 ? 19.768 69.157 75.109 1.000 32.619 21 THR EEE N 1
ATOM 18171 C CA . THR E 1 39 ? 18.764 70.221 74.928 1.000 33.577 21 THR EEE CA 1
ATOM 18172 C C . THR E 1 39 ? 17.783 69.860 73.799 1.000 34.387 21 THR EEE C 1
ATOM 18173 O O . THR E 1 39 ? 18.164 69.145 72.846 1.000 33.727 21 THR EEE O 1
ATOM 18184 N N . ALA E 1 40 ? 16.597 70.457 73.867 1.000 34.631 22 ALA EEE N 1
ATOM 18185 C CA . ALA E 1 40 ? 15.532 70.380 72.856 1.000 35.325 22 ALA EEE CA 1
ATOM 18186 C C . ALA E 1 40 ? 14.596 71.581 73.042 1.000 36.612 22 ALA EEE C 1
ATOM 18187 O O . ALA E 1 40 ? 14.448 72.078 74.191 1.000 36.669 22 ALA EEE O 1
ATOM 18194 N N . GLY E 1 41 ? 14.050 72.084 71.938 1.000 37.728 23 GLY EEE N 1
ATOM 18195 C CA . GLY E 1 41 ? 12.878 72.985 71.909 1.000 38.595 23 GLY EEE CA 1
ATOM 18196 C C . GLY E 1 41 ? 13.291 74.437 71.911 1.000 39.535 23 GLY EEE C 1
ATOM 18197 O O . GLY E 1 41 ? 14.454 74.692 71.634 1.000 41.242 23 GLY EEE O 1
ATOM 18201 N N . SER E 1 42 ? 12.360 75.343 72.217 1.000 39.153 24 SER EEE N 1
ATOM 18202 C CA . SER E 1 42 ? 12.582 76.798 72.323 1.000 40.068 24 SER EEE CA 1
ATOM 18203 C C . SER E 1 42 ? 11.597 77.398 73.332 1.000 39.767 24 SER EEE C 1
ATOM 18204 O O . SER E 1 42 ? 10.639 76.710 73.681 1.000 39.722 24 SER EEE O 1
ATOM 18212 N N . GLY E 1 43 ? 11.863 78.646 73.738 1.000 40.437 25 GLY EEE N 1
ATOM 18213 C CA . GLY E 1 43 ? 11.191 79.394 74.812 1.000 40.790 25 GLY EEE CA 1
ATOM 18214 C C . GLY E 1 43 ? 11.721 79.067 76.208 1.000 39.171 25 GLY EEE C 1
ATOM 18215 O O . GLY E 1 43 ? 12.904 78.740 76.369 1.000 38.510 25 GLY EEE O 1
ATOM 18219 N N . TYR E 1 44 ? 10.852 79.191 77.208 1.000 38.766 26 TYR EEE N 1
ATOM 18220 C CA . TYR E 1 44 ? 11.237 79.258 78.634 1.000 38.139 26 TYR EEE CA 1
ATOM 18221 C C . TYR E 1 44 ? 11.923 77.952 79.006 1.000 37.167 26 TYR EEE C 1
ATOM 18222 O O . TYR E 1 44 ? 11.486 76.879 78.609 1.000 36.871 26 TYR EEE O 1
ATOM 18240 N N . PRO E 1 45 ? 13.072 78.005 79.708 1.000 36.489 27 PRO EEE N 1
ATOM 18241 C CA . PRO E 1 45 ? 13.798 76.795 80.069 1.000 35.381 27 PRO EEE CA 1
ATOM 18242 C C . PRO E 1 45 ? 13.267 75.954 81.241 1.000 34.972 27 PRO EEE C 1
ATOM 18243 O O . PRO E 1 45 ? 13.059 76.488 82.367 1.000 35.929 27 PRO EEE O 1
ATOM 18254 N N . LEU E 1 46 ? 13.108 74.666 80.971 1.000 33.540 28 LEU EEE N 1
ATOM 18255 C CA . LEU E 1 46 ? 12.886 73.631 81.991 1.000 33.746 28 LEU EEE CA 1
ATOM 18256 C C . LEU E 1 46 ? 14.152 72.780 82.102 1.000 33.479 28 LEU EEE C 1
ATOM 18257 O O . LEU E 1 46 ? 14.663 72.304 81.053 1.000 32.387 28 LEU EEE O 1
ATOM 18273 N N . VAL E 1 47 ? 14.656 72.670 83.339 1.000 33.194 29 VAL EEE N 1
ATOM 18274 C CA . VAL E 1 47 ? 15.789 71.807 83.733 1.000 33.024 29 VAL EEE CA 1
ATOM 18275 C C . VAL E 1 47 ? 15.223 70.535 84.352 1.000 32.841 29 VAL EEE C 1
ATOM 18276 O O . VAL E 1 47 ? 14.542 70.611 85.376 1.000 34.918 29 VAL EEE O 1
ATOM 18289 N N . LEU E 1 48 ? 15.582 69.409 83.768 1.000 32.199 30 LEU EEE N 1
ATOM 18290 C CA . LEU E 1 48 ? 15.116 68.068 84.155 1.000 32.071 30 LEU EEE CA 1
ATOM 18291 C C . LEU E 1 48 ? 16.281 67.353 84.860 1.000 30.464 30 LEU EEE C 1
ATOM 18292 O O . LEU E 1 48 ? 17.344 67.098 84.205 1.000 29.050 30 LEU EEE O 1
ATOM 18308 N N . LEU E 1 49 ? 16.108 67.021 86.138 1.000 29.968 31 LEU EEE N 1
ATOM 18309 C CA . LEU E 1 49 ? 17.187 66.400 86.939 1.000 30.273 31 LEU EEE CA 1
ATOM 18310 C C . LEU E 1 49 ? 16.881 64.941 87.282 1.000 29.544 31 LEU EEE C 1
ATOM 18311 O O . LEU E 1 49 ? 16.047 64.657 88.173 1.000 29.076 31 LEU EEE O 1
ATOM 18327 N N . HIS E 1 50 ? 17.704 64.064 86.735 1.000 28.353 32 HIS EEE N 1
ATOM 18328 C CA . HIS E 1 50 ? 17.618 62.604 86.905 1.000 27.700 32 HIS EEE CA 1
ATOM 18329 C C . HIS E 1 50 ? 18.107 62.206 88.293 1.000 27.824 32 HIS EEE C 1
ATOM 18330 O O . HIS E 1 50 ? 18.565 63.047 89.031 1.000 29.146 32 HIS EEE O 1
ATOM 18345 N N . GLY E 1 51 ? 17.971 60.926 88.609 1.000 29.748 33 GLY EEE N 1
ATOM 18346 C CA . GLY E 1 51 ? 18.445 60.294 89.852 1.000 29.531 33 GLY EEE CA 1
ATOM 18347 C C . GLY E 1 51 ? 19.119 58.973 89.544 1.000 28.699 33 GLY EEE C 1
ATOM 18348 O O . GLY E 1 51 ? 19.670 58.802 88.442 1.000 26.778 33 GLY EEE O 1
ATOM 18352 N N . TRP E 1 52 ? 19.115 58.069 90.510 1.000 29.539 34 TRP EEE N 1
ATOM 18353 C CA . TRP E 1 52 ? 20.016 56.889 90.503 1.000 29.379 34 TRP EEE CA 1
ATOM 18354 C C . TRP E 1 52 ? 19.162 55.645 90.310 1.000 27.794 34 TRP EEE C 1
ATOM 18355 O O . TRP E 1 52 ? 18.112 55.537 90.943 1.000 27.317 34 TRP EEE O 1
ATOM 18376 N N . PRO E 1 53 ? 19.598 54.643 89.513 1.000 27.455 35 PRO EEE N 1
ATOM 18377 C CA . PRO E 1 53 ? 20.882 54.647 88.807 1.000 28.749 35 PRO EEE CA 1
ATOM 18378 C C . PRO E 1 53 ? 20.734 55.100 87.350 1.000 27.049 35 PRO EEE C 1
ATOM 18379 O O . PRO E 1 53 ? 20.966 54.305 86.545 1.000 27.233 35 PRO EEE O 1
ATOM 18390 N N . GLN E 1 54 ? 20.298 56.323 87.081 1.000 28.621 36 GLN EEE N 1
ATOM 18391 C CA . GLN E 1 54 ? 19.844 56.717 85.724 1.000 30.406 36 GLN EEE CA 1
ATOM 18392 C C . GLN E 1 54 ? 20.712 57.866 85.183 1.000 30.125 36 GLN EEE C 1
ATOM 18393 O O . GLN E 1 54 ? 21.895 57.876 85.491 1.000 31.377 36 GLN EEE O 1
ATOM 18407 N N . SER E 1 55 ? 20.124 58.794 84.431 1.000 29.552 37 SER EEE N 1
ATOM 18408 C CA . SER E 1 55 ? 20.813 59.780 83.566 1.000 29.883 37 SER EEE CA 1
ATOM 18409 C C . SER E 1 55 ? 19.739 60.599 82.847 1.000 29.432 37 SER EEE C 1
ATOM 18410 O O . SER E 1 55 ? 18.569 60.354 83.089 1.000 27.795 37 SER EEE O 1
ATOM 18418 N N . TRP E 1 56 ? 20.121 61.460 81.910 1.000 30.691 38 TRP EEE N 1
ATOM 18419 C CA . TRP E 1 56 ? 19.160 62.264 81.110 1.000 30.839 38 TRP EEE CA 1
ATOM 18420 C C . TRP E 1 56 ? 18.155 61.334 80.408 1.000 30.653 38 TRP EEE C 1
ATOM 18421 O O . TRP E 1 56 ? 17.072 61.777 80.083 1.000 33.268 38 TRP EEE O 1
ATOM 18442 N N . TYR E 1 57 ? 18.527 60.081 80.165 1.000 29.720 39 TYR EEE N 1
ATOM 18443 C CA . TYR E 1 57 ? 17.800 59.141 79.277 1.000 28.721 39 TYR EEE CA 1
ATOM 18444 C C . TYR E 1 57 ? 16.442 58.843 79.928 1.000 27.478 39 TYR EEE C 1
ATOM 18445 O O . TYR E 1 57 ? 15.517 58.484 79.173 1.000 27.345 39 TYR EEE O 1
ATOM 18463 N N . GLU E 1 58 ? 16.305 59.031 81.238 1.000 25.752 40 GLU EEE N 1
ATOM 18464 C CA . GLU E 1 58 ? 15.039 58.725 81.928 1.000 26.603 40 GLU EEE CA 1
ATOM 18465 C C . GLU E 1 58 ? 13.968 59.703 81.450 1.000 27.379 40 GLU EEE C 1
ATOM 18466 O O . GLU E 1 58 ? 12.763 59.322 81.525 1.000 30.882 40 GLU EEE O 1
ATOM 18478 N N . TRP E 1 59 ? 14.352 60.872 80.929 1.000 27.808 41 TRP EEE N 1
ATOM 18479 C CA . TRP E 1 59 ? 13.416 61.913 80.444 1.000 27.920 41 TRP EEE CA 1
ATOM 18480 C C . TRP E 1 59 ? 13.084 61.751 78.949 1.000 29.947 41 TRP EEE C 1
ATOM 18481 O O . TRP E 1 59 ? 12.410 62.662 78.410 1.000 32.697 41 TRP EEE O 1
ATOM 18502 N N . ARG E 1 60 ? 13.488 60.663 78.293 1.000 29.268 42 ARG EEE N 1
ATOM 18503 C CA . ARG E 1 60 ? 13.517 60.631 76.814 1.000 31.280 42 ARG EEE CA 1
ATOM 18504 C C . ARG E 1 60 ? 12.093 60.656 76.236 1.000 32.061 42 ARG EEE C 1
ATOM 18505 O O . ARG E 1 60 ? 11.973 61.071 75.105 1.000 34.664 42 ARG EEE O 1
ATOM 18526 N N . ASN E 1 61 ? 11.063 60.233 76.978 1.000 33.551 43 ASN EEE N 1
ATOM 18527 C CA . ASN E 1 61 ? 9.654 60.151 76.473 1.000 34.292 43 ASN EEE CA 1
ATOM 18528 C C . ASN E 1 61 ? 8.831 61.342 76.956 1.000 34.645 43 ASN EEE C 1
ATOM 18529 O O . ASN E 1 61 ? 7.623 61.446 76.535 1.000 38.321 43 ASN EEE O 1
ATOM 18540 N N . VAL E 1 62 ? 9.462 62.233 77.740 1.000 33.553 44 VAL EEE N 1
ATOM 18541 C CA . VAL E 1 62 ? 8.864 63.497 78.241 1.000 31.680 44 VAL EEE CA 1
ATOM 18542 C C . VAL E 1 62 ? 9.402 64.699 77.485 1.000 30.663 44 VAL EEE C 1
ATOM 18543 O O . VAL E 1 62 ? 8.660 65.662 77.280 1.000 30.495 44 VAL EEE O 1
ATOM 18556 N N . ILE E 1 63 ? 10.671 64.664 77.114 1.000 30.533 45 ILE EEE N 1
ATOM 18557 C CA . ILE E 1 63 ? 11.386 65.835 76.516 1.000 30.041 45 ILE EEE CA 1
ATOM 18558 C C . ILE E 1 63 ? 10.682 66.298 75.255 1.000 30.759 45 ILE EEE C 1
ATOM 18559 O O . ILE E 1 63 ? 10.514 67.511 75.096 1.000 31.483 45 ILE EEE O 1
ATOM 18575 N N . PRO E 1 64 ? 10.315 65.420 74.289 1.000 30.692 46 PRO EEE N 1
ATOM 18576 C CA . PRO E 1 64 ? 9.688 65.902 73.042 1.000 32.764 46 PRO EEE CA 1
ATOM 18577 C C . PRO E 1 64 ? 8.379 66.695 73.283 1.000 34.034 46 PRO EEE C 1
ATOM 18578 O O . PRO E 1 64 ? 8.258 67.821 72.741 1.000 34.733 46 PRO EEE O 1
ATOM 18589 N N . ALA E 1 65 ? 7.434 66.172 74.083 1.000 33.558 47 ALA EEE N 1
ATOM 18590 C CA . ALA E 1 65 ? 6.185 66.931 74.395 1.000 34.516 47 ALA EEE CA 1
ATOM 18591 C C . ALA E 1 65 ? 6.530 68.277 75.071 1.000 34.786 47 ALA EEE C 1
ATOM 18592 O O . ALA E 1 65 ? 5.939 69.288 74.684 1.000 35.537 47 ALA EEE O 1
ATOM 18599 N N . LEU E 1 66 ? 7.457 68.322 76.032 1.000 34.091 48 LEU EEE N 1
ATOM 18600 C CA . LEU E 1 66 ? 7.783 69.579 76.743 1.000 34.241 48 LEU EEE CA 1
ATOM 18601 C C . LEU E 1 66 ? 8.418 70.567 75.756 1.000 35.008 48 LEU EEE C 1
ATOM 18602 O O . LEU E 1 66 ? 8.174 71.776 75.860 1.000 35.290 48 LEU EEE O 1
ATOM 18618 N N . ALA E 1 67 ? 9.209 70.059 74.823 1.000 35.518 49 ALA EEE N 1
ATOM 18619 C CA . ALA E 1 67 ? 9.985 70.858 73.866 1.000 36.293 49 ALA EEE CA 1
ATOM 18620 C C . ALA E 1 67 ? 9.070 71.532 72.850 1.000 37.558 49 ALA EEE C 1
ATOM 18621 O O . ALA E 1 67 ? 9.548 72.459 72.182 1.000 37.367 49 ALA EEE O 1
ATOM 18628 N N . GLU E 1 68 ? 7.806 71.123 72.741 1.000 40.165 50 GLU EEE N 1
ATOM 18629 C CA . GLU E 1 68 ? 6.846 71.782 71.806 1.000 44.048 50 GLU EEE CA 1
ATOM 18630 C C . GLU E 1 68 ? 6.554 73.201 72.321 1.000 43.703 50 GLU EEE C 1
ATOM 18631 O O . GLU E 1 68 ? 6.056 74.011 71.519 1.000 44.401 50 GLU EEE O 1
ATOM 18643 N N . GLN E 1 69 ? 6.905 73.493 73.583 1.000 40.988 51 GLN EEE N 1
ATOM 18644 C CA . GLN E 1 69 ? 6.437 74.691 74.329 1.000 41.024 51 GLN EEE CA 1
ATOM 18645 C C . GLN E 1 69 ? 7.557 75.268 75.208 1.000 40.386 51 GLN EEE C 1
ATOM 18646 O O . GLN E 1 69 ? 7.386 76.400 75.704 1.000 41.675 51 GLN EEE O 1
ATOM 18660 N N . PHE E 1 70 ? 8.650 74.536 75.439 1.000 37.222 52 PHE EEE N 1
ATOM 18661 C CA . PHE E 1 70 ? 9.753 75.014 76.306 1.000 36.283 52 PHE EEE CA 1
ATOM 18662 C C . PHE E 1 70 ? 11.091 74.651 75.680 1.000 35.058 52 PHE EEE C 1
ATOM 18663 O O . PHE E 1 70 ? 11.073 73.759 74.833 1.000 34.735 52 PHE EEE O 1
ATOM 18680 N N . THR E 1 71 ? 12.174 75.325 76.093 1.000 34.768 53 THR EEE N 1
ATOM 18681 C CA . THR E 1 71 ? 13.582 74.845 75.987 1.000 33.651 53 THR EEE CA 1
ATOM 18682 C C . THR E 1 71 ? 13.739 73.839 77.114 1.000 32.228 53 THR EEE C 1
ATOM 18683 O O . THR E 1 71 ? 13.308 74.167 78.229 1.000 33.070 53 THR EEE O 1
ATOM 18694 N N . VAL E 1 72 ? 14.148 72.618 76.786 1.000 31.846 54 VAL EEE N 1
ATOM 18695 C CA . VAL E 1 72 ? 14.371 71.522 77.776 1.000 31.435 54 VAL EEE CA 1
ATOM 18696 C C . VAL E 1 72 ? 15.864 71.210 77.857 1.000 30.507 54 VAL EEE C 1
ATOM 18697 O O . VAL E 1 72 ? 16.531 71.112 76.801 1.000 28.984 54 VAL EEE O 1
ATOM 18710 N N . ILE E 1 73 ? 16.339 71.106 79.091 1.000 30.532 55 ILE EEE N 1
ATOM 18711 C CA . ILE E 1 73 ? 17.762 70.920 79.489 1.000 30.573 55 ILE EEE CA 1
ATOM 18712 C C . ILE E 1 73 ? 17.761 69.783 80.501 1.000 30.457 55 ILE EEE C 1
ATOM 18713 O O . ILE E 1 73 ? 17.095 69.944 81.569 1.000 30.621 55 ILE EEE O 1
ATOM 18729 N N . ALA E 1 74 ? 18.399 68.679 80.130 1.000 29.543 56 ALA EEE N 1
ATOM 18730 C CA . ALA E 1 74 ? 18.553 67.448 80.929 1.000 28.949 56 ALA EEE CA 1
ATOM 18731 C C . ALA E 1 74 ? 20.038 67.142 80.978 1.000 29.047 56 ALA EEE C 1
ATOM 18732 O O . ALA E 1 74 ? 20.574 66.703 79.978 1.000 27.373 56 ALA EEE O 1
ATOM 18739 N N . PRO E 1 75 ? 20.749 67.483 82.077 1.000 30.456 57 PRO EEE N 1
ATOM 18740 C CA . PRO E 1 75 ? 22.143 67.065 82.260 1.000 30.214 57 PRO EEE CA 1
ATOM 18741 C C . PRO E 1 75 ? 22.272 65.674 82.901 1.000 29.660 57 PRO EEE C 1
ATOM 18742 O O . PRO E 1 75 ? 21.367 65.250 83.580 1.000 30.079 57 PRO EEE O 1
ATOM 18753 N N . ASP E 1 76 ? 23.411 65.018 82.708 1.000 29.802 58 ASP EEE N 1
ATOM 18754 C CA . ASP E 1 76 ? 23.897 63.895 83.532 1.000 28.812 58 ASP EEE CA 1
ATOM 18755 C C . ASP E 1 76 ? 24.649 64.508 84.708 1.000 30.643 58 ASP EEE C 1
ATOM 18756 O O . ASP E 1 76 ? 25.678 65.231 84.489 1.000 32.478 58 ASP EEE O 1
ATOM 18765 N N . LEU E 1 77 ? 24.096 64.315 85.898 1.000 29.618 59 LEU EEE N 1
ATOM 18766 C CA . LEU E 1 77 ? 24.614 64.906 87.135 1.000 30.013 59 LEU EEE CA 1
ATOM 18767 C C . LEU E 1 77 ? 26.006 64.326 87.465 1.000 29.412 59 LEU EEE C 1
ATOM 18768 O O . LEU E 1 77 ? 26.349 63.187 87.074 1.000 27.527 59 LEU EEE O 1
ATOM 18784 N N . ARG E 1 78 ? 26.778 65.097 88.219 1.000 29.626 60 ARG EEE N 1
ATOM 18785 C CA . ARG E 1 78 ? 28.175 64.750 88.593 1.000 30.024 60 ARG EEE CA 1
ATOM 18786 C C . ARG E 1 78 ? 28.287 63.246 88.782 1.000 28.924 60 ARG EEE C 1
ATOM 18787 O O . ARG E 1 78 ? 27.622 62.701 89.673 1.000 28.273 60 ARG EEE O 1
ATOM 18808 N N . GLY E 1 79 ? 29.189 62.631 88.027 1.000 28.154 61 GLY EEE N 1
ATOM 18809 C CA . GLY E 1 79 ? 29.635 61.258 88.271 1.000 26.843 61 GLY EEE CA 1
ATOM 18810 C C . GLY E 1 79 ? 28.783 60.245 87.554 1.000 25.818 61 GLY EEE C 1
ATOM 18811 O O . GLY E 1 79 ? 29.227 59.113 87.437 1.000 25.033 61 GLY EEE O 1
ATOM 18815 N N . LEU E 1 80 ? 27.564 60.590 87.156 1.000 27.059 62 LEU EEE N 1
ATOM 18816 C CA . LEU E 1 80 ? 26.680 59.613 86.477 1.000 26.270 62 LEU EEE CA 1
ATOM 18817 C C . LEU E 1 80 ? 26.579 59.868 84.960 1.000 25.791 62 LEU EEE C 1
ATOM 18818 O O . LEU E 1 80 ? 27.170 60.821 84.447 1.000 26.575 62 LEU EEE O 1
ATOM 18834 N N . GLY E 1 81 ? 25.853 59.003 84.265 1.000 25.573 63 GLY EEE N 1
ATOM 18835 C CA . GLY E 1 81 ? 25.601 59.099 82.824 1.000 24.978 63 GLY EEE CA 1
ATOM 18836 C C . GLY E 1 81 ? 26.925 59.145 82.104 1.000 25.643 63 GLY EEE C 1
ATOM 18837 O O . GLY E 1 81 ? 27.793 58.387 82.480 1.000 25.333 63 GLY EEE O 1
ATOM 18841 N N . ASP E 1 82 ? 27.082 60.053 81.147 1.000 26.159 64 ASP EEE N 1
ATOM 18842 C CA . ASP E 1 82 ? 28.324 60.206 80.367 1.000 27.497 64 ASP EEE CA 1
ATOM 18843 C C . ASP E 1 82 ? 29.121 61.377 80.947 1.000 27.032 64 ASP EEE C 1
ATOM 18844 O O . ASP E 1 82 ? 30.150 61.706 80.379 1.000 26.802 64 ASP EEE O 1
ATOM 18853 N N . SER E 1 83 ? 28.649 61.991 82.025 1.000 26.644 65 SER EEE N 1
ATOM 18854 C CA . SER E 1 83 ? 29.382 63.119 82.646 1.000 26.844 65 SER EEE CA 1
ATOM 18855 C C . SER E 1 83 ? 30.731 62.593 83.181 1.000 26.972 65 SER EEE C 1
ATOM 18856 O O . SER E 1 83 ? 30.874 61.365 83.408 1.000 25.214 65 SER EEE O 1
ATOM 18864 N N . GLU E 1 84 ? 31.739 63.467 83.266 1.000 28.662 66 GLU EEE N 1
ATOM 18865 C CA . GLU E 1 84 ? 32.963 63.145 84.024 1.000 29.852 66 GLU EEE CA 1
ATOM 18866 C C . GLU E 1 84 ? 32.630 62.957 85.518 1.000 30.585 66 GLU EEE C 1
ATOM 18867 O O . GLU E 1 84 ? 31.436 63.183 85.942 1.000 28.423 66 GLU EEE O 1
ATOM 18879 N N . LYS E 1 85 ? 33.624 62.414 86.241 1.000 31.268 67 LYS EEE N 1
ATOM 18880 C CA . LYS E 1 85 ? 33.423 61.681 87.514 1.000 31.529 67 LYS EEE CA 1
ATOM 18881 C C . LYS E 1 85 ? 34.471 62.170 88.506 1.000 32.193 67 LYS EEE C 1
ATOM 18882 O O . LYS E 1 85 ? 35.422 61.476 88.811 1.000 32.009 67 LYS EEE O 1
ATOM 18901 N N . PRO E 1 86 ? 34.292 63.359 89.118 1.000 33.178 68 PRO EEE N 1
ATOM 18902 C CA . PRO E 1 86 ? 35.225 63.820 90.131 1.000 34.417 68 PRO EEE CA 1
ATOM 18903 C C . PRO E 1 86 ? 35.185 62.860 91.334 1.000 35.920 68 PRO EEE C 1
ATOM 18904 O O . PRO E 1 86 ? 34.337 61.936 91.382 1.000 33.884 68 PRO EEE O 1
ATOM 18915 N N . MET E 1 87 ? 36.103 63.079 92.274 1.000 37.517 69 MET EEE N 1
ATOM 18916 C CA . MET E 1 87 ? 36.320 62.155 93.401 1.000 39.542 69 MET EEE CA 1
ATOM 18917 C C . MET E 1 87 ? 35.534 62.643 94.611 1.000 39.349 69 MET EEE C 1
ATOM 18918 O O . MET E 1 87 ? 35.348 61.832 95.482 1.000 39.082 69 MET EEE O 1
ATOM 18932 N N . THR E 1 88 ? 35.158 63.925 94.638 1.000 40.118 70 THR EEE N 1
ATOM 18933 C CA . THR E 1 88 ? 34.411 64.572 95.751 1.000 42.016 70 THR EEE CA 1
ATOM 18934 C C . THR E 1 88 ? 33.292 65.473 95.228 1.000 38.990 70 THR EEE C 1
ATOM 18935 O O . THR E 1 88 ? 33.229 65.658 94.012 1.000 35.503 70 THR EEE O 1
ATOM 18946 N N . GLY E 1 89 ? 32.526 66.066 96.165 1.000 40.902 71 GLY EEE N 1
ATOM 18947 C CA . GLY E 1 89 ? 31.454 67.055 95.920 1.000 40.573 71 GLY EEE CA 1
ATOM 18948 C C . GLY E 1 89 ? 30.160 66.384 95.495 1.000 38.762 71 GLY EEE C 1
ATOM 18949 O O . GLY E 1 89 ? 29.458 66.922 94.633 1.000 38.293 71 GLY EEE O 1
ATOM 18953 N N . PHE E 1 90 ? 29.844 65.233 96.086 1.000 38.413 72 PHE EEE N 1
ATOM 18954 C CA . PHE E 1 90 ? 28.604 64.463 95.790 1.000 36.553 72 PHE EEE CA 1
ATOM 18955 C C . PHE E 1 90 ? 27.441 64.831 96.721 1.000 36.800 72 PHE EEE C 1
ATOM 18956 O O . PHE E 1 90 ? 26.308 64.541 96.348 1.000 36.634 72 PHE EEE O 1
ATOM 18973 N N . ASP E 1 91 ? 27.687 65.567 97.799 1.000 38.586 73 ASP EEE N 1
ATOM 18974 C CA . ASP E 1 91 ? 26.615 66.173 98.642 1.000 40.561 73 ASP EEE CA 1
ATOM 18975 C C . ASP E 1 91 ? 25.674 66.955 97.714 1.000 39.901 73 ASP EEE C 1
ATOM 18976 O O . ASP E 1 91 ? 26.170 67.500 96.718 1.000 41.156 73 ASP EEE O 1
ATOM 18985 N N . LYS E 1 92 ? 24.359 66.973 97.962 1.000 38.165 74 LYS EEE N 1
ATOM 18986 C CA . LYS E 1 92 ? 23.396 67.472 96.935 1.000 37.049 74 LYS EEE CA 1
ATOM 18987 C C . LYS E 1 92 ? 23.525 68.999 96.800 1.000 36.967 74 LYS EEE C 1
ATOM 18988 O O . LYS E 1 92 ? 23.281 69.529 95.693 1.000 36.590 74 LYS EEE O 1
ATOM 19007 N N . ARG E 1 93 ? 23.982 69.692 97.843 1.000 37.284 75 ARG EEE N 1
ATOM 19008 C CA . ARG E 1 93 ? 24.109 71.168 97.765 1.000 38.009 75 ARG EEE CA 1
ATOM 19009 C C . ARG E 1 93 ? 25.127 71.534 96.656 1.000 37.609 75 ARG EEE C 1
ATOM 19010 O O . ARG E 1 93 ? 24.940 72.572 95.977 1.000 36.176 75 ARG EEE O 1
ATOM 19031 N N . THR E 1 94 ? 26.243 70.805 96.605 1.000 37.496 76 THR EEE N 1
ATOM 19032 C CA . THR E 1 94 ? 27.348 71.023 95.637 1.000 37.815 76 THR EEE CA 1
ATOM 19033 C C . THR E 1 94 ? 26.867 70.620 94.243 1.000 37.504 76 THR EEE C 1
ATOM 19034 O O . THR E 1 94 ? 27.162 71.363 93.289 1.000 40.059 76 THR EEE O 1
ATOM 19045 N N . MET E 1 95 ? 26.154 69.506 94.112 1.000 36.531 77 MET EEE N 1
ATOM 19046 C CA . MET E 1 95 ? 25.712 69.076 92.759 1.000 36.645 77 MET EEE CA 1
ATOM 19047 C C . MET E 1 95 ? 24.705 70.113 92.275 1.000 36.606 77 MET EEE C 1
ATOM 19048 O O . MET E 1 95 ? 24.610 70.325 91.048 1.000 37.022 77 MET EEE O 1
ATOM 19062 N N . ALA E 1 96 ? 24.022 70.759 93.219 1.000 36.491 78 ALA EEE N 1
ATOM 19063 C CA . ALA E 1 96 ? 23.121 71.876 92.903 1.000 36.711 78 ALA EEE CA 1
ATOM 19064 C C . ALA E 1 96 ? 23.963 72.993 92.287 1.000 36.514 78 ALA EEE C 1
ATOM 19065 O O . ALA E 1 96 ? 23.458 73.572 91.344 1.000 36.647 78 ALA EEE O 1
ATOM 19072 N N . THR E 1 97 ? 25.198 73.259 92.760 1.000 37.354 79 THR EEE N 1
ATOM 19073 C CA . THR E 1 97 ? 26.044 74.369 92.210 1.000 37.618 79 THR EEE CA 1
ATOM 19074 C C . THR E 1 97 ? 26.430 74.061 90.749 1.000 34.194 79 THR EEE C 1
ATOM 19075 O O . THR E 1 97 ? 26.635 75.014 90.018 1.000 31.561 79 THR EEE O 1
ATOM 19086 N N . ASP E 1 98 ? 26.504 72.789 90.364 1.000 33.722 80 ASP EEE N 1
ATOM 19087 C CA . ASP E 1 98 ? 26.833 72.398 88.952 1.000 34.846 80 ASP EEE CA 1
ATOM 19088 C C . ASP E 1 98 ? 25.655 72.854 88.091 1.000 35.560 80 ASP EEE C 1
ATOM 19089 O O . ASP E 1 98 ? 25.857 73.463 87.016 1.000 35.566 80 ASP EEE O 1
ATOM 19098 N N . VAL E 1 99 ? 24.441 72.605 88.585 1.000 36.607 81 VAL EEE N 1
ATOM 19099 C CA . VAL E 1 99 ? 23.227 72.910 87.792 1.000 36.696 81 VAL EEE CA 1
ATOM 19100 C C . VAL E 1 99 ? 23.170 74.425 87.630 1.000 37.211 81 VAL EEE C 1
ATOM 19101 O O . VAL E 1 99 ? 22.871 74.877 86.489 1.000 36.695 81 VAL EEE O 1
ATOM 19114 N N . ARG E 1 100 ? 23.497 75.149 88.712 1.000 37.879 82 ARG EEE N 1
ATOM 19115 C CA . ARG E 1 100 ? 23.582 76.627 88.727 1.000 39.325 82 ARG EEE CA 1
ATOM 19116 C C . ARG E 1 100 ? 24.570 77.066 87.645 1.000 40.698 82 ARG EEE C 1
ATOM 19117 O O . ARG E 1 100 ? 24.161 77.936 86.839 1.000 42.919 82 ARG EEE O 1
ATOM 19138 N N . GLU E 1 101 ? 25.784 76.492 87.600 1.000 39.133 83 GLU EEE N 1
ATOM 19139 C CA . GLU E 1 101 ? 26.828 76.882 86.601 1.000 40.070 83 GLU EEE CA 1
ATOM 19140 C C . GLU E 1 101 ? 26.341 76.555 85.185 1.000 37.944 83 GLU EEE C 1
ATOM 19141 O O . GLU E 1 101 ? 26.463 77.401 84.300 1.000 37.601 83 GLU EEE O 1
ATOM 19153 N N . LEU E 1 102 ? 25.736 75.394 84.997 1.000 37.055 84 LEU EEE N 1
ATOM 19154 C CA . LEU E 1 102 ? 25.225 74.981 83.665 1.000 36.781 84 LEU EEE CA 1
ATOM 19155 C C . LEU E 1 102 ? 24.216 76.017 83.152 1.000 37.396 84 LEU EEE C 1
ATOM 19156 O O . LEU E 1 102 ? 24.367 76.492 81.981 1.000 36.036 84 LEU EEE O 1
ATOM 19172 N N . VAL E 1 103 ? 23.231 76.338 83.995 1.000 36.616 85 VAL EEE N 1
ATOM 19173 C CA . VAL E 1 103 ? 22.118 77.274 83.675 1.000 37.253 85 VAL EEE CA 1
ATOM 19174 C C . VAL E 1 103 ? 22.734 78.654 83.352 1.000 38.247 85 VAL EEE C 1
ATOM 19175 O O . VAL E 1 103 ? 22.283 79.363 82.409 1.000 37.591 85 VAL EEE O 1
ATOM 19188 N N . SER E 1 104 ? 23.762 79.034 84.096 1.000 39.991 86 SER EEE N 1
ATOM 19189 C CA . SER E 1 104 ? 24.509 80.309 83.929 1.000 42.127 86 SER EEE CA 1
ATOM 19190 C C . SER E 1 104 ? 25.337 80.292 82.621 1.000 41.559 86 SER EEE C 1
ATOM 19191 O O . SER E 1 104 ? 25.277 81.271 81.883 1.000 42.153 86 SER EEE O 1
ATOM 19199 N N . HIS E 1 105 ? 26.022 79.199 82.288 1.000 40.846 87 HIS EEE N 1
ATOM 19200 C CA . HIS E 1 105 ? 26.718 79.010 80.977 1.000 42.019 87 HIS EEE CA 1
ATOM 19201 C C . HIS E 1 105 ? 25.715 79.174 79.822 1.000 41.932 87 HIS EEE C 1
ATOM 19202 O O . HIS E 1 105 ? 26.075 79.673 78.754 1.000 42.115 87 HIS EEE O 1
ATOM 19217 N N . LEU E 1 106 ? 24.493 78.718 80.022 1.000 42.451 88 LEU EEE N 1
ATOM 19218 C CA . LEU E 1 106 ? 23.442 78.706 78.974 1.000 42.204 88 LEU EEE CA 1
ATOM 19219 C C . LEU E 1 106 ? 22.763 80.084 78.870 1.000 42.104 88 LEU EEE C 1
ATOM 19220 O O . LEU E 1 106 ? 22.082 80.322 77.870 1.000 42.247 88 LEU EEE O 1
ATOM 19236 N N . GLY E 1 107 ? 22.954 80.976 79.839 1.000 42.423 89 GLY EEE N 1
ATOM 19237 C CA . GLY E 1 107 ? 22.535 82.391 79.727 1.000 43.550 89 GLY EEE CA 1
ATOM 19238 C C . GLY E 1 107 ? 21.153 82.646 80.310 1.000 43.228 89 GLY EEE C 1
ATOM 19239 O O . GLY E 1 107 ? 20.594 83.681 80.034 1.000 44.531 89 GLY EEE O 1
ATOM 19243 N N . TYR E 1 108 ? 20.659 81.770 81.171 1.000 42.305 90 TYR EEE N 1
ATOM 19244 C CA . TYR E 1 108 ? 19.304 81.873 81.766 1.000 43.809 90 TYR EEE CA 1
ATOM 19245 C C . TYR E 1 108 ? 19.436 82.430 83.197 1.000 44.810 90 TYR EEE C 1
ATOM 19246 O O . TYR E 1 108 ? 20.363 82.026 83.926 1.000 43.983 90 TYR EEE O 1
ATOM 19264 N N . ASP E 1 109 ? 18.580 83.375 83.598 1.000 48.319 91 ASP EEE N 1
ATOM 19265 C CA . ASP E 1 109 ? 18.507 83.874 85.004 1.000 50.185 91 ASP EEE CA 1
ATOM 19266 C C . ASP E 1 109 ? 17.169 83.430 85.634 1.000 50.300 91 ASP EEE C 1
ATOM 19267 O O . ASP E 1 109 ? 16.967 83.677 86.829 1.000 51.311 91 ASP EEE O 1
ATOM 19276 N N . LYS E 1 110 ? 16.288 82.781 84.865 1.000 50.377 92 LYS EEE N 1
ATOM 19277 C CA . LYS E 1 110 ? 14.989 82.230 85.343 1.000 48.697 92 LYS EEE CA 1
ATOM 19278 C C . LYS E 1 110 ? 14.751 80.870 84.696 1.000 45.278 92 LYS EEE C 1
ATOM 19279 O O . LYS E 1 110 ? 14.692 80.802 83.448 1.000 43.861 92 LYS EEE O 1
ATOM 19298 N N . VAL E 1 111 ? 14.591 79.845 85.527 1.000 42.604 93 VAL EEE N 1
ATOM 19299 C CA . VAL E 1 111 ? 14.243 78.476 85.059 1.000 40.972 93 VAL EEE CA 1
ATOM 19300 C C . VAL E 1 111 ? 13.147 77.863 85.927 1.000 39.186 93 VAL EEE C 1
ATOM 19301 O O . VAL E 1 111 ? 12.968 78.234 87.115 1.000 39.497 93 VAL EEE O 1
ATOM 19314 N N . GLY E 1 112 ? 12.531 76.846 85.348 1.000 37.597 94 GLY EEE N 1
ATOM 19315 C CA . GLY E 1 112 ? 11.710 75.868 86.078 1.000 36.664 94 GLY EEE CA 1
ATOM 19316 C C . GLY E 1 112 ? 12.419 74.547 86.141 1.000 34.186 94 GLY EEE C 1
ATOM 19317 O O . GLY E 1 112 ? 13.218 74.271 85.244 1.000 33.328 94 GLY EEE O 1
ATOM 19321 N N . VAL E 1 113 ? 12.152 73.781 87.188 1.000 33.496 95 VAL EEE N 1
ATOM 19322 C CA . VAL E 1 113 ? 12.957 72.565 87.474 1.000 33.198 95 VAL EEE CA 1
ATOM 19323 C C . VAL E 1 113 ? 12.031 71.409 87.769 1.000 32.261 95 VAL EEE C 1
ATOM 19324 O O . VAL E 1 113 ? 11.132 71.594 88.635 1.000 33.394 95 VAL EEE O 1
ATOM 19337 N N . ILE E 1 114 ? 12.320 70.274 87.120 1.000 31.293 96 ILE EEE N 1
ATOM 19338 C CA . ILE E 1 114 ? 11.721 68.952 87.445 1.000 31.679 96 ILE EEE CA 1
ATOM 19339 C C . ILE E 1 114 ? 12.837 68.076 87.992 1.000 31.144 96 ILE EEE C 1
ATOM 19340 O O . ILE E 1 114 ? 13.854 68.011 87.344 1.000 31.085 96 ILE EEE O 1
ATOM 19356 N N . GLY E 1 115 ? 12.610 67.440 89.140 1.000 32.412 97 GLY EEE N 1
ATOM 19357 C CA . GLY E 1 115 ? 13.597 66.578 89.825 1.000 32.427 97 GLY EEE CA 1
ATOM 19358 C C . GLY E 1 115 ? 12.992 65.257 90.264 1.000 32.039 97 GLY EEE C 1
ATOM 19359 O O . GLY E 1 115 ? 11.918 65.290 90.892 1.000 32.885 97 GLY EEE O 1
ATOM 19363 N N . HIS E 1 116 ? 13.674 64.150 89.963 1.000 31.546 98 HIS EEE N 1
ATOM 19364 C CA . HIS E 1 116 ? 13.276 62.749 90.256 1.000 31.193 98 HIS EEE CA 1
ATOM 19365 C C . HIS E 1 116 ? 14.329 62.062 91.120 1.000 31.932 98 HIS EEE C 1
ATOM 19366 O O . HIS E 1 116 ? 15.533 62.238 90.859 1.000 31.183 98 HIS EEE O 1
ATOM 19381 N N . ASP E 1 117 ? 13.891 61.236 92.072 1.000 33.377 99 ASP EEE N 1
ATOM 19382 C CA . ASP E 1 117 ? 14.823 60.467 92.939 1.000 34.439 99 ASP EEE CA 1
ATOM 19383 C C . ASP E 1 117 ? 15.839 61.478 93.488 1.000 33.986 99 ASP EEE C 1
ATOM 19384 O O . ASP E 1 117 ? 15.406 62.581 93.871 1.000 33.444 99 ASP EEE O 1
ATOM 19393 N N . TRP E 1 118 ? 17.134 61.177 93.454 1.000 33.203 100 TRP EEE N 1
ATOM 19394 C CA . TRP E 1 118 ? 18.181 62.122 93.916 1.000 33.321 100 TRP EEE CA 1
ATOM 19395 C C . TRP E 1 118 ? 18.133 63.465 93.174 1.000 31.695 100 TRP EEE C 1
ATOM 19396 O O . TRP E 1 118 ? 18.541 64.440 93.801 1.000 30.250 100 TRP EEE O 1
ATOM 19417 N N . GLY E 1 119 ? 17.708 63.515 91.906 1.000 30.337 101 GLY EEE N 1
ATOM 19418 C CA . GLY E 1 119 ? 17.595 64.791 91.159 1.000 30.798 101 GLY EEE CA 1
ATOM 19419 C C . GLY E 1 119 ? 16.618 65.729 91.861 1.000 32.072 101 GLY EEE C 1
ATOM 19420 O O . GLY E 1 119 ? 16.741 66.954 91.757 1.000 32.731 101 GLY EEE O 1
ATOM 19424 N N . GLY E 1 120 ? 15.671 65.138 92.576 1.000 32.532 102 GLY EEE N 1
ATOM 19425 C CA . GLY E 1 120 ? 14.734 65.840 93.447 1.000 34.344 102 GLY EEE CA 1
ATOM 19426 C C . GLY E 1 120 ? 15.443 66.555 94.588 1.000 36.011 102 GLY EEE C 1
ATOM 19427 O O . GLY E 1 120 ? 15.050 67.713 94.886 1.000 38.664 102 GLY EEE O 1
ATOM 19431 N N . SER E 1 121 ? 16.390 65.902 95.263 1.000 35.585 103 SER EEE N 1
ATOM 19432 C CA . SER E 1 121 ? 17.050 66.470 96.469 1.000 36.456 103 SER EEE CA 1
ATOM 19433 C C . SER E 1 121 ? 18.022 67.545 95.965 1.000 36.766 103 SER EEE C 1
ATOM 19434 O O . SER E 1 121 ? 18.123 68.594 96.603 1.000 35.958 103 SER EEE O 1
ATOM 19442 N N . VAL E 1 122 ? 18.618 67.327 94.780 1.000 37.274 104 VAL EEE N 1
ATOM 19443 C CA . VAL E 1 122 ? 19.465 68.341 94.082 1.000 36.030 104 VAL EEE CA 1
ATOM 19444 C C . VAL E 1 122 ? 18.573 69.535 93.725 1.000 36.080 104 VAL EEE C 1
ATOM 19445 O O . VAL E 1 122 ? 18.977 70.642 93.952 1.000 38.684 104 VAL EEE O 1
ATOM 19458 N N . ALA E 1 123 ? 17.395 69.331 93.169 1.000 35.770 105 ALA EEE N 1
ATOM 19459 C CA . ALA E 1 123 ? 16.495 70.442 92.783 1.000 35.561 105 ALA EEE CA 1
ATOM 19460 C C . ALA E 1 123 ? 16.115 71.236 94.033 1.000 36.014 105 ALA EEE C 1
ATOM 19461 O O . ALA E 1 123 ? 16.029 72.466 93.994 1.000 35.824 105 ALA EEE O 1
ATOM 19468 N N . PHE E 1 124 ? 15.921 70.567 95.150 1.000 36.040 106 PHE EEE N 1
ATOM 19469 C CA . PHE E 1 124 ? 15.543 71.283 96.399 1.000 36.948 106 PHE EEE CA 1
ATOM 19470 C C . PHE E 1 124 ? 16.664 72.241 96.798 1.000 36.669 106 PHE EEE C 1
ATOM 19471 O O . PHE E 1 124 ? 16.368 73.435 96.999 1.000 36.728 106 PHE EEE O 1
ATOM 19488 N N . TYR E 1 125 ? 17.930 71.790 96.867 1.000 36.601 107 TYR EEE N 1
ATOM 19489 C CA . TYR E 1 125 ? 19.065 72.689 97.249 1.000 35.729 107 TYR EEE CA 1
ATOM 19490 C C . TYR E 1 125 ? 19.249 73.742 96.157 1.000 35.053 107 TYR EEE C 1
ATOM 19491 O O . TYR E 1 125 ? 19.515 74.899 96.491 1.000 35.344 107 TYR EEE O 1
ATOM 19509 N N . PHE E 1 126 ? 18.980 73.395 94.909 1.000 33.876 108 PHE EEE N 1
ATOM 19510 C CA . PHE E 1 126 ? 19.117 74.346 93.772 1.000 34.979 108 PHE EEE CA 1
ATOM 19511 C C . PHE E 1 126 ? 18.164 75.506 93.999 1.000 35.920 108 PHE EEE C 1
ATOM 19512 O O . PHE E 1 126 ? 18.585 76.648 93.944 1.000 37.418 108 PHE EEE O 1
ATOM 19529 N N . ALA E 1 127 ? 16.907 75.205 94.302 1.000 36.660 109 ALA EEE N 1
ATOM 19530 C CA . ALA E 1 127 ? 15.859 76.222 94.556 1.000 38.152 109 ALA EEE CA 1
ATOM 19531 C C . ALA E 1 127 ? 16.113 76.954 95.885 1.000 38.856 109 ALA EEE C 1
ATOM 19532 O O . ALA E 1 127 ? 15.821 78.161 95.954 1.000 39.441 109 ALA EEE O 1
ATOM 19539 N N . TYR E 1 128 ? 16.631 76.251 96.894 1.000 38.923 110 TYR EEE N 1
ATOM 19540 C CA . TYR E 1 128 ? 16.848 76.784 98.265 1.000 40.812 110 TYR EEE CA 1
ATOM 19541 C C . TYR E 1 128 ? 17.958 77.838 98.239 1.000 41.828 110 TYR EEE C 1
ATOM 19542 O O . TYR E 1 128 ? 17.805 78.891 98.904 1.000 42.408 110 TYR EEE O 1
ATOM 19560 N N . ASP E 1 129 ? 19.044 77.536 97.508 1.000 42.220 111 ASP EEE N 1
ATOM 19561 C CA . ASP E 1 129 ? 20.304 78.334 97.470 1.000 43.131 111 ASP EEE CA 1
ATOM 19562 C C . ASP E 1 129 ? 20.217 79.436 96.395 1.000 43.733 111 ASP EEE C 1
ATOM 19563 O O . ASP E 1 129 ? 21.088 80.318 96.412 1.000 45.496 111 ASP EEE O 1
ATOM 19572 N N . ASN E 1 130 ? 19.201 79.421 95.519 1.000 43.149 112 ASN EEE N 1
ATOM 19573 C CA . ASN E 1 130 ? 19.073 80.358 94.364 1.000 44.046 112 ASN EEE CA 1
ATOM 19574 C C . ASN E 1 130 ? 17.622 80.833 94.257 1.000 45.127 112 ASN EEE C 1
ATOM 19575 O O . ASN E 1 130 ? 16.956 80.457 93.280 1.000 43.178 112 ASN EEE O 1
ATOM 19586 N N . ARG E 1 131 ? 17.201 81.699 95.199 1.000 47.221 113 ARG EEE N 1
ATOM 19587 C CA . ARG E 1 131 ? 15.783 82.057 95.444 1.000 48.142 113 ARG EEE CA 1
ATOM 19588 C C . ARG E 1 131 ? 15.233 82.836 94.254 1.000 48.308 113 ARG EEE C 1
ATOM 19589 O O . ARG E 1 131 ? 14.015 82.824 94.090 1.000 50.604 113 ARG EEE O 1
ATOM 19610 N N . ASP E 1 132 ? 16.083 83.534 93.503 1.000 49.284 114 ASP EEE N 1
ATOM 19611 C CA . ASP E 1 132 ? 15.662 84.412 92.376 1.000 50.108 114 ASP EEE CA 1
ATOM 19612 C C . ASP E 1 132 ? 15.749 83.675 91.038 1.000 48.144 114 ASP EEE C 1
ATOM 19613 O O . ASP E 1 132 ? 15.203 84.213 90.070 1.000 48.389 114 ASP EEE O 1
ATOM 19622 N N . LEU E 1 133 ? 16.374 82.498 90.995 1.000 47.756 115 LEU EEE N 1
ATOM 19623 C CA . LEU E 1 133 ? 16.691 81.752 89.733 1.000 45.923 115 LEU EEE CA 1
ATOM 19624 C C . LEU E 1 133 ? 15.597 80.709 89.404 1.000 44.809 115 LEU EEE C 1
ATOM 19625 O O . LEU E 1 133 ? 15.157 80.638 88.248 1.000 45.577 115 LEU EEE O 1
ATOM 19641 N N . VAL E 1 134 ? 15.207 79.889 90.379 1.000 43.680 116 VAL EEE N 1
ATOM 19642 C CA . VAL E 1 134 ? 14.193 78.810 90.226 1.000 42.094 116 VAL EEE CA 1
ATOM 19643 C C . VAL E 1 134 ? 12.816 79.360 90.606 1.000 41.539 116 VAL EEE C 1
ATOM 19644 O O . VAL E 1 134 ? 12.649 79.799 91.748 1.000 42.050 116 VAL EEE O 1
ATOM 19657 N N . GLU E 1 135 ? 11.884 79.337 89.659 1.000 40.215 117 GLU EEE N 1
ATOM 19658 C CA . GLU E 1 135 ? 10.589 80.035 89.780 1.000 41.219 117 GLU EEE CA 1
ATOM 19659 C C . GLU E 1 135 ? 9.509 79.039 90.188 1.000 40.584 117 GLU EEE C 1
ATOM 19660 O O . GLU E 1 135 ? 8.570 79.459 90.881 1.000 41.907 117 GLU EEE O 1
ATOM 19672 N N . ARG E 1 136 ? 9.656 77.781 89.774 1.000 39.298 118 ARG EEE N 1
ATOM 19673 C CA . ARG E 1 136 ? 8.664 76.695 89.979 1.000 38.196 118 ARG EEE CA 1
ATOM 19674 C C . ARG E 1 136 ? 9.428 75.392 90.048 1.000 37.036 118 ARG EEE C 1
ATOM 19675 O O . ARG E 1 136 ? 10.300 75.232 89.225 1.000 35.662 118 ARG EEE O 1
ATOM 19696 N N . LEU E 1 137 ? 9.081 74.538 91.012 1.000 37.901 119 LEU EEE N 1
ATOM 19697 C CA . LEU E 1 137 ? 9.770 73.261 91.286 1.000 37.670 119 LEU EEE CA 1
ATOM 19698 C C . LEU E 1 137 ? 8.757 72.115 91.241 1.000 37.887 119 LEU EEE C 1
ATOM 19699 O O . LEU E 1 137 ? 7.808 72.163 92.053 1.000 40.592 119 LEU EEE O 1
ATOM 19715 N N . PHE E 1 138 ? 8.944 71.139 90.334 1.000 36.709 120 PHE EEE N 1
ATOM 19716 C CA . PHE E 1 138 ? 8.181 69.862 90.207 1.000 34.907 120 PHE EEE CA 1
ATOM 19717 C C . PHE E 1 138 ? 9.052 68.694 90.707 1.000 34.557 120 PHE EEE C 1
ATOM 19718 O O . PHE E 1 138 ? 10.164 68.381 90.120 1.000 34.067 120 PHE EEE O 1
ATOM 19735 N N . ILE E 1 139 ? 8.599 68.037 91.775 1.000 34.294 121 ILE EEE N 1
ATOM 19736 C CA . ILE E 1 139 ? 9.337 66.874 92.357 1.000 33.759 121 ILE EEE CA 1
ATOM 19737 C C . ILE E 1 139 ? 8.609 65.576 92.020 1.000 33.301 121 ILE EEE C 1
ATOM 19738 O O . ILE E 1 139 ? 7.371 65.578 92.148 1.000 34.161 121 ILE EEE O 1
ATOM 19754 N N . LEU E 1 140 ? 9.345 64.493 91.720 1.000 32.056 122 LEU EEE N 1
ATOM 19755 C CA . LEU E 1 140 ? 8.780 63.133 91.467 1.000 31.576 122 LEU EEE CA 1
ATOM 19756 C C . LEU E 1 140 ? 9.456 62.083 92.363 1.000 31.399 122 LEU EEE C 1
ATOM 19757 O O . LEU E 1 140 ? 10.672 61.927 92.321 1.000 31.564 122 LEU EEE O 1
ATOM 19773 N N . ASP E 1 141 ? 8.638 61.384 93.132 1.000 31.600 123 ASP EEE N 1
ATOM 19774 C CA . ASP E 1 141 ? 8.981 60.237 93.998 1.000 31.847 123 ASP EEE CA 1
ATOM 19775 C C . ASP E 1 141 ? 10.341 60.496 94.680 1.000 31.294 123 ASP EEE C 1
ATOM 19776 O O . ASP E 1 141 ? 11.271 59.707 94.533 1.000 31.669 123 ASP EEE O 1
ATOM 19785 N N . MET E 1 142 ? 10.416 61.595 95.423 1.000 32.490 124 MET EEE N 1
ATOM 19786 C CA . MET E 1 142 ? 11.529 61.942 96.328 1.000 33.513 124 MET EEE CA 1
ATOM 19787 C C . MET E 1 142 ? 10.953 62.779 97.480 1.000 35.639 124 MET EEE C 1
ATOM 19788 O O . MET E 1 142 ? 9.853 63.394 97.352 1.000 34.826 124 MET EEE O 1
ATOM 19802 N N . ILE E 1 143 ? 11.605 62.630 98.623 1.000 37.094 125 ILE EEE N 1
ATOM 19803 C CA . ILE E 1 143 ? 11.531 63.521 99.801 1.000 39.626 125 ILE EEE CA 1
ATOM 19804 C C . ILE E 1 143 ? 12.807 64.369 99.788 1.000 41.712 125 ILE EEE C 1
ATOM 19805 O O . ILE E 1 143 ? 13.805 64.031 99.120 1.000 39.850 125 ILE EEE O 1
ATOM 19821 N N . PRO E 1 144 ? 12.778 65.533 100.478 1.000 42.403 126 PRO EEE N 1
ATOM 19822 C CA . PRO E 1 144 ? 13.879 66.502 100.414 1.000 42.363 126 PRO EEE CA 1
ATOM 19823 C C . PRO E 1 144 ? 15.296 65.936 100.661 1.000 41.730 126 PRO EEE C 1
ATOM 19824 O O . PRO E 1 144 ? 16.236 66.289 99.969 1.000 40.364 126 PRO EEE O 1
ATOM 19835 N N . GLY E 1 145 ? 15.447 65.114 101.696 1.000 41.597 127 GLY EEE N 1
ATOM 19836 C CA . GLY E 1 145 ? 16.645 64.274 101.882 1.000 41.101 127 GLY EEE CA 1
ATOM 19837 C C . GLY E 1 145 ? 16.267 62.974 102.554 1.000 40.420 127 GLY EEE C 1
ATOM 19838 O O . GLY E 1 145 ? 15.133 62.868 102.993 1.000 40.850 127 GLY EEE O 1
ATOM 19842 N N . LEU E 1 146 ? 17.157 61.990 102.611 1.000 40.847 128 LEU EEE N 1
ATOM 19843 C CA . LEU E 1 146 ? 16.834 60.703 103.275 1.000 41.896 128 LEU EEE CA 1
ATOM 19844 C C . LEU E 1 146 ? 16.386 60.957 104.723 1.000 43.455 128 LEU EEE C 1
ATOM 19845 O O . LEU E 1 146 ? 15.405 60.342 105.092 1.000 42.739 128 LEU EEE O 1
ATOM 19861 N N . ILE E 1 147 ? 17.008 61.880 105.478 1.000 44.603 129 ILE EEE N 1
ATOM 19862 C CA . ILE E 1 147 ? 16.787 62.000 106.953 1.000 47.126 129 ILE EEE CA 1
ATOM 19863 C C . ILE E 1 147 ? 17.574 63.198 107.497 1.000 49.089 129 ILE EEE C 1
ATOM 19864 O O . ILE E 1 147 ? 18.644 63.472 106.973 1.000 49.423 129 ILE EEE O 1
ATOM 19880 N N . LYS E 1 148 ? 17.021 63.904 108.480 1.000 51.549 130 LYS EEE N 1
ATOM 19881 C CA . LYS E 1 148 ? 17.702 64.993 109.235 1.000 54.237 130 LYS EEE CA 1
ATOM 19882 C C . LYS E 1 148 ? 18.659 64.376 110.254 1.000 51.656 130 LYS EEE C 1
ATOM 19883 O O . LYS E 1 148 ? 18.192 63.488 111.006 1.000 50.515 130 LYS EEE O 1
ATOM 19902 N N . ALA E 1 149 ? 19.912 64.851 110.320 1.000 49.949 131 ALA EEE N 1
ATOM 19903 C CA . ALA E 1 149 ? 20.846 64.538 111.429 1.000 49.928 131 ALA EEE CA 1
ATOM 19904 C C . ALA E 1 149 ? 20.062 64.623 112.757 1.000 50.211 131 ALA EEE C 1
ATOM 19905 O O . ALA E 1 149 ? 19.286 65.576 112.924 1.000 49.150 131 ALA EEE O 1
ATOM 19912 N N . GLY E 1 150 ? 20.212 63.618 113.624 1.000 50.641 132 GLY EEE N 1
ATOM 19913 C CA . GLY E 1 150 ? 19.587 63.517 114.966 1.000 52.726 132 GLY EEE CA 1
ATOM 19914 C C . GLY E 1 150 ? 18.312 62.667 114.947 1.000 52.522 132 GLY EEE C 1
ATOM 19915 O O . GLY E 1 150 ? 17.803 62.273 116.029 1.000 52.080 132 GLY EEE O 1
ATOM 19919 N N . ASP E 1 151 ? 17.831 62.353 113.743 1.000 51.683 133 ASP EEE N 1
ATOM 19920 C CA . ASP E 1 151 ? 16.644 61.489 113.529 1.000 51.960 133 ASP EEE CA 1
ATOM 19921 C C . ASP E 1 151 ? 17.079 60.037 113.368 1.000 50.184 133 ASP EEE C 1
ATOM 19922 O O . ASP E 1 151 ? 18.304 59.782 113.201 1.000 48.856 133 ASP EEE O 1
ATOM 19931 N N . SER E 1 152 ? 16.076 59.164 113.478 1.000 49.300 134 SER EEE N 1
ATOM 19932 C CA . SER E 1 152 ? 16.168 57.687 113.443 1.000 49.586 134 SER EEE CA 1
ATOM 19933 C C . SER E 1 152 ? 15.295 57.131 112.298 1.000 48.685 134 SER EEE C 1
ATOM 19934 O O . SER E 1 152 ? 14.353 57.817 111.787 1.000 47.918 134 SER EEE O 1
ATOM 19942 N N . PHE E 1 153 ? 15.620 55.911 111.889 1.000 49.297 135 PHE EEE N 1
ATOM 19943 C CA . PHE E 1 153 ? 14.926 55.142 110.822 1.000 48.160 135 PHE EEE CA 1
ATOM 19944 C C . PHE E 1 153 ? 14.021 54.089 111.457 1.000 49.662 135 PHE EEE C 1
ATOM 19945 O O . PHE E 1 153 ? 14.523 53.264 112.227 1.000 49.298 135 PHE EEE O 1
ATOM 19962 N N . PRO E 1 154 ? 12.680 54.090 111.218 1.000 48.990 136 PRO EEE N 1
ATOM 19963 C CA . PRO E 1 154 ? 11.880 52.918 111.558 1.000 47.783 136 PRO EEE CA 1
ATOM 19964 C C . PRO E 1 154 ? 12.346 51.712 110.720 1.000 45.167 136 PRO EEE C 1
ATOM 19965 O O . PRO E 1 154 ? 12.866 51.865 109.613 1.000 41.842 136 PRO EEE O 1
ATOM 19976 N N . ILE E 1 155 ? 12.199 50.535 111.328 1.000 45.362 137 ILE EEE N 1
ATOM 19977 C CA . ILE E 1 155 ? 12.588 49.220 110.756 1.000 45.353 137 ILE EEE CA 1
ATOM 19978 C C . ILE E 1 155 ? 11.883 49.016 109.414 1.000 44.814 137 ILE EEE C 1
ATOM 19979 O O . ILE E 1 155 ? 12.563 48.645 108.476 1.000 42.160 137 ILE EEE O 1
ATOM 19995 N N . PRO E 1 156 ? 10.537 49.218 109.247 1.000 47.186 138 PRO EEE N 1
ATOM 19996 C CA . PRO E 1 156 ? 9.907 49.122 107.916 1.000 45.982 138 PRO EEE CA 1
ATOM 19997 C C . PRO E 1 156 ? 10.530 50.016 106.822 1.000 45.153 138 PRO EEE C 1
ATOM 19998 O O . PRO E 1 156 ? 10.601 49.590 105.659 1.000 43.224 138 PRO EEE O 1
ATOM 20009 N N . VAL E 1 157 ? 10.942 51.233 107.202 1.000 45.897 139 VAL EEE N 1
ATOM 20010 C CA . VAL E 1 157 ? 11.555 52.216 106.258 1.000 46.314 139 VAL EEE CA 1
ATOM 20011 C C . VAL E 1 157 ? 12.974 51.728 105.891 1.000 45.192 139 VAL EEE C 1
ATOM 20012 O O . VAL E 1 157 ? 13.323 51.731 104.684 1.000 44.339 139 VAL EEE O 1
ATOM 20025 N N . ALA E 1 158 ? 13.738 51.252 106.880 1.000 45.722 140 ALA EEE N 1
ATOM 20026 C CA . ALA E 1 158 ? 15.105 50.708 106.710 1.000 45.096 140 ALA EEE CA 1
ATOM 20027 C C . ALA E 1 158 ? 15.079 49.535 105.729 1.000 44.117 140 ALA EEE C 1
ATOM 20028 O O . ALA E 1 158 ? 15.981 49.497 104.873 1.000 43.511 140 ALA EEE O 1
ATOM 20035 N N . LEU E 1 159 ? 14.118 48.616 105.883 1.000 43.997 141 LEU EEE N 1
ATOM 20036 C CA . LEU E 1 159 ? 13.878 47.463 104.964 1.000 43.984 141 LEU EEE CA 1
ATOM 20037 C C . LEU E 1 159 ? 13.404 47.936 103.587 1.000 42.158 141 LEU EEE C 1
ATOM 20038 O O . LEU E 1 159 ? 13.894 47.408 102.604 1.000 41.044 141 LEU EEE O 1
ATOM 20054 N N . MET E 1 160 ? 12.465 48.882 103.525 1.000 44.082 142 MET EEE N 1
ATOM 20055 C CA . MET E 1 160 ? 11.911 49.396 102.240 1.000 44.306 142 MET EEE CA 1
ATOM 20056 C C . MET E 1 160 ? 13.060 49.940 101.361 1.000 42.355 142 MET EEE C 1
ATOM 20057 O O . MET E 1 160 ? 13.101 49.671 100.147 1.000 40.616 142 MET EEE O 1
ATOM 20071 N N . ILE E 1 161 ? 13.970 50.706 101.938 1.000 43.603 143 ILE EEE N 1
ATOM 20072 C CA . ILE E 1 161 ? 15.085 51.353 101.171 1.000 43.499 143 ILE EEE CA 1
ATOM 20073 C C . ILE E 1 161 ? 16.462 50.869 101.709 1.000 41.519 143 ILE EEE C 1
ATOM 20074 O O . ILE E 1 161 ? 17.374 51.688 101.835 1.000 42.804 143 ILE EEE O 1
ATOM 20090 N N . ASN E 1 162 ? 16.639 49.558 101.941 1.000 39.847 144 ASN EEE N 1
ATOM 20091 C CA . ASN E 1 162 ? 17.856 48.970 102.571 1.000 39.422 144 ASN EEE CA 1
ATOM 20092 C C . ASN E 1 162 ? 19.109 49.229 101.723 1.000 38.901 144 ASN EEE C 1
ATOM 20093 O O . ASN E 1 162 ? 20.225 49.121 102.301 1.000 38.302 144 ASN EEE O 1
ATOM 20104 N N . HIS E 1 163 ? 18.962 49.453 100.405 1.000 36.509 145 HIS EEE N 1
ATOM 20105 C CA . HIS E 1 163 ? 20.102 49.701 99.490 1.000 35.816 145 HIS EEE CA 1
ATOM 20106 C C . HIS E 1 163 ? 20.854 50.966 99.922 1.000 36.522 145 HIS EEE C 1
ATOM 20107 O O . HIS E 1 163 ? 22.031 51.077 99.580 1.000 37.763 145 HIS EEE O 1
ATOM 20122 N N . ILE E 1 164 ? 20.212 51.938 100.564 1.000 36.070 146 ILE EEE N 1
ATOM 20123 C CA . ILE E 1 164 ? 20.915 53.209 100.929 1.000 37.328 146 ILE EEE CA 1
ATOM 20124 C C . ILE E 1 164 ? 22.120 52.900 101.857 1.000 36.932 146 ILE EEE C 1
ATOM 20125 O O . ILE E 1 164 ? 23.164 53.596 101.732 1.000 34.786 146 ILE EEE O 1
ATOM 20141 N N . PHE E 1 165 ? 21.991 51.918 102.762 1.000 37.601 147 PHE EEE N 1
ATOM 20142 C CA . PHE E 1 165 ? 23.007 51.570 103.795 1.000 39.600 147 PHE EEE CA 1
ATOM 20143 C C . PHE E 1 165 ? 24.131 50.744 103.157 1.000 38.911 147 PHE EEE C 1
ATOM 20144 O O . PHE E 1 165 ? 25.258 50.678 103.691 1.000 39.309 147 PHE EEE O 1
ATOM 20161 N N . PHE E 1 166 ? 23.788 50.043 102.078 1.000 37.053 148 PHE EEE N 1
ATOM 20162 C CA . PHE E 1 166 ? 24.734 49.174 101.371 1.000 35.943 148 PHE EEE CA 1
ATOM 20163 C C . PHE E 1 166 ? 25.642 50.116 100.583 1.000 36.402 148 PHE EEE C 1
ATOM 20164 O O . PHE E 1 166 ? 26.846 50.052 100.746 1.000 37.688 148 PHE EEE O 1
ATOM 20181 N N . HIS E 1 167 ? 25.055 50.995 99.771 1.000 35.816 149 HIS EEE N 1
ATOM 20182 C CA . HIS E 1 167 ? 25.795 51.977 98.941 1.000 34.819 149 HIS EEE CA 1
ATOM 20183 C C . HIS E 1 167 ? 26.565 52.954 99.835 1.000 35.370 149 HIS EEE C 1
ATOM 20184 O O . HIS E 1 167 ? 27.652 53.356 99.448 1.000 34.981 149 HIS EEE O 1
ATOM 20199 N N . GLY E 1 168 ? 26.005 53.340 100.980 1.000 35.895 150 GLY EEE N 1
ATOM 20200 C CA . GLY E 1 168 ? 26.477 54.502 101.753 1.000 35.869 150 GLY EEE CA 1
ATOM 20201 C C . GLY E 1 168 ? 27.351 54.076 102.906 1.000 37.366 150 GLY EEE C 1
ATOM 20202 O O . GLY E 1 168 ? 28.195 54.879 103.344 1.000 39.932 150 GLY EEE O 1
ATOM 20206 N N . GLY E 1 169 ? 27.176 52.853 103.381 1.000 37.769 151 GLY EEE N 1
ATOM 20207 C CA . GLY E 1 169 ? 27.895 52.338 104.557 1.000 38.617 151 GLY EEE CA 1
ATOM 20208 C C . GLY E 1 169 ? 29.395 52.300 104.289 1.000 38.255 151 GLY EEE C 1
ATOM 20209 O O . GLY E 1 169 ? 30.081 53.133 104.816 1.000 39.073 151 GLY EEE O 1
ATOM 20213 N N . ASN E 1 170 ? 29.870 51.377 103.448 1.000 38.203 152 ASN EEE N 1
ATOM 20214 C CA . ASN E 1 170 ? 31.300 51.227 103.072 1.000 37.439 152 ASN EEE CA 1
ATOM 20215 C C . ASN E 1 170 ? 31.347 51.247 101.544 1.000 35.828 152 ASN EEE C 1
ATOM 20216 O O . ASN E 1 170 ? 31.396 50.205 100.884 1.000 34.444 152 ASN EEE O 1
ATOM 20227 N N . PRO E 1 171 ? 31.251 52.460 100.961 1.000 34.474 153 PRO EEE N 1
ATOM 20228 C CA . PRO E 1 171 ? 31.068 52.641 99.512 1.000 32.481 153 PRO EEE CA 1
ATOM 20229 C C . PRO E 1 171 ? 32.018 51.886 98.555 1.000 31.318 153 PRO EEE C 1
ATOM 20230 O O . PRO E 1 171 ? 31.615 51.503 97.509 1.000 28.794 153 PRO EEE O 1
ATOM 20241 N N . ASP E 1 172 ? 33.273 51.693 98.959 1.000 31.969 154 ASP EEE N 1
ATOM 20242 C CA . ASP E 1 172 ? 34.304 50.953 98.195 1.000 32.174 154 ASP EEE CA 1
ATOM 20243 C C . ASP E 1 172 ? 33.866 49.494 98.022 1.000 31.717 154 ASP EEE C 1
ATOM 20244 O O . ASP E 1 172 ? 34.101 48.902 96.920 1.000 31.243 154 ASP EEE O 1
ATOM 20253 N N . TRP E 1 173 ? 33.320 48.920 99.093 1.000 31.117 155 TRP EEE N 1
ATOM 20254 C CA . TRP E 1 173 ? 32.959 47.489 99.162 1.000 30.811 155 TRP EEE CA 1
ATOM 20255 C C . TRP E 1 173 ? 31.687 47.301 98.352 1.000 29.384 155 TRP EEE C 1
ATOM 20256 O O . TRP E 1 173 ? 31.633 46.316 97.590 1.000 27.431 155 TRP EEE O 1
ATOM 20277 N N . ALA E 1 174 ? 30.724 48.220 98.492 1.000 29.023 156 ALA EEE N 1
ATOM 20278 C CA . ALA E 1 174 ? 29.483 48.230 97.668 1.000 28.664 156 ALA EEE CA 1
ATOM 20279 C C . ALA E 1 174 ? 29.893 48.413 96.208 1.000 28.930 156 ALA EEE C 1
ATOM 20280 O O . ALA E 1 174 ? 29.323 47.745 95.339 1.000 28.450 156 ALA EEE O 1
ATOM 20287 N N . THR E 1 175 ? 30.888 49.253 95.950 1.000 29.908 157 THR EEE N 1
ATOM 20288 C CA . THR E 1 175 ? 31.340 49.507 94.555 1.000 30.675 157 THR EEE CA 1
ATOM 20289 C C . THR E 1 175 ? 31.884 48.191 93.960 1.000 30.546 157 THR EEE C 1
ATOM 20290 O O . THR E 1 175 ? 31.573 47.860 92.784 1.000 29.564 157 THR EEE O 1
ATOM 20301 N N . ALA E 1 176 ? 32.656 47.433 94.746 1.000 31.158 158 ALA EEE N 1
ATOM 20302 C CA . ALA E 1 176 ? 33.270 46.170 94.281 1.000 30.846 158 ALA EEE CA 1
ATOM 20303 C C . ALA E 1 176 ? 32.162 45.178 93.912 1.000 30.386 158 ALA EEE C 1
ATOM 20304 O O . ALA E 1 176 ? 32.234 44.561 92.784 1.000 28.987 158 ALA EEE O 1
ATOM 20311 N N . LEU E 1 177 ? 31.217 44.976 94.841 1.000 28.908 159 LEU EEE N 1
ATOM 20312 C CA . LEU E 1 177 ? 30.194 43.898 94.768 1.000 28.206 159 LEU EEE CA 1
ATOM 20313 C C . LEU E 1 177 ? 29.278 44.233 93.605 1.000 26.592 159 LEU EEE C 1
ATOM 20314 O O . LEU E 1 177 ? 28.894 43.300 92.878 1.000 24.546 159 LEU EEE O 1
ATOM 20330 N N . ILE E 1 178 ? 28.951 45.503 93.462 1.000 26.825 160 ILE EEE N 1
ATOM 20331 C CA . ILE E 1 178 ? 28.059 45.959 92.364 1.000 28.160 160 ILE EEE CA 1
ATOM 20332 C C . ILE E 1 178 ? 28.770 45.798 91.017 1.000 27.983 160 ILE EEE C 1
ATOM 20333 O O . ILE E 1 178 ? 28.185 45.158 90.143 1.000 29.459 160 ILE EEE O 1
ATOM 20349 N N . SER E 1 179 ? 29.968 46.349 90.884 1.000 29.349 161 SER EEE N 1
ATOM 20350 C CA . SER E 1 179 ? 30.745 46.393 89.605 1.000 30.591 161 SER EEE CA 1
ATOM 20351 C C . SER E 1 179 ? 30.991 44.982 89.042 1.000 31.018 161 SER EEE C 1
ATOM 20352 O O . SER E 1 179 ? 30.954 44.870 87.810 1.000 30.609 161 SER EEE O 1
ATOM 20360 N N . LYS E 1 180 ? 31.097 43.935 89.875 1.000 32.398 162 LYS EEE N 1
ATOM 20361 C CA . LYS E 1 180 ? 31.206 42.517 89.396 1.000 34.562 162 LYS EEE CA 1
ATOM 20362 C C . LYS E 1 180 ? 30.162 42.161 88.324 1.000 32.139 162 LYS EEE C 1
ATOM 20363 O O . LYS E 1 180 ? 30.509 41.371 87.426 1.000 31.562 162 LYS EEE O 1
ATOM 20382 N N . ASP E 1 181 ? 28.947 42.707 88.437 1.000 30.863 163 ASP EEE N 1
ATOM 20383 C CA . ASP E 1 181 ? 27.763 42.398 87.585 1.000 29.952 163 ASP EEE CA 1
ATOM 20384 C C . ASP E 1 181 ? 26.708 43.525 87.707 1.000 28.150 163 ASP EEE C 1
ATOM 20385 O O . ASP E 1 181 ? 25.737 43.444 88.506 1.000 27.375 163 ASP EEE O 1
ATOM 20394 N N . VAL E 1 182 ? 26.886 44.556 86.891 1.000 26.276 164 VAL EEE N 1
ATOM 20395 C CA . VAL E 1 182 ? 26.061 45.782 86.887 1.000 25.656 164 VAL EEE CA 1
ATOM 20396 C C . VAL E 1 182 ? 24.706 45.442 86.261 1.000 25.340 164 VAL EEE C 1
ATOM 20397 O O . VAL E 1 182 ? 23.722 45.928 86.757 1.000 25.648 164 VAL EEE O 1
ATOM 20410 N N . ASN E 1 183 ? 24.677 44.600 85.242 1.000 26.274 165 ASN EEE N 1
ATOM 20411 C CA . ASN E 1 183 ? 23.442 44.208 84.515 1.000 27.841 165 ASN EEE CA 1
ATOM 20412 C C . ASN E 1 183 ? 22.501 43.481 85.475 1.000 28.279 165 ASN EEE C 1
ATOM 20413 O O . ASN E 1 183 ? 21.324 43.718 85.421 1.000 27.624 165 ASN EEE O 1
ATOM 20424 N N . LEU E 1 184 ? 23.041 42.631 86.339 1.000 29.892 166 LEU EEE N 1
ATOM 20425 C CA . LEU E 1 184 ? 22.259 41.963 87.397 1.000 30.402 166 LEU EEE CA 1
ATOM 20426 C C . LEU E 1 184 ? 21.750 43.032 88.374 1.000 30.033 166 LEU EEE C 1
ATOM 20427 O O . LEU E 1 184 ? 20.525 43.064 88.643 1.000 29.923 166 LEU EEE O 1
ATOM 20443 N N . TYR E 1 185 ? 22.635 43.850 88.934 1.000 29.600 167 TYR EEE N 1
ATOM 20444 C CA . TYR E 1 185 ? 22.294 44.650 90.140 1.000 29.289 167 TYR EEE CA 1
ATOM 20445 C C . TYR E 1 185 ? 21.254 45.735 89.821 1.000 29.995 167 TYR EEE C 1
ATOM 20446 O O . TYR E 1 185 ? 20.449 46.068 90.744 1.000 29.424 167 TYR EEE O 1
ATOM 20464 N N . LEU E 1 186 ? 21.297 46.332 88.622 1.000 28.454 168 LEU EEE N 1
ATOM 20465 C CA . LEU E 1 186 ? 20.442 47.496 88.285 1.000 28.199 168 LEU EEE CA 1
ATOM 20466 C C . LEU E 1 186 ? 18.977 47.009 88.283 1.000 28.443 168 LEU EEE C 1
ATOM 20467 O O . LEU E 1 186 ? 18.075 47.816 88.618 1.000 27.904 168 LEU EEE O 1
ATOM 20483 N N . ARG E 1 187 ? 18.762 45.720 88.011 1.000 28.042 169 ARG EEE N 1
ATOM 20484 C CA . ARG E 1 187 ? 17.418 45.095 87.842 1.000 27.156 169 ARG EEE CA 1
ATOM 20485 C C . ARG E 1 187 ? 16.747 45.001 89.207 1.000 28.484 169 ARG EEE C 1
ATOM 20486 O O . ARG E 1 187 ? 15.521 44.815 89.188 1.000 28.063 169 ARG EEE O 1
ATOM 20507 N N . ARG E 1 188 ? 17.519 45.096 90.317 1.000 26.917 170 ARG EEE N 1
ATOM 20508 C CA . ARG E 1 188 ? 16.968 45.187 91.683 1.000 26.984 170 ARG EEE CA 1
ATOM 20509 C C . ARG E 1 188 ? 16.022 46.376 91.727 1.000 26.361 170 ARG EEE C 1
ATOM 20510 O O . ARG E 1 188 ? 15.023 46.306 92.409 1.000 24.960 170 ARG EEE O 1
ATOM 20531 N N . PHE E 1 189 ? 16.345 47.428 90.987 1.000 26.822 171 PHE EEE N 1
ATOM 20532 C CA . PHE E 1 189 ? 15.575 48.694 90.938 1.000 26.704 171 PHE EEE CA 1
ATOM 20533 C C . PHE E 1 189 ? 14.671 48.671 89.714 1.000 26.810 171 PHE EEE C 1
ATOM 20534 O O . PHE E 1 189 ? 13.472 48.974 89.854 1.000 26.120 171 PHE EEE O 1
ATOM 20551 N N . LEU E 1 190 ? 15.198 48.285 88.567 1.000 27.402 172 LEU EEE N 1
ATOM 20552 C CA . LEU E 1 190 ? 14.507 48.521 87.268 1.000 27.532 172 LEU EEE CA 1
ATOM 20553 C C . LEU E 1 190 ? 13.354 47.543 87.058 1.000 27.026 172 LEU EEE C 1
ATOM 20554 O O . LEU E 1 190 ? 12.364 47.954 86.459 1.000 28.589 172 LEU EEE O 1
ATOM 20570 N N . THR E 1 191 ? 13.464 46.259 87.390 1.000 27.691 173 THR EEE N 1
ATOM 20571 C CA . THR E 1 191 ? 12.361 45.322 87.030 1.000 27.587 173 THR EEE CA 1
ATOM 20572 C C . THR E 1 191 ? 11.534 44.783 88.216 1.000 26.616 173 THR EEE C 1
ATOM 20573 O O . THR E 1 191 ? 10.595 44.026 87.930 1.000 23.924 173 THR EEE O 1
ATOM 20584 N N . THR E 1 192 ? 11.801 45.160 89.461 1.000 25.476 174 THR EEE N 1
ATOM 20585 C CA . THR E 1 192 ? 11.104 44.503 90.607 1.000 27.170 174 THR EEE CA 1
ATOM 20586 C C . THR E 1 192 ? 9.763 45.144 90.902 1.000 26.202 174 THR EEE C 1
ATOM 20587 O O . THR E 1 192 ? 9.568 46.283 90.611 1.000 27.218 174 THR EEE O 1
ATOM 20598 N N . LEU E 1 193 ? 8.908 44.417 91.567 1.000 27.879 175 LEU EEE N 1
ATOM 20599 C CA . LEU E 1 193 ? 7.509 44.820 91.837 1.000 29.188 175 LEU EEE CA 1
ATOM 20600 C C . LEU E 1 193 ? 7.445 45.784 93.040 1.000 29.536 175 LEU EEE C 1
ATOM 20601 O O . LEU E 1 193 ? 6.376 46.418 93.254 1.000 28.873 175 LEU EEE O 1
ATOM 20617 N N . ASP E 1 194 ? 8.511 45.866 93.850 1.000 29.613 176 ASP EEE N 1
ATOM 20618 C CA . ASP E 1 194 ? 8.499 46.787 95.027 1.000 30.302 176 ASP EEE CA 1
ATOM 20619 C C . ASP E 1 194 ? 8.923 48.177 94.536 1.000 29.115 176 ASP EEE C 1
ATOM 20620 O O . ASP E 1 194 ? 8.642 49.142 95.251 1.000 27.679 176 ASP EEE O 1
ATOM 20629 N N . TYR E 1 195 ? 9.514 48.265 93.328 1.000 29.287 177 TYR EEE N 1
ATOM 20630 C CA . TYR E 1 195 ? 10.035 49.528 92.727 1.000 29.900 177 TYR EEE CA 1
ATOM 20631 C C . TYR E 1 195 ? 9.146 49.962 91.577 1.000 29.599 177 TYR EEE C 1
ATOM 20632 O O . TYR E 1 195 ? 9.136 51.129 91.270 1.000 31.543 177 TYR EEE O 1
ATOM 20650 N N . ASN E 1 196 ? 8.384 49.055 90.997 1.000 29.083 178 ASN EEE N 1
ATOM 20651 C CA . ASN E 1 196 ? 7.607 49.331 89.775 1.000 29.029 178 ASN EEE CA 1
ATOM 20652 C C . ASN E 1 196 ? 6.199 48.773 89.969 1.000 28.395 178 ASN EEE C 1
ATOM 20653 O O . ASN E 1 196 ? 6.112 47.704 90.526 1.000 30.160 178 ASN EEE O 1
ATOM 20664 N N . TYR E 1 197 ? 5.128 49.408 89.480 1.000 27.658 179 TYR EEE N 1
ATOM 20665 C CA . TYR E 1 197 ? 3.819 48.711 89.366 1.000 27.168 179 TYR EEE CA 1
ATOM 20666 C C . TYR E 1 197 ? 3.985 47.496 88.450 1.000 27.743 179 TYR EEE C 1
ATOM 20667 O O . TYR E 1 197 ? 3.605 46.370 88.834 1.000 28.185 179 TYR EEE O 1
ATOM 20685 N N . SER E 1 198 ? 4.544 47.740 87.258 1.000 28.401 180 SER EEE N 1
ATOM 20686 C CA . SER E 1 198 ? 4.830 46.739 86.200 1.000 28.776 180 SER EEE CA 1
ATOM 20687 C C . SER E 1 198 ? 6.302 46.371 86.186 1.000 27.552 180 SER EEE C 1
ATOM 20688 O O . SER E 1 198 ? 7.147 47.251 86.208 1.000 26.130 180 SER EEE O 1
ATOM 20696 N N . PRO E 1 199 ? 6.643 45.083 85.993 1.000 27.559 181 PRO EEE N 1
ATOM 20697 C CA . PRO E 1 199 ? 8.036 44.680 85.841 1.000 28.609 181 PRO EEE CA 1
ATOM 20698 C C . PRO E 1 199 ? 8.556 44.850 84.406 1.000 30.147 181 PRO EEE C 1
ATOM 20699 O O . PRO E 1 199 ? 9.685 44.472 84.150 1.000 29.302 181 PRO EEE O 1
ATOM 20710 N N . ASN E 1 200 ? 7.747 45.504 83.565 1.000 31.373 182 ASN EEE N 1
ATOM 20711 C CA . ASN E 1 200 ? 7.984 45.659 82.115 1.000 32.352 182 ASN EEE CA 1
ATOM 20712 C C . ASN E 1 200 ? 8.052 47.145 81.713 1.000 30.584 182 ASN EEE C 1
ATOM 20713 O O . ASN E 1 200 ? 7.789 47.461 80.570 1.000 30.829 182 ASN EEE O 1
ATOM 20724 N N . VAL E 1 201 ? 8.359 48.050 82.619 1.000 28.974 183 VAL EEE N 1
ATOM 20725 C CA . VAL E 1 201 ? 8.497 49.495 82.295 1.000 29.062 183 VAL EEE CA 1
ATOM 20726 C C . VAL E 1 201 ? 9.680 49.719 81.337 1.000 28.121 183 VAL EEE C 1
ATOM 20727 O O . VAL E 1 201 ? 9.585 50.596 80.488 1.000 27.918 183 VAL EEE O 1
ATOM 20740 N N . PHE E 1 202 ? 10.759 48.942 81.470 1.000 28.399 184 PHE EEE N 1
ATOM 20741 C CA . PHE E 1 202 ? 12.020 49.066 80.698 1.000 27.469 184 PHE EEE CA 1
ATOM 20742 C C . PHE E 1 202 ? 12.176 47.891 79.733 1.000 28.142 184 PHE EEE C 1
ATOM 20743 O O . PHE E 1 202 ? 12.156 46.703 80.207 1.000 28.070 184 PHE EEE O 1
ATOM 20760 N N . SER E 1 203 ? 12.328 48.196 78.431 1.000 28.318 185 SER EEE N 1
ATOM 20761 C CA . SER E 1 203 ? 12.848 47.255 77.395 1.000 30.045 185 SER EEE CA 1
ATOM 20762 C C . SER E 1 203 ? 14.259 46.784 77.809 1.000 29.601 185 SER EEE C 1
ATOM 20763 O O . SER E 1 203 ? 14.887 47.476 78.605 1.000 29.106 185 SER EEE O 1
ATOM 20771 N N . GLU E 1 204 ? 14.746 45.667 77.261 1.000 31.074 186 GLU EEE N 1
ATOM 20772 C CA . GLU E 1 204 ? 16.167 45.225 77.339 1.000 32.173 186 GLU EEE CA 1
ATOM 20773 C C . GLU E 1 204 ? 17.130 46.290 76.781 1.000 32.485 186 GLU EEE C 1
ATOM 20774 O O . GLU E 1 204 ? 18.283 46.376 77.293 1.000 32.976 186 GLU EEE O 1
ATOM 20786 N N . GLU E 1 205 ? 16.697 47.089 75.819 1.000 32.898 187 GLU EEE N 1
ATOM 20787 C CA . GLU E 1 205 ? 17.493 48.206 75.254 1.000 35.050 187 GLU EEE CA 1
ATOM 20788 C C . GLU E 1 205 ? 17.594 49.347 76.287 1.000 31.683 187 GLU EEE C 1
ATOM 20789 O O . GLU E 1 205 ? 18.659 49.947 76.460 1.000 27.935 187 GLU EEE O 1
ATOM 20801 N N . ASP E 1 206 ? 16.492 49.677 76.942 1.000 30.019 188 ASP EEE N 1
ATOM 20802 C CA . ASP E 1 206 ? 16.505 50.712 78.002 1.000 29.740 188 ASP EEE CA 1
ATOM 20803 C C . ASP E 1 206 ? 17.490 50.253 79.085 1.000 26.694 188 ASP EEE C 1
ATOM 20804 O O . ASP E 1 206 ? 18.377 50.997 79.429 1.000 25.905 188 ASP EEE O 1
ATOM 20813 N N . ILE E 1 207 ? 17.377 49.016 79.529 1.000 25.720 189 ILE EEE N 1
ATOM 20814 C CA . ILE E 1 207 ? 18.250 48.506 80.605 1.000 25.960 189 ILE EEE CA 1
ATOM 20815 C C . ILE E 1 207 ? 19.699 48.555 80.119 1.000 26.205 189 ILE EEE C 1
ATOM 20816 O O . ILE E 1 207 ? 20.554 49.062 80.896 1.000 23.620 189 ILE EEE O 1
ATOM 20832 N N . ALA E 1 208 ? 19.959 48.154 78.860 1.000 26.287 190 ALA EEE N 1
ATOM 20833 C CA . ALA E 1 208 ? 21.335 48.135 78.315 1.000 26.154 190 ALA EEE CA 1
ATOM 20834 C C . ALA E 1 208 ? 21.932 49.532 78.484 1.000 26.640 190 ALA EEE C 1
ATOM 20835 O O . ALA E 1 208 ? 23.088 49.627 78.973 1.000 28.688 190 ALA EEE O 1
ATOM 20842 N N . GLU E 1 209 ? 21.197 50.580 78.117 1.000 25.879 191 GLU EEE N 1
ATOM 20843 C CA . GLU E 1 209 ? 21.702 51.978 78.224 1.000 26.226 191 GLU EEE CA 1
ATOM 20844 C C . GLU E 1 209 ? 22.069 52.356 79.690 1.000 25.376 191 GLU EEE C 1
ATOM 20845 O O . GLU E 1 209 ? 23.101 52.991 79.942 1.000 23.741 191 GLU EEE O 1
ATOM 20857 N N . TYR E 1 210 ? 21.244 52.020 80.671 1.000 25.565 192 TYR EEE N 1
ATOM 20858 C CA . TYR E 1 210 ? 21.622 52.322 82.078 1.000 25.173 192 TYR EEE CA 1
ATOM 20859 C C . TYR E 1 210 ? 22.815 51.459 82.495 1.000 24.832 192 TYR EEE C 1
ATOM 20860 O O . TYR E 1 210 ? 23.667 51.897 83.261 1.000 25.505 192 TYR EEE O 1
ATOM 20878 N N . VAL E 1 211 ? 22.861 50.217 82.025 1.000 25.545 193 VAL EEE N 1
ATOM 20879 C CA . VAL E 1 211 ? 24.012 49.314 82.276 1.000 25.281 193 VAL EEE CA 1
ATOM 20880 C C . VAL E 1 211 ? 25.254 49.925 81.609 1.000 25.792 193 VAL EEE C 1
ATOM 20881 O O . VAL E 1 211 ? 26.327 49.895 82.229 1.000 28.453 193 VAL EEE O 1
ATOM 20894 N N . ARG E 1 212 ? 25.103 50.578 80.465 1.000 25.363 194 ARG EEE N 1
ATOM 20895 C CA . ARG E 1 212 ? 26.244 51.139 79.690 1.000 26.776 194 ARG EEE CA 1
ATOM 20896 C C . ARG E 1 212 ? 26.849 52.230 80.563 1.000 27.159 194 ARG EEE C 1
ATOM 20897 O O . ARG E 1 212 ? 28.044 52.126 80.896 1.000 27.052 194 ARG EEE O 1
ATOM 20918 N N . VAL E 1 213 ? 26.027 53.196 80.969 1.000 27.643 195 VAL EEE N 1
ATOM 20919 C CA . VAL E 1 213 ? 26.538 54.379 81.701 1.000 26.977 195 VAL EEE CA 1
ATOM 20920 C C . VAL E 1 213 ? 27.020 53.990 83.095 1.000 27.590 195 VAL EEE C 1
ATOM 20921 O O . VAL E 1 213 ? 28.042 54.578 83.532 1.000 28.007 195 VAL EEE O 1
ATOM 20934 N N . ASN E 1 214 ? 26.383 53.041 83.775 1.000 27.768 196 ASN EEE N 1
ATOM 20935 C CA . ASN E 1 214 ? 26.835 52.671 85.144 1.000 28.251 196 ASN EEE CA 1
ATOM 20936 C C . ASN E 1 214 ? 28.025 51.705 85.058 1.000 27.759 196 ASN EEE C 1
ATOM 20937 O O . ASN E 1 214 ? 28.654 51.475 86.077 1.000 27.176 196 ASN EEE O 1
ATOM 20948 N N . SER E 1 215 ? 28.382 51.246 83.852 1.000 27.997 197 SER EEE N 1
ATOM 20949 C CA . SER E 1 215 ? 29.579 50.419 83.569 1.000 28.099 197 SER EEE CA 1
ATOM 20950 C C . SER E 1 215 ? 30.820 51.247 83.199 1.000 28.437 197 SER EEE C 1
ATOM 20951 O O . SER E 1 215 ? 31.917 50.658 83.146 1.000 29.454 197 SER EEE O 1
ATOM 20959 N N . LEU E 1 216 ? 30.674 52.529 82.875 1.000 27.785 198 LEU EEE N 1
ATOM 20960 C CA . LEU E 1 216 ? 31.819 53.455 82.739 1.000 28.340 198 LEU EEE CA 1
ATOM 20961 C C . LEU E 1 216 ? 32.585 53.503 84.069 1.000 28.810 198 LEU EEE C 1
ATOM 20962 O O . LEU E 1 216 ? 32.013 53.699 85.139 1.000 28.674 198 LEU EEE O 1
ATOM 20978 N N . PRO E 1 217 ? 33.908 53.271 84.060 1.000 28.437 199 PRO EEE N 1
ATOM 20979 C CA . PRO E 1 217 ? 34.691 53.323 85.289 1.000 28.782 199 PRO EEE CA 1
ATOM 20980 C C . PRO E 1 217 ? 34.396 54.618 86.054 1.000 29.486 199 PRO EEE C 1
ATOM 20981 O O . PRO E 1 217 ? 34.386 55.650 85.438 1.000 29.342 199 PRO EEE O 1
ATOM 20992 N N . GLY E 1 218 ? 34.074 54.507 87.356 1.000 29.981 200 GLY EEE N 1
ATOM 20993 C CA . GLY E 1 218 ? 33.734 55.658 88.208 1.000 30.746 200 GLY EEE CA 1
ATOM 20994 C C . GLY E 1 218 ? 32.228 55.962 88.327 1.000 31.524 200 GLY EEE C 1
ATOM 20995 O O . GLY E 1 218 ? 31.882 56.799 89.233 1.000 32.228 200 GLY EEE O 1
ATOM 20999 N N . SER E 1 219 ? 31.339 55.422 87.474 1.000 29.247 201 SER EEE N 1
ATOM 21000 C CA . SER E 1 219 ? 29.874 55.662 87.647 1.000 29.113 201 SER EEE CA 1
ATOM 21001 C C . SER E 1 219 ? 29.368 55.037 88.958 1.000 28.039 201 SER EEE C 1
ATOM 21002 O O . SER E 1 219 ? 28.593 55.676 89.675 1.000 27.765 201 SER EEE O 1
ATOM 21010 N N . ILE E 1 220 ? 29.776 53.821 89.272 1.000 26.877 202 ILE EEE N 1
ATOM 21011 C CA . ILE E 1 220 ? 29.263 53.112 90.477 1.000 26.747 202 ILE EEE CA 1
ATOM 21012 C C . ILE E 1 220 ? 29.906 53.789 91.693 1.000 28.236 202 ILE EEE C 1
ATOM 21013 O O . ILE E 1 220 ? 29.222 53.975 92.732 1.000 29.154 202 ILE EEE O 1
ATOM 21029 N N . ARG E 1 221 ? 31.183 54.131 91.587 1.000 29.285 203 ARG EEE N 1
ATOM 21030 C CA . ARG E 1 221 ? 31.915 54.847 92.668 1.000 32.332 203 ARG EEE CA 1
ATOM 21031 C C . ARG E 1 221 ? 31.174 56.146 93.000 1.000 32.731 203 ARG EEE C 1
ATOM 21032 O O . ARG E 1 221 ? 30.815 56.347 94.182 1.000 33.777 203 ARG EEE O 1
ATOM 21053 N N . SER E 1 222 ? 30.904 56.976 91.992 1.000 31.743 204 SER EEE N 1
ATOM 21054 C CA . SER E 1 222 ? 30.125 58.227 92.162 1.000 31.484 204 SER EEE CA 1
ATOM 21055 C C . SER E 1 222 ? 28.730 57.932 92.757 1.000 31.811 204 SER EEE C 1
ATOM 21056 O O . SER E 1 222 ? 28.275 58.686 93.658 1.000 32.022 204 SER EEE O 1
ATOM 21064 N N . GLY E 1 223 ? 28.053 56.915 92.244 1.000 29.968 205 GLY EEE N 1
ATOM 21065 C CA . GLY E 1 223 ? 26.719 56.554 92.737 1.000 30.812 205 GLY EEE CA 1
ATOM 21066 C C . GLY E 1 223 ? 26.804 56.360 94.232 1.000 30.756 205 GLY EEE C 1
ATOM 21067 O O . GLY E 1 223 ? 26.006 56.944 94.969 1.000 32.216 205 GLY EEE O 1
ATOM 21071 N N . CYS E 1 224 ? 27.786 55.591 94.668 1.000 30.166 206 CYS EEE N 1
ATOM 21072 C CA . CYS E 1 224 ? 27.826 55.161 96.067 1.000 32.701 206 CYS EEE CA 1
ATOM 21073 C C . CYS E 1 224 ? 28.076 56.386 96.950 1.000 33.877 206 CYS EEE C 1
ATOM 21074 O O . CYS E 1 224 ? 27.627 56.381 98.134 1.000 35.030 206 CYS EEE O 1
ATOM 21082 N N . GLN E 1 225 ? 28.693 57.409 96.359 1.000 33.431 207 GLN EEE N 1
ATOM 21083 C CA . GLN E 1 225 ? 29.081 58.679 97.014 1.000 33.536 207 GLN EEE CA 1
ATOM 21084 C C . GLN E 1 225 ? 27.817 59.528 97.200 1.000 33.886 207 GLN EEE C 1
ATOM 21085 O O . GLN E 1 225 ? 27.665 60.221 98.266 1.000 36.097 207 GLN EEE O 1
ATOM 21099 N N . TRP E 1 226 ? 26.894 59.442 96.255 1.000 32.301 208 TRP EEE N 1
ATOM 21100 C CA . TRP E 1 226 ? 25.586 60.116 96.368 1.000 32.326 208 TRP EEE CA 1
ATOM 21101 C C . TRP E 1 226 ? 24.936 59.647 97.662 1.000 32.608 208 TRP EEE C 1
ATOM 21102 O O . TRP E 1 226 ? 24.400 60.535 98.364 1.000 34.133 208 TRP EEE O 1
ATOM 21123 N N . TYR E 1 227 ? 24.979 58.336 97.952 1.000 32.388 209 TYR EEE N 1
ATOM 21124 C CA . TYR E 1 227 ? 24.347 57.687 99.151 1.000 33.147 209 TYR EEE CA 1
ATOM 21125 C C . TYR E 1 227 ? 25.187 57.953 100.408 1.000 34.094 209 TYR EEE C 1
ATOM 21126 O O . TYR E 1 227 ? 24.606 58.220 101.451 1.000 36.300 209 TYR EEE O 1
ATOM 21144 N N . ALA E 1 228 ? 26.522 57.945 100.303 1.000 34.177 210 ALA EEE N 1
ATOM 21145 C CA . ALA E 1 228 ? 27.466 58.127 101.435 1.000 34.822 210 ALA EEE CA 1
ATOM 21146 C C . ALA E 1 228 ? 27.312 59.546 101.981 1.000 36.700 210 ALA EEE C 1
ATOM 21147 O O . ALA E 1 228 ? 27.098 59.719 103.228 1.000 38.294 210 ALA EEE O 1
ATOM 21154 N N . THR E 1 229 ? 27.363 60.537 101.097 1.000 35.144 211 THR EEE N 1
ATOM 21155 C CA . THR E 1 229 ? 27.022 61.927 101.475 1.000 36.085 211 THR EEE CA 1
ATOM 21156 C C . THR E 1 229 ? 25.544 61.987 101.916 1.000 36.537 211 THR EEE C 1
ATOM 21157 O O . THR E 1 229 ? 25.250 62.689 102.927 1.000 37.380 211 THR EEE O 1
ATOM 21168 N N . GLY E 1 230 ? 24.665 61.277 101.188 1.000 35.593 212 GLY EEE N 1
ATOM 21169 C CA . GLY E 1 230 ? 23.216 61.132 101.473 1.000 35.809 212 GLY EEE CA 1
ATOM 21170 C C . GLY E 1 230 ? 22.926 60.875 102.947 1.000 37.000 212 GLY EEE C 1
ATOM 21171 O O . GLY E 1 230 ? 21.922 61.371 103.441 1.000 37.851 212 GLY EEE O 1
ATOM 21175 N N . LEU E 1 231 ? 23.794 60.127 103.613 1.000 37.720 213 LEU EEE N 1
ATOM 21176 C CA . LEU E 1 231 ? 23.627 59.688 105.009 1.000 39.455 213 LEU EEE CA 1
ATOM 21177 C C . LEU E 1 231 ? 24.543 60.492 105.951 1.000 40.876 213 LEU EEE C 1
ATOM 21178 O O . LEU E 1 231 ? 24.516 60.196 107.167 1.000 41.396 213 LEU EEE O 1
ATOM 21194 N N . ARG E 1 232 ? 25.245 61.518 105.456 1.000 40.142 214 ARG EEE N 1
ATOM 21195 C CA . ARG E 1 232 ? 26.254 62.244 106.265 1.000 41.558 214 ARG EEE CA 1
ATOM 21196 C C . ARG E 1 232 ? 26.061 63.745 106.080 1.000 42.645 214 ARG EEE C 1
ATOM 21197 O O . ARG E 1 232 ? 25.150 64.246 106.734 1.000 44.519 214 ARG EEE O 1
ATOM 21218 N N . GLU E 1 233 ? 26.876 64.437 105.273 1.000 42.483 215 GLU EEE N 1
ATOM 21219 C CA . GLU E 1 233 ? 26.734 65.906 105.089 1.000 43.575 215 GLU EEE CA 1
ATOM 21220 C C . GLU E 1 233 ? 25.282 66.233 104.742 1.000 41.295 215 GLU EEE C 1
ATOM 21221 O O . GLU E 1 233 ? 24.800 67.215 105.330 1.000 43.490 215 GLU EEE O 1
ATOM 21233 N N . ASP E 1 234 ? 24.637 65.523 103.806 1.000 37.528 216 ASP EEE N 1
ATOM 21234 C CA . ASP E 1 234 ? 23.276 65.915 103.377 1.000 37.091 216 ASP EEE CA 1
ATOM 21235 C C . ASP E 1 234 ? 22.356 65.971 104.605 1.000 38.132 216 ASP EEE C 1
ATOM 21236 O O . ASP E 1 234 ? 21.455 66.784 104.601 1.000 38.606 216 ASP EEE O 1
ATOM 21245 N N . THR E 1 235 ? 22.556 65.118 105.603 1.000 38.759 217 THR EEE N 1
ATOM 21246 C CA . THR E 1 235 ? 21.655 65.049 106.778 1.000 41.212 217 THR EEE CA 1
ATOM 21247 C C . THR E 1 235 ? 21.837 66.307 107.618 1.000 42.985 217 THR EEE C 1
ATOM 21248 O O . THR E 1 235 ? 20.838 66.711 108.229 1.000 43.991 217 THR EEE O 1
ATOM 21259 N N . GLU E 1 236 ? 23.033 66.896 107.628 1.000 44.430 218 GLU EEE N 1
ATOM 21260 C CA . GLU E 1 236 ? 23.334 68.140 108.397 1.000 46.851 218 GLU EEE CA 1
ATOM 21261 C C . GLU E 1 236 ? 22.808 69.333 107.596 1.000 45.050 218 GLU EEE C 1
ATOM 21262 O O . GLU E 1 236 ? 22.310 70.278 108.165 1.000 46.026 218 GLU EEE O 1
ATOM 21274 N N . ASN E 1 237 ? 22.924 69.286 106.288 1.000 43.041 219 ASN EEE N 1
ATOM 21275 C CA . ASN E 1 237 ? 22.407 70.382 105.440 1.000 42.890 219 ASN EEE CA 1
ATOM 21276 C C . ASN E 1 237 ? 20.878 70.437 105.573 1.000 42.831 219 ASN EEE C 1
ATOM 21277 O O . ASN E 1 237 ? 20.359 71.591 105.674 1.000 42.029 219 ASN EEE O 1
ATOM 21288 N N . LEU E 1 238 ? 20.200 69.266 105.573 1.000 41.802 220 LEU EEE N 1
ATOM 21289 C CA . LEU E 1 238 ? 18.715 69.173 105.692 1.000 42.969 220 LEU EEE CA 1
ATOM 21290 C C . LEU E 1 238 ? 18.296 69.693 107.081 1.000 45.013 220 LEU EEE C 1
ATOM 21291 O O . LEU E 1 238 ? 17.389 70.497 107.096 1.000 46.391 220 LEU EEE O 1
ATOM 21307 N N . ALA E 1 239 ? 18.947 69.322 108.192 1.000 46.107 221 ALA EEE N 1
ATOM 21308 C CA . ALA E 1 239 ? 18.598 69.854 109.547 1.000 50.127 221 ALA EEE CA 1
ATOM 21309 C C . ALA E 1 239 ? 18.735 71.390 109.586 1.000 51.785 221 ALA EEE C 1
ATOM 21310 O O . ALA E 1 239 ? 18.043 71.986 110.423 1.000 51.641 221 ALA EEE O 1
ATOM 21317 N N . LYS E 1 240 ? 19.532 72.015 108.694 1.000 52.098 222 LYS EEE N 1
ATOM 21318 C CA . LYS E 1 240 ? 19.652 73.499 108.623 1.000 54.340 222 LYS EEE CA 1
ATOM 21319 C C . LYS E 1 240 ? 18.747 74.102 107.539 1.000 52.721 222 LYS EEE C 1
ATOM 21320 O O . LYS E 1 240 ? 18.550 75.289 107.577 1.000 54.057 222 LYS EEE O 1
ATOM 21339 N N . ALA E 1 241 ? 18.114 73.340 106.660 1.000 51.206 223 ALA EEE N 1
ATOM 21340 C CA . ALA E 1 241 ? 17.250 73.926 105.607 1.000 50.335 223 ALA EEE CA 1
ATOM 21341 C C . ALA E 1 241 ? 15.819 74.191 106.145 1.000 51.074 223 ALA EEE C 1
ATOM 21342 O O . ALA E 1 241 ? 14.851 73.559 105.662 1.000 49.976 223 ALA EEE O 1
ATOM 21349 N N . THR E 1 242 ? 15.699 75.140 107.084 1.000 52.313 224 THR EEE N 1
ATOM 21350 C CA . THR E 1 242 ? 14.493 75.457 107.890 1.000 53.111 224 THR EEE CA 1
ATOM 21351 C C . THR E 1 242 ? 13.745 76.652 107.284 1.000 53.833 224 THR EEE C 1
ATOM 21352 O O . THR E 1 242 ? 12.617 76.945 107.728 1.000 54.172 224 THR EEE O 1
ATOM 21363 N N . ASP E 1 243 ? 14.383 77.351 106.351 1.000 53.912 225 ASP EEE N 1
ATOM 21364 C CA . ASP E 1 243 ? 13.815 78.533 105.659 1.000 54.989 225 ASP EEE CA 1
ATOM 21365 C C . ASP E 1 243 ? 13.012 78.036 104.448 1.000 52.882 225 ASP EEE C 1
ATOM 21366 O O . ASP E 1 243 ? 13.629 77.688 103.444 1.000 50.994 225 ASP EEE O 1
ATOM 21375 N N . LYS E 1 244 ? 11.686 77.989 104.551 1.000 52.259 226 LYS EEE N 1
ATOM 21376 C CA . LYS E 1 244 ? 10.773 77.389 103.537 1.000 50.938 226 LYS EEE CA 1
ATOM 21377 C C . LYS E 1 244 ? 10.890 78.126 102.201 1.000 49.247 226 LYS EEE C 1
ATOM 21378 O O . LYS E 1 244 ? 10.949 79.369 102.221 1.000 49.660 226 LYS EEE O 1
ATOM 21397 N N . LEU E 1 245 ? 10.923 77.366 101.099 1.000 47.302 227 LEU EEE N 1
ATOM 21398 C CA . LEU E 1 245 ? 10.767 77.868 99.703 1.000 46.540 227 LEU EEE CA 1
ATOM 21399 C C . LEU E 1 245 ? 9.433 78.612 99.587 1.000 47.829 227 LEU EEE C 1
ATOM 21400 O O . LEU E 1 245 ? 8.431 78.077 100.154 1.000 46.750 227 LEU EEE O 1
ATOM 21416 N N . THR E 1 246 ? 9.404 79.749 98.869 1.000 47.352 228 THR EEE N 1
ATOM 21417 C CA . THR E 1 246 ? 8.187 80.571 98.649 1.000 48.656 228 THR EEE CA 1
ATOM 21418 C C . THR E 1 246 ? 7.596 80.309 97.255 1.000 47.600 228 THR EEE C 1
ATOM 21419 O O . THR E 1 246 ? 6.417 80.622 97.029 1.000 49.134 228 THR EEE O 1
ATOM 21430 N N . ILE E 1 247 ? 8.364 79.712 96.364 1.000 46.455 229 ILE EEE N 1
ATOM 21431 C CA . ILE E 1 247 ? 7.988 79.468 94.939 1.000 45.520 229 ILE EEE CA 1
ATOM 21432 C C . ILE E 1 247 ? 6.964 78.341 94.868 1.000 44.779 229 ILE EEE C 1
ATOM 21433 O O . ILE E 1 247 ? 6.944 77.476 95.738 1.000 44.750 229 ILE EEE O 1
ATOM 21449 N N . PRO E 1 248 ? 6.098 78.305 93.831 1.000 43.586 230 PRO EEE N 1
ATOM 21450 C CA . PRO E 1 248 ? 5.198 77.173 93.630 1.000 42.446 230 PRO EEE CA 1
ATOM 21451 C C . PRO E 1 248 ? 5.936 75.838 93.526 1.000 41.360 230 PRO EEE C 1
ATOM 21452 O O . PRO E 1 248 ? 6.933 75.768 92.875 1.000 42.346 230 PRO EEE O 1
ATOM 21463 N N . VAL E 1 249 ? 5.391 74.810 94.186 1.000 41.700 231 VAL EEE N 1
ATOM 21464 C CA . VAL E 1 249 ? 5.951 73.432 94.267 1.000 39.776 231 VAL EEE CA 1
ATOM 21465 C C . VAL E 1 249 ? 4.830 72.406 94.073 1.000 40.563 231 VAL EEE C 1
ATOM 21466 O O . VAL E 1 249 ? 3.801 72.478 94.787 1.000 43.680 231 VAL EEE O 1
ATOM 21479 N N . ILE E 1 250 ? 5.062 71.425 93.198 1.000 39.159 232 ILE EEE N 1
ATOM 21480 C CA . ILE E 1 250 ? 4.229 70.204 93.097 1.000 37.537 232 ILE EEE CA 1
ATOM 21481 C C . ILE E 1 250 ? 5.103 68.988 93.358 1.000 35.757 232 ILE EEE C 1
ATOM 21482 O O . ILE E 1 250 ? 6.263 68.933 92.892 1.000 35.557 232 ILE EEE O 1
ATOM 21498 N N . ALA E 1 251 ? 4.520 68.053 94.091 1.000 35.213 233 ALA EEE N 1
ATOM 21499 C CA . ALA E 1 251 ? 5.159 66.814 94.559 1.000 34.140 233 ALA EEE CA 1
ATOM 21500 C C . ALA E 1 251 ? 4.213 65.644 94.335 1.000 33.262 233 ALA EEE C 1
ATOM 21501 O O . ALA E 1 251 ? 3.128 65.560 95.001 1.000 34.119 233 ALA EEE O 1
ATOM 21508 N N . TRP E 1 252 ? 4.656 64.768 93.446 1.000 32.327 234 TRP EEE N 1
ATOM 21509 C CA . TRP E 1 252 ? 3.956 63.546 93.020 1.000 32.390 234 TRP EEE CA 1
ATOM 21510 C C . TRP E 1 252 ? 4.862 62.331 93.209 1.000 31.739 234 TRP EEE C 1
ATOM 21511 O O . TRP E 1 252 ? 6.005 62.288 92.605 1.000 29.607 234 TRP EEE O 1
ATOM 21532 N N . GLY E 1 253 ? 4.318 61.348 93.940 1.000 32.414 235 GLY EEE N 1
ATOM 21533 C CA . GLY E 1 253 ? 4.887 60.005 94.159 1.000 31.880 235 GLY EEE CA 1
ATOM 21534 C C . GLY E 1 253 ? 4.038 58.922 93.520 1.000 32.131 235 GLY EEE C 1
ATOM 21535 O O . GLY E 1 253 ? 2.852 59.123 93.373 1.000 34.125 235 GLY EEE O 1
ATOM 21539 N N . GLY E 1 254 ? 4.658 57.810 93.150 1.000 32.101 236 GLY EEE N 1
ATOM 21540 C CA . GLY E 1 254 ? 3.987 56.591 92.696 1.000 32.184 236 GLY EEE CA 1
ATOM 21541 C C . GLY E 1 254 ? 3.193 55.988 93.817 1.000 33.042 236 GLY EEE C 1
ATOM 21542 O O . GLY E 1 254 ? 3.732 55.887 94.953 1.000 35.490 236 GLY EEE O 1
ATOM 21546 N N . SER E 1 255 ? 1.940 55.639 93.538 1.000 32.975 237 SER EEE N 1
ATOM 21547 C CA . SER E 1 255 ? 1.092 54.842 94.454 1.000 33.978 237 SER EEE CA 1
ATOM 21548 C C . SER E 1 255 ? 1.928 53.710 95.034 1.000 32.576 237 SER EEE C 1
ATOM 21549 O O . SER E 1 255 ? 1.681 53.368 96.159 1.000 31.436 237 SER EEE O 1
ATOM 21557 N N . HIS E 1 256 ? 2.823 53.113 94.241 1.000 31.268 238 HIS EEE N 1
ATOM 21558 C CA . HIS E 1 256 ? 3.460 51.821 94.600 1.000 31.275 238 HIS EEE CA 1
ATOM 21559 C C . HIS E 1 256 ? 4.909 52.040 94.989 1.000 31.477 238 HIS EEE C 1
ATOM 21560 O O . HIS E 1 256 ? 5.644 51.035 95.040 1.000 32.100 238 HIS EEE O 1
ATOM 21575 N N . PHE E 1 257 ? 5.276 53.279 95.306 1.000 32.178 239 PHE EEE N 1
ATOM 21576 C CA . PHE E 1 257 ? 6.539 53.577 96.029 1.000 32.042 239 PHE EEE CA 1
ATOM 21577 C C . PHE E 1 257 ? 6.270 54.580 97.165 1.000 34.442 239 PHE EEE C 1
ATOM 21578 O O . PHE E 1 257 ? 5.735 54.104 98.232 1.000 34.193 239 PHE EEE O 1
ATOM 21595 N N . LEU E 1 258 ? 6.562 55.885 97.003 1.000 35.838 240 LEU EEE N 1
ATOM 21596 C CA . LEU E 1 258 ? 6.461 56.857 98.140 1.000 37.058 240 LEU EEE CA 1
ATOM 21597 C C . LEU E 1 258 ? 5.032 57.362 98.339 1.000 38.087 240 LEU EEE C 1
ATOM 21598 O O . LEU E 1 258 ? 4.750 57.834 99.457 1.000 39.103 240 LEU EEE O 1
ATOM 21614 N N . GLY E 1 259 ? 4.191 57.368 97.305 1.000 37.730 241 GLY EEE N 1
ATOM 21615 C CA . GLY E 1 259 ? 2.789 57.818 97.458 1.000 37.624 241 GLY EEE CA 1
ATOM 21616 C C . GLY E 1 259 ? 2.638 59.335 97.572 1.000 37.016 241 GLY EEE C 1
ATOM 21617 O O . GLY E 1 259 ? 3.228 60.080 96.763 1.000 35.102 241 GLY EEE O 1
ATOM 21621 N N . ASP E 1 260 ? 1.801 59.762 98.519 1.000 37.933 242 ASP EEE N 1
ATOM 21622 C CA . ASP E 1 260 ? 1.372 61.165 98.766 1.000 39.103 242 ASP EEE CA 1
ATOM 21623 C C . ASP E 1 260 ? 2.529 61.887 99.455 1.000 39.242 242 ASP EEE C 1
ATOM 21624 O O . ASP E 1 260 ? 2.515 61.966 100.686 1.000 40.987 242 ASP EEE O 1
ATOM 21633 N N . ILE E 1 261 ? 3.506 62.380 98.688 1.000 38.368 243 ILE EEE N 1
ATOM 21634 C CA . ILE E 1 261 ? 4.704 63.084 99.239 1.000 38.459 243 ILE EEE CA 1
ATOM 21635 C C . ILE E 1 261 ? 4.418 64.567 99.549 1.000 40.596 243 ILE EEE C 1
ATOM 21636 O O . ILE E 1 261 ? 5.310 65.238 100.062 1.000 42.369 243 ILE EEE O 1
ATOM 21652 N N . ARG E 1 262 ? 3.222 65.076 99.283 1.000 42.582 244 ARG EEE N 1
ATOM 21653 C CA . ARG E 1 262 ? 2.857 66.448 99.675 1.000 45.051 244 ARG EEE CA 1
ATOM 21654 C C . ARG E 1 262 ? 3.363 66.764 101.075 1.000 44.633 244 ARG EEE C 1
ATOM 21655 O O . ARG E 1 262 ? 3.954 67.819 101.217 1.000 43.930 244 ARG EEE O 1
ATOM 21676 N N . PRO E 1 263 ? 3.073 65.979 102.148 1.000 45.425 245 PRO EEE N 1
ATOM 21677 C CA . PRO E 1 263 ? 3.403 66.408 103.507 1.000 47.153 245 PRO EEE CA 1
ATOM 21678 C C . PRO E 1 263 ? 4.921 66.496 103.696 1.000 46.919 245 PRO EEE C 1
ATOM 21679 O O . PRO E 1 263 ? 5.366 67.423 104.346 1.000 49.961 245 PRO EEE O 1
ATOM 21690 N N . ALA E 1 264 ? 5.707 65.619 103.083 1.000 45.169 246 ALA EEE N 1
ATOM 21691 C CA . ALA E 1 264 ? 7.174 65.721 103.230 1.000 44.130 246 ALA EEE CA 1
ATOM 21692 C C . ALA E 1 264 ? 7.654 67.092 102.726 1.000 43.627 246 ALA EEE C 1
ATOM 21693 O O . ALA E 1 264 ? 8.568 67.647 103.373 1.000 43.903 246 ALA EEE O 1
ATOM 21700 N N . TRP E 1 265 ? 7.040 67.627 101.663 1.000 41.481 247 TRP EEE N 1
ATOM 21701 C CA . TRP E 1 265 ? 7.517 68.841 100.949 1.000 41.009 247 TRP EEE CA 1
ATOM 21702 C C . TRP E 1 265 ? 6.957 70.082 101.631 1.000 43.066 247 TRP EEE C 1
ATOM 21703 O O . TRP E 1 265 ? 7.612 71.131 101.559 1.000 43.214 247 TRP EEE O 1
ATOM 21724 N N . GLN E 1 266 ? 5.805 69.952 102.273 1.000 45.391 248 GLN EEE N 1
ATOM 21725 C CA . GLN E 1 266 ? 5.145 71.040 103.047 1.000 49.424 248 GLN EEE CA 1
ATOM 21726 C C . GLN E 1 266 ? 5.987 71.421 104.276 1.000 50.277 248 GLN EEE C 1
ATOM 21727 O O . GLN E 1 266 ? 5.794 72.534 104.825 1.000 50.542 248 GLN EEE O 1
ATOM 21741 N N . GLU E 1 267 ? 6.882 70.536 104.703 1.000 50.054 249 GLU EEE N 1
ATOM 21742 C CA . GLU E 1 267 ? 7.885 70.837 105.750 1.000 52.141 249 GLU EEE CA 1
ATOM 21743 C C . GLU E 1 267 ? 8.879 71.887 105.244 1.000 51.430 249 GLU EEE C 1
ATOM 21744 O O . GLU E 1 267 ? 9.432 72.582 106.106 1.000 52.585 249 GLU EEE O 1
ATOM 21756 N N . VAL E 1 268 ? 9.113 72.015 103.930 1.000 48.226 250 VAL EEE N 1
ATOM 21757 C CA . VAL E 1 268 ? 10.241 72.849 103.429 1.000 47.946 250 VAL EEE CA 1
ATOM 21758 C C . VAL E 1 268 ? 9.769 73.897 102.429 1.000 47.416 250 VAL EEE C 1
ATOM 21759 O O . VAL E 1 268 ? 10.626 74.619 101.899 1.000 46.358 250 VAL EEE O 1
ATOM 21772 N N . ALA E 1 269 ? 8.467 74.016 102.228 1.000 47.782 251 ALA EEE N 1
ATOM 21773 C CA . ALA E 1 269 ? 7.884 74.796 101.116 1.000 48.404 251 ALA EEE CA 1
ATOM 21774 C C . ALA E 1 269 ? 6.461 75.196 101.496 1.000 50.486 251 ALA EEE C 1
ATOM 21775 O O . ALA E 1 269 ? 5.725 74.278 101.847 1.000 51.392 251 ALA EEE O 1
ATOM 21782 N N . GLU E 1 270 ? 6.104 76.480 101.392 1.000 52.368 252 GLU EEE N 1
ATOM 21783 C CA . GLU E 1 270 ? 4.817 77.040 101.884 1.000 56.262 252 GLU EEE CA 1
ATOM 21784 C C . GLU E 1 270 ? 3.663 76.661 100.952 1.000 56.620 252 GLU EEE C 1
ATOM 21785 O O . GLU E 1 270 ? 2.560 76.439 101.511 1.000 57.183 252 GLU EEE O 1
ATOM 21797 N N . ASN E 1 271 ? 3.921 76.627 99.621 1.000 56.590 253 ASN EEE N 1
ATOM 21798 C CA . ASN E 1 271 ? 2.938 76.443 98.505 1.000 56.508 253 ASN EEE CA 1
ATOM 21799 C C . ASN E 1 271 ? 3.190 75.102 97.778 1.000 53.439 253 ASN EEE C 1
ATOM 21800 O O . ASN E 1 271 ? 3.974 75.067 96.797 1.000 51.890 253 ASN EEE O 1
ATOM 21811 N N . VAL E 1 272 ? 2.522 74.033 98.225 1.000 52.084 254 VAL EEE N 1
ATOM 21812 C CA . VAL E 1 272 ? 2.723 72.635 97.735 1.000 50.634 254 VAL EEE CA 1
ATOM 21813 C C . VAL E 1 272 ? 1.368 72.027 97.340 1.000 49.286 254 VAL EEE C 1
ATOM 21814 O O . VAL E 1 272 ? 0.429 71.944 98.178 1.000 49.161 254 VAL EEE O 1
ATOM 21827 N N . GLU E 1 273 ? 1.284 71.608 96.087 1.000 47.267 255 GLU EEE N 1
ATOM 21828 C CA . GLU E 1 273 ? 0.141 70.857 95.519 1.000 46.828 255 GLU EEE CA 1
ATOM 21829 C C . GLU E 1 273 ? 0.708 69.499 95.074 1.000 44.018 255 GLU EEE C 1
ATOM 21830 O O . GLU E 1 273 ? 1.915 69.412 94.785 1.000 44.006 255 GLU EEE O 1
ATOM 21842 N N . GLY E 1 274 ? -0.125 68.474 94.979 1.000 42.632 256 GLY EEE N 1
ATOM 21843 C CA . GLY E 1 274 ? 0.281 67.185 94.415 1.000 41.549 256 GLY EEE CA 1
ATOM 21844 C C . GLY E 1 274 ? -0.560 66.051 94.933 1.000 42.067 256 GLY EEE C 1
ATOM 21845 O O . GLY E 1 274 ? -1.803 66.276 95.064 1.000 44.452 256 GLY EEE O 1
ATOM 21849 N N . GLY E 1 275 ? 0.104 64.906 95.191 1.000 40.595 257 GLY EEE N 1
ATOM 21850 C CA . GLY E 1 275 ? -0.480 63.627 95.653 1.000 39.692 257 GLY EEE CA 1
ATOM 21851 C C . GLY E 1 275 ? 0.307 62.426 95.153 1.000 38.198 257 GLY EEE C 1
ATOM 21852 O O . GLY E 1 275 ? 1.568 62.543 94.967 1.000 37.981 257 GLY EEE O 1
ATOM 21856 N N . ALA E 1 276 ? -0.409 61.336 94.878 1.000 37.730 258 ALA EEE N 1
ATOM 21857 C CA . ALA E 1 276 ? 0.110 60.022 94.421 1.000 37.300 258 ALA EEE CA 1
ATOM 21858 C C . ALA E 1 276 ? -0.368 59.750 92.992 1.000 36.565 258 ALA EEE C 1
ATOM 21859 O O . ALA E 1 276 ? -1.540 60.112 92.668 1.000 36.514 258 ALA EEE O 1
ATOM 21866 N N . VAL E 1 277 ? 0.501 59.162 92.163 1.000 35.464 259 VAL EEE N 1
ATOM 21867 C CA . VAL E 1 277 ? 0.155 58.697 90.774 1.000 35.026 259 VAL EEE CA 1
ATOM 21868 C C . VAL E 1 277 ? -0.387 57.250 90.787 1.000 35.669 259 VAL EEE C 1
ATOM 21869 O O . VAL E 1 277 ? 0.281 56.326 91.327 1.000 32.695 259 VAL EEE O 1
ATOM 21882 N N . GLU E 1 278 ? -1.551 57.024 90.168 1.000 37.480 260 GLU EEE N 1
ATOM 21883 C CA . GLU E 1 278 ? -2.256 55.722 90.288 1.000 39.394 260 GLU EEE CA 1
ATOM 21884 C C . GLU E 1 278 ? -1.486 54.615 89.531 1.000 36.458 260 GLU EEE C 1
ATOM 21885 O O . GLU E 1 278 ? -0.978 54.837 88.389 1.000 34.556 260 GLU EEE O 1
ATOM 21897 N N . ASN E 1 279 ? -1.340 53.472 90.205 1.000 35.788 261 ASN EEE N 1
ATOM 21898 C CA . ASN E 1 279 ? -0.682 52.235 89.703 1.000 35.490 261 ASN EEE CA 1
ATOM 21899 C C . ASN E 1 279 ? 0.626 52.592 89.018 1.000 35.145 261 ASN EEE C 1
ATOM 21900 O O . ASN E 1 279 ? 0.855 52.250 87.806 1.000 34.957 261 ASN EEE O 1
ATOM 21911 N N . CYS E 1 280 ? 1.497 53.159 89.848 1.000 34.065 262 CYS EEE N 1
ATOM 21912 C CA . CYS E 1 280 ? 2.799 53.711 89.440 1.000 32.461 262 CYS EEE CA 1
ATOM 21913 C C . CYS E 1 280 ? 3.801 53.416 90.555 1.000 32.304 262 CYS EEE C 1
ATOM 21914 O O . CYS E 1 280 ? 3.498 53.672 91.748 1.000 32.932 262 CYS EEE O 1
ATOM 21922 N N . GLY E 1 281 ? 4.967 52.913 90.151 1.000 31.347 263 GLY EEE N 1
ATOM 21923 C CA . GLY E 1 281 ? 6.153 52.795 91.008 1.000 30.052 263 GLY EEE CA 1
ATOM 21924 C C . GLY E 1 281 ? 6.977 54.059 91.076 1.000 29.303 263 GLY EEE C 1
ATOM 21925 O O . GLY E 1 281 ? 6.471 55.149 90.759 1.000 29.696 263 GLY EEE O 1
ATOM 21929 N N . HIS E 1 282 ? 8.219 53.880 91.506 1.000 29.236 264 HIS EEE N 1
ATOM 21930 C CA . HIS E 1 282 ? 9.252 54.920 91.707 1.000 30.691 264 HIS EEE CA 1
ATOM 21931 C C . HIS E 1 282 ? 9.577 55.635 90.407 1.000 29.883 264 HIS EEE C 1
ATOM 21932 O O . HIS E 1 282 ? 9.738 56.879 90.483 1.000 30.359 264 HIS EEE O 1
ATOM 21947 N N . PHE E 1 283 ? 9.607 54.918 89.279 1.000 29.509 265 PHE EEE N 1
ATOM 21948 C CA . PHE E 1 283 ? 10.169 55.465 88.004 1.000 29.531 265 PHE EEE CA 1
ATOM 21949 C C . PHE E 1 283 ? 9.068 56.141 87.212 1.000 29.382 265 PHE EEE C 1
ATOM 21950 O O . PHE E 1 283 ? 8.776 55.707 86.125 1.000 31.484 265 PHE EEE O 1
ATOM 21967 N N . VAL E 1 284 ? 8.540 57.243 87.743 1.000 30.330 266 VAL EEE N 1
ATOM 21968 C CA . VAL E 1 284 ? 7.329 57.939 87.218 1.000 31.959 266 VAL EEE CA 1
ATOM 21969 C C . VAL E 1 284 ? 7.562 58.420 85.769 1.000 31.223 266 VAL EEE C 1
ATOM 21970 O O . VAL E 1 284 ? 6.690 58.197 84.934 1.000 32.031 266 VAL EEE O 1
ATOM 21983 N N . PRO E 1 285 ? 8.664 59.134 85.404 1.000 30.012 267 PRO EEE N 1
ATOM 21984 C CA . PRO E 1 285 ? 8.879 59.596 84.029 1.000 29.200 267 PRO EEE CA 1
ATOM 21985 C C . PRO E 1 285 ? 8.787 58.511 82.949 1.000 28.618 267 PRO EEE C 1
ATOM 21986 O O . PRO E 1 285 ? 8.525 58.857 81.820 1.000 29.310 267 PRO EEE O 1
ATOM 21997 N N . GLU E 1 286 ? 9.035 57.253 83.337 1.000 28.298 268 GLU EEE N 1
ATOM 21998 C CA . GLU E 1 286 ? 9.067 56.062 82.451 1.000 28.371 268 GLU EEE CA 1
ATOM 21999 C C . GLU E 1 286 ? 7.835 55.160 82.610 1.000 28.048 268 GLU EEE C 1
ATOM 22000 O O . GLU E 1 286 ? 7.420 54.629 81.587 1.000 28.286 268 GLU EEE O 1
ATOM 22012 N N . GLU E 1 287 ? 7.313 54.925 83.818 1.000 28.253 269 GLU EEE N 1
ATOM 22013 C CA . GLU E 1 287 ? 6.088 54.084 83.976 1.000 28.493 269 GLU EEE CA 1
ATOM 22014 C C . GLU E 1 287 ? 4.853 54.844 83.488 1.000 29.793 269 GLU EEE C 1
ATOM 22015 O O . GLU E 1 287 ? 3.892 54.198 82.999 1.000 30.470 269 GLU EEE O 1
ATOM 22027 N N . LYS E 1 288 ? 4.858 56.164 83.703 1.000 31.455 270 LYS EEE N 1
ATOM 22028 C CA . LYS E 1 288 ? 3.740 57.099 83.427 1.000 30.935 270 LYS EEE CA 1
ATOM 22029 C C . LYS E 1 288 ? 4.267 58.359 82.763 1.000 29.181 270 LYS EEE C 1
ATOM 22030 O O . LYS E 1 288 ? 4.047 59.419 83.326 1.000 27.860 270 LYS EEE O 1
ATOM 22049 N N . PRO E 1 289 ? 4.878 58.311 81.550 1.000 28.078 271 PRO EEE N 1
ATOM 22050 C CA . PRO E 1 289 ? 5.352 59.524 80.869 1.000 28.420 271 PRO EEE CA 1
ATOM 22051 C C . PRO E 1 289 ? 4.250 60.568 80.616 1.000 28.878 271 PRO EEE C 1
ATOM 22052 O O . PRO E 1 289 ? 4.481 61.755 80.793 1.000 28.669 271 PRO EEE O 1
ATOM 22063 N N . GLN E 1 290 ? 3.043 60.133 80.235 1.000 31.023 272 GLN EEE N 1
ATOM 22064 C CA . GLN E 1 290 ? 1.946 61.071 79.872 1.000 31.901 272 GLN EEE CA 1
ATOM 22065 C C . GLN E 1 290 ? 1.544 61.888 81.099 1.000 33.414 272 GLN EEE C 1
ATOM 22066 O O . GLN E 1 290 ? 1.245 63.113 80.953 1.000 33.992 272 GLN EEE O 1
ATOM 22080 N N . PHE E 1 291 ? 1.580 61.281 82.289 1.000 33.052 273 PHE EEE N 1
ATOM 22081 C CA . PHE E 1 291 ? 1.188 61.980 83.539 1.000 33.269 273 PHE EEE CA 1
ATOM 22082 C C . PHE E 1 291 ? 2.167 63.121 83.818 1.000 31.469 273 PHE EEE C 1
ATOM 22083 O O . PHE E 1 291 ? 1.745 64.258 84.224 1.000 30.672 273 PHE EEE O 1
ATOM 22100 N N . VAL E 1 292 ? 3.462 62.832 83.648 1.000 31.186 274 VAL EEE N 1
ATOM 22101 C CA . VAL E 1 292 ? 4.556 63.819 83.899 1.000 30.408 274 VAL EEE CA 1
ATOM 22102 C C . VAL E 1 292 ? 4.453 64.939 82.878 1.000 30.690 274 VAL EEE C 1
ATOM 22103 O O . VAL E 1 292 ? 4.626 66.104 83.267 1.000 30.929 274 VAL EEE O 1
ATOM 22116 N N . ILE E 1 293 ? 4.245 64.560 81.614 1.000 32.000 275 ILE EEE N 1
ATOM 22117 C CA . ILE E 1 293 ? 4.067 65.494 80.459 1.000 33.557 275 ILE EEE CA 1
ATOM 22118 C C . ILE E 1 293 ? 2.925 66.452 80.787 1.000 34.096 275 ILE EEE C 1
ATOM 22119 O O . ILE E 1 293 ? 3.153 67.655 80.782 1.000 35.948 275 ILE EEE O 1
ATOM 22135 N N . ASP E 1 294 ? 1.716 65.955 80.985 1.000 35.288 276 ASP EEE N 1
ATOM 22136 C CA . ASP E 1 294 ? 0.522 66.843 81.132 1.000 37.092 276 ASP EEE CA 1
ATOM 22137 C C . ASP E 1 294 ? 0.650 67.708 82.398 1.000 36.398 276 ASP EEE C 1
ATOM 22138 O O . ASP E 1 294 ? 0.181 68.844 82.366 1.000 37.635 276 ASP EEE O 1
ATOM 22147 N N . THR E 1 295 ? 1.167 67.140 83.487 1.000 34.404 277 THR EEE N 1
ATOM 22148 C CA . THR E 1 295 ? 1.287 67.805 84.807 1.000 35.278 277 THR EEE CA 1
ATOM 22149 C C . THR E 1 295 ? 2.274 68.952 84.645 1.000 35.082 277 THR EEE C 1
ATOM 22150 O O . THR E 1 295 ? 1.999 70.069 85.152 1.000 36.211 277 THR EEE O 1
ATOM 22161 N N . ALA E 1 296 ? 3.388 68.691 83.945 1.000 35.364 278 ALA EEE N 1
ATOM 22162 C CA . ALA E 1 296 ? 4.466 69.683 83.725 1.000 34.407 278 ALA EEE CA 1
ATOM 22163 C C . ALA E 1 296 ? 3.976 70.800 82.805 1.000 34.910 278 ALA EEE C 1
ATOM 22164 O O . ALA E 1 296 ? 4.282 71.959 83.110 1.000 36.269 278 ALA EEE O 1
ATOM 22171 N N . LEU E 1 297 ? 3.250 70.502 81.727 1.000 35.174 279 LEU EEE N 1
ATOM 22172 C CA . LEU E 1 297 ? 2.827 71.564 80.773 1.000 36.894 279 LEU EEE CA 1
ATOM 22173 C C . LEU E 1 297 ? 1.900 72.551 81.486 1.000 37.717 279 LEU EEE C 1
ATOM 22174 O O . LEU E 1 297 ? 1.910 73.730 81.169 1.000 38.889 279 LEU EEE O 1
ATOM 22190 N N . LYS E 1 298 ? 1.080 72.052 82.390 1.000 38.908 280 LYS EEE N 1
ATOM 22191 C CA . LYS E 1 298 ? 0.118 72.887 83.132 1.000 40.836 280 LYS EEE CA 1
ATOM 22192 C C . LYS E 1 298 ? 0.872 73.685 84.210 1.000 39.036 280 LYS EEE C 1
ATOM 22193 O O . LYS E 1 298 ? 0.658 74.903 84.299 1.000 38.125 280 LYS EEE O 1
ATOM 22212 N N . PHE E 1 299 ? 1.696 73.017 85.013 1.000 36.571 281 PHE EEE N 1
ATOM 22213 C CA . PHE E 1 299 ? 2.393 73.620 86.170 1.000 35.572 281 PHE EEE CA 1
ATOM 22214 C C . PHE E 1 299 ? 3.338 74.735 85.701 1.000 35.472 281 PHE EEE C 1
ATOM 22215 O O . PHE E 1 299 ? 3.396 75.775 86.348 1.000 35.875 281 PHE EEE O 1
ATOM 22232 N N . PHE E 1 300 ? 4.037 74.542 84.586 1.000 35.386 282 PHE EEE N 1
ATOM 22233 C CA . PHE E 1 300 ? 5.034 75.501 84.045 1.000 35.588 282 PHE EEE CA 1
ATOM 22234 C C . PHE E 1 300 ? 4.349 76.464 83.067 1.000 36.653 282 PHE EEE C 1
ATOM 22235 O O . PHE E 1 300 ? 4.970 77.466 82.695 1.000 37.626 282 PHE EEE O 1
ATOM 22252 N N . ALA E 1 301 ? 3.080 76.260 82.719 1.000 36.930 283 ALA EEE N 1
ATOM 22253 C CA . ALA E 1 301 ? 2.389 77.148 81.756 1.000 37.869 283 ALA EEE CA 1
ATOM 22254 C C . ALA E 1 301 ? 2.524 78.623 82.129 1.000 38.948 283 ALA EEE C 1
ATOM 22255 O O . ALA E 1 301 ? 2.669 79.429 81.228 1.000 39.501 283 ALA EEE O 1
ATOM 22262 N N . PRO E 1 302 ? 2.441 79.064 83.412 1.000 40.236 284 PRO EEE N 1
ATOM 22263 C CA . PRO E 1 302 ? 2.516 80.492 83.723 1.000 42.145 284 PRO EEE CA 1
ATOM 22264 C C . PRO E 1 302 ? 3.858 81.160 83.395 1.000 44.116 284 PRO EEE C 1
ATOM 22265 O O . PRO E 1 302 ? 3.898 82.368 83.426 1.000 45.632 284 PRO EEE O 1
ATOM 22276 N N . LEU E 1 303 ? 4.917 80.385 83.125 1.000 45.977 285 LEU EEE N 1
ATOM 22277 C CA . LEU E 1 303 ? 6.311 80.888 82.911 1.000 46.535 285 LEU EEE CA 1
ATOM 22278 C C . LEU E 1 303 ? 6.600 81.085 81.426 1.000 48.096 285 LEU EEE C 1
ATOM 22279 O O . LEU E 1 303 ? 7.528 81.856 81.149 1.000 51.125 285 LEU EEE O 1
ATOM 22295 N N . ARG E 1 304 ? 5.903 80.355 80.545 1.000 49.716 286 ARG EEE N 1
ATOM 22296 C CA . ARG E 1 304 ? 5.686 80.673 79.107 1.000 51.846 286 ARG EEE CA 1
ATOM 22297 C C . ARG E 1 304 ? 5.226 82.129 78.943 1.000 55.186 286 ARG EEE C 1
ATOM 22298 O O . ARG E 1 304 ? 4.374 82.664 79.714 1.000 55.854 286 ARG EEE O 1
ATOM 22320 N N . THR F 1 21 ? 41.834 16.086 125.877 1.000 80.226 3 THR FFF N 1
ATOM 22321 C CA . THR F 1 21 ? 41.851 17.543 125.412 1.000 78.754 3 THR FFF CA 1
ATOM 22322 C C . THR F 1 21 ? 41.743 17.618 123.864 1.000 77.772 3 THR FFF C 1
ATOM 22323 O O . THR F 1 21 ? 41.847 18.754 123.293 1.000 77.302 3 THR FFF O 1
ATOM 22334 N N . GLU F 1 22 ? 41.470 16.490 123.185 1.000 76.467 4 GLU FFF N 1
ATOM 22335 C CA . GLU F 1 22 ? 41.419 16.399 121.694 1.000 74.203 4 GLU FFF CA 1
ATOM 22336 C C . GLU F 1 22 ? 39.992 16.671 121.163 1.000 66.485 4 GLU FFF C 1
ATOM 22337 O O . GLU F 1 22 ? 39.002 16.017 121.596 1.000 61.647 4 GLU FFF O 1
ATOM 22349 N N . ILE F 1 23 ? 39.898 17.605 120.222 1.000 60.957 5 ILE FFF N 1
ATOM 22350 C CA . ILE F 1 23 ? 38.665 17.897 119.430 1.000 58.395 5 ILE FFF CA 1
ATOM 22351 C C . ILE F 1 23 ? 38.304 16.649 118.599 1.000 53.536 5 ILE FFF C 1
ATOM 22352 O O . ILE F 1 23 ? 39.216 16.094 117.969 1.000 52.296 5 ILE FFF O 1
ATOM 22368 N N . THR F 1 24 ? 37.056 16.173 118.699 1.000 49.375 6 THR FFF N 1
ATOM 22369 C CA . THR F 1 24 ? 36.444 15.180 117.780 1.000 48.343 6 THR FFF CA 1
ATOM 22370 C C . THR F 1 24 ? 35.232 15.785 117.041 1.000 45.525 6 THR FFF C 1
ATOM 22371 O O . THR F 1 24 ? 34.405 16.487 117.665 1.000 44.844 6 THR FFF O 1
ATOM 22382 N N . HIS F 1 25 ? 35.145 15.506 115.740 1.000 43.191 7 HIS FFF N 1
ATOM 22383 C CA . HIS F 1 25 ? 34.021 15.871 114.846 1.000 40.596 7 HIS FFF CA 1
ATOM 22384 C C . HIS F 1 25 ? 32.935 14.819 114.952 1.000 40.489 7 HIS FFF C 1
ATOM 22385 O O . HIS F 1 25 ? 33.242 13.621 114.793 1.000 41.358 7 HIS FFF O 1
ATOM 22400 N N . HIS F 1 26 ? 31.706 15.282 115.117 1.000 39.976 8 HIS FFF N 1
ATOM 22401 C CA . HIS F 1 26 ? 30.483 14.451 115.208 1.000 40.744 8 HIS FFF CA 1
ATOM 22402 C C . HIS F 1 26 ? 29.370 15.052 114.357 1.000 38.508 8 HIS FFF C 1
ATOM 22403 O O . HIS F 1 26 ? 29.456 16.222 113.997 1.000 36.775 8 HIS FFF O 1
ATOM 22418 N N . GLN F 1 27 ? 28.327 14.260 114.147 1.000 39.227 9 GLN FFF N 1
ATOM 22419 C CA . GLN F 1 27 ? 27.043 14.726 113.595 1.000 39.447 9 GLN FFF CA 1
ATOM 22420 C C . GLN F 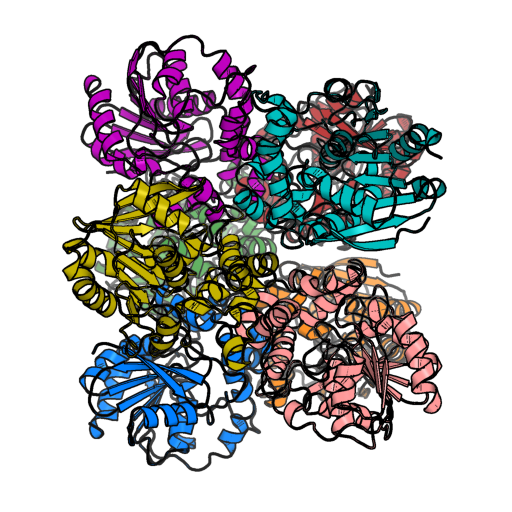1 27 ? 25.904 13.996 114.306 1.000 41.729 9 GLN FFF C 1
ATOM 22421 O O . GLN F 1 27 ? 26.085 12.840 114.763 1.000 42.110 9 GLN FFF O 1
ATOM 22435 N N . ALA F 1 28 ? 24.750 14.651 114.319 1.000 42.959 10 ALA FFF N 1
ATOM 22436 C CA . ALA F 1 28 ? 23.488 14.201 114.941 1.000 44.774 10 ALA FFF CA 1
ATOM 22437 C C . ALA F 1 28 ? 22.364 14.767 114.083 1.000 44.685 10 ALA FFF C 1
ATOM 22438 O O . ALA F 1 28 ? 22.555 15.877 113.578 1.000 44.785 10 ALA FFF O 1
ATOM 22445 N N . MET F 1 29 ? 21.288 14.005 113.886 1.000 46.226 11 MET FFF N 1
ATOM 22446 C CA . MET F 1 29 ? 20.054 14.469 113.210 1.000 46.430 11 MET FFF CA 1
ATOM 22447 C C . MET F 1 29 ? 19.290 15.332 114.219 1.000 46.325 11 MET FFF C 1
ATOM 22448 O O . MET F 1 29 ? 18.911 14.836 115.290 1.000 47.786 11 MET FFF O 1
ATOM 22462 N N . ILE F 1 30 ? 19.115 16.613 113.923 1.000 46.215 12 ILE FFF N 1
ATOM 22463 C CA . ILE F 1 30 ? 18.513 17.604 114.864 1.000 45.458 12 ILE FFF CA 1
ATOM 22464 C C . ILE F 1 30 ? 17.432 18.375 114.106 1.000 44.016 12 ILE FFF C 1
ATOM 22465 O O . ILE F 1 30 ? 17.776 19.118 113.163 1.000 39.212 12 ILE FFF O 1
ATOM 22481 N N . ASN F 1 31 ? 16.175 18.220 114.529 1.000 44.900 13 ASN FFF N 1
ATOM 22482 C CA . ASN F 1 31 ? 15.025 18.954 113.949 1.000 44.094 13 ASN FFF CA 1
ATOM 22483 C C . ASN F 1 31 ? 15.090 18.837 112.414 1.000 42.086 13 ASN FFF C 1
ATOM 22484 O O . ASN F 1 31 ? 14.953 19.867 111.747 1.000 39.134 13 ASN FFF O 1
ATOM 22495 N N . GLY F 1 32 ? 15.302 17.617 111.907 1.000 41.760 14 GLY FFF N 1
ATOM 22496 C CA . GLY F 1 32 ? 15.160 17.247 110.484 1.000 42.234 14 GLY FFF CA 1
ATOM 22497 C C . GLY F 1 32 ? 16.375 17.606 109.629 1.000 40.718 14 GLY FFF C 1
ATOM 22498 O O . GLY F 1 32 ? 16.227 17.551 108.423 1.000 40.839 14 GLY FFF O 1
ATOM 22502 N N . TYR F 1 33 ? 17.539 17.955 110.213 1.000 40.645 15 TYR FFF N 1
ATOM 22503 C CA . TYR F 1 33 ? 18.801 18.156 109.459 1.000 39.239 15 TYR FFF CA 1
ATOM 22504 C C . TYR F 1 33 ? 20.025 17.640 110.242 1.000 39.122 15 TYR FFF C 1
ATOM 22505 O O . TYR F 1 33 ? 20.027 17.532 111.503 1.000 37.237 15 TYR FFF O 1
ATOM 22523 N N . ARG F 1 34 ? 21.082 17.349 109.470 1.000 37.666 16 ARG FFF N 1
ATOM 22524 C CA . ARG F 1 34 ? 22.354 16.819 110.005 1.000 38.485 16 ARG FFF CA 1
ATOM 22525 C C . ARG F 1 34 ? 23.114 17.995 110.607 1.000 38.396 16 ARG FFF C 1
ATOM 22526 O O . ARG F 1 34 ? 23.475 18.891 109.842 1.000 37.114 16 ARG FFF O 1
ATOM 22547 N N . MET F 1 35 ? 23.261 18.027 111.934 1.000 38.210 17 MET FFF N 1
ATOM 22548 C CA . MET F 1 35 ? 24.028 19.103 112.608 1.000 38.253 17 MET FFF CA 1
ATOM 22549 C C . MET F 1 35 ? 25.455 18.611 112.823 1.000 36.477 17 MET FFF C 1
ATOM 22550 O O . MET F 1 35 ? 25.642 17.469 113.298 1.000 36.510 17 MET FFF O 1
ATOM 22564 N N . HIS F 1 36 ? 26.420 19.425 112.429 1.000 35.840 18 HIS FFF N 1
ATOM 22565 C CA . HIS F 1 36 ? 27.860 19.184 112.720 1.000 35.881 18 HIS FFF CA 1
ATOM 22566 C C . HIS F 1 36 ? 28.184 19.806 114.081 1.000 36.213 18 HIS FFF C 1
ATOM 22567 O O . HIS F 1 36 ? 27.704 20.937 114.361 1.000 35.111 18 HIS FFF O 1
ATOM 22582 N N . TYR F 1 37 ? 28.990 19.136 114.896 1.000 37.654 19 TYR FFF N 1
ATOM 22583 C CA . TYR F 1 37 ? 29.433 19.722 116.194 1.000 37.616 19 TYR FFF CA 1
ATOM 22584 C C . TYR F 1 37 ? 30.711 19.056 116.644 1.000 38.489 19 TYR FFF C 1
ATOM 22585 O O . TYR F 1 37 ? 30.922 17.921 116.242 1.000 39.628 19 TYR FFF O 1
ATOM 22603 N N . VAL F 1 38 ? 31.513 19.738 117.455 1.000 38.276 20 VAL FFF N 1
ATOM 22604 C CA . VAL F 1 38 ? 32.763 19.121 117.968 1.000 39.891 20 VAL FFF CA 1
ATOM 22605 C C . VAL F 1 38 ? 32.671 18.998 119.492 1.000 41.007 20 VAL FFF C 1
ATOM 22606 O O . VAL F 1 38 ? 31.988 19.866 120.115 1.000 39.716 20 VAL FFF O 1
ATOM 22619 N N . THR F 1 39 ? 33.328 17.964 120.032 1.000 42.429 21 THR FFF N 1
ATOM 22620 C CA . THR F 1 39 ? 33.478 17.766 121.498 1.000 45.046 21 THR FFF CA 1
ATOM 22621 C C . THR F 1 39 ? 34.961 17.579 121.867 1.000 46.247 21 THR FFF C 1
ATOM 22622 O O . THR F 1 39 ? 35.760 17.134 121.008 1.000 47.295 21 THR FFF O 1
ATOM 22633 N N . ALA F 1 40 ? 35.298 17.948 123.104 1.000 46.858 22 ALA FFF N 1
ATOM 22634 C CA . ALA F 1 40 ? 36.553 17.631 123.804 1.000 48.183 22 ALA FFF CA 1
ATOM 22635 C C . ALA F 1 40 ? 36.269 17.602 125.307 1.000 50.024 22 ALA FFF C 1
ATOM 22636 O O . ALA F 1 40 ? 35.342 18.302 125.755 1.000 49.398 22 ALA FFF O 1
ATOM 22643 N N . GLY F 1 41 ? 37.024 16.789 126.038 1.000 52.376 23 GLY FFF N 1
ATOM 22644 C CA . GLY F 1 41 ? 37.245 16.922 127.486 1.000 54.088 23 GLY FFF CA 1
ATOM 22645 C C . GLY F 1 41 ? 36.285 16.073 128.272 1.000 55.503 23 GLY FFF C 1
ATOM 22646 O O . GLY F 1 41 ? 35.731 15.133 127.703 1.000 57.251 23 GLY FFF O 1
ATOM 22650 N N . SER F 1 42 ? 36.095 16.401 129.538 1.000 56.366 24 SER FFF N 1
ATOM 22651 C CA . SER F 1 42 ? 35.099 15.752 130.426 1.000 57.486 24 SER FFF CA 1
ATOM 22652 C C . SER F 1 42 ? 34.859 16.655 131.631 1.000 57.958 24 SER FFF C 1
ATOM 22653 O O . SER F 1 42 ? 35.642 17.605 131.838 1.000 58.529 24 SER FFF O 1
ATOM 22661 N N . GLY F 1 43 ? 33.798 16.355 132.373 1.000 58.185 25 GLY FFF N 1
ATOM 22662 C CA . GLY F 1 43 ? 33.261 17.209 133.441 1.000 58.577 25 GLY FFF CA 1
ATOM 22663 C C . GLY F 1 43 ? 32.015 17.921 132.952 1.000 57.288 25 GLY FFF C 1
ATOM 22664 O O . GLY F 1 43 ? 31.436 17.503 131.886 1.000 54.473 25 GLY FFF O 1
ATOM 22668 N N . TYR F 1 44 ? 31.618 18.948 133.716 1.000 57.699 26 TYR FFF N 1
ATOM 22669 C CA . TYR F 1 44 ? 30.454 19.831 133.457 1.000 56.016 26 TYR FFF CA 1
ATOM 22670 C C . TYR F 1 44 ? 30.543 20.295 132.007 1.000 53.495 26 TYR FFF C 1
ATOM 22671 O O . TYR F 1 44 ? 31.647 20.608 131.580 1.000 51.780 26 TYR FFF O 1
ATOM 22689 N N . PRO F 1 45 ? 29.440 20.228 131.206 1.000 53.070 27 PRO FFF N 1
ATOM 22690 C CA . PRO F 1 45 ? 29.393 20.768 129.842 1.000 50.775 27 PRO FFF CA 1
ATOM 22691 C C . PRO F 1 45 ? 29.221 22.296 129.707 1.000 49.777 27 PRO FFF C 1
ATOM 22692 O O . PRO F 1 45 ? 28.359 22.876 130.403 1.000 50.137 27 PRO FFF O 1
ATOM 22703 N N . LEU F 1 46 ? 30.062 22.895 128.846 1.000 47.685 28 LEU FFF N 1
ATOM 22704 C CA . LEU F 1 46 ? 29.944 24.259 128.295 1.000 45.938 28 LEU FFF CA 1
ATOM 22705 C C . LEU F 1 46 ? 29.683 24.110 126.792 1.000 44.228 28 LEU FFF C 1
ATOM 22706 O O . LEU F 1 46 ? 30.408 23.360 126.094 1.000 42.346 28 LEU FFF O 1
ATOM 22722 N N . VAL F 1 47 ? 28.661 24.798 126.314 1.000 43.957 29 VAL FFF N 1
ATOM 22723 C CA . VAL F 1 47 ? 28.271 24.819 124.883 1.000 43.045 29 VAL FFF CA 1
ATOM 22724 C C . VAL F 1 47 ? 28.722 26.163 124.322 1.000 42.543 29 VAL FFF C 1
ATOM 22725 O O . VAL F 1 47 ? 28.441 27.176 124.967 1.000 42.263 29 VAL FFF O 1
ATOM 22738 N N . LEU F 1 48 ? 29.428 26.155 123.191 1.000 42.635 30 LEU FFF N 1
ATOM 22739 C CA . LEU F 1 48 ? 30.039 27.367 122.583 1.000 42.532 30 LEU FFF CA 1
ATOM 22740 C C . LEU F 1 48 ? 29.324 27.628 121.262 1.000 40.260 30 LEU FFF C 1
ATOM 22741 O O . LEU F 1 48 ? 29.347 26.745 120.409 1.000 39.895 30 LEU FFF O 1
ATOM 22757 N N . LEU F 1 49 ? 28.688 28.787 121.147 1.000 39.847 31 LEU FFF N 1
ATOM 22758 C CA . LEU F 1 49 ? 27.765 29.127 120.041 1.000 39.318 31 LEU FFF CA 1
ATOM 22759 C C . LEU F 1 49 ? 28.372 30.282 119.258 1.000 38.800 31 LEU FFF C 1
ATOM 22760 O O . LEU F 1 49 ? 28.416 31.423 119.799 1.000 38.749 31 LEU FFF O 1
ATOM 22776 N N . HIS F 1 50 ? 28.842 29.954 118.048 1.000 38.010 32 HIS FFF N 1
ATOM 22777 C CA . HIS F 1 50 ? 29.523 30.855 117.097 1.000 37.588 32 HIS FFF CA 1
ATOM 22778 C C . HIS F 1 50 ? 28.525 31.834 116.512 1.000 36.473 32 HIS FFF C 1
ATOM 22779 O O . HIS F 1 50 ? 27.339 31.657 116.767 1.000 38.409 32 HIS FFF O 1
ATOM 22794 N N . GLY F 1 51 ? 29.014 32.821 115.774 1.000 35.230 33 GLY FFF N 1
ATOM 22795 C CA . GLY F 1 51 ? 28.165 33.753 115.016 1.000 34.664 33 GLY FFF CA 1
ATOM 22796 C C . GLY F 1 51 ? 28.549 33.784 113.558 1.000 34.320 33 GLY FFF C 1
ATOM 22797 O O . GLY F 1 51 ? 29.069 32.777 113.018 1.000 31.563 33 GLY FFF O 1
ATOM 22801 N N . TRP F 1 52 ? 28.257 34.902 112.915 1.000 36.229 34 TRP FFF N 1
ATOM 22802 C CA . TRP F 1 52 ? 28.434 35.049 111.459 1.000 37.125 34 TRP FFF CA 1
ATOM 22803 C C . TRP F 1 52 ? 29.711 35.853 111.238 1.000 37.576 34 TRP FFF C 1
ATOM 22804 O O . TRP F 1 52 ? 29.969 36.775 112.016 1.000 38.020 34 TRP FFF O 1
ATOM 22825 N N . PRO F 1 53 ? 30.508 35.581 110.166 1.000 35.406 35 PRO FFF N 1
ATOM 22826 C CA . PRO F 1 53 ? 30.314 34.471 109.232 1.000 34.422 35 PRO FFF CA 1
ATOM 22827 C C . PRO F 1 53 ? 31.157 33.229 109.543 1.000 34.974 35 PRO FFF C 1
ATOM 22828 O O . PRO F 1 53 ? 32.014 32.831 108.713 1.000 32.721 35 PRO FFF O 1
ATOM 22839 N N . GLN F 1 54 ? 30.977 32.675 110.741 1.000 34.731 36 GLN FFF N 1
ATOM 22840 C CA . GLN F 1 54 ? 31.993 31.742 111.299 1.000 35.931 36 GLN FFF CA 1
ATOM 22841 C C . GLN F 1 54 ? 31.362 30.361 111.498 1.000 36.084 36 GLN FFF C 1
ATOM 22842 O O . GLN F 1 54 ? 30.515 29.986 110.689 1.000 36.118 36 GLN FFF O 1
ATOM 22856 N N . SER F 1 55 ? 31.794 29.651 112.533 1.000 35.750 37 SER FFF N 1
ATOM 22857 C CA . SER F 1 55 ? 31.576 28.202 112.762 1.000 35.424 37 SER FFF CA 1
ATOM 22858 C C . SER F 1 55 ? 32.214 27.860 114.109 1.000 35.367 37 SER FFF C 1
ATOM 22859 O O . SER F 1 55 ? 32.840 28.756 114.664 1.000 34.391 37 SER FFF O 1
ATOM 22867 N N . TRP F 1 56 ? 32.158 26.591 114.515 1.000 35.577 38 TRP FFF N 1
ATOM 22868 C CA . TRP F 1 56 ? 32.846 26.045 115.717 1.000 36.678 38 TRP FFF CA 1
ATOM 22869 C C . TRP F 1 56 ? 34.317 26.495 115.675 1.000 36.597 38 TRP FFF C 1
ATOM 22870 O O . TRP F 1 56 ? 34.874 26.682 116.732 1.000 35.161 38 TRP FFF O 1
ATOM 22891 N N . TYR F 1 57 ? 34.884 26.683 114.461 1.000 36.013 39 TYR FFF N 1
ATOM 22892 C CA . TYR F 1 57 ? 36.314 27.027 114.233 1.000 36.040 39 TYR FFF CA 1
ATOM 22893 C C . TYR F 1 57 ? 36.729 28.288 115.003 1.000 35.959 39 TYR FFF C 1
ATOM 22894 O O . TYR F 1 57 ? 37.886 28.357 115.394 1.000 36.740 39 TYR FFF O 1
ATOM 22912 N N . GLU F 1 58 ? 35.835 29.250 115.239 1.000 35.589 40 GLU FFF N 1
ATOM 22913 C CA . GLU F 1 58 ? 36.230 30.493 115.943 1.000 36.284 40 GLU FFF CA 1
ATOM 22914 C C . GLU F 1 58 ? 36.650 30.157 117.378 1.000 37.494 40 GLU FFF C 1
ATOM 22915 O O . GLU F 1 58 ? 37.290 30.998 117.954 1.000 38.310 40 GLU FFF O 1
ATOM 22927 N N . TRP F 1 59 ? 36.361 28.957 117.884 1.000 37.719 41 TRP FFF N 1
ATOM 22928 C CA . TRP F 1 59 ? 36.575 28.570 119.311 1.000 39.871 41 TRP FFF CA 1
ATOM 22929 C C . TRP F 1 59 ? 37.823 27.682 119.420 1.000 41.058 41 TRP FFF C 1
ATOM 22930 O O . TRP F 1 59 ? 38.129 27.190 120.546 1.000 40.630 41 TRP FFF O 1
ATOM 22951 N N . ARG F 1 60 ? 38.538 27.526 118.297 1.000 40.298 42 ARG FFF N 1
ATOM 22952 C CA . ARG F 1 60 ? 39.590 26.503 118.194 1.000 40.842 42 ARG FFF CA 1
ATOM 22953 C C . ARG F 1 60 ? 40.704 26.821 119.191 1.000 41.903 42 ARG FFF C 1
ATOM 22954 O O . ARG F 1 60 ? 41.382 25.834 119.584 1.000 42.975 42 ARG FFF O 1
ATOM 22975 N N . ASN F 1 61 ? 40.907 28.095 119.585 1.000 42.152 43 ASN FFF N 1
ATOM 22976 C CA . ASN F 1 61 ? 42.033 28.466 120.509 1.000 44.381 43 ASN FFF CA 1
ATOM 22977 C C . ASN F 1 61 ? 41.531 28.659 121.943 1.000 45.140 43 ASN FFF C 1
ATOM 22978 O O . ASN F 1 61 ? 42.326 29.143 122.796 1.000 47.783 43 ASN FFF O 1
ATOM 22989 N N . VAL F 1 62 ? 40.282 28.294 122.191 1.000 44.388 44 VAL FFF N 1
ATOM 22990 C CA . VAL F 1 62 ? 39.600 28.413 123.507 1.000 45.830 44 VAL FFF CA 1
ATOM 22991 C C . VAL F 1 62 ? 39.309 27.000 124.002 1.000 47.015 44 VAL FFF C 1
ATOM 22992 O O . VAL F 1 62 ? 39.448 26.743 125.251 1.000 49.173 44 VAL FFF O 1
ATOM 23005 N N . ILE F 1 63 ? 38.924 26.119 123.072 1.000 46.155 45 ILE FFF N 1
ATOM 23006 C CA . ILE F 1 63 ? 38.397 24.755 123.387 1.000 45.762 45 ILE FFF CA 1
ATOM 23007 C C . ILE F 1 63 ? 39.428 23.947 124.183 1.000 46.811 45 ILE FFF C 1
ATOM 23008 O O . ILE F 1 63 ? 39.037 23.377 125.215 1.000 47.390 45 ILE FFF O 1
ATOM 23024 N N . PRO F 1 64 ? 40.716 23.838 123.755 1.000 46.162 46 PRO FFF N 1
ATOM 23025 C CA . PRO F 1 64 ? 41.683 22.945 124.421 1.000 48.521 46 PRO FFF CA 1
ATOM 23026 C C . PRO F 1 64 ? 41.912 23.264 125.908 1.000 50.096 46 PRO FFF C 1
ATOM 23027 O O . PRO F 1 64 ? 41.902 22.336 126.744 1.000 52.421 46 PRO FFF O 1
ATOM 23038 N N . ALA F 1 65 ? 42.088 24.551 126.219 1.000 50.292 47 ALA FFF N 1
ATOM 23039 C CA . ALA F 1 65 ? 42.260 25.052 127.603 1.000 52.123 47 ALA FFF CA 1
ATOM 23040 C C . ALA F 1 65 ? 40.962 24.853 128.405 1.000 52.045 47 ALA FFF C 1
ATOM 23041 O O . ALA F 1 65 ? 41.074 24.466 129.587 1.000 53.028 47 ALA FFF O 1
ATOM 23048 N N . LEU F 1 66 ? 39.768 25.064 127.807 1.000 50.697 48 LEU FFF N 1
ATOM 23049 C CA . LEU F 1 66 ? 38.473 24.848 128.527 1.000 50.429 48 LEU FFF CA 1
ATOM 23050 C C . LEU F 1 66 ? 38.292 23.342 128.763 1.000 51.185 48 LEU FFF C 1
ATOM 23051 O O . LEU F 1 66 ? 37.796 22.950 129.864 1.000 53.124 48 LEU FFF O 1
ATOM 23067 N N . ALA F 1 67 ? 38.838 22.520 127.873 1.000 50.820 49 ALA FFF N 1
ATOM 23068 C CA . ALA F 1 67 ? 38.728 21.047 127.933 1.000 52.766 49 ALA FFF CA 1
ATOM 23069 C C . ALA F 1 67 ? 39.654 20.432 129.002 1.000 56.143 49 ALA FFF C 1
ATOM 23070 O O . ALA F 1 67 ? 39.469 19.246 129.319 1.000 57.834 49 ALA FFF O 1
ATOM 23077 N N . GLU F 1 68 ? 40.612 21.144 129.586 1.000 58.124 50 GLU FFF N 1
ATOM 23078 C CA . GLU F 1 68 ? 41.325 20.525 130.737 1.000 61.489 50 GLU FFF CA 1
ATOM 23079 C C . GLU F 1 68 ? 40.339 20.379 131.914 1.000 62.521 50 GLU FFF C 1
ATOM 23080 O O . GLU F 1 68 ? 40.567 19.498 132.763 1.000 64.849 50 GLU FFF O 1
ATOM 23092 N N . GLN F 1 69 ? 39.237 21.141 131.933 1.000 61.103 51 GLN FFF N 1
ATOM 23093 C CA . GLN F 1 69 ? 38.417 21.368 133.149 1.000 61.196 51 GLN FFF CA 1
ATOM 23094 C C . GLN F 1 69 ? 36.945 20.985 132.959 1.000 60.102 51 GLN FFF C 1
ATOM 23095 O O . GLN F 1 69 ? 36.264 20.772 133.996 1.000 60.506 51 GLN FFF O 1
ATOM 23109 N N . PHE F 1 70 ? 36.483 20.908 131.706 1.000 58.567 52 PHE FFF N 1
ATOM 23110 C CA . PHE F 1 70 ? 35.051 20.876 131.302 1.000 57.069 52 PHE FFF CA 1
ATOM 23111 C C . PHE F 1 70 ? 34.861 19.970 130.073 1.000 55.863 52 PHE FFF C 1
ATOM 23112 O O . PHE F 1 70 ? 35.821 19.836 129.247 1.000 54.099 52 PHE FFF O 1
ATOM 23129 N N . THR F 1 71 ? 33.656 19.405 129.899 1.000 54.121 53 THR FFF N 1
ATOM 23130 C CA . THR F 1 71 ? 33.235 18.948 128.551 1.000 52.686 53 THR FFF CA 1
ATOM 23131 C C . THR F 1 71 ? 32.968 20.199 127.708 1.000 50.440 53 THR FFF C 1
ATOM 23132 O O . THR F 1 71 ? 32.228 21.070 128.145 1.000 50.228 53 THR FFF O 1
ATOM 23143 N N . VAL F 1 72 ? 33.599 20.299 126.544 1.000 49.997 54 VAL FFF N 1
ATOM 23144 C CA . VAL F 1 72 ? 33.353 21.412 125.585 1.000 48.141 54 VAL FFF CA 1
ATOM 23145 C C . VAL F 1 72 ? 32.603 20.847 124.386 1.000 46.988 54 VAL FFF C 1
ATOM 23146 O O . VAL F 1 72 ? 33.001 19.775 123.920 1.000 47.802 54 VAL FFF O 1
ATOM 23159 N N . ILE F 1 73 ? 31.542 21.548 123.971 1.000 45.986 55 ILE FFF N 1
ATOM 23160 C CA . ILE F 1 73 ? 30.574 21.174 122.897 1.000 44.146 55 ILE FFF CA 1
ATOM 23161 C C . ILE F 1 73 ? 30.389 22.404 122.020 1.000 42.366 55 ILE FFF C 1
ATOM 23162 O O . ILE F 1 73 ? 29.837 23.383 122.531 1.000 41.859 55 ILE FFF O 1
ATOM 23178 N N . ALA F 1 74 ? 30.886 22.378 120.784 1.000 40.856 56 ALA FFF N 1
ATOM 23179 C CA . ALA F 1 74 ? 30.837 23.531 119.852 1.000 39.710 56 ALA FFF CA 1
ATOM 23180 C C . ALA F 1 74 ? 30.214 23.072 118.547 1.000 38.174 56 ALA FFF C 1
ATOM 23181 O O . ALA F 1 74 ? 30.851 22.334 117.804 1.000 37.689 56 ALA FFF O 1
ATOM 23188 N N . PRO F 1 75 ? 28.919 23.359 118.328 1.000 37.461 57 PRO FFF N 1
ATOM 23189 C CA . PRO F 1 75 ? 28.266 23.053 117.059 1.000 36.818 57 PRO FFF CA 1
ATOM 23190 C C . PRO F 1 75 ? 28.366 24.117 115.965 1.000 35.061 57 PRO FFF C 1
ATOM 23191 O O . PRO F 1 75 ? 28.563 25.281 116.233 1.000 33.872 57 PRO FFF O 1
ATOM 23202 N N . ASP F 1 76 ? 28.218 23.649 114.729 1.000 35.921 58 ASP FFF N 1
ATOM 23203 C CA . ASP F 1 76 ? 27.848 24.505 113.575 1.000 34.602 58 ASP FFF CA 1
ATOM 23204 C C . ASP F 1 76 ? 26.340 24.755 113.654 1.000 34.038 58 ASP FFF C 1
ATOM 23205 O O . ASP F 1 76 ? 25.542 23.776 113.542 1.000 33.760 58 ASP FFF O 1
ATOM 23214 N N . LEU F 1 77 ? 25.959 26.013 113.866 1.000 33.205 59 LEU FFF N 1
ATOM 23215 C CA . LEU F 1 77 ? 24.529 26.377 113.947 1.000 33.846 59 LEU FFF CA 1
ATOM 23216 C C . LEU F 1 77 ? 23.910 26.241 112.547 1.000 33.195 59 LEU FFF C 1
ATOM 23217 O O . LEU F 1 77 ? 24.647 26.149 111.527 1.000 32.642 59 LEU FFF O 1
ATOM 23233 N N . ARG F 1 78 ? 22.591 26.344 112.520 1.000 33.130 60 ARG FFF N 1
ATOM 23234 C CA . ARG F 1 78 ? 21.705 25.988 111.395 1.000 32.989 60 ARG FFF CA 1
ATOM 23235 C C . ARG F 1 78 ? 22.102 26.758 110.128 1.000 31.906 60 ARG FFF C 1
ATOM 23236 O O . ARG F 1 78 ? 22.058 28.030 110.175 1.000 31.013 60 ARG FFF O 1
ATOM 23257 N N . GLY F 1 79 ? 22.524 26.012 109.086 1.000 31.457 61 GLY FFF N 1
ATOM 23258 C CA . GLY F 1 79 ? 22.844 26.510 107.731 1.000 31.594 61 GLY FFF CA 1
ATOM 23259 C C . GLY F 1 79 ? 24.307 26.938 107.564 1.000 32.956 61 GLY FFF C 1
ATOM 23260 O O . GLY F 1 79 ? 24.799 27.091 106.389 1.000 31.252 61 GLY FFF O 1
ATOM 23264 N N . LEU F 1 80 ? 25.012 27.140 108.679 1.000 33.366 62 LEU FFF N 1
ATOM 23265 C CA . LEU F 1 80 ? 26.391 27.675 108.636 1.000 33.669 62 LEU FFF CA 1
ATOM 23266 C C . LEU F 1 80 ? 27.408 26.572 108.933 1.000 33.360 62 LEU FFF C 1
ATOM 23267 O O . LEU F 1 80 ? 26.986 25.451 109.293 1.000 34.624 62 LEU FFF O 1
ATOM 23283 N N . GLY F 1 81 ? 28.698 26.838 108.694 1.000 31.808 63 GLY FFF N 1
ATOM 23284 C CA . GLY F 1 81 ? 29.729 25.799 108.842 1.000 32.047 63 GLY FFF CA 1
ATOM 23285 C C . GLY F 1 81 ? 29.460 24.610 107.914 1.000 32.095 63 GLY FFF C 1
ATOM 23286 O O . GLY F 1 81 ? 29.043 24.823 106.722 1.000 30.207 63 GLY FFF O 1
ATOM 23290 N N . ASP F 1 82 ? 29.747 23.393 108.398 1.000 32.754 64 ASP FFF N 1
ATOM 23291 C CA . ASP F 1 82 ? 29.403 22.133 107.682 1.000 33.211 64 ASP FFF CA 1
ATOM 23292 C C . ASP F 1 82 ? 28.043 21.572 108.170 1.000 32.385 64 ASP FFF C 1
ATOM 23293 O O . ASP F 1 82 ? 27.712 20.449 107.774 1.000 32.754 64 ASP FFF O 1
ATOM 23302 N N . SER F 1 83 ? 27.247 22.277 108.977 1.000 31.630 65 SER FFF N 1
ATOM 23303 C CA . SER F 1 83 ? 25.879 21.772 109.271 1.000 31.785 65 SER FFF CA 1
ATOM 23304 C C . SER F 1 83 ? 25.050 21.826 107.966 1.000 32.129 65 SER FFF C 1
ATOM 23305 O O . SER F 1 83 ? 25.316 22.684 107.098 1.000 30.015 65 SER FFF O 1
ATOM 23313 N N . GLU F 1 84 ? 24.083 20.920 107.804 1.000 33.787 66 GLU FFF N 1
ATOM 23314 C CA . GLU F 1 84 ? 23.084 21.012 106.707 1.000 33.549 66 GLU FFF CA 1
ATOM 23315 C C . GLU F 1 84 ? 22.291 22.318 106.897 1.000 33.621 66 GLU FFF C 1
ATOM 23316 O O . GLU F 1 84 ? 22.502 23.039 107.924 1.000 32.371 66 GLU FFF O 1
ATOM 23328 N N . LYS F 1 85 ? 21.472 22.646 105.894 1.000 32.953 67 LYS FFF N 1
ATOM 23329 C CA . LYS F 1 85 ? 21.079 24.034 105.535 1.000 32.725 67 LYS FFF CA 1
ATOM 23330 C C . LYS F 1 85 ? 19.610 23.999 105.120 1.000 32.764 67 LYS FFF C 1
ATOM 23331 O O . LYS F 1 85 ? 19.293 23.947 103.934 1.000 34.094 67 LYS FFF O 1
ATOM 23350 N N . PRO F 1 86 ? 18.673 23.968 106.088 1.000 32.310 68 PRO FFF N 1
ATOM 23351 C CA . PRO F 1 86 ? 17.246 24.052 105.788 1.000 32.405 68 PRO FFF CA 1
ATOM 23352 C C . PRO F 1 86 ? 16.878 25.397 105.150 1.000 32.857 68 PRO FFF C 1
ATOM 23353 O O . PRO F 1 86 ? 17.704 26.313 105.203 1.000 33.345 68 PRO FFF O 1
ATOM 23364 N N . MET F 1 87 ? 15.646 25.526 104.645 1.000 34.172 69 MET FFF N 1
ATOM 23365 C CA . MET F 1 87 ? 15.140 26.753 103.979 1.000 35.169 69 MET FFF CA 1
ATOM 23366 C C . MET F 1 87 ? 14.448 27.690 104.972 1.000 36.716 69 MET FFF C 1
ATOM 23367 O O . MET F 1 87 ? 14.399 28.909 104.694 1.000 35.432 69 MET FFF O 1
ATOM 23381 N N . THR F 1 88 ? 14.014 27.173 106.128 1.000 39.179 70 THR FFF N 1
ATOM 23382 C CA . THR F 1 88 ? 13.314 27.961 107.178 1.000 41.512 70 THR FFF CA 1
ATOM 23383 C C . THR F 1 88 ? 13.955 27.769 108.550 1.000 41.641 70 THR FFF C 1
ATOM 23384 O O . THR F 1 88 ? 14.703 26.799 108.704 1.000 41.292 70 THR FFF O 1
ATOM 23395 N N . GLY F 1 89 ? 13.516 28.567 109.532 1.000 41.811 71 GLY FFF N 1
ATOM 23396 C CA . GLY F 1 89 ? 13.779 28.292 110.957 1.000 42.644 71 GLY FFF CA 1
ATOM 23397 C C . GLY F 1 89 ? 15.058 28.964 111.381 1.000 42.057 71 GLY FFF C 1
ATOM 23398 O O . GLY F 1 89 ? 15.807 28.366 112.182 1.000 44.904 71 GLY FFF O 1
ATOM 23402 N N . PHE F 1 90 ? 15.284 30.186 110.882 1.000 40.116 72 PHE FFF N 1
ATOM 23403 C CA . PHE F 1 90 ? 16.526 30.960 111.096 1.000 38.439 72 PHE FFF CA 1
ATOM 23404 C C . PHE F 1 90 ? 16.332 32.009 112.189 1.000 38.575 72 PHE FFF C 1
ATOM 23405 O O . PHE F 1 90 ? 17.307 32.508 112.662 1.000 37.955 72 PHE FFF O 1
ATOM 23422 N N . ASP F 1 91 ? 15.097 32.316 112.574 1.000 40.171 73 ASP FFF N 1
ATOM 23423 C CA . ASP F 1 91 ? 14.802 33.094 113.801 1.000 41.015 73 ASP FFF CA 1
ATOM 23424 C C . ASP F 1 91 ? 15.621 32.496 114.951 1.000 39.946 73 ASP FFF C 1
ATOM 23425 O O . ASP F 1 91 ? 15.833 31.287 114.989 1.000 38.943 73 ASP FFF O 1
ATOM 23434 N N . LYS F 1 92 ? 16.067 33.320 115.872 1.000 40.138 74 LYS FFF N 1
ATOM 23435 C CA . LYS F 1 92 ? 16.991 32.843 116.924 1.000 40.860 74 LYS FFF CA 1
ATOM 23436 C C . LYS F 1 92 ? 16.249 31.976 117.963 1.000 40.961 74 LYS FFF C 1
ATOM 23437 O O . LYS F 1 92 ? 16.908 31.051 118.497 1.000 39.209 74 LYS FFF O 1
ATOM 23456 N N . ARG F 1 93 ? 14.946 32.192 118.193 1.000 41.636 75 ARG FFF N 1
ATOM 23457 C CA . ARG F 1 93 ? 14.156 31.288 119.067 1.000 43.025 75 ARG FFF CA 1
ATOM 23458 C C . ARG F 1 93 ? 14.255 29.867 118.496 1.000 43.353 75 ARG FFF C 1
ATOM 23459 O O . ARG F 1 93 ? 14.642 28.940 119.260 1.000 44.387 75 ARG FFF O 1
ATOM 23480 N N . THR F 1 94 ? 13.993 29.674 117.201 1.000 41.925 76 THR FFF N 1
ATOM 23481 C CA . THR F 1 94 ? 14.047 28.315 116.588 1.000 41.984 76 THR FFF CA 1
ATOM 23482 C C . THR F 1 94 ? 15.459 27.710 116.643 1.000 42.018 76 THR FFF C 1
ATOM 23483 O O . THR F 1 94 ? 15.570 26.492 116.932 1.000 43.590 76 THR FFF O 1
ATOM 23494 N N . MET F 1 95 ? 16.498 28.489 116.363 1.000 40.871 77 MET FFF N 1
ATOM 23495 C CA A MET F 1 95 ? 17.890 27.968 116.327 0.500 40.501 77 MET FFF CA 1
ATOM 23496 C CA B MET F 1 95 ? 17.897 27.979 116.333 0.500 40.575 77 MET FFF CA 1
ATOM 23497 C C . MET F 1 95 ? 18.323 27.541 117.741 1.000 41.090 77 MET FFF C 1
ATOM 23498 O O . MET F 1 95 ? 19.164 26.596 117.829 1.000 40.011 77 MET FFF O 1
ATOM 23524 N N . ALA F 1 96 ? 17.765 28.189 118.787 1.000 41.856 78 ALA FFF N 1
ATOM 23525 C CA . ALA F 1 96 ? 17.962 27.823 120.219 1.000 41.948 78 ALA FFF CA 1
ATOM 23526 C C . ALA F 1 96 ? 17.381 26.425 120.458 1.000 41.843 78 ALA FFF C 1
ATOM 23527 O O . ALA F 1 96 ? 18.055 25.695 121.203 1.000 44.217 78 ALA FFF O 1
ATOM 23534 N N . THR F 1 97 ? 16.233 26.052 119.849 1.000 40.691 79 THR FFF N 1
ATOM 23535 C CA . THR F 1 97 ? 15.643 24.670 119.916 1.000 40.553 79 THR FFF CA 1
ATOM 23536 C C . THR F 1 97 ? 16.615 23.621 119.315 1.000 40.160 79 THR FFF C 1
ATOM 23537 O O . THR F 1 97 ? 16.643 22.511 119.848 1.000 41.998 79 THR FFF O 1
ATOM 23548 N N . ASP F 1 98 ? 17.401 23.907 118.266 1.000 38.674 80 ASP FFF N 1
ATOM 23549 C CA . ASP F 1 98 ? 18.427 22.940 117.768 1.000 37.941 80 ASP FFF CA 1
ATOM 23550 C C . ASP F 1 98 ? 19.444 22.670 118.895 1.000 38.823 80 ASP FFF C 1
ATOM 23551 O O . ASP F 1 98 ? 19.837 21.511 119.131 1.000 38.642 80 ASP FFF O 1
ATOM 23560 N N . VAL F 1 99 ? 19.870 23.717 119.581 1.000 39.628 81 VAL FFF N 1
ATOM 23561 C CA . VAL F 1 99 ? 20.885 23.597 120.659 1.000 42.166 81 VAL FFF CA 1
ATOM 23562 C C . VAL F 1 99 ? 20.290 22.777 121.822 1.000 43.611 81 VAL FFF C 1
ATOM 23563 O O . VAL F 1 99 ? 21.023 21.908 122.384 1.000 44.149 81 VAL FFF O 1
ATOM 23576 N N . ARG F 1 100 ? 19.019 22.984 122.154 1.000 44.969 82 ARG FFF N 1
ATOM 23577 C CA . ARG F 1 100 ? 18.308 22.132 123.153 1.000 47.437 82 ARG FFF CA 1
ATOM 23578 C C . ARG F 1 100 ? 18.324 20.664 122.690 1.000 47.474 82 ARG FFF C 1
ATOM 23579 O O . ARG F 1 100 ? 18.655 19.789 123.528 1.000 46.141 82 ARG FFF O 1
ATOM 23600 N N . GLU F 1 101 ? 17.980 20.378 121.428 1.000 46.330 83 GLU FFF N 1
ATOM 23601 C CA . GLU F 1 101 ? 17.863 18.964 120.968 1.000 47.177 83 GLU FFF CA 1
ATOM 23602 C C . GLU F 1 101 ? 19.267 18.334 121.031 1.000 46.337 83 GLU FFF C 1
ATOM 23603 O O . GLU F 1 101 ? 19.361 17.126 121.360 1.000 48.042 83 GLU FFF O 1
ATOM 23615 N N . LEU F 1 102 ? 20.315 19.131 120.810 1.000 44.164 84 LEU FFF N 1
ATOM 23616 C CA . LEU F 1 102 ? 21.733 18.648 120.804 1.000 43.610 84 LEU FFF CA 1
ATOM 23617 C C . LEU F 1 102 ? 22.162 18.345 122.240 1.000 44.158 84 LEU FFF C 1
ATOM 23618 O O . LEU F 1 102 ? 22.758 17.284 122.454 1.000 44.350 84 LEU FFF O 1
ATOM 23634 N N . VAL F 1 103 ? 21.879 19.243 123.177 1.000 44.174 85 VAL FFF N 1
ATOM 23635 C CA . VAL F 1 103 ? 22.212 19.027 124.614 1.000 45.788 85 VAL FFF CA 1
ATOM 23636 C C . VAL F 1 103 ? 21.421 17.808 125.146 1.000 47.144 85 VAL FFF C 1
ATOM 23637 O O . VAL F 1 103 ? 21.930 17.045 125.997 1.000 49.330 85 VAL FFF O 1
ATOM 23650 N N . SER F 1 104 ? 20.232 17.583 124.603 1.000 46.215 86 SER FFF N 1
ATOM 23651 C CA . SER F 1 104 ? 19.361 16.435 124.929 1.000 46.775 86 SER FFF CA 1
ATOM 23652 C C . SER F 1 104 ? 20.032 15.152 124.439 1.000 47.215 86 SER FFF C 1
ATOM 23653 O O . SER F 1 104 ? 20.264 14.239 125.263 1.000 48.861 86 SER FFF O 1
ATOM 23661 N N . HIS F 1 105 ? 20.365 15.125 123.150 1.000 46.032 87 HIS FFF N 1
ATOM 23662 C CA . HIS F 1 105 ? 20.982 13.994 122.399 1.000 46.543 87 HIS FFF CA 1
ATOM 23663 C C . HIS F 1 105 ? 22.200 13.440 123.158 1.000 48.277 87 HIS FFF C 1
ATOM 23664 O O . HIS F 1 105 ? 22.378 12.196 123.186 1.000 49.161 87 HIS FFF O 1
ATOM 23679 N N . LEU F 1 106 ? 23.003 14.340 123.736 1.000 48.759 88 LEU FFF N 1
ATOM 23680 C CA . LEU F 1 106 ? 24.275 14.041 124.430 1.000 49.782 88 LEU FFF CA 1
ATOM 23681 C C . LEU F 1 106 ? 24.036 13.777 125.923 1.000 51.560 88 LEU FFF C 1
ATOM 23682 O O . LEU F 1 106 ? 25.010 13.453 126.585 1.000 51.500 88 LEU FFF O 1
ATOM 23698 N N . GLY F 1 107 ? 22.807 13.971 126.426 1.000 52.606 89 GLY FFF N 1
ATOM 23699 C CA . GLY F 1 107 ? 22.313 13.405 127.701 1.000 54.491 89 GLY FFF CA 1
ATOM 23700 C C . GLY F 1 107 ? 22.610 14.279 128.912 1.000 56.183 89 GLY FFF C 1
ATOM 23701 O O . GLY F 1 107 ? 22.822 13.696 130.010 1.000 56.688 89 GLY FFF O 1
ATOM 23705 N N . TYR F 1 108 ? 22.645 15.614 128.726 1.000 56.766 90 TYR FFF N 1
ATOM 23706 C CA . TYR F 1 108 ? 22.892 16.631 129.787 1.000 57.814 90 TYR FFF CA 1
ATOM 23707 C C . TYR F 1 108 ? 21.609 17.441 130.007 1.000 57.503 90 TYR FFF C 1
ATOM 23708 O O . TYR F 1 108 ? 20.965 17.852 129.001 1.000 55.170 90 TYR FFF O 1
ATOM 23726 N N . ASP F 1 109 ? 21.265 17.671 131.278 1.000 58.531 91 ASP FFF N 1
ATOM 23727 C CA . ASP F 1 109 ? 20.100 18.493 131.690 1.000 59.127 91 ASP FFF CA 1
ATOM 23728 C C . ASP F 1 109 ? 20.598 19.744 132.433 1.000 59.057 91 ASP FFF C 1
ATOM 23729 O O . ASP F 1 109 ? 19.751 20.531 132.837 1.000 61.898 91 ASP FFF O 1
ATOM 23738 N N . LYS F 1 110 ? 21.912 19.930 132.590 1.000 57.851 92 LYS FFF N 1
ATOM 23739 C CA . LYS F 1 110 ? 22.554 21.192 133.058 1.000 57.134 92 LYS FFF CA 1
ATOM 23740 C C . LYS F 1 110 ? 23.745 21.541 132.162 1.000 54.509 92 LYS FFF C 1
ATOM 23741 O O . LYS F 1 110 ? 24.643 20.682 132.008 1.000 52.987 92 LYS FFF O 1
ATOM 23760 N N . VAL F 1 111 ? 23.789 22.769 131.641 1.000 53.014 93 VAL FFF N 1
ATOM 23761 C CA . VAL F 1 111 ? 24.968 23.289 130.891 1.000 52.096 93 VAL FFF CA 1
ATOM 23762 C C . VAL F 1 111 ? 25.250 24.734 131.284 1.000 51.816 93 VAL FFF C 1
ATOM 23763 O O . VAL F 1 111 ? 24.347 25.410 131.850 1.000 52.424 93 VAL FFF O 1
ATOM 23776 N N . GLY F 1 112 ? 26.485 25.150 130.982 1.000 50.641 94 GLY FFF N 1
ATOM 23777 C CA . GLY F 1 112 ? 26.866 26.553 130.773 1.000 50.155 94 GLY FFF CA 1
ATOM 23778 C C . GLY F 1 112 ? 26.985 26.833 129.287 1.000 48.257 94 GLY FFF C 1
ATOM 23779 O O . GLY F 1 112 ? 27.222 25.868 128.501 1.000 46.891 94 GLY FFF O 1
ATOM 23783 N N . VAL F 1 113 ? 26.814 28.096 128.901 1.000 47.737 95 VAL FFF N 1
ATOM 23784 C CA . VAL F 1 113 ? 26.852 28.520 127.476 1.000 46.658 95 VAL FFF CA 1
ATOM 23785 C C . VAL F 1 113 ? 27.774 29.730 127.336 1.000 46.744 95 VAL FFF C 1
ATOM 23786 O O . VAL F 1 113 ? 27.754 30.621 128.203 1.000 47.240 95 VAL FFF O 1
ATOM 23799 N N . ILE F 1 114 ? 28.556 29.750 126.264 1.000 46.461 96 ILE FFF N 1
ATOM 23800 C CA . ILE F 1 114 ? 29.244 30.973 125.762 1.000 46.832 96 ILE FFF CA 1
ATOM 23801 C C . ILE F 1 114 ? 28.656 31.253 124.373 1.000 45.168 96 ILE FFF C 1
ATOM 23802 O O . ILE F 1 114 ? 28.567 30.301 123.570 1.000 44.063 96 ILE FFF O 1
ATOM 23818 N N . GLY F 1 115 ? 28.261 32.503 124.121 1.000 44.717 97 GLY FFF N 1
ATOM 23819 C CA . GLY F 1 115 ? 27.625 32.931 122.863 1.000 43.749 97 GLY FFF CA 1
ATOM 23820 C C . GLY F 1 115 ? 28.264 34.194 122.330 1.000 42.922 97 GLY FFF C 1
ATOM 23821 O O . GLY F 1 115 ? 28.301 35.196 123.069 1.000 44.555 97 GLY FFF O 1
ATOM 23825 N N . HIS F 1 116 ? 28.769 34.131 121.101 1.000 41.232 98 HIS FFF N 1
ATOM 23826 C CA . HIS F 1 116 ? 29.490 35.242 120.439 1.000 40.274 98 HIS FFF CA 1
ATOM 23827 C C . HIS F 1 116 ? 28.704 35.636 119.188 1.000 39.091 98 HIS FFF C 1
ATOM 23828 O O . HIS F 1 116 ? 28.239 34.697 118.501 1.000 37.847 98 HIS FFF O 1
ATOM 23843 N N . ASP F 1 117 ? 28.549 36.950 118.956 1.000 38.952 99 ASP FFF N 1
ATOM 23844 C CA . ASP F 1 117 ? 27.800 37.518 117.812 1.000 38.991 99 ASP FFF CA 1
ATOM 23845 C C . ASP F 1 117 ? 26.379 36.920 117.867 1.000 39.469 99 ASP FFF C 1
ATOM 23846 O O . ASP F 1 117 ? 25.770 36.908 118.922 1.000 40.000 99 ASP FFF O 1
ATOM 23855 N N . TRP F 1 118 ? 25.889 36.364 116.775 1.000 39.216 100 TRP FFF N 1
ATOM 23856 C CA . TRP F 1 118 ? 24.511 35.859 116.684 1.000 39.500 100 TRP FFF CA 1
ATOM 23857 C C . TRP F 1 118 ? 24.398 34.682 117.636 1.000 39.234 100 TRP FFF C 1
ATOM 23858 O O . TRP F 1 118 ? 23.308 34.427 118.102 1.000 38.544 100 TRP FFF O 1
ATOM 23879 N N . GLY F 1 119 ? 25.499 33.968 117.862 1.000 39.103 101 GLY FFF N 1
ATOM 23880 C CA . GLY F 1 119 ? 25.503 32.889 118.865 1.000 39.635 101 GLY FFF CA 1
ATOM 23881 C C . GLY F 1 119 ? 25.044 33.411 120.215 1.000 40.718 101 GLY FFF C 1
ATOM 23882 O O . GLY F 1 119 ? 24.451 32.623 120.989 1.000 43.060 101 GLY FFF O 1
ATOM 23886 N N . GLY F 1 120 ? 25.318 34.686 120.516 1.000 40.332 102 GLY FFF N 1
ATOM 23887 C CA . GLY F 1 120 ? 24.827 35.338 121.742 1.000 41.235 102 GLY FFF CA 1
ATOM 23888 C C . GLY F 1 120 ? 23.317 35.473 121.756 1.000 41.648 102 GLY FFF C 1
ATOM 23889 O O . GLY F 1 120 ? 22.711 35.313 122.868 1.000 40.691 102 GLY FFF O 1
ATOM 23893 N N . SER F 1 121 ? 22.737 35.824 120.594 1.000 41.640 103 SER FFF N 1
ATOM 23894 C CA . SER F 1 121 ? 21.271 36.029 120.446 1.000 42.856 103 SER FFF CA 1
ATOM 23895 C C . SER F 1 121 ? 20.594 34.669 120.592 1.000 41.372 103 SER FFF C 1
ATOM 23896 O O . SER F 1 121 ? 19.660 34.554 121.399 1.000 43.107 103 SER FFF O 1
ATOM 23904 N N . VAL F 1 122 ? 21.140 33.646 119.949 1.000 40.138 104 VAL FFF N 1
ATOM 23905 C CA . VAL F 1 122 ? 20.675 32.238 120.119 1.000 40.051 104 VAL FFF CA 1
ATOM 23906 C C . VAL F 1 122 ? 20.816 31.874 121.607 1.000 41.374 104 VAL FFF C 1
ATOM 23907 O O . VAL F 1 122 ? 19.857 31.460 122.235 1.000 41.296 104 VAL FFF O 1
ATOM 23920 N N . ALA F 1 123 ? 21.997 32.061 122.170 1.000 43.289 105 ALA FFF N 1
ATOM 23921 C CA . ALA F 1 123 ? 22.295 31.712 123.569 1.000 45.304 105 ALA FFF CA 1
ATOM 23922 C C . ALA F 1 123 ? 21.254 32.386 124.445 1.000 46.767 105 ALA FFF C 1
ATOM 23923 O O . ALA F 1 123 ? 20.855 31.765 125.452 1.000 49.279 105 ALA FFF O 1
ATOM 23930 N N . PHE F 1 124 ? 20.775 33.571 124.056 1.000 45.115 106 PHE FFF N 1
ATOM 23931 C CA . PHE F 1 124 ? 19.786 34.305 124.893 1.000 45.636 106 PHE FFF CA 1
ATOM 23932 C C . PHE F 1 124 ? 18.472 33.518 124.934 1.000 45.166 106 PHE FFF C 1
ATOM 23933 O O . PHE F 1 124 ? 17.934 33.317 126.079 1.000 47.100 106 PHE FFF O 1
ATOM 23950 N N . TYR F 1 125 ? 18.010 33.045 123.767 1.000 42.446 107 TYR FFF N 1
ATOM 23951 C CA . TYR F 1 125 ? 16.722 32.329 123.589 1.000 42.939 107 TYR FFF CA 1
ATOM 23952 C C . TYR F 1 125 ? 16.875 30.957 124.261 1.000 42.814 107 TYR FFF C 1
ATOM 23953 O O . TYR F 1 125 ? 15.951 30.529 124.975 1.000 43.120 107 TYR FFF O 1
ATOM 23971 N N . PHE F 1 126 ? 18.048 30.353 124.145 1.000 42.455 108 PHE FFF N 1
ATOM 23972 C CA . PHE F 1 126 ? 18.398 29.070 124.799 1.000 44.128 108 PHE FFF CA 1
ATOM 23973 C C . PHE F 1 126 ? 18.198 29.187 126.321 1.000 46.420 108 PHE FFF C 1
ATOM 23974 O O . PHE F 1 126 ? 17.495 28.338 126.920 1.000 49.271 108 PHE FFF O 1
ATOM 23991 N N . ALA F 1 127 ? 18.700 30.249 126.950 1.000 46.867 109 ALA FFF N 1
ATOM 23992 C CA . ALA F 1 127 ? 18.507 30.500 128.404 1.000 48.464 109 ALA FFF CA 1
ATOM 23993 C C . ALA F 1 127 ? 17.056 30.897 128.697 1.000 49.297 109 ALA FFF C 1
ATOM 23994 O O . ALA F 1 127 ? 16.514 30.414 129.705 1.000 50.648 109 ALA FFF O 1
ATOM 24001 N N . TYR F 1 128 ? 16.498 31.793 127.876 1.000 48.801 110 TYR FFF N 1
ATOM 24002 C CA . TYR F 1 128 ? 15.165 32.398 128.075 1.000 49.723 110 TYR FFF CA 1
ATOM 24003 C C . TYR F 1 128 ? 14.111 31.293 128.026 1.000 51.690 110 TYR FFF C 1
ATOM 24004 O O . TYR F 1 128 ? 13.249 31.271 128.944 1.000 51.950 110 TYR FFF O 1
ATOM 24022 N N . ASP F 1 129 ? 14.182 30.430 127.005 1.000 51.240 111 ASP FFF N 1
ATOM 24023 C CA . ASP F 1 129 ? 13.138 29.403 126.730 1.000 52.267 111 ASP FFF CA 1
ATOM 24024 C C . ASP F 1 129 ? 13.361 28.125 127.570 1.000 53.275 111 ASP FFF C 1
ATOM 24025 O O . ASP F 1 129 ? 12.435 27.328 127.581 1.000 54.553 111 ASP FFF O 1
ATOM 24034 N N . ASN F 1 130 ? 14.531 27.895 128.198 1.000 53.993 112 ASN FFF N 1
ATOM 24035 C CA . ASN F 1 130 ? 14.840 26.644 128.969 1.000 54.956 112 ASN FFF CA 1
ATOM 24036 C C . ASN F 1 130 ? 15.554 26.979 130.307 1.000 56.530 112 ASN FFF C 1
ATOM 24037 O O . ASN F 1 130 ? 16.803 26.839 130.379 1.000 55.095 112 ASN FFF O 1
ATOM 24048 N N . ARG F 1 131 ? 14.808 27.375 131.342 1.000 58.444 113 ARG FFF N 1
ATOM 24049 C CA . ARG F 1 131 ? 15.342 28.131 132.519 1.000 60.562 113 ARG FFF CA 1
ATOM 24050 C C . ARG F 1 131 ? 15.943 27.189 133.573 1.000 60.349 113 ARG FFF C 1
ATOM 24051 O O . ARG F 1 131 ? 16.680 27.658 134.477 1.000 59.787 113 ARG FFF O 1
ATOM 24072 N N . ASP F 1 132 ? 15.587 25.910 133.490 1.000 59.801 114 ASP FFF N 1
ATOM 24073 C CA . ASP F 1 132 ? 16.113 24.830 134.359 1.000 59.976 114 ASP FFF CA 1
ATOM 24074 C C . ASP F 1 132 ? 17.361 24.206 133.710 1.000 57.878 114 ASP FFF C 1
ATOM 24075 O O . ASP F 1 132 ? 17.961 23.331 134.353 1.000 59.015 114 ASP FFF O 1
ATOM 24084 N N . LEU F 1 133 ? 17.723 24.597 132.486 1.000 54.685 115 LEU FFF N 1
ATOM 24085 C CA . LEU F 1 133 ? 18.758 23.888 131.672 1.000 53.395 115 LEU FFF CA 1
ATOM 24086 C C . LEU F 1 133 ? 20.071 24.700 131.625 1.000 51.297 115 LEU FFF C 1
ATOM 24087 O O . LEU F 1 133 ? 21.160 24.100 131.859 1.000 50.236 115 LEU FFF O 1
ATOM 24103 N N . VAL F 1 134 ? 19.980 26.005 131.339 1.000 49.453 116 VAL FFF N 1
ATOM 24104 C CA . VAL F 1 134 ? 21.163 26.904 131.189 1.000 49.275 116 VAL FFF CA 1
ATOM 24105 C C . VAL F 1 134 ? 21.450 27.570 132.543 1.000 50.666 116 VAL FFF C 1
ATOM 24106 O O . VAL F 1 134 ? 20.578 28.352 132.996 1.000 51.975 116 VAL FFF O 1
ATOM 24119 N N . GLU F 1 135 ? 22.596 27.256 133.166 1.000 50.688 117 GLU FFF N 1
ATOM 24120 C CA . GLU F 1 135 ? 22.889 27.652 134.570 1.000 52.535 117 GLU FFF CA 1
ATOM 24121 C C . GLU F 1 135 ? 23.571 29.030 134.553 1.000 52.976 117 GLU FFF C 1
ATOM 24122 O O . GLU F 1 135 ? 23.198 29.884 135.386 1.000 54.005 117 GLU FFF O 1
ATOM 24134 N N . ARG F 1 136 ? 24.506 29.259 133.624 1.000 52.543 118 ARG FFF N 1
ATOM 24135 C CA . ARG F 1 136 ? 25.303 30.516 133.510 1.000 52.750 118 ARG FFF CA 1
ATOM 24136 C C . ARG F 1 136 ? 25.508 30.854 132.032 1.000 50.315 118 ARG FFF C 1
ATOM 24137 O O . ARG F 1 136 ? 25.699 29.917 131.240 1.000 47.596 118 ARG FFF O 1
ATOM 24158 N N . LEU F 1 137 ? 25.459 32.149 131.707 1.000 50.151 119 LEU FFF N 1
ATOM 24159 C CA . LEU F 1 137 ? 25.533 32.681 130.323 1.000 49.827 119 LEU FFF CA 1
ATOM 24160 C C . LEU F 1 137 ? 26.709 33.661 130.208 1.000 50.325 119 LEU FFF C 1
ATOM 24161 O O . LEU F 1 137 ? 26.783 34.602 131.007 1.000 52.262 119 LEU FFF O 1
ATOM 24177 N N . PHE F 1 138 ? 27.563 33.471 129.203 1.000 49.975 120 PHE FFF N 1
ATOM 24178 C CA . PHE F 1 138 ? 28.707 34.367 128.887 1.000 49.118 120 PHE FFF CA 1
ATOM 24179 C C . PHE F 1 138 ? 28.567 34.866 127.442 1.000 46.717 120 PHE FFF C 1
ATOM 24180 O O . PHE F 1 138 ? 28.688 34.037 126.490 1.000 43.951 120 PHE FFF O 1
ATOM 24197 N N . ILE F 1 139 ? 28.288 36.169 127.297 1.000 46.899 121 ILE FFF N 1
ATOM 24198 C CA . ILE F 1 139 ? 28.092 36.852 125.982 1.000 46.753 121 ILE FFF CA 1
ATOM 24199 C C . ILE F 1 139 ? 29.399 37.517 125.549 1.000 47.378 121 ILE FFF C 1
ATOM 24200 O O . ILE F 1 139 ? 30.042 38.243 126.391 1.000 48.112 121 ILE FFF O 1
ATOM 24216 N N . LEU F 1 140 ? 29.778 37.323 124.288 1.000 45.422 122 LEU FFF N 1
ATOM 24217 C CA . LEU F 1 140 ? 30.917 38.073 123.701 1.000 45.342 122 LEU FFF CA 1
ATOM 24218 C C . LEU F 1 140 ? 30.366 38.919 122.551 1.000 44.865 122 LEU FFF C 1
ATOM 24219 O O . LEU F 1 140 ? 29.775 38.322 121.601 1.000 43.340 122 LEU FFF O 1
ATOM 24235 N N . ASP F 1 141 ? 30.478 40.245 122.712 1.000 45.016 123 ASP FFF N 1
ATOM 24236 C CA . ASP F 1 141 ? 30.356 41.287 121.662 1.000 44.167 123 ASP FFF CA 1
ATOM 24237 C C . ASP F 1 141 ? 29.081 41.034 120.848 1.000 44.543 123 ASP FFF C 1
ATOM 24238 O O . ASP F 1 141 ? 29.184 40.865 119.570 1.000 43.412 123 ASP FFF O 1
ATOM 24247 N N . MET F 1 142 ? 27.943 40.981 121.569 1.000 44.185 124 MET FFF N 1
ATOM 24248 C CA . MET F 1 142 ? 26.555 40.982 121.037 1.000 45.035 124 MET FFF CA 1
ATOM 24249 C C . MET F 1 142 ? 25.593 41.651 122.039 1.000 46.380 124 MET FFF C 1
ATOM 24250 O O . MET F 1 142 ? 25.969 41.787 123.228 1.000 46.435 124 MET FFF O 1
ATOM 24264 N N . ILE F 1 143 ? 24.431 42.096 121.533 1.000 46.068 125 ILE FFF N 1
ATOM 24265 C CA . ILE F 1 143 ? 23.252 42.604 122.298 1.000 47.273 125 ILE FFF CA 1
ATOM 24266 C C . ILE F 1 143 ? 22.109 41.622 122.068 1.000 46.763 125 ILE FFF C 1
ATOM 24267 O O . ILE F 1 143 ? 22.064 40.940 121.041 1.000 46.544 125 ILE FFF O 1
ATOM 24283 N N . PRO F 1 144 ? 21.149 41.505 123.017 1.000 47.640 126 PRO FFF N 1
ATOM 24284 C CA . PRO F 1 144 ? 20.179 40.403 122.991 1.000 47.135 126 PRO FFF CA 1
ATOM 24285 C C . PRO F 1 144 ? 19.469 40.218 121.632 1.000 46.604 126 PRO FFF C 1
ATOM 24286 O O . PRO F 1 144 ? 19.094 39.105 121.232 1.000 45.560 126 PRO FFF O 1
ATOM 24297 N N . GLY F 1 145 ? 19.270 41.329 120.937 1.000 47.228 127 GLY FFF N 1
ATOM 24298 C CA . GLY F 1 145 ? 18.732 41.355 119.566 1.000 48.212 127 GLY FFF CA 1
ATOM 24299 C C . GLY F 1 145 ? 19.115 42.660 118.898 1.000 49.559 127 GLY FFF C 1
ATOM 24300 O O . GLY F 1 145 ? 19.423 43.618 119.654 1.000 51.406 127 GLY FFF O 1
ATOM 24304 N N . LEU F 1 146 ? 19.090 42.714 117.558 1.000 49.441 128 LEU FFF N 1
ATOM 24305 C CA . LEU F 1 146 ? 19.510 43.921 116.786 1.000 50.927 128 LEU FFF CA 1
ATOM 24306 C C . LEU F 1 146 ? 18.645 45.099 117.230 1.000 51.878 128 LEU FFF C 1
ATOM 24307 O O . LEU F 1 146 ? 19.188 46.194 117.326 1.000 53.192 128 LEU FFF O 1
ATOM 24323 N N . ILE F 1 147 ? 17.367 44.852 117.547 1.000 52.801 129 ILE FFF N 1
ATOM 24324 C CA . ILE F 1 147 ? 16.380 45.908 117.926 1.000 52.739 129 ILE FFF CA 1
ATOM 24325 C C . ILE F 1 147 ? 15.059 45.232 118.330 1.000 54.348 129 ILE FFF C 1
ATOM 24326 O O . ILE F 1 147 ? 14.896 44.012 117.957 1.000 54.889 129 ILE FFF O 1
ATOM 24342 N N . LYS F 1 148 ? 14.184 45.980 119.042 1.000 53.554 130 LYS FFF N 1
ATOM 24343 C CA . LYS F 1 148 ? 12.759 45.644 119.347 1.000 55.138 130 LYS FFF CA 1
ATOM 24344 C C . LYS F 1 148 ? 11.809 46.240 118.293 1.000 53.791 130 LYS FFF C 1
ATOM 24345 O O . LYS F 1 148 ? 12.009 47.398 117.891 1.000 53.322 130 LYS FFF O 1
ATOM 24364 N N . ALA F 1 149 ? 10.748 45.537 117.912 1.000 52.487 131 ALA FFF N 1
ATOM 24365 C CA . ALA F 1 149 ? 9.693 46.142 117.066 1.000 53.638 131 ALA FFF CA 1
ATOM 24366 C C . ALA F 1 149 ? 9.289 47.465 117.708 1.000 54.826 131 ALA FFF C 1
ATOM 24367 O O . ALA F 1 149 ? 9.328 47.557 118.943 1.000 54.546 131 ALA FFF O 1
ATOM 24374 N N . GLY F 1 150 ? 8.967 48.452 116.876 1.000 56.496 132 GLY FFF N 1
ATOM 24375 C CA . GLY F 1 150 ? 8.474 49.770 117.309 1.000 60.375 132 GLY FFF CA 1
ATOM 24376 C C . GLY F 1 150 ? 9.587 50.800 117.355 1.000 60.761 132 GLY FFF C 1
ATOM 24377 O O . GLY F 1 150 ? 9.310 51.989 117.091 1.000 63.688 132 GLY FFF O 1
ATOM 24381 N N . ASP F 1 151 ? 10.810 50.360 117.653 1.000 59.528 133 ASP FFF N 1
ATOM 24382 C CA . ASP F 1 151 ? 11.989 51.244 117.793 1.000 58.666 133 ASP FFF CA 1
ATOM 24383 C C . ASP F 1 151 ? 12.545 51.523 116.391 1.000 56.840 133 ASP FFF C 1
ATOM 24384 O O . ASP F 1 151 ? 12.108 50.892 115.409 1.000 53.583 133 ASP FFF O 1
ATOM 24393 N N . SER F 1 152 ? 13.478 52.470 116.345 1.000 56.569 134 SER FFF N 1
ATOM 24394 C CA . SER F 1 152 ? 14.105 53.047 115.141 1.000 55.901 134 SER FFF CA 1
ATOM 24395 C C . SER F 1 152 ? 15.631 53.005 115.319 1.000 54.154 134 SER FFF C 1
ATOM 24396 O O . SER F 1 152 ? 16.071 52.984 116.473 1.000 54.687 134 SER FFF O 1
ATOM 24404 N N . PHE F 1 153 ? 16.377 53.007 114.209 1.000 51.282 135 PHE FFF N 1
ATOM 24405 C CA . PHE F 1 153 ? 17.864 53.032 114.126 1.000 49.472 135 PHE FFF CA 1
ATOM 24406 C C . PHE F 1 153 ? 18.402 54.457 113.969 1.000 50.413 135 PHE FFF C 1
ATOM 24407 O O . PHE F 1 153 ? 18.152 55.073 112.915 1.000 49.642 135 PHE FFF O 1
ATOM 24424 N N . PRO F 1 154 ? 19.180 54.986 114.973 1.000 50.732 136 PRO FFF N 1
ATOM 24425 C CA . PRO F 1 154 ? 20.010 56.182 114.786 1.000 50.929 136 PRO FFF CA 1
ATOM 24426 C C . PRO F 1 154 ? 20.979 55.997 113.598 1.000 48.694 136 PRO FFF C 1
ATOM 24427 O O . PRO F 1 154 ? 21.383 54.905 113.280 1.000 46.771 136 PRO FFF O 1
ATOM 24438 N N . ILE F 1 155 ? 21.308 57.094 112.936 1.000 49.189 137 ILE FFF N 1
ATOM 24439 C CA . ILE F 1 155 ? 22.137 57.105 111.699 1.000 48.654 137 ILE FFF CA 1
ATOM 24440 C C . ILE F 1 155 ? 23.511 56.485 111.991 1.000 47.940 137 ILE FFF C 1
ATOM 24441 O O . ILE F 1 155 ? 23.904 55.548 111.297 1.000 45.162 137 ILE FFF O 1
ATOM 24457 N N . PRO F 1 156 ? 24.258 56.962 113.032 1.000 50.114 138 PRO FFF N 1
ATOM 24458 C CA . PRO F 1 156 ? 25.444 56.268 113.560 1.000 49.556 138 PRO FFF CA 1
ATOM 24459 C C . PRO F 1 156 ? 25.374 54.733 113.631 1.000 47.589 138 PRO FFF C 1
ATOM 24460 O O . PRO F 1 156 ? 26.263 54.089 113.091 1.000 46.445 138 PRO FFF O 1
ATOM 24471 N N . VAL F 1 157 ? 24.333 54.192 114.266 1.000 47.631 139 VAL FFF N 1
ATOM 24472 C CA . VAL F 1 157 ? 24.152 52.722 114.443 1.000 47.220 139 VAL FFF CA 1
ATOM 24473 C C . VAL F 1 157 ? 23.961 52.069 113.055 1.000 45.466 139 VAL FFF C 1
ATOM 24474 O O . VAL F 1 157 ? 24.586 51.001 112.793 1.000 42.949 139 VAL FFF O 1
ATOM 24487 N N . ALA F 1 158 ? 23.127 52.681 112.207 1.000 46.194 140 ALA FFF N 1
ATOM 24488 C CA . ALA F 1 158 ? 22.793 52.208 110.833 1.000 44.992 140 ALA FFF CA 1
ATOM 24489 C C . ALA F 1 158 ? 24.089 52.094 110.026 1.000 43.231 140 ALA FFF C 1
ATOM 24490 O O . ALA F 1 158 ? 24.312 51.016 109.500 1.000 41.250 140 ALA FFF O 1
ATOM 24497 N N . LEU F 1 159 ? 24.933 53.129 110.034 1.000 44.350 141 LEU FFF N 1
ATOM 24498 C CA . LEU F 1 159 ? 26.236 53.129 109.299 1.000 44.176 141 LEU FFF CA 1
ATOM 24499 C C . LEU F 1 159 ? 27.172 52.096 109.952 1.000 44.350 141 LEU FFF C 1
ATOM 24500 O O . LEU F 1 159 ? 27.702 51.254 109.208 1.000 42.215 141 LEU FFF O 1
ATOM 24516 N N . MET F 1 160 ? 27.290 52.071 111.292 1.000 45.540 142 MET FFF N 1
ATOM 24517 C CA . MET F 1 160 ? 28.229 51.143 111.982 1.000 45.356 142 MET FFF CA 1
ATOM 24518 C C . MET F 1 160 ? 27.881 49.692 111.587 1.000 43.984 142 MET FFF C 1
ATOM 24519 O O . MET F 1 160 ? 28.844 48.933 111.293 1.000 42.275 142 MET FFF O 1
ATOM 24533 N N . ILE F 1 161 ? 26.586 49.305 111.522 1.000 42.671 143 ILE FFF N 1
ATOM 24534 C CA . ILE F 1 161 ? 26.200 47.902 111.163 1.000 40.863 143 ILE FFF CA 1
ATOM 24535 C C . ILE F 1 161 ? 25.349 47.833 109.883 1.000 39.807 143 ILE FFF C 1
ATOM 24536 O O . ILE F 1 161 ? 24.385 47.018 109.857 1.000 40.202 143 ILE FFF O 1
ATOM 24552 N N . ASN F 1 162 ? 25.779 48.505 108.812 1.000 39.097 144 ASN FFF N 1
ATOM 24553 C CA . ASN F 1 162 ? 25.044 48.630 107.515 1.000 38.896 144 ASN FFF CA 1
ATOM 24554 C C . ASN F 1 162 ? 24.870 47.252 106.837 1.000 37.645 144 ASN FFF C 1
ATOM 24555 O O . ASN F 1 162 ? 23.884 47.023 106.159 1.000 36.822 144 ASN FFF O 1
ATOM 24566 N N . HIS F 1 163 ? 25.819 46.350 107.020 1.000 37.839 145 HIS FFF N 1
ATOM 24567 C CA . HIS F 1 163 ? 25.749 44.949 106.552 1.000 37.968 145 HIS FFF CA 1
ATOM 24568 C C . HIS F 1 163 ? 24.394 44.310 106.948 1.000 37.405 145 HIS FFF C 1
ATOM 24569 O O . HIS F 1 163 ? 23.971 43.391 106.238 1.000 35.391 145 HIS FFF O 1
ATOM 24584 N N . ILE F 1 164 ? 23.735 44.700 108.051 1.000 38.584 146 ILE FFF N 1
ATOM 24585 C CA . ILE F 1 164 ? 22.502 43.979 108.498 1.000 38.387 146 ILE FFF CA 1
ATOM 24586 C C . ILE F 1 164 ? 21.372 44.253 107.486 1.000 37.757 146 ILE FFF C 1
ATOM 24587 O O . ILE F 1 164 ? 20.493 43.384 107.319 1.000 36.257 146 ILE FFF O 1
ATOM 24603 N N . PHE F 1 165 ? 21.352 45.446 106.904 1.000 37.346 147 PHE FFF N 1
ATOM 24604 C CA . PHE F 1 165 ? 20.325 45.880 105.941 1.000 38.434 147 PHE FFF CA 1
ATOM 24605 C C . PHE F 1 165 ? 20.600 45.208 104.595 1.000 37.836 147 PHE FFF C 1
ATOM 24606 O O . PHE F 1 165 ? 19.685 44.891 103.830 1.000 37.703 147 PHE FFF O 1
ATOM 24623 N N . PHE F 1 166 ? 21.869 44.977 104.296 1.000 38.337 148 PHE FFF N 1
ATOM 24624 C CA . PHE F 1 166 ? 22.277 44.312 103.032 1.000 38.236 148 PHE FFF CA 1
ATOM 24625 C C . PHE F 1 166 ? 21.746 42.870 103.063 1.000 39.055 148 PHE FFF C 1
ATOM 24626 O O . PHE F 1 166 ? 20.867 42.508 102.231 1.000 39.479 148 PHE FFF O 1
ATOM 24643 N N . HIS F 1 167 ? 22.231 42.095 104.043 1.000 38.721 149 HIS FFF N 1
ATOM 24644 C CA . HIS F 1 167 ? 21.974 40.641 104.203 1.000 38.283 149 HIS FFF CA 1
ATOM 24645 C C . HIS F 1 167 ? 20.475 40.401 104.299 1.000 38.093 149 HIS FFF C 1
ATOM 24646 O O . HIS F 1 167 ? 19.994 39.498 103.593 1.000 37.557 149 HIS FFF O 1
ATOM 24661 N N . GLY F 1 168 ? 19.780 41.203 105.120 1.000 38.615 150 GLY FFF N 1
ATOM 24662 C CA . GLY F 1 168 ? 18.428 40.902 105.620 1.000 37.604 150 GLY FFF CA 1
ATOM 24663 C C . GLY F 1 168 ? 17.338 41.657 104.882 1.000 38.057 150 GLY FFF C 1
ATOM 24664 O O . GLY F 1 168 ? 16.139 41.306 105.088 1.000 38.506 150 GLY FFF O 1
ATOM 24668 N N . GLY F 1 169 ? 17.702 42.680 104.101 1.000 37.618 151 GLY FFF N 1
ATOM 24669 C CA . GLY F 1 169 ? 16.750 43.465 103.292 1.000 38.258 151 GLY FFF CA 1
ATOM 24670 C C . GLY F 1 169 ? 16.129 42.621 102.186 1.000 37.844 151 GLY FFF C 1
ATOM 24671 O O . GLY F 1 169 ? 14.910 42.337 102.210 1.000 39.137 151 GLY FFF O 1
ATOM 24675 N N . ASN F 1 170 ? 16.951 42.153 101.260 1.000 37.607 152 ASN FFF N 1
ATOM 24676 C CA . ASN F 1 170 ? 16.517 41.318 100.112 1.000 36.497 152 ASN FFF CA 1
ATOM 24677 C C . ASN F 1 170 ? 17.508 40.168 100.032 1.000 34.668 152 ASN FFF C 1
ATOM 24678 O O . ASN F 1 170 ? 18.490 40.246 99.308 1.000 34.483 152 ASN FFF O 1
ATOM 24689 N N . PRO F 1 171 ? 17.308 39.107 100.845 1.000 34.462 153 PRO FFF N 1
ATOM 24690 C CA . PRO F 1 171 ? 18.334 38.075 101.016 1.000 32.753 153 PRO FFF CA 1
ATOM 24691 C C . PRO F 1 171 ? 18.817 37.424 99.704 1.000 32.261 153 PRO FFF C 1
ATOM 24692 O O . PRO F 1 171 ? 20.012 37.131 99.635 1.000 30.897 153 PRO FFF O 1
ATOM 24703 N N . ASP F 1 172 ? 17.932 37.209 98.712 1.000 31.623 154 ASP FFF N 1
ATOM 24704 C CA . ASP F 1 172 ? 18.327 36.588 97.420 1.000 30.820 154 ASP FFF CA 1
ATOM 24705 C C . ASP F 1 172 ? 19.341 37.511 96.732 1.000 30.359 154 ASP FFF C 1
ATOM 24706 O O . ASP F 1 172 ? 20.311 36.973 96.174 1.000 30.301 154 ASP FFF O 1
ATOM 24715 N N . TRP F 1 173 ? 19.175 38.838 96.798 1.000 30.190 155 TRP FFF N 1
ATOM 24716 C CA . TRP F 1 173 ? 20.045 39.790 96.072 1.000 29.432 155 TRP FFF CA 1
ATOM 24717 C C . TRP F 1 173 ? 21.388 39.879 96.811 1.000 28.882 155 TRP FFF C 1
ATOM 24718 O O . TRP F 1 173 ? 22.453 39.820 96.129 1.000 27.022 155 TRP FFF O 1
ATOM 24739 N N . ALA F 1 174 ? 21.360 39.959 98.145 1.000 28.333 156 ALA FFF N 1
ATOM 24740 C CA . ALA F 1 174 ? 22.600 39.862 98.947 1.000 28.202 156 ALA FFF CA 1
ATOM 24741 C C . ALA F 1 174 ? 23.268 38.522 98.632 1.000 28.307 156 ALA FFF C 1
ATOM 24742 O O . ALA F 1 174 ? 24.479 38.499 98.266 1.000 27.583 156 ALA FFF O 1
ATOM 24749 N N . THR F 1 175 ? 22.510 37.429 98.655 1.000 29.391 157 THR FFF N 1
ATOM 24750 C CA . THR F 1 175 ? 23.075 36.081 98.366 1.000 29.937 157 THR FFF CA 1
ATOM 24751 C C . THR F 1 175 ? 23.836 36.096 97.023 1.000 29.570 157 THR FFF C 1
ATOM 24752 O O . THR F 1 175 ? 24.989 35.640 96.977 1.000 28.548 157 THR FFF O 1
ATOM 24763 N N . ALA F 1 176 ? 23.295 36.693 95.986 1.000 30.135 158 ALA FFF N 1
ATOM 24764 C CA . ALA F 1 176 ? 23.921 36.601 94.646 1.000 31.300 158 ALA FFF CA 1
ATOM 24765 C C . ALA F 1 176 ? 25.216 37.427 94.627 1.000 32.129 158 ALA FFF C 1
ATOM 24766 O O . ALA F 1 176 ? 26.257 36.936 94.113 1.000 31.822 158 ALA FFF O 1
ATOM 24773 N N . LEU F 1 177 ? 25.176 38.638 95.187 1.000 32.720 159 LEU FFF N 1
ATOM 24774 C CA . LEU F 1 177 ? 26.329 39.564 95.172 1.000 33.011 159 LEU FFF CA 1
ATOM 24775 C C . LEU F 1 177 ? 27.472 39.026 96.052 1.000 32.524 159 LEU FFF C 1
ATOM 24776 O O . LEU F 1 177 ? 28.650 39.200 95.667 1.000 30.811 159 LEU FFF O 1
ATOM 24792 N N . ILE F 1 178 ? 27.156 38.429 97.203 1.000 31.672 160 ILE FFF N 1
ATOM 24793 C CA . ILE F 1 178 ? 28.190 37.929 98.160 1.000 32.181 160 ILE FFF CA 1
ATOM 24794 C C . ILE F 1 178 ? 28.822 36.692 97.526 1.000 31.748 160 ILE FFF C 1
ATOM 24795 O O . ILE F 1 178 ? 30.034 36.552 97.581 1.000 30.730 160 ILE FFF O 1
ATOM 24811 N N . SER F 1 179 ? 27.985 35.832 96.949 1.000 31.936 161 SER FFF N 1
ATOM 24812 C CA . SER F 1 179 ? 28.380 34.463 96.539 1.000 32.088 161 SER FFF CA 1
ATOM 24813 C C . SER F 1 179 ? 29.333 34.558 95.365 1.000 31.770 161 SER FFF C 1
ATOM 24814 O O . SER F 1 179 ? 30.088 33.619 95.240 1.000 31.877 161 SER FFF O 1
ATOM 24822 N N . LYS F 1 180 ? 29.299 35.653 94.604 1.000 32.775 162 LYS FFF N 1
ATOM 24823 C CA . LYS F 1 180 ? 30.169 35.881 93.420 1.000 34.561 162 LYS FFF CA 1
ATOM 24824 C C . LYS F 1 180 ? 31.645 35.891 93.867 1.000 33.942 162 LYS FFF C 1
ATOM 24825 O O . LYS F 1 180 ? 32.518 35.626 93.029 1.000 35.350 162 LYS FFF O 1
ATOM 24844 N N . ASP F 1 181 ? 31.936 36.178 95.137 1.000 31.738 163 ASP FFF N 1
ATOM 24845 C CA . ASP F 1 181 ? 33.330 36.319 95.621 1.000 31.172 163 ASP FFF CA 1
ATOM 24846 C C . ASP F 1 181 ? 33.313 36.328 97.159 1.000 30.224 163 ASP FFF C 1
ATOM 24847 O O . ASP F 1 181 ? 33.339 37.406 97.788 1.000 29.287 163 ASP FFF O 1
ATOM 24856 N N . VAL F 1 182 ? 33.260 35.136 97.726 1.000 29.945 164 VAL FFF N 1
ATOM 24857 C CA . VAL F 1 182 ? 33.137 34.924 99.188 1.000 30.624 164 VAL FFF CA 1
ATOM 24858 C C . VAL F 1 182 ? 34.458 35.343 99.826 1.000 31.421 164 VAL FFF C 1
ATOM 24859 O O . VAL F 1 182 ? 34.408 35.947 100.881 1.000 32.391 164 VAL FFF O 1
ATOM 24872 N N . ASN F 1 183 ? 35.583 35.036 99.178 1.000 31.440 165 ASN FFF N 1
ATOM 24873 C CA . ASN F 1 183 ? 36.938 35.414 99.630 1.000 32.142 165 ASN FFF CA 1
ATOM 24874 C C . ASN F 1 183 ? 37.045 36.933 99.793 1.000 33.865 165 ASN FFF C 1
ATOM 24875 O O . ASN F 1 183 ? 37.631 37.392 100.861 1.000 35.880 165 ASN FFF O 1
ATOM 24886 N N . LEU F 1 184 ? 36.594 37.704 98.793 1.000 33.023 166 LEU FFF N 1
ATOM 24887 C CA . LEU F 1 184 ? 36.569 39.189 98.899 1.000 33.185 166 LEU FFF CA 1
ATOM 24888 C C . LEU F 1 184 ? 35.654 39.581 100.072 1.000 32.851 166 LEU FFF C 1
ATOM 24889 O O . LEU F 1 184 ? 36.178 40.221 101.006 1.000 34.164 166 LEU FFF O 1
ATOM 24905 N N . TYR F 1 185 ? 34.376 39.204 100.054 1.000 31.076 167 TYR FFF N 1
ATOM 24906 C CA . TYR F 1 185 ? 33.369 39.775 100.983 1.000 31.246 167 TYR FFF CA 1
ATOM 24907 C C . TYR F 1 185 ? 33.731 39.466 102.452 1.000 31.259 167 TYR FFF C 1
ATOM 24908 O O . TYR F 1 185 ? 33.569 40.356 103.284 1.000 31.074 167 TYR FFF O 1
ATOM 24926 N N . LEU F 1 186 ? 34.122 38.253 102.817 1.000 31.206 168 LEU FFF N 1
ATOM 24927 C CA . LEU F 1 186 ? 34.333 37.939 104.259 1.000 33.619 168 LEU FFF CA 1
ATOM 24928 C C . LEU F 1 186 ? 35.364 38.894 104.879 1.000 34.410 168 LEU FFF C 1
ATOM 24929 O O . LEU F 1 186 ? 35.269 39.172 106.121 1.000 35.497 168 LEU FFF O 1
ATOM 24945 N N . ARG F 1 187 ? 36.279 39.416 104.053 1.000 32.981 169 ARG FFF N 1
ATOM 24946 C CA . ARG F 1 187 ? 37.405 40.262 104.507 1.000 33.541 169 ARG FFF CA 1
ATOM 24947 C C . ARG F 1 187 ? 36.882 41.626 104.965 1.000 34.523 169 ARG FFF C 1
ATOM 24948 O O . ARG F 1 187 ? 37.612 42.280 105.732 1.000 35.165 169 ARG FFF O 1
ATOM 24969 N N . ARG F 1 188 ? 35.657 42.004 104.551 1.000 34.550 170 ARG FFF N 1
ATOM 24970 C CA . ARG F 1 188 ? 34.916 43.197 105.057 1.000 35.206 170 ARG FFF CA 1
ATOM 24971 C C . ARG F 1 188 ? 34.845 43.103 106.589 1.000 34.509 170 ARG FFF C 1
ATOM 24972 O O . ARG F 1 188 ? 34.953 44.151 107.278 1.000 33.595 170 ARG FFF O 1
ATOM 24993 N N . PHE F 1 189 ? 34.769 41.885 107.114 1.000 34.357 171 PHE FFF N 1
ATOM 24994 C CA . PHE F 1 189 ? 34.648 41.656 108.582 1.000 34.840 171 PHE FFF CA 1
ATOM 24995 C C . PHE F 1 189 ? 35.965 41.150 109.181 1.000 35.088 171 PHE FFF C 1
ATOM 24996 O O . PHE F 1 189 ? 36.274 41.496 110.348 1.000 35.200 171 PHE FFF O 1
ATOM 25013 N N . LEU F 1 190 ? 36.718 40.351 108.429 1.000 34.537 172 LEU FFF N 1
ATOM 25014 C CA . LEU F 1 190 ? 37.816 39.575 109.041 1.000 34.310 172 LEU FFF CA 1
ATOM 25015 C C . LEU F 1 190 ? 39.115 40.369 109.148 1.000 35.481 172 LEU FFF C 1
ATOM 25016 O O . LEU F 1 190 ? 39.814 40.076 110.149 1.000 35.490 172 LEU FFF O 1
ATOM 25032 N N . THR F 1 191 ? 39.399 41.345 108.260 1.000 35.216 173 THR FFF N 1
ATOM 25033 C CA . THR F 1 191 ? 40.723 42.050 108.248 1.000 35.361 173 THR FFF CA 1
ATOM 25034 C C . THR F 1 191 ? 40.608 43.563 108.458 1.000 35.560 173 THR FFF C 1
ATOM 25035 O O . THR F 1 191 ? 41.645 44.189 108.510 1.000 35.842 173 THR FFF O 1
ATOM 25046 N N . THR F 1 192 ? 39.419 44.141 108.553 1.000 35.790 174 THR FFF N 1
ATOM 25047 C CA . THR F 1 192 ? 39.248 45.617 108.568 1.000 37.188 174 THR FFF CA 1
ATOM 25048 C C . THR F 1 192 ? 39.387 46.179 109.971 1.000 38.963 174 THR FFF C 1
ATOM 25049 O O . THR F 1 192 ? 39.070 45.427 110.997 1.000 39.176 174 THR FFF O 1
ATOM 25060 N N . LEU F 1 193 ? 39.787 47.457 110.028 1.000 39.734 175 LEU FFF N 1
ATOM 25061 C CA . LEU F 1 193 ? 40.125 48.112 111.319 1.000 40.091 175 LEU FFF CA 1
ATOM 25062 C C . LEU F 1 193 ? 38.836 48.513 112.068 1.000 40.936 175 LEU FFF C 1
ATOM 25063 O O . LEU F 1 193 ? 38.932 48.727 113.280 1.000 40.502 175 LEU FFF O 1
ATOM 25079 N N . ASP F 1 194 ? 37.656 48.563 111.428 1.000 40.278 176 ASP FFF N 1
ATOM 25080 C CA . ASP F 1 194 ? 36.405 48.863 112.188 1.000 41.167 176 ASP FFF CA 1
ATOM 25081 C C . ASP F 1 194 ? 35.839 47.588 112.817 1.000 40.933 176 ASP FFF C 1
ATOM 25082 O O . ASP F 1 194 ? 35.010 47.755 113.726 1.000 43.297 176 ASP FFF O 1
ATOM 25091 N N . TYR F 1 195 ? 36.291 46.391 112.415 1.000 40.238 177 TYR FFF N 1
ATOM 25092 C CA . TYR F 1 195 ? 35.836 45.106 113.018 1.000 40.743 177 TYR FFF CA 1
ATOM 25093 C C . TYR F 1 195 ? 36.880 44.534 113.998 1.000 41.149 177 TYR FFF C 1
ATOM 25094 O O . TYR F 1 195 ? 36.523 43.680 114.821 1.000 39.809 177 TYR FFF O 1
ATOM 25112 N N . ASN F 1 196 ? 38.132 44.970 113.903 1.000 41.871 178 ASN FFF N 1
ATOM 25113 C CA . ASN F 1 196 ? 39.271 44.295 114.570 1.000 42.813 178 ASN FFF CA 1
ATOM 25114 C C . ASN F 1 196 ? 40.212 45.360 115.100 1.000 44.079 178 ASN FFF C 1
ATOM 25115 O O . ASN F 1 196 ? 40.409 46.369 114.391 1.000 45.762 178 ASN FFF O 1
ATOM 25126 N N . TYR F 1 197 ? 40.841 45.154 116.251 1.000 44.653 179 TYR FFF N 1
ATOM 25127 C CA . TYR F 1 197 ? 41.929 46.085 116.631 1.000 45.627 179 TYR FFF CA 1
ATOM 25128 C C . TYR F 1 197 ? 43.076 45.958 115.617 1.000 43.844 179 TYR FFF C 1
ATOM 25129 O O . TYR F 1 197 ? 43.529 46.994 115.115 1.000 43.679 179 TYR FFF O 1
ATOM 25147 N N . SER F 1 198 ? 43.542 44.738 115.355 1.000 42.316 180 SER FFF N 1
ATOM 25148 C CA . SER F 1 198 ? 44.680 44.450 114.442 1.000 42.609 180 SER FFF CA 1
ATOM 25149 C C . SER F 1 198 ? 44.109 43.903 113.140 1.000 41.298 180 SER FFF C 1
ATOM 25150 O O . SER F 1 198 ? 43.171 43.122 113.223 1.000 39.310 180 SER FFF O 1
ATOM 25158 N N . PRO F 1 199 ? 44.636 44.225 111.924 1.000 40.965 181 PRO FFF N 1
ATOM 25159 C CA . PRO F 1 199 ? 44.098 43.658 110.691 1.000 40.150 181 PRO FFF CA 1
ATOM 25160 C C . PRO F 1 199 ? 44.663 42.255 110.450 1.000 41.498 181 PRO FFF C 1
ATOM 25161 O O . PRO F 1 199 ? 44.450 41.702 109.390 1.000 42.069 181 PRO FFF O 1
ATOM 25172 N N . ASN F 1 200 ? 45.348 41.696 111.440 1.000 43.361 182 ASN FFF N 1
ATOM 25173 C CA . ASN F 1 200 ? 46.087 40.421 111.322 1.000 44.962 182 ASN FFF CA 1
ATOM 25174 C C . ASN F 1 200 ? 45.595 39.391 112.348 1.000 46.161 182 ASN FFF C 1
ATOM 25175 O O . ASN F 1 200 ? 46.401 38.539 112.738 1.000 48.400 182 ASN FFF O 1
ATOM 25186 N N . VAL F 1 201 ? 44.350 39.459 112.818 1.000 44.579 183 VAL FFF N 1
ATOM 25187 C CA . VAL F 1 201 ? 43.820 38.468 113.807 1.000 44.574 183 VAL FFF CA 1
ATOM 25188 C C . VAL F 1 201 ? 43.786 37.105 113.114 1.000 43.612 183 VAL FFF C 1
ATOM 25189 O O . VAL F 1 201 ? 44.078 36.105 113.773 1.000 43.895 183 VAL FFF O 1
ATOM 25202 N N . PHE F 1 202 ? 43.493 37.080 111.811 1.000 42.755 184 PHE FFF N 1
ATOM 25203 C CA . PHE F 1 202 ? 43.370 35.826 111.025 1.000 42.048 184 PHE FFF CA 1
ATOM 25204 C C . PHE F 1 202 ? 44.521 35.680 110.030 1.000 42.386 184 PHE FFF C 1
ATOM 25205 O O . PHE F 1 202 ? 44.736 36.600 109.229 1.000 43.859 184 PHE FFF O 1
ATOM 25222 N N . SER F 1 203 ? 45.175 34.522 110.043 1.000 41.600 185 SER FFF N 1
ATOM 25223 C CA . SER F 1 203 ? 46.054 34.054 108.952 1.000 42.411 185 SER FFF CA 1
ATOM 25224 C C . SER F 1 203 ? 45.189 33.781 107.704 1.000 40.431 185 SER FFF C 1
ATOM 25225 O O . SER F 1 203 ? 43.955 33.664 107.811 1.000 39.630 185 SER FFF O 1
ATOM 25233 N N . GLU F 1 204 ? 45.817 33.666 106.550 1.000 40.807 186 GLU FFF N 1
ATOM 25234 C CA . GLU F 1 204 ? 45.192 33.194 105.283 1.000 41.479 186 GLU FFF CA 1
ATOM 25235 C C . GLU F 1 204 ? 44.608 31.778 105.408 1.000 40.840 186 GLU FFF C 1
ATOM 25236 O O . GLU F 1 204 ? 43.520 31.552 104.868 1.000 39.657 186 GLU FFF O 1
ATOM 25248 N N . GLU F 1 205 ? 45.269 30.856 106.102 1.000 43.283 187 GLU FFF N 1
ATOM 25249 C CA . GLU F 1 205 ? 44.791 29.454 106.266 1.000 45.786 187 GLU FFF CA 1
ATOM 25250 C C . GLU F 1 205 ? 43.453 29.482 107.042 1.000 43.643 187 GLU FFF C 1
ATOM 25251 O O . GLU F 1 205 ? 42.533 28.700 106.675 1.000 40.062 187 GLU FFF O 1
ATOM 25263 N N . ASP F 1 206 ? 43.323 30.387 108.036 1.000 42.953 188 ASP FFF N 1
ATOM 25264 C CA . ASP F 1 206 ? 42.086 30.608 108.839 1.000 40.744 188 ASP FFF CA 1
ATOM 25265 C C . ASP F 1 206 ? 40.983 31.239 107.956 1.000 38.761 188 ASP FFF C 1
ATOM 25266 O O . ASP F 1 206 ? 39.854 30.806 108.041 1.000 36.588 188 ASP FFF O 1
ATOM 25275 N N . ILE F 1 207 ? 41.271 32.310 107.221 1.000 38.480 189 ILE FFF N 1
ATOM 25276 C CA . ILE F 1 207 ? 40.273 32.950 106.320 1.000 37.688 189 ILE FFF CA 1
ATOM 25277 C C . ILE F 1 207 ? 39.861 31.910 105.266 1.000 36.062 189 ILE FFF C 1
ATOM 25278 O O . ILE F 1 207 ? 38.698 31.782 105.019 1.000 34.428 189 ILE FFF O 1
ATOM 25294 N N . ALA F 1 208 ? 40.779 31.078 104.793 1.000 36.375 190 ALA FFF N 1
ATOM 25295 C CA . ALA F 1 208 ? 40.447 29.970 103.870 1.000 37.702 190 ALA FFF CA 1
ATOM 25296 C C . ALA F 1 208 ? 39.374 29.048 104.482 1.000 36.914 190 ALA FFF C 1
ATOM 25297 O O . ALA F 1 208 ? 38.512 28.574 103.723 1.000 36.612 190 ALA FFF O 1
ATOM 25304 N N . GLU F 1 209 ? 39.394 28.783 105.785 1.000 37.023 191 GLU FFF N 1
ATOM 25305 C CA . GLU F 1 209 ? 38.456 27.825 106.415 1.000 36.241 191 GLU FFF CA 1
ATOM 25306 C C . GLU F 1 209 ? 37.077 28.463 106.389 1.000 34.892 191 GLU FFF C 1
ATOM 25307 O O . GLU F 1 209 ? 36.104 27.766 106.103 1.000 33.308 191 GLU FFF O 1
ATOM 25319 N N . TYR F 1 210 ? 36.989 29.756 106.690 1.000 34.773 192 TYR FFF N 1
ATOM 25320 C CA . TYR F 1 210 ? 35.690 30.483 106.690 1.000 33.169 192 TYR FFF CA 1
ATOM 25321 C C . TYR F 1 210 ? 35.183 30.634 105.247 1.000 31.234 192 TYR FFF C 1
ATOM 25322 O O . TYR F 1 210 ? 33.987 30.591 105.054 1.000 28.318 192 TYR FFF O 1
ATOM 25340 N N . VAL F 1 211 ? 36.072 30.839 104.271 1.000 30.846 193 VAL FFF N 1
ATOM 25341 C CA . VAL F 1 211 ? 35.656 30.919 102.844 1.000 30.409 193 VAL FFF CA 1
ATOM 25342 C C . VAL F 1 211 ? 35.190 29.529 102.437 1.000 31.149 193 VAL FFF C 1
ATOM 25343 O O . VAL F 1 211 ? 34.154 29.448 101.678 1.000 32.428 193 VAL FFF O 1
ATOM 25356 N N . ARG F 1 212 ? 35.864 28.459 102.914 1.000 31.119 194 ARG FFF N 1
ATOM 25357 C CA . ARG F 1 212 ? 35.421 27.079 102.553 1.000 30.694 194 ARG FFF CA 1
ATOM 25358 C C . ARG F 1 212 ? 33.947 26.890 102.963 1.000 30.798 194 ARG FFF C 1
ATOM 25359 O O . ARG F 1 212 ? 33.134 26.573 102.079 1.000 30.544 194 ARG FFF O 1
ATOM 25380 N N . VAL F 1 213 ? 33.606 27.089 104.245 1.000 29.743 195 VAL FFF N 1
ATOM 25381 C CA . VAL F 1 213 ? 32.260 26.738 104.761 1.000 29.150 195 VAL FFF CA 1
ATOM 25382 C C . VAL F 1 213 ? 31.221 27.697 104.190 1.000 28.239 195 VAL FFF C 1
ATOM 25383 O O . VAL F 1 213 ? 30.112 27.213 103.879 1.000 29.591 195 VAL FFF O 1
ATOM 25396 N N . ASN F 1 214 ? 31.522 28.984 104.075 1.000 28.271 196 ASN FFF N 1
ATOM 25397 C CA . ASN F 1 214 ? 30.548 29.957 103.500 1.000 28.833 196 ASN FFF CA 1
ATOM 25398 C C . ASN F 1 214 ? 30.466 29.811 101.972 1.000 28.951 196 ASN FFF C 1
ATOM 25399 O O . ASN F 1 214 ? 29.567 30.429 101.417 1.000 28.703 196 ASN FFF O 1
ATOM 25410 N N . SER F 1 215 ? 31.298 28.991 101.312 1.000 28.765 197 SER FFF N 1
ATOM 25411 C CA . SER F 1 215 ? 31.142 28.695 99.843 1.000 28.381 197 SER FFF CA 1
ATOM 25412 C C . SER F 1 215 ? 30.326 27.418 99.609 1.000 28.336 197 SER FFF C 1
ATOM 25413 O O . SER F 1 215 ? 30.164 27.049 98.440 1.000 27.972 197 SER FFF O 1
ATOM 25421 N N . LEU F 1 216 ? 30.064 26.647 100.668 1.000 29.243 198 LEU FFF N 1
ATOM 25422 C CA . LEU F 1 216 ? 29.171 25.472 100.559 1.000 30.579 198 LEU FFF CA 1
ATOM 25423 C C . LEU F 1 216 ? 27.807 26.002 100.147 1.000 31.836 198 LEU FFF C 1
ATOM 25424 O O . LEU F 1 216 ? 27.268 26.870 100.853 1.000 32.106 198 LEU FFF O 1
ATOM 25440 N N . PRO F 1 217 ? 27.222 25.526 99.026 1.000 30.165 199 PRO FFF N 1
ATOM 25441 C CA . PRO F 1 217 ? 25.913 26.019 98.621 1.000 29.918 199 PRO FFF CA 1
ATOM 25442 C C . PRO F 1 217 ? 24.936 25.981 99.799 1.000 29.151 199 PRO FFF C 1
ATOM 25443 O O . PRO F 1 217 ? 24.866 24.988 100.491 1.000 29.679 199 PRO FFF O 1
ATOM 25454 N N . GLY F 1 218 ? 24.223 27.081 100.012 1.000 28.773 200 GLY FFF N 1
ATOM 25455 C CA . GLY F 1 218 ? 23.251 27.197 101.105 1.000 29.136 200 GLY FFF CA 1
ATOM 25456 C C . GLY F 1 218 ? 23.789 27.977 102.299 1.000 29.583 200 GLY FFF C 1
ATOM 25457 O O . GLY F 1 218 ? 22.956 28.581 103.023 1.000 29.940 200 GLY FFF O 1
ATOM 25461 N N . SER F 1 219 ? 25.112 28.065 102.495 1.000 29.733 201 SER FFF N 1
ATOM 25462 C CA . SER F 1 219 ? 25.703 28.803 103.653 1.000 29.597 201 SER FFF CA 1
ATOM 25463 C C . SER F 1 219 ? 25.392 30.310 103.569 1.000 29.408 201 SER FFF C 1
ATOM 25464 O O . SER F 1 219 ? 24.980 30.866 104.608 1.000 28.598 201 SER FFF O 1
ATOM 25472 N N . ILE F 1 220 ? 25.528 30.950 102.404 1.000 28.671 202 ILE FFF N 1
ATOM 25473 C CA . ILE F 1 220 ? 25.276 32.422 102.287 1.000 30.383 202 ILE FFF CA 1
ATOM 25474 C C . ILE F 1 220 ? 23.763 32.627 102.403 1.000 31.806 202 ILE FFF C 1
ATOM 25475 O O . ILE F 1 220 ? 23.354 33.574 103.079 1.000 33.740 202 ILE FFF O 1
ATOM 25491 N N . ARG F 1 221 ? 22.956 31.766 101.778 1.000 32.396 203 ARG FFF N 1
ATOM 25492 C CA . ARG F 1 221 ? 21.471 31.904 101.788 1.000 32.369 203 ARG FFF CA 1
ATOM 25493 C C . ARG F 1 221 ? 21.037 31.881 103.256 1.000 33.360 203 ARG FFF C 1
ATOM 25494 O O . ARG F 1 221 ? 20.399 32.853 103.704 1.000 34.749 203 ARG FFF O 1
ATOM 25515 N N . SER F 1 222 ? 21.398 30.817 103.967 1.000 33.720 204 SER FFF N 1
ATOM 25516 C CA . SER F 1 222 ? 21.180 30.621 105.427 1.000 34.201 204 SER FFF CA 1
ATOM 25517 C C . SER F 1 222 ? 21.636 31.858 106.211 1.000 35.238 204 SER FFF C 1
ATOM 25518 O O . SER F 1 222 ? 20.831 32.404 107.009 1.000 37.231 204 SER FFF O 1
ATOM 25526 N N . GLY F 1 223 ? 22.855 32.310 105.953 1.000 33.708 205 GLY FFF N 1
ATOM 25527 C CA . GLY F 1 223 ? 23.451 33.502 106.582 1.000 34.284 205 GLY FFF CA 1
ATOM 25528 C C . GLY F 1 223 ? 22.559 34.719 106.460 1.000 34.704 205 GLY FFF C 1
ATOM 25529 O O . GLY F 1 223 ? 22.267 35.367 107.504 1.000 34.464 205 GLY FFF O 1
ATOM 25533 N N . CYS F 1 224 ? 22.116 35.027 105.245 1.000 33.272 206 CYS FFF N 1
ATOM 25534 C CA . CYS F 1 224 ? 21.223 36.170 104.986 1.000 33.677 206 CYS FFF CA 1
ATOM 25535 C C . CYS F 1 224 ? 19.884 35.970 105.721 1.000 33.639 206 CYS FFF C 1
ATOM 25536 O O . CYS F 1 224 ? 19.307 36.969 106.172 1.000 32.719 206 CYS FFF O 1
ATOM 25544 N N . GLN F 1 225 ? 19.397 34.737 105.870 1.000 33.975 207 GLN FFF N 1
ATOM 25545 C CA . GLN F 1 225 ? 18.129 34.462 106.628 1.000 34.385 207 GLN FFF CA 1
ATOM 25546 C C . GLN F 1 225 ? 18.341 34.724 108.138 1.000 34.734 207 GLN FFF C 1
ATOM 25547 O O . GLN F 1 225 ? 17.345 35.081 108.833 1.000 35.679 207 GLN FFF O 1
ATOM 25561 N N . TRP F 1 226 ? 19.578 34.554 108.652 1.000 34.220 208 TRP FFF N 1
ATOM 25562 C CA . TRP F 1 226 ? 19.925 34.943 110.053 1.000 35.845 208 TRP FFF CA 1
ATOM 25563 C C . TRP F 1 226 ? 19.580 36.425 110.250 1.000 36.159 208 TRP FFF C 1
ATOM 25564 O O . TRP F 1 226 ? 19.065 36.803 111.304 1.000 35.986 208 TRP FFF O 1
ATOM 25585 N N . TYR F 1 227 ? 19.853 37.221 109.223 1.000 35.847 209 TYR FFF N 1
ATOM 25586 C CA . TYR F 1 227 ? 19.734 38.691 109.257 1.000 37.354 209 TYR FFF CA 1
ATOM 25587 C C . TYR F 1 227 ? 18.275 39.057 108.976 1.000 39.198 209 TYR FFF C 1
ATOM 25588 O O . TYR F 1 227 ? 17.748 39.970 109.703 1.000 40.502 209 TYR FFF O 1
ATOM 25606 N N . ALA F 1 228 ? 17.653 38.384 107.998 1.000 38.070 210 ALA FFF N 1
ATOM 25607 C CA . ALA F 1 228 ? 16.267 38.672 107.551 1.000 40.125 210 ALA FFF CA 1
ATOM 25608 C C . ALA F 1 228 ? 15.312 38.482 108.751 1.000 40.391 210 ALA FFF C 1
ATOM 25609 O O . ALA F 1 228 ? 14.577 39.443 109.104 1.000 39.440 210 ALA FFF O 1
ATOM 25616 N N . THR F 1 229 ? 15.394 37.315 109.403 1.000 40.349 211 THR FFF N 1
ATOM 25617 C CA . THR F 1 229 ? 14.671 36.986 110.673 1.000 41.051 211 THR FFF CA 1
ATOM 25618 C C . THR F 1 229 ? 15.113 37.935 111.815 1.000 42.432 211 THR FFF C 1
ATOM 25619 O O . THR F 1 229 ? 14.200 38.348 112.609 1.000 43.425 211 THR FFF O 1
ATOM 25630 N N . GLY F 1 230 ? 16.420 38.264 111.904 1.000 40.338 212 GLY FFF N 1
ATOM 25631 C CA . GLY F 1 230 ? 17.014 39.337 112.739 1.000 41.069 212 GLY FFF CA 1
ATOM 25632 C C . GLY F 1 230 ? 16.319 40.699 112.642 1.000 42.314 212 GLY FFF C 1
ATOM 25633 O O . GLY F 1 230 ? 16.332 41.464 113.670 1.000 43.757 212 GLY FFF O 1
ATOM 25637 N N . LEU F 1 231 ? 15.750 41.051 111.479 1.000 41.260 213 LEU FFF N 1
ATOM 25638 C CA . LEU F 1 231 ? 15.057 42.349 111.329 1.000 42.104 213 LEU FFF CA 1
ATOM 25639 C C . LEU F 1 231 ? 13.522 42.180 111.317 1.000 42.945 213 LEU FFF C 1
ATOM 25640 O O . LEU F 1 231 ? 12.834 43.220 111.104 1.000 44.041 213 LEU FFF O 1
ATOM 25656 N N . ARG F 1 232 ? 12.979 40.966 111.533 1.000 42.246 214 ARG FFF N 1
ATOM 25657 C CA . ARG F 1 232 ? 11.515 40.710 111.449 1.000 44.752 214 ARG FFF CA 1
ATOM 25658 C C . ARG F 1 232 ? 11.027 39.989 112.727 1.000 45.993 214 ARG FFF C 1
ATOM 25659 O O . ARG F 1 232 ? 10.868 40.680 113.745 1.000 46.107 214 ARG FFF O 1
ATOM 25680 N N . GLU F 1 233 ? 10.820 38.668 112.678 1.000 47.167 215 GLU FFF N 1
ATOM 25681 C CA . GLU F 1 233 ? 10.340 37.824 113.813 1.000 50.652 215 GLU FFF CA 1
ATOM 25682 C C . GLU F 1 233 ? 11.247 38.037 115.033 1.000 49.008 215 GLU FFF C 1
ATOM 25683 O O . GLU F 1 233 ? 10.700 38.004 116.162 1.000 50.702 215 GLU FFF O 1
ATOM 25695 N N . ASP F 1 234 ? 12.557 38.243 114.873 1.000 45.802 216 ASP FFF N 1
ATOM 25696 C CA . ASP F 1 234 ? 13.449 38.366 116.066 1.000 45.735 216 ASP FFF CA 1
ATOM 25697 C C . ASP F 1 234 ? 13.068 39.637 116.850 1.000 46.374 216 ASP FFF C 1
ATOM 25698 O O . ASP F 1 234 ? 13.058 39.578 118.092 1.000 45.977 216 ASP FFF O 1
ATOM 25707 N N . THR F 1 235 ? 12.707 40.711 116.141 1.000 45.911 217 THR FFF N 1
ATOM 25708 C CA . THR F 1 235 ? 12.318 42.026 116.711 1.000 46.821 217 THR FFF CA 1
ATOM 25709 C C . THR F 1 235 ? 10.998 41.918 117.494 1.000 48.462 217 THR FFF C 1
ATOM 25710 O O . THR F 1 235 ? 10.892 42.622 118.509 1.000 48.575 217 THR FFF O 1
ATOM 25721 N N . GLU F 1 236 ? 10.034 41.122 117.004 1.000 49.559 218 GLU FFF N 1
ATOM 25722 C CA . GLU F 1 236 ? 8.711 40.865 117.636 1.000 51.418 218 GLU FFF CA 1
ATOM 25723 C C . GLU F 1 236 ? 8.959 40.060 118.905 1.000 51.345 218 GLU FFF C 1
ATOM 25724 O O . GLU F 1 236 ? 8.370 40.405 119.973 1.000 53.804 218 GLU FFF O 1
ATOM 25736 N N . ASN F 1 237 ? 9.753 39.000 118.777 1.000 48.108 219 ASN FFF N 1
ATOM 25737 C CA . ASN F 1 237 ? 10.186 38.160 119.920 1.000 47.691 219 ASN FFF CA 1
ATOM 25738 C C . ASN F 1 237 ? 10.892 39.022 120.968 1.000 48.151 219 ASN FFF C 1
ATOM 25739 O O . ASN F 1 237 ? 10.550 38.906 122.152 1.000 48.832 219 ASN FFF O 1
ATOM 25750 N N . LEU F 1 238 ? 11.833 39.863 120.575 1.000 48.049 220 LEU FFF N 1
ATOM 25751 C CA . LEU F 1 238 ? 12.600 40.601 121.597 1.000 49.141 220 LEU FFF CA 1
ATOM 25752 C C . LEU F 1 238 ? 11.671 41.556 122.344 1.000 51.523 220 LEU FFF C 1
ATOM 25753 O O . LEU F 1 238 ? 11.897 41.721 123.547 1.000 53.459 220 LEU FFF O 1
ATOM 25769 N N . ALA F 1 239 ? 10.683 42.162 121.681 1.000 52.621 221 ALA FFF N 1
ATOM 25770 C CA . ALA F 1 239 ? 9.777 43.166 122.305 1.000 55.460 221 ALA FFF CA 1
ATOM 25771 C C . ALA F 1 239 ? 8.953 42.492 123.396 1.000 56.989 221 ALA FFF C 1
ATOM 25772 O O . ALA F 1 239 ? 8.649 43.175 124.395 1.000 58.903 221 ALA FFF O 1
ATOM 25779 N N . LYS F 1 240 ? 8.646 41.204 123.203 1.000 57.530 222 LYS FFF N 1
ATOM 25780 C CA . LYS F 1 240 ? 7.766 40.391 124.084 1.000 59.813 222 LYS FFF CA 1
ATOM 25781 C C . LYS F 1 240 ? 8.608 39.514 125.033 1.000 57.431 222 LYS FFF C 1
ATOM 25782 O O . LYS F 1 240 ? 8.021 38.933 125.932 1.000 57.341 222 LYS FFF O 1
ATOM 25801 N N . ALA F 1 241 ? 9.943 39.539 124.933 1.000 55.045 223 ALA FFF N 1
ATOM 25802 C CA . ALA F 1 241 ? 10.873 38.817 125.839 1.000 54.244 223 ALA FFF CA 1
ATOM 25803 C C . ALA F 1 241 ? 11.202 39.642 127.097 1.000 54.714 223 ALA FFF C 1
ATOM 25804 O O . ALA F 1 241 ? 12.346 40.044 127.186 1.000 54.026 223 ALA FFF O 1
ATOM 25811 N N . THR F 1 242 ? 10.262 39.869 128.020 1.000 55.848 224 THR FFF N 1
ATOM 25812 C CA . THR F 1 242 ? 10.359 40.925 129.078 1.000 57.752 224 THR FFF CA 1
ATOM 25813 C C . THR F 1 242 ? 10.544 40.357 130.490 1.000 58.333 224 THR FFF C 1
ATOM 25814 O O . THR F 1 242 ? 10.703 41.178 131.421 1.000 59.024 224 THR FFF O 1
ATOM 25825 N N . ASP F 1 243 ? 10.478 39.031 130.658 1.000 58.204 225 ASP FFF N 1
ATOM 25826 C CA . ASP F 1 243 ? 10.755 38.346 131.957 1.000 59.330 225 ASP FFF CA 1
ATOM 25827 C C . ASP F 1 243 ? 12.250 38.028 131.957 1.000 57.071 225 ASP FFF C 1
ATOM 25828 O O . ASP F 1 243 ? 12.663 37.063 131.320 1.000 54.115 225 ASP FFF O 1
ATOM 25837 N N . LYS F 1 244 ? 13.010 38.856 132.669 1.000 58.257 226 LYS FFF N 1
ATOM 25838 C CA . LYS F 1 244 ? 14.488 38.835 132.663 1.000 57.545 226 LYS FFF CA 1
ATOM 25839 C C . LYS F 1 244 ? 14.970 37.481 133.205 1.000 55.883 226 LYS FFF C 1
ATOM 25840 O O . LYS F 1 244 ? 14.272 36.860 134.044 1.000 54.962 226 LYS FFF O 1
ATOM 25859 N N . LEU F 1 245 ? 16.156 37.079 132.740 1.000 53.628 227 LEU FFF N 1
ATOM 25860 C CA . LEU F 1 245 ? 16.882 35.880 133.218 1.000 53.277 227 LEU FFF CA 1
ATOM 25861 C C . LEU F 1 245 ? 17.196 36.067 134.699 1.000 54.778 227 LEU FFF C 1
ATOM 25862 O O . LEU F 1 245 ? 17.313 37.233 135.122 1.000 54.668 227 LEU FFF O 1
ATOM 25878 N N . THR F 1 246 ? 17.298 34.968 135.448 1.000 56.225 228 THR FFF N 1
ATOM 25879 C CA . THR F 1 246 ? 17.608 34.972 136.914 1.000 58.670 228 THR FFF CA 1
ATOM 25880 C C . THR F 1 246 ? 19.029 34.432 137.091 1.000 58.241 228 THR FFF C 1
ATOM 25881 O O . THR F 1 246 ? 19.653 34.636 138.145 1.000 59.622 228 THR FFF O 1
ATOM 25892 N N . ILE F 1 247 ? 19.516 33.762 136.059 1.000 56.791 229 ILE FFF N 1
ATOM 25893 C CA . ILE F 1 247 ? 20.839 33.090 136.083 1.000 56.569 229 ILE FFF CA 1
ATOM 25894 C C . ILE F 1 247 ? 21.948 34.143 135.916 1.000 56.197 229 ILE FFF C 1
ATOM 25895 O O . ILE F 1 247 ? 21.716 35.269 135.449 1.000 54.777 229 ILE FFF O 1
ATOM 25911 N N . PRO F 1 248 ? 23.155 33.873 136.480 1.000 56.501 230 PRO FFF N 1
ATOM 25912 C CA . PRO F 1 248 ? 24.295 34.783 136.344 1.000 55.697 230 PRO FFF CA 1
ATOM 25913 C C . PRO F 1 248 ? 24.704 34.932 134.879 1.000 52.427 230 PRO FFF C 1
ATOM 25914 O O . PRO F 1 248 ? 24.877 33.917 134.273 1.000 50.689 230 PRO FFF O 1
ATOM 25925 N N . VAL F 1 249 ? 24.801 36.171 134.391 1.000 51.280 231 VAL FFF N 1
ATOM 25926 C CA . VAL F 1 249 ? 25.196 36.527 132.999 1.000 49.284 231 VAL FFF CA 1
ATOM 25927 C C . VAL F 1 249 ? 26.415 37.451 133.064 1.000 49.915 231 VAL FFF C 1
ATOM 25928 O O . VAL F 1 249 ? 26.322 38.498 133.751 1.000 51.514 231 VAL FFF O 1
ATOM 25941 N N . ILE F 1 250 ? 27.500 37.122 132.361 1.000 48.274 232 ILE FFF N 1
ATOM 25942 C CA . ILE F 1 250 ? 28.582 38.108 132.054 1.000 48.706 232 ILE FFF CA 1
ATOM 25943 C C . ILE F 1 250 ? 28.509 38.448 130.566 1.000 47.504 232 ILE FFF C 1
ATOM 25944 O O . ILE F 1 250 ? 28.355 37.512 129.720 1.000 45.481 232 ILE FFF O 1
ATOM 25960 N N . ALA F 1 251 ? 28.601 39.738 130.268 1.000 47.885 233 ALA FFF N 1
ATOM 25961 C CA . ALA F 1 251 ? 28.641 40.241 128.879 1.000 47.502 233 ALA FFF CA 1
ATOM 25962 C C . ALA F 1 251 ? 29.888 41.120 128.671 1.000 48.023 233 ALA FFF C 1
ATOM 25963 O O . ALA F 1 251 ? 29.997 42.178 129.350 1.000 49.771 233 ALA FFF O 1
ATOM 25970 N N . TRP F 1 252 ? 30.788 40.706 127.767 1.000 47.731 234 TRP FFF N 1
ATOM 25971 C CA . TRP F 1 252 ? 32.037 41.431 127.406 1.000 47.687 234 TRP FFF CA 1
ATOM 25972 C C . TRP F 1 252 ? 32.050 41.736 125.898 1.000 46.456 234 TRP FFF C 1
ATOM 25973 O O . TRP F 1 252 ? 31.907 40.801 125.095 1.000 45.593 234 TRP FFF O 1
ATOM 25994 N N . GLY F 1 253 ? 32.199 43.015 125.545 1.000 46.742 235 GLY FFF N 1
ATOM 25995 C CA . GLY F 1 253 ? 32.412 43.487 124.169 1.000 46.639 235 GLY FFF CA 1
ATOM 25996 C C . GLY F 1 253 ? 33.857 43.932 123.964 1.000 47.433 235 GLY FFF C 1
ATOM 25997 O O . GLY F 1 253 ? 34.556 44.178 124.974 1.000 48.137 235 GLY FFF O 1
ATOM 26001 N N . GLY F 1 254 ? 34.318 43.965 122.706 1.000 47.575 236 GLY FFF N 1
ATOM 26002 C CA . GLY F 1 254 ? 35.646 44.506 122.362 1.000 47.874 236 GLY FFF CA 1
ATOM 26003 C C . GLY F 1 254 ? 35.617 46.021 122.415 1.000 48.718 236 GLY FFF C 1
ATOM 26004 O O . GLY F 1 254 ? 34.643 46.593 121.899 1.000 49.871 236 GLY FFF O 1
ATOM 26008 N N . SER F 1 255 ? 36.659 46.658 122.942 1.000 49.768 237 SER FFF N 1
ATOM 26009 C CA . SER F 1 255 ? 36.813 48.139 123.029 1.000 51.384 237 SER FFF CA 1
ATOM 26010 C C . SER F 1 255 ? 36.674 48.809 121.660 1.000 50.925 237 SER FFF C 1
ATOM 26011 O O . SER F 1 255 ? 36.303 49.986 121.651 1.000 52.185 237 SER FFF O 1
ATOM 26019 N N . HIS F 1 256 ? 37.047 48.117 120.575 1.000 49.796 238 HIS FFF N 1
ATOM 26020 C CA . HIS F 1 256 ? 36.993 48.624 119.178 1.000 49.992 238 HIS FFF CA 1
ATOM 26021 C C . HIS F 1 256 ? 35.758 48.108 118.406 1.000 49.271 238 HIS FFF C 1
ATOM 26022 O O . HIS F 1 256 ? 35.715 48.279 117.179 1.000 47.616 238 HIS FFF O 1
ATOM 26037 N N . PHE F 1 257 ? 34.746 47.552 119.088 1.000 50.977 239 PHE FFF N 1
ATOM 26038 C CA . PHE F 1 257 ? 33.394 47.337 118.493 1.000 50.374 239 PHE FFF CA 1
ATOM 26039 C C . PHE F 1 257 ? 32.296 47.719 119.499 1.000 49.036 239 PHE FFF C 1
ATOM 26040 O O . PHE F 1 257 ? 31.959 48.913 119.599 1.000 48.947 239 PHE FFF O 1
ATOM 26057 N N . LEU F 1 258 ? 31.695 46.748 120.174 1.000 48.859 240 LEU FFF N 1
ATOM 26058 C CA . LEU F 1 258 ? 30.458 47.015 120.959 1.000 50.520 240 LEU FFF CA 1
ATOM 26059 C C . LEU F 1 258 ? 30.827 47.616 122.315 1.000 51.567 240 LEU FFF C 1
ATOM 26060 O O . LEU F 1 258 ? 30.057 48.457 122.801 1.000 56.648 240 LEU FFF O 1
ATOM 26076 N N . GLY F 1 259 ? 31.964 47.221 122.891 1.000 50.545 241 GLY FFF N 1
ATOM 26077 C CA . GLY F 1 259 ? 32.500 47.823 124.130 1.000 50.982 241 GLY FFF CA 1
ATOM 26078 C C . GLY F 1 259 ? 31.725 47.351 125.349 1.000 50.706 241 GLY FFF C 1
ATOM 26079 O O . GLY F 1 259 ? 31.507 46.137 125.428 1.000 48.956 241 GLY FFF O 1
ATOM 26083 N N . ASP F 1 260 ? 31.368 48.263 126.263 1.000 51.606 242 ASP FFF N 1
ATOM 26084 C CA . ASP F 1 260 ? 30.607 47.975 127.511 1.000 53.162 242 ASP FFF CA 1
ATOM 26085 C C . ASP F 1 260 ? 29.154 47.678 127.131 1.000 53.509 242 ASP FFF C 1
ATOM 26086 O O . ASP F 1 260 ? 28.363 48.651 127.019 1.000 54.873 242 ASP FFF O 1
ATOM 26095 N N . ILE F 1 261 ? 28.829 46.391 126.959 1.000 53.123 243 ILE FFF N 1
ATOM 26096 C CA . ILE F 1 261 ? 27.472 45.879 126.572 1.000 53.211 243 ILE FFF CA 1
ATOM 26097 C C . ILE F 1 261 ? 26.676 45.460 127.825 1.000 54.216 243 ILE FFF C 1
ATOM 26098 O O . ILE F 1 261 ? 25.653 44.797 127.669 1.000 53.202 243 ILE FFF O 1
ATOM 26114 N N . ARG F 1 262 ? 27.097 45.854 129.021 1.000 55.506 244 ARG FFF N 1
ATOM 26115 C CA . ARG F 1 262 ? 26.322 45.581 130.257 1.000 58.416 244 ARG FFF CA 1
ATOM 26116 C C . ARG F 1 262 ? 24.941 46.236 130.189 1.000 59.529 244 ARG FFF C 1
ATOM 26117 O O . ARG F 1 262 ? 23.945 45.546 130.388 1.000 59.218 244 ARG FFF O 1
ATOM 26138 N N . PRO F 1 263 ? 24.800 47.571 129.996 1.000 61.365 245 PRO FFF N 1
ATOM 26139 C CA . PRO F 1 263 ? 23.472 48.179 129.876 1.000 62.455 245 PRO FFF CA 1
ATOM 26140 C C . PRO F 1 263 ? 22.508 47.388 128.967 1.000 61.688 245 PRO FFF C 1
ATOM 26141 O O . PRO F 1 263 ? 21.385 47.177 129.426 1.000 62.887 245 PRO FFF O 1
ATOM 26152 N N . ALA F 1 264 ? 22.937 46.926 127.776 1.000 58.661 246 ALA FFF N 1
ATOM 26153 C CA . ALA F 1 264 ? 22.056 46.196 126.813 1.000 57.054 246 ALA FFF CA 1
ATOM 26154 C C . ALA F 1 264 ? 21.556 44.889 127.447 1.000 55.901 246 ALA FFF C 1
ATOM 26155 O O . ALA F 1 264 ? 20.366 44.518 127.250 1.000 56.202 246 ALA FFF O 1
ATOM 26162 N N . TRP F 1 265 ? 22.412 44.213 128.206 1.000 54.325 247 TRP FFF N 1
ATOM 26163 C CA . TRP F 1 265 ? 22.028 42.938 128.851 1.000 54.066 247 TRP FFF CA 1
ATOM 26164 C C . TRP F 1 265 ? 21.274 43.174 130.178 1.000 55.225 247 TRP FFF C 1
ATOM 26165 O O . TRP F 1 265 ? 20.389 42.362 130.468 1.000 53.399 247 TRP FFF O 1
ATOM 26186 N N . GLN F 1 266 ? 21.522 44.265 130.909 1.000 57.256 248 GLN FFF N 1
ATOM 26187 C CA . GLN F 1 266 ? 20.811 44.562 132.194 1.000 60.343 248 GLN FFF CA 1
ATOM 26188 C C . GLN F 1 266 ? 19.301 44.671 131.917 1.000 60.345 248 GLN FFF C 1
ATOM 26189 O O . GLN F 1 266 ? 18.511 44.393 132.816 1.000 60.159 248 GLN FFF O 1
ATOM 26203 N N . GLU F 1 267 ? 18.947 45.067 130.695 1.000 59.957 249 GLU FFF N 1
ATOM 26204 C CA . GLU F 1 267 ? 17.566 45.089 130.142 1.000 61.388 249 GLU FFF CA 1
ATOM 26205 C C . GLU F 1 267 ? 16.862 43.722 130.284 1.000 60.947 249 GLU FFF C 1
ATOM 26206 O O . GLU F 1 267 ? 15.677 43.731 130.668 1.000 62.672 249 GLU FFF O 1
ATOM 26218 N N . VAL F 1 268 ? 17.526 42.599 129.966 1.000 59.062 250 VAL FFF N 1
ATOM 26219 C CA . VAL F 1 268 ? 16.899 41.241 129.935 1.000 58.066 250 VAL FFF CA 1
ATOM 26220 C C . VAL F 1 268 ? 17.484 40.292 130.994 1.000 58.696 250 VAL FFF C 1
ATOM 26221 O O . VAL F 1 268 ? 17.002 39.154 131.073 1.000 59.020 250 VAL FFF O 1
ATOM 26234 N N . ALA F 1 269 ? 18.436 40.731 131.818 1.000 58.721 251 ALA FFF N 1
ATOM 26235 C CA . ALA F 1 269 ? 19.006 39.899 132.892 1.000 59.659 251 ALA FFF CA 1
ATOM 26236 C C . ALA F 1 269 ? 19.100 40.713 134.189 1.000 62.271 251 ALA FFF C 1
ATOM 26237 O O . ALA F 1 269 ? 19.481 41.894 134.138 1.000 63.007 251 ALA FFF O 1
ATOM 26244 N N . GLU F 1 270 ? 18.726 40.090 135.307 1.000 63.054 252 GLU FFF N 1
ATOM 26245 C CA . GLU F 1 270 ? 18.810 40.677 136.676 1.000 65.799 252 GLU FFF CA 1
ATOM 26246 C C . GLU F 1 270 ? 20.260 40.760 137.174 1.000 66.514 252 GLU FFF C 1
ATOM 26247 O O . GLU F 1 270 ? 20.550 41.740 137.861 1.000 68.723 252 GLU FFF O 1
ATOM 26259 N N . ASN F 1 271 ? 21.100 39.755 136.878 1.000 65.037 253 ASN FFF N 1
ATOM 26260 C CA . ASN F 1 271 ? 22.478 39.558 137.422 1.000 64.380 253 ASN FFF CA 1
ATOM 26261 C C . ASN F 1 271 ? 23.511 39.551 136.271 1.000 62.966 253 ASN FFF C 1
ATOM 26262 O O . ASN F 1 271 ? 23.906 38.451 135.800 1.000 61.674 253 ASN FFF O 1
ATOM 26273 N N . VAL F 1 272 ? 23.958 40.746 135.876 1.000 61.968 254 VAL FFF N 1
ATOM 26274 C CA . VAL F 1 272 ? 24.912 40.994 134.770 1.000 60.848 254 VAL FFF CA 1
ATOM 26275 C C . VAL F 1 272 ? 26.183 41.595 135.375 1.000 61.637 254 VAL FFF C 1
ATOM 26276 O O . VAL F 1 272 ? 26.066 42.543 136.165 1.000 62.468 254 VAL FFF O 1
ATO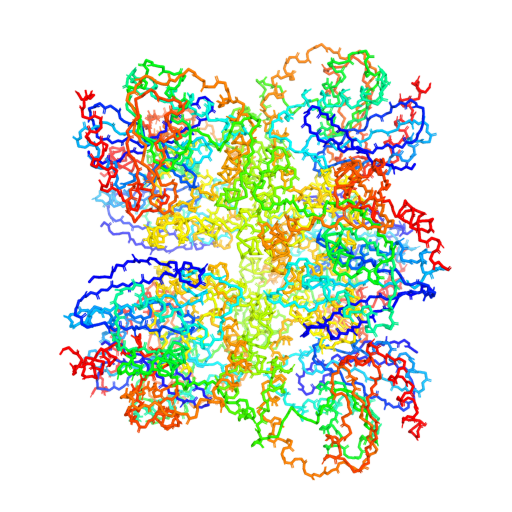M 26289 N N . GLU F 1 273 ? 27.346 41.033 135.029 1.000 60.837 255 GLU FFF N 1
ATOM 26290 C CA . GLU F 1 273 ? 28.682 41.660 135.221 1.000 61.348 255 GLU FFF CA 1
ATOM 26291 C C . GLU F 1 273 ? 29.386 41.668 133.841 1.000 58.932 255 GLU FFF C 1
ATOM 26292 O O . GLU F 1 273 ? 28.966 40.928 132.959 1.000 55.920 255 GLU FFF O 1
ATOM 26304 N N . GLY F 1 274 ? 30.433 42.478 133.669 1.000 58.987 256 GLY FFF N 1
ATOM 26305 C CA . GLY F 1 274 ? 31.261 42.490 132.455 1.000 58.013 256 GLY FFF CA 1
ATOM 26306 C C . GLY F 1 274 ? 31.763 43.877 132.116 1.000 58.371 256 GLY FFF C 1
ATOM 26307 O O . GLY F 1 274 ? 32.037 44.668 133.031 1.000 59.385 256 GLY FFF O 1
ATOM 26311 N N . GLY F 1 275 ? 31.920 44.167 130.825 1.000 57.424 257 GLY FFF N 1
ATOM 26312 C CA . GLY F 1 275 ? 32.496 45.454 130.394 1.000 57.569 257 GLY FFF CA 1
ATOM 26313 C C . GLY F 1 275 ? 33.137 45.340 129.029 1.000 55.776 257 GLY FFF C 1
ATOM 26314 O O . GLY F 1 275 ? 32.494 44.761 128.139 1.000 53.816 257 GLY FFF O 1
ATOM 26318 N N . ALA F 1 276 ? 34.363 45.856 128.905 1.000 56.222 258 ALA FFF N 1
ATOM 26319 C CA . ALA F 1 276 ? 35.123 46.014 127.646 1.000 55.161 258 ALA FFF CA 1
ATOM 26320 C C . ALA F 1 276 ? 36.519 45.384 127.758 1.000 55.041 258 ALA FFF C 1
ATOM 26321 O O . ALA F 1 276 ? 37.223 45.647 128.770 1.000 56.776 258 ALA FFF O 1
ATOM 26328 N N . VAL F 1 277 ? 36.888 44.603 126.732 1.000 53.828 259 VAL FFF N 1
ATOM 26329 C CA . VAL F 1 277 ? 38.233 44.002 126.490 1.000 54.060 259 VAL FFF CA 1
ATOM 26330 C C . VAL F 1 277 ? 39.087 45.065 125.800 1.000 53.899 259 VAL FFF C 1
ATOM 26331 O O . VAL F 1 277 ? 38.736 45.393 124.663 1.000 53.786 259 VAL FFF O 1
ATOM 26344 N N . GLU F 1 278 ? 40.171 45.538 126.429 1.000 54.577 260 GLU FFF N 1
ATOM 26345 C CA . GLU F 1 278 ? 41.076 46.588 125.888 1.000 54.990 260 GLU FFF CA 1
ATOM 26346 C C . GLU F 1 278 ? 41.686 46.170 124.534 1.000 52.398 260 GLU FFF C 1
ATOM 26347 O O . GLU F 1 278 ? 42.129 44.999 124.400 1.000 50.202 260 GLU FFF O 1
ATOM 26359 N N . ASN F 1 279 ? 41.768 47.116 123.598 1.000 51.563 261 ASN FFF N 1
ATOM 26360 C CA . ASN F 1 279 ? 42.404 46.949 122.260 1.000 50.497 261 ASN FFF CA 1
ATOM 26361 C C . ASN F 1 279 ? 41.934 45.623 121.652 1.000 48.898 261 ASN FFF C 1
ATOM 26362 O O . ASN F 1 279 ? 42.791 44.806 121.190 1.000 47.904 261 ASN FFF O 1
ATOM 26373 N N . CYS F 1 280 ? 40.626 45.397 121.681 1.000 48.077 262 CYS FFF N 1
ATOM 26374 C CA . CYS F 1 280 ? 39.992 44.202 121.068 1.000 48.531 262 CYS FFF CA 1
ATOM 26375 C C . CYS F 1 280 ? 38.829 44.621 120.159 1.000 47.419 262 CYS FFF C 1
ATOM 26376 O O . CYS F 1 280 ? 37.957 45.415 120.635 1.000 47.126 262 CYS FFF O 1
ATOM 26384 N N . GLY F 1 281 ? 38.815 44.104 118.925 1.000 45.086 263 GLY FFF N 1
ATOM 26385 C CA . GLY F 1 281 ? 37.695 44.278 117.969 1.000 43.911 263 GLY FFF CA 1
ATOM 26386 C C . GLY F 1 281 ? 36.555 43.321 118.280 1.000 43.367 263 GLY FFF C 1
ATOM 26387 O O . GLY F 1 281 ? 36.476 42.831 119.416 1.000 43.960 263 GLY FFF O 1
ATOM 26391 N N . HIS F 1 282 ? 35.696 43.054 117.300 1.000 41.981 264 HIS FFF N 1
ATOM 26392 C CA . HIS F 1 282 ? 34.490 42.207 117.417 1.000 41.238 264 HIS FFF CA 1
ATOM 26393 C C . HIS F 1 282 ? 34.817 40.752 117.768 1.000 40.830 264 HIS FFF C 1
ATOM 26394 O O . HIS F 1 282 ? 33.957 40.117 118.404 1.000 41.537 264 HIS FFF O 1
ATOM 26409 N N . PHE F 1 283 ? 35.903 40.171 117.244 1.000 39.654 265 PHE FFF N 1
ATOM 26410 C CA . PHE F 1 283 ? 36.102 38.695 117.254 1.000 39.075 265 PHE FFF CA 1
ATOM 26411 C C . PHE F 1 283 ? 36.890 38.245 118.501 1.000 40.076 265 PHE FFF C 1
ATOM 26412 O O . PHE F 1 283 ? 38.010 37.613 118.370 1.000 40.491 265 PHE FFF O 1
ATOM 26429 N N . VAL F 1 284 ? 36.345 38.507 119.696 1.000 39.209 266 VAL FFF N 1
ATOM 26430 C CA . VAL F 1 284 ? 37.108 38.335 120.964 1.000 39.548 266 VAL FFF CA 1
ATOM 26431 C C . VAL F 1 284 ? 37.785 36.956 121.010 1.000 39.743 266 VAL FFF C 1
ATOM 26432 O O . VAL F 1 284 ? 38.959 36.842 121.399 1.000 39.684 266 VAL FFF O 1
ATOM 26445 N N . PRO F 1 285 ? 37.082 35.844 120.666 1.000 39.541 267 PRO FFF N 1
ATOM 26446 C CA . PRO F 1 285 ? 37.685 34.498 120.737 1.000 40.218 267 PRO FFF CA 1
ATOM 26447 C C . PRO F 1 285 ? 38.947 34.220 119.894 1.000 41.036 267 PRO FFF C 1
ATOM 26448 O O . PRO F 1 285 ? 39.726 33.325 120.227 1.000 41.554 267 PRO FFF O 1
ATOM 26459 N N . GLU F 1 286 ? 39.139 34.931 118.787 1.000 41.199 268 GLU FFF N 1
ATOM 26460 C CA . GLU F 1 286 ? 40.356 34.692 117.966 1.000 41.297 268 GLU FFF CA 1
ATOM 26461 C C . GLU F 1 286 ? 41.404 35.776 118.210 1.000 41.797 268 GLU FFF C 1
ATOM 26462 O O . GLU F 1 286 ? 42.586 35.433 118.041 1.000 41.486 268 GLU FFF O 1
ATOM 26474 N N . GLU F 1 287 ? 40.991 36.984 118.630 1.000 41.805 269 GLU FFF N 1
ATOM 26475 C CA . GLU F 1 287 ? 41.885 38.156 118.814 1.000 42.934 269 GLU FFF CA 1
ATOM 26476 C C . GLU F 1 287 ? 42.404 38.216 120.257 1.000 43.732 269 GLU FFF C 1
ATOM 26477 O O . GLU F 1 287 ? 43.526 38.727 120.431 1.000 44.960 269 GLU FFF O 1
ATOM 26489 N N . LYS F 1 288 ? 41.650 37.691 121.227 1.000 43.481 270 LYS FFF N 1
ATOM 26490 C CA . LYS F 1 288 ? 42.000 37.695 122.679 1.000 44.330 270 LYS FFF CA 1
ATOM 26491 C C . LYS F 1 288 ? 41.550 36.395 123.339 1.000 44.941 270 LYS FFF C 1
ATOM 26492 O O . LYS F 1 288 ? 40.818 36.383 124.351 1.000 45.147 270 LYS FFF O 1
ATOM 26511 N N . PRO F 1 289 ? 41.979 35.245 122.776 1.000 44.446 271 PRO FFF N 1
ATOM 26512 C CA . PRO F 1 289 ? 41.559 33.954 123.300 1.000 44.129 271 PRO FFF CA 1
ATOM 26513 C C . PRO F 1 289 ? 41.815 33.909 124.809 1.000 46.088 271 PRO FFF C 1
ATOM 26514 O O . PRO F 1 289 ? 40.916 33.494 125.523 1.000 45.820 271 PRO FFF O 1
ATOM 26525 N N . GLN F 1 290 ? 43.012 34.283 125.261 1.000 47.671 272 GLN FFF N 1
ATOM 26526 C CA . GLN F 1 290 ? 43.341 34.071 126.698 1.000 50.606 272 GLN FFF CA 1
ATOM 26527 C C . GLN F 1 290 ? 42.301 34.795 127.571 1.000 51.025 272 GLN FFF C 1
ATOM 26528 O O . GLN F 1 290 ? 41.965 34.278 128.655 1.000 52.637 272 GLN FFF O 1
ATOM 26542 N N . PHE F 1 291 ? 41.821 35.958 127.156 1.000 51.428 273 PHE FFF N 1
ATOM 26543 C CA . PHE F 1 291 ? 40.818 36.713 127.941 1.000 53.539 273 PHE FFF CA 1
ATOM 26544 C C . PHE F 1 291 ? 39.575 35.834 128.091 1.000 52.681 273 PHE FFF C 1
ATOM 26545 O O . PHE F 1 291 ? 39.026 35.662 129.196 1.000 52.986 273 PHE FFF O 1
ATOM 26562 N N . VAL F 1 292 ? 39.134 35.285 126.962 1.000 50.144 274 VAL FFF N 1
ATOM 26563 C CA . VAL F 1 292 ? 37.961 34.376 126.924 1.000 48.774 274 VAL FFF CA 1
ATOM 26564 C C . VAL F 1 292 ? 38.233 33.168 127.827 1.000 49.263 274 VAL FFF C 1
ATOM 26565 O O . VAL F 1 292 ? 37.293 32.801 128.580 1.000 48.516 274 VAL FFF O 1
ATOM 26578 N N . ILE F 1 293 ? 39.454 32.605 127.775 1.000 49.223 275 ILE FFF N 1
ATOM 26579 C CA . ILE F 1 293 ? 39.833 31.378 128.534 1.000 49.957 275 ILE FFF CA 1
ATOM 26580 C C . ILE F 1 293 ? 39.761 31.693 130.036 1.000 51.073 275 ILE FFF C 1
ATOM 26581 O O . ILE F 1 293 ? 39.143 30.904 130.752 1.000 50.414 275 ILE FFF O 1
ATOM 26597 N N . ASP F 1 294 ? 40.378 32.785 130.487 1.000 52.540 276 ASP FFF N 1
ATOM 26598 C CA . ASP F 1 294 ? 40.493 33.072 131.946 1.000 55.220 276 ASP FFF CA 1
ATOM 26599 C C . ASP F 1 294 ? 39.113 33.512 132.465 1.000 55.676 276 ASP FFF C 1
ATOM 26600 O O . ASP F 1 294 ? 38.756 33.085 133.591 1.000 54.561 276 ASP FFF O 1
ATOM 26609 N N . THR F 1 295 ? 38.361 34.297 131.661 1.000 54.836 277 THR FFF N 1
ATOM 26610 C CA . THR F 1 295 ? 37.022 34.846 132.044 1.000 54.885 277 THR FFF CA 1
ATOM 26611 C C . THR F 1 295 ? 36.054 33.663 132.218 1.000 54.466 277 THR FFF C 1
ATOM 26612 O O . THR F 1 295 ? 35.359 33.627 133.259 1.000 57.476 277 THR FFF O 1
ATOM 26623 N N . ALA F 1 296 ? 36.084 32.705 131.288 1.000 53.419 278 ALA FFF N 1
ATOM 26624 C CA . ALA F 1 296 ? 35.300 31.446 131.266 1.000 53.163 278 ALA FFF CA 1
ATOM 26625 C C . ALA F 1 296 ? 35.624 30.562 132.487 1.000 55.425 278 ALA FFF C 1
ATOM 26626 O O . ALA F 1 296 ? 34.701 30.263 133.278 1.000 55.193 278 ALA FFF O 1
ATOM 26633 N N . LEU F 1 297 ? 36.877 30.116 132.628 1.000 57.811 279 LEU FFF N 1
ATOM 26634 C CA . LEU F 1 297 ? 37.308 29.218 133.755 1.000 61.754 279 LEU FFF CA 1
ATOM 26635 C C . LEU F 1 297 ? 36.868 29.787 135.120 1.000 61.413 279 LEU FFF C 1
ATOM 26636 O O . LEU F 1 297 ? 36.492 29.002 135.973 1.000 62.224 279 LEU FFF O 1
ATOM 26652 N N . LYS F 1 298 ? 36.911 31.106 135.296 1.000 62.113 280 LYS FFF N 1
ATOM 26653 C CA . LYS F 1 298 ? 36.555 31.811 136.555 1.000 64.974 280 LYS FFF CA 1
ATOM 26654 C C . LYS F 1 298 ? 35.026 31.803 136.658 1.000 64.066 280 LYS FFF C 1
ATOM 26655 O O . LYS F 1 298 ? 34.515 31.461 137.754 1.000 65.012 280 LYS FFF O 1
ATOM 26674 N N . PHE F 1 299 ? 34.327 32.117 135.551 1.000 61.558 281 PHE FFF N 1
ATOM 26675 C CA . PHE F 1 299 ? 32.867 32.393 135.571 1.000 60.363 281 PHE FFF CA 1
ATOM 26676 C C . PHE F 1 299 ? 32.102 31.078 135.777 1.000 59.319 281 PHE FFF C 1
ATOM 26677 O O . PHE F 1 299 ? 31.119 31.087 136.505 1.000 60.138 281 PHE FFF O 1
ATOM 26694 N N . PHE F 1 300 ? 32.558 29.972 135.195 1.000 57.840 282 PHE FFF N 1
ATOM 26695 C CA . PHE F 1 300 ? 31.866 28.660 135.271 1.000 57.838 282 PHE FFF CA 1
ATOM 26696 C C . PHE F 1 300 ? 32.419 27.764 136.403 1.000 59.857 282 PHE FFF C 1
ATOM 26697 O O . PHE F 1 300 ? 31.885 26.633 136.568 1.000 59.559 282 PHE FFF O 1
ATOM 26714 N N . ALA F 1 301 ? 33.430 28.226 137.159 1.000 61.903 283 ALA FFF N 1
ATOM 26715 C CA . ALA F 1 301 ? 34.153 27.468 138.216 1.000 64.140 283 ALA FFF CA 1
ATOM 26716 C C . ALA F 1 301 ? 33.177 26.849 139.210 1.000 65.580 283 ALA FFF C 1
ATOM 26717 O O . ALA F 1 301 ? 33.391 25.722 139.660 1.000 68.003 283 ALA FFF O 1
ATOM 26724 N N . PRO F 1 302 ? 32.114 27.565 139.650 1.000 65.409 284 PRO FFF N 1
ATOM 26725 C CA . PRO F 1 302 ? 31.170 26.974 140.611 1.000 67.201 284 PRO FFF CA 1
ATOM 26726 C C . PRO F 1 302 ? 30.286 25.836 140.051 1.000 66.841 284 PRO FFF C 1
ATOM 26727 O O . PRO F 1 302 ? 29.512 25.282 140.838 1.000 67.125 284 PRO FFF O 1
ATOM 26738 N N . LEU F 1 303 ? 30.434 25.473 138.761 1.000 65.371 285 LEU FFF N 1
ATOM 26739 C CA . LEU F 1 303 ? 29.657 24.389 138.096 1.000 65.088 285 LEU FFF CA 1
ATOM 26740 C C . LEU F 1 303 ? 30.391 23.023 138.101 1.000 66.995 285 LEU FFF C 1
ATOM 26741 O O . LEU F 1 303 ? 29.676 22.007 138.057 1.000 66.176 285 LEU FFF O 1
ATOM 26757 N N . ARG F 1 304 ? 31.721 22.919 138.246 1.000 71.150 286 ARG FFF N 1
ATOM 26758 C CA . ARG F 1 304 ? 32.299 21.602 138.683 1.000 75.731 286 ARG FFF CA 1
ATOM 26759 C C . ARG F 1 304 ? 32.123 21.447 140.208 1.000 78.435 286 ARG FFF C 1
ATOM 26760 O O . ARG F 1 304 ? 31.210 20.764 140.669 1.000 80.015 286 ARG FFF O 1
ATOM 26782 N N . THR G 1 21 ? -7.760 43.663 72.918 1.000 60.998 3 THR GGG N 1
ATOM 26783 C CA . THR G 1 21 ? -6.910 42.435 73.261 1.000 60.950 3 THR GGG CA 1
ATOM 26784 C C . THR G 1 21 ? -5.459 42.748 73.710 1.000 59.540 3 THR GGG C 1
ATOM 26785 O O . THR G 1 21 ? -4.665 41.775 73.728 1.000 58.377 3 THR GGG O 1
ATOM 26796 N N . GLU G 1 22 ? -5.112 44.002 74.042 1.000 58.317 4 GLU GGG N 1
ATOM 26797 C CA . GLU G 1 22 ? -3.806 44.420 74.646 1.000 56.025 4 GLU GGG CA 1
ATOM 26798 C C . GLU G 1 22 ? -3.609 43.738 76.013 1.000 48.016 4 GLU GGG C 1
ATOM 26799 O O . GLU G 1 22 ? -4.503 43.790 76.872 1.000 46.208 4 GLU GGG O 1
ATOM 26811 N N . ILE G 1 23 ? -2.451 43.153 76.223 1.000 43.348 5 ILE GGG N 1
ATOM 26812 C CA . ILE G 1 23 ? -2.045 42.584 77.528 1.000 42.825 5 ILE GGG CA 1
ATOM 26813 C C . ILE G 1 23 ? -1.716 43.768 78.433 1.000 40.092 5 ILE GGG C 1
ATOM 26814 O O . ILE G 1 23 ? -1.122 44.677 77.923 1.000 44.421 5 ILE GGG O 1
ATOM 26830 N N . THR G 1 24 ? -2.169 43.804 79.691 1.000 35.408 6 THR GGG N 1
ATOM 26831 C CA . THR G 1 24 ? -1.796 44.830 80.706 1.000 32.400 6 THR GGG CA 1
ATOM 26832 C C . THR G 1 24 ? -1.098 44.100 81.859 1.000 29.851 6 THR GGG C 1
ATOM 26833 O O . THR G 1 24 ? -1.543 43.021 82.209 1.000 27.911 6 THR GGG O 1
ATOM 26844 N N . HIS G 1 25 ? 0.028 44.629 82.351 1.000 28.349 7 HIS GGG N 1
ATOM 26845 C CA . HIS G 1 25 ? 0.772 44.097 83.519 1.000 27.267 7 HIS GGG CA 1
ATOM 26846 C C . HIS G 1 25 ? 0.194 44.647 84.834 1.000 27.773 7 HIS GGG C 1
ATOM 26847 O O . HIS G 1 25 ? 0.009 45.909 84.953 1.000 29.289 7 HIS GGG O 1
ATOM 26862 N N . HIS G 1 26 ? 0.012 43.747 85.800 1.000 26.763 8 HIS GGG N 1
ATOM 26863 C CA . HIS G 1 26 ? -0.534 44.040 87.135 1.000 27.851 8 HIS GGG CA 1
ATOM 26864 C C . HIS G 1 26 ? 0.259 43.292 88.198 1.000 27.747 8 HIS GGG C 1
ATOM 26865 O O . HIS G 1 26 ? 0.987 42.348 87.880 1.000 27.947 8 HIS GGG O 1
ATOM 26880 N N . GLN G 1 27 ? 0.100 43.710 89.437 1.000 29.213 9 GLN GGG N 1
ATOM 26881 C CA . GLN G 1 27 ? 0.506 42.931 90.622 1.000 29.946 9 GLN GGG CA 1
ATOM 26882 C C . GLN G 1 27 ? -0.548 43.034 91.727 1.000 30.239 9 GLN GGG C 1
ATOM 26883 O O . GLN G 1 27 ? -1.254 44.029 91.777 1.000 29.806 9 GLN GGG O 1
ATOM 26897 N N . ALA G 1 28 ? -0.590 42.017 92.589 1.000 30.776 10 ALA GGG N 1
ATOM 26898 C CA . ALA G 1 28 ? -1.390 41.962 93.838 1.000 32.611 10 ALA GGG CA 1
ATOM 26899 C C . ALA G 1 28 ? -0.521 41.380 94.964 1.000 33.153 10 ALA GGG C 1
ATOM 26900 O O . ALA G 1 28 ? 0.348 40.557 94.658 1.000 32.863 10 ALA GGG O 1
ATOM 26907 N N . MET G 1 29 ? -0.791 41.765 96.210 1.000 34.528 11 MET GGG N 1
ATOM 26908 C CA . MET G 1 29 ? -0.268 41.112 97.438 1.000 36.781 11 MET GGG CA 1
ATOM 26909 C C . MET G 1 29 ? -1.089 39.829 97.645 1.000 34.799 11 MET GGG C 1
ATOM 26910 O O . MET G 1 29 ? -2.249 39.941 98.005 1.000 35.535 11 MET GGG O 1
ATOM 26924 N N . ILE G 1 30 ? -0.483 38.659 97.391 1.000 34.109 12 ILE GGG N 1
ATOM 26925 C CA . ILE G 1 30 ? -1.117 37.298 97.433 1.000 33.325 12 ILE GGG CA 1
ATOM 26926 C C . ILE G 1 30 ? -0.348 36.438 98.458 1.000 32.936 12 ILE GGG C 1
ATOM 26927 O O . ILE G 1 30 ? 0.869 36.267 98.251 1.000 32.303 12 ILE GGG O 1
ATOM 26943 N N . ASN G 1 31 ? -0.977 36.004 99.560 1.000 32.776 13 ASN GGG N 1
ATOM 26944 C CA . ASN G 1 31 ? -0.365 35.087 100.568 1.000 32.714 13 ASN GGG CA 1
ATOM 26945 C C . ASN G 1 31 ? 1.034 35.576 100.929 1.000 31.831 13 ASN GGG C 1
ATOM 26946 O O . ASN G 1 31 ? 1.940 34.786 100.826 1.000 30.327 13 ASN GGG O 1
ATOM 26957 N N . GLY G 1 32 ? 1.177 36.884 101.139 1.000 33.402 14 GLY GGG N 1
ATOM 26958 C CA . GLY G 1 32 ? 2.334 37.576 101.707 1.000 34.135 14 GLY GGG CA 1
ATOM 26959 C C . GLY G 1 32 ? 3.421 37.947 100.707 1.000 34.434 14 GLY GGG C 1
ATOM 26960 O O . GLY G 1 32 ? 4.493 38.264 101.164 1.000 34.651 14 GLY GGG O 1
ATOM 26964 N N . TYR G 1 33 ? 3.213 37.884 99.396 1.000 34.552 15 TYR GGG N 1
ATOM 26965 C CA . TYR G 1 33 ? 4.249 38.279 98.392 1.000 33.355 15 TYR GGG CA 1
ATOM 26966 C C . TYR G 1 33 ? 3.547 38.945 97.201 1.000 32.907 15 TYR GGG C 1
ATOM 26967 O O . TYR G 1 33 ? 2.298 38.846 97.053 1.000 32.652 15 TYR GGG O 1
ATOM 26985 N N . ARG G 1 34 ? 4.331 39.680 96.415 1.000 33.585 16 ARG GGG N 1
ATOM 26986 C CA . ARG G 1 34 ? 3.853 40.478 95.258 1.000 33.249 16 ARG GGG CA 1
ATOM 26987 C C . ARG G 1 34 ? 3.855 39.519 94.093 1.000 31.647 16 ARG GGG C 1
ATOM 26988 O O . ARG G 1 34 ? 4.920 38.944 93.809 1.000 30.445 16 ARG GGG O 1
ATOM 27009 N N . MET G 1 35 ? 2.656 39.250 93.579 1.000 30.501 17 MET GGG N 1
ATOM 27010 C CA . MET G 1 35 ? 2.439 38.315 92.459 1.000 29.176 17 MET GGG CA 1
ATOM 27011 C C . MET G 1 35 ? 2.246 39.177 91.224 1.000 27.868 17 MET GGG C 1
ATOM 27012 O O . MET G 1 35 ? 1.408 40.043 91.228 1.000 29.236 17 MET GGG O 1
ATOM 27026 N N . HIS G 1 36 ? 3.054 38.970 90.217 1.000 27.498 18 HIS GGG N 1
ATOM 27027 C CA . HIS G 1 36 ? 2.843 39.552 88.872 1.000 26.989 18 HIS GGG CA 1
ATOM 27028 C C . HIS G 1 36 ? 1.800 38.750 88.118 1.000 26.284 18 HIS GGG C 1
ATOM 27029 O O . HIS G 1 36 ? 1.885 37.518 88.108 1.000 25.018 18 HIS GGG O 1
ATOM 27044 N N . TYR G 1 37 ? 0.927 39.445 87.406 1.000 26.919 19 TYR GGG N 1
ATOM 27045 C CA . TYR G 1 37 ? 0.015 38.814 86.433 1.000 27.281 19 TYR GGG CA 1
ATOM 27046 C C . TYR G 1 37 ? -0.290 39.775 85.296 1.000 27.154 19 TYR GGG C 1
ATOM 27047 O O . TYR G 1 37 ? -0.273 40.983 85.491 1.000 27.986 19 TYR GGG O 1
ATOM 27065 N N . VAL G 1 38 ? -0.583 39.210 84.137 1.000 26.670 20 VAL GGG N 1
ATOM 27066 C CA . VAL G 1 38 ? -1.179 40.000 83.031 1.000 27.479 20 VAL GGG CA 1
ATOM 27067 C C . VAL G 1 38 ? -2.655 39.644 82.826 1.000 27.606 20 VAL GGG C 1
ATOM 27068 O O . VAL G 1 38 ? -3.033 38.489 83.062 1.000 27.898 20 VAL GGG O 1
ATOM 27081 N N . THR G 1 39 ? -3.451 40.602 82.342 1.000 28.263 21 THR GGG N 1
ATOM 27082 C CA . THR G 1 39 ? -4.863 40.420 81.940 1.000 28.176 21 THR GGG CA 1
ATOM 27083 C C . THR G 1 39 ? -5.047 40.970 80.524 1.000 28.110 21 THR GGG C 1
ATOM 27084 O O . THR G 1 39 ? -4.204 41.754 80.075 1.000 28.509 21 THR GGG O 1
ATOM 27095 N N . ALA G 1 40 ? -6.142 40.588 79.873 1.000 27.636 22 ALA GGG N 1
ATOM 27096 C CA . ALA G 1 40 ? -6.531 41.013 78.507 1.000 28.030 22 ALA GGG CA 1
ATOM 27097 C C . ALA G 1 40 ? -7.992 40.623 78.268 1.000 28.145 22 ALA GGG C 1
ATOM 27098 O O . ALA G 1 40 ? -8.429 39.684 78.876 1.000 28.094 22 ALA GGG O 1
ATOM 27105 N N . GLY G 1 41 ? -8.719 41.326 77.405 1.000 31.082 23 GLY GGG N 1
ATOM 27106 C CA . GLY G 1 41 ? -10.061 40.898 76.939 1.000 32.021 23 GLY GGG CA 1
ATOM 27107 C C . GLY G 1 41 ? -11.134 41.174 77.968 1.000 33.884 23 GLY GGG C 1
ATOM 27108 O O . GLY G 1 41 ? -10.860 41.932 78.908 1.000 33.862 23 GLY GGG O 1
ATOM 27112 N N . SER G 1 42 ? -12.338 40.636 77.745 1.000 35.891 24 SER GGG N 1
ATOM 27113 C CA . SER G 1 42 ? -13.513 40.751 78.642 1.000 36.903 24 SER GGG CA 1
ATOM 27114 C C . SER G 1 42 ? -14.404 39.529 78.470 1.000 36.264 24 SER GGG C 1
ATOM 27115 O O . SER G 1 42 ? -14.235 38.796 77.492 1.000 37.767 24 SER GGG O 1
ATOM 27123 N N . GLY G 1 43 ? -15.312 39.356 79.432 1.000 36.206 25 GLY GGG N 1
ATOM 27124 C CA . GLY G 1 43 ? -16.260 38.244 79.498 1.000 34.354 25 GLY GGG CA 1
ATOM 27125 C C . GLY G 1 43 ? -15.806 37.266 80.553 1.000 33.826 25 GLY GGG C 1
ATOM 27126 O O . GLY G 1 43 ? -15.115 37.698 81.514 1.000 34.099 25 GLY GGG O 1
ATOM 27130 N N . TYR G 1 44 ? -16.102 35.994 80.321 1.000 31.158 26 TYR GGG N 1
ATOM 27131 C CA . TYR G 1 44 ? -15.866 34.906 81.270 1.000 29.929 26 TYR GGG CA 1
ATOM 27132 C C . TYR G 1 44 ? -14.363 34.696 81.426 1.000 29.688 26 TYR GGG C 1
ATOM 27133 O O . TYR G 1 44 ? -13.619 34.659 80.443 1.000 28.731 26 TYR GGG O 1
ATOM 27151 N N . PRO G 1 45 ? -13.887 34.534 82.686 1.000 29.393 27 PRO GGG N 1
ATOM 27152 C CA . PRO G 1 45 ? -12.454 34.399 82.980 1.000 28.113 27 PRO GGG CA 1
ATOM 27153 C C . PRO G 1 45 ? -11.806 33.020 82.759 1.000 27.691 27 PRO GGG C 1
ATOM 27154 O O . PRO G 1 45 ? -12.279 32.033 83.275 1.000 27.153 27 PRO GGG O 1
ATOM 27165 N N . LEU G 1 46 ? -10.730 32.999 81.967 1.000 27.062 28 LEU GGG N 1
ATOM 27166 C CA . LEU G 1 46 ? -9.803 31.858 81.813 1.000 26.790 28 LEU GGG CA 1
ATOM 27167 C C . LEU G 1 46 ? -8.486 32.227 82.492 1.000 25.950 28 LEU GGG C 1
ATOM 27168 O O . LEU G 1 46 ? -7.960 33.312 82.257 1.000 27.892 28 LEU GGG O 1
ATOM 27184 N N . VAL G 1 47 ? -7.988 31.335 83.320 1.000 25.885 29 VAL GGG N 1
ATOM 27185 C CA . VAL G 1 47 ? -6.736 31.454 84.093 1.000 25.159 29 VAL GGG CA 1
ATOM 27186 C C . VAL G 1 47 ? -5.734 30.548 83.382 1.000 25.704 29 VAL GGG C 1
ATOM 27187 O O . VAL G 1 47 ? -6.047 29.342 83.284 1.000 25.318 29 VAL GGG O 1
ATOM 27200 N N . LEU G 1 48 ? -4.607 31.104 82.891 1.000 25.796 30 LEU GGG N 1
ATOM 27201 C CA . LEU G 1 48 ? -3.541 30.308 82.237 1.000 25.153 30 LEU GGG CA 1
ATOM 27202 C C . LEU G 1 48 ? -2.338 30.188 83.206 1.000 23.571 30 LEU GGG C 1
ATOM 27203 O O . LEU G 1 48 ? -1.783 31.210 83.616 1.000 21.024 30 LEU GGG O 1
ATOM 27219 N N . LEU G 1 49 ? -1.981 28.957 83.541 1.000 23.409 31 LEU GGG N 1
ATOM 27220 C CA . LEU G 1 49 ? -0.910 28.634 84.513 1.000 25.206 31 LEU GGG CA 1
ATOM 27221 C C . LEU G 1 49 ? 0.312 28.031 83.802 1.000 24.892 31 LEU GGG C 1
ATOM 27222 O O . LEU G 1 49 ? 0.257 26.867 83.350 1.000 25.434 31 LEU GGG O 1
ATOM 27238 N N . HIS G 1 50 ? 1.395 28.797 83.752 1.000 25.208 32 HIS GGG N 1
ATOM 27239 C CA . HIS G 1 50 ? 2.694 28.374 83.147 1.000 25.050 32 HIS GGG CA 1
ATOM 27240 C C . HIS G 1 50 ? 3.397 27.300 83.972 1.000 23.910 32 HIS GGG C 1
ATOM 27241 O O . HIS G 1 50 ? 2.905 26.954 85.064 1.000 24.475 32 HIS GGG O 1
ATOM 27256 N N . GLY G 1 51 ? 4.494 26.768 83.434 1.000 22.620 33 GLY GGG N 1
ATOM 27257 C CA . GLY G 1 51 ? 5.361 25.780 84.093 1.000 22.696 33 GLY GGG CA 1
ATOM 27258 C C . GLY G 1 51 ? 6.825 26.196 84.105 1.000 22.512 33 GLY GGG C 1
ATOM 27259 O O . GLY G 1 51 ? 7.111 27.386 83.966 1.000 21.489 33 GLY GGG O 1
ATOM 27263 N N . TRP G 1 52 ? 7.720 25.229 84.285 1.000 24.061 34 TRP GGG N 1
ATOM 27264 C CA . TRP G 1 52 ? 9.168 25.484 84.481 1.000 25.114 34 TRP GGG CA 1
ATOM 27265 C C . TRP G 1 52 ? 9.870 25.186 83.153 1.000 25.030 34 TRP GGG C 1
ATOM 27266 O O . TRP G 1 52 ? 9.573 24.171 82.553 1.000 25.553 34 TRP GGG O 1
ATOM 27287 N N . PRO G 1 53 ? 10.815 26.009 82.627 1.000 24.782 35 PRO GGG N 1
ATOM 27288 C CA . PRO G 1 53 ? 11.305 27.226 83.292 1.000 24.784 35 PRO GGG CA 1
ATOM 27289 C C . PRO G 1 53 ? 10.728 28.560 82.815 1.000 23.688 35 PRO GGG C 1
ATOM 27290 O O . PRO G 1 53 ? 11.447 29.349 82.316 1.000 25.171 35 PRO GGG O 1
ATOM 27301 N N . GLN G 1 54 ? 9.419 28.775 82.917 1.000 24.330 36 GLN GGG N 1
ATOM 27302 C CA . GLN G 1 54 ? 8.750 29.805 82.094 1.000 23.606 36 GLN GGG CA 1
ATOM 27303 C C . GLN G 1 54 ? 8.048 30.809 82.998 1.000 23.412 36 GLN GGG C 1
ATOM 27304 O O . GLN G 1 54 ? 8.576 31.102 84.065 1.000 22.726 36 GLN GGG O 1
ATOM 27318 N N . SER G 1 55 ? 6.882 31.287 82.572 1.000 23.140 37 SER GGG N 1
ATOM 27319 C CA . SER G 1 55 ? 6.253 32.538 83.022 1.000 23.805 37 SER GGG CA 1
ATOM 27320 C C . SER G 1 55 ? 4.989 32.738 82.176 1.000 25.837 37 SER GGG C 1
ATOM 27321 O O . SER G 1 55 ? 4.729 31.868 81.244 1.000 22.348 37 SER GGG O 1
ATOM 27329 N N . TRP G 1 56 ? 4.294 33.861 82.431 1.000 25.853 38 TRP GGG N 1
ATOM 27330 C CA . TRP G 1 56 ? 3.062 34.224 81.686 1.000 26.687 38 TRP GGG CA 1
ATOM 27331 C C . TRP G 1 56 ? 3.445 34.244 80.197 1.000 26.420 38 TRP GGG C 1
ATOM 27332 O O . TRP G 1 56 ? 2.585 34.026 79.369 1.000 26.536 38 TRP GGG O 1
ATOM 27353 N N . TYR G 1 57 ? 4.714 34.489 79.906 1.000 23.425 39 TYR GGG N 1
ATOM 27354 C CA . TYR G 1 57 ? 5.160 34.828 78.550 1.000 23.632 39 TYR GGG CA 1
ATOM 27355 C C . TYR G 1 57 ? 4.975 33.629 77.632 1.000 23.027 39 TYR GGG C 1
ATOM 27356 O O . TYR G 1 57 ? 4.835 33.884 76.469 1.000 24.968 39 TYR GGG O 1
ATOM 27374 N N . GLU G 1 58 ? 4.973 32.392 78.106 1.000 23.286 40 GLU GGG N 1
ATOM 27375 C CA . GLU G 1 58 ? 4.726 31.236 77.205 1.000 24.543 40 GLU GGG CA 1
ATOM 27376 C C . GLU G 1 58 ? 3.334 31.322 76.566 1.000 24.743 40 GLU GGG C 1
ATOM 27377 O O . GLU G 1 58 ? 3.154 30.673 75.518 1.000 23.121 40 GLU GGG O 1
ATOM 27389 N N . TRP G 1 59 ? 2.405 32.074 77.179 1.000 24.252 41 TRP GGG N 1
ATOM 27390 C CA . TRP G 1 59 ? 0.999 32.209 76.738 1.000 24.260 41 TRP GGG CA 1
ATOM 27391 C C . TRP G 1 59 ? 0.850 33.366 75.746 1.000 24.639 41 TRP GGG C 1
ATOM 27392 O O . TRP G 1 59 ? -0.276 33.623 75.270 1.000 23.630 41 TRP GGG O 1
ATOM 27413 N N . ARG G 1 60 ? 1.939 34.054 75.428 1.000 24.513 42 ARG GGG N 1
ATOM 27414 C CA . ARG G 1 60 ? 1.834 35.348 74.723 1.000 25.827 42 ARG GGG CA 1
ATOM 27415 C C . ARG G 1 60 ? 1.207 35.196 73.328 1.000 25.574 42 ARG GGG C 1
ATOM 27416 O O . ARG G 1 60 ? 0.787 36.240 72.868 1.000 26.483 42 ARG GGG O 1
ATOM 27437 N N . ASN G 1 61 ? 1.201 34.006 72.678 1.000 24.736 43 ASN GGG N 1
ATOM 27438 C CA . ASN G 1 61 ? 0.662 33.855 71.296 1.000 26.338 43 ASN GGG CA 1
ATOM 27439 C C . ASN G 1 61 ? -0.740 33.245 71.330 1.000 26.088 43 ASN GGG C 1
ATOM 27440 O O . ASN G 1 61 ? -1.379 33.151 70.278 1.000 27.100 43 ASN GGG O 1
ATOM 27451 N N . VAL G 1 62 ? -1.218 32.908 72.514 1.000 25.880 44 VAL GGG N 1
ATOM 27452 C CA . VAL G 1 62 ? -2.553 32.326 72.756 1.000 26.637 44 VAL GGG CA 1
ATOM 27453 C C . VAL G 1 62 ? -3.451 33.429 73.310 1.000 28.253 44 VAL GGG C 1
ATOM 27454 O O . VAL G 1 62 ? -4.631 33.484 72.896 1.000 28.299 44 VAL GGG O 1
ATOM 27467 N N . ILE G 1 63 ? -2.940 34.252 74.239 1.000 27.655 45 ILE GGG N 1
ATOM 27468 C CA . ILE G 1 63 ? -3.767 35.261 74.962 1.000 27.592 45 ILE GGG CA 1
ATOM 27469 C C . ILE G 1 63 ? -4.555 36.139 73.993 1.000 26.875 45 ILE GGG C 1
ATOM 27470 O O . ILE G 1 63 ? -5.730 36.360 74.195 1.000 26.116 45 ILE GGG O 1
ATOM 27486 N N . PRO G 1 64 ? -3.967 36.781 72.977 1.000 26.944 46 PRO GGG N 1
ATOM 27487 C CA . PRO G 1 64 ? -4.729 37.715 72.140 1.000 28.129 46 PRO GGG CA 1
ATOM 27488 C C . PRO G 1 64 ? -6.013 37.143 71.516 1.000 28.149 46 PRO GGG C 1
ATOM 27489 O O . PRO G 1 64 ? -6.995 37.817 71.524 1.000 30.245 46 PRO GGG O 1
ATOM 27500 N N . ALA G 1 65 ? -5.991 35.908 71.029 1.000 27.797 47 ALA GGG N 1
ATOM 27501 C CA . ALA G 1 65 ? -7.174 35.255 70.429 1.000 27.978 47 ALA GGG CA 1
ATOM 27502 C C . ALA G 1 65 ? -8.180 34.896 71.535 1.000 27.113 47 ALA GGG C 1
ATOM 27503 O O . ALA G 1 65 ? -9.350 35.071 71.342 1.000 27.262 47 ALA GGG O 1
ATOM 27510 N N . LEU G 1 66 ? -7.747 34.337 72.649 1.000 26.692 48 LEU GGG N 1
ATOM 27511 C CA . LEU G 1 66 ? -8.690 33.975 73.725 1.000 26.815 48 LEU GGG CA 1
ATOM 27512 C C . LEU G 1 66 ? -9.312 35.260 74.248 1.000 26.780 48 LEU GGG C 1
ATOM 27513 O O . LEU G 1 66 ? -10.505 35.243 74.623 1.000 26.295 48 LEU GGG O 1
ATOM 27529 N N . ALA G 1 67 ? -8.561 36.346 74.223 1.000 27.540 49 ALA GGG N 1
ATOM 27530 C CA . ALA G 1 67 ? -9.049 37.642 74.750 1.000 29.940 49 ALA GGG CA 1
ATOM 27531 C C . ALA G 1 67 ? -10.166 38.252 73.878 1.000 32.257 49 ALA GGG C 1
ATOM 27532 O O . ALA G 1 67 ? -10.753 39.259 74.334 1.000 32.425 49 ALA GGG O 1
ATOM 27539 N N . GLU G 1 68 ? -10.394 37.761 72.648 1.000 33.374 50 GLU GGG N 1
ATOM 27540 C CA . GLU G 1 68 ? -11.541 38.224 71.819 1.000 36.431 50 GLU GGG CA 1
ATOM 27541 C C . GLU G 1 68 ? -12.877 37.721 72.410 1.000 34.395 50 GLU GGG C 1
ATOM 27542 O O . GLU G 1 68 ? -13.910 38.327 72.088 1.000 34.807 50 GLU GGG O 1
ATOM 27554 N N . GLN G 1 69 ? -12.871 36.638 73.188 1.000 32.090 51 GLN GGG N 1
ATOM 27555 C CA . GLN G 1 69 ? -14.085 35.987 73.725 1.000 32.567 51 GLN GGG CA 1
ATOM 27556 C C . GLN G 1 69 ? -14.023 35.911 75.245 1.000 31.976 51 GLN GGG C 1
ATOM 27557 O O . GLN G 1 69 ? -15.066 35.687 75.811 1.000 30.537 51 GLN GGG O 1
ATOM 27571 N N . PHE G 1 70 ? -12.851 36.019 75.896 1.000 31.633 52 PHE GGG N 1
ATOM 27572 C CA . PHE G 1 70 ? -12.727 35.813 77.365 1.000 30.709 52 PHE GGG CA 1
ATOM 27573 C C . PHE G 1 70 ? -11.931 36.940 78.027 1.000 30.665 52 PHE GGG C 1
ATOM 27574 O O . PHE G 1 70 ? -11.199 37.649 77.321 1.000 30.788 52 PHE GGG O 1
ATOM 27591 N N . THR G 1 71 ? -12.074 37.080 79.357 1.000 28.891 53 THR GGG N 1
ATOM 27592 C CA . THR G 1 71 ? -11.052 37.720 80.204 1.000 27.587 53 THR GGG CA 1
ATOM 27593 C C . THR G 1 71 ? -9.964 36.692 80.371 1.000 26.384 53 THR GGG C 1
ATOM 27594 O O . THR G 1 71 ? -10.242 35.596 80.813 1.000 26.095 53 THR GGG O 1
ATOM 27605 N N . VAL G 1 72 ? -8.750 37.033 80.019 1.000 27.017 54 VAL GGG N 1
ATOM 27606 C CA . VAL G 1 72 ? -7.607 36.089 80.161 1.000 26.878 54 VAL GGG CA 1
ATOM 27607 C C . VAL G 1 72 ? -6.746 36.590 81.318 1.000 27.360 54 VAL GGG C 1
ATOM 27608 O O . VAL G 1 72 ? -6.481 37.782 81.354 1.000 27.538 54 VAL GGG O 1
ATOM 27621 N N . ILE G 1 73 ? -6.388 35.699 82.245 1.000 28.625 55 ILE GGG N 1
ATOM 27622 C CA . ILE G 1 73 ? -5.519 35.953 83.438 1.000 28.082 55 ILE GGG CA 1
ATOM 27623 C C . ILE G 1 73 ? -4.331 34.994 83.407 1.000 26.370 55 ILE GGG C 1
ATOM 27624 O O . ILE G 1 73 ? -4.562 33.775 83.447 1.000 27.617 55 ILE GGG O 1
ATOM 27640 N N . ALA G 1 74 ? -3.102 35.491 83.328 1.000 25.205 56 ALA GGG N 1
ATOM 27641 C CA . ALA G 1 74 ? -1.877 34.659 83.269 1.000 25.022 56 ALA GGG CA 1
ATOM 27642 C C . ALA G 1 74 ? -0.915 35.119 84.351 1.000 24.784 56 ALA GGG C 1
ATOM 27643 O O . ALA G 1 74 ? -0.290 36.142 84.197 1.000 24.833 56 ALA GGG O 1
ATOM 27650 N N . PRO G 1 75 ? -0.876 34.469 85.525 1.000 26.037 57 PRO GGG N 1
ATOM 27651 C CA . PRO G 1 75 ? 0.052 34.870 86.590 1.000 26.627 57 PRO GGG CA 1
ATOM 27652 C C . PRO G 1 75 ? 1.473 34.309 86.423 1.000 25.654 57 PRO GGG C 1
ATOM 27653 O O . PRO G 1 75 ? 1.642 33.363 85.696 1.000 25.441 57 PRO GGG O 1
ATOM 27664 N N . ASP G 1 76 ? 2.450 34.958 87.069 1.000 26.521 58 ASP GGG N 1
ATOM 27665 C CA . ASP G 1 76 ? 3.769 34.353 87.394 1.000 25.411 58 ASP GGG CA 1
ATOM 27666 C C . ASP G 1 76 ? 3.574 33.685 88.731 1.000 24.883 58 ASP GGG C 1
ATOM 27667 O O . ASP G 1 76 ? 3.233 34.386 89.669 1.000 25.304 58 ASP GGG O 1
ATOM 27676 N N . LEU G 1 77 ? 3.644 32.358 88.732 1.000 24.269 59 LEU GGG N 1
ATOM 27677 C CA . LEU G 1 77 ? 3.466 31.524 89.941 1.000 24.089 59 LEU GGG CA 1
ATOM 27678 C C . LEU G 1 77 ? 4.641 31.741 90.895 1.000 23.992 59 LEU GGG C 1
ATOM 27679 O O . LEU G 1 77 ? 5.731 32.114 90.474 1.000 21.648 59 LEU GGG O 1
ATOM 27695 N N . ARG G 1 78 ? 4.399 31.442 92.161 1.000 24.632 60 ARG GGG N 1
ATOM 27696 C CA . ARG G 1 78 ? 5.288 31.706 93.302 1.000 24.434 60 ARG GGG CA 1
ATOM 27697 C C . ARG G 1 78 ? 6.736 31.424 92.902 1.000 23.228 60 ARG GGG C 1
ATOM 27698 O O . ARG G 1 78 ? 7.035 30.277 92.529 1.000 21.953 60 ARG GGG O 1
ATOM 27719 N N . GLY G 1 79 ? 7.594 32.443 92.987 1.000 23.800 61 GLY GGG N 1
ATOM 27720 C CA . GLY G 1 79 ? 9.058 32.324 92.839 1.000 24.817 61 GLY GGG CA 1
ATOM 27721 C C . GLY G 1 79 ? 9.543 32.458 91.383 1.000 25.097 61 GLY GGG C 1
ATOM 27722 O O . GLY G 1 79 ? 10.742 32.533 91.181 1.000 25.095 61 GLY GGG O 1
ATOM 27726 N N . LEU G 1 80 ? 8.676 32.437 90.393 1.000 24.388 62 LEU GGG N 1
ATOM 27727 C CA . LEU G 1 80 ? 9.111 32.430 88.986 1.000 25.823 62 LEU GGG CA 1
ATOM 27728 C C . LEU G 1 80 ? 8.599 33.684 88.275 1.000 24.925 62 LEU GGG C 1
ATOM 27729 O O . LEU G 1 80 ? 7.954 34.532 88.914 1.000 23.294 62 LEU GGG O 1
ATOM 27745 N N . GLY G 1 81 ? 9.035 33.868 87.024 1.000 24.234 63 GLY GGG N 1
ATOM 27746 C CA . GLY G 1 81 ? 8.787 35.116 86.286 1.000 23.352 63 GLY GGG CA 1
ATOM 27747 C C . GLY G 1 81 ? 9.263 36.289 87.111 1.000 24.136 63 GLY GGG C 1
ATOM 27748 O O . GLY G 1 81 ? 10.328 36.160 87.746 1.000 26.047 63 GLY GGG O 1
ATOM 27752 N N . ASP G 1 82 ? 8.462 37.355 87.149 1.000 23.103 64 ASP GGG N 1
ATOM 27753 C CA . ASP G 1 82 ? 8.735 38.606 87.866 1.000 23.119 64 ASP GGG CA 1
ATOM 27754 C C . ASP G 1 82 ? 8.019 38.553 89.220 1.000 23.807 64 ASP GGG C 1
ATOM 27755 O O . ASP G 1 82 ? 8.099 39.538 89.966 1.000 23.699 64 ASP GGG O 1
ATOM 27764 N N . SER G 1 83 ? 7.331 37.469 89.556 1.000 23.927 65 SER GGG N 1
ATOM 27765 C CA . SER G 1 83 ? 6.715 37.412 90.912 1.000 25.874 65 SER GGG CA 1
ATOM 27766 C C . SER G 1 83 ? 7.838 37.393 91.968 1.000 26.161 65 SER GGG C 1
ATOM 27767 O O . SER G 1 83 ? 8.978 36.992 91.663 1.000 26.663 65 SER GGG O 1
ATOM 27775 N N . GLU G 1 84 ? 7.560 37.872 93.173 1.000 27.934 66 GLU GGG N 1
ATOM 27776 C CA . GLU G 1 84 ? 8.455 37.712 94.353 1.000 27.648 66 GLU GGG CA 1
ATOM 27777 C C . GLU G 1 84 ? 8.595 36.232 94.722 1.000 27.753 66 GLU GGG C 1
ATOM 27778 O O . GLU G 1 84 ? 7.884 35.398 94.201 1.000 26.822 66 GLU GGG O 1
ATOM 27790 N N . LYS G 1 85 ? 9.513 35.915 95.631 1.000 29.827 67 LYS GGG N 1
ATOM 27791 C CA . LYS G 1 85 ? 10.137 34.574 95.715 1.000 29.384 67 LYS GGG CA 1
ATOM 27792 C C . LYS G 1 85 ? 10.297 34.209 97.186 1.000 30.727 67 LYS GGG C 1
ATOM 27793 O O . LYS G 1 85 ? 11.377 34.351 97.745 1.000 31.743 67 LYS GGG O 1
ATOM 27812 N N . PRO G 1 86 ? 9.215 33.789 97.873 1.000 30.599 68 PRO GGG N 1
ATOM 27813 C CA . PRO G 1 86 ? 9.313 33.391 99.270 1.000 31.221 68 PRO GGG CA 1
ATOM 27814 C C . PRO G 1 86 ? 10.225 32.165 99.342 1.000 31.532 68 PRO GGG C 1
ATOM 27815 O O . PRO G 1 86 ? 10.610 31.631 98.316 1.000 30.023 68 PRO GGG O 1
ATOM 27826 N N . MET G 1 87 ? 10.519 31.738 100.564 1.000 32.105 69 MET GGG N 1
ATOM 27827 C CA . MET G 1 87 ? 11.494 30.668 100.837 1.000 31.756 69 MET GGG CA 1
ATOM 27828 C C . MET G 1 87 ? 10.745 29.347 100.979 1.000 30.955 69 MET GGG C 1
ATOM 27829 O O . MET G 1 87 ? 11.421 28.302 100.939 1.000 30.216 69 MET GGG O 1
ATOM 27843 N N . THR G 1 88 ? 9.412 29.387 101.113 1.000 29.311 70 THR GGG N 1
ATOM 27844 C CA . THR G 1 88 ? 8.578 28.171 101.262 1.000 29.665 70 THR GGG CA 1
ATOM 27845 C C . THR G 1 88 ? 7.239 28.304 100.530 1.000 28.163 70 THR GGG C 1
ATOM 27846 O O . THR G 1 88 ? 6.940 29.396 100.084 1.000 27.777 70 THR GGG O 1
ATOM 27857 N N . GLY G 1 89 ? 6.461 27.230 100.541 1.000 28.130 71 GLY GGG N 1
ATOM 27858 C CA . GLY G 1 89 ? 5.090 27.155 100.006 1.000 29.281 71 GLY GGG CA 1
ATOM 27859 C C . GLY G 1 89 ? 5.067 26.772 98.527 1.000 29.116 71 GLY GGG C 1
ATOM 27860 O O . GLY G 1 89 ? 4.186 27.306 97.804 1.000 31.109 71 GLY GGG O 1
ATOM 27864 N N . PHE G 1 90 ? 5.981 25.912 98.080 1.000 28.023 72 PHE GGG N 1
ATOM 27865 C CA . PHE G 1 90 ? 6.189 25.572 96.651 1.000 27.223 72 PHE GGG CA 1
ATOM 27866 C C . PHE G 1 90 ? 5.582 24.202 96.335 1.000 27.985 72 PHE GGG C 1
ATOM 27867 O O . PHE G 1 90 ? 5.643 23.783 95.128 1.000 27.924 72 PHE GGG O 1
ATOM 27884 N N . ASP G 1 91 ? 5.027 23.502 97.336 1.000 28.505 73 ASP GGG N 1
ATOM 27885 C CA . ASP G 1 91 ? 4.140 22.344 97.049 1.000 29.724 73 ASP GGG CA 1
ATOM 27886 C C . ASP G 1 91 ? 3.002 22.825 96.135 1.000 28.874 73 ASP GGG C 1
ATOM 27887 O O . ASP G 1 91 ? 2.710 23.999 96.143 1.000 29.126 73 ASP GGG O 1
ATOM 27896 N N . LYS G 1 92 ? 2.410 21.976 95.318 1.000 28.504 74 LYS GGG N 1
ATOM 27897 C CA . LYS G 1 92 ? 1.481 22.496 94.281 1.000 28.621 74 LYS GGG CA 1
ATOM 27898 C C . LYS G 1 92 ? 0.120 22.806 94.923 1.000 30.010 74 LYS GGG C 1
ATOM 27899 O O . LYS G 1 92 ? -0.525 23.772 94.463 1.000 31.790 74 LYS GGG O 1
ATOM 27918 N N . ARG G 1 93 ? -0.265 22.112 96.011 1.000 31.020 75 ARG GGG N 1
ATOM 27919 C CA . ARG G 1 93 ? -1.461 22.515 96.812 1.000 30.221 75 ARG GGG CA 1
ATOM 27920 C C . ARG G 1 93 ? -1.288 23.977 97.258 1.000 30.002 75 ARG GGG C 1
ATOM 27921 O O . ARG G 1 93 ? -2.191 24.767 96.981 1.000 29.087 75 ARG GGG O 1
ATOM 27942 N N . THR G 1 94 ? -0.133 24.379 97.811 1.000 30.178 76 THR GGG N 1
ATOM 27943 C CA . THR G 1 94 ? 0.079 25.769 98.333 1.000 30.073 76 THR GGG CA 1
ATOM 27944 C C . THR G 1 94 ? 0.072 26.801 97.188 1.000 29.017 76 THR GGG C 1
ATOM 27945 O O . THR G 1 94 ? -0.596 27.826 97.285 1.000 29.659 76 THR GGG O 1
ATOM 27956 N N . MET G 1 95 ? 0.706 26.497 96.077 1.000 28.175 77 MET GGG N 1
ATOM 27957 C CA A MET G 1 95 ? 0.772 27.397 94.904 0.500 27.663 77 MET GGG CA 1
ATOM 27958 C CA B MET G 1 95 ? 0.760 27.443 94.938 0.500 28.062 77 MET GGG CA 1
ATOM 27959 C C . MET G 1 95 ? -0.637 27.556 94.298 1.000 28.326 77 MET GGG C 1
ATOM 27960 O O . MET G 1 95 ? -0.962 28.651 93.773 1.000 28.611 77 MET GGG O 1
ATOM 27986 N N . ALA G 1 96 ? -1.465 26.513 94.395 1.000 28.219 78 ALA GGG N 1
ATOM 27987 C CA . ALA G 1 96 ? -2.876 26.578 93.938 1.000 27.659 78 ALA GGG CA 1
ATOM 27988 C C . ALA G 1 96 ? -3.642 27.509 94.855 1.000 27.330 78 ALA GGG C 1
ATOM 27989 O O . ALA G 1 96 ? -4.510 28.145 94.317 1.000 28.045 78 ALA GGG O 1
ATOM 27996 N N . THR G 1 97 ? -3.295 27.641 96.153 1.000 27.240 79 THR GGG N 1
ATOM 27997 C CA . THR G 1 97 ? -3.998 28.601 97.042 1.000 26.263 79 THR GGG CA 1
ATOM 27998 C C . THR G 1 97 ? -3.609 30.022 96.622 1.000 26.119 79 THR GGG C 1
ATOM 27999 O O . THR G 1 97 ? -4.401 30.910 96.802 1.000 26.533 79 THR GGG O 1
ATOM 28010 N N . ASP G 1 98 ? -2.415 30.264 96.074 1.000 26.161 80 ASP GGG N 1
ATOM 28011 C CA . ASP G 1 98 ? -2.101 31.603 95.500 1.000 26.122 80 ASP GGG CA 1
ATOM 28012 C C . ASP G 1 98 ? -3.077 31.937 94.358 1.000 25.526 80 ASP GGG C 1
ATOM 28013 O O . ASP G 1 98 ? -3.544 33.090 94.258 1.000 25.035 80 ASP GGG O 1
ATOM 28022 N N . VAL G 1 99 ? -3.377 30.970 93.510 1.000 25.985 81 VAL GGG N 1
ATOM 28023 C CA . VAL G 1 99 ? -4.259 31.211 92.329 1.000 28.261 81 VAL GGG CA 1
ATOM 28024 C C . VAL G 1 99 ? -5.689 31.468 92.831 1.000 30.458 81 VAL GGG C 1
ATOM 28025 O O . VAL G 1 99 ? -6.316 32.439 92.310 1.000 29.371 81 VAL GGG O 1
ATOM 28038 N N . ARG G 1 100 ? -6.142 30.713 93.859 1.000 31.379 82 ARG GGG N 1
ATOM 28039 C CA . ARG G 1 100 ? -7.466 30.965 94.487 1.000 35.833 82 ARG GGG CA 1
ATOM 28040 C C . ARG G 1 100 ? -7.545 32.439 94.936 1.000 35.710 82 ARG GGG C 1
ATOM 28041 O O . ARG G 1 100 ? -8.511 33.116 94.535 1.000 35.120 82 ARG GGG O 1
ATOM 28062 N N . GLU G 1 101 ? -6.570 32.921 95.711 1.000 34.476 83 GLU GGG N 1
ATOM 28063 C CA . GLU G 1 101 ? -6.515 34.318 96.217 1.000 35.673 83 GLU GGG CA 1
ATOM 28064 C C . GLU G 1 101 ? -6.463 35.325 95.059 1.000 33.761 83 GLU GGG C 1
ATOM 28065 O O . GLU G 1 101 ? -7.060 36.382 95.213 1.000 35.431 83 GLU GGG O 1
ATOM 28077 N N . LEU G 1 102 ? -5.708 35.058 93.988 1.000 31.846 84 LEU GGG N 1
ATOM 28078 C CA . LEU G 1 102 ? -5.690 35.942 92.793 1.000 30.999 84 LEU GGG CA 1
ATOM 28079 C C . LEU G 1 102 ? -7.108 36.009 92.197 1.000 31.183 84 LEU GGG C 1
ATOM 28080 O O . LEU G 1 102 ? -7.603 37.092 91.926 1.000 29.644 84 LEU GGG O 1
ATOM 28096 N N . VAL G 1 103 ? -7.720 34.865 91.953 1.000 31.308 85 VAL GGG N 1
ATOM 28097 C CA . VAL G 1 103 ? -9.053 34.814 91.289 1.000 32.134 85 VAL GGG CA 1
ATOM 28098 C C . VAL G 1 103 ? -10.045 35.499 92.233 1.000 32.609 85 VAL GGG C 1
ATOM 28099 O O . VAL G 1 103 ? -10.855 36.321 91.786 1.000 32.502 85 VAL GGG O 1
ATOM 28112 N N . SER G 1 104 ? -9.849 35.332 93.535 1.000 33.487 86 SER GGG N 1
ATOM 28113 C CA . SER G 1 104 ? -10.744 35.940 94.538 1.000 35.491 86 SER GGG CA 1
ATOM 28114 C C . SER G 1 104 ? -10.499 37.458 94.579 1.000 34.196 86 SER GGG C 1
ATOM 28115 O O . SER G 1 104 ? -11.482 38.209 94.686 1.000 33.179 86 SER GGG O 1
ATOM 28123 N N . HIS G 1 105 ? -9.254 37.915 94.416 1.000 32.922 87 HIS GGG N 1
ATOM 28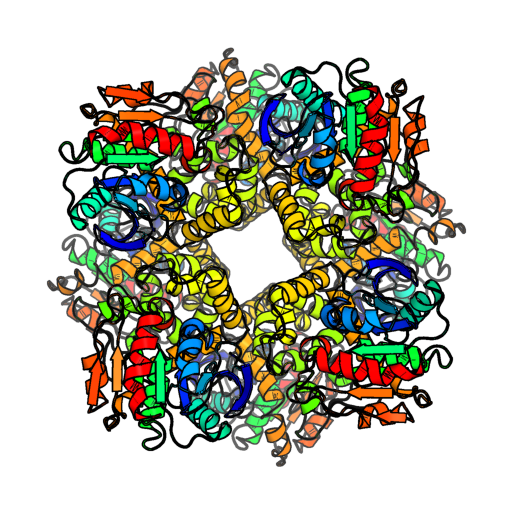124 C CA . HIS G 1 105 ? -8.906 39.366 94.423 1.000 32.870 87 HIS GGG CA 1
ATOM 28125 C C . HIS G 1 105 ? -9.489 40.007 93.182 1.000 32.605 87 HIS GGG C 1
ATOM 28126 O O . HIS G 1 105 ? -9.863 41.144 93.270 1.000 33.739 87 HIS GGG O 1
ATOM 28141 N N . LEU G 1 106 ? -9.510 39.302 92.061 1.000 32.137 88 LEU GGG N 1
ATOM 28142 C CA . LEU G 1 106 ? -10.078 39.840 90.803 1.000 33.584 88 LEU GGG CA 1
ATOM 28143 C C . LEU G 1 106 ? -11.625 39.846 90.834 1.000 35.577 88 LEU GGG C 1
ATOM 28144 O O . LEU G 1 106 ? -12.191 40.512 89.977 1.000 36.789 88 LEU GGG O 1
ATOM 28160 N N . GLY G 1 107 ? -12.290 39.146 91.773 1.000 36.855 89 GLY GGG N 1
ATOM 28161 C CA . GLY G 1 107 ? -13.756 39.198 91.983 1.000 38.249 89 GLY GGG CA 1
ATOM 28162 C C . GLY G 1 107 ? -14.545 38.152 91.196 1.000 38.343 89 GLY GGG C 1
ATOM 28163 O O . GLY G 1 107 ? -15.734 38.391 90.950 1.000 40.738 89 GLY GGG O 1
ATOM 28167 N N . TYR G 1 108 ? -13.947 37.009 90.875 1.000 37.033 90 TYR GGG N 1
ATOM 28168 C CA . TYR G 1 108 ? -14.577 35.915 90.097 1.000 37.354 90 TYR GGG CA 1
ATOM 28169 C C . TYR G 1 108 ? -14.860 34.752 91.054 1.000 37.876 90 TYR GGG C 1
ATOM 28170 O O . TYR G 1 108 ? -13.973 34.473 91.908 1.000 39.147 90 TYR GGG O 1
ATOM 28188 N N . ASP G 1 109 ? -16.034 34.108 90.929 1.000 37.945 91 ASP GGG N 1
ATOM 28189 C CA . ASP G 1 109 ? -16.414 32.900 91.717 1.000 37.895 91 ASP GGG CA 1
ATOM 28190 C C . ASP G 1 109 ? -16.578 31.720 90.750 1.000 34.474 91 ASP GGG C 1
ATOM 28191 O O . ASP G 1 109 ? -16.861 30.643 91.205 1.000 34.310 91 ASP GGG O 1
ATOM 28200 N N . LYS G 1 110 ? -16.333 31.905 89.463 1.000 32.837 92 LYS GGG N 1
ATOM 28201 C CA . LYS G 1 110 ? -16.355 30.809 88.453 1.000 31.991 92 LYS GGG CA 1
ATOM 28202 C C . LYS G 1 110 ? -15.240 31.060 87.438 1.000 30.659 92 LYS GGG C 1
ATOM 28203 O O . LYS G 1 110 ? -15.104 32.231 86.994 1.000 31.860 92 LYS GGG O 1
ATOM 28222 N N . VAL G 1 111 ? -14.440 30.054 87.100 1.000 28.018 93 VAL GGG N 1
ATOM 28223 C CA . VAL G 1 111 ? -13.308 30.257 86.155 1.000 27.479 93 VAL GGG CA 1
ATOM 28224 C C . VAL G 1 111 ? -13.095 28.957 85.409 1.000 26.719 93 VAL GGG C 1
ATOM 28225 O O . VAL G 1 111 ? -13.457 27.873 85.935 1.000 26.657 93 VAL GGG O 1
ATOM 28238 N N . GLY G 1 112 ? -12.536 29.092 84.216 1.000 26.872 94 GLY GGG N 1
ATOM 28239 C CA . GLY G 1 112 ? -11.914 27.991 83.476 1.000 26.247 94 GLY GGG CA 1
ATOM 28240 C C . GLY G 1 112 ? -10.425 28.100 83.693 1.000 24.944 94 GLY GGG C 1
ATOM 28241 O O . GLY G 1 112 ? -9.995 29.215 83.889 1.000 25.006 94 GLY GGG O 1
ATOM 28245 N N . VAL G 1 113 ? -9.682 27.016 83.547 1.000 23.915 95 VAL GGG N 1
ATOM 28246 C CA . VAL G 1 113 ? -8.231 26.999 83.780 1.000 23.658 95 VAL GGG CA 1
ATOM 28247 C C . VAL G 1 113 ? -7.551 26.257 82.643 1.000 23.924 95 VAL GGG C 1
ATOM 28248 O O . VAL G 1 113 ? -8.055 25.191 82.298 1.000 24.670 95 VAL GGG O 1
ATOM 28261 N N . ILE G 1 114 ? -6.420 26.767 82.146 1.000 23.922 96 ILE GGG N 1
ATOM 28262 C CA . ILE G 1 114 ? -5.462 25.991 81.310 1.000 24.768 96 ILE GGG CA 1
ATOM 28263 C C . ILE G 1 114 ? -4.144 25.900 82.078 1.000 25.701 96 ILE GGG C 1
ATOM 28264 O O . ILE G 1 114 ? -3.643 26.941 82.471 1.000 27.177 96 ILE GGG O 1
ATOM 28280 N N . GLY G 1 115 ? -3.597 24.700 82.259 1.000 27.149 97 GLY GGG N 1
ATOM 28281 C CA . GLY G 1 115 ? -2.262 24.498 82.871 1.000 27.562 97 GLY GGG CA 1
ATOM 28282 C C . GLY G 1 115 ? -1.339 23.661 82.008 1.000 26.574 97 GLY GGG C 1
ATOM 28283 O O . GLY G 1 115 ? -1.758 22.583 81.529 1.000 26.268 97 GLY GGG O 1
ATOM 28287 N N . HIS G 1 116 ? -0.111 24.147 81.849 1.000 26.293 98 HIS GGG N 1
ATOM 28288 C CA . HIS G 1 116 ? 0.974 23.481 81.108 1.000 24.974 98 HIS GGG CA 1
ATOM 28289 C C . HIS G 1 116 ? 2.107 23.108 82.078 1.000 24.762 98 HIS GGG C 1
ATOM 28290 O O . HIS G 1 116 ? 2.428 23.888 82.963 1.000 22.205 98 HIS GGG O 1
ATOM 28305 N N . ASP G 1 117 ? 2.733 21.953 81.883 1.000 25.261 99 ASP GGG N 1
ATOM 28306 C CA . ASP G 1 117 ? 3.887 21.580 82.726 1.000 26.736 99 ASP GGG CA 1
ATOM 28307 C C . ASP G 1 117 ? 3.437 21.727 84.180 1.000 26.719 99 ASP GGG C 1
ATOM 28308 O O . ASP G 1 117 ? 2.328 21.268 84.502 1.000 24.906 99 ASP GGG O 1
ATOM 28317 N N . TRP G 1 118 ? 4.236 22.357 85.042 1.000 27.664 100 TRP GGG N 1
ATOM 28318 C CA . TRP G 1 118 ? 3.924 22.357 86.482 1.000 27.520 100 TRP GGG CA 1
ATOM 28319 C C . TRP G 1 118 ? 2.610 23.101 86.702 1.000 27.363 100 TRP GGG C 1
ATOM 28320 O O . TRP G 1 118 ? 1.906 22.736 87.634 1.000 26.882 100 TRP GGG O 1
ATOM 28341 N N . GLY G 1 119 ? 2.280 24.060 85.828 1.000 26.648 101 GLY GGG N 1
ATOM 28342 C CA . GLY G 1 119 ? 0.990 24.754 85.844 1.000 26.934 101 GLY GGG CA 1
ATOM 28343 C C . GLY G 1 119 ? -0.170 23.782 85.898 1.000 27.377 101 GLY GGG C 1
ATOM 28344 O O . GLY G 1 119 ? -1.183 24.113 86.529 1.000 28.980 101 GLY GGG O 1
ATOM 28348 N N . GLY G 1 120 ? -0.060 22.672 85.166 1.000 26.671 102 GLY GGG N 1
ATOM 28349 C CA . GLY G 1 120 ? -1.063 21.606 85.070 1.000 25.657 102 GLY GGG CA 1
ATOM 28350 C C . GLY G 1 120 ? -1.226 20.923 86.405 1.000 26.538 102 GLY GGG C 1
ATOM 28351 O O . GLY G 1 120 ? -2.338 20.503 86.717 1.000 24.678 102 GLY GGG O 1
ATOM 28355 N N . SER G 1 121 ? -0.132 20.714 87.130 1.000 27.015 103 SER GGG N 1
ATOM 28356 C CA . SER G 1 121 ? -0.175 20.099 88.488 1.000 28.337 103 SER GGG CA 1
ATOM 28357 C C . SER G 1 121 ? -0.817 21.101 89.450 1.000 27.504 103 SER GGG C 1
ATOM 28358 O O . SER G 1 121 ? -1.710 20.656 90.225 1.000 29.736 103 SER GGG O 1
ATOM 28366 N N . VAL G 1 122 ? -0.425 22.377 89.388 1.000 25.687 104 VAL GGG N 1
ATOM 28367 C CA . VAL G 1 122 ? -1.066 23.472 90.183 1.000 25.284 104 VAL GGG CA 1
ATOM 28368 C C . VAL G 1 122 ? -2.552 23.567 89.821 1.000 26.112 104 VAL GGG C 1
ATOM 28369 O O . VAL G 1 122 ? -3.414 23.599 90.743 1.000 25.533 104 VAL GGG O 1
ATOM 28382 N N . ALA G 1 123 ? -2.885 23.536 88.532 1.000 25.292 105 ALA GGG N 1
ATOM 28383 C CA . ALA G 1 123 ? -4.295 23.531 88.070 1.000 25.321 105 ALA GGG CA 1
ATOM 28384 C C . ALA G 1 123 ? -5.063 22.374 88.713 1.000 24.978 105 ALA GGG C 1
ATOM 28385 O O . ALA G 1 123 ? -6.237 22.589 89.171 1.000 25.851 105 ALA GGG O 1
ATOM 28392 N N . PHE G 1 124 ? -4.441 21.197 88.772 1.000 23.791 106 PHE GGG N 1
ATOM 28393 C CA . PHE G 1 124 ? -5.081 19.982 89.313 1.000 24.653 106 PHE GGG CA 1
ATOM 28394 C C . PHE G 1 124 ? -5.506 20.249 90.768 1.000 25.427 106 PHE GGG C 1
ATOM 28395 O O . PHE G 1 124 ? -6.656 19.992 91.119 1.000 25.708 106 PHE GGG O 1
ATOM 28412 N N . TYR G 1 125 ? -4.621 20.771 91.614 1.000 26.675 107 TYR GGG N 1
ATOM 28413 C CA . TYR G 1 125 ? -4.925 21.035 93.044 1.000 27.780 107 TYR GGG CA 1
ATOM 28414 C C . TYR G 1 125 ? -5.965 22.165 93.144 1.000 28.333 107 TYR GGG C 1
ATOM 28415 O O . TYR G 1 125 ? -6.760 22.159 94.100 1.000 29.216 107 TYR GGG O 1
ATOM 28433 N N . PHE G 1 126 ? -5.940 23.111 92.206 1.000 27.637 108 PHE GGG N 1
ATOM 28434 C CA . PHE G 1 126 ? -6.813 24.299 92.199 1.000 28.378 108 PHE GGG CA 1
ATOM 28435 C C . PHE G 1 126 ? -8.225 23.769 92.007 1.000 29.013 108 PHE GGG C 1
ATOM 28436 O O . PHE G 1 126 ? -9.077 24.097 92.846 1.000 30.523 108 PHE GGG O 1
ATOM 28453 N N . ALA G 1 127 ? -8.424 22.892 91.004 1.000 28.395 109 ALA GGG N 1
ATOM 28454 C CA . ALA G 1 127 ? -9.728 22.232 90.721 1.000 27.505 109 ALA GGG CA 1
ATOM 28455 C C . ALA G 1 127 ? -10.077 21.257 91.848 1.000 27.177 109 ALA GGG C 1
ATOM 28456 O O . ALA G 1 127 ? -11.258 21.212 92.217 1.000 26.845 109 ALA GGG O 1
ATOM 28463 N N . TYR G 1 128 ? -9.122 20.470 92.343 1.000 27.553 110 TYR GGG N 1
ATOM 28464 C CA . TYR G 1 128 ? -9.382 19.428 93.371 1.000 28.744 110 TYR GGG CA 1
ATOM 28465 C C . TYR G 1 128 ? -9.797 20.073 94.693 1.000 30.283 110 TYR GGG C 1
ATOM 28466 O O . TYR G 1 128 ? -10.714 19.502 95.338 1.000 31.084 110 TYR GGG O 1
ATOM 28484 N N . ASP G 1 129 ? -9.244 21.240 95.030 1.000 30.650 111 ASP GGG N 1
ATOM 28485 C CA . ASP G 1 129 ? -9.469 21.872 96.356 1.000 33.032 111 ASP GGG CA 1
ATOM 28486 C C . ASP G 1 129 ? -10.626 22.878 96.277 1.000 34.124 111 ASP GGG C 1
ATOM 28487 O O . ASP G 1 129 ? -11.002 23.346 97.304 1.000 32.824 111 ASP GGG O 1
ATOM 28496 N N . ASN G 1 130 ? -11.153 23.205 95.092 1.000 33.257 112 ASN GGG N 1
ATOM 28497 C CA . ASN G 1 130 ? -12.146 24.290 94.887 1.000 32.896 112 ASN GGG CA 1
ATOM 28498 C C . ASN G 1 130 ? -13.162 23.786 93.856 1.000 35.638 112 ASN GGG C 1
ATOM 28499 O O . ASN G 1 130 ? -13.103 24.204 92.666 1.000 36.660 112 ASN GGG O 1
ATOM 28510 N N . ARG G 1 131 ? -14.019 22.866 94.317 1.000 35.683 113 ARG GGG N 1
ATOM 28511 C CA . ARG G 1 131 ? -14.910 22.024 93.499 1.000 36.861 113 ARG GGG CA 1
ATOM 28512 C C . ARG G 1 131 ? -15.974 22.912 92.836 1.000 37.343 113 ARG GGG C 1
ATOM 28513 O O . ARG G 1 131 ? -16.480 22.479 91.798 1.000 37.266 113 ARG GGG O 1
ATOM 28534 N N . ASP G 1 132 ? -16.271 24.092 93.413 1.000 38.512 114 ASP GGG N 1
ATOM 28535 C CA . ASP G 1 132 ? -17.362 25.003 92.978 1.000 39.639 114 ASP GGG CA 1
ATOM 28536 C C . ASP G 1 132 ? -16.801 26.179 92.166 1.000 37.904 114 ASP GGG C 1
ATOM 28537 O O . ASP G 1 132 ? -17.661 26.890 91.580 1.000 38.311 114 ASP GGG O 1
ATOM 28546 N N . LEU G 1 133 ? -15.467 26.375 92.127 1.000 35.424 115 LEU GGG N 1
ATOM 28547 C CA . LEU G 1 133 ? -14.766 27.545 91.527 1.000 33.321 115 LEU GGG CA 1
ATOM 28548 C C . LEU G 1 133 ? -14.327 27.253 90.082 1.000 31.301 115 LEU GGG C 1
ATOM 28549 O O . LEU G 1 133 ? -14.588 28.113 89.194 1.000 29.217 115 LEU GGG O 1
ATOM 28565 N N . VAL G 1 134 ? -13.691 26.105 89.860 1.000 29.247 116 VAL GGG N 1
ATOM 28566 C CA . VAL G 1 134 ? -13.129 25.753 88.530 1.000 29.832 116 VAL GGG CA 1
ATOM 28567 C C . VAL G 1 134 ? -14.180 24.929 87.776 1.000 29.142 116 VAL GGG C 1
ATOM 28568 O O . VAL G 1 134 ? -14.468 23.792 88.182 1.000 30.134 116 VAL GGG O 1
ATOM 28581 N N . GLU G 1 135 ? -14.728 25.466 86.702 1.000 29.490 117 GLU GGG N 1
ATOM 28582 C CA . GLU G 1 135 ? -15.841 24.806 85.942 1.000 28.163 117 GLU GGG CA 1
ATOM 28583 C C . GLU G 1 135 ? -15.264 23.840 84.891 1.000 26.947 117 GLU GGG C 1
ATOM 28584 O O . GLU G 1 135 ? -15.890 22.827 84.614 1.000 26.385 117 GLU GGG O 1
ATOM 28596 N N . ARG G 1 136 ? -14.064 24.106 84.380 1.000 25.764 118 ARG GGG N 1
ATOM 28597 C CA . ARG G 1 136 ? -13.490 23.319 83.260 1.000 25.801 118 ARG GGG CA 1
ATOM 28598 C C . ARG G 1 136 ? -11.959 23.473 83.286 1.000 24.684 118 ARG GGG C 1
ATOM 28599 O O . ARG G 1 136 ? -11.487 24.534 83.674 1.000 24.052 118 ARG GGG O 1
ATOM 28620 N N . LEU G 1 137 ? -11.258 22.412 82.884 1.000 24.577 119 LEU GGG N 1
ATOM 28621 C CA . LEU G 1 137 ? -9.800 22.228 83.045 1.000 24.458 119 LEU GGG CA 1
ATOM 28622 C C . LEU G 1 137 ? -9.234 21.664 81.743 1.000 24.546 119 LEU GGG C 1
ATOM 28623 O O . LEU G 1 137 ? -9.641 20.580 81.347 1.000 24.130 119 LEU GGG O 1
ATOM 28639 N N . PHE G 1 138 ? -8.303 22.413 81.147 1.000 25.302 120 PHE GGG N 1
ATOM 28640 C CA . PHE G 1 138 ? -7.494 22.047 79.960 1.000 23.673 120 PHE GGG CA 1
ATOM 28641 C C . PHE G 1 138 ? -6.063 21.817 80.466 1.000 23.091 120 PHE GGG C 1
ATOM 28642 O O . PHE G 1 138 ? -5.460 22.771 80.926 1.000 22.008 120 PHE GGG O 1
ATOM 28659 N N . ILE G 1 139 ? -5.570 20.580 80.430 1.000 22.429 121 ILE GGG N 1
ATOM 28660 C CA . ILE G 1 139 ? -4.145 20.276 80.676 1.000 22.812 121 ILE GGG CA 1
ATOM 28661 C C . ILE G 1 139 ? -3.389 20.216 79.334 1.000 22.760 121 ILE GGG C 1
ATOM 28662 O O . ILE G 1 139 ? -3.827 19.502 78.420 1.000 21.196 121 ILE GGG O 1
ATOM 28678 N N . LEU G 1 140 ? -2.214 20.839 79.302 1.000 24.175 122 LEU GGG N 1
ATOM 28679 C CA . LEU G 1 140 ? -1.179 20.639 78.243 1.000 25.187 122 LEU GGG CA 1
ATOM 28680 C C . LEU G 1 140 ? 0.107 19.964 78.779 1.000 26.160 122 LEU GGG C 1
ATOM 28681 O O . LEU G 1 140 ? 0.831 20.584 79.601 1.000 23.770 122 LEU GGG O 1
ATOM 28697 N N . ASP G 1 141 ? 0.356 18.723 78.340 1.000 26.623 123 ASP GGG N 1
ATOM 28698 C CA . ASP G 1 141 ? 1.641 17.993 78.473 1.000 27.386 123 ASP GGG CA 1
ATOM 28699 C C . ASP G 1 141 ? 2.134 18.050 79.937 1.000 27.154 123 ASP GGG C 1
ATOM 28700 O O . ASP G 1 141 ? 3.230 18.530 80.238 1.000 26.955 123 ASP GGG O 1
ATOM 28709 N N . MET G 1 142 ? 1.318 17.507 80.808 1.000 26.334 124 MET GGG N 1
ATOM 28710 C CA . MET G 1 142 ? 1.601 17.274 82.222 1.000 26.030 124 MET GGG CA 1
ATOM 28711 C C . MET G 1 142 ? 0.778 16.070 82.642 1.000 26.057 124 MET GGG C 1
ATOM 28712 O O . MET G 1 142 ? -0.167 15.715 81.906 1.000 26.326 124 MET GGG O 1
ATOM 28726 N N . ILE G 1 143 ? 1.232 15.399 83.689 1.000 25.660 125 ILE GGG N 1
ATOM 28727 C CA . ILE G 1 143 ? 0.510 14.331 84.410 1.000 26.044 125 ILE GGG CA 1
ATOM 28728 C C . ILE G 1 143 ? 0.218 14.891 85.795 1.000 26.257 125 ILE GGG C 1
ATOM 28729 O O . ILE G 1 143 ? 0.830 15.842 86.252 1.000 24.590 125 ILE GGG O 1
ATOM 28745 N N . PRO G 1 144 ? -0.832 14.421 86.485 1.000 28.135 126 PRO GGG N 1
ATOM 28746 C CA . PRO G 1 144 ? -1.278 15.103 87.713 1.000 29.365 126 PRO GGG CA 1
ATOM 28747 C C . PRO G 1 144 ? -0.170 15.394 88.752 1.000 30.202 126 PRO GGG C 1
ATOM 28748 O O . PRO G 1 144 ? -0.124 16.439 89.361 1.000 29.064 126 PRO GGG O 1
ATOM 28759 N N . GLY G 1 145 ? 0.725 14.441 88.912 1.000 31.694 127 GLY GGG N 1
ATOM 28760 C CA . GLY G 1 145 ? 1.995 14.652 89.625 1.000 34.570 127 GLY GGG CA 1
ATOM 28761 C C . GLY G 1 145 ? 3.086 13.754 89.054 1.000 35.753 127 GLY GGG C 1
ATOM 28762 O O . GLY G 1 145 ? 2.799 12.927 88.160 1.000 33.549 127 GLY GGG O 1
ATOM 28766 N N . LEU G 1 146 ? 4.315 13.921 89.530 1.000 35.993 128 LEU GGG N 1
ATOM 28767 C CA . LEU G 1 146 ? 5.447 13.081 89.080 1.000 37.408 128 LEU GGG CA 1
ATOM 28768 C C . LEU G 1 146 ? 5.199 11.620 89.464 1.000 36.358 128 LEU GGG C 1
ATOM 28769 O O . LEU G 1 146 ? 5.568 10.768 88.671 1.000 35.652 128 LEU GGG O 1
ATOM 28785 N N . ILE G 1 147 ? 4.634 11.350 90.652 1.000 34.383 129 ILE GGG N 1
ATOM 28786 C CA . ILE G 1 147 ? 4.579 9.980 91.233 1.000 34.498 129 ILE GGG CA 1
ATOM 28787 C C . ILE G 1 147 ? 3.836 10.038 92.582 1.000 34.638 129 ILE GGG C 1
ATOM 28788 O O . ILE G 1 147 ? 3.890 11.105 93.233 1.000 33.901 129 ILE GGG O 1
ATOM 28804 N N . LYS G 1 148 ? 3.147 8.947 92.949 1.000 34.318 130 LYS GGG N 1
ATOM 28805 C CA . LYS G 1 148 ? 2.477 8.767 94.258 1.000 36.024 130 LYS GGG CA 1
ATOM 28806 C C . LYS G 1 148 ? 3.502 8.239 95.250 1.000 34.844 130 LYS GGG C 1
ATOM 28807 O O . LYS G 1 148 ? 4.344 7.404 94.872 1.000 33.658 130 LYS GGG O 1
ATOM 28826 N N . ALA G 1 149 ? 3.417 8.732 96.475 1.000 34.093 131 ALA GGG N 1
ATOM 28827 C CA . ALA G 1 149 ? 4.187 8.227 97.627 1.000 35.203 131 ALA GGG CA 1
ATOM 28828 C C . ALA G 1 149 ? 4.111 6.695 97.647 1.000 35.675 131 ALA GGG C 1
ATOM 28829 O O . ALA G 1 149 ? 3.024 6.156 97.571 1.000 36.823 131 ALA GGG O 1
ATOM 28836 N N . GLY G 1 150 ? 5.236 6.007 97.729 1.000 36.687 132 GLY GGG N 1
ATOM 28837 C CA . GLY G 1 150 ? 5.254 4.538 97.880 1.000 38.922 132 GLY GGG CA 1
ATOM 28838 C C . GLY G 1 150 ? 5.461 3.845 96.548 1.000 38.604 132 GLY GGG C 1
ATOM 28839 O O . GLY G 1 150 ? 5.764 2.664 96.574 1.000 39.879 132 GLY GGG O 1
ATOM 28843 N N . ASP G 1 151 ? 5.313 4.548 95.428 1.000 37.807 133 ASP GGG N 1
ATOM 28844 C CA . ASP G 1 151 ? 5.632 3.991 94.085 1.000 38.666 133 ASP GGG CA 1
ATOM 28845 C C . ASP G 1 151 ? 7.107 4.213 93.716 1.000 39.034 133 ASP GGG C 1
ATOM 28846 O O . ASP G 1 151 ? 7.823 4.992 94.396 1.000 39.982 133 ASP GGG O 1
ATOM 28855 N N . SER G 1 152 ? 7.533 3.523 92.656 1.000 39.649 134 SER GGG N 1
ATOM 28856 C CA . SER G 1 152 ? 8.944 3.375 92.205 1.000 38.161 134 SER GGG CA 1
ATOM 28857 C C . SER G 1 152 ? 9.050 3.825 90.737 1.000 36.915 134 SER GGG C 1
ATOM 28858 O O . SER G 1 152 ? 8.042 3.737 89.941 1.000 33.464 134 SER GGG O 1
ATOM 28866 N N . PHE G 1 153 ? 10.253 4.288 90.401 1.000 37.306 135 PHE GGG N 1
ATOM 28867 C CA . PHE G 1 153 ? 10.647 4.816 89.069 1.000 37.213 135 PHE GGG CA 1
ATOM 28868 C C . PHE G 1 153 ? 11.353 3.727 88.259 1.000 37.335 135 PHE GGG C 1
ATOM 28869 O O . PHE G 1 153 ? 12.524 3.410 88.513 1.000 35.709 135 PHE GGG O 1
ATOM 28886 N N . PRO G 1 154 ? 10.693 3.166 87.213 1.000 37.364 136 PRO GGG N 1
ATOM 28887 C CA . PRO G 1 154 ? 11.428 2.386 86.203 1.000 38.395 136 PRO GGG CA 1
ATOM 28888 C C . PRO G 1 154 ? 12.668 3.178 85.720 1.000 36.777 136 PRO GGG C 1
ATOM 28889 O O . PRO G 1 154 ? 12.570 4.417 85.572 1.000 33.625 136 PRO GGG O 1
ATOM 28900 N N . ILE G 1 155 ? 13.767 2.477 85.432 1.000 38.054 137 ILE GGG N 1
ATOM 28901 C CA . ILE G 1 155 ? 15.034 3.065 84.891 1.000 38.931 137 ILE GGG CA 1
ATOM 28902 C C . ILE G 1 155 ? 14.767 3.962 83.664 1.000 39.678 137 ILE GGG C 1
ATOM 28903 O O . ILE G 1 155 ? 15.180 5.117 83.682 1.000 38.103 137 ILE GGG O 1
ATOM 28919 N N . PRO G 1 156 ? 14.056 3.547 82.571 1.000 41.316 138 PRO GGG N 1
ATOM 28920 C CA . PRO G 1 156 ? 13.827 4.440 81.431 1.000 40.700 138 PRO GGG CA 1
ATOM 28921 C C . PRO G 1 156 ? 13.112 5.752 81.809 1.000 39.633 138 PRO GGG C 1
ATOM 28922 O O . PRO G 1 156 ? 13.450 6.802 81.266 1.000 38.332 138 PRO GGG O 1
ATOM 28933 N N . VAL G 1 157 ? 12.144 5.692 82.726 1.000 39.118 139 VAL GGG N 1
ATOM 28934 C CA . VAL G 1 157 ? 11.404 6.898 83.177 1.000 38.083 139 VAL GGG CA 1
ATOM 28935 C C . VAL G 1 157 ? 12.382 7.822 83.921 1.000 37.131 139 VAL GGG C 1
ATOM 28936 O O . VAL G 1 157 ? 12.477 8.959 83.524 1.000 34.848 139 VAL GGG O 1
ATOM 28949 N N . ALA G 1 158 ? 13.142 7.323 84.905 1.000 38.266 140 ALA GGG N 1
ATOM 28950 C CA . ALA G 1 158 ? 14.148 8.113 85.664 1.000 38.091 140 ALA GGG CA 1
ATOM 28951 C C . ALA G 1 158 ? 15.106 8.804 84.695 1.000 37.411 140 ALA GGG C 1
ATOM 28952 O O . ALA G 1 158 ? 15.420 9.966 84.919 1.000 35.087 140 ALA GGG O 1
ATOM 28959 N N . LEU G 1 159 ? 15.552 8.103 83.657 1.000 39.142 141 LEU GGG N 1
ATOM 28960 C CA . LEU G 1 159 ? 16.484 8.686 82.654 1.000 39.852 141 LEU GGG CA 1
ATOM 28961 C C . LEU G 1 159 ? 15.769 9.770 81.824 1.000 39.760 141 LEU GGG C 1
ATOM 28962 O O . LEU G 1 159 ? 16.411 10.765 81.556 1.000 38.916 141 LEU GGG O 1
ATOM 28978 N N . MET G 1 160 ? 14.494 9.594 81.440 1.000 43.371 142 MET GGG N 1
ATOM 28979 C CA . MET G 1 160 ? 13.751 10.518 80.520 1.000 43.703 142 MET GGG CA 1
ATOM 28980 C C . MET G 1 160 ? 13.511 11.848 81.247 1.000 40.697 142 MET GGG C 1
ATOM 28981 O O . MET G 1 160 ? 13.368 12.870 80.557 1.000 39.218 142 MET GGG O 1
ATOM 28995 N N . ILE G 1 161 ? 13.407 11.822 82.584 1.000 37.671 143 ILE GGG N 1
ATOM 28996 C CA . ILE G 1 161 ? 13.226 13.053 83.410 1.000 38.621 143 ILE GGG CA 1
ATOM 28997 C C . ILE G 1 161 ? 14.315 13.161 84.527 1.000 35.521 143 ILE GGG C 1
ATOM 28998 O O . ILE G 1 161 ? 14.035 13.713 85.647 1.000 33.937 143 ILE GGG O 1
ATOM 29014 N N . ASN G 1 162 ? 15.560 12.773 84.198 1.000 32.963 144 ASN GGG N 1
ATOM 29015 C CA . ASN G 1 162 ? 16.778 12.825 85.057 1.000 31.538 144 ASN GGG CA 1
ATOM 29016 C C . ASN G 1 162 ? 16.871 14.189 85.774 1.000 30.884 144 ASN GGG C 1
ATOM 29017 O O . ASN G 1 162 ? 17.329 14.223 86.911 1.000 32.765 144 ASN GGG O 1
ATOM 29028 N N . HIS G 1 163 ? 16.459 15.293 85.164 1.000 31.163 145 HIS GGG N 1
ATOM 29029 C CA . HIS G 1 163 ? 16.619 16.642 85.768 1.000 31.215 145 HIS GGG CA 1
ATOM 29030 C C . HIS G 1 163 ? 15.797 16.792 87.056 1.000 32.548 145 HIS GGG C 1
ATOM 29031 O O . HIS G 1 163 ? 16.185 17.637 87.877 1.000 32.834 145 HIS GGG O 1
ATOM 29046 N N . ILE G 1 164 ? 14.660 16.099 87.221 1.000 31.528 146 ILE GGG N 1
ATOM 29047 C CA . ILE G 1 164 ? 13.850 16.306 88.463 1.000 31.878 146 ILE GGG CA 1
ATOM 29048 C C . ILE G 1 164 ? 14.756 15.974 89.673 1.000 31.448 146 ILE GGG C 1
ATOM 29049 O O . ILE G 1 164 ? 14.709 16.693 90.624 1.000 30.245 146 ILE GGG O 1
ATOM 29065 N N . PHE G 1 165 ? 15.620 14.958 89.563 1.000 33.001 147 PHE GGG N 1
ATOM 29066 C CA . PHE G 1 165 ? 16.464 14.403 90.647 1.000 33.194 147 PHE GGG CA 1
ATOM 29067 C C . PHE G 1 165 ? 17.614 15.382 90.898 1.000 33.863 147 PHE GGG C 1
ATOM 29068 O O . PHE G 1 165 ? 18.018 15.573 92.105 1.000 33.369 147 PHE GGG O 1
ATOM 29085 N N . PHE G 1 166 ? 18.100 16.007 89.800 1.000 32.890 148 PHE GGG N 1
ATOM 29086 C CA . PHE G 1 166 ? 19.128 17.082 89.835 1.000 31.737 148 PHE GGG CA 1
ATOM 29087 C C . PHE G 1 166 ? 18.539 18.281 90.602 1.000 30.973 148 PHE GGG C 1
ATOM 29088 O O . PHE G 1 166 ? 19.112 18.628 91.654 1.000 31.667 148 PHE GGG O 1
ATOM 29105 N N . HIS G 1 167 ? 17.406 18.831 90.143 1.000 28.284 149 HIS GGG N 1
ATOM 29106 C CA . HIS G 1 167 ? 16.758 20.021 90.736 1.000 27.364 149 HIS GGG CA 1
ATOM 29107 C C . HIS G 1 167 ? 16.313 19.740 92.181 1.000 28.251 149 HIS GGG C 1
ATOM 29108 O O . HIS G 1 167 ? 16.495 20.611 93.040 1.000 28.325 149 HIS GGG O 1
ATOM 29123 N N . GLY G 1 168 ? 15.761 18.554 92.441 1.000 28.280 150 GLY GGG N 1
ATOM 29124 C CA . GLY G 1 168 ? 14.997 18.298 93.659 1.000 28.598 150 GLY GGG CA 1
ATOM 29125 C C . GLY G 1 168 ? 15.799 17.568 94.709 1.000 30.050 150 GLY GGG C 1
ATOM 29126 O O . GLY G 1 168 ? 15.301 17.525 95.848 1.000 29.588 150 GLY GGG O 1
ATOM 29130 N N . GLY G 1 169 ? 16.957 16.995 94.327 1.000 30.763 151 GLY GGG N 1
ATOM 29131 C CA . GLY G 1 169 ? 17.759 16.133 95.196 1.000 31.826 151 GLY GGG CA 1
ATOM 29132 C C . GLY G 1 169 ? 18.331 16.983 96.306 1.000 33.024 151 GLY GGG C 1
ATOM 29133 O O . GLY G 1 169 ? 17.923 16.836 97.494 1.000 32.756 151 GLY GGG O 1
ATOM 29137 N N . ASN G 1 170 ? 19.179 17.916 95.883 1.000 33.798 152 ASN GGG N 1
ATOM 29138 C CA . ASN G 1 170 ? 19.976 18.828 96.748 1.000 35.239 152 ASN GGG CA 1
ATOM 29139 C C . ASN G 1 170 ? 19.877 20.209 96.127 1.000 33.143 152 ASN GGG C 1
ATOM 29140 O O . ASN G 1 170 ? 20.820 20.697 95.501 1.000 35.357 152 ASN GGG O 1
ATOM 29151 N N . PRO G 1 171 ? 18.725 20.869 96.306 1.000 32.309 153 PRO GGG N 1
ATOM 29152 C CA . PRO G 1 171 ? 18.397 22.042 95.511 1.000 31.385 153 PRO GGG CA 1
ATOM 29153 C C . PRO G 1 171 ? 19.474 23.133 95.583 1.000 31.040 153 PRO GGG C 1
ATOM 29154 O O . PRO G 1 171 ? 19.588 23.858 94.599 1.000 29.451 153 PRO GGG O 1
ATOM 29165 N N . ASP G 1 172 ? 20.146 23.328 96.736 1.000 30.953 154 ASP GGG N 1
ATOM 29166 C CA . ASP G 1 172 ? 21.179 24.398 96.868 1.000 30.315 154 ASP GGG CA 1
ATOM 29167 C C . ASP G 1 172 ? 22.334 24.118 95.869 1.000 29.831 154 ASP GGG C 1
ATOM 29168 O O . ASP G 1 172 ? 22.902 25.072 95.258 1.000 29.388 15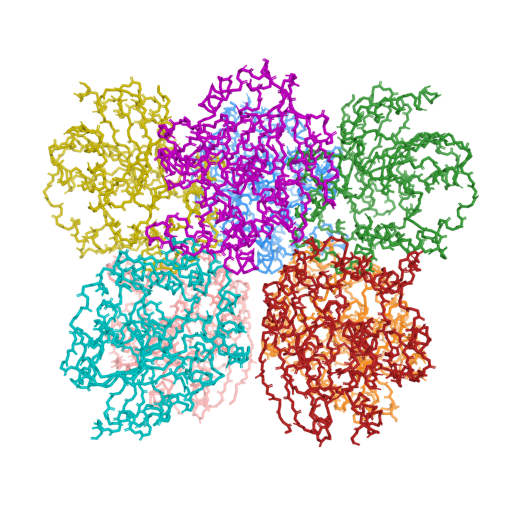4 ASP GGG O 1
ATOM 29177 N N . TRP G 1 173 ? 22.737 22.863 95.716 1.000 30.544 155 TRP GGG N 1
ATOM 29178 C CA . TRP G 1 173 ? 23.882 22.488 94.850 1.000 29.520 155 TRP GGG CA 1
ATOM 29179 C C . TRP G 1 173 ? 23.446 22.653 93.402 1.000 28.980 155 TRP GGG C 1
ATOM 29180 O O . TRP G 1 173 ? 24.232 23.161 92.622 1.000 28.945 155 TRP GGG O 1
ATOM 29201 N N . ALA G 1 174 ? 22.207 22.296 93.068 1.000 28.603 156 ALA GGG N 1
ATOM 29202 C CA . ALA G 1 174 ? 21.698 22.414 91.681 1.000 28.205 156 ALA GGG CA 1
ATOM 29203 C C . ALA G 1 174 ? 21.585 23.913 91.383 1.000 27.893 156 ALA GGG C 1
ATOM 29204 O O . ALA G 1 174 ? 22.046 24.355 90.311 1.000 25.513 156 ALA GGG O 1
ATOM 29211 N N . THR G 1 175 ? 21.078 24.688 92.353 1.000 28.158 157 THR GGG N 1
ATOM 29212 C CA . THR G 1 175 ? 20.953 26.160 92.204 1.000 28.145 157 THR GGG CA 1
ATOM 29213 C C . THR G 1 175 ? 22.350 26.723 91.873 1.000 28.687 157 THR GGG C 1
ATOM 29214 O O . THR G 1 175 ? 22.484 27.524 90.966 1.000 27.280 157 THR GGG O 1
ATOM 29225 N N . ALA G 1 176 ? 23.367 26.341 92.630 1.000 29.444 158 ALA GGG N 1
ATOM 29226 C CA . ALA G 1 176 ? 24.733 26.813 92.389 1.000 29.457 158 ALA GGG CA 1
ATOM 29227 C C . ALA G 1 176 ? 25.149 26.467 90.947 1.000 29.733 158 ALA GGG C 1
ATOM 29228 O O . ALA G 1 176 ? 25.555 27.375 90.261 1.000 30.982 158 ALA GGG O 1
ATOM 29235 N N . LEU G 1 177 ? 25.021 25.223 90.487 1.000 30.600 159 LEU GGG N 1
ATOM 29236 C CA . LEU G 1 177 ? 25.534 24.771 89.165 1.000 31.266 159 LEU GGG CA 1
ATOM 29237 C C . LEU G 1 177 ? 24.717 25.377 88.023 1.000 29.484 159 LEU GGG C 1
ATOM 29238 O O . LEU G 1 177 ? 25.312 25.697 86.964 1.000 26.655 159 LEU GGG O 1
ATOM 29254 N N . ILE G 1 178 ? 23.420 25.548 88.220 1.000 28.724 160 ILE GGG N 1
ATOM 29255 C CA . ILE G 1 178 ? 22.538 26.118 87.159 1.000 28.192 160 ILE GGG CA 1
ATOM 29256 C C . ILE G 1 178 ? 22.800 27.623 87.040 1.000 28.878 160 ILE GGG C 1
ATOM 29257 O O . ILE G 1 178 ? 22.999 28.096 85.901 1.000 26.971 160 ILE GGG O 1
ATOM 29273 N N . SER G 1 179 ? 22.896 28.324 88.184 1.000 27.769 161 SER GGG N 1
ATOM 29274 C CA . SER G 1 179 ? 23.025 29.804 88.271 1.000 28.913 161 SER GGG CA 1
ATOM 29275 C C . SER G 1 179 ? 24.384 30.285 87.720 1.000 29.434 161 SER GGG C 1
ATOM 29276 O O . SER G 1 179 ? 24.439 31.409 87.270 1.000 29.432 161 SER GGG O 1
ATOM 29284 N N . LYS G 1 180 ? 25.437 29.471 87.723 1.000 30.749 162 LYS GGG N 1
ATOM 29285 C CA . LYS G 1 180 ? 26.681 29.788 86.965 1.000 32.839 162 LYS GGG CA 1
ATOM 29286 C C . LYS G 1 180 ? 26.370 30.188 85.510 1.000 31.180 162 LYS GGG C 1
ATOM 29287 O O . LYS G 1 180 ? 27.048 31.056 85.016 1.000 31.517 162 LYS GGG O 1
ATOM 29306 N N . ASP G 1 181 ? 25.417 29.563 84.832 1.000 28.303 163 ASP GGG N 1
ATOM 29307 C CA . ASP G 1 181 ? 25.171 29.876 83.399 1.000 27.755 163 ASP GGG CA 1
ATOM 29308 C C . ASP G 1 181 ? 23.735 29.472 83.029 1.000 25.942 163 ASP GGG C 1
ATOM 29309 O O . ASP G 1 181 ? 23.533 28.350 82.571 1.000 26.216 163 ASP GGG O 1
ATOM 29318 N N . VAL G 1 182 ? 22.774 30.355 83.263 1.000 24.737 164 VAL GGG N 1
ATOM 29319 C CA . VAL G 1 182 ? 21.319 30.119 83.008 1.000 24.608 164 VAL GGG CA 1
ATOM 29320 C C . VAL G 1 182 ? 21.033 30.093 81.481 1.000 23.260 164 VAL GGG C 1
ATOM 29321 O O . VAL G 1 182 ? 20.300 29.241 81.027 1.000 21.697 164 VAL GGG O 1
ATOM 29334 N N . ASN G 1 183 ? 21.683 30.955 80.707 1.000 24.633 165 ASN GGG N 1
ATOM 29335 C CA . ASN G 1 183 ? 21.571 30.948 79.221 1.000 24.829 165 ASN GGG CA 1
ATOM 29336 C C . ASN G 1 183 ? 21.864 29.551 78.681 1.000 25.312 165 ASN GGG C 1
ATOM 29337 O O . ASN G 1 183 ? 21.106 29.065 77.831 1.000 26.264 165 ASN GGG O 1
ATOM 29348 N N . LEU G 1 184 ? 22.911 28.906 79.158 1.000 26.994 166 LEU GGG N 1
ATOM 29349 C CA . LEU G 1 184 ? 23.295 27.538 78.712 1.000 27.942 166 LEU GGG CA 1
ATOM 29350 C C . LEU G 1 184 ? 22.275 26.526 79.219 1.000 26.489 166 LEU GGG C 1
ATOM 29351 O O . LEU G 1 184 ? 21.729 25.780 78.412 1.000 27.208 166 LEU GGG O 1
ATOM 29367 N N . TYR G 1 185 ? 22.025 26.506 80.523 1.000 25.637 167 TYR GGG N 1
ATOM 29368 C CA . TYR G 1 185 ? 21.189 25.456 81.152 1.000 24.645 167 TYR GGG CA 1
ATOM 29369 C C . TYR G 1 185 ? 19.766 25.459 80.571 1.000 22.756 167 TYR GGG C 1
ATOM 29370 O O . TYR G 1 185 ? 19.244 24.385 80.327 1.000 22.501 167 TYR GGG O 1
ATOM 29388 N N . LEU G 1 186 ? 19.131 26.598 80.353 1.000 22.826 168 LEU GGG N 1
ATOM 29389 C CA . LEU G 1 186 ? 17.702 26.593 79.904 1.000 22.137 168 LEU GGG CA 1
ATOM 29390 C C . LEU G 1 186 ? 17.659 25.949 78.540 1.000 22.053 168 LEU GGG C 1
ATOM 29391 O O . LEU G 1 186 ? 16.563 25.504 78.157 1.000 22.968 168 LEU GGG O 1
ATOM 29407 N N . ARG G 1 187 ? 18.769 25.949 77.799 1.000 21.412 169 ARG GGG N 1
ATOM 29408 C CA . ARG G 1 187 ? 18.699 25.430 76.429 1.000 21.168 169 ARG GGG CA 1
ATOM 29409 C C . ARG G 1 187 ? 18.564 23.897 76.449 1.000 21.677 169 ARG GGG C 1
ATOM 29410 O O . ARG G 1 187 ? 18.014 23.347 75.461 1.000 22.272 169 ARG GGG O 1
ATOM 29431 N N . ARG G 1 188 ? 18.973 23.219 77.520 1.000 21.231 170 ARG GGG N 1
ATOM 29432 C CA . ARG G 1 188 ? 18.654 21.781 77.775 1.000 22.032 170 ARG GGG CA 1
ATOM 29433 C C . ARG G 1 188 ? 17.172 21.489 77.438 1.000 21.499 170 ARG GGG C 1
ATOM 29434 O O . ARG G 1 188 ? 16.880 20.332 76.944 1.000 20.156 170 ARG GGG O 1
ATOM 29455 N N . PHE G 1 189 ? 16.289 22.477 77.670 1.000 21.607 171 PHE GGG N 1
ATOM 29456 C CA . PHE G 1 189 ? 14.803 22.346 77.585 1.000 22.117 171 PHE GGG CA 1
ATOM 29457 C C . PHE G 1 189 ? 14.280 23.048 76.330 1.000 21.487 171 PHE GGG C 1
ATOM 29458 O O . PHE G 1 189 ? 13.424 22.513 75.684 1.000 22.041 171 PHE GGG O 1
ATOM 29475 N N . LEU G 1 190 ? 14.748 24.255 76.049 1.000 22.279 172 LEU GGG N 1
ATOM 29476 C CA . LEU G 1 190 ? 14.148 25.166 75.050 1.000 22.440 172 LEU GGG CA 1
ATOM 29477 C C . LEU G 1 190 ? 14.555 24.777 73.612 1.000 23.394 172 LEU GGG C 1
ATOM 29478 O O . LEU G 1 190 ? 13.667 24.955 72.742 1.000 22.730 172 LEU GGG O 1
ATOM 29494 N N . THR G 1 191 ? 15.778 24.271 73.328 1.000 22.975 173 THR GGG N 1
ATOM 29495 C CA . THR G 1 191 ? 16.197 23.999 71.918 1.000 24.128 173 THR GGG CA 1
ATOM 29496 C C . THR G 1 191 ? 16.443 22.520 71.598 1.000 24.634 173 THR GGG C 1
ATOM 29497 O O . THR G 1 191 ? 16.764 22.235 70.396 1.000 24.828 173 THR GGG O 1
ATOM 29508 N N . THR G 1 192 ? 16.278 21.616 72.567 1.000 23.514 174 THR GGG N 1
ATOM 29509 C CA . THR G 1 192 ? 16.675 20.195 72.399 1.000 24.027 174 THR GGG CA 1
ATOM 29510 C C . THR G 1 192 ? 15.560 19.422 71.715 1.000 23.367 174 THR GGG C 1
ATOM 29511 O O . THR G 1 192 ? 14.381 19.723 71.951 1.000 23.399 174 THR GGG O 1
ATOM 29522 N N . LEU G 1 193 ? 15.962 18.463 70.905 1.000 24.694 175 LEU GGG N 1
ATOM 29523 C CA . LEU G 1 193 ? 15.068 17.598 70.097 1.000 24.741 175 LEU GGG CA 1
ATOM 29524 C C . LEU G 1 193 ? 14.294 16.645 71.003 1.000 26.472 175 LEU GGG C 1
ATOM 29525 O O . LEU G 1 193 ? 13.224 16.172 70.562 1.000 26.348 175 LEU GGG O 1
ATOM 29541 N N . ASP G 1 194 ? 14.775 16.355 72.226 1.000 26.740 176 ASP GGG N 1
ATOM 29542 C CA . ASP G 1 194 ? 13.947 15.480 73.104 1.000 26.225 176 ASP GGG CA 1
ATOM 29543 C C . ASP G 1 194 ? 12.835 16.266 73.791 1.000 25.117 176 ASP GGG C 1
ATOM 29544 O O . ASP G 1 194 ? 11.906 15.595 74.219 1.000 26.748 176 ASP GGG O 1
ATOM 29553 N N . TYR G 1 195 ? 12.894 17.595 73.882 1.000 24.256 177 TYR GGG N 1
ATOM 29554 C CA . TYR G 1 195 ? 11.817 18.410 74.481 1.000 24.136 177 TYR GGG CA 1
ATOM 29555 C C . TYR G 1 195 ? 10.951 19.078 73.410 1.000 24.183 177 TYR GGG C 1
ATOM 29556 O O . TYR G 1 195 ? 9.865 19.572 73.757 1.000 25.715 177 TYR GGG O 1
ATOM 29574 N N . ASN G 1 196 ? 11.384 19.104 72.155 1.000 23.109 178 ASN GGG N 1
ATOM 29575 C CA . ASN G 1 196 ? 10.768 19.927 71.114 1.000 21.629 178 ASN GGG CA 1
ATOM 29576 C C . ASN G 1 196 ? 10.812 19.154 69.795 1.000 22.105 178 ASN GGG C 1
ATOM 29577 O O . ASN G 1 196 ? 11.843 18.606 69.472 1.000 24.374 178 ASN GGG O 1
ATOM 29588 N N . TYR G 1 197 ? 9.741 19.119 69.036 1.000 21.185 179 TYR GGG N 1
ATOM 29589 C CA . TYR G 1 197 ? 9.759 18.599 67.652 1.000 22.487 179 TYR GGG CA 1
ATOM 29590 C C . TYR G 1 197 ? 10.842 19.356 66.881 1.000 22.694 179 TYR GGG C 1
ATOM 29591 O O . TYR G 1 197 ? 11.737 18.708 66.358 1.000 23.016 179 TYR GGG O 1
ATOM 29609 N N . SER G 1 198 ? 10.724 20.679 66.839 1.000 23.315 180 SER GGG N 1
ATOM 29610 C CA . SER G 1 198 ? 11.679 21.588 66.176 1.000 24.200 180 SER GGG CA 1
ATOM 29611 C C . SER G 1 198 ? 12.611 22.189 67.227 1.000 23.676 180 SER GGG C 1
ATOM 29612 O O . SER G 1 198 ? 12.159 22.529 68.316 1.000 23.735 180 SER GGG O 1
ATOM 29620 N N . PRO G 1 199 ? 13.920 22.362 66.913 1.000 23.523 181 PRO GGG N 1
ATOM 29621 C CA . PRO G 1 199 ? 14.849 23.083 67.786 1.000 24.039 181 PRO GGG CA 1
ATOM 29622 C C . PRO G 1 199 ? 14.702 24.614 67.686 1.000 24.822 181 PRO GGG C 1
ATOM 29623 O O . PRO G 1 199 ? 15.418 25.305 68.384 1.000 24.830 181 PRO GGG O 1
ATOM 29634 N N . ASN G 1 200 ? 13.749 25.107 66.884 1.000 26.785 182 ASN GGG N 1
ATOM 29635 C CA . ASN G 1 200 ? 13.571 26.551 66.551 1.000 29.717 182 ASN GGG CA 1
ATOM 29636 C C . ASN G 1 200 ? 12.202 27.085 67.042 1.000 29.327 182 ASN GGG C 1
ATOM 29637 O O . ASN G 1 200 ? 11.649 28.058 66.485 1.000 29.984 182 ASN GGG O 1
ATOM 29648 N N . VAL G 1 201 ? 11.662 26.514 68.102 1.000 28.572 183 VAL GGG N 1
ATOM 29649 C CA . VAL G 1 201 ? 10.351 26.985 68.641 1.000 28.952 183 VAL GGG CA 1
ATOM 29650 C C . VAL G 1 201 ? 10.586 28.378 69.203 1.000 27.716 183 VAL GGG C 1
ATOM 29651 O O . VAL G 1 201 ? 9.687 29.179 69.104 1.000 28.555 183 VAL GGG O 1
ATOM 29664 N N . PHE G 1 202 ? 11.790 28.668 69.701 1.000 27.670 184 PHE GGG N 1
ATOM 29665 C CA . PHE G 1 202 ? 12.098 29.941 70.406 1.000 27.300 184 PHE GGG CA 1
ATOM 29666 C C . PHE G 1 202 ? 13.133 30.763 69.624 1.000 27.558 184 PHE GGG C 1
ATOM 29667 O O . PHE G 1 202 ? 14.189 30.262 69.332 1.000 31.943 184 PHE GGG O 1
ATOM 29684 N N . SER G 1 203 ? 12.860 32.023 69.348 1.000 27.125 185 SER GGG N 1
ATOM 29685 C CA . SER G 1 203 ? 13.872 33.000 68.899 1.000 28.857 185 SER GGG CA 1
ATOM 29686 C C . SER G 1 203 ? 14.834 33.246 70.063 1.000 30.098 185 SER GGG C 1
ATOM 29687 O O . SER G 1 203 ? 14.463 32.939 71.254 1.000 27.279 185 SER GGG O 1
ATOM 29695 N N . GLU G 1 204 ? 15.975 33.855 69.757 1.000 31.570 186 GLU GGG N 1
ATOM 29696 C CA . GLU G 1 204 ? 16.990 34.260 70.770 1.000 34.154 186 GLU GGG CA 1
ATOM 29697 C C . GLU G 1 204 ? 16.353 35.279 71.718 1.000 33.479 186 GLU GGG C 1
ATOM 29698 O O . GLU G 1 204 ? 16.624 35.239 72.904 1.000 30.945 186 GLU GGG O 1
ATOM 29710 N N . GLU G 1 205 ? 15.481 36.125 71.198 1.000 35.389 187 GLU GGG N 1
ATOM 29711 C CA . GLU G 1 205 ? 14.704 37.086 72.001 1.000 37.008 187 GLU GGG CA 1
ATOM 29712 C C . GLU G 1 205 ? 13.824 36.346 73.037 1.000 33.252 187 GLU GGG C 1
ATOM 29713 O O . GLU G 1 205 ? 13.778 36.781 74.206 1.000 29.113 187 GLU GGG O 1
ATOM 29725 N N . ASP G 1 206 ? 13.130 35.284 72.623 1.000 30.177 188 ASP GGG N 1
ATOM 29726 C CA . ASP G 1 206 ? 12.309 34.479 73.543 1.000 28.310 188 ASP GGG CA 1
ATOM 29727 C C . ASP G 1 206 ? 13.218 33.819 74.598 1.000 27.048 188 ASP GGG C 1
ATOM 29728 O O . ASP G 1 206 ? 12.888 33.836 75.792 1.000 26.129 188 ASP GGG O 1
ATOM 29737 N N . ILE G 1 207 ? 14.295 33.169 74.190 1.000 26.227 189 ILE GGG N 1
ATOM 29738 C CA . ILE G 1 207 ? 15.174 32.479 75.157 1.000 26.419 189 ILE GGG CA 1
ATOM 29739 C C . ILE G 1 207 ? 15.670 33.510 76.169 1.000 26.178 189 ILE GGG C 1
ATOM 29740 O O . ILE G 1 207 ? 15.584 33.241 77.369 1.000 27.068 189 ILE GGG O 1
ATOM 29756 N N . ALA G 1 208 ? 16.084 34.677 75.683 1.000 25.454 190 ALA GGG N 1
ATOM 29757 C CA . ALA G 1 208 ? 16.562 35.811 76.491 1.000 25.429 190 ALA GGG CA 1
ATOM 29758 C C . ALA G 1 208 ? 15.544 36.183 77.576 1.000 24.332 190 ALA GGG C 1
ATOM 29759 O O . ALA G 1 208 ? 15.969 36.454 78.695 1.000 21.960 190 ALA GGG O 1
ATOM 29766 N N . GLU G 1 209 ? 14.256 36.215 77.246 1.000 23.965 191 GLU GGG N 1
ATOM 29767 C CA . GLU G 1 209 ? 13.213 36.572 78.215 1.000 24.580 191 GLU GGG CA 1
ATOM 29768 C C . GLU G 1 209 ? 13.222 35.514 79.325 1.000 23.458 191 GLU GGG C 1
ATOM 29769 O O . GLU G 1 209 ? 13.077 35.903 80.475 1.000 23.404 191 GLU GGG O 1
ATOM 29781 N N . TYR G 1 210 ? 13.305 34.225 78.987 1.000 22.903 192 TYR GGG N 1
ATOM 29782 C CA . TYR G 1 210 ? 13.320 33.158 80.000 1.000 23.916 192 TYR GGG CA 1
ATOM 29783 C C . TYR G 1 210 ? 14.606 33.296 80.815 1.000 24.933 192 TYR GGG C 1
ATOM 29784 O O . TYR G 1 210 ? 14.493 33.197 82.085 1.000 24.469 192 TYR GGG O 1
ATOM 29802 N N . VAL G 1 211 ? 15.733 33.580 80.153 1.000 22.942 193 VAL GGG N 1
ATOM 29803 C CA . VAL G 1 211 ? 17.017 33.737 80.887 1.000 24.828 193 VAL GGG CA 1
ATOM 29804 C C . VAL G 1 211 ? 16.895 34.936 81.838 1.000 25.209 193 VAL GGG C 1
ATOM 29805 O O . VAL G 1 211 ? 17.397 34.828 82.970 1.000 24.500 193 VAL GGG O 1
ATOM 29818 N N . ARG G 1 212 ? 16.250 36.026 81.380 1.000 25.029 194 ARG GGG N 1
ATOM 29819 C CA . ARG G 1 212 ? 16.057 37.246 82.183 1.000 25.175 194 ARG GGG CA 1
ATOM 29820 C C . ARG G 1 212 ? 15.318 36.906 83.494 1.000 25.522 194 ARG GGG C 1
ATOM 29821 O O . ARG G 1 212 ? 15.892 37.137 84.597 1.000 27.015 194 ARG GGG O 1
ATOM 29842 N N . VAL G 1 213 ? 14.165 36.267 83.424 1.000 23.724 195 VAL GGG N 1
ATOM 29843 C CA . VAL G 1 213 ? 13.380 36.029 84.672 1.000 24.873 195 VAL GGG CA 1
ATOM 29844 C C . VAL G 1 213 ? 14.034 34.958 85.533 1.000 25.185 195 VAL GGG C 1
ATOM 29845 O O . VAL G 1 213 ? 14.014 35.107 86.779 1.000 25.622 195 VAL GGG O 1
ATOM 29858 N N . ASN G 1 214 ? 14.640 33.948 84.921 1.000 24.858 196 ASN GGG N 1
ATOM 29859 C CA . ASN G 1 214 ? 15.349 32.903 85.700 1.000 25.765 196 ASN GGG CA 1
ATOM 29860 C C . ASN G 1 214 ? 16.719 33.393 86.190 1.000 25.058 196 ASN GGG C 1
ATOM 29861 O O . ASN G 1 214 ? 17.237 32.719 87.087 1.000 26.256 196 ASN GGG O 1
ATOM 29872 N N . SER G 1 215 ? 17.243 34.530 85.720 1.000 24.635 197 SER GGG N 1
ATOM 29873 C CA . SER G 1 215 ? 18.480 35.164 86.264 1.000 25.071 197 SER GGG CA 1
ATOM 29874 C C . SER G 1 215 ? 18.161 36.160 87.393 1.000 25.717 197 SER GGG C 1
ATOM 29875 O O . SER G 1 215 ? 19.084 36.774 87.914 1.000 26.578 197 SER GGG O 1
ATOM 29883 N N . LEU G 1 216 ? 16.895 36.335 87.762 1.000 25.994 198 LEU GGG N 1
ATOM 29884 C CA . LEU G 1 216 ? 16.541 37.136 88.955 1.000 27.718 198 LEU GGG CA 1
ATOM 29885 C C . LEU G 1 216 ? 16.920 36.292 90.167 1.000 27.996 198 LEU GGG C 1
ATOM 29886 O O . LEU G 1 216 ? 16.569 35.128 90.270 1.000 27.397 198 LEU GGG O 1
ATOM 29902 N N . PRO G 1 217 ? 17.638 36.852 91.137 1.000 29.062 199 PRO GGG N 1
ATOM 29903 C CA . PRO G 1 217 ? 17.950 36.110 92.354 1.000 29.934 199 PRO GGG CA 1
ATOM 29904 C C . PRO G 1 217 ? 16.650 35.617 93.023 1.000 29.328 199 PRO GGG C 1
ATOM 29905 O O . PRO G 1 217 ? 15.752 36.380 93.202 1.000 27.998 199 PRO GGG O 1
ATOM 29916 N N . GLY G 1 218 ? 16.621 34.340 93.392 1.000 29.442 200 GLY GGG N 1
ATOM 29917 C CA . GLY G 1 218 ? 15.442 33.673 93.963 1.000 28.458 200 GLY GGG CA 1
ATOM 29918 C C . GLY G 1 218 ? 14.812 32.758 92.950 1.000 28.208 200 GLY GGG C 1
ATOM 29919 O O . GLY G 1 218 ? 14.265 31.719 93.384 1.000 28.865 200 GLY GGG O 1
ATOM 29923 N N . SER G 1 219 ? 14.894 33.090 91.655 1.000 26.814 201 SER GGG N 1
ATOM 29924 C CA . SER G 1 219 ? 14.148 32.334 90.620 1.000 26.909 201 SER GGG CA 1
ATOM 29925 C C . SER G 1 219 ? 14.661 30.899 90.589 1.000 27.768 201 SER GGG C 1
ATOM 29926 O O . SER G 1 219 ? 13.816 29.969 90.591 1.000 30.736 201 SER GGG O 1
ATOM 29934 N N . ILE G 1 220 ? 15.971 30.687 90.479 1.000 27.170 202 ILE GGG N 1
ATOM 29935 C CA . ILE G 1 220 ? 16.455 29.298 90.304 1.000 26.353 202 ILE GGG CA 1
ATOM 29936 C C . ILE G 1 220 ? 16.190 28.569 91.619 1.000 26.298 202 ILE GGG C 1
ATOM 29937 O O . ILE G 1 220 ? 15.820 27.377 91.540 1.000 27.852 202 ILE GGG O 1
ATOM 29953 N N . ARG G 1 221 ? 16.463 29.222 92.757 1.000 25.962 203 ARG GGG N 1
ATOM 29954 C CA . ARG G 1 221 ? 16.229 28.644 94.118 1.000 26.721 203 ARG GGG CA 1
ATOM 29955 C C . ARG G 1 221 ? 14.767 28.157 94.165 1.000 26.161 203 ARG GGG C 1
ATOM 29956 O O . ARG G 1 221 ? 14.478 26.973 94.452 1.000 27.669 203 ARG GGG O 1
ATOM 29977 N N . SER G 1 222 ? 13.849 29.011 93.790 1.000 26.494 204 SER GGG N 1
ATOM 29978 C CA . SER G 1 222 ? 12.394 28.694 93.763 1.000 26.775 204 SER GGG CA 1
ATOM 29979 C C . SER G 1 222 ? 12.078 27.533 92.808 1.000 26.512 204 SER GGG C 1
ATOM 29980 O O . SER G 1 222 ? 11.388 26.518 93.235 1.000 26.994 204 SER GGG O 1
ATOM 29988 N N . GLY G 1 223 ? 12.559 27.624 91.566 1.000 26.969 205 GLY GGG N 1
ATOM 29989 C CA . GLY G 1 223 ? 12.425 26.515 90.589 1.000 25.969 205 GLY GGG CA 1
ATOM 29990 C C . GLY G 1 223 ? 12.833 25.182 91.210 1.000 25.408 205 GLY GGG C 1
ATOM 29991 O O . GLY G 1 223 ? 12.102 24.209 91.113 1.000 25.022 205 GLY GGG O 1
ATOM 29995 N N . CYS G 1 224 ? 13.982 25.125 91.879 1.000 26.660 206 CYS GGG N 1
ATOM 29996 C CA . CYS G 1 224 ? 14.477 23.863 92.479 1.000 26.706 206 CYS GGG CA 1
ATOM 29997 C C . CYS G 1 224 ? 13.508 23.407 93.587 1.000 27.685 206 CYS GGG C 1
ATOM 29998 O O . CYS G 1 224 ? 13.363 22.161 93.811 1.000 28.312 206 CYS GGG O 1
ATOM 30006 N N . GLN G 1 225 ? 12.863 24.356 94.265 1.000 27.774 207 GLN GGG N 1
ATOM 30007 C CA . GLN G 1 225 ? 11.907 24.052 95.356 1.000 29.357 207 GLN GGG CA 1
ATOM 30008 C C . GLN G 1 225 ? 10.646 23.441 94.723 1.000 28.197 207 GLN GGG C 1
ATOM 30009 O O . GLN G 1 225 ? 10.001 22.610 95.376 1.0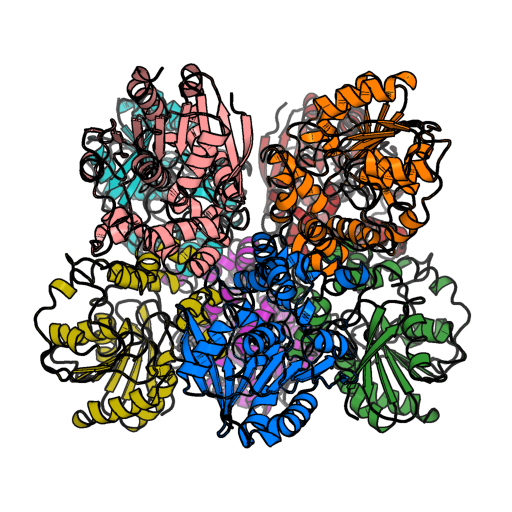00 29.637 207 GLN GGG O 1
ATOM 30023 N N . TRP G 1 226 ? 10.313 23.792 93.483 1.000 26.323 208 TRP GGG N 1
ATOM 30024 C CA . TRP G 1 226 ? 9.118 23.212 92.811 1.000 25.959 208 TRP GGG CA 1
ATOM 30025 C C . TRP G 1 226 ? 9.338 21.707 92.654 1.000 26.616 208 TRP GGG C 1
ATOM 30026 O O . TRP G 1 226 ? 8.360 20.890 92.807 1.000 24.565 208 TRP GGG O 1
ATOM 30047 N N . TYR G 1 227 ? 10.575 21.365 92.279 1.000 26.133 209 TYR GGG N 1
ATOM 30048 C CA . TYR G 1 227 ? 10.990 19.969 92.024 1.000 26.365 209 TYR GGG CA 1
ATOM 30049 C C . TYR G 1 227 ? 11.143 19.263 93.381 1.000 26.430 209 TYR GGG C 1
ATOM 30050 O O . TYR G 1 227 ? 10.823 18.096 93.492 1.000 25.295 209 TYR GGG O 1
ATOM 30068 N N . ALA G 1 228 ? 11.677 19.950 94.388 1.000 27.487 210 ALA GGG N 1
ATOM 30069 C CA . ALA G 1 228 ? 12.008 19.340 95.696 1.000 28.414 210 ALA GGG CA 1
ATOM 30070 C C . ALA G 1 228 ? 10.706 18.872 96.371 1.000 28.029 210 ALA GGG C 1
ATOM 30071 O O . ALA G 1 228 ? 10.659 17.736 96.825 1.000 29.230 210 ALA GGG O 1
ATOM 30078 N N . THR G 1 229 ? 9.715 19.735 96.476 1.000 28.388 211 THR GGG N 1
ATOM 30079 C CA . THR G 1 229 ? 8.322 19.397 96.949 1.000 30.655 211 THR GGG CA 1
ATOM 30080 C C . THR G 1 229 ? 7.679 18.385 95.986 1.000 30.328 211 THR GGG C 1
ATOM 30081 O O . THR G 1 229 ? 7.062 17.432 96.456 1.000 29.106 211 THR GGG O 1
ATOM 30092 N N . GLY G 1 230 ? 7.959 18.561 94.690 1.000 30.246 212 GLY GGG N 1
ATOM 30093 C CA . GLY G 1 230 ? 7.566 17.669 93.586 1.000 30.679 212 GLY GGG CA 1
ATOM 30094 C C . GLY G 1 230 ? 7.865 16.215 93.853 1.000 32.137 212 GLY GGG C 1
ATOM 30095 O O . GLY G 1 230 ? 7.114 15.388 93.341 1.000 35.735 212 GLY GGG O 1
ATOM 30099 N N . LEU G 1 231 ? 8.928 15.905 94.603 1.000 32.886 213 LEU GGG N 1
ATOM 30100 C CA . LEU G 1 231 ? 9.338 14.511 94.887 1.000 33.227 213 LEU GGG CA 1
ATOM 30101 C C . LEU G 1 231 ? 9.141 14.177 96.364 1.000 32.915 213 LEU GGG C 1
ATOM 30102 O O . LEU G 1 231 ? 9.507 13.049 96.754 1.000 32.766 213 LEU GGG O 1
ATOM 30118 N N . ARG G 1 232 ? 8.502 15.071 97.119 1.000 32.205 214 ARG GGG N 1
ATOM 30119 C CA . ARG G 1 232 ? 8.302 14.918 98.594 1.000 33.184 214 ARG GGG CA 1
ATOM 30120 C C . ARG G 1 232 ? 6.809 15.116 98.908 1.000 33.188 214 ARG GGG C 1
ATOM 30121 O O . ARG G 1 232 ? 6.015 14.169 98.601 1.000 32.088 214 ARG GGG O 1
ATOM 30142 N N . GLU G 1 233 ? 6.439 16.291 99.438 1.000 33.365 215 GLU GGG N 1
ATOM 30143 C CA . GLU G 1 233 ? 5.049 16.696 99.798 1.000 34.335 215 GLU GGG CA 1
ATOM 30144 C C . GLU G 1 233 ? 4.068 16.263 98.685 1.000 32.339 215 GLU GGG C 1
ATOM 30145 O O . GLU G 1 233 ? 3.033 15.752 98.993 1.000 31.210 215 GLU GGG O 1
ATOM 30157 N N . ASP G 1 234 ? 4.399 16.521 97.427 1.000 29.668 216 ASP GGG N 1
ATOM 30158 C CA . ASP G 1 234 ? 3.461 16.386 96.282 1.000 29.632 216 ASP GGG CA 1
ATOM 30159 C C . ASP G 1 234 ? 3.138 14.904 96.095 1.000 30.034 216 ASP GGG C 1
ATOM 30160 O O . ASP G 1 234 ? 2.001 14.586 95.698 1.000 32.447 216 ASP GGG O 1
ATOM 30169 N N . THR G 1 235 ? 4.102 14.020 96.349 1.000 30.806 217 THR GGG N 1
ATOM 30170 C CA . THR G 1 235 ? 3.904 12.556 96.271 1.000 31.557 217 THR GGG CA 1
ATOM 30171 C C . THR G 1 235 ? 2.921 12.138 97.388 1.000 32.606 217 THR GGG C 1
ATOM 30172 O O . THR G 1 235 ? 2.097 11.280 97.104 1.000 31.705 217 THR GGG O 1
ATOM 30183 N N . GLU G 1 236 ? 2.955 12.746 98.576 1.000 32.067 218 GLU GGG N 1
ATOM 30184 C CA A GLU G 1 236 ? 1.995 12.381 99.660 0.700 33.741 218 GLU GGG CA 1
ATOM 30185 C CA B GLU G 1 236 ? 2.018 12.428 99.689 0.300 33.105 218 GLU GGG CA 1
ATOM 30186 C C . GLU G 1 236 ? 0.625 12.919 99.274 1.000 33.160 218 GLU GGG C 1
ATOM 30187 O O . GLU G 1 236 ? -0.331 12.125 99.336 1.000 34.370 218 GLU GGG O 1
ATOM 30209 N N . ASN G 1 237 ? 0.553 14.164 98.808 1.000 32.338 219 ASN GGG N 1
ATOM 30210 C CA . ASN G 1 237 ? -0.702 14.796 98.331 1.000 31.563 219 ASN GGG CA 1
ATOM 30211 C C . ASN G 1 237 ? -1.337 13.939 97.237 1.000 31.228 219 ASN GGG C 1
ATOM 30212 O O . ASN G 1 237 ? -2.585 13.773 97.216 1.000 30.952 219 ASN GGG O 1
ATOM 30223 N N . LEU G 1 238 ? -0.539 13.451 96.310 1.000 30.815 220 LEU GGG N 1
ATOM 30224 C CA . LEU G 1 238 ? -1.111 12.772 95.124 1.000 30.556 220 LEU GGG CA 1
ATOM 30225 C C . LEU G 1 238 ? -1.666 11.390 95.517 1.000 30.127 220 LEU GGG C 1
ATOM 30226 O O . LEU G 1 238 ? -2.743 10.967 94.944 1.000 29.265 220 LEU GGG O 1
ATOM 30242 N N . ALA G 1 239 ? -0.976 10.673 96.415 1.000 30.642 221 ALA GGG N 1
ATOM 30243 C CA . ALA G 1 239 ? -1.432 9.362 96.965 1.000 32.760 221 ALA GGG CA 1
ATOM 30244 C C . ALA G 1 239 ? -2.832 9.501 97.598 1.000 33.223 221 ALA GGG C 1
ATOM 30245 O O . ALA G 1 239 ? -3.604 8.536 97.513 1.000 35.167 221 ALA GGG O 1
ATOM 30252 N N . LYS G 1 240 ? -3.172 10.686 98.102 1.000 34.103 222 LYS GGG N 1
ATOM 30253 C CA . LYS G 1 240 ? -4.405 10.968 98.896 1.000 37.900 222 LYS GGG CA 1
ATOM 30254 C C . LYS G 1 240 ? -5.475 11.642 98.038 1.000 36.402 222 LYS GGG C 1
ATOM 30255 O O . LYS G 1 240 ? -6.588 11.779 98.528 1.000 36.649 222 LYS GGG O 1
ATOM 30274 N N . ALA G 1 241 ? -5.115 12.097 96.838 1.000 35.752 223 ALA GGG N 1
ATOM 30275 C CA . ALA G 1 241 ? -6.010 12.769 95.873 1.000 36.020 223 ALA GGG CA 1
ATOM 30276 C C . ALA G 1 241 ? -6.788 11.713 95.060 1.000 35.591 223 ALA GGG C 1
ATOM 30277 O O . ALA G 1 241 ? -6.561 11.593 93.845 1.000 34.057 223 ALA GGG O 1
ATOM 30284 N N . THR G 1 242 ? -7.698 10.998 95.733 1.000 36.554 224 THR GGG N 1
ATOM 30285 C CA . THR G 1 242 ? -8.446 9.818 95.202 1.000 36.988 224 THR GGG CA 1
ATOM 30286 C C . THR G 1 242 ? -9.913 10.186 94.932 1.000 35.561 224 THR GGG C 1
ATOM 30287 O O . THR G 1 242 ? -10.646 9.282 94.481 1.000 36.830 224 THR GGG O 1
ATOM 30298 N N . ASP G 1 243 ? -10.360 11.404 95.280 1.000 34.163 225 ASP GGG N 1
ATOM 30299 C CA . ASP G 1 243 ? -11.738 11.883 94.956 1.000 33.848 225 ASP GGG CA 1
ATOM 30300 C C . ASP G 1 243 ? -11.711 12.523 93.549 1.000 30.948 225 ASP GGG C 1
ATOM 30301 O O . ASP G 1 243 ? -11.319 13.701 93.402 1.000 28.231 225 ASP GGG O 1
ATOM 30310 N N . LYS G 1 244 ? -12.060 11.753 92.522 1.000 30.364 226 LYS GGG N 1
ATOM 30311 C CA . LYS G 1 244 ? -11.838 12.215 91.133 1.000 30.588 226 LYS GGG CA 1
ATOM 30312 C C . LYS G 1 244 ? -12.625 13.485 90.879 1.000 30.358 226 LYS GGG C 1
ATOM 30313 O O . LYS G 1 244 ? -13.800 13.626 91.380 1.000 29.648 226 LYS GGG O 1
ATOM 30332 N N . LEU G 1 245 ? -12.036 14.323 90.038 1.000 30.372 227 LEU GGG N 1
ATOM 30333 C CA . LEU G 1 245 ? -12.749 15.499 89.460 1.000 31.797 227 LEU GGG CA 1
ATOM 30334 C C . LEU G 1 245 ? -14.015 15.041 88.692 1.000 31.337 227 LEU GGG C 1
ATOM 30335 O O . LEU G 1 245 ? -14.037 13.923 88.148 1.000 30.505 227 LEU GGG O 1
ATOM 30351 N N . THR G 1 246 ? -15.037 15.887 88.705 1.000 31.970 228 THR GGG N 1
ATOM 30352 C CA . THR G 1 246 ? -16.365 15.654 88.076 1.000 34.050 228 THR GGG CA 1
ATOM 30353 C C . THR G 1 246 ? -16.541 16.619 86.888 1.000 33.025 228 THR GGG C 1
ATOM 30354 O O . THR G 1 246 ? -17.376 16.351 86.006 1.000 37.573 228 THR GGG O 1
ATOM 30365 N N . ILE G 1 247 ? -15.776 17.699 86.859 1.000 30.477 229 ILE GGG N 1
ATOM 30366 C CA . ILE G 1 247 ? -15.923 18.743 85.819 1.000 30.377 229 ILE GGG CA 1
ATOM 30367 C C . ILE G 1 247 ? -15.315 18.237 84.526 1.000 29.767 229 ILE GGG C 1
ATOM 30368 O O . ILE G 1 247 ? -14.373 17.441 84.563 1.000 31.715 229 ILE GGG O 1
ATOM 30384 N N . PRO G 1 248 ? -15.739 18.788 83.371 1.000 27.315 230 PRO GGG N 1
ATOM 30385 C CA . PRO G 1 248 ? -15.074 18.460 82.118 1.000 26.435 230 PRO GGG CA 1
ATOM 30386 C C . PRO G 1 248 ? -13.565 18.721 82.232 1.000 25.893 230 PRO GGG C 1
ATOM 30387 O O . PRO G 1 248 ? -13.157 19.806 82.688 1.000 24.498 230 PRO GGG O 1
ATOM 30398 N N . VAL G 1 249 ? -12.772 17.721 81.827 1.000 25.536 231 VAL GGG N 1
ATOM 30399 C CA . VAL G 1 249 ? -11.295 17.883 81.633 1.000 24.660 231 VAL GGG CA 1
ATOM 30400 C C . VAL G 1 249 ? -10.901 17.501 80.208 1.000 22.866 231 VAL GGG C 1
ATOM 30401 O O . VAL G 1 249 ? -11.326 16.460 79.730 1.000 22.301 231 VAL GGG O 1
ATOM 30414 N N . ILE G 1 250 ? -10.016 18.261 79.609 1.000 23.115 232 ILE GGG N 1
ATOM 30415 C CA . ILE G 1 250 ? -9.333 17.827 78.360 1.000 23.659 232 ILE GGG CA 1
ATOM 30416 C C . ILE G 1 250 ? -7.832 17.870 78.638 1.000 23.741 232 ILE GGG C 1
ATOM 30417 O O . ILE G 1 250 ? -7.404 18.795 79.345 1.000 24.293 232 ILE GGG O 1
ATOM 30433 N N . ALA G 1 251 ? -7.117 16.817 78.225 1.000 24.032 233 ALA GGG N 1
ATOM 30434 C CA . ALA G 1 251 ? -5.659 16.658 78.393 1.000 24.254 233 ALA GGG CA 1
ATOM 30435 C C . ALA G 1 251 ? -5.011 16.285 77.058 1.000 24.409 233 ALA GGG C 1
ATOM 30436 O O . ALA G 1 251 ? -5.292 15.195 76.526 1.000 24.476 233 ALA GGG O 1
ATOM 30443 N N . TRP G 1 252 ? -4.129 17.163 76.586 1.000 23.803 234 TRP GGG N 1
ATOM 30444 C CA . TRP G 1 252 ? -3.449 17.010 75.289 1.000 24.041 234 TRP GGG CA 1
ATOM 30445 C C . TRP G 1 252 ? -1.952 17.051 75.573 1.000 24.232 234 TRP GGG C 1
ATOM 30446 O O . TRP G 1 252 ? -1.541 18.017 76.174 1.000 24.015 234 TRP GGG O 1
ATOM 30467 N N . GLY G 1 253 ? -1.192 16.031 75.173 1.000 24.428 235 GLY GGG N 1
ATOM 30468 C CA . GLY G 1 253 ? 0.276 16.059 75.271 1.000 24.859 235 GLY GGG CA 1
ATOM 30469 C C . GLY G 1 253 ? 0.896 16.207 73.910 1.000 25.043 235 GLY GGG C 1
ATOM 30470 O O . GLY G 1 253 ? 0.162 16.018 72.932 1.000 23.267 235 GLY GGG O 1
ATOM 30474 N N . GLY G 1 254 ? 2.199 16.485 73.854 1.000 24.968 236 GLY GGG N 1
ATOM 30475 C CA . GLY G 1 254 ? 2.939 16.466 72.568 1.000 25.179 236 GLY GGG CA 1
ATOM 30476 C C . GLY G 1 254 ? 3.233 15.050 72.108 1.000 25.561 236 GLY GGG C 1
ATOM 30477 O O . GLY G 1 254 ? 3.670 14.217 72.942 1.000 26.228 236 GLY GGG O 1
ATOM 30481 N N . SER G 1 255 ? 3.006 14.770 70.831 1.000 23.852 237 SER GGG N 1
ATOM 30482 C CA . SER G 1 255 ? 3.458 13.529 70.163 1.000 25.097 237 SER GGG CA 1
ATOM 30483 C C . SER G 1 255 ? 4.895 13.201 70.585 1.000 25.387 237 SER GGG C 1
ATOM 30484 O O . SER G 1 255 ? 5.201 12.020 70.748 1.000 25.626 237 SER GGG O 1
ATOM 30492 N N . HIS G 1 256 ? 5.762 14.206 70.646 1.000 24.568 238 HIS GGG N 1
ATOM 30493 C CA . HIS G 1 256 ? 7.209 14.032 70.924 1.000 25.340 238 HIS GGG CA 1
ATOM 30494 C C . HIS G 1 256 ? 7.549 14.351 72.396 1.000 25.664 238 HIS GGG C 1
ATOM 30495 O O . HIS G 1 256 ? 8.751 14.435 72.703 1.000 26.574 238 HIS GGG O 1
ATOM 30510 N N . PHE G 1 257 ? 6.573 14.439 73.312 1.000 25.892 239 PHE GGG N 1
ATOM 30511 C CA . PHE G 1 257 ? 6.900 14.408 74.749 1.000 25.965 239 PHE GGG CA 1
ATOM 30512 C C . PHE G 1 257 ? 5.980 13.393 75.433 1.000 27.175 239 PHE GGG C 1
ATOM 30513 O O . PHE G 1 257 ? 6.252 12.212 75.263 1.000 29.052 239 PHE GGG O 1
ATOM 30530 N N . LEU G 1 258 ? 4.965 13.775 76.192 1.000 26.673 240 LEU GGG N 1
ATOM 30531 C CA . LEU G 1 258 ? 4.170 12.778 76.957 1.000 29.265 240 LEU GGG CA 1
ATOM 30532 C C . LEU G 1 258 ? 3.101 12.103 76.077 1.000 28.802 240 LEU GGG C 1
ATOM 30533 O O . LEU G 1 258 ? 2.610 11.065 76.500 1.000 28.455 240 LEU GGG O 1
ATOM 30549 N N . GLY G 1 259 ? 2.779 12.633 74.902 1.000 28.491 241 GLY GGG N 1
ATOM 30550 C CA . GLY G 1 259 ? 1.814 11.989 73.993 1.000 28.829 241 GLY GGG CA 1
ATOM 30551 C C . GLY G 1 259 ? 0.367 12.030 74.513 1.000 27.838 241 GLY GGG C 1
ATOM 30552 O O . GLY G 1 259 ? -0.070 13.020 75.103 1.000 27.011 241 GLY GGG O 1
ATOM 30556 N N . ASP G 1 260 ? -0.336 10.922 74.366 1.000 28.358 242 ASP GGG N 1
ATOM 30557 C CA . ASP G 1 260 ? -1.725 10.730 74.841 1.000 27.597 242 ASP GGG CA 1
ATOM 30558 C C . ASP G 1 260 ? -1.738 10.623 76.383 1.000 26.314 242 ASP GGG C 1
ATOM 30559 O O . ASP G 1 260 ? -1.625 9.520 76.915 1.000 26.103 242 ASP GGG O 1
ATOM 30568 N N . ILE G 1 261 ? -1.922 11.741 77.067 1.000 25.144 243 ILE GGG N 1
ATOM 30569 C CA . ILE G 1 261 ? -1.995 11.755 78.559 1.000 26.624 243 ILE GGG CA 1
ATOM 30570 C C . ILE G 1 261 ? -3.418 11.504 79.086 1.000 27.730 243 ILE GGG C 1
ATOM 30571 O O . ILE G 1 261 ? -3.641 11.649 80.303 1.000 29.082 243 ILE GGG O 1
ATOM 30587 N N . ARG G 1 262 ? -4.383 11.128 78.258 1.000 27.609 244 ARG GGG N 1
ATOM 30588 C CA . ARG G 1 262 ? -5.739 10.873 78.792 1.000 28.161 244 ARG GGG CA 1
ATOM 30589 C C . ARG G 1 262 ? -5.668 9.876 79.947 1.000 28.723 244 ARG GGG C 1
ATOM 30590 O O . ARG G 1 262 ? -6.260 10.123 80.996 1.000 28.446 244 ARG GGG O 1
ATOM 30611 N N . PRO G 1 263 ? -5.023 8.693 79.783 1.000 29.378 245 PRO GGG N 1
ATOM 30612 C CA . PRO G 1 263 ? -5.051 7.677 80.835 1.000 30.149 245 PRO GGG CA 1
ATOM 30613 C C . PRO G 1 263 ? -4.523 8.207 82.179 1.000 31.627 245 PRO GGG C 1
ATOM 30614 O O . PRO G 1 263 ? -5.080 7.880 83.239 1.000 33.805 245 PRO GGG O 1
ATOM 30625 N N . ALA G 1 264 ? -3.501 9.051 82.148 1.000 30.486 246 ALA GGG N 1
ATOM 30626 C CA . ALA G 1 264 ? -2.946 9.619 83.395 1.000 31.710 246 ALA GGG CA 1
ATOM 30627 C C . ALA G 1 264 ? -4.023 10.475 84.084 1.000 31.262 246 ALA GGG C 1
ATOM 30628 O O . ALA G 1 264 ? -4.122 10.416 85.326 1.000 30.713 246 ALA GGG O 1
ATOM 30635 N N . TRP G 1 265 ? -4.826 11.217 83.327 1.000 30.465 247 TRP GGG N 1
ATOM 30636 C CA . TRP G 1 265 ? -5.829 12.131 83.918 1.000 30.254 247 TRP GGG CA 1
ATOM 30637 C C . TRP G 1 265 ? -7.074 11.339 84.299 1.000 30.952 247 TRP GGG C 1
ATOM 30638 O O . TRP G 1 265 ? -7.723 11.746 85.266 1.000 30.077 247 TRP GGG O 1
ATOM 30659 N N . GLN G 1 266 ? -7.314 10.194 83.668 1.000 32.056 248 GLN GGG N 1
ATOM 30660 C CA . GLN G 1 266 ? -8.522 9.390 83.988 1.000 33.859 248 GLN GGG CA 1
ATOM 30661 C C . GLN G 1 266 ? -8.346 8.768 85.382 1.000 35.387 248 GLN GGG C 1
ATOM 30662 O O . GLN G 1 266 ? -9.366 8.427 85.989 1.000 33.706 248 GLN GGG O 1
ATOM 30676 N N . GLU G 1 267 ? -7.119 8.665 85.912 1.000 36.287 249 GLU GGG N 1
ATOM 30677 C CA . GLU G 1 267 ? -6.905 8.084 87.274 1.000 37.242 249 GLU GGG CA 1
ATOM 30678 C C . GLU G 1 267 ? -7.404 9.069 88.343 1.000 34.130 249 GLU GGG C 1
ATOM 30679 O O . GLU G 1 267 ? -7.699 8.556 89.458 1.000 31.857 249 GLU GGG O 1
ATOM 30691 N N . VAL G 1 268 ? -7.473 10.385 88.019 1.000 30.936 250 VAL GGG N 1
ATOM 30692 C CA . VAL G 1 268 ? -7.920 11.481 88.949 1.000 30.248 250 VAL GGG CA 1
ATOM 30693 C C . VAL G 1 268 ? -9.148 12.298 88.450 1.000 29.339 250 VAL GGG C 1
ATOM 30694 O O . VAL G 1 268 ? -9.432 13.378 89.038 1.000 26.777 250 VAL GGG O 1
ATOM 30707 N N . ALA G 1 269 ? -9.920 11.813 87.467 1.000 29.428 251 ALA GGG N 1
ATOM 30708 C CA . ALA G 1 269 ? -10.967 12.618 86.790 1.000 28.665 251 ALA GGG CA 1
ATOM 30709 C C . ALA G 1 269 ? -11.902 11.689 86.032 1.000 29.520 251 ALA GGG C 1
ATOM 30710 O O . ALA G 1 269 ? -11.410 10.744 85.414 1.000 29.127 251 ALA GGG O 1
ATOM 30717 N N . GLU G 1 270 ? -13.220 11.862 86.194 1.000 31.263 252 GLU GGG N 1
ATOM 30718 C CA . GLU G 1 270 ? -14.228 10.949 85.584 1.000 31.450 252 GLU GGG CA 1
ATOM 30719 C C . GLU G 1 270 ? -14.430 11.278 84.091 1.000 30.533 252 GLU GGG C 1
ATOM 30720 O O . GLU G 1 270 ? -14.887 10.429 83.341 1.000 30.324 252 GLU GGG O 1
ATOM 30732 N N . ASN G 1 271 ? -14.237 12.520 83.694 1.000 30.885 253 ASN GGG N 1
ATOM 30733 C CA . ASN G 1 271 ? -14.722 13.001 82.377 1.000 30.593 253 ASN GGG CA 1
ATOM 30734 C C . ASN G 1 271 ? -13.545 13.658 81.698 1.000 27.019 253 ASN GGG C 1
ATOM 30735 O O . ASN G 1 271 ? -13.342 14.855 81.890 1.000 25.228 253 ASN GGG O 1
ATOM 30746 N N . VAL G 1 272 ? -12.786 12.841 80.986 1.000 25.988 254 VAL GGG N 1
ATOM 30747 C CA . VAL G 1 272 ? -11.514 13.275 80.346 1.000 25.542 254 VAL GGG CA 1
ATOM 30748 C C . VAL G 1 272 ? -11.611 13.014 78.853 1.000 25.540 254 VAL GGG C 1
ATOM 30749 O O . VAL G 1 272 ? -11.947 11.922 78.466 1.000 24.405 254 VAL GGG O 1
ATOM 30762 N N . GLU G 1 273 ? -11.304 14.007 78.050 1.000 26.555 255 GLU GGG N 1
ATOM 30763 C CA . GLU G 1 273 ? -11.074 13.779 76.617 1.000 28.934 255 GLU GGG CA 1
ATOM 30764 C C . GLU G 1 273 ? -9.663 14.318 76.331 1.000 28.142 255 GLU GGG C 1
ATOM 30765 O O . GLU G 1 273 ? -9.015 14.901 77.234 1.000 28.234 255 GLU GGG O 1
ATOM 30777 N N . GLY G 1 274 ? -9.167 14.070 75.138 1.000 27.259 256 GLY GGG N 1
ATOM 30778 C CA . GLY G 1 274 ? -7.955 14.707 74.630 1.000 26.550 256 GLY GGG CA 1
ATOM 30779 C C . GLY G 1 274 ? -7.196 13.747 73.763 1.000 26.315 256 GLY GGG C 1
ATOM 30780 O O . GLY G 1 274 ? -7.842 13.031 72.994 1.000 24.923 256 GLY GGG O 1
ATOM 30784 N N . GLY G 1 275 ? -5.855 13.782 73.864 1.000 26.839 257 GLY GGG N 1
ATOM 30785 C CA . GLY G 1 275 ? -4.979 12.921 73.054 1.000 27.327 257 GLY GGG CA 1
ATOM 30786 C C . GLY G 1 275 ? -3.610 13.539 72.854 1.000 27.751 257 GLY GGG C 1
ATOM 30787 O O . GLY G 1 275 ? -3.123 14.188 73.776 1.000 26.036 257 GLY GGG O 1
ATOM 30791 N N . ALA G 1 276 ? -3.035 13.336 71.673 1.000 27.292 258 ALA GGG N 1
ATOM 30792 C CA . ALA G 1 276 ? -1.699 13.826 71.317 1.000 27.141 258 ALA GGG CA 1
ATOM 30793 C C . ALA G 1 276 ? -1.812 14.872 70.203 1.000 26.654 258 ALA GGG C 1
ATOM 30794 O O . ALA G 1 276 ? -2.647 14.718 69.294 1.000 26.198 258 ALA GGG O 1
ATOM 30801 N N . VAL G 1 277 ? -0.995 15.919 70.306 1.000 26.494 259 VAL GGG N 1
ATOM 30802 C CA . VAL G 1 277 ? -0.808 16.966 69.268 1.000 26.613 259 VAL GGG CA 1
ATOM 30803 C C . VAL G 1 277 ? 0.321 16.531 68.328 1.000 26.277 259 VAL GGG C 1
ATOM 30804 O O . VAL G 1 277 ? 1.412 16.299 68.777 1.000 26.052 259 VAL GGG O 1
ATOM 30817 N N . GLU G 1 278 ? 0.040 16.420 67.047 1.000 27.342 260 GLU GGG N 1
ATOM 30818 C CA . GLU G 1 278 ? 1.001 15.915 66.029 1.000 29.766 260 GLU GGG CA 1
ATOM 30819 C C . GLU G 1 278 ? 2.244 16.762 65.962 1.000 26.469 260 GLU GGG C 1
ATOM 30820 O O . GLU G 1 278 ? 2.089 17.974 65.964 1.000 25.682 260 GLU GGG O 1
ATOM 30832 N N . ASN G 1 279 ? 3.392 16.108 65.781 1.000 27.091 261 ASN GGG N 1
ATOM 30833 C CA . ASN G 1 279 ? 4.721 16.753 65.562 1.000 26.798 261 ASN GGG CA 1
ATOM 30834 C C . ASN G 1 279 ? 4.884 17.922 66.532 1.000 25.207 261 ASN GGG C 1
ATOM 30835 O O . ASN G 1 279 ? 5.227 19.063 66.082 1.000 23.907 261 ASN GGG O 1
ATOM 30846 N N . CYS G 1 280 ? 4.676 17.644 67.821 1.000 24.237 262 CYS GGG N 1
ATOM 30847 C CA . CYS G 1 280 ? 4.737 18.678 68.877 1.000 23.165 262 CYS GGG CA 1
ATOM 30848 C C . CYS G 1 280 ? 5.458 18.092 70.087 1.000 22.104 262 CYS GGG C 1
ATOM 30849 O O . CYS G 1 280 ? 5.235 16.878 70.410 1.000 22.172 262 CYS GGG O 1
ATOM 30857 N N . GLY G 1 281 ? 6.362 18.865 70.662 1.000 21.583 263 GLY GGG N 1
ATOM 30858 C CA . GLY G 1 281 ? 7.081 18.481 71.887 1.000 22.250 263 GLY GGG CA 1
ATOM 30859 C C . GLY G 1 281 ? 6.332 18.978 73.117 1.000 21.912 263 GLY GGG C 1
ATOM 30860 O O . GLY G 1 281 ? 5.101 19.155 73.052 1.000 20.039 263 GLY GGG O 1
ATOM 30864 N N . HIS G 1 282 ? 7.070 19.272 74.181 1.000 22.546 264 HIS GGG N 1
ATOM 30865 C CA . HIS G 1 282 ? 6.532 19.642 75.512 1.000 23.331 264 HIS GGG CA 1
ATOM 30866 C C . HIS G 1 282 ? 5.922 21.037 75.534 1.000 23.530 264 HIS GGG C 1
ATOM 30867 O O . HIS G 1 282 ? 4.932 21.261 76.252 1.000 25.062 264 HIS GGG O 1
ATOM 30882 N N . PHE G 1 283 ? 6.456 21.968 74.765 1.000 24.101 265 PHE GGG N 1
ATOM 30883 C CA . PHE G 1 283 ? 6.055 23.394 74.844 1.000 24.014 265 PHE GGG CA 1
ATOM 30884 C C . PHE G 1 283 ? 4.883 23.676 73.896 1.000 24.599 265 PHE GGG C 1
ATOM 30885 O O . PHE G 1 283 ? 5.018 24.436 72.970 1.000 25.624 265 PHE GGG O 1
ATOM 30902 N N . VAL G 1 284 ? 3.722 23.076 74.155 1.000 25.922 266 VAL GGG N 1
ATOM 30903 C CA . VAL G 1 284 ? 2.549 23.104 73.219 1.000 24.830 266 VAL GGG CA 1
ATOM 30904 C C . VAL G 1 284 ? 2.129 24.534 72.934 1.000 24.360 266 VAL GGG C 1
ATOM 30905 O O . VAL G 1 284 ? 1.971 24.875 71.754 1.000 24.174 266 VAL GGG O 1
ATOM 30918 N N . PRO G 1 285 ? 1.938 25.398 73.964 1.000 24.339 267 PRO GGG N 1
ATOM 30919 C CA . PRO G 1 285 ? 1.538 26.798 73.757 1.000 24.507 267 PRO GGG CA 1
ATOM 30920 C C . PRO G 1 285 ? 2.396 27.600 72.778 1.000 25.395 267 PRO GGG C 1
ATOM 30921 O O . PRO G 1 285 ? 1.797 28.440 72.110 1.000 29.231 267 PRO GGG O 1
ATOM 30932 N N . GLU G 1 286 ? 3.718 27.355 72.738 1.000 23.551 268 GLU GGG N 1
ATOM 30933 C CA . GLU G 1 286 ? 4.681 28.051 71.846 1.000 23.828 268 GLU GGG CA 1
ATOM 30934 C C . GLU G 1 286 ? 4.949 27.237 70.577 1.000 23.247 268 GLU GGG C 1
ATOM 30935 O O . GLU G 1 286 ? 5.192 27.851 69.537 1.000 23.254 268 GLU GGG O 1
ATOM 30947 N N . GLU G 1 287 ? 4.983 25.907 70.653 1.000 22.869 269 GLU GGG N 1
ATOM 30948 C CA . GLU G 1 287 ? 5.202 25.096 69.432 1.000 22.748 269 GLU GGG CA 1
ATOM 30949 C C . GLU G 1 287 ? 3.918 24.997 68.570 1.000 22.982 269 GLU GGG C 1
ATOM 30950 O O . GLU G 1 287 ? 4.024 25.062 67.319 1.000 23.555 269 GLU GGG O 1
ATOM 30962 N N . LYS G 1 288 ? 2.739 24.856 69.164 1.000 22.187 270 LYS GGG N 1
ATOM 30963 C CA . LYS G 1 288 ? 1.452 24.823 68.425 1.000 22.297 270 LYS GGG CA 1
ATOM 30964 C C . LYS G 1 288 ? 0.425 25.742 69.068 1.000 22.012 270 LYS GGG C 1
ATOM 30965 O O . LYS G 1 288 ? -0.580 25.294 69.588 1.000 20.302 270 LYS GGG O 1
ATOM 30984 N N . PRO G 1 289 ? 0.632 27.071 69.047 1.000 22.610 271 PRO GGG N 1
ATOM 30985 C CA . PRO G 1 289 ? -0.315 27.991 69.679 1.000 22.824 271 PRO GGG CA 1
ATOM 30986 C C . PRO G 1 289 ? -1.736 27.890 69.065 1.000 23.433 271 PRO GGG C 1
ATOM 30987 O O . PRO G 1 289 ? -2.752 27.946 69.817 1.000 22.576 271 PRO GGG O 1
ATOM 30998 N N . GLN G 1 290 ? -1.820 27.691 67.736 1.000 22.995 272 GLN GGG N 1
ATOM 30999 C CA . GLN G 1 290 ? -3.120 27.603 67.035 1.000 24.058 272 GLN GGG CA 1
ATOM 31000 C C . GLN G 1 290 ? -3.938 26.434 67.608 1.000 25.027 272 GLN GGG C 1
ATOM 31001 O O . GLN G 1 290 ? -5.155 26.586 67.831 1.000 25.936 272 GLN GGG O 1
ATOM 31015 N N . PHE G 1 291 ? -3.330 25.271 67.817 1.000 24.820 273 PHE GGG N 1
ATOM 31016 C CA . PHE G 1 291 ? -4.035 24.121 68.413 1.000 24.276 273 PHE GGG CA 1
ATOM 31017 C C . PHE G 1 291 ? -4.594 24.541 69.773 1.000 24.507 273 PHE GGG C 1
ATOM 31018 O O . PHE G 1 291 ? -5.781 24.283 70.095 1.000 24.046 273 PHE GGG O 1
ATOM 31035 N N . VAL G 1 292 ? -3.770 25.190 70.588 1.000 24.683 274 VAL GGG N 1
ATOM 31036 C CA . VAL G 1 292 ? -4.229 25.627 71.937 1.000 25.160 274 VAL GGG CA 1
ATOM 31037 C C . VAL G 1 292 ? -5.409 26.618 71.798 1.000 26.131 274 VAL GGG C 1
ATOM 31038 O O . VAL G 1 292 ? -6.381 26.461 72.532 1.000 24.547 274 VAL GGG O 1
ATOM 31051 N N . ILE G 1 293 ? -5.312 27.595 70.896 1.000 26.190 275 ILE GGG N 1
ATOM 31052 C CA . ILE G 1 293 ? -6.381 28.599 70.694 1.000 27.531 275 ILE GGG CA 1
ATOM 31053 C C . ILE G 1 293 ? -7.650 27.869 70.270 1.000 27.602 275 ILE GGG C 1
ATOM 31054 O O . ILE G 1 293 ? -8.684 27.971 70.970 1.000 28.119 275 ILE GGG O 1
ATOM 31070 N N . ASP G 1 294 ? -7.567 27.100 69.192 1.000 26.509 276 ASP GGG N 1
ATOM 31071 C CA . ASP G 1 294 ? -8.758 26.464 68.597 1.000 26.191 276 ASP GGG CA 1
ATOM 31072 C C . ASP G 1 294 ? -9.464 25.583 69.635 1.000 26.137 276 ASP GGG C 1
ATOM 31073 O O . ASP G 1 294 ? -10.751 25.506 69.664 1.000 23.716 276 ASP GGG O 1
ATOM 31082 N N . THR G 1 295 ? -8.668 24.843 70.369 1.000 25.841 277 THR GGG N 1
ATOM 31083 C CA . THR G 1 295 ? -9.157 23.836 71.338 1.000 26.161 277 THR GGG CA 1
ATOM 31084 C C . THR G 1 295 ? -9.784 24.568 72.524 1.000 26.551 277 THR GGG C 1
ATOM 31085 O O . THR G 1 295 ? -10.869 24.188 72.909 1.000 25.204 277 THR GGG O 1
ATOM 31096 N N . ALA G 1 296 ? -9.120 25.595 73.056 1.000 27.953 278 ALA GGG N 1
ATOM 31097 C CA . ALA G 1 296 ? -9.647 26.390 74.203 1.000 27.531 278 ALA GGG CA 1
ATOM 31098 C C . ALA G 1 296 ? -10.951 27.080 73.795 1.000 26.747 278 ALA GGG C 1
ATOM 31099 O O . ALA G 1 296 ? -11.884 27.207 74.660 1.000 27.714 278 ALA GGG O 1
ATOM 31106 N N . LEU G 1 297 ? -11.032 27.578 72.571 1.000 25.797 279 LEU GGG N 1
ATOM 31107 C CA . LEU G 1 297 ? -12.225 28.367 72.133 1.000 26.566 279 LEU GGG CA 1
ATOM 31108 C C . LEU G 1 297 ? -13.462 27.468 72.082 1.000 26.211 279 LEU GGG C 1
ATOM 31109 O O . LEU G 1 297 ? -14.573 27.986 72.364 1.000 27.622 279 LEU GGG O 1
ATOM 31125 N N . LYS G 1 298 ? -13.305 26.205 71.670 1.000 25.629 280 LYS GGG N 1
ATOM 31126 C CA . LYS G 1 298 ? -14.416 25.220 71.644 1.000 25.875 280 LYS GGG CA 1
ATOM 31127 C C . LYS G 1 298 ? -14.676 24.725 73.061 1.000 25.825 280 LYS GGG C 1
ATOM 31128 O O . LYS G 1 298 ? -15.830 24.646 73.451 1.000 26.869 280 LYS GGG O 1
ATOM 31147 N N . PHE G 1 299 ? -13.632 24.488 73.845 1.000 24.504 281 PHE GGG N 1
ATOM 31148 C CA . PHE G 1 299 ? -13.822 23.825 75.152 1.000 24.622 281 PHE GGG CA 1
ATOM 31149 C C . PHE G 1 299 ? -14.546 24.772 76.109 1.000 23.361 281 PHE GGG C 1
ATOM 31150 O O . PHE G 1 299 ? -15.429 24.309 76.826 1.000 25.993 281 PHE GGG O 1
ATOM 31167 N N . PHE G 1 300 ? -14.241 26.056 76.082 1.000 22.738 282 PHE GGG N 1
ATOM 31168 C CA . PHE G 1 300 ? -14.725 27.020 77.097 1.000 22.825 282 PHE GGG CA 1
ATOM 31169 C C . PHE G 1 300 ? -15.992 27.737 76.603 1.000 23.343 282 PHE GGG C 1
ATOM 31170 O O . PHE G 1 300 ? -16.659 28.412 77.432 1.000 23.293 282 PHE GGG O 1
ATOM 31187 N N . ALA G 1 301 ? -16.369 27.532 75.343 1.000 22.729 283 ALA GGG N 1
ATOM 31188 C CA . ALA G 1 301 ? -17.552 28.171 74.736 1.000 24.161 283 ALA GGG CA 1
ATOM 31189 C C . ALA G 1 301 ? -18.791 28.014 75.624 1.000 24.777 283 ALA GGG C 1
ATOM 31190 O O . ALA G 1 301 ? -19.526 28.991 75.831 1.000 24.935 283 ALA GGG O 1
ATOM 31197 N N . PRO G 1 302 ? -19.116 26.824 76.177 1.000 25.286 284 PRO GGG N 1
ATOM 31198 C CA . PRO G 1 302 ? -20.324 26.676 77.013 1.000 27.812 284 PRO GGG CA 1
ATOM 31199 C C . PRO G 1 302 ? -20.358 27.556 78.273 1.000 28.354 284 PRO GGG C 1
ATOM 31200 O O . PRO G 1 302 ? -21.431 27.744 78.821 1.000 28.908 284 PRO GGG O 1
ATOM 31211 N N . LEU G 1 303 ? -19.214 28.075 78.685 1.000 28.054 285 LEU GGG N 1
ATOM 31212 C CA . LEU G 1 303 ? -19.118 28.851 79.945 1.000 31.021 285 LEU GGG CA 1
ATOM 31213 C C . LEU G 1 303 ? -19.436 30.326 79.691 1.000 32.009 285 LEU GGG C 1
ATOM 31214 O O . LEU G 1 303 ? -19.762 31.006 80.671 1.000 32.594 285 LEU GGG O 1
ATOM 31230 N N . ARG G 1 304 ? -19.244 30.808 78.452 1.000 33.246 286 ARG GGG N 1
ATOM 31231 C CA . ARG G 1 304 ? -19.493 32.216 78.045 1.000 35.437 286 ARG GGG CA 1
ATOM 31232 C C . ARG G 1 304 ? -20.970 32.557 78.252 1.000 37.113 286 ARG GGG C 1
ATOM 31233 O O . ARG G 1 304 ? -21.943 31.782 78.286 1.000 38.628 286 ARG GGG O 1
ATOM 31255 N N . GLU H 1 22 ? 57.054 1.542 100.241 1.000 61.295 4 GLU HHH N 1
ATOM 31256 C CA . GLU H 1 22 ? 57.165 2.877 99.520 1.000 62.415 4 GLU HHH CA 1
ATOM 31257 C C . GLU H 1 22 ? 56.655 2.809 98.054 1.000 56.495 4 GLU HHH C 1
ATOM 31258 O O . GLU H 1 22 ? 56.847 1.793 97.375 1.000 54.390 4 GLU HHH O 1
ATOM 31270 N N . ILE H 1 23 ? 56.079 3.901 97.550 1.000 52.605 5 ILE HHH N 1
ATOM 31271 C CA . ILE H 1 23 ? 55.109 3.885 96.415 1.000 51.878 5 ILE HHH CA 1
ATOM 31272 C C . ILE H 1 23 ? 55.850 4.293 95.136 1.000 48.980 5 ILE HHH C 1
ATOM 31273 O O . ILE H 1 23 ? 56.434 5.362 95.141 1.000 49.606 5 ILE HHH O 1
ATOM 31289 N N . THR H 1 24 ? 55.810 3.476 94.080 1.000 46.038 6 THR HHH N 1
ATOM 31290 C CA . THR H 1 24 ? 56.401 3.816 92.752 1.000 44.587 6 THR HHH CA 1
ATOM 31291 C C . THR H 1 24 ? 55.275 4.053 91.735 1.000 41.120 6 THR HHH C 1
ATOM 31292 O O . THR H 1 24 ? 54.387 3.217 91.597 1.000 40.893 6 THR HHH O 1
ATOM 31303 N N . HIS H 1 25 ? 55.306 5.194 91.071 1.000 39.086 7 HIS HHH N 1
ATOM 31304 C CA . HIS H 1 25 ? 54.421 5.544 89.927 1.000 36.577 7 HIS HHH CA 1
ATOM 31305 C C . HIS H 1 25 ? 54.870 4.813 88.652 1.000 35.873 7 HIS HHH C 1
ATOM 31306 O O . HIS H 1 25 ? 56.065 4.880 88.331 1.000 35.967 7 HIS HHH O 1
ATOM 31321 N N . HIS H 1 26 ? 53.951 4.114 87.985 1.000 35.204 8 HIS HHH N 1
ATOM 31322 C CA . HIS H 1 26 ? 54.218 3.333 86.750 1.000 36.759 8 HIS HHH CA 1
ATOM 31323 C C . HIS H 1 26 ? 53.140 3.584 85.681 1.000 35.335 8 HIS HHH C 1
ATOM 31324 O O . HIS H 1 26 ? 52.070 4.086 85.994 1.000 33.532 8 HIS HHH O 1
ATOM 31339 N N . GLN H 1 27 ? 53.392 3.167 84.444 1.000 36.188 9 GLN HHH N 1
ATOM 31340 C CA . GLN H 1 27 ? 52.335 3.110 83.401 1.000 36.342 9 GLN HHH CA 1
ATOM 31341 C C . GLN H 1 27 ? 52.527 1.871 82.533 1.000 37.626 9 GLN HHH C 1
ATOM 31342 O O . GLN H 1 27 ? 53.623 1.256 82.540 1.000 37.773 9 GLN HHH O 1
ATOM 31356 N N . ALA H 1 28 ? 51.450 1.517 81.835 1.000 38.238 10 ALA HHH N 1
ATOM 31357 C CA . ALA H 1 28 ? 51.392 0.407 80.866 1.000 38.151 10 ALA HHH CA 1
ATOM 31358 C C . ALA H 1 28 ? 50.345 0.706 79.790 1.000 38.011 10 ALA HHH C 1
ATOM 31359 O O . ALA H 1 28 ? 49.344 1.337 80.117 1.000 36.831 10 ALA HHH O 1
ATOM 31366 N N . MET H 1 29 ? 50.580 0.245 78.572 1.000 38.752 11 MET HHH N 1
ATOM 31367 C CA . MET H 1 29 ? 49.568 0.179 77.503 1.000 39.352 11 MET HHH CA 1
ATOM 31368 C C . MET H 1 29 ? 48.627 -1.002 77.810 1.000 38.474 11 MET HHH C 1
ATOM 31369 O O . MET H 1 29 ? 49.068 -2.176 77.836 1.000 38.944 11 MET HHH O 1
ATOM 31383 N N . ILE H 1 30 ? 47.350 -0.680 78.077 1.000 36.912 12 ILE HHH N 1
ATOM 31384 C CA . ILE H 1 30 ? 46.270 -1.610 78.514 1.000 35.679 12 ILE HHH CA 1
ATOM 31385 C C . ILE H 1 30 ? 45.066 -1.400 77.586 1.000 35.174 12 ILE HHH C 1
ATOM 31386 O O . ILE H 1 30 ? 44.429 -0.321 77.684 1.000 34.018 12 ILE HHH O 1
ATOM 31402 N N . ASN H 1 31 ? 44.729 -2.364 76.731 1.000 35.499 13 ASN HHH N 1
ATOM 31403 C CA . ASN H 1 31 ? 43.520 -2.239 75.868 1.000 36.036 13 ASN HHH CA 1
ATOM 31404 C C . ASN H 1 31 ? 43.499 -0.908 75.120 1.000 35.336 13 ASN HHH C 1
ATOM 31405 O O . ASN H 1 31 ? 42.406 -0.316 75.092 1.000 34.529 13 ASN HHH O 1
ATOM 31416 N N . GLY H 1 32 ? 44.651 -0.453 74.610 1.000 35.639 14 GLY HHH N 1
ATOM 31417 C CA . GLY H 1 32 ? 44.779 0.665 73.651 1.000 35.182 14 GLY HHH CA 1
ATOM 31418 C C . GLY H 1 32 ? 44.976 2.038 74.297 1.000 34.960 14 GLY HHH C 1
ATOM 31419 O O . GLY H 1 32 ? 44.948 3.039 73.538 1.000 34.272 14 GLY HHH O 1
ATOM 31423 N N . TYR H 1 33 ? 45.114 2.127 75.634 1.000 33.516 15 TYR HHH N 1
ATOM 31424 C CA . TYR H 1 33 ? 45.352 3.404 76.359 1.000 32.556 15 TYR HHH CA 1
ATOM 31425 C C . TYR H 1 33 ? 46.425 3.250 77.456 1.000 32.993 15 TYR HHH C 1
ATOM 31426 O O . TYR H 1 33 ? 46.686 2.146 77.962 1.000 32.637 15 TYR HHH O 1
ATOM 31444 N N . ARG H 1 34 ? 47.053 4.354 77.835 1.000 32.761 16 ARG HHH N 1
ATOM 31445 C CA . ARG H 1 34 ? 48.062 4.354 78.934 1.000 33.282 16 ARG HHH CA 1
ATOM 31446 C C . ARG H 1 34 ? 47.327 4.436 80.282 1.000 32.459 16 ARG HHH C 1
ATOM 31447 O O . ARG H 1 34 ? 46.706 5.475 80.580 1.000 31.766 16 ARG HHH O 1
ATOM 31468 N N . MET H 1 35 ? 47.407 3.374 81.061 1.000 33.258 17 MET HHH N 1
ATOM 31469 C CA . MET H 1 35 ? 46.842 3.281 82.440 1.000 34.291 17 MET HHH CA 1
ATOM 31470 C C . MET H 1 35 ? 47.952 3.598 83.420 1.000 34.340 17 MET HHH C 1
ATOM 31471 O O . MET H 1 35 ? 49.018 2.958 83.290 1.000 36.800 17 MET HHH O 1
ATOM 31485 N N . HIS H 1 36 ? 47.758 4.579 84.289 1.000 33.314 18 HIS HHH N 1
ATOM 31486 C CA . HIS H 1 36 ? 48.689 4.858 85.413 1.000 33.491 18 HIS HHH CA 1
ATOM 31487 C C . HIS H 1 36 ? 48.415 3.877 86.566 1.000 34.006 18 HIS HHH C 1
ATOM 31488 O O . HIS H 1 36 ? 47.259 3.494 86.783 1.000 33.733 18 HIS HHH O 1
ATOM 31503 N N . TYR H 1 37 ? 49.441 3.468 87.303 1.000 34.910 19 TYR HHH N 1
ATOM 31504 C CA . TYR H 1 37 ? 49.250 2.609 88.490 1.000 35.299 19 TYR HHH CA 1
ATOM 31505 C C . TYR H 1 37 ? 50.423 2.818 89.400 1.000 36.302 19 TYR HHH C 1
ATOM 31506 O O . TYR H 1 37 ? 51.443 3.248 88.910 1.000 38.382 19 TYR HHH O 1
ATOM 31524 N N . VAL H 1 38 ? 50.229 2.596 90.684 1.000 36.655 20 VAL HHH N 1
ATOM 31525 C CA . VAL H 1 38 ? 51.339 2.593 91.665 1.000 37.664 20 VAL HHH CA 1
ATOM 31526 C C . VAL H 1 38 ? 51.511 1.153 92.121 1.000 38.988 20 VAL HHH C 1
ATOM 31527 O O . VAL H 1 38 ? 50.530 0.375 92.025 1.000 38.293 20 VAL HHH O 1
ATOM 31540 N N . THR H 1 39 ? 52.695 0.820 92.621 1.000 39.377 21 THR HHH N 1
ATOM 31541 C CA . THR H 1 39 ? 52.935 -0.445 93.342 1.000 40.905 21 THR HHH CA 1
ATOM 31542 C C . THR H 1 39 ? 53.778 -0.149 94.562 1.000 41.403 21 THR HHH C 1
ATOM 31543 O O . THR H 1 39 ? 54.453 0.881 94.538 1.000 41.991 21 THR HHH O 1
ATOM 31554 N N . ALA H 1 40 ? 53.765 -1.076 95.515 1.000 42.282 22 ALA HHH N 1
ATOM 31555 C CA . ALA H 1 40 ? 54.579 -1.077 96.757 1.000 43.255 22 ALA HHH CA 1
ATOM 31556 C C . ALA H 1 40 ? 54.594 -2.467 97.396 1.000 43.493 22 ALA HHH C 1
ATOM 31557 O O . ALA H 1 40 ? 53.602 -3.197 97.252 1.000 42.082 22 ALA HHH O 1
ATOM 31564 N N . GLY H 1 41 ? 55.679 -2.750 98.137 1.000 45.418 23 GLY HHH N 1
ATOM 31565 C CA . GLY H 1 41 ? 55.883 -3.950 98.965 1.000 45.675 23 GLY HHH CA 1
ATOM 31566 C C . GLY H 1 41 ? 56.252 -5.146 98.115 1.000 46.879 23 GLY HHH C 1
ATOM 31567 O O . GLY H 1 41 ? 56.664 -4.948 96.943 1.000 48.666 23 GLY HHH O 1
ATOM 31571 N N . SER H 1 42 ? 56.116 -6.342 98.688 1.000 47.585 24 SER HHH N 1
ATOM 31572 C CA . SER H 1 42 ? 56.486 -7.637 98.071 1.000 48.025 24 SER HHH CA 1
ATOM 31573 C C . SER H 1 42 ? 55.656 -8.794 98.662 1.000 47.970 24 SER HHH C 1
ATOM 31574 O O . SER H 1 42 ? 55.110 -8.694 99.819 1.000 47.091 24 SER HHH O 1
ATOM 31582 N N . GLY H 1 43 ? 55.636 -9.881 97.897 1.000 47.267 25 GLY HHH N 1
ATOM 31583 C CA . GLY H 1 43 ? 54.908 -11.115 98.186 1.000 46.956 25 GLY HHH CA 1
ATOM 31584 C C . GLY H 1 43 ? 53.621 -11.102 97.403 1.000 46.111 25 GLY HHH C 1
ATOM 31585 O O . GLY H 1 43 ? 53.577 -10.458 96.321 1.000 44.182 25 GLY HHH O 1
ATOM 31589 N N . TYR H 1 44 ? 52.593 -11.724 97.979 1.000 45.940 26 TYR HHH N 1
ATOM 31590 C CA . TYR H 1 44 ? 51.297 -12.005 97.317 1.000 45.032 26 TYR HHH CA 1
ATOM 31591 C C . TYR H 1 44 ? 50.668 -10.693 96.828 1.000 43.323 26 TYR HHH C 1
ATOM 31592 O O . TYR H 1 44 ? 50.542 -9.725 97.588 1.000 42.555 26 TYR HHH O 1
ATOM 31610 N N . PRO H 1 45 ? 50.171 -10.636 95.567 1.000 41.789 27 PRO HHH N 1
ATOM 31611 C CA . PRO H 1 45 ? 49.578 -9.408 95.038 1.000 40.570 27 PRO HHH CA 1
ATOM 31612 C C . PRO H 1 45 ? 48.118 -9.183 95.493 1.000 40.089 27 PRO HHH C 1
ATOM 31613 O O . PRO H 1 45 ? 47.285 -10.076 95.366 1.000 40.414 27 PRO HHH O 1
ATOM 31624 N N . LEU H 1 46 ? 47.849 -7.984 96.016 1.000 39.414 28 LEU HHH N 1
ATOM 31625 C CA . LEU H 1 46 ? 46.502 -7.427 96.275 1.000 38.087 28 LEU HHH CA 1
ATOM 31626 C C . LEU H 1 46 ? 46.297 -6.249 95.319 1.000 36.826 28 LEU HHH C 1
ATOM 31627 O O . LEU H 1 46 ? 47.173 -5.362 95.281 1.000 35.080 28 LEU HHH O 1
ATOM 31643 N N . VAL H 1 47 ? 45.138 -6.221 94.653 1.000 36.425 29 VAL HHH N 1
ATOM 31644 C CA . VAL H 1 47 ? 44.715 -5.136 93.725 1.000 36.289 29 VAL HHH CA 1
ATOM 31645 C C . VAL H 1 47 ? 43.660 -4.256 94.425 1.000 35.924 29 VAL HHH C 1
ATOM 31646 O O . VAL H 1 47 ? 42.638 -4.795 94.932 1.000 35.969 29 VAL HHH O 1
ATOM 31659 N N . LEU H 1 48 ? 43.923 -2.951 94.499 1.000 35.491 30 LEU HHH N 1
ATOM 31660 C CA . LEU H 1 48 ? 43.033 -1.960 95.146 1.000 34.466 30 LEU HHH CA 1
ATOM 31661 C C . LEU H 1 48 ? 42.395 -1.106 94.052 1.000 33.036 30 LEU HHH C 1
ATOM 31662 O O . LEU H 1 48 ? 43.119 -0.417 93.325 1.000 32.602 30 LEU HHH O 1
ATOM 31678 N N . LEU H 1 49 ? 41.070 -1.158 93.940 1.000 33.045 31 LEU HHH N 1
ATOM 31679 C CA . LEU H 1 49 ? 40.313 -0.417 92.901 1.000 32.578 31 LEU HHH CA 1
ATOM 31680 C C . LEU H 1 49 ? 39.461 0.660 93.553 1.000 32.294 31 LEU HHH C 1
ATOM 31681 O O . LEU H 1 49 ? 38.530 0.337 94.293 1.000 32.360 31 LEU HHH O 1
ATOM 31697 N N . HIS H 1 50 ? 39.788 1.902 93.226 1.000 33.057 32 HIS HHH N 1
ATOM 31698 C CA . HIS H 1 50 ? 39.152 3.150 93.709 1.000 33.117 32 HIS HHH CA 1
ATOM 31699 C C . HIS H 1 50 ? 37.813 3.370 92.995 1.000 32.973 32 HIS HHH C 1
ATOM 31700 O O . HIS H 1 50 ? 37.523 2.638 92.020 1.000 31.298 32 HIS HHH O 1
ATOM 31715 N N . GLY H 1 51 ? 37.085 4.400 93.431 1.000 33.394 33 GLY HHH N 1
ATOM 31716 C CA . GLY H 1 51 ? 35.789 4.802 92.856 1.000 33.500 33 GLY HHH CA 1
ATOM 31717 C C . GLY H 1 51 ? 35.826 6.224 92.311 1.000 32.533 33 GLY HHH C 1
ATOM 31718 O O . GLY H 1 51 ? 36.928 6.747 92.015 1.000 33.189 33 GLY HHH O 1
ATOM 31722 N N . TRP H 1 52 ? 34.642 6.821 92.190 1.000 32.288 34 TRP HHH N 1
ATOM 31723 C CA . TRP H 1 52 ? 34.412 8.206 91.721 1.000 31.579 34 TRP HHH CA 1
ATOM 31724 C C . TRP H 1 52 ? 34.143 9.050 92.959 1.000 31.348 34 TRP HHH C 1
ATOM 31725 O O . TRP H 1 52 ? 33.430 8.580 93.850 1.000 33.511 34 TRP HHH O 1
ATOM 31746 N N . PRO H 1 53 ? 34.640 10.304 93.080 1.000 31.492 35 PRO HHH N 1
ATOM 31747 C CA . PRO H 1 53 ? 35.474 10.976 92.075 1.000 31.960 35 PRO HHH CA 1
ATOM 31748 C C . PRO H 1 53 ? 36.977 10.873 92.379 1.000 32.563 35 PRO HHH C 1
ATOM 31749 O O . PRO H 1 53 ? 37.621 11.897 92.496 1.000 33.708 35 PRO HHH O 1
ATOM 31760 N N . GLN H 1 54 ? 37.517 9.663 92.542 1.000 32.341 36 GLN HHH N 1
ATOM 31761 C CA . GLN H 1 54 ? 38.838 9.541 93.190 1.000 33.327 36 GLN HHH CA 1
ATOM 31762 C C . GLN H 1 54 ? 39.813 8.846 92.243 1.000 32.975 36 GLN HHH C 1
ATOM 31763 O O . GLN H 1 54 ? 39.705 9.059 90.994 1.000 33.476 36 GLN HHH O 1
ATOM 31777 N N . SER H 1 55 ? 40.740 8.078 92.829 1.000 33.892 37 SER HHH N 1
ATOM 31778 C CA . SER H 1 55 ? 42.013 7.619 92.203 1.000 33.636 37 SER HHH CA 1
ATOM 31779 C C . SER H 1 55 ? 42.788 6.711 93.151 1.000 34.136 37 SER HHH C 1
ATOM 31780 O O . SER H 1 55 ? 42.374 6.519 94.335 1.000 35.414 37 SER HHH O 1
ATOM 31788 N N . TRP H 1 56 ? 43.883 6.158 92.642 1.000 33.943 38 TRP HHH N 1
ATOM 31789 C CA . TRP H 1 56 ? 44.801 5.323 93.436 1.000 33.381 38 TRP HHH CA 1
ATOM 31790 C C . TRP H 1 56 ? 44.995 6.007 94.791 1.000 32.948 38 TRP HHH C 1
ATOM 31791 O O . TRP H 1 56 ? 45.177 5.284 95.771 1.000 32.200 38 TRP HHH O 1
ATOM 31812 N N . TYR H 1 57 ? 44.941 7.347 94.799 1.000 32.823 39 TYR HHH N 1
ATOM 31813 C CA . TYR H 1 57 ? 45.262 8.262 95.924 1.000 33.936 39 TYR HHH CA 1
ATOM 31814 C C . TYR H 1 57 ? 44.431 7.919 97.148 1.000 33.940 39 TYR HHH C 1
ATOM 31815 O O . TYR H 1 57 ? 44.983 8.044 98.241 1.000 34.691 39 TYR HHH O 1
ATOM 31833 N N . GLU H 1 58 ? 43.195 7.454 96.975 1.000 33.529 40 GLU HHH N 1
ATOM 31834 C CA . GLU H 1 58 ? 42.319 7.204 98.153 1.000 34.746 40 GLU HHH CA 1
ATOM 31835 C C . GLU H 1 58 ? 42.892 6.074 99.020 1.000 35.273 40 GLU HHH C 1
ATOM 31836 O O . GLU H 1 58 ? 42.448 5.938 100.185 1.000 35.823 40 GLU HHH O 1
ATOM 31848 N N . TRP H 1 59 ? 43.823 5.293 98.479 1.000 35.182 41 TRP HHH N 1
ATOM 31849 C CA . TRP H 1 59 ? 44.364 4.118 99.197 1.000 36.300 41 TRP HHH CA 1
ATOM 31850 C C . TRP H 1 59 ? 45.661 4.476 99.936 1.000 37.557 41 TRP HHH C 1
ATOM 31851 O O . TRP H 1 59 ? 46.289 3.564 100.473 1.000 41.187 41 TRP HHH O 1
ATOM 31872 N N . ARG H 1 60 ? 46.058 5.736 99.959 1.000 36.207 42 ARG HHH N 1
ATOM 31873 C CA . ARG H 1 60 ? 47.444 6.085 100.304 1.000 37.146 42 ARG HHH CA 1
ATOM 31874 C C . ARG H 1 60 ? 47.703 5.903 101.816 1.000 38.643 42 ARG HHH C 1
ATOM 31875 O O . ARG H 1 60 ? 48.898 5.847 102.145 1.000 38.876 42 ARG HHH O 1
ATOM 31896 N N . ASN H 1 61 ? 46.687 5.802 102.695 1.000 38.429 43 ASN HHH N 1
ATOM 31897 C CA . ASN H 1 61 ? 46.908 5.575 104.155 1.000 38.801 43 ASN HHH CA 1
ATOM 31898 C C . ASN H 1 61 ? 46.752 4.072 104.449 1.000 39.512 43 ASN HHH C 1
ATOM 31899 O O . ASN H 1 61 ? 47.033 3.588 105.562 1.000 40.971 43 ASN HHH O 1
ATOM 31910 N N . VAL H 1 62 ? 46.387 3.315 103.435 1.000 39.170 44 VAL HHH N 1
ATOM 31911 C CA . VAL H 1 62 ? 46.205 1.847 103.559 1.000 39.331 44 VAL HHH CA 1
ATOM 31912 C C . VAL H 1 62 ? 47.453 1.185 102.983 1.000 39.025 44 VAL HHH C 1
ATOM 31913 O O . VAL H 1 62 ? 47.993 0.311 103.668 1.000 41.489 44 VAL HHH O 1
ATOM 31926 N N . ILE H 1 63 ? 47.903 1.609 101.799 1.000 37.280 45 ILE HHH N 1
ATOM 31927 C CA . ILE H 1 63 ? 49.038 0.974 101.045 1.000 37.896 45 ILE HHH CA 1
ATOM 31928 C C . ILE H 1 63 ? 50.264 0.713 101.930 1.000 38.155 45 ILE HHH C 1
ATOM 31929 O O . ILE H 1 63 ? 50.788 -0.397 101.909 1.000 37.617 45 ILE HHH O 1
ATOM 31945 N N . PRO H 1 64 ? 50.783 1.687 102.711 1.000 39.316 46 PRO HHH N 1
ATOM 31946 C CA . PRO H 1 64 ? 51.968 1.441 103.563 1.000 41.459 46 PRO HHH CA 1
ATOM 31947 C C . PRO H 1 64 ? 51.858 0.172 104.424 1.000 42.054 46 PRO HHH C 1
ATOM 31948 O O . PRO H 1 64 ? 52.709 -0.672 104.288 1.000 41.968 46 PRO HHH O 1
ATOM 31959 N N . ALA H 1 65 ? 50.796 0.032 105.229 1.000 42.330 47 ALA HHH N 1
ATOM 31960 C CA . ALA H 1 65 ? 50.637 -1.127 106.138 1.000 43.104 47 ALA HHH CA 1
ATOM 31961 C C . ALA H 1 65 ? 50.483 -2.415 105.311 1.000 42.660 47 ALA HHH C 1
ATOM 31962 O O . ALA H 1 65 ? 51.112 -3.406 105.678 1.000 44.098 47 ALA HHH O 1
ATOM 31969 N N . LEU H 1 66 ? 49.744 -2.420 104.200 1.000 42.083 48 LEU HHH N 1
ATOM 31970 C CA . LEU H 1 66 ? 49.590 -3.662 103.373 1.000 42.530 48 LEU HHH CA 1
ATOM 31971 C C . LEU H 1 66 ? 50.915 -4.029 102.680 1.000 42.728 48 LEU HHH C 1
ATOM 31972 O O . LEU H 1 66 ? 51.226 -5.245 102.568 1.000 42.586 48 LEU HHH O 1
ATOM 31988 N N . ALA H 1 67 ? 51.727 -3.042 102.305 1.000 42.876 49 ALA HHH N 1
ATOM 31989 C CA . ALA H 1 67 ? 53.027 -3.277 101.621 1.000 43.861 49 ALA HHH CA 1
ATOM 31990 C C . ALA H 1 67 ? 54.032 -3.936 102.582 1.000 46.524 49 ALA HHH C 1
ATOM 31991 O O . ALA H 1 67 ? 54.997 -4.504 102.076 1.000 46.623 49 ALA HHH O 1
ATOM 31998 N N . GLU H 1 68 ? 53.794 -3.969 103.901 1.000 48.525 50 GLU HHH N 1
ATOM 31999 C CA . GLU H 1 68 ? 54.655 -4.783 104.820 1.000 50.933 50 GLU HHH CA 1
ATOM 32000 C C . GLU H 1 68 ? 54.430 -6.304 104.664 1.000 50.363 50 GLU HHH C 1
ATOM 32001 O O . GLU H 1 68 ? 55.333 -7.058 105.113 1.000 50.008 50 GLU HHH O 1
ATOM 32013 N N . GLN H 1 69 ? 53.305 -6.765 104.081 1.000 47.632 51 GLN HHH N 1
ATOM 32014 C CA . GLN H 1 69 ? 52.994 -8.223 104.001 1.000 47.583 51 GLN HHH CA 1
ATOM 32015 C C . GLN H 1 69 ? 52.693 -8.671 102.566 1.000 44.974 51 GLN HHH C 1
ATOM 32016 O O . GLN H 1 69 ? 52.746 -9.885 102.330 1.000 44.263 51 GLN HHH O 1
ATOM 32030 N N . PHE H 1 70 ? 52.378 -7.748 101.652 1.000 43.375 52 PHE HHH N 1
ATOM 32031 C CA . PHE H 1 70 ? 51.896 -8.038 100.272 1.000 42.117 52 PHE HHH CA 1
ATOM 32032 C C . PHE H 1 70 ? 52.482 -7.047 99.272 1.000 42.250 52 PHE HHH C 1
ATOM 32033 O O . PHE H 1 70 ? 52.930 -5.955 99.649 1.000 42.183 52 PHE HHH O 1
ATOM 32050 N N . THR H 1 71 ? 52.438 -7.420 97.996 1.000 42.592 53 THR HHH N 1
ATOM 32051 C CA . THR H 1 71 ? 52.551 -6.484 96.853 1.000 41.365 53 THR HHH CA 1
ATOM 32052 C C . THR H 1 71 ? 51.182 -5.819 96.723 1.000 40.138 53 THR HHH C 1
ATOM 32053 O O . THR H 1 71 ? 50.186 -6.536 96.654 1.000 40.010 53 THR HHH O 1
ATOM 32064 N N . VAL H 1 72 ? 51.154 -4.493 96.715 1.000 39.911 54 VAL HHH N 1
ATOM 32065 C CA . VAL H 1 72 ? 49.922 -3.683 96.540 1.000 39.005 54 VAL HHH CA 1
ATOM 32066 C C . VAL H 1 72 ? 49.995 -3.053 95.140 1.000 39.326 54 VAL HHH C 1
ATOM 32067 O O . VAL H 1 72 ? 51.094 -2.569 94.774 1.000 41.033 54 VAL HHH O 1
ATOM 32080 N N . ILE H 1 73 ? 48.930 -3.193 94.350 1.000 38.060 55 ILE HHH N 1
ATOM 32081 C CA . ILE H 1 73 ? 48.769 -2.587 93.001 1.000 38.230 55 ILE HHH CA 1
ATOM 32082 C C . ILE H 1 73 ? 47.470 -1.806 93.029 1.000 37.221 55 ILE HHH C 1
ATOM 32083 O O . ILE H 1 73 ? 46.419 -2.379 93.400 1.000 36.321 55 ILE HHH O 1
ATOM 32099 N N . ALA H 1 74 ? 47.546 -0.527 92.676 1.000 37.728 56 ALA HHH N 1
ATOM 32100 C CA . ALA H 1 74 ? 46.405 0.408 92.776 1.000 36.600 56 ALA HHH CA 1
ATOM 32101 C C . ALA H 1 74 ? 46.409 1.241 91.509 1.000 35.744 56 ALA HHH C 1
ATOM 32102 O O . ALA H 1 74 ? 47.156 2.215 91.395 1.000 35.760 56 ALA HHH O 1
ATOM 32109 N N . PRO H 1 75 ? 45.688 0.783 90.467 1.000 36.195 57 PRO HHH N 1
ATOM 32110 C CA . PRO H 1 75 ? 45.592 1.528 89.204 1.000 35.465 57 PRO HHH CA 1
ATOM 32111 C C . PRO H 1 75 ? 44.644 2.726 89.335 1.000 34.177 57 PRO HHH C 1
ATOM 32112 O O . PRO H 1 75 ? 43.798 2.751 90.245 1.000 31.876 57 PRO HHH O 1
ATOM 32123 N N . ASP H 1 76 ? 44.832 3.694 88.437 1.000 33.029 58 ASP HHH N 1
ATOM 32124 C CA . ASP H 1 76 ? 43.806 4.706 88.085 1.000 32.326 58 ASP HHH CA 1
ATOM 32125 C C . ASP H 1 76 ? 42.934 4.075 86.992 1.000 32.237 58 ASP HHH C 1
ATOM 32126 O O . ASP H 1 76 ? 43.482 3.796 85.908 1.000 34.928 58 ASP HHH O 1
ATOM 32135 N N . LEU H 1 77 ? 41.646 3.860 87.264 1.000 31.338 59 LEU HHH N 1
ATOM 32136 C CA . LEU H 1 77 ? 40.705 3.144 86.349 1.000 31.148 59 LEU HHH CA 1
ATOM 32137 C C . LEU H 1 77 ? 40.439 3.999 85.099 1.000 29.244 59 LEU HHH C 1
ATOM 32138 O O . LEU H 1 77 ? 40.623 5.203 85.169 1.000 28.916 59 LEU HHH O 1
ATOM 32154 N N . ARG H 1 78 ? 40.049 3.363 83.997 1.000 30.196 60 ARG HHH N 1
ATOM 32155 C CA . ARG H 1 78 ? 39.770 4.007 82.670 1.000 30.579 60 ARG HHH CA 1
ATOM 32156 C C . ARG H 1 78 ? 39.179 5.418 82.850 1.000 30.128 60 ARG HHH C 1
ATOM 32157 O O . ARG H 1 78 ? 38.159 5.579 83.534 1.000 28.121 60 ARG HHH O 1
ATOM 32178 N N . GLY H 1 79 ? 39.884 6.426 82.341 1.000 30.564 61 GLY HHH N 1
ATOM 32179 C CA . GLY H 1 79 ? 39.404 7.820 82.266 1.000 30.665 61 GLY HHH CA 1
ATOM 32180 C C . GLY H 1 79 ? 39.541 8.641 83.544 1.000 30.673 61 GLY HHH C 1
ATOM 32181 O O . GLY H 1 79 ? 39.387 9.859 83.393 1.000 31.205 61 GLY HHH O 1
ATOM 32185 N N . LEU H 1 80 ? 39.786 8.070 84.733 1.000 30.618 62 LEU HHH N 1
ATOM 32186 C CA . LEU H 1 80 ? 39.983 8.864 85.985 1.000 30.766 62 LEU HHH CA 1
ATOM 32187 C C . LEU H 1 80 ? 41.452 8.903 86.387 1.000 31.751 62 LEU HHH C 1
ATOM 32188 O O . LEU H 1 80 ? 42.336 8.343 85.695 1.000 31.740 62 LEU HHH O 1
ATOM 32204 N N . GLY H 1 81 ? 41.695 9.673 87.434 1.000 31.945 63 GLY HHH N 1
ATOM 32205 C CA . GLY H 1 81 ? 43.048 10.002 87.894 1.000 32.394 63 GLY HHH CA 1
ATOM 32206 C C . GLY H 1 81 ? 43.914 10.453 86.725 1.000 31.809 63 GLY HHH C 1
ATOM 32207 O O . GLY H 1 81 ? 43.448 11.196 85.846 1.000 30.015 63 GLY HHH O 1
ATOM 32211 N N . ASP H 1 82 ? 45.133 9.958 86.680 1.000 32.423 64 ASP HHH N 1
ATOM 32212 C CA . ASP H 1 82 ? 46.093 10.359 85.623 1.000 32.941 64 ASP HHH CA 1
ATOM 32213 C C . ASP H 1 82 ? 46.064 9.363 84.452 1.000 32.384 64 ASP HHH C 1
ATOM 32214 O O . ASP H 1 82 ? 46.847 9.537 83.500 1.000 36.804 64 ASP HHH O 1
ATOM 32223 N N . SER H 1 83 ? 45.280 8.305 84.520 1.000 31.898 65 SER HHH N 1
ATOM 32224 C CA . SER H 1 83 ? 45.161 7.358 83.397 1.000 31.982 65 SER HHH CA 1
ATOM 32225 C C . SER H 1 83 ? 44.640 8.111 82.166 1.000 31.205 65 SER HHH C 1
ATOM 32226 O O . SER H 1 83 ? 43.997 9.153 82.359 1.000 29.171 65 SER HHH O 1
ATOM 32234 N N . GLU H 1 84 ? 44.937 7.601 80.960 1.000 31.355 66 GLU HHH N 1
ATOM 32235 C CA . GLU H 1 84 ? 44.404 8.133 79.678 1.000 31.392 66 GLU HHH CA 1
ATOM 32236 C C . GLU H 1 84 ? 42.909 7.846 79.588 1.000 30.471 66 GLU HHH C 1
ATOM 32237 O O . GLU H 1 84 ? 42.380 7.130 80.449 1.000 29.799 66 GLU HHH O 1
ATOM 32249 N N . LYS H 1 85 ? 42.241 8.507 78.639 1.000 29.727 67 LYS HHH N 1
ATOM 32250 C CA . LYS H 1 85 ? 40.777 8.724 78.705 1.000 28.725 67 LYS HHH CA 1
ATOM 32251 C C . LYS H 1 85 ? 40.151 8.462 77.347 1.000 28.828 67 LYS HHH C 1
ATOM 32252 O O . LYS H 1 85 ? 39.820 9.385 76.623 1.000 27.698 67 LYS HHH O 1
ATOM 32271 N N . PRO H 1 86 ? 39.854 7.187 77.032 1.000 30.364 68 PRO HHH N 1
ATOM 32272 C CA . PRO H 1 86 ? 39.123 6.860 75.816 1.000 31.425 68 PRO HHH CA 1
ATOM 32273 C C . PRO H 1 86 ? 37.681 7.398 75.868 1.000 30.671 68 PRO HHH C 1
ATOM 32274 O O . PRO H 1 86 ? 37.199 7.846 76.903 1.000 28.432 68 PRO HHH O 1
ATOM 32285 N N . MET H 1 87 ? 37.002 7.281 74.726 1.000 32.169 69 MET HHH N 1
ATOM 32286 C CA . MET H 1 87 ? 35.595 7.725 74.522 1.000 31.500 69 MET HHH CA 1
ATOM 32287 C C . MET H 1 87 ? 34.602 6.605 74.899 1.000 31.645 69 MET HHH C 1
ATOM 32288 O O . MET H 1 87 ? 33.387 6.891 75.147 1.000 32.356 69 MET HHH O 1
ATOM 32302 N N . THR H 1 88 ? 35.083 5.371 75.022 1.000 32.304 70 THR HHH N 1
ATOM 32303 C CA . THR H 1 88 ? 34.216 4.172 75.163 1.000 32.654 70 THR HHH CA 1
ATOM 32304 C C . THR H 1 88 ? 34.809 3.138 76.126 1.000 31.535 70 THR HHH C 1
ATOM 32305 O O . THR H 1 88 ? 36.001 3.265 76.504 1.000 31.900 70 THR HHH O 1
ATOM 32316 N N . GLY H 1 89 ? 33.980 2.146 76.466 1.000 31.321 71 GLY HHH N 1
ATOM 32317 C CA . GLY H 1 89 ? 34.307 0.958 77.267 1.000 31.750 71 GLY HHH CA 1
ATOM 32318 C C . GLY H 1 89 ? 34.274 1.262 78.761 1.000 31.518 71 GLY HHH C 1
ATOM 32319 O O . GLY H 1 89 ? 35.147 0.727 79.486 1.000 33.270 71 GLY HHH O 1
ATOM 32323 N N . PHE H 1 90 ? 33.309 2.065 79.223 1.000 30.951 72 PHE HHH N 1
ATOM 32324 C CA . PHE H 1 90 ? 33.220 2.558 80.624 1.000 30.298 72 PHE HHH CA 1
ATOM 32325 C C . PHE H 1 90 ? 32.279 1.672 81.452 1.000 31.133 72 PHE HHH C 1
ATOM 32326 O O . PHE H 1 90 ? 32.164 1.880 82.676 1.000 30.409 72 PHE HHH O 1
ATOM 32343 N N . ASP H 1 91 ? 31.617 0.702 80.824 1.000 31.499 73 ASP HHH N 1
ATOM 32344 C CA . ASP H 1 91 ? 30.863 -0.348 81.553 1.000 31.425 73 ASP HHH CA 1
ATOM 32345 C C . ASP H 1 91 ? 31.837 -1.129 82.429 1.000 31.310 73 ASP HHH C 1
ATOM 32346 O O . ASP H 1 91 ? 33.011 -1.276 82.058 1.000 30.472 73 ASP HHH O 1
ATOM 32355 N N . LYS H 1 92 ? 31.336 -1.644 83.541 1.000 31.200 74 LYS HHH N 1
ATOM 32356 C CA . LYS H 1 92 ? 32.216 -2.171 84.603 1.000 31.859 74 LYS HHH CA 1
ATOM 32357 C C . LYS H 1 92 ? 32.801 -3.524 84.184 1.000 32.414 74 LYS HHH C 1
ATOM 32358 O O . LYS H 1 92 ? 33.872 -3.799 84.658 1.000 32.265 74 LYS HHH O 1
ATOM 32377 N N . ARG H 1 93 ? 32.159 -4.317 83.324 1.000 34.000 75 ARG HHH N 1
ATOM 32378 C CA . ARG H 1 93 ? 32.758 -5.570 82.751 1.000 34.689 75 ARG HHH CA 1
ATOM 32379 C C . ARG H 1 93 ? 34.002 -5.203 81.910 1.000 35.117 75 ARG HHH C 1
ATOM 32380 O O . ARG H 1 93 ? 35.033 -5.911 82.067 1.000 34.411 75 ARG HHH O 1
ATOM 32401 N N . THR H 1 94 ? 33.913 -4.178 81.038 1.000 34.102 76 THR HHH N 1
ATOM 32402 C CA . THR H 1 94 ? 35.037 -3.758 80.174 1.000 33.994 76 THR HHH CA 1
ATOM 32403 C C . THR H 1 94 ? 36.171 -3.163 81.036 1.000 34.690 76 THR HHH C 1
ATOM 32404 O O . THR H 1 94 ? 37.343 -3.486 80.770 1.000 34.741 76 THR HHH O 1
ATOM 32415 N N . MET H 1 95 ? 35.866 -2.360 82.051 1.000 34.720 77 MET HHH N 1
ATOM 32416 C CA A MET H 1 95 ? 36.891 -1.745 82.942 0.500 34.899 77 MET HHH CA 1
ATOM 32417 C CA B MET H 1 95 ? 36.924 -1.748 82.904 0.500 34.848 77 MET HHH CA 1
ATOM 32418 C C . MET H 1 95 ? 37.596 -2.855 83.736 1.000 35.088 77 MET HHH C 1
ATOM 32419 O O . MET H 1 95 ? 38.764 -2.673 84.089 1.000 35.530 77 MET HHH O 1
ATOM 32445 N N . ALA H 1 96 ? 36.931 -3.992 83.928 1.000 34.314 78 ALA HHH N 1
ATOM 32446 C CA . ALA H 1 96 ? 37.513 -5.185 84.593 1.000 34.204 78 ALA HHH CA 1
ATOM 32447 C C . ALA H 1 96 ? 38.501 -5.877 83.650 1.000 34.801 78 ALA HHH C 1
ATOM 32448 O O . ALA H 1 96 ? 39.482 -6.464 84.185 1.000 34.540 78 ALA HHH O 1
ATOM 32455 N N . THR H 1 97 ? 38.254 -5.848 82.324 1.000 33.408 79 THR HHH N 1
ATOM 32456 C CA . THR H 1 97 ? 39.230 -6.383 81.346 1.000 34.418 79 THR HHH CA 1
ATOM 32457 C C . THR H 1 97 ? 40.507 -5.545 81.467 1.000 34.114 79 THR HHH C 1
ATOM 32458 O O . THR H 1 97 ? 41.536 -6.141 81.441 1.000 36.806 79 THR HHH O 1
ATOM 32469 N N . ASP H 1 98 ? 40.451 -4.227 81.667 1.000 33.697 80 ASP HHH N 1
ATOM 32470 C CA . ASP H 1 98 ? 41.675 -3.397 81.891 1.000 32.713 80 ASP HHH CA 1
ATOM 32471 C C . ASP H 1 98 ? 42.453 -3.951 83.089 1.000 33.123 80 ASP HHH C 1
ATOM 32472 O O . ASP H 1 98 ? 43.741 -4.089 83.025 1.000 32.731 80 ASP HHH O 1
ATOM 32481 N N . VAL H 1 99 ? 41.729 -4.295 84.158 1.000 32.581 81 VAL HHH N 1
ATOM 32482 C CA . VAL H 1 99 ? 42.381 -4.802 85.389 1.000 32.611 81 VAL HHH CA 1
ATOM 32483 C C . VAL H 1 99 ? 42.993 -6.169 85.097 1.000 34.086 81 VAL HHH C 1
ATOM 32484 O O . VAL H 1 99 ? 44.123 -6.390 85.558 1.000 34.010 81 VAL HHH O 1
ATOM 32497 N N . ARG H 1 100 ? 42.312 -7.039 84.351 1.000 34.859 82 ARG HHH N 1
ATOM 32498 C CA . ARG H 1 100 ? 42.884 -8.363 83.987 1.000 36.857 82 ARG HHH CA 1
ATOM 32499 C C . ARG H 1 100 ? 44.162 -8.180 83.154 1.000 38.161 82 ARG HHH C 1
ATOM 32500 O O . ARG H 1 100 ? 45.163 -8.863 83.468 1.000 38.840 82 ARG HHH O 1
ATOM 32521 N N . GLU H 1 101 ? 44.162 -7.270 82.181 1.000 37.697 83 GLU HHH N 1
ATOM 32522 C CA . GLU H 1 101 ? 45.346 -7.012 81.323 1.000 38.676 83 GLU HHH CA 1
ATOM 32523 C C . GLU H 1 101 ? 46.508 -6.479 82.181 1.000 38.448 83 GLU HHH C 1
ATOM 32524 O O . GLU H 1 101 ? 47.670 -6.911 81.934 1.000 39.528 83 GLU HHH O 1
ATOM 32536 N N . LEU H 1 102 ? 46.231 -5.609 83.151 1.000 37.573 84 LEU HHH N 1
ATOM 32537 C CA . LEU H 1 102 ? 47.271 -5.028 84.040 1.000 38.589 84 LEU HHH CA 1
ATOM 32538 C C . LEU H 1 102 ? 47.872 -6.142 84.901 1.000 40.161 84 LEU HHH C 1
ATOM 32539 O O . LEU H 1 102 ? 49.081 -6.248 84.960 1.000 40.430 84 LEU HHH O 1
ATOM 32555 N N . VAL H 1 103 ? 47.040 -6.956 85.524 1.000 41.140 85 VAL HHH N 1
ATOM 32556 C CA . VAL H 1 103 ? 47.513 -8.040 86.421 1.000 42.655 85 VAL HHH CA 1
ATOM 32557 C C . VAL H 1 103 ? 48.458 -8.930 85.619 1.000 43.334 85 VAL HHH C 1
ATOM 32558 O O . VAL H 1 103 ? 49.558 -9.251 86.133 1.000 43.439 85 VAL HHH O 1
ATOM 32571 N N . SER H 1 104 ? 48.056 -9.286 84.401 1.000 42.878 86 SER HHH N 1
ATOM 32572 C CA . SER H 1 104 ? 48.793 -10.245 83.528 1.000 43.767 86 SER HHH CA 1
ATOM 32573 C C . SER H 1 104 ? 50.104 -9.618 82.998 1.000 43.219 86 SER HHH C 1
ATOM 32574 O O . SER H 1 104 ? 51.101 -10.360 82.899 1.000 44.269 86 SER HHH O 1
ATOM 32582 N N . HIS H 1 105 ? 50.141 -8.296 82.736 1.000 42.647 87 HIS HHH N 1
ATOM 32583 C CA . HIS H 1 105 ? 51.370 -7.499 82.403 1.000 42.659 87 HIS HHH CA 1
ATOM 32584 C C . HIS H 1 105 ? 52.366 -7.586 83.569 1.000 42.439 87 HIS HHH C 1
ATOM 32585 O O . HIS H 1 105 ? 53.558 -7.754 83.311 1.000 40.984 87 HIS HHH O 1
ATOM 32600 N N . LEU H 1 106 ? 51.893 -7.532 84.814 1.000 42.607 88 LEU HHH N 1
ATOM 32601 C CA . LEU H 1 106 ? 52.750 -7.683 86.029 1.000 43.324 88 LEU HHH CA 1
ATOM 32602 C C . LEU H 1 106 ? 53.046 -9.166 86.335 1.000 44.883 88 LEU HHH C 1
ATOM 32603 O O . LEU H 1 106 ? 53.716 -9.424 87.363 1.000 45.054 88 LEU HHH O 1
ATOM 32619 N N . GLY H 1 107 ? 52.510 -10.090 85.519 1.000 44.894 89 GLY HHH N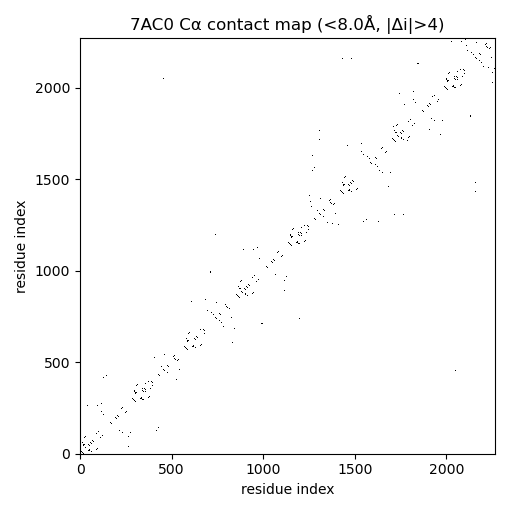 1
ATOM 32620 C CA . GLY H 1 107 ? 52.649 -11.562 85.603 1.000 45.729 89 GLY HHH CA 1
ATOM 32621 C C . GLY H 1 107 ? 52.135 -12.232 86.888 1.000 46.050 89 GLY HHH C 1
ATOM 32622 O O . GLY H 1 107 ? 52.818 -13.152 87.326 1.000 45.494 89 GLY HHH O 1
ATOM 32626 N N . TYR H 1 108 ? 50.935 -11.912 87.413 1.000 46.193 90 TYR HHH N 1
ATOM 32627 C CA . TYR H 1 108 ? 50.266 -12.677 88.512 1.000 46.295 90 TYR HHH CA 1
ATOM 32628 C C . TYR H 1 108 ? 49.137 -13.569 87.970 1.000 46.345 90 TYR HHH C 1
ATOM 32629 O O . TYR H 1 108 ? 48.261 -13.069 87.268 1.000 45.153 90 TYR HHH O 1
ATOM 32647 N N . ASP H 1 109 ? 49.146 -14.858 88.325 1.000 47.597 91 ASP HHH N 1
ATOM 32648 C CA . ASP H 1 109 ? 48.106 -15.859 87.958 1.000 47.628 91 ASP HHH CA 1
ATOM 32649 C C . ASP H 1 109 ? 47.025 -15.885 89.051 1.000 46.640 91 ASP HHH C 1
ATOM 32650 O O . ASP H 1 109 ? 45.959 -16.439 88.769 1.000 48.047 91 ASP HHH O 1
ATOM 32659 N N . LYS H 1 110 ? 47.287 -15.287 90.222 1.000 45.331 92 LYS HHH N 1
ATOM 32660 C CA . LYS H 1 110 ? 46.404 -15.261 91.426 1.000 44.996 92 LYS HHH CA 1
ATOM 32661 C C . LYS H 1 110 ? 46.508 -13.936 92.192 1.000 43.600 92 LYS HHH C 1
ATOM 32662 O O . LYS H 1 110 ? 47.635 -13.526 92.535 1.000 43.596 92 LYS HHH O 1
ATOM 32681 N N . VAL H 1 111 ? 45.372 -13.303 92.473 1.000 42.025 93 VAL HHH N 1
ATOM 32682 C CA . VAL H 1 111 ? 45.289 -11.996 93.186 1.000 41.468 93 VAL HHH CA 1
ATOM 32683 C C . VAL H 1 111 ? 44.171 -12.008 94.216 1.000 40.364 93 VAL HHH C 1
ATOM 32684 O O . VAL H 1 111 ? 43.183 -12.717 94.036 1.000 38.794 93 VAL HHH O 1
ATOM 32697 N N . GLY H 1 112 ? 44.358 -11.148 95.205 1.000 40.538 94 GLY HHH N 1
ATOM 32698 C CA . GLY H 1 112 ? 43.332 -10.639 96.128 1.000 40.165 94 GLY HHH CA 1
ATOM 32699 C C . GLY H 1 112 ? 42.957 -9.247 95.661 1.000 39.874 94 GLY HHH C 1
ATOM 32700 O O . GLY H 1 112 ? 43.810 -8.574 94.996 1.000 39.897 94 GLY HHH O 1
ATOM 32704 N N . VAL H 1 113 ? 41.714 -8.844 95.923 1.000 38.738 95 VAL HHH N 1
ATOM 32705 C CA . VAL H 1 113 ? 41.138 -7.569 95.439 1.000 37.224 95 VAL HHH CA 1
ATOM 32706 C C . VAL H 1 113 ? 40.330 -6.890 96.544 1.000 38.052 95 VAL HHH C 1
ATOM 32707 O O . VAL H 1 113 ? 39.489 -7.562 97.166 1.000 37.345 95 VAL HHH O 1
ATOM 32720 N N . ILE H 1 114 ? 40.523 -5.580 96.676 1.000 38.069 96 ILE HHH N 1
ATOM 32721 C CA . ILE H 1 114 ? 39.672 -4.677 97.491 1.000 38.387 96 ILE HHH CA 1
ATOM 32722 C C . ILE H 1 114 ? 39.092 -3.691 96.490 1.000 37.988 96 ILE HHH C 1
ATOM 32723 O O . ILE H 1 114 ? 39.899 -3.175 95.716 1.000 37.234 96 ILE HHH O 1
ATOM 32739 N N . GLY H 1 115 ? 37.769 -3.501 96.477 1.000 37.099 97 GLY HHH N 1
ATOM 32740 C CA . GLY H 1 115 ? 37.089 -2.491 95.642 1.000 35.720 97 GLY HHH CA 1
ATOM 32741 C C . GLY H 1 115 ? 36.237 -1.533 96.469 1.000 35.458 97 GLY HHH C 1
ATOM 32742 O O . GLY H 1 115 ? 35.414 -1.995 97.337 1.000 35.675 97 GLY HHH O 1
ATOM 32746 N N . HIS H 1 116 ? 36.396 -0.234 96.221 1.000 34.340 98 HIS HHH N 1
ATOM 32747 C CA . HIS H 1 116 ? 35.621 0.828 96.900 1.000 33.303 98 HIS HHH CA 1
ATOM 32748 C C . HIS H 1 116 ? 34.756 1.499 95.848 1.000 32.455 98 HIS HHH C 1
ATOM 32749 O O . HIS H 1 116 ? 35.266 1.738 94.742 1.000 31.043 98 HIS HHH O 1
ATOM 32764 N N . ASP H 1 117 ? 33.484 1.707 96.179 1.000 32.571 99 ASP HHH N 1
ATOM 32765 C CA . ASP H 1 117 ? 32.504 2.419 95.320 1.000 33.577 99 ASP HHH CA 1
ATOM 32766 C C . ASP H 1 117 ? 32.514 1.703 93.953 1.000 33.020 99 ASP HHH C 1
ATOM 32767 O O . ASP H 1 117 ? 32.419 0.450 93.923 1.000 32.625 99 ASP HHH O 1
ATOM 32776 N N . TRP H 1 118 ? 32.666 2.423 92.859 1.000 33.032 100 TRP HHH N 1
ATOM 32777 C CA . TRP H 1 118 ? 32.607 1.804 91.504 1.000 34.692 100 TRP HHH CA 1
ATOM 32778 C C . TRP H 1 118 ? 33.677 0.743 91.327 1.000 34.231 100 TRP HHH C 1
ATOM 32779 O O . TRP H 1 118 ? 33.405 -0.238 90.611 1.000 33.984 100 TRP HHH O 1
ATOM 32800 N N . GLY H 1 119 ? 34.823 0.914 92.014 1.000 34.905 101 GLY HHH N 1
ATOM 32801 C CA . GLY H 1 119 ? 35.911 -0.078 92.090 1.000 33.399 101 GLY HHH CA 1
ATOM 32802 C C . GLY H 1 119 ? 35.385 -1.412 92.562 1.000 33.774 101 GLY HHH C 1
ATOM 32803 O O . GLY H 1 119 ? 35.816 -2.459 92.012 1.000 33.951 101 GLY HHH O 1
ATOM 32807 N N . GLY H 1 120 ? 34.429 -1.376 93.492 1.000 33.822 102 GLY HHH N 1
ATOM 32808 C CA . GLY H 1 120 ? 33.678 -2.565 93.951 1.000 34.781 102 GLY HHH CA 1
ATOM 32809 C C . GLY H 1 120 ? 32.927 -3.245 92.816 1.000 34.323 102 GLY HHH C 1
ATOM 32810 O O . GLY H 1 120 ? 32.930 -4.444 92.760 1.000 35.088 102 GLY HHH O 1
ATOM 32814 N N . SER H 1 121 ? 32.264 -2.512 91.944 1.000 34.878 103 SER HHH N 1
ATOM 32815 C CA . SER H 1 121 ? 31.506 -3.123 90.821 1.000 35.946 103 SER HHH CA 1
ATOM 32816 C C . SER H 1 121 ? 32.480 -3.688 89.765 1.000 34.833 103 SER HHH C 1
ATOM 32817 O O . SER H 1 121 ? 32.341 -4.879 89.349 1.000 35.381 103 SER HHH O 1
ATOM 32825 N N . VAL H 1 122 ? 33.485 -2.916 89.384 1.000 33.890 104 VAL HHH N 1
ATOM 32826 C CA . VAL H 1 122 ? 34.618 -3.426 88.550 1.000 33.474 104 VAL HHH CA 1
ATOM 32827 C C . VAL H 1 122 ? 35.204 -4.676 89.219 1.000 34.129 104 VAL HHH C 1
ATOM 32828 O O . VAL H 1 122 ? 35.373 -5.707 88.532 1.000 35.346 104 VAL HHH O 1
ATOM 32841 N N . ALA H 1 123 ? 35.418 -4.652 90.536 1.000 33.399 105 ALA HHH N 1
ATOM 32842 C CA . ALA H 1 123 ? 36.001 -5.813 91.239 1.000 34.726 105 ALA HHH CA 1
ATOM 32843 C C . ALA H 1 123 ? 35.112 -7.036 91.041 1.000 34.582 105 ALA HHH C 1
ATOM 32844 O O . ALA H 1 123 ? 35.643 -8.153 90.806 1.000 33.615 105 ALA HHH O 1
ATOM 32851 N N . PHE H 1 124 ? 33.803 -6.811 91.197 1.000 33.822 106 PHE HHH N 1
ATOM 32852 C CA . PHE H 1 124 ? 32.756 -7.832 91.023 1.000 34.754 106 PHE HHH CA 1
ATOM 32853 C C . PHE H 1 124 ? 32.919 -8.484 89.635 1.000 34.874 106 PHE HHH C 1
ATOM 32854 O O . PHE H 1 124 ? 32.995 -9.734 89.589 1.000 35.607 106 PHE HHH O 1
ATOM 32871 N N . TYR H 1 125 ? 32.974 -7.715 88.540 1.000 33.653 107 TYR HHH N 1
ATOM 32872 C CA . TYR H 1 125 ? 33.045 -8.335 87.195 1.000 34.223 107 TYR HHH CA 1
ATOM 32873 C C . TYR H 1 125 ? 34.410 -8.977 87.005 1.000 34.017 107 TYR HHH C 1
ATOM 32874 O O . TYR H 1 125 ? 34.451 -10.022 86.367 1.000 35.101 107 TYR HHH O 1
ATOM 32892 N N . PHE H 1 126 ? 35.472 -8.375 87.527 1.000 33.753 108 PHE HHH N 1
ATOM 32893 C CA . PHE H 1 126 ? 36.844 -8.956 87.519 1.000 34.124 108 PHE HHH CA 1
ATOM 32894 C C . PHE H 1 126 ? 36.803 -10.355 88.130 1.000 35.195 108 PHE HHH C 1
ATOM 32895 O O . PHE H 1 126 ? 37.242 -11.285 87.458 1.000 34.996 108 PHE HHH O 1
ATOM 32912 N N . ALA H 1 127 ? 36.197 -10.495 89.332 1.000 35.638 109 ALA HHH N 1
ATOM 32913 C CA . ALA H 1 127 ? 35.979 -11.769 90.065 1.000 35.837 109 ALA HHH CA 1
ATOM 32914 C C . ALA H 1 127 ? 35.065 -12.701 89.263 1.000 35.992 109 ALA HHH C 1
ATOM 32915 O O . ALA H 1 127 ? 35.403 -13.882 89.137 1.000 36.394 109 ALA HHH O 1
ATOM 32922 N N . TYR H 1 128 ? 33.902 -12.209 88.824 1.000 36.350 110 TYR HHH N 1
ATOM 32923 C CA . TYR H 1 128 ? 32.892 -12.994 88.053 1.000 36.789 110 TYR HHH CA 1
ATOM 32924 C C . TYR H 1 128 ? 33.521 -13.546 86.758 1.000 36.765 110 TYR HHH C 1
ATOM 32925 O O . TYR H 1 128 ? 33.332 -14.729 86.472 1.000 36.551 110 TYR HHH O 1
ATOM 32943 N N . ASP H 1 129 ? 34.233 -12.713 86.004 1.000 36.658 111 ASP HHH N 1
ATOM 32944 C CA . ASP H 1 129 ? 34.779 -13.079 84.665 1.000 38.733 111 ASP HHH CA 1
ATOM 32945 C C . ASP H 1 129 ? 36.122 -13.811 84.761 1.000 39.323 111 ASP HHH C 1
ATOM 32946 O O . ASP H 1 129 ? 36.597 -14.205 83.697 1.000 41.267 111 ASP HHH O 1
ATOM 32955 N N . ASN H 1 130 ? 36.750 -13.963 85.935 1.000 38.882 112 ASN HHH N 1
ATOM 32956 C CA . ASN H 1 130 ? 38.056 -14.668 86.008 1.000 38.402 112 ASN HHH CA 1
ATOM 32957 C C . ASN H 1 130 ? 38.048 -15.522 87.268 1.000 40.046 112 ASN HHH C 1
ATOM 32958 O O . ASN H 1 130 ? 38.529 -15.049 88.308 1.000 40.196 112 ASN HHH O 1
ATOM 32969 N N . ARG H 1 131 ? 37.531 -16.745 87.165 1.000 41.446 113 ARG HHH N 1
ATOM 32970 C CA . ARG H 1 131 ? 37.153 -17.566 88.348 1.000 43.072 113 ARG HHH CA 1
ATOM 32971 C C . ARG H 1 131 ? 38.415 -18.114 89.022 1.000 44.642 113 ARG HHH C 1
ATOM 32972 O O . ARG H 1 131 ? 38.354 -18.311 90.244 1.000 43.712 113 ARG HHH O 1
ATOM 32993 N N . ASP H 1 132 ? 39.517 -18.283 88.263 1.000 46.025 114 ASP HHH N 1
ATOM 32994 C CA . ASP H 1 132 ? 40.815 -18.800 88.782 1.000 47.762 114 ASP HHH CA 1
ATOM 32995 C C . ASP H 1 132 ? 41.855 -17.685 89.009 1.000 46.032 114 ASP HHH C 1
ATOM 32996 O O . ASP H 1 132 ? 42.920 -18.022 89.484 1.000 46.589 114 ASP HHH O 1
ATOM 33005 N N . LEU H 1 133 ? 41.566 -16.420 88.703 1.000 44.205 115 LEU HHH N 1
ATOM 33006 C CA . LEU H 1 133 ? 42.455 -15.260 89.003 1.000 42.888 115 LEU HHH CA 1
ATOM 33007 C C . LEU H 1 133 ? 42.176 -14.683 90.405 1.000 41.536 115 LEU HHH C 1
ATOM 33008 O O . LEU H 1 133 ? 43.119 -14.488 91.161 1.000 41.204 115 LEU HHH O 1
ATOM 33024 N N . VAL H 1 134 ? 40.942 -14.351 90.743 1.000 40.108 116 VAL HHH N 1
ATOM 33025 C CA . VAL H 1 134 ? 40.667 -13.629 92.014 1.000 39.798 116 VAL HHH CA 1
ATOM 33026 C C . VAL H 1 134 ? 40.348 -14.687 93.056 1.000 40.080 116 VAL HHH C 1
ATOM 33027 O O . VAL H 1 134 ? 39.355 -15.384 92.883 1.000 40.728 116 VAL HHH O 1
ATOM 33040 N N . GLU H 1 135 ? 41.209 -14.821 94.051 1.000 40.253 117 GLU HHH N 1
ATOM 33041 C CA . GLU H 1 135 ? 41.051 -15.823 95.139 1.000 40.964 117 GLU HHH CA 1
ATOM 33042 C C . GLU H 1 135 ? 40.157 -15.290 96.267 1.000 39.806 117 GLU HHH C 1
ATOM 33043 O O . GLU H 1 135 ? 39.562 -16.120 96.961 1.000 40.335 117 GLU HHH O 1
ATOM 33055 N N . ARG H 1 136 ? 40.088 -13.975 96.470 1.000 38.898 118 ARG HHH N 1
ATOM 33056 C CA . ARG H 1 136 ? 39.373 -13.375 97.635 1.000 39.176 118 ARG HHH CA 1
ATOM 33057 C C . ARG H 1 136 ? 39.065 -11.919 97.317 1.000 38.813 118 ARG HHH C 1
ATOM 33058 O O . ARG H 1 136 ? 39.859 -11.307 96.556 1.000 37.261 118 ARG HHH O 1
ATOM 33079 N N . LEU H 1 137 ? 37.949 -11.414 97.862 1.000 39.055 119 LEU HHH N 1
ATOM 33080 C CA . LEU H 1 137 ? 37.319 -10.137 97.430 1.000 37.792 119 LEU HHH CA 1
ATOM 33081 C C . LEU H 1 137 ? 36.836 -9.364 98.656 1.000 38.319 119 LEU HHH C 1
ATOM 33082 O O . LEU H 1 137 ? 36.154 -9.941 99.475 1.000 40.068 119 LEU HHH O 1
ATOM 33098 N N . PHE H 1 138 ? 37.184 -8.088 98.753 1.000 38.400 120 PHE HHH N 1
ATOM 33099 C CA . PHE H 1 138 ? 36.884 -7.221 99.911 1.000 38.136 120 PHE HHH CA 1
ATOM 33100 C C . PHE H 1 138 ? 36.218 -5.991 99.307 1.000 37.154 120 PHE HHH C 1
ATOM 33101 O O . PHE H 1 138 ? 36.894 -5.280 98.528 1.000 36.209 120 PHE HHH O 1
ATOM 33118 N N . ILE H 1 139 ? 34.908 -5.843 99.565 1.000 37.221 121 ILE HHH N 1
ATOM 33119 C CA . ILE H 1 139 ? 34.063 -4.717 99.070 1.000 36.192 121 ILE HHH CA 1
ATOM 33120 C C . ILE H 1 139 ? 33.892 -3.708 100.202 1.000 36.841 121 ILE HHH C 1
ATOM 33121 O O . ILE H 1 139 ? 33.544 -4.119 101.342 1.000 38.815 121 ILE HHH O 1
ATOM 33137 N N . LEU H 1 140 ? 34.128 -2.438 99.894 1.000 36.931 122 LEU HHH N 1
ATOM 33138 C CA . LEU H 1 140 ? 33.866 -1.302 100.801 1.000 36.611 122 LEU HHH CA 1
ATOM 33139 C C . LEU H 1 140 ? 32.806 -0.411 100.175 1.000 36.993 122 LEU HHH C 1
ATOM 33140 O O . LEU H 1 140 ? 33.045 0.054 99.008 1.000 34.170 122 LEU HHH O 1
ATOM 33156 N N . ASP H 1 141 ? 31.711 -0.205 100.934 1.000 37.252 123 ASP HHH N 1
ATOM 33157 C CA . ASP H 1 141 ? 30.569 0.715 100.651 1.000 37.872 123 ASP HHH CA 1
ATOM 33158 C C . ASP H 1 141 ? 30.282 0.752 99.139 1.000 36.498 123 ASP HHH C 1
ATOM 33159 O O . ASP H 1 141 ? 30.422 1.813 98.516 1.000 35.353 123 ASP HHH O 1
ATOM 33168 N N . MET H 1 142 ? 29.875 -0.385 98.581 1.000 36.481 124 MET HHH N 1
ATOM 33169 C CA . MET H 1 142 ? 29.261 -0.453 97.231 1.000 36.640 124 MET HHH CA 1
ATOM 33170 C C . MET H 1 142 ? 28.280 -1.634 97.154 1.000 37.179 124 MET HHH C 1
ATOM 33171 O O . MET H 1 142 ? 28.393 -2.562 97.962 1.000 39.237 124 MET HHH O 1
ATOM 33185 N N . ILE H 1 143 ? 27.347 -1.622 96.210 1.000 36.557 125 ILE HHH N 1
ATOM 33186 C CA . ILE H 1 143 ? 26.513 -2.821 95.935 1.000 37.554 125 ILE HHH CA 1
ATOM 33187 C C . ILE H 1 143 ? 26.936 -3.368 94.575 1.000 37.811 125 ILE HHH C 1
ATOM 33188 O O . ILE H 1 143 ? 27.718 -2.746 93.861 1.000 36.472 125 ILE HHH O 1
ATOM 33204 N N . PRO H 1 144 ? 26.586 -4.615 94.220 1.000 38.643 126 PRO HHH N 1
ATOM 33205 C CA . PRO H 1 144 ? 27.167 -5.209 93.008 1.000 39.604 126 PRO HHH CA 1
ATOM 33206 C C . PRO H 1 144 ? 27.017 -4.301 91.771 1.000 38.580 126 PRO HHH C 1
ATOM 33207 O O . PRO H 1 144 ? 27.985 -4.134 91.050 1.000 40.082 126 PRO HHH O 1
ATOM 33218 N N . GLY H 1 145 ? 25.838 -3.705 91.596 1.000 38.467 127 GLY HHH N 1
ATOM 33219 C CA . GLY H 1 145 ? 25.534 -2.608 90.648 1.000 37.892 127 GLY HHH CA 1
ATOM 33220 C C . GLY H 1 145 ? 24.467 -1.673 91.213 1.000 38.383 127 GLY HHH C 1
ATOM 33221 O O . GLY H 1 145 ? 23.898 -2.001 92.293 1.000 35.808 127 GLY HHH O 1
ATOM 33225 N N . LEU H 1 146 ? 24.185 -0.548 90.526 1.000 36.885 128 LEU HHH N 1
ATOM 33226 C CA . LEU H 1 146 ? 23.158 0.421 90.989 1.000 37.189 128 LEU HHH CA 1
ATOM 33227 C C . LEU H 1 146 ? 21.786 -0.280 91.080 1.000 37.150 128 LEU HHH C 1
ATOM 33228 O O . LEU H 1 146 ? 21.142 -0.141 92.108 1.000 37.034 128 LEU HHH O 1
ATOM 33244 N N . ILE H 1 147 ? 21.423 -1.051 90.045 1.000 35.338 129 ILE HHH N 1
ATOM 33245 C CA . ILE H 1 147 ? 20.088 -1.664 89.833 1.000 35.069 129 ILE HHH CA 1
ATOM 33246 C C . ILE H 1 147 ? 20.202 -2.681 88.681 1.000 34.965 129 ILE HHH C 1
ATOM 33247 O O . ILE H 1 147 ? 21.161 -2.584 87.852 1.000 32.854 129 ILE HHH O 1
ATOM 33263 N N . LYS H 1 148 ? 19.297 -3.658 88.696 1.000 34.872 130 LYS HHH N 1
ATOM 33264 C CA . LYS H 1 148 ? 19.154 -4.696 87.662 1.000 35.516 130 LYS HHH CA 1
ATOM 33265 C C . LYS H 1 148 ? 18.135 -4.192 86.648 1.000 34.889 130 LYS HHH C 1
ATOM 33266 O O . LYS H 1 148 ? 17.090 -3.703 87.087 1.000 34.869 130 LYS HHH O 1
ATOM 33285 N N . ALA H 1 149 ? 18.393 -4.348 85.357 1.000 34.037 131 ALA HHH N 1
ATOM 33286 C CA . ALA H 1 149 ? 17.395 -4.069 84.284 1.000 33.970 131 ALA HHH CA 1
ATOM 33287 C C . ALA H 1 149 ? 16.032 -4.713 84.613 1.000 34.009 131 ALA HHH C 1
ATOM 33288 O O . ALA H 1 149 ? 16.010 -5.888 85.059 1.000 34.875 131 ALA HHH O 1
ATOM 33295 N N . GLY H 1 150 ? 14.935 -3.985 84.348 1.000 34.148 132 GLY HHH N 1
ATOM 33296 C CA . GLY H 1 150 ? 13.539 -4.372 84.641 1.000 33.941 132 GLY HHH CA 1
ATOM 33297 C C . GLY H 1 150 ? 13.104 -3.940 86.030 1.000 34.027 132 GLY HHH C 1
ATOM 33298 O O . GLY H 1 150 ? 11.922 -3.998 86.308 1.000 34.650 132 GLY HHH O 1
ATOM 33302 N N . ASP H 1 151 ? 14.032 -3.538 86.899 1.000 33.512 133 ASP HHH N 1
ATOM 33303 C CA . ASP H 1 151 ? 13.716 -3.101 88.290 1.000 34.181 133 ASP HHH CA 1
ATOM 33304 C C . ASP H 1 151 ? 13.567 -1.580 88.262 1.000 32.634 133 ASP HHH C 1
ATOM 33305 O O . ASP H 1 151 ? 13.872 -0.976 87.243 1.000 31.353 133 ASP HHH O 1
ATOM 33314 N N . SER H 1 152 ? 13.121 -1.047 89.387 1.000 32.613 134 SER HHH N 1
ATOM 33315 C CA . SER H 1 152 ? 12.665 0.341 89.640 1.000 32.892 134 SER HHH CA 1
ATOM 33316 C C . SER H 1 152 ? 13.278 0.890 90.944 1.000 32.819 134 SER HHH C 1
ATOM 33317 O O . SER H 1 152 ? 13.482 0.136 91.900 1.000 33.380 134 SER HHH O 1
ATOM 33325 N N . PHE H 1 153 ? 13.478 2.198 90.984 1.000 32.736 135 PHE HHH N 1
ATOM 33326 C CA . PHE H 1 153 ? 14.050 2.933 92.126 1.000 32.794 135 PHE HHH CA 1
ATOM 33327 C C . PHE H 1 153 ? 12.913 3.424 92.993 1.000 33.215 135 PHE HHH C 1
ATOM 33328 O O . PHE H 1 153 ? 12.160 4.264 92.509 1.000 33.767 135 PHE HHH O 1
ATOM 33345 N N . PRO H 1 154 ? 12.801 3.013 94.280 1.000 33.538 136 PRO HHH N 1
ATOM 33346 C CA . PRO H 1 154 ? 11.875 3.688 95.200 1.000 34.596 136 PRO HHH CA 1
ATOM 33347 C C . PRO H 1 154 ? 12.291 5.159 95.341 1.000 33.373 136 PRO HHH C 1
ATOM 33348 O O . PRO H 1 154 ? 13.437 5.490 95.099 1.000 32.277 136 PRO HHH O 1
ATOM 33359 N N . ILE H 1 155 ? 11.355 6.026 95.681 1.000 34.550 137 ILE HHH N 1
ATOM 33360 C CA . ILE H 1 155 ? 11.607 7.497 95.725 1.000 35.559 137 ILE HHH CA 1
ATOM 33361 C C . ILE H 1 155 ? 12.772 7.833 96.670 1.000 35.679 137 ILE HHH C 1
ATOM 33362 O O . ILE H 1 155 ? 13.684 8.532 96.245 1.000 34.383 137 ILE HHH O 1
ATOM 33378 N N . PRO H 1 156 ? 12.768 7.442 97.976 1.000 38.216 138 PRO HHH N 1
ATOM 33379 C CA . PRO H 1 156 ? 13.866 7.800 98.882 1.000 38.693 138 PRO HHH CA 1
ATOM 33380 C C . PRO H 1 156 ? 15.256 7.346 98.412 1.000 37.643 138 PRO HHH C 1
ATOM 33381 O O . PRO H 1 156 ? 16.207 8.026 98.720 1.000 37.257 138 PRO HHH O 1
ATOM 33392 N N . VAL H 1 157 ? 15.343 6.213 97.707 1.000 38.697 139 VAL HHH N 1
ATOM 33393 C CA . VAL H 1 157 ? 16.619 5.707 97.103 1.000 38.128 139 VAL HHH CA 1
ATOM 33394 C C . VAL H 1 157 ? 17.030 6.679 95.986 1.000 36.923 139 VAL HHH C 1
ATOM 33395 O O . VAL H 1 157 ? 18.203 7.162 96.024 1.000 35.595 139 VAL HHH O 1
ATOM 33408 N N . ALA H 1 158 ? 16.103 7.053 95.098 1.000 36.126 140 ALA HHH N 1
ATOM 33409 C CA . ALA H 1 158 ? 16.394 7.935 93.941 1.000 36.625 140 ALA HHH CA 1
ATOM 33410 C C . ALA H 1 158 ? 16.853 9.299 94.468 1.000 36.705 140 ALA HHH C 1
ATOM 33411 O O . ALA H 1 158 ? 17.774 9.913 93.862 1.000 38.202 140 ALA HHH O 1
ATOM 33418 N N . LEU H 1 159 ? 16.305 9.755 95.590 1.000 37.701 141 LEU HHH N 1
ATOM 33419 C CA . LEU H 1 159 ? 16.742 11.033 96.238 1.000 38.193 141 LEU HHH CA 1
ATOM 33420 C C . LEU H 1 159 ? 18.135 10.913 96.900 1.000 39.023 141 LEU HHH C 1
ATOM 33421 O O . LEU H 1 159 ? 18.910 11.859 96.729 1.000 37.325 141 LEU HHH O 1
ATOM 33437 N N . MET H 1 160 ? 18.432 9.846 97.659 1.000 42.271 142 MET HHH N 1
ATOM 33438 C CA . MET H 1 160 ? 19.732 9.621 98.374 1.000 44.084 142 MET HHH CA 1
ATOM 33439 C C . MET H 1 160 ? 20.905 9.634 97.362 1.000 42.123 142 MET HHH C 1
ATOM 33440 O O . MET H 1 160 ? 21.986 10.128 97.706 1.000 41.663 142 MET HHH O 1
ATOM 33454 N N . ILE H 1 161 ? 20.702 9.197 96.113 1.000 41.965 143 ILE HHH N 1
ATOM 33455 C CA . ILE H 1 161 ? 21.800 9.051 95.105 1.000 40.555 143 ILE HHH CA 1
ATOM 33456 C C . ILE H 1 161 ? 21.415 9.770 93.815 1.000 38.465 143 ILE HHH C 1
ATOM 33457 O O . ILE H 1 161 ? 21.842 9.315 92.744 1.000 37.046 143 ILE HHH O 1
ATOM 33473 N N . ASN H 1 162 ? 20.690 10.887 93.958 1.000 38.312 144 ASN HHH N 1
ATOM 33474 C CA . ASN H 1 162 ? 20.160 11.766 92.870 1.000 36.131 144 ASN HHH CA 1
ATOM 33475 C C . ASN H 1 162 ? 21.262 12.102 91.858 1.000 35.809 144 ASN HHH C 1
ATOM 33476 O O . ASN H 1 162 ? 20.940 12.399 90.672 1.000 35.292 144 ASN HHH O 1
ATOM 33487 N N . HIS H 1 163 ? 22.523 12.034 92.296 1.000 34.054 145 HIS HHH N 1
ATOM 33488 C CA . HIS H 1 163 ? 23.693 12.395 91.475 1.000 32.862 145 HIS HHH CA 1
ATOM 33489 C C . HIS H 1 163 ? 23.835 11.406 90.309 1.000 32.748 145 HIS HHH C 1
ATOM 33490 O O . HIS H 1 163 ? 24.299 11.845 89.257 1.000 32.353 145 HIS HHH O 1
ATOM 33505 N N . ILE H 1 164 ? 23.417 10.145 90.459 1.000 33.540 146 ILE HHH N 1
ATOM 33506 C CA . ILE H 1 164 ? 23.572 9.111 89.392 1.000 34.289 146 ILE HHH CA 1
ATOM 33507 C C . ILE H 1 164 ? 22.750 9.517 88.155 1.000 34.825 146 ILE HHH C 1
ATOM 33508 O O . ILE H 1 164 ? 23.223 9.301 86.981 1.000 35.393 146 ILE HHH O 1
ATOM 33524 N N . PHE H 1 165 ? 21.588 10.129 88.385 1.000 34.358 147 PHE HHH N 1
ATOM 33525 C CA . PHE H 1 165 ? 20.679 10.567 87.301 1.000 33.572 147 PHE HHH CA 1
ATOM 33526 C C . PHE H 1 165 ? 21.247 11.828 86.645 1.000 31.627 147 PHE HHH C 1
ATOM 33527 O O . PHE H 1 165 ? 21.079 12.008 85.458 1.000 29.718 147 PHE HHH O 1
ATOM 33544 N N . PHE H 1 166 ? 21.890 12.695 87.426 1.000 31.662 148 PHE HHH N 1
ATOM 33545 C CA . PHE H 1 166 ? 22.488 13.949 86.915 1.000 30.924 148 PHE HHH CA 1
ATOM 33546 C C . PHE H 1 166 ? 23.665 13.579 85.998 1.000 31.033 148 PHE HHH C 1
ATOM 33547 O O . PHE H 1 166 ? 23.681 14.069 84.855 1.000 30.022 148 PHE HHH O 1
ATOM 33564 N N . HIS H 1 167 ? 24.564 12.697 86.451 1.000 30.993 149 HIS HHH N 1
ATOM 33565 C CA . HIS H 1 167 ? 25.810 12.328 85.728 1.000 30.585 149 HIS HHH CA 1
ATOM 33566 C C . HIS H 1 167 ? 25.471 11.421 84.543 1.000 30.137 149 HIS HHH C 1
ATOM 33567 O O . HIS H 1 167 ? 26.099 11.605 83.476 1.000 27.497 149 HIS HHH O 1
ATOM 33582 N N . GLY H 1 168 ? 24.551 10.465 84.748 1.000 29.293 150 GLY HHH N 1
ATOM 33583 C CA . GLY H 1 168 ? 24.258 9.395 83.775 1.000 29.560 150 GLY HHH CA 1
ATOM 33584 C C . GLY H 1 168 ? 23.146 9.737 82.783 1.000 31.062 150 GLY HHH C 1
ATOM 33585 O O . GLY H 1 168 ? 22.989 8.955 81.807 1.000 30.766 150 GLY HHH O 1
ATOM 33589 N N . GLY H 1 169 ? 22.345 10.802 83.007 1.000 31.153 151 GLY HHH N 1
ATOM 33590 C CA . GLY H 1 169 ? 21.135 11.068 82.189 1.000 31.899 151 GLY HHH CA 1
ATOM 33591 C C . GLY H 1 169 ? 21.484 11.679 80.830 1.000 32.194 151 GLY HHH C 1
ATOM 33592 O O . GLY H 1 169 ? 21.231 11.041 79.754 1.000 30.602 151 GLY HHH O 1
ATOM 33596 N N . ASN H 1 170 ? 22.070 12.880 80.890 1.000 32.341 152 ASN HHH N 1
ATOM 33597 C CA . ASN H 1 170 ? 22.598 13.659 79.734 1.000 31.413 152 ASN HHH CA 1
ATOM 33598 C C . ASN H 1 170 ? 24.058 14.003 80.028 1.000 30.593 152 ASN HHH C 1
ATOM 33599 O O . ASN H 1 170 ? 24.378 15.134 80.436 1.000 29.417 152 ASN HHH O 1
ATOM 33610 N N . PRO H 1 171 ? 24.970 13.011 79.870 1.000 29.315 153 PRO HHH N 1
ATOM 33611 C CA . PRO H 1 171 ? 26.362 13.171 80.288 1.000 28.626 153 PRO HHH CA 1
ATOM 33612 C C . PRO H 1 171 ? 27.058 14.468 79.846 1.000 27.334 153 PRO HHH C 1
ATOM 33613 O O . PRO H 1 171 ? 27.822 14.998 80.609 1.000 27.524 153 PRO HHH O 1
ATOM 33624 N N . ASP H 1 172 ? 26.857 14.892 78.601 1.000 27.085 154 ASP HHH N 1
ATOM 33625 C CA . ASP H 1 172 ? 27.473 16.107 78.019 1.000 25.773 154 ASP HHH CA 1
ATOM 33626 C C . ASP H 1 172 ? 27.020 17.311 78.838 1.000 25.777 154 ASP HHH C 1
ATOM 33627 O O . ASP H 1 172 ? 27.812 18.206 79.039 1.000 25.551 154 ASP HHH O 1
ATOM 33636 N N . TRP H 1 173 ? 25.758 17.339 79.267 1.000 26.634 155 TRP HHH N 1
ATOM 33637 C CA . TRP H 1 173 ? 25.182 18.514 79.959 1.000 26.301 155 TRP HHH CA 1
ATOM 33638 C C . TRP H 1 173 ? 25.775 18.561 81.371 1.000 25.962 155 TRP HHH C 1
ATOM 33639 O O . TRP H 1 173 ? 26.140 19.635 81.842 1.000 25.425 155 TRP HHH O 1
ATOM 33660 N N . ALA H 1 174 ? 25.916 17.406 81.994 1.000 26.408 156 ALA HHH N 1
ATOM 33661 C CA . ALA H 1 174 ? 26.414 17.284 83.375 1.000 27.085 156 ALA HHH CA 1
ATOM 33662 C C . ALA H 1 174 ? 27.891 17.681 83.353 1.000 27.665 156 ALA HHH C 1
ATOM 33663 O O . ALA H 1 174 ? 28.309 18.347 84.271 1.000 26.898 156 ALA HHH O 1
ATOM 33670 N N . THR H 1 175 ? 28.637 17.241 82.330 1.000 27.699 157 THR HHH N 1
ATOM 33671 C CA . THR H 1 175 ? 30.072 17.577 82.146 1.000 27.517 157 THR HHH CA 1
ATOM 33672 C C . THR H 1 175 ? 30.198 19.112 82.084 1.000 28.125 157 THR HHH C 1
ATOM 33673 O O . THR H 1 175 ? 31.070 19.678 82.777 1.000 28.389 157 THR HHH O 1
ATOM 33684 N N . ALA H 1 176 ? 29.383 19.808 81.282 1.000 27.816 158 ALA HHH N 1
ATOM 33685 C CA . ALA H 1 176 ? 29.512 21.281 81.185 1.000 27.536 158 ALA HHH CA 1
ATOM 33686 C C . ALA H 1 176 ? 29.290 21.908 82.571 1.000 27.045 158 ALA HHH C 1
ATOM 33687 O O . ALA H 1 176 ? 30.096 22.772 82.990 1.000 27.205 158 ALA HHH O 1
ATOM 33694 N N . LEU H 1 177 ? 28.305 21.437 83.307 1.000 26.625 159 LEU HHH N 1
ATOM 33695 C CA . LEU H 1 177 ? 27.892 22.143 84.547 1.000 27.734 159 LEU HHH CA 1
ATOM 33696 C C . LEU H 1 177 ? 28.937 21.887 85.639 1.000 28.772 159 LEU HHH C 1
ATOM 33697 O O . LEU H 1 177 ? 29.205 22.809 86.442 1.000 28.357 159 LEU HHH O 1
ATOM 33713 N N . ILE H 1 178 ? 29.485 20.675 85.660 1.000 29.526 160 ILE HHH N 1
ATOM 33714 C CA . ILE H 1 178 ? 30.476 20.223 86.669 1.000 30.081 160 ILE HHH CA 1
ATOM 33715 C C . ILE H 1 178 ? 31.800 20.926 86.378 1.000 29.983 160 ILE HHH C 1
ATOM 33716 O O . ILE H 1 178 ? 32.350 21.554 87.304 1.000 30.727 160 ILE HHH O 1
ATOM 33732 N N . SER H 1 179 ? 32.261 20.842 85.127 1.000 29.885 161 SER HHH N 1
ATOM 33733 C CA . SER H 1 179 ? 33.606 21.306 84.694 1.000 30.453 161 SER HHH CA 1
ATOM 33734 C C . SER H 1 179 ? 33.722 22.830 84.886 1.000 31.086 161 SER HHH C 1
ATOM 33735 O O . SER H 1 179 ? 34.853 23.277 85.042 1.000 30.020 161 SER HHH O 1
ATOM 33743 N N . LYS H 1 180 ? 32.629 23.608 84.909 1.000 32.072 162 LYS HHH N 1
ATOM 33744 C CA . LYS H 1 180 ? 32.709 25.074 85.202 1.000 34.634 162 LYS HHH CA 1
ATOM 33745 C C . LYS H 1 180 ? 33.338 25.326 86.580 1.000 33.858 162 LYS HHH C 1
ATOM 33746 O O . LYS H 1 180 ? 33.877 26.406 86.760 1.000 31.565 162 LYS HHH O 1
ATOM 33765 N N . ASP H 1 181 ? 33.257 24.382 87.529 1.000 33.255 163 ASP HHH N 1
ATOM 33766 C CA . ASP H 1 181 ? 33.816 24.583 88.890 1.000 31.608 163 ASP HHH CA 1
ATOM 33767 C C . ASP H 1 181 ? 33.950 23.210 89.568 1.000 30.558 163 ASP HHH C 1
ATOM 33768 O O . ASP H 1 181 ? 33.059 22.820 90.327 1.000 29.919 163 ASP HHH O 1
ATOM 33777 N N . VAL H 1 182 ? 35.039 22.486 89.316 1.000 29.050 164 VAL HHH N 1
ATOM 33778 C CA . VAL H 1 182 ? 35.247 21.108 89.856 1.000 28.249 164 VAL HHH CA 1
ATOM 33779 C C . VAL H 1 182 ? 35.490 21.160 91.369 1.000 28.934 164 VAL HHH C 1
ATOM 33780 O O . VAL H 1 182 ? 35.058 20.280 92.045 1.000 27.609 164 VAL HHH O 1
ATOM 33793 N N . ASN H 1 183 ? 36.247 22.147 91.829 1.000 30.129 165 ASN HHH N 1
ATOM 33794 C CA . ASN H 1 183 ? 36.561 22.405 93.249 1.000 31.267 165 ASN HHH CA 1
ATOM 33795 C C . ASN H 1 183 ? 35.251 22.533 94.054 1.000 32.512 165 ASN HHH C 1
ATOM 33796 O O . ASN H 1 183 ? 35.199 21.982 95.178 1.000 32.623 165 ASN HHH O 1
ATOM 33807 N N . LEU H 1 184 ? 34.236 23.234 93.533 1.000 32.144 166 LEU HHH N 1
ATOM 33808 C CA . LEU H 1 184 ? 32.954 23.341 94.259 1.000 33.189 166 LEU HHH CA 1
ATOM 33809 C C . LEU H 1 184 ? 32.250 21.988 94.202 1.000 32.810 166 LEU HHH C 1
ATOM 33810 O O . LEU H 1 184 ? 31.825 21.528 95.257 1.000 32.923 166 LEU HHH O 1
ATOM 33826 N N . TYR H 1 185 ? 32.152 21.356 93.032 1.000 32.095 167 TYR HHH N 1
ATOM 33827 C CA . TYR H 1 185 ? 31.219 20.211 92.831 1.000 31.687 167 TYR HHH CA 1
ATOM 33828 C C . TYR H 1 185 ? 31.650 18.989 93.652 1.000 31.025 167 TYR HHH C 1
ATOM 33829 O O . TYR H 1 185 ? 30.800 18.404 94.357 1.000 31.216 167 TYR HHH O 1
ATOM 33847 N N . LEU H 1 186 ? 32.933 18.657 93.611 1.000 30.998 168 LEU HHH N 1
ATOM 33848 C CA . LEU H 1 186 ? 33.512 17.504 94.351 1.000 30.711 168 LEU HHH CA 1
ATOM 33849 C C . LEU H 1 186 ? 33.181 17.642 95.839 1.000 30.379 168 LEU HHH C 1
ATOM 33850 O O . LEU H 1 186 ? 33.075 16.593 96.514 1.000 30.384 168 LEU HHH O 1
ATOM 33866 N N . ARG H 1 187 ? 32.996 18.850 96.348 1.000 29.494 169 ARG HHH N 1
ATOM 33867 C CA . ARG H 1 187 ? 32.734 18.994 97.802 1.000 31.083 169 ARG HHH CA 1
ATOM 33868 C C . ARG H 1 187 ? 31.335 18.438 98.142 1.000 31.353 169 ARG HHH C 1
ATOM 33869 O O . ARG H 1 187 ? 31.125 18.094 99.329 1.000 30.933 169 ARG HHH O 1
ATOM 33890 N N . ARG H 1 188 ? 30.424 18.330 97.160 1.000 30.503 170 ARG HHH N 1
ATOM 33891 C CA . ARG H 1 188 ? 29.119 17.641 97.348 1.000 30.486 170 ARG HHH CA 1
ATOM 33892 C C . ARG H 1 188 ? 29.344 16.279 98.024 1.000 30.750 170 ARG HHH C 1
ATOM 33893 O O . ARG H 1 188 ? 28.522 15.922 98.923 1.000 28.774 170 ARG HHH O 1
ATOM 33914 N N . PHE H 1 189 ? 30.411 15.575 97.619 1.000 28.660 171 PHE HHH N 1
ATOM 33915 C CA . PHE H 1 189 ? 30.765 14.222 98.106 1.000 29.251 171 PHE HHH CA 1
ATOM 33916 C C . PHE H 1 189 ? 31.790 14.306 99.238 1.000 29.984 171 PHE HHH C 1
ATOM 33917 O O . PHE H 1 189 ? 31.658 13.542 100.245 1.000 29.562 171 PHE HHH O 1
ATOM 33934 N N . LEU H 1 190 ? 32.810 15.157 99.088 1.000 29.412 172 LEU HHH N 1
ATOM 33935 C CA . LEU H 1 190 ? 34.016 15.080 99.942 1.000 29.709 172 LEU HHH CA 1
ATOM 33936 C C . LEU H 1 190 ? 33.795 15.657 101.359 1.000 30.549 172 LEU HHH C 1
ATOM 33937 O O . LEU H 1 190 ? 34.352 15.069 102.267 1.000 30.090 172 LEU HHH O 1
ATOM 33953 N N . THR H 1 191 ? 33.024 16.728 101.565 1.000 30.740 173 THR HHH N 1
ATOM 33954 C CA . THR H 1 191 ? 32.962 17.434 102.874 1.000 32.073 173 THR HHH CA 1
ATOM 33955 C C . THR H 1 191 ? 31.548 17.433 103.503 1.000 32.430 173 THR HHH C 1
ATOM 33956 O O . THR H 1 191 ? 31.425 18.033 104.589 1.000 32.223 173 THR HHH O 1
ATOM 33967 N N . THR H 1 192 ? 30.565 16.743 102.902 1.000 31.892 174 THR HHH N 1
ATOM 33968 C CA . THR H 1 192 ? 29.132 16.764 103.314 1.000 32.928 174 THR HHH CA 1
ATOM 33969 C C . THR H 1 192 ? 28.876 15.704 104.391 1.000 33.511 174 THR HHH C 1
ATOM 33970 O O . THR H 1 192 ? 29.417 14.594 104.284 1.000 33.128 174 THR HHH O 1
ATOM 33981 N N . LEU H 1 193 ? 28.027 16.032 105.363 1.000 34.899 175 LEU HHH N 1
ATOM 33982 C CA . LEU H 1 193 ? 27.572 15.126 106.457 1.000 35.351 175 LEU HHH CA 1
ATOM 33983 C C . LEU H 1 193 ? 26.720 13.935 105.951 1.000 35.082 175 LEU HHH C 1
ATOM 33984 O O . LEU H 1 193 ? 26.509 12.980 106.735 1.000 34.133 175 LEU HHH O 1
ATOM 34000 N N . ASP H 1 194 ? 26.178 13.955 104.734 1.000 33.790 176 ASP HHH N 1
ATOM 34001 C CA . ASP H 1 194 ? 25.402 12.777 104.269 1.000 34.684 176 ASP HHH CA 1
ATOM 34002 C C . ASP H 1 194 ? 26.337 11.776 103.603 1.000 35.767 176 ASP HHH C 1
ATOM 34003 O O . ASP H 1 194 ? 25.891 10.623 103.454 1.000 38.238 176 ASP HHH O 1
ATOM 34012 N N . TYR H 1 195 ? 27.563 12.157 103.219 1.000 35.836 177 TYR HHH N 1
ATOM 34013 C CA . TYR H 1 195 ? 28.550 11.229 102.593 1.000 35.733 177 TYR HHH CA 1
ATOM 34014 C C . TYR H 1 195 ? 29.624 10.795 103.611 1.000 35.411 177 TYR HHH C 1
ATOM 34015 O O . TYR H 1 195 ? 30.316 9.783 103.314 1.000 35.780 177 TYR HHH O 1
ATOM 34033 N N . ASN H 1 196 ? 29.767 11.516 104.731 1.000 32.813 178 ASN HHH N 1
ATOM 34034 C CA . ASN H 1 196 ? 30.886 11.371 105.693 1.000 33.552 178 ASN HHH CA 1
ATOM 34035 C C . ASN H 1 196 ? 30.377 11.596 107.119 1.000 33.523 178 ASN HHH C 1
ATOM 34036 O O . ASN H 1 196 ? 29.636 12.546 107.358 1.000 32.748 178 ASN HHH O 1
ATOM 34047 N N . TYR H 1 197 ? 30.797 10.766 108.045 1.000 34.256 179 TYR HHH N 1
ATOM 34048 C CA . TYR H 1 197 ? 30.436 10.984 109.460 1.000 35.911 179 TYR HHH CA 1
ATOM 34049 C C . TYR H 1 197 ? 30.937 12.379 109.834 1.000 36.616 179 TYR HHH C 1
ATOM 34050 O O . TYR H 1 197 ? 30.165 13.178 110.402 1.000 38.100 179 TYR HHH O 1
ATOM 34068 N N . SER H 1 198 ? 32.206 12.647 109.494 1.000 36.556 180 SER HHH N 1
ATOM 34069 C CA . SER H 1 198 ? 32.949 13.893 109.807 1.000 36.357 180 SER HHH CA 1
ATOM 34070 C C . SER H 1 198 ? 33.137 14.684 108.516 1.000 35.097 180 SER HHH C 1
ATOM 34071 O O . SER H 1 198 ? 33.464 14.087 107.485 1.000 33.245 180 SER HHH O 1
ATOM 34079 N N . PRO H 1 199 ? 32.949 16.033 108.544 1.000 35.466 181 PRO HHH N 1
ATOM 34080 C CA . PRO H 1 199 ? 33.180 16.892 107.381 1.000 34.946 181 PRO HHH CA 1
ATOM 34081 C C . PRO H 1 199 ? 34.663 17.195 107.099 1.000 35.323 181 PRO HHH C 1
ATOM 34082 O O . PRO H 1 199 ? 34.909 17.894 106.129 1.000 34.123 181 PRO HHH O 1
ATOM 34093 N N . ASN H 1 200 ? 35.582 16.570 107.842 1.000 36.257 182 ASN HHH N 1
ATOM 34094 C CA . ASN H 1 200 ? 37.029 16.905 107.916 1.000 38.132 182 ASN HHH CA 1
ATOM 34095 C C . ASN H 1 200 ? 37.874 15.654 107.571 1.000 37.659 182 ASN HHH C 1
ATOM 34096 O O . ASN H 1 200 ? 39.032 15.588 107.954 1.000 37.701 182 ASN HHH O 1
ATOM 34107 N N . VAL H 1 201 ? 37.330 14.696 106.828 1.000 37.432 183 VAL HHH N 1
ATOM 34108 C CA . VAL H 1 201 ? 38.048 13.469 106.373 1.000 38.434 183 VAL HHH CA 1
ATOM 34109 C C . VAL H 1 201 ? 39.192 13.857 105.429 1.000 38.284 183 VAL HHH C 1
ATOM 34110 O O . VAL H 1 201 ? 40.248 13.189 105.473 1.000 38.990 183 VAL HHH O 1
ATOM 34123 N N . PHE H 1 202 ? 38.998 14.906 104.626 1.000 36.938 184 PHE HHH N 1
ATOM 34124 C CA . PHE H 1 202 ? 39.997 15.419 103.676 1.000 35.892 184 PHE HHH CA 1
ATOM 34125 C C . PHE H 1 202 ? 40.525 16.807 104.041 1.000 36.587 184 PHE HHH C 1
ATOM 34126 O O . PHE H 1 202 ? 39.712 17.794 104.070 1.000 36.402 184 PHE HHH O 1
ATOM 34143 N N . SER H 1 203 ? 41.864 16.915 104.129 1.000 36.702 185 SER HHH N 1
ATOM 34144 C CA . SER H 1 203 ? 42.594 18.209 104.073 1.000 37.482 185 SER HHH CA 1
ATOM 34145 C C . SER H 1 203 ? 42.311 18.902 102.722 1.000 36.852 185 SER HHH C 1
ATOM 34146 O O . SER H 1 203 ? 41.865 18.235 101.702 1.000 33.733 185 SER HHH O 1
ATOM 34154 N N . GLU H 1 204 ? 42.491 20.221 102.723 1.000 37.586 186 GLU HHH N 1
ATOM 34155 C CA . GLU H 1 204 ? 42.426 21.056 101.497 1.000 38.434 186 GLU HHH CA 1
ATOM 34156 C C . GLU H 1 204 ? 43.391 20.475 100.464 1.000 38.023 186 GLU HHH C 1
ATOM 34157 O O . GLU H 1 204 ? 43.073 20.520 99.283 1.000 35.042 186 GLU HHH O 1
ATOM 34169 N N . GLU H 1 205 ? 44.528 19.937 100.923 1.000 38.854 187 GLU HHH N 1
ATOM 34170 C CA . GLU H 1 205 ? 45.588 19.423 100.037 1.000 39.591 187 GLU HHH CA 1
ATOM 34171 C C . GLU H 1 205 ? 45.095 18.121 99.399 1.000 36.862 187 GLU HHH C 1
ATOM 34172 O O . GLU H 1 205 ? 45.291 17.967 98.172 1.000 35.152 187 GLU HHH O 1
ATOM 34184 N N . ASP H 1 206 ? 44.410 17.261 100.153 1.000 35.451 188 ASP HHH N 1
ATOM 34185 C CA . ASP H 1 206 ? 43.787 16.026 99.597 1.000 35.561 188 ASP HHH CA 1
ATOM 34186 C C . ASP H 1 206 ? 42.666 16.373 98.608 1.000 34.085 188 ASP HHH C 1
ATOM 34187 O O . ASP H 1 206 ? 42.608 15.737 97.540 1.000 33.146 188 ASP HHH O 1
ATOM 34196 N N . ILE H 1 207 ? 41.826 17.365 98.919 1.000 34.027 189 ILE HHH N 1
ATOM 34197 C CA . ILE H 1 207 ? 40.735 17.771 97.989 1.000 33.264 189 ILE HHH CA 1
ATOM 34198 C C . ILE H 1 207 ? 41.381 18.298 96.708 1.000 32.474 189 ILE HHH C 1
ATOM 34199 O O . ILE H 1 207 ? 40.893 17.944 95.656 1.000 30.975 189 ILE HHH O 1
ATOM 34215 N N . ALA H 1 208 ? 42.475 19.060 96.831 1.000 33.502 190 ALA HHH N 1
ATOM 34216 C CA . ALA H 1 208 ? 43.194 19.673 95.689 1.000 32.838 190 ALA HHH CA 1
ATOM 34217 C C . ALA H 1 208 ? 43.674 18.550 94.783 1.000 31.954 190 ALA HHH C 1
ATOM 34218 O O . ALA H 1 208 ? 43.590 18.730 93.574 1.000 30.864 190 ALA HHH O 1
ATOM 34225 N N . GLU H 1 209 ? 44.095 17.419 95.362 1.000 32.449 191 GLU HHH N 1
ATOM 34226 C CA . GLU H 1 209 ? 44.564 16.270 94.556 1.000 32.162 191 GLU HHH CA 1
ATOM 34227 C C . GLU H 1 209 ? 43.398 15.773 93.696 1.000 32.595 191 GLU HHH C 1
ATOM 34228 O O . GLU H 1 209 ? 43.597 15.557 92.487 1.000 34.422 191 GLU HHH O 1
ATOM 34240 N N . TYR H 1 210 ? 42.203 15.613 94.255 1.000 33.948 192 TYR HHH N 1
ATOM 34241 C CA . TYR H 1 210 ? 41.078 15.038 93.487 1.000 31.384 192 TYR HHH CA 1
ATOM 34242 C C . TYR H 1 210 ? 40.601 16.095 92.489 1.000 29.987 192 TYR HHH C 1
ATOM 34243 O O . TYR H 1 210 ? 40.061 15.753 91.400 1.000 28.756 192 TYR HHH O 1
ATOM 34261 N N . VAL H 1 211 ? 40.752 17.361 92.843 1.000 28.857 193 VAL HHH N 1
ATOM 34262 C CA . VAL H 1 211 ? 40.317 18.445 91.939 1.000 28.824 193 VAL HHH CA 1
ATOM 34263 C C . VAL H 1 211 ? 41.245 18.437 90.711 1.000 29.569 193 VAL HHH C 1
ATOM 34264 O O . VAL H 1 211 ? 40.740 18.701 89.605 1.000 29.174 193 VAL HHH O 1
ATOM 34277 N N . ARG H 1 212 ? 42.542 18.234 90.938 1.000 29.259 194 ARG HHH N 1
ATOM 34278 C CA . ARG H 1 212 ? 43.588 18.182 89.890 1.000 30.036 194 ARG HHH CA 1
ATOM 34279 C C . ARG H 1 212 ? 43.266 17.075 88.902 1.000 30.020 194 ARG HHH C 1
ATOM 34280 O O . ARG H 1 212 ? 43.188 17.369 87.703 1.000 30.578 194 ARG HHH O 1
ATOM 34301 N N . VAL H 1 213 ? 43.156 15.825 89.352 1.000 30.601 195 VAL HHH N 1
ATOM 34302 C CA . VAL H 1 213 ? 42.890 14.696 88.401 1.000 31.277 195 VAL HHH CA 1
ATOM 34303 C C . VAL H 1 213 ? 41.521 14.904 87.698 1.000 31.844 195 VAL HHH C 1
ATOM 34304 O O . VAL H 1 213 ? 41.363 14.532 86.485 1.000 32.342 195 VAL HHH O 1
ATOM 34317 N N . ASN H 1 214 ? 40.530 15.483 88.391 1.000 31.610 196 ASN HHH N 1
ATOM 34318 C CA . ASN H 1 214 ? 39.162 15.616 87.814 1.000 30.617 196 ASN HHH CA 1
ATOM 34319 C C . ASN H 1 214 ? 39.126 16.859 86.900 1.000 29.966 196 ASN HHH C 1
ATOM 34320 O O . ASN H 1 214 ? 38.154 17.023 86.154 1.000 27.961 196 ASN HHH O 1
ATOM 34331 N N . SER H 1 215 ? 40.167 17.684 86.944 1.000 30.413 197 SER HHH N 1
ATOM 34332 C CA . SER H 1 215 ? 40.294 18.913 86.122 1.000 30.542 197 SER HHH CA 1
ATOM 34333 C C . SER H 1 215 ? 41.087 18.618 84.849 1.000 29.565 197 SER HHH C 1
ATOM 34334 O O . SER H 1 215 ? 41.174 19.519 84.045 1.000 30.658 197 SER HHH O 1
ATOM 34342 N N . LEU H 1 216 ? 41.696 17.438 84.715 1.000 29.737 198 LEU HHH N 1
ATOM 34343 C CA . LEU H 1 216 ? 42.333 17.030 83.443 1.000 31.058 198 LEU HHH CA 1
ATOM 34344 C C . LEU H 1 216 ? 41.211 16.864 82.428 1.000 30.096 198 LEU HHH C 1
ATOM 34345 O O . LEU H 1 216 ? 40.250 16.144 82.651 1.000 30.662 198 LEU HHH O 1
ATOM 34361 N N . PRO H 1 217 ? 41.287 17.499 81.259 1.000 29.614 199 PRO HHH N 1
ATOM 34362 C CA . PRO H 1 217 ? 40.262 17.284 80.239 1.000 28.225 199 PRO HHH CA 1
ATOM 34363 C C . PRO H 1 217 ? 40.024 15.796 79.960 1.000 27.380 199 PRO HHH C 1
ATOM 34364 O O . PRO H 1 217 ? 40.973 15.086 79.869 1.000 24.840 199 PRO HHH O 1
ATOM 34375 N N . GLY H 1 218 ? 38.750 15.381 79.820 1.000 27.484 200 GLY HHH N 1
ATOM 34376 C CA . GLY H 1 218 ? 38.336 13.961 79.705 1.000 27.512 200 GLY HHH CA 1
ATOM 34377 C C . GLY H 1 218 ? 37.952 13.306 81.046 1.000 27.013 200 GLY HHH C 1
ATOM 34378 O O . GLY H 1 218 ? 37.311 12.247 81.020 1.000 26.842 200 GLY HHH O 1
ATOM 34382 N N . SER H 1 219 ? 38.341 13.848 82.190 1.000 26.897 201 SER HHH N 1
ATOM 34383 C CA . SER H 1 219 ? 38.120 13.138 83.471 1.000 27.623 201 SER HHH CA 1
ATOM 34384 C C . SER H 1 219 ? 36.623 13.183 83.780 1.000 28.064 201 SER HHH C 1
ATOM 34385 O O . SER H 1 219 ? 36.041 12.137 84.101 1.000 28.154 201 SER HHH O 1
ATOM 34393 N N . ILE H 1 220 ? 36.023 14.364 83.695 1.000 28.197 202 ILE HHH N 1
ATOM 34394 C CA . ILE H 1 220 ? 34.593 14.544 84.016 1.000 27.662 202 ILE HHH CA 1
ATOM 34395 C C . ILE H 1 220 ? 33.768 13.808 82.953 1.000 28.748 202 ILE HHH C 1
ATOM 34396 O O . ILE H 1 220 ? 32.847 13.075 83.368 1.000 29.514 202 ILE HHH O 1
ATOM 34412 N N . ARG H 1 221 ? 34.076 13.981 81.655 1.000 27.865 203 ARG HHH N 1
ATOM 34413 C CA . ARG H 1 221 ? 33.378 13.244 80.570 1.000 27.995 203 ARG HHH CA 1
ATOM 34414 C C . ARG H 1 221 ? 33.382 11.754 80.919 1.000 28.108 203 ARG HHH C 1
ATOM 34415 O O . ARG H 1 221 ? 32.322 11.120 80.784 1.000 29.065 203 ARG HHH O 1
ATOM 34436 N N . SER H 1 222 ? 34.538 11.226 81.323 1.000 27.629 204 SER HHH N 1
ATOM 34437 C CA . SER H 1 222 ? 34.742 9.787 81.561 1.000 28.663 204 SER HHH CA 1
ATOM 34438 C C . SER H 1 222 ? 33.913 9.388 82.789 1.000 27.471 204 SER HHH C 1
ATOM 34439 O O . SER H 1 222 ? 33.220 8.356 82.751 1.000 25.813 204 SER HHH O 1
ATOM 34447 N N . GLY H 1 223 ? 34.013 10.157 83.864 1.000 28.241 205 GLY HHH N 1
ATOM 34448 C CA . GLY H 1 223 ? 33.253 9.882 85.111 1.000 29.297 205 GLY HHH CA 1
ATOM 34449 C C . GLY H 1 223 ? 31.771 9.795 84.783 1.000 29.881 205 GLY HHH C 1
ATOM 34450 O O . GLY H 1 223 ? 31.130 8.814 85.102 1.000 33.281 205 GLY HHH O 1
ATOM 34454 N N . CYS H 1 224 ? 31.243 10.758 84.050 1.000 30.728 206 CYS HHH N 1
ATOM 34455 C CA . CYS H 1 224 ? 29.818 10.770 83.657 1.000 30.534 206 CYS HHH CA 1
ATOM 34456 C C . CYS H 1 224 ? 29.482 9.515 82.857 1.000 30.619 206 CYS HHH C 1
ATOM 34457 O O . CYS H 1 224 ? 28.351 9.030 83.041 1.000 33.724 206 CYS HHH O 1
ATOM 34465 N N . GLN H 1 225 ? 30.392 9.013 82.014 1.000 30.037 207 GLN HHH N 1
ATOM 34466 C CA . GLN H 1 225 ? 30.180 7.732 81.283 1.000 28.816 207 GLN HHH CA 1
ATOM 34467 C C . GLN H 1 225 ? 30.178 6.555 82.277 1.000 27.994 207 GLN HHH C 1
ATOM 34468 O O . GLN H 1 225 ? 29.476 5.555 82.021 1.000 26.308 207 GLN HHH O 1
ATOM 34482 N N . TRP H 1 226 ? 30.928 6.607 83.378 1.000 27.469 208 TRP HHH N 1
ATOM 34483 C CA . TRP H 1 226 ? 30.778 5.528 84.398 1.000 27.774 208 TRP HHH CA 1
ATOM 34484 C C . TRP H 1 226 ? 29.304 5.425 84.839 1.000 27.334 208 TRP HHH C 1
ATOM 34485 O O . TRP H 1 226 ? 28.793 4.298 84.954 1.000 28.427 208 TRP HHH O 1
ATOM 34506 N N . TYR H 1 227 ? 28.630 6.544 85.082 1.000 27.406 209 TYR HHH N 1
ATOM 34507 C CA . TYR H 1 227 ? 27.214 6.555 85.557 1.000 29.193 209 TYR HHH CA 1
ATOM 34508 C C . TYR H 1 227 ? 26.255 6.238 84.400 1.000 28.883 209 TYR HHH C 1
ATOM 34509 O O . TYR H 1 227 ? 25.297 5.481 84.592 1.000 28.301 209 TYR HHH O 1
ATOM 34527 N N . ALA H 1 228 ? 26.529 6.773 83.204 1.000 30.127 210 ALA HHH N 1
ATOM 34528 C CA . ALA H 1 228 ? 25.725 6.501 81.995 1.000 30.205 210 ALA HHH CA 1
ATOM 34529 C C . ALA H 1 228 ? 25.680 4.980 81.737 1.000 32.068 210 ALA HHH C 1
ATOM 34530 O O . ALA H 1 228 ? 24.611 4.435 81.384 1.000 32.407 210 ALA HHH O 1
ATOM 34537 N N . THR H 1 229 ? 26.807 4.282 81.879 1.000 31.143 211 THR HHH N 1
ATOM 34538 C CA . THR H 1 229 ? 26.861 2.821 81.623 1.000 30.848 211 THR HHH CA 1
ATOM 34539 C C . THR H 1 229 ? 26.236 2.123 82.834 1.000 29.955 211 THR HHH C 1
ATOM 34540 O O . THR H 1 229 ? 25.645 1.050 82.676 1.000 27.695 211 THR HHH O 1
ATOM 34551 N N . GLY H 1 230 ? 26.416 2.743 84.005 1.000 32.187 212 GLY HHH N 1
ATOM 34552 C CA . GLY H 1 230 ? 25.878 2.329 85.326 1.000 31.586 212 GLY HHH CA 1
ATOM 34553 C C . GLY H 1 230 ? 24.356 2.206 85.327 1.000 31.021 212 GLY HHH C 1
ATOM 34554 O O . GLY H 1 230 ? 23.847 1.265 86.018 1.000 32.196 212 GLY HHH O 1
ATOM 34558 N N . LEU H 1 231 ? 23.650 3.025 84.537 1.000 29.619 213 LEU HHH N 1
ATOM 34559 C CA . LEU H 1 231 ? 22.170 2.978 84.425 1.000 29.930 213 LEU HHH CA 1
ATOM 34560 C C . LEU H 1 231 ? 21.709 2.365 83.102 1.000 30.370 213 LEU HHH C 1
ATOM 34561 O O . LEU H 1 231 ? 20.474 2.445 82.814 1.000 29.229 213 LEU HHH O 1
ATOM 34577 N N . ARG H 1 232 ? 22.601 1.729 82.347 1.000 30.405 214 ARG HHH N 1
ATOM 34578 C CA . ARG H 1 232 ? 22.229 1.111 81.035 1.000 32.227 214 ARG HHH CA 1
ATOM 34579 C C . ARG H 1 232 ? 22.865 -0.282 80.878 1.000 32.279 214 ARG HHH C 1
ATOM 34580 O O . ARG H 1 232 ? 22.290 -1.218 81.426 1.000 31.721 214 ARG HHH O 1
ATOM 34601 N N . GLU H 1 233 ? 24.001 -0.444 80.174 1.000 31.958 215 GLU HHH N 1
ATOM 34602 C CA A GLU H 1 233 ? 24.619 -1.781 79.956 0.700 33.165 215 GLU HHH CA 1
ATOM 34603 C CA B GLU H 1 233 ? 24.578 -1.802 79.940 0.300 31.979 215 GLU HHH CA 1
ATOM 34604 C C . GLU H 1 233 ? 24.824 -2.499 81.291 1.000 32.862 215 GLU HHH C 1
ATOM 34605 O O . GLU H 1 233 ? 24.562 -3.695 81.362 1.000 34.568 215 GLU HHH O 1
ATOM 34627 N N . ASP H 1 234 ? 25.312 -1.797 82.323 1.000 32.519 216 ASP HHH N 1
ATOM 34628 C CA . ASP H 1 234 ? 25.657 -2.459 83.613 1.000 32.909 216 ASP HHH CA 1
ATOM 34629 C C . ASP H 1 234 ? 24.411 -3.091 84.240 1.000 32.765 216 ASP HHH C 1
ATOM 34630 O O . ASP H 1 234 ? 24.568 -4.078 84.963 1.000 34.206 216 ASP HHH O 1
ATOM 34639 N N . THR H 1 235 ? 23.220 -2.541 83.991 1.000 32.637 217 THR HHH N 1
ATOM 34640 C CA . THR H 1 235 ? 21.954 -3.075 84.554 1.000 33.078 217 THR HHH CA 1
ATOM 34641 C C . THR H 1 235 ? 21.635 -4.403 83.845 1.000 34.188 217 THR HHH C 1
ATOM 34642 O O . THR H 1 235 ? 21.188 -5.322 84.536 1.000 36.159 217 THR HHH O 1
ATOM 34653 N N . GLU H 1 236 ? 21.930 -4.508 82.546 1.000 33.941 218 GLU HHH N 1
ATOM 34654 C CA A GLU H 1 236 ? 21.708 -5.745 81.749 0.700 34.779 218 GLU HHH CA 1
ATOM 34655 C CA B GLU H 1 236 ? 21.743 -5.719 81.701 0.300 34.239 218 GLU HHH CA 1
ATOM 34656 C C . GLU H 1 236 ? 22.684 -6.810 82.238 1.000 34.710 218 GLU HHH C 1
ATOM 34657 O O . GLU H 1 236 ? 22.218 -7.928 82.518 1.000 35.123 218 GLU HHH O 1
ATOM 34679 N N . ASN H 1 237 ? 23.966 -6.458 82.344 1.000 35.107 219 ASN HHH N 1
ATOM 34680 C CA . ASN H 1 237 ? 25.078 -7.326 82.813 1.000 35.934 219 ASN HHH CA 1
ATOM 34681 C C . ASN H 1 237 ? 24.770 -7.846 84.225 1.000 36.583 219 ASN HHH C 1
ATOM 34682 O O . ASN H 1 237 ? 24.996 -9.054 84.431 1.000 38.548 219 ASN HHH O 1
ATOM 34693 N N . LEU H 1 238 ? 24.240 -7.020 85.144 1.000 35.552 220 LEU HHH N 1
ATOM 34694 C CA . LEU H 1 238 ? 23.970 -7.454 86.550 1.000 35.968 220 LEU HHH CA 1
ATOM 34695 C C . LEU H 1 238 ? 22.796 -8.429 86.578 1.000 37.387 220 LEU HHH C 1
ATOM 34696 O O . LEU H 1 238 ? 22.876 -9.429 87.325 1.000 37.736 220 LEU HHH O 1
ATOM 34712 N N . ALA H 1 239 ? 21.762 -8.186 85.770 1.000 38.256 221 ALA HHH N 1
ATOM 34713 C CA . ALA H 1 239 ? 20.646 -9.138 85.599 1.000 40.495 221 ALA HHH CA 1
ATOM 34714 C C . ALA H 1 239 ? 21.149 -10.516 85.123 1.000 41.965 221 ALA HHH C 1
ATOM 34715 O O . ALA H 1 239 ? 20.603 -11.516 85.599 1.000 42.575 221 ALA HHH O 1
ATOM 34722 N N . LYS H 1 240 ? 22.152 -10.579 84.235 1.000 42.946 222 LYS HHH N 1
ATOM 34723 C CA . LYS H 1 240 ? 22.707 -11.846 83.659 1.000 44.460 222 LYS HHH CA 1
ATOM 34724 C C . LYS H 1 240 ? 23.825 -12.439 84.547 1.000 43.343 222 LYS HHH C 1
ATOM 34725 O O . LYS H 1 240 ? 24.248 -13.556 84.260 1.000 43.081 222 LYS HHH O 1
ATOM 34744 N N . ALA H 1 241 ? 24.277 -11.739 85.592 1.000 41.978 223 ALA HHH N 1
ATOM 34745 C CA . ALA H 1 241 ? 25.253 -12.245 86.594 1.000 42.808 223 ALA HHH CA 1
ATOM 34746 C C . ALA H 1 241 ? 24.526 -13.083 87.674 1.000 43.756 223 ALA HHH C 1
ATOM 34747 O O . ALA H 1 241 ? 24.293 -12.592 88.833 1.000 44.031 223 ALA HHH O 1
ATOM 34754 N N . THR H 1 242 ? 24.121 -14.296 87.280 1.000 44.574 224 THR HHH N 1
ATOM 34755 C CA . THR H 1 242 ? 23.278 -15.243 88.067 1.000 47.241 224 THR HHH CA 1
ATOM 34756 C C . THR H 1 242 ? 24.125 -16.332 88.739 1.000 48.029 224 THR HHH C 1
ATOM 34757 O O . THR H 1 242 ? 23.612 -16.962 89.671 1.000 49.781 224 THR HHH O 1
ATOM 34768 N N . ASP H 1 243 ? 25.344 -16.556 88.231 1.000 47.917 225 ASP HHH N 1
ATOM 34769 C CA . ASP H 1 243 ? 26.367 -17.523 88.717 1.000 48.766 225 ASP HHH CA 1
ATOM 34770 C C . ASP H 1 243 ? 27.093 -16.963 89.955 1.000 46.044 225 ASP HHH C 1
ATOM 34771 O O . ASP H 1 243 ? 28.128 -16.302 89.827 1.000 44.107 225 ASP HHH O 1
ATOM 34780 N N . LYS H 1 244 ? 26.556 -17.200 91.143 1.000 45.729 226 LYS HHH N 1
ATOM 34781 C CA . LYS H 1 244 ? 27.167 -16.722 92.407 1.000 45.190 226 LYS HHH CA 1
ATOM 34782 C C . LYS H 1 244 ? 28.675 -17.061 92.426 1.000 42.492 226 LYS HHH C 1
ATOM 34783 O O . LYS H 1 244 ? 29.045 -18.178 92.035 1.000 41.338 226 LYS HHH O 1
ATOM 34802 N N . LEU H 1 245 ? 29.499 -16.133 92.910 1.000 39.355 227 LEU HHH N 1
ATOM 34803 C CA . LEU H 1 245 ? 30.929 -16.363 93.232 1.000 39.133 227 LEU HHH CA 1
ATOM 34804 C C . LEU H 1 245 ? 31.023 -17.410 94.337 1.000 40.138 227 LEU HHH C 1
ATOM 34805 O O . LEU H 1 245 ? 30.129 -17.419 95.216 1.000 39.806 227 LEU HHH O 1
ATOM 34821 N N . THR H 1 246 ? 32.083 -18.221 94.307 1.000 41.121 228 THR HHH N 1
ATOM 34822 C CA . THR H 1 246 ? 32.329 -19.331 95.266 1.000 42.956 228 THR HHH CA 1
ATOM 34823 C C . THR H 1 246 ? 33.477 -18.993 96.211 1.000 42.767 228 THR HHH C 1
ATOM 34824 O O . THR H 1 246 ? 33.597 -19.663 97.248 1.000 44.320 228 THR HHH O 1
ATOM 34835 N N . ILE H 1 247 ? 34.269 -17.990 95.852 1.000 42.687 229 ILE HHH N 1
ATOM 34836 C CA . ILE H 1 247 ? 35.425 -17.469 96.640 1.000 42.192 229 ILE HHH CA 1
ATOM 34837 C C . ILE H 1 247 ? 34.897 -16.701 97.857 1.000 42.387 229 ILE HHH C 1
ATOM 34838 O O . ILE H 1 247 ? 33.762 -16.225 97.866 1.000 40.416 229 ILE HHH O 1
ATOM 34854 N N . PRO H 1 248 ? 35.717 -16.561 98.924 1.000 43.361 230 PRO HHH N 1
ATOM 34855 C CA . PRO H 1 248 ? 35.342 -15.763 100.088 1.000 43.822 230 PRO HHH CA 1
ATOM 34856 C C . PRO H 1 248 ? 35.262 -14.281 99.723 1.000 42.925 230 PRO HHH C 1
ATOM 34857 O O . PRO H 1 248 ? 36.137 -13.766 99.050 1.000 43.282 230 PRO HHH O 1
ATOM 34868 N N . VAL H 1 249 ? 34.171 -13.663 100.147 1.000 42.410 231 VAL HHH N 1
ATOM 34869 C CA . VAL H 1 249 ? 33.847 -12.228 99.930 1.000 41.054 231 VAL HHH CA 1
ATOM 34870 C C . VAL H 1 249 ? 33.595 -11.654 101.324 1.000 40.775 231 VAL HHH C 1
ATOM 34871 O O . VAL H 1 249 ? 32.848 -12.276 102.054 1.000 39.521 231 VAL HHH O 1
ATOM 34884 N N . ILE H 1 250 ? 34.228 -10.532 101.653 1.000 40.719 232 ILE HHH N 1
ATOM 34885 C CA . ILE H 1 250 ? 33.821 -9.681 102.800 1.000 41.620 232 ILE HHH CA 1
ATOM 34886 C C . ILE H 1 250 ? 33.367 -8.364 102.179 1.000 39.790 232 ILE HHH C 1
ATOM 34887 O O . ILE H 1 250 ? 33.941 -7.955 101.164 1.000 39.523 232 ILE HHH O 1
ATOM 34903 N N . ALA H 1 251 ? 32.276 -7.833 102.714 1.000 39.412 233 ALA HHH N 1
ATOM 34904 C CA . ALA H 1 251 ? 31.608 -6.596 102.283 1.000 39.088 233 ALA HHH CA 1
ATOM 34905 C C . ALA H 1 251 ? 31.301 -5.764 103.516 1.000 38.437 233 ALA HHH C 1
ATOM 34906 O O . ALA H 1 251 ? 30.620 -6.274 104.371 1.000 38.475 233 ALA HHH O 1
ATOM 34913 N N . TRP H 1 252 ? 31.786 -4.524 103.550 1.000 38.818 234 TRP HHH N 1
ATOM 34914 C CA . TRP H 1 252 ? 31.611 -3.586 104.685 1.000 39.973 234 TRP HHH CA 1
ATOM 34915 C C . TRP H 1 252 ? 31.207 -2.207 104.157 1.000 39.248 234 TRP HHH C 1
ATOM 34916 O O . TRP H 1 252 ? 31.964 -1.580 103.349 1.000 38.937 234 TRP HHH O 1
ATOM 34937 N N . GLY H 1 253 ? 30.073 -1.716 104.644 1.000 39.967 235 GLY HHH N 1
ATOM 34938 C CA . GLY H 1 253 ? 29.631 -0.340 104.369 1.000 39.586 235 GLY HHH CA 1
ATOM 34939 C C . GLY H 1 253 ? 29.909 0.531 105.567 1.000 38.920 235 GLY HHH C 1
ATOM 34940 O O . GLY H 1 253 ? 30.133 -0.034 106.623 1.000 40.922 235 GLY HHH O 1
ATOM 34944 N N . GLY H 1 254 ? 29.921 1.847 105.382 1.000 37.064 236 GLY HHH N 1
ATOM 34945 C CA . GLY H 1 254 ? 29.941 2.805 106.490 1.000 37.792 236 GLY HHH CA 1
ATOM 34946 C C . GLY H 1 254 ? 28.587 2.924 107.162 1.000 37.506 236 GLY HHH C 1
ATOM 34947 O O . GLY H 1 254 ? 27.600 3.046 106.446 1.000 37.867 236 GLY HHH O 1
ATOM 34951 N N . SER H 1 255 ? 28.556 2.945 108.493 1.000 38.044 237 SER HHH N 1
ATOM 34952 C CA . SER H 1 255 ? 27.349 3.238 109.321 1.000 38.599 237 SER HHH CA 1
ATOM 34953 C C . SER H 1 255 ? 26.534 4.380 108.719 1.000 37.506 237 SER HHH C 1
ATOM 34954 O O . SER H 1 255 ? 25.302 4.300 108.796 1.000 38.599 237 SER HHH O 1
ATOM 34962 N N . HIS H 1 256 ? 27.185 5.427 108.201 1.000 36.060 238 HIS HHH N 1
ATOM 34963 C CA . HIS H 1 256 ? 26.518 6.685 107.798 1.000 35.374 238 HIS HHH CA 1
ATOM 34964 C C . HIS H 1 256 ? 26.456 6.773 106.273 1.000 35.425 238 HIS HHH C 1
ATOM 34965 O O . HIS H 1 256 ? 26.408 7.889 105.795 1.000 34.903 238 HIS HHH O 1
ATOM 34980 N N . PHE H 1 257 ? 26.473 5.645 105.552 1.000 36.399 239 PHE HHH N 1
ATOM 34981 C CA . PHE H 1 257 ? 26.101 5.590 104.105 1.000 37.572 239 PHE HHH CA 1
ATOM 34982 C C . PHE H 1 257 ? 25.358 4.260 103.817 1.000 37.755 239 PHE HHH C 1
ATOM 34983 O O . PHE H 1 257 ? 24.187 4.185 104.159 1.000 38.347 239 PHE HHH O 1
ATOM 35000 N N . LEU H 1 258 ? 25.988 3.239 103.229 1.000 38.446 240 LEU HHH N 1
ATOM 35001 C CA . LEU H 1 258 ? 25.312 1.985 102.805 1.000 38.732 240 LEU HHH CA 1
ATOM 35002 C C . LEU H 1 258 ? 25.131 0.995 103.968 1.000 40.844 240 LEU HHH C 1
ATOM 35003 O O . LEU H 1 258 ? 24.368 0.065 103.774 1.000 43.511 240 LEU HHH O 1
ATOM 35019 N N . GLY H 1 259 ? 25.806 1.155 105.113 1.000 40.926 241 GLY HHH N 1
ATOM 35020 C CA . GLY H 1 259 ? 25.597 0.302 106.289 1.000 41.478 241 GLY HHH CA 1
ATOM 35021 C C . GLY H 1 259 ? 25.883 -1.138 105.928 1.000 42.269 241 GLY HHH C 1
ATOM 35022 O O . GLY H 1 259 ? 26.841 -1.367 105.159 1.000 42.717 241 GLY HHH O 1
ATOM 35026 N N . ASP H 1 260 ? 25.061 -2.062 106.432 1.000 42.585 242 ASP HHH N 1
ATOM 35027 C CA . ASP H 1 260 ? 25.240 -3.531 106.322 1.000 42.024 242 ASP HHH CA 1
ATOM 35028 C C . ASP H 1 260 ? 24.923 -3.920 104.874 1.000 41.394 242 ASP HHH C 1
ATOM 35029 O O . ASP H 1 260 ? 23.742 -4.106 104.541 1.000 40.181 242 ASP HHH O 1
ATOM 35038 N N . ILE H 1 261 ? 25.963 -4.042 104.057 1.000 41.609 243 ILE HHH N 1
ATOM 35039 C CA . ILE H 1 261 ? 25.887 -4.521 102.648 1.000 42.691 243 ILE HHH CA 1
ATOM 35040 C C . ILE H 1 261 ? 26.079 -6.045 102.547 1.000 43.572 243 ILE HHH C 1
ATOM 35041 O O . ILE H 1 261 ? 26.119 -6.549 101.396 1.000 42.564 243 ILE HHH O 1
ATOM 35057 N N . ARG H 1 262 ? 26.157 -6.793 103.648 1.000 45.269 244 ARG HHH N 1
ATOM 35058 C CA . ARG H 1 262 ? 26.135 -8.281 103.538 1.000 48.348 244 ARG HHH CA 1
ATOM 35059 C C . ARG H 1 262 ? 25.014 -8.727 102.587 1.000 47.909 244 ARG HHH C 1
ATOM 35060 O O . ARG H 1 262 ? 25.312 -9.242 101.496 1.000 47.165 244 ARG HHH O 1
ATOM 35081 N N . PRO H 1 263 ? 23.707 -8.521 102.925 1.000 46.472 245 PRO HHH N 1
ATOM 35082 C CA . PRO H 1 263 ? 22.599 -9.038 102.111 1.000 46.147 245 PRO HHH CA 1
ATOM 35083 C C . PRO H 1 263 ? 22.747 -8.826 100.595 1.000 44.142 245 PRO HHH C 1
ATOM 35084 O O . PRO H 1 263 ? 22.487 -9.736 99.859 1.000 44.901 245 PRO HHH O 1
ATOM 35095 N N . ALA H 1 264 ? 23.149 -7.637 100.168 1.000 43.166 246 ALA HHH N 1
ATOM 35096 C CA . ALA H 1 264 ? 23.306 -7.274 98.733 1.000 43.557 246 ALA HHH CA 1
ATOM 35097 C C . ALA H 1 264 ? 24.369 -8.149 98.054 1.000 41.855 246 ALA HHH C 1
ATOM 35098 O O . ALA H 1 264 ? 24.123 -8.571 96.925 1.000 42.044 246 ALA HHH O 1
ATOM 35105 N N . TRP H 1 265 ? 25.467 -8.461 98.732 1.000 41.594 247 TRP HHH N 1
ATOM 35106 C CA . TRP H 1 265 ? 26.566 -9.312 98.186 1.000 42.127 247 TRP HHH CA 1
ATOM 35107 C C . TRP H 1 265 ? 26.229 -10.811 98.277 1.000 42.637 247 TRP HHH C 1
ATOM 35108 O O . TRP H 1 265 ? 26.696 -11.580 97.372 1.000 42.605 247 TRP HHH O 1
ATOM 35129 N N . GLN H 1 266 ? 25.402 -11.214 99.252 1.000 43.842 248 GLN HHH N 1
ATOM 35130 C CA . GLN H 1 266 ? 24.831 -12.589 99.336 1.000 45.420 248 GLN HHH CA 1
ATOM 35131 C C . GLN H 1 266 ? 23.995 -12.912 98.082 1.000 45.632 248 GLN HHH C 1
ATOM 35132 O O . GLN H 1 266 ? 23.934 -14.081 97.708 1.000 46.998 248 GLN HHH O 1
ATOM 35146 N N . GLU H 1 267 ? 23.415 -11.934 97.389 1.000 46.522 249 GLU HHH N 1
ATOM 35147 C CA . GLU H 1 267 ? 22.654 -12.193 96.132 1.000 46.943 249 GLU HHH CA 1
ATOM 35148 C C . GLU H 1 267 ? 23.587 -12.586 94.974 1.000 47.326 249 GLU HHH C 1
ATOM 35149 O O . GLU H 1 267 ? 23.051 -12.949 93.895 1.000 48.594 249 GLU HHH O 1
ATOM 35161 N N . VAL H 1 268 ? 24.912 -12.460 95.117 1.000 45.040 250 VAL HHH N 1
ATOM 35162 C CA . VAL H 1 268 ? 25.838 -12.728 93.971 1.000 43.327 250 VAL HHH CA 1
ATOM 35163 C C . VAL H 1 268 ? 27.064 -13.513 94.426 1.000 43.492 250 VAL HHH C 1
ATOM 35164 O O . VAL H 1 268 ? 27.960 -13.694 93.615 1.000 41.938 250 VAL HHH O 1
ATOM 35177 N N . ALA H 1 269 ? 27.111 -13.956 95.678 1.000 45.140 251 ALA HHH N 1
ATOM 35178 C CA . ALA H 1 269 ? 28.252 -14.708 96.245 1.000 46.352 251 ALA HHH CA 1
ATOM 35179 C C . ALA H 1 269 ? 27.722 -15.664 97.314 1.000 47.892 251 ALA HHH C 1
ATOM 35180 O O . ALA H 1 269 ? 26.786 -15.262 97.996 1.000 47.565 251 ALA HHH O 1
ATOM 35187 N N . GLU H 1 270 ? 28.278 -16.876 97.412 1.000 49.920 252 GLU HHH N 1
ATOM 35188 C CA . GLU H 1 270 ? 27.797 -17.961 98.309 1.000 52.314 252 GLU HHH CA 1
ATOM 35189 C C . GLU H 1 270 ? 28.427 -17.810 99.694 1.000 51.803 252 GLU HHH C 1
ATOM 35190 O O . GLU H 1 270 ? 27.768 -18.221 100.666 1.000 52.295 252 GLU HHH O 1
ATOM 35202 N N . ASN H 1 271 ? 29.635 -17.235 99.762 1.000 50.648 253 ASN HHH N 1
ATOM 35203 C CA . ASN H 1 271 ? 30.428 -17.096 101.009 1.000 50.918 253 ASN HHH CA 1
ATOM 35204 C C . ASN H 1 271 ? 30.693 -15.614 101.303 1.000 48.673 253 ASN HHH C 1
ATOM 35205 O O . ASN H 1 271 ? 31.751 -15.131 100.859 1.000 48.633 253 ASN HHH O 1
ATOM 35216 N N . VAL H 1 272 ? 29.814 -14.951 102.070 1.000 47.497 254 VAL HHH N 1
ATOM 35217 C CA . VAL H 1 272 ? 29.894 -13.490 102.380 1.000 46.285 254 VAL HHH CA 1
ATOM 35218 C C . VAL H 1 272 ? 29.836 -13.242 103.889 1.000 48.004 254 VAL HHH C 1
ATOM 35219 O O . VAL H 1 272 ? 28.888 -13.690 104.579 1.000 46.888 254 VAL HHH O 1
ATOM 35232 N N . GLU H 1 273 ? 30.798 -12.466 104.369 1.000 48.171 255 GLU HHH N 1
ATOM 35233 C CA . GLU H 1 273 ? 30.800 -11.973 105.761 1.000 49.188 255 GLU HHH CA 1
ATOM 35234 C C . GLU H 1 273 ? 30.928 -10.457 105.663 1.000 48.829 255 GLU HHH C 1
ATOM 35235 O O . GLU H 1 273 ? 31.396 -9.944 104.589 1.000 45.769 255 GLU HHH O 1
ATOM 35247 N N . GLY H 1 274 ? 30.470 -9.761 106.697 1.000 48.008 256 GLY HHH N 1
ATOM 35248 C CA . GLY H 1 274 ? 30.622 -8.301 106.751 1.000 47.990 256 GLY HHH CA 1
ATOM 35249 C C . GLY H 1 274 ? 29.603 -7.633 107.637 1.000 48.348 256 GLY HHH C 1
ATOM 35250 O O . GLY H 1 274 ? 29.072 -8.294 108.566 1.000 50.800 256 GLY HHH O 1
ATOM 35254 N N . GLY H 1 275 ? 29.376 -6.349 107.373 1.000 46.675 257 GLY HHH N 1
ATOM 35255 C CA . GLY H 1 275 ? 28.497 -5.499 108.186 1.000 46.208 257 GLY HHH CA 1
ATOM 35256 C C . GLY H 1 275 ? 28.787 -4.039 107.947 1.000 44.864 257 GLY HHH C 1
ATOM 35257 O O . GLY H 1 275 ? 29.058 -3.669 106.778 1.000 44.770 257 GLY HHH O 1
ATOM 35261 N N . ALA H 1 276 ? 28.791 -3.270 109.032 1.000 44.348 258 ALA HHH N 1
ATOM 35262 C CA . ALA H 1 276 ? 28.779 -1.796 109.064 1.000 43.826 258 ALA HHH CA 1
ATOM 35263 C C . ALA H 1 276 ? 29.899 -1.278 109.980 1.000 44.339 258 ALA HHH C 1
ATOM 35264 O O . ALA H 1 276 ? 30.025 -1.738 111.134 1.000 45.302 258 ALA HHH O 1
ATOM 35271 N N . VAL H 1 277 ? 30.646 -0.291 109.510 1.000 44.300 259 VAL HHH N 1
ATOM 35272 C CA . VAL H 1 277 ? 31.733 0.362 110.294 1.000 45.249 259 VAL HHH CA 1
ATOM 35273 C C . VAL H 1 277 ? 31.129 1.536 111.046 1.000 44.663 259 VAL HHH C 1
ATOM 35274 O O . VAL H 1 277 ? 30.508 2.363 110.375 1.000 44.395 259 VAL HHH O 1
ATOM 35287 N N . GLU H 1 278 ? 31.340 1.621 112.354 1.000 46.369 260 GLU HHH N 1
ATOM 35288 C CA . GLU H 1 278 ? 30.668 2.618 113.231 1.000 47.767 260 GLU HHH CA 1
ATOM 35289 C C . GLU H 1 278 ? 31.184 4.026 112.930 1.000 44.513 260 GLU HHH C 1
ATOM 35290 O O . GLU H 1 278 ? 32.430 4.202 112.867 1.000 43.010 260 GLU HHH O 1
ATOM 35302 N N . ASN H 1 279 ? 30.265 4.988 112.817 1.000 42.322 261 ASN HHH N 1
ATOM 35303 C CA . ASN H 1 279 ? 30.557 6.440 112.709 1.000 41.616 261 ASN HHH CA 1
ATOM 35304 C C . ASN H 1 279 ? 31.505 6.654 111.535 1.000 40.073 261 ASN HHH C 1
ATOM 35305 O O . ASN H 1 279 ? 32.495 7.339 111.682 1.000 39.519 261 ASN HHH O 1
ATOM 35316 N N . CYS H 1 280 ? 31.216 5.977 110.432 1.000 39.527 262 CYS HHH N 1
ATOM 35317 C CA . CYS H 1 280 ? 32.002 6.024 109.188 1.000 38.265 262 CYS HHH CA 1
ATOM 35318 C C . CYS H 1 280 ? 31.059 6.290 108.022 1.000 37.051 262 CYS HHH C 1
ATOM 35319 O O . CYS H 1 280 ? 30.052 5.595 107.902 1.000 36.059 262 CYS HHH O 1
ATOM 35327 N N . GLY H 1 281 ? 31.369 7.273 107.187 1.000 36.877 263 GLY HHH N 1
ATOM 35328 C CA . GLY H 1 281 ? 30.598 7.513 105.954 1.000 35.805 263 GLY HHH CA 1
ATOM 35329 C C . GLY H 1 281 ? 30.979 6.549 104.844 1.000 35.441 263 GLY HHH C 1
ATOM 35330 O O . GLY H 1 281 ? 31.385 5.409 105.139 1.000 36.024 263 GLY HHH O 1
ATOM 35334 N N . HIS H 1 282 ? 30.875 7.036 103.603 1.000 34.160 264 HIS HHH N 1
ATOM 35335 C CA . HIS H 1 282 ? 31.139 6.323 102.335 1.000 33.069 264 HIS HHH CA 1
ATOM 35336 C C . HIS H 1 282 ? 32.628 6.057 102.051 1.000 32.590 264 HIS HHH C 1
ATOM 35337 O O . HIS H 1 282 ? 32.949 5.056 101.390 1.000 31.168 264 HIS HHH O 1
ATOM 35352 N N . PHE H 1 283 ? 33.511 6.971 102.438 1.000 33.344 265 PHE HHH N 1
ATOM 35353 C CA . PHE H 1 283 ? 34.939 6.963 102.030 1.000 33.328 265 PHE HHH CA 1
ATOM 35354 C C . PHE H 1 283 ? 35.757 6.183 103.077 1.000 33.811 265 PHE HHH C 1
ATOM 35355 O O . PHE H 1 283 ? 36.625 6.752 103.761 1.000 35.550 265 PHE HHH O 1
ATOM 35372 N N . VAL H 1 284 ? 35.512 4.879 103.179 1.000 33.317 266 VAL HHH N 1
ATOM 35373 C CA . VAL H 1 284 ? 36.020 4.050 104.318 1.000 34.485 266 VAL HHH CA 1
ATOM 35374 C C . VAL H 1 284 ? 37.553 4.039 104.293 1.000 34.331 266 VAL HHH C 1
ATOM 35375 O O . VAL H 1 284 ? 38.198 4.272 105.317 1.000 33.185 266 VAL HHH O 1
ATOM 35388 N N . PRO H 1 285 ? 38.166 3.855 103.101 1.000 34.010 267 PRO HHH N 1
ATOM 35389 C CA . PRO H 1 285 ? 39.620 3.936 102.973 1.000 33.697 267 PRO HHH CA 1
ATOM 35390 C C . PRO H 1 285 ? 40.244 5.201 103.589 1.000 34.075 267 PRO HHH C 1
ATOM 35391 O O . PRO H 1 285 ? 41.306 5.063 104.158 1.000 35.530 267 PRO HHH O 1
ATOM 35402 N N . GLU H 1 286 ? 39.556 6.358 103.553 1.000 34.319 268 GLU HHH N 1
ATOM 35403 C CA . GLU H 1 286 ? 40.084 7.664 104.056 1.000 34.738 268 GLU HHH CA 1
ATOM 35404 C C . GLU H 1 286 ? 39.581 8.014 105.474 1.000 36.136 268 GLU HHH C 1
ATOM 35405 O O . GLU H 1 286 ? 40.389 8.563 106.208 1.000 35.458 268 GLU HHH O 1
ATOM 35417 N N . GLU H 1 287 ? 38.339 7.687 105.878 1.000 35.815 269 GLU HHH N 1
ATOM 35418 C CA . GLU H 1 287 ? 37.800 8.062 107.216 1.000 36.073 269 GLU HHH CA 1
ATOM 35419 C C . GLU H 1 287 ? 38.161 7.007 108.281 1.000 37.412 269 GLU HHH C 1
ATOM 35420 O O . GLU H 1 287 ? 38.285 7.382 109.470 1.000 37.636 269 GLU HHH O 1
ATOM 35432 N N . LYS H 1 288 ? 38.301 5.741 107.871 1.000 37.089 270 LYS HHH N 1
ATOM 35433 C CA . LYS H 1 288 ? 38.685 4.603 108.738 1.000 38.697 270 LYS HHH CA 1
ATOM 35434 C C . LYS H 1 288 ? 39.764 3.753 108.058 1.000 38.170 270 LYS HHH C 1
ATOM 35435 O O . LYS H 1 288 ? 39.583 2.558 107.792 1.000 38.111 270 LYS HHH O 1
ATOM 35454 N N . PRO H 1 289 ? 40.961 4.322 107.800 1.000 38.576 271 PRO HHH N 1
ATOM 35455 C CA . PRO H 1 289 ? 42.069 3.545 107.231 1.000 38.548 271 PRO HHH CA 1
ATOM 35456 C C . PRO H 1 289 ? 42.465 2.353 108.117 1.000 39.439 271 PRO HHH C 1
ATOM 35457 O O . PRO H 1 289 ? 42.626 1.251 107.579 1.000 38.698 271 PRO HHH O 1
ATOM 35468 N N . GLN H 1 290 ? 42.556 2.547 109.440 1.000 40.960 272 GLN HHH N 1
ATOM 35469 C CA . GLN H 1 290 ? 43.035 1.459 110.326 1.000 43.108 272 GLN HHH CA 1
ATOM 35470 C C . GLN H 1 290 ? 42.051 0.284 110.204 1.000 42.689 272 GLN HHH C 1
ATOM 35471 O O . GLN H 1 290 ? 42.518 -0.875 110.137 1.000 42.878 272 GLN HHH O 1
ATOM 35485 N N . PHE H 1 291 ? 40.741 0.559 110.205 1.000 42.641 273 PHE HHH N 1
ATOM 35486 C CA . PHE H 1 291 ? 39.702 -0.463 109.949 1.000 42.714 273 PHE HHH CA 1
ATOM 35487 C C . PHE H 1 291 ? 39.987 -1.173 108.622 1.000 41.166 273 PHE HHH C 1
ATOM 35488 O O . PHE H 1 291 ? 39.951 -2.406 108.573 1.000 41.324 273 PHE HHH O 1
ATOM 35505 N N . VAL H 1 292 ? 40.215 -0.449 107.541 1.000 39.974 274 VAL HHH N 1
ATOM 35506 C CA . VAL H 1 292 ? 40.501 -1.171 106.266 1.000 39.948 274 VAL HHH CA 1
ATOM 35507 C C . VAL H 1 292 ? 41.789 -2.003 106.387 1.000 40.527 274 VAL HHH C 1
ATOM 35508 O O . VAL H 1 292 ? 41.787 -3.182 105.946 1.000 38.745 274 VAL HHH O 1
ATOM 35521 N N . ILE H 1 293 ? 42.832 -1.450 107.013 1.000 41.435 275 ILE HHH N 1
ATOM 35522 C CA . ILE H 1 293 ? 44.147 -2.147 107.160 1.000 43.316 275 ILE HHH CA 1
ATOM 35523 C C . ILE H 1 293 ? 43.926 -3.461 107.923 1.000 45.992 275 ILE HHH C 1
ATOM 35524 O O . ILE H 1 293 ? 44.388 -4.529 107.415 1.000 46.254 275 ILE HHH O 1
ATOM 35540 N N . ASP H 1 294 ? 43.296 -3.372 109.109 1.000 47.074 276 ASP HHH N 1
ATOM 35541 C CA . ASP H 1 294 ? 43.144 -4.491 110.080 1.000 48.364 276 ASP HHH CA 1
ATOM 35542 C C . ASP H 1 294 ? 42.346 -5.584 109.375 1.000 46.587 276 ASP HHH C 1
ATOM 35543 O O . ASP H 1 294 ? 42.728 -6.752 109.451 1.000 46.542 276 ASP HHH O 1
ATOM 35552 N N . THR H 1 295 ? 41.288 -5.184 108.679 1.000 44.961 277 THR HHH N 1
ATOM 35553 C CA . THR H 1 295 ? 40.372 -6.121 107.998 1.000 44.161 277 THR HHH CA 1
ATOM 35554 C C . THR H 1 295 ? 41.121 -6.757 106.819 1.000 43.283 277 THR HHH C 1
ATOM 35555 O O . THR H 1 295 ? 41.057 -7.983 106.685 1.000 43.799 277 THR HHH O 1
ATOM 35566 N N . ALA H 1 296 ? 41.845 -5.992 106.016 1.000 42.185 278 ALA HHH N 1
ATOM 35567 C CA . ALA H 1 296 ? 42.569 -6.555 104.848 1.000 42.689 278 ALA HHH CA 1
ATOM 35568 C C . ALA H 1 296 ? 43.592 -7.612 105.296 1.000 44.520 278 ALA HHH C 1
ATOM 35569 O O . ALA H 1 296 ? 43.572 -8.710 104.704 1.000 45.057 278 ALA HHH O 1
ATOM 35576 N N . LEU H 1 297 ? 44.449 -7.281 106.278 1.000 45.647 279 LEU HHH N 1
ATOM 35577 C CA . LEU H 1 297 ? 45.535 -8.144 106.815 1.000 47.678 279 LEU HHH CA 1
ATOM 35578 C C . LEU H 1 297 ? 44.962 -9.479 107.304 1.000 48.023 279 LEU HHH C 1
ATOM 35579 O O . LEU H 1 297 ? 45.578 -10.525 107.025 1.000 47.860 279 LEU HHH O 1
ATOM 35595 N N . LYS H 1 298 ? 43.844 -9.469 108.029 1.000 48.042 280 LYS HHH N 1
ATOM 35596 C CA . LYS H 1 298 ? 43.208 -10.731 108.495 1.000 48.674 280 LYS HHH CA 1
ATOM 35597 C C . LYS H 1 298 ? 42.680 -11.523 107.287 1.000 46.535 280 LYS HHH C 1
ATOM 35598 O O . LYS H 1 298 ? 43.018 -12.683 107.139 1.000 47.507 280 LYS HHH O 1
ATOM 35617 N N . PHE H 1 299 ? 41.883 -10.898 106.438 1.000 44.264 281 PHE HHH N 1
ATOM 35618 C CA . PHE H 1 299 ? 41.122 -11.562 105.351 1.000 42.900 281 PHE HHH CA 1
ATOM 35619 C C . PHE H 1 299 ? 42.062 -12.254 104.350 1.000 43.206 281 PHE HHH C 1
ATOM 35620 O O . PHE H 1 299 ? 41.791 -13.414 103.916 1.000 42.572 281 PHE HHH O 1
ATOM 35637 N N . PHE H 1 300 ? 43.150 -11.573 103.993 1.000 42.620 282 PHE HHH N 1
ATOM 35638 C CA . PHE H 1 300 ? 44.074 -11.992 102.916 1.000 42.954 282 PHE HHH CA 1
ATOM 35639 C C . PHE H 1 300 ? 45.219 -12.832 103.496 1.000 44.879 282 PHE HHH C 1
ATOM 35640 O O . PHE H 1 300 ? 45.934 -13.441 102.697 1.000 44.814 282 PHE HHH O 1
ATOM 35657 N N . ALA H 1 301 ? 45.338 -12.939 104.835 1.000 47.735 283 ALA HHH N 1
ATOM 35658 C CA . ALA H 1 301 ? 46.414 -13.694 105.557 1.000 49.613 283 ALA HHH CA 1
ATOM 35659 C C . ALA H 1 301 ? 46.576 -15.104 104.992 1.000 50.839 283 ALA HHH C 1
ATOM 35660 O O . ALA H 1 301 ? 47.706 -15.495 104.720 1.000 54.022 283 ALA HHH O 1
ATOM 35667 N N . PRO H 1 302 ? 45.499 -15.905 104.772 1.000 51.318 284 PRO HHH N 1
ATOM 35668 C CA . PRO H 1 302 ? 45.641 -17.227 104.154 1.000 52.188 284 PRO HHH CA 1
ATOM 35669 C C . PRO H 1 302 ? 46.390 -17.255 102.810 1.000 52.471 284 PRO HHH C 1
ATOM 35670 O O . PRO H 1 302 ? 46.820 -18.319 102.424 1.000 53.167 284 PRO HHH O 1
ATOM 35681 N N . LEU H 1 303 ? 46.557 -16.106 102.151 1.000 52.763 285 LEU HHH N 1
ATOM 35682 C CA . LEU H 1 303 ? 47.093 -16.035 100.763 1.000 54.522 285 LEU HHH CA 1
ATOM 35683 C C . LEU H 1 303 ? 48.605 -15.762 100.696 1.000 56.673 285 LEU HHH C 1
ATOM 35684 O O . LEU H 1 303 ? 49.191 -15.990 99.598 1.000 54.939 285 LEU HHH O 1
ATOM 35700 N N . ARG H 1 304 ? 49.211 -15.306 101.795 1.000 58.636 286 ARG HHH N 1
ATOM 35701 C CA . ARG H 1 304 ? 50.690 -15.243 101.950 1.000 61.958 286 ARG HHH CA 1
ATOM 35702 C C . ARG H 1 304 ? 51.271 -16.654 101.768 1.000 64.283 286 ARG HHH C 1
ATOM 35703 O O . ARG H 1 304 ? 52.303 -16.815 101.119 1.000 64.418 286 ARG HHH O 1
#

B-factor: mean 36.77, std 10.32, range [2.37, 98.24]

Radius of gyration: 38.48 Å; Cα contacts (8 Å, |Δi|>4): 5349; chains: 8; bounding box: 109×104×107 Å

Solvent-accessible surface area: 70399 Å² total; per-residue (Å²): 81,154,50,61,28,37,15,7,121,4,71,74,8,72,0,0,11,1,28,7,36,83,50,34,8,0,0,0,0,0,0,11,0,1,0,27,38,0,0,43,74,0,1,55,32,0,7,144,55,0,15,1,0,0,0,1,0,16,0,0,0,10,1,49,33,31,32,69,20,3,22,0,70,41,0,1,39,0,0,85,60,0,0,73,112,48,66,68,110,82,0,0,0,0,0,0,17,5,0,0,1,0,0,0,2,0,2,36,62,28,90,119,23,2,58,46,0,0,0,0,1,12,54,10,8,28,20,91,40,82,75,40,3,62,14,100,60,1,32,77,26,13,24,2,0,14,1,0,7,41,25,22,26,1,28,33,9,0,60,123,44,12,68,23,8,0,23,17,5,0,4,17,3,23,7,0,23,15,4,89,26,10,59,85,150,18,1,56,34,0,26,39,1,2,48,14,15,9,0,10,12,0,0,3,19,0,6,9,11,1,2,88,81,6,7,98,28,18,42,154,11,114,89,85,2,94,25,35,2,16,0,60,0,0,49,65,27,56,12,68,6,83,81,27,0,88,126,15,1,125,70,12,103,13,6,46,8,151,64,0,0,11,2,0,0,14,28,73,36,110,57,0,12,79,24,0,41,171,20,0,47,88,34,176,184,55,61,38,43,14,7,124,3,73,74,6,56,0,0,10,2,28,8,45,82,54,32,8,0,0,0,0,0,0,11,0,1,1,22,36,0,0,38,78,0,2,70,26,0,15,152,63,0,12,1,0,0,0,0,0,17,0,0,0,10,1,52,33,34,29,74,15,2,12,0,71,42,0,2,38,0,0,86,65,0,1,72,113,50,70,72,114,87,0,0,0,0,0,0,17,7,0,0,1,0,0,0,2,0,2,32,66,28,88,121,22,2,52,51,0,0,0,0,1,14,52,9,6,29,20,86,42,83,71,43,4,63,12,101,61,0,31,84,25,12,22,2,1,14,1,0,6,39,23,22,26,1,28,28,10,1,57,97,54,12,70,33,8,0,23,16,5,0,4,21,3,26,8,0,22,15,3,88,26,7,55,91,141,17,1,52,33,0,29,27,1,1,47,12,15,9,0,8,13,0,0,4,18,0,6,8,26,0,3,99,88,6,6,100,21,19,39,166,5,107,97,82,2,96,31,35,1,14,0,57,0,0,49,68,29,59,9,67,6,88,82,30,0,89,112,7,1,122,66,16,110,14,2,48,9,149,60,0,0,9,2,0,0,15,24,71,39,110,54,0,12,62,25,0,36,152,20,0,41,91,34,176,91,155,50,66,30,38,16,10,116,1,66,76,7,70,0,0,13,2,30,5,35,83,53,34,6,0,0,0,0,0,0,11,1,0,1,24,39,0,0,39,76,0,0,52,28,0,4,125,59,0,16,1,0,0,0,1,0,15,0,0,0,11,1,50,31,32,30,61,18,2,11,0,72,43,0,1,62,0,0,88,51,0,0,53,112,52,65,68,105,87,0,0,0,0,0,0,16,4,0,0,1,0,0,0,1,0,2,35,62,26,98,106,10,3,55,47,0,0,0,0,0,10,47,11,8,24,18,84,39,84,68,46,4,61,12,96,59,0,32,74,17,13,22,2,0,15,1,0,5,43,24,22,25,1,29,27,5,2,56,98,43,12,70,25,8,0,27,15,5,0,3,20,2,25,7,0,20,16,4,90,28,7,59,86,145,19,0,52,34,0,25,26,1,1,47,12,14,10,0,9,16,0,0,4,19,0,6,8,26,1,2,97,90,8,6,108,20,16,34,167,9,112,88,89,1,93,30,36,2,17,0,63,0,0,44,66,27,54,14,81,3,65,67,28,0,64,124,15,0,116,69,5,112,25,10,34,10,140,68,0,0,9,2,0,0,14,27,78,37,106,47,0,14,81,25,0,41,176,19,0,49,90,34,170,100,142,58,62,38,43,16,7,125,5,73,76,9,67,0,0,10,0,30,7,36,76,49,33,10,0,0,0,0,0,0,11,0,1,1,26,32,0,0,40,75,0,1,54,23,0,6,148,60,0,16,1,0,0,0,1,0,16,0,0,0,10,2,47,28,39,30,70,15,2,8,0,74,46,0,2,33,0,0,86,66,0,0,75,110,49,68,67,111,88,0,0,0,0,0,0,16,5,0,0,2,0,0,0,2,0,2,34,61,27,87,114,25,2,54,47,0,0,0,0,0,14,51,9,10,27,18,74,43,81,67,44,4,59,14,99,62,0,33,73,23,13,23,2,0,15,1,0,7,37,22,24,25,1,27,27,8,1,58,102,44,12,68,23,8,0,25,14,6,0,4,20,3,27,6,0,21,17,5,81,27,8,57,90,140,15,1,56,36,0,26,30,1,2,49,14,18,9,0,8,15,0,0,4,16,0,7,8,22,1,3,98,88,10,6,103,18,14,39,167,6,104,96,74,1,92,28,35,1,16,0,54,0,0,42,58,30,55,13,72,6,87,76,27,0,92,127,12,2,127,71,19,124,18,4,47,8,145,66,0,0,10,2,0,0,17,26,76,36,108,58,0,15,78,22,0,45,174,20,0,44,89,34,173,182,59,70,32,40,13,8,123,5,72,76,5,66,0,0,9,0,27,5,44,83,54,35,7,0,0,0,0,0,0,11,0,1,1,26,39,0,0,38,79,0,1,63,26,0,13,155,57,0,17,1,0,0,0,0,0,16,0,0,0,11,1,49,31,34,26,60,18,2,22,0,76,39,0,2,37,0,0,84,60,0,1,71,116,51,67,72,115,86,0,0,0,0,0,0,18,4,0,0,0,0,0,0,1,0,2,35,64,27,86,118,24,1,52,47,0,0,0,0,0,13,54,9,6,26,17,92,40,83,73,49,4,60,12,97,63,0,34,77,26,12,23,3,0,15,1,0,7,38,21,25,24,1,29,26,6,0,56,98,50,13,66,33,8,0,24,14,5,0,4,24,3,27,8,0,22,15,4,90,27,8,57,86,138,18,0,54,32,0,25,33,1,1,49,14,15,11,0,10,13,0,1,3,17,0,4,7,12,0,2,88,75,4,5,98,28,14,39,154,6,108,90,87,1,94,25,34,2,13,0,54,0,0,48,66,29,58,12,72,6,84,77,28,0,82,124,11,0,121,65,9,111,17,5,48,7,142,57,0,0,9,2,0,0,16,27,73,40,108,52,0,14,69,24,0,37,164,21,0,47,84,33,177,106,151,53,70,31,42,16,10,120,3,72,75,7,70,0,0,8,1,28,7,38,85,48,31,8,0,0,0,0,0,0,9,0,0,1,21,33,0,0,38,75,0,1,52,31,0,6,137,60,0,14,1,0,0,0,0,0,17,0,0,0,10,1,51,33,32,29,79,17,2,22,0,77,40,0,1,39,1,0,86,65,0,1,70,112,51,67,72,114,89,0,0,0,0,0,0,15,4,0,0,1,0,0,0,2,0,3,32,63,26,93,123,24,2,58,52,0,0,0,0,0,13,54,8,9,24,20,86,32,81,71,39,4,60,12,100,62,0,33,81,22,12,20,2,0,15,1,0,8,35,25,20,24,1,28,33,8,1,58,121,43,13,69,27,8,0,23,12,4,0,4,20,2,27,7,0,22,16,3,84,27,8,62,89,140,18,1,52,34,0,28,33,1,2,43,12,16,10,0,7,12,0,0,3,20,0,4,7,12,1,2,88,83,7,5,98,26,19,35,154,5,102,103,86,2,94,23,34,2,17,0,60,0,0,50,68,28,53,10,72,6,85,82,29,0,94,111,14,2,124,66,16,111,16,6,47,7,149,68,0,0,9,1,0,0,16,27,77,35,108,53,0,10,78,24,0,41,170,21,0,51,91,31,185,89,160,53,66,33,41,14,8,121,4,69,74,6,73,0,0,9,1,29,8,38,85,52,32,8,0,0,0,0,0,0,10,0,1,1,24,36,0,0,40,76,0,1,49,30,0,6,131,75,0,16,1,0,0,0,0,0,17,0,0,0,11,1,52,31,35,28,62,17,2,21,0,69,39,0,2,45,0,0,78,60,0,0,69,113,50,66,69,113,86,0,0,0,0,0,0,14,6,0,0,1,0,0,0,2,0,3,34,62,30,87,119,22,2,54,49,0,0,0,0,0,12,53,9,9,29,22,85,28,81,65,45,4,58,13,97,62,0,28,89,29,14,22,2,1,13,1,0,7,40,22,21,27,1,29,27,5,1,57,101,44,12,69,23,9,0,23,18,4,0,3,19,3,28,10,0,20,14,3,91,26,7,57,89,138,20,0,48,33,0,26,32,0,1,46,13,18,8,0,9,12,0,1,3,19,0,7,9,12,1,1,91,88,8,7,101,20,16,36,142,4,109,91,80,2,90,29,37,1,16,0,57,0,0,48,67,36,55,12,64,6,91,81,26,0,87,125,13,2,123,68,14,118,15,5,49,8,140,55,0,0,9,2,0,0,16,24,72,36,107,51,0,13,64,16,0,57,152,21,0,48,88,33,168,178,63,65,36,38,13,8,125,4,73,75,8,69,0,0,8,2,25,7,42,85,54,33,9,0,0,0,0,0,0,11,0,1,0,25,36,1,0,43,73,0,1,68,27,0,15,153,59,0,14,1,0,0,0,0,0,16,0,0,0,11,1,49,33,34,31,66,21,3,17,0,73,38,0,2,36,0,0,78,64,0,0,73,114,49,62,63,114,78,0,0,0,0,0,1,19,5,0,0,1,0,0,0,1,0,2,37,58,25,89,115,23,2,55,46,0,0,0,0,0,12,56,10,8,30,19,82,32,82,75,43,4,62,13,98,64,0,26,87,24,13,23,2,0,14,1,0,10,40,23,24,25,0,29,30,7,1,58,106,44,12,68,23,10,0,24,15,5,0,3,21,3,29,7,0,22,16,5,92,28,9,60,90,137,18,0,56,33,0,25,34,1,2,48,15,16,9,0,8,14,0,0,4,20,0,6,9,11,1,1,90,86,6,6,95,26,12,37,154,10,113,90,79,2,97,29,34,2,18,0,60,0,0,46,66,29,55,14,69,5,91,79,26,0,80,119,8,2,121,66,10,111,19,7,48,10,147,63,0,0,7,2,0,0,14,27,71,36,104,51,0,14,80,24,0,43,170,17,0,42,89,29,181

Nearest PDB structures (foldseek):
  7ac0-assembly1_HHH  TM=1.003E+00  e=2.255E-61  Corynebacterium sp. C12
  7jqz-assembly1_J  TM=9.191E-01  e=8.277E-29  Burkholderia orbicola MC0-3
  6y9g-assembly2_B  TM=7.975E-01  e=3.735E-20  synthetic construct
  6y9g-assembly1_A  TM=8.131E-01  e=2.118E-19  synthetic construct
  5mxp-assembly1_B  TM=8.118E-01  e=6.604E-19  Marinobacter sp. ELB17